Protein 7OJ9 (pdb70)

Sequence (90 aa):
AERLIPRRPAPPVPVPARIPSPRGSHMATKARVMYDFAAEPGNNELTVNEGEIITITNPDVGGGWLEGRNIKGERGLVPTDYVEILPSDGAERLIPRRPAPPVPVPARIPSPRGSHMATKARVMYDFAAEPGNNELTVNEGEIITITNPDVGGGWLEGRNIKGERGLVPTDYVEILPSDGAERLIPRRPAPPVPVPARIPSPRGSHMATKARVMYDFAAEPGNNELTVNEGEIITITNPDVGGGWLEGRNIKGERGLVPTDYVEILPSDGAERLIPRRPAPPVPVPARIPSPRGSHMATKARVMYDFAAEPGNNELTVNEGEIITITNPDVGGGWLEGRNIKGERGLVPTDYVEILPSDGAERLIPRRPAPPVPVPARIPSPRGSHMATKARVMYDFAAEPGNNELTVNEGEIITITNPDVGGGWLEGRNIKGERGLVPTDYVEILPSDGAERLIPRRPAPPVPVPARIPSPRGSHMATKARVMYDFAAEPGNNELTVNEGEIITITNPDVGGGWLEGRNIKGERGLVPTDYVEILPSDGAERLIPRRPAPPVPVPARIPSPRGSHMATKARVMYDFAAEPGNNELTVNEGEIITITNPDVGGGWLEGRNIKGERGLVPTDYVEILPSDGAERLIPRRPAPPVPVPARIPSPRGSHMATKARVMYDFAAEPGNNELTVNEGEIITITNPDVGGGWLEGRNIKGERGLVPTDYVEILPSDGAERLIPRRPAPPVPVPARIPSPRGSHMATKARVMYDFAAEPGNNELTVNEGEIITITNPDVGGGWLEGRNIKGERGLVPTDYVEILPSDGAERLIPRRPAPPVPVPARIPSPRGSHMATKARVMYDFAAEPGNNELTVNEGEIITITNPDVGGGWLEGRNIKGERGLVPTDYVEILPSDGAERLIPRRPAPPVPVPARIPSPRGSHMATKARVMYDFAAEPGNNELTVNEGEIITITNPDVGGGWLEGRNIKGERGLVPTDYVEILPSDGAERLIPRRPAPPVPVPARIPSPRGSHMATKARVMYDFAAEPGNNELTVNEGEIITITNPDVGGGWLEGRNIKGERGLVPTDYVEILPSDGAERLIPRRPAPPVPVPARIPSPRGSHMATKARVMYDFAAEPGNNELTVNEGEIITITNPDVGGGWLEGRNIKGERGLVPTDYVEILPSDGAERLIPRRPAPPVPVPARIPSPRGSHMATKARVMYDFAAEPGNNELTVNEGEIITITNPDVGGGWLEGRNIKGERGLVPTDYVEILPSDGAERLIPRRPAPPVPVPARIPSPRGSHMATKARVMYDFAAEPGNNELTVNEGEIITITNPDVGGGWLEGRNIKGERGLVPTDYVEILPSDGAERLIPRRPAPPVPVPARIPSPRGSHMATKARVMYDFAAEPGNNELTVNEGEIITITNPDVGGGWLEGRNIKGERGLVPTDYVEILPSDGAERLIPRRPAPPVPVPARIPSPRGSHMATKARVMYDFAAEPGNNELTVNEGEIITITNPDVGGGWLEGRNIKGERGLVPTDYVEILPSDGAERLIPRRPAPPVPVPARIPSPRGSHMATKARVMYDFAAEPGNNELTVNEGEIITITNPDVGGGWLEGRNIKGERGLVPTDYVEILPSDGAERLIPRRPAPPVPVPARIPSPRGSHMATKARVMYDFAAEPGNNELTVNEGEIITITNPDVGGGWLEGRNIKGERGLVPTDYVEILPSDGAERLIPRRPAPPVPVPARIPSPRGSHMATKARVMYDFAAEPGNNELTVNEGEIITITNPDVGGGWLEGRNIKGERGLVPTDYVEILPSDG

Organism: Homo sapiens (NCBI:txid9606)

GO terms:
  GO:0005545 1-phosphatidylinositol binding (F, IDA)
  GO:0005802 trans-Golgi network (C, IDA)
  GO:0005905 clathrin-coated pit (C, IDA)
  GO:0030136 clathrin-coated vesicle (C, IDA)
  GO:0030659 cytoplasmic vesicle membrane (C, IDA)
  GO:0031410 cytoplasmic vesicle (C, IDA)
  GO:0043547 positive regulation of GTPase activity (P, IDA)
  GO:0060988 lipid tube assembly (P, IDA)
  GO:0065003 protein-containing complex assembly (P, IDA)
  GO:0036089 cleavage furrow formation (P, IMP)
  GO:0016197 endosomal transport (P, IMP)
  GO:0006886 intracellular protein transport (P, IMP)
  GO:0006897 endocytosis (P, IMP)
  GO:0006898 receptor-mediated endocytosis (P, IMP)
  GO:0000281 mitotic cytokinesis (P, IMP)
  GO:0005515 protein binding (F, IPI)
  GO:0031625 ubiquitin protein ligase binding (F, IPI)
  GO:0042803 protein homodimerization activity (F, IPI)
  GO:0005829 cytosol (C, TAS)
  GO:0042802 identical protein binding (F, IPI)

InterPro domains:
  IPR001452 SH3 domain [PF07653] (5-59)
  IPR001452 SH3 domain [PS50002] (1-62)
  IPR001452 SH3 domain [SM00326] (3-61)
  IPR001683 Phox homology [PF00787] (275-356)
  IPR001683 Phox homology [PS50195] (250-361)
  IPR001683 Phox homology [SM00312] (247-357)
  IPR014536 Sorting nexin 9 family [PIRSF027744] (1-592)
  IPR019497 Sorting nexin protein, WASP-binding domain [PF10456] (358-592)
  IPR027267 AH/BAR domain superfamily [G3DSA:1.20.1270.60] (405-594)
  IPR035558 SNX9, SH3 domain [cd11898] (4-60)
  IPR036028 SH3-like domain superfamily [SSF50044] (3-72)
  IPR036871 PX domain superfamily [G3DSA:3.30.1520.10] (230-363)
  IPR036871 PX domain superfamily [SSF64268] (232-363)
  IPR037425 Sorting nexin-9, BAR domain [cd07668] (386-595)
  IPR037426 Sorting nexin-9, PX domain [cd07285] (250-375)

Structure (mmCIF, N/CA/C/O backbone):
data_7OJ9
#
_entry.id   7OJ9
#
loop_
_entity.id
_entity.type
_entity.pdbx_description
1 polymer 'EEEV nsP3 peptide'
2 polymer 'Sorting nexin-9'
#
loop_
_atom_site.group_PDB
_atom_site.id
_atom_site.type_symbol
_atom_site.label_atom_id
_atom_site.label_alt_id
_atom_site.label_comp_id
_atom_site.label_asym_id
_atom_site.label_entity_id
_atom_site.label_seq_id
_atom_site.pdbx_PDB_ins_code
_atom_site.Cartn_x
_atom_site.Cartn_y
_atom_site.Cartn_z
_atom_site.occupancy
_atom_site.B_iso_or_equiv
_atom_site.auth_seq_id
_atom_site.auth_comp_id
_atom_site.auth_asym_id
_atom_site.auth_atom_id
_atom_site.pdbx_PDB_model_num
ATOM 1 N N . ALA A 1 1 ? 15.180 46.299 32.021 1.00 0.00 1663 ALA B N 1
ATOM 2 C CA . ALA A 1 1 ? 14.894 44.972 31.434 1.00 0.00 1663 ALA B CA 1
ATOM 3 C C . ALA A 1 1 ? 13.944 44.163 32.323 1.00 0.00 1663 ALA B C 1
ATOM 4 O O . ALA A 1 1 ? 13.635 44.559 33.443 1.00 0.00 1663 ALA B O 1
ATOM 13 N N . GLU A 1 2 ? 13.501 42.987 31.869 1.00 0.00 1664 GLU B N 1
ATOM 14 C CA . GLU A 1 2 ? 12.776 41.993 32.692 1.00 0.00 1664 GLU B CA 1
ATOM 15 C C . GLU A 1 2 ? 13.741 40.999 33.392 1.00 0.00 1664 GLU B C 1
ATOM 16 O O . GLU A 1 2 ? 13.380 39.858 33.701 1.00 0.00 1664 GLU B O 1
ATOM 28 N N . ARG A 1 3 ? 14.988 41.437 33.619 1.00 0.00 1665 ARG B N 1
ATOM 29 C CA . ARG A 1 3 ? 16.119 40.707 34.215 1.00 0.00 1665 ARG B CA 1
ATOM 30 C C . ARG A 1 3 ? 17.012 41.663 35.025 1.00 0.00 1665 ARG B C 1
ATOM 31 O O . ARG A 1 3 ? 16.930 42.883 34.865 1.00 0.00 1665 ARG B O 1
ATOM 52 N N . LEU A 1 4 ? 17.847 41.098 35.894 1.00 0.00 1666 LEU B N 1
ATOM 53 C CA . LEU A 1 4 ? 18.723 41.788 36.847 1.00 0.00 1666 LEU B CA 1
ATOM 54 C C . LEU A 1 4 ? 19.835 42.606 36.151 1.00 0.00 1666 LEU B C 1
ATOM 55 O O . LEU A 1 4 ? 20.483 42.089 35.238 1.00 0.00 1666 LEU B O 1
ATOM 71 N N . ILE A 1 5 ? 20.082 43.849 36.589 1.00 0.00 1667 ILE B N 1
ATOM 72 C CA . ILE A 1 5 ? 21.034 44.798 35.974 1.00 0.00 1667 ILE B CA 1
ATOM 73 C C . ILE A 1 5 ? 21.915 45.505 37.034 1.00 0.00 1667 ILE B C 1
ATOM 74 O O . ILE A 1 5 ? 21.395 46.005 38.037 1.00 0.00 1667 ILE B O 1
ATOM 90 N N . PRO A 1 6 ? 23.246 45.602 36.826 1.00 0.00 1668 PRO B N 1
ATOM 91 C CA . PRO A 1 6 ? 24.151 46.301 37.742 1.00 0.00 1668 PRO B CA 1
ATOM 92 C C . PRO A 1 6 ? 23.864 47.804 37.870 1.00 0.00 1668 PRO B C 1
ATOM 93 O O . PRO A 1 6 ? 23.699 48.519 36.877 1.00 0.00 1668 PRO B O 1
ATOM 104 N N . ARG A 1 7 ? 23.862 48.298 39.117 1.00 0.00 1669 ARG B N 1
ATOM 105 C CA . ARG A 1 7 ? 23.683 49.725 39.459 1.00 0.00 1669 ARG B CA 1
ATOM 106 C C . ARG A 1 7 ? 24.981 50.555 39.399 1.00 0.00 1669 ARG B C 1
ATOM 107 O O . ARG A 1 7 ? 24.932 51.777 39.533 1.00 0.00 1669 ARG B O 1
ATOM 128 N N . ARG A 1 8 ? 26.126 49.884 39.217 1.00 0.00 1670 ARG B N 1
ATOM 129 C CA . ARG A 1 8 ? 27.494 50.428 39.240 1.00 0.00 1670 ARG B CA 1
ATOM 130 C C . ARG A 1 8 ? 28.466 49.570 38.404 1.00 0.00 1670 ARG B C 1
ATOM 131 O O . ARG A 1 8 ? 28.169 48.396 38.180 1.00 0.00 1670 ARG B O 1
ATOM 152 N N . PRO A 1 9 ? 29.632 50.093 37.985 1.00 0.00 1671 PRO B N 1
ATOM 153 C CA . PRO A 1 9 ? 30.718 49.293 37.407 1.00 0.00 1671 PRO B CA 1
ATOM 154 C C . PRO A 1 9 ? 31.287 48.302 38.437 1.00 0.00 1671 PRO B C 1
ATOM 155 O O . PRO A 1 9 ? 31.203 48.556 39.644 1.00 0.00 1671 PRO B O 1
ATOM 166 N N . ALA A 1 10 ? 31.897 47.202 37.996 1.00 0.00 1672 ALA B N 1
ATOM 167 C CA . ALA A 1 10 ? 32.499 46.213 38.889 1.00 0.00 1672 ALA B CA 1
ATOM 168 C C . ALA A 1 10 ? 33.601 46.817 39.791 1.00 0.00 1672 ALA B C 1
ATOM 169 O O . ALA A 1 10 ? 34.384 47.646 39.316 1.00 0.00 1672 ALA B O 1
ATOM 176 N N . PRO A 1 11 ? 33.709 46.413 41.072 1.00 0.00 1673 PRO B N 1
ATOM 177 C CA . PRO A 1 11 ? 34.821 46.815 41.934 1.00 0.00 1673 PRO B CA 1
ATOM 178 C C . PRO A 1 11 ? 36.174 46.262 41.436 1.00 0.00 1673 PRO B C 1
ATOM 179 O O . PRO A 1 11 ? 36.203 45.264 40.704 1.00 0.00 1673 PRO B O 1
ATOM 190 N N . PRO A 1 12 ? 37.307 46.864 41.851 1.00 0.00 1674 PRO B N 1
ATOM 191 C CA . PRO A 1 12 ? 38.636 46.327 41.572 1.00 0.00 1674 PRO B CA 1
ATOM 192 C C . PRO A 1 12 ? 38.873 44.975 42.265 1.00 0.00 1674 PRO B C 1
ATOM 193 O O . PRO A 1 12 ? 38.283 44.685 43.313 1.00 0.00 1674 PRO B O 1
ATOM 204 N N . VAL A 1 13 ? 39.753 44.149 41.691 1.00 0.00 1675 VAL B N 1
ATOM 205 C CA . VAL A 1 13 ? 40.019 42.759 42.105 1.00 0.00 1675 VAL B CA 1
ATOM 206 C C . VAL A 1 13 ? 41.477 42.515 42.544 1.00 0.00 1675 VAL B C 1
ATOM 207 O O . VAL A 1 13 ? 42.399 43.053 41.923 1.00 0.00 1675 VAL B O 1
ATOM 220 N N . PRO A 1 14 ? 41.734 41.702 43.590 1.00 0.00 1676 PRO B N 1
ATOM 221 C CA . PRO A 1 14 ? 43.071 41.492 44.157 1.00 0.00 1676 PRO B CA 1
ATOM 222 C C . PRO A 1 14 ? 43.897 40.433 43.398 1.00 0.00 1676 PRO B C 1
ATOM 223 O O . PRO A 1 14 ? 44.510 39.541 43.990 1.00 0.00 1676 PRO B O 1
ATOM 234 N N . VAL A 1 15 ? 43.900 40.510 42.065 1.00 0.00 1677 VAL B N 1
ATOM 235 C CA . VAL A 1 15 ? 44.646 39.586 41.198 1.00 0.00 1677 VAL B CA 1
ATOM 236 C C . VAL A 1 15 ? 46.163 39.821 41.330 1.00 0.00 1677 VAL B C 1
ATOM 237 O O . VAL A 1 15 ? 46.601 40.973 41.246 1.00 0.00 1677 VAL B O 1
ATOM 250 N N . PRO A 1 16 ? 46.983 38.771 41.531 1.00 0.00 1678 PRO B N 1
ATOM 251 C CA . PRO A 1 16 ? 48.442 38.869 41.539 1.00 0.00 1678 PRO B CA 1
ATOM 252 C C . PRO A 1 16 ? 48.961 39.094 40.110 1.00 0.00 1678 PRO B C 1
ATOM 253 O O . PRO A 1 16 ? 49.059 38.155 39.314 1.00 0.00 1678 PRO B O 1
ATOM 264 N N . ALA A 1 17 ? 49.258 40.347 39.762 1.00 0.00 1679 ALA B N 1
ATOM 265 C CA . ALA A 1 17 ? 49.697 40.735 38.422 1.00 0.00 1679 ALA B CA 1
ATOM 266 C C . ALA A 1 17 ? 50.454 42.074 38.424 1.00 0.00 1679 ALA B C 1
ATOM 267 O O . ALA A 1 17 ? 49.875 43.147 38.220 1.00 0.00 1679 ALA B O 1
ATOM 274 N N . ARG A 1 18 ? 51.784 42.002 38.559 1.00 0.00 1680 ARG B N 1
ATOM 275 C CA . ARG A 1 18 ? 52.689 43.158 38.374 1.00 0.00 1680 ARG B CA 1
ATOM 276 C C . ARG A 1 18 ? 52.481 43.806 37.003 1.00 0.00 1680 ARG B C 1
ATOM 277 O O . ARG A 1 18 ? 52.429 45.030 36.897 1.00 0.00 1680 ARG B O 1
ATOM 298 N N . ILE A 1 19 ? 52.271 42.963 35.997 1.00 0.00 1681 ILE B N 1
ATOM 299 C CA . ILE A 1 19 ? 51.830 43.290 34.638 1.00 0.00 1681 ILE B CA 1
ATOM 300 C C . ILE A 1 19 ? 50.727 42.303 34.183 1.00 0.00 1681 ILE B C 1
ATOM 301 O O . ILE A 1 19 ? 50.766 41.126 34.571 1.00 0.00 1681 ILE B O 1
ATOM 317 N N . PRO A 1 20 ? 49.729 42.749 33.391 1.00 0.00 1682 PRO B N 1
ATOM 318 C CA . PRO A 1 20 ? 48.627 41.910 32.919 1.00 0.00 1682 PRO B CA 1
ATOM 319 C C . PRO A 1 20 ? 49.078 40.863 31.891 1.00 0.00 1682 PRO B C 1
ATOM 320 O O . PRO A 1 20 ? 50.105 41.028 31.226 1.00 0.00 1682 PRO B O 1
ATOM 331 N N . SER A 1 21 ? 48.293 39.794 31.744 1.00 0.00 1683 SER B N 1
ATOM 332 C CA . SER A 1 21 ? 48.539 38.688 30.808 1.00 0.00 1683 SER B CA 1
ATOM 333 C C . SER A 1 21 ? 48.600 39.166 29.347 1.00 0.00 1683 SER B C 1
ATOM 334 O O . SER A 1 21 ? 47.777 39.994 28.948 1.00 0.00 1683 SER B O 1
ATOM 342 N N . PRO A 1 22 ? 49.498 38.622 28.501 1.00 0.00 1684 PRO B N 1
ATOM 343 C CA . PRO A 1 22 ? 49.513 38.914 27.068 1.00 0.00 1684 PRO B CA 1
ATOM 344 C C . PRO A 1 22 ? 48.347 38.252 26.307 1.00 0.00 1684 PRO B C 1
ATOM 345 O O . PRO A 1 22 ? 48.134 38.575 25.137 1.00 0.00 1684 PRO B O 1
ATOM 356 N N . ARG A 1 23 ? 47.607 37.322 26.934 1.00 0.00 1685 ARG B N 1
ATOM 357 C CA . ARG A 1 23 ? 46.518 36.526 26.351 1.00 0.00 1685 ARG B CA 1
ATOM 358 C C . ARG A 1 23 ? 45.300 36.443 27.266 1.00 0.00 1685 ARG B C 1
ATOM 359 O O . ARG A 1 23 ? 45.477 36.360 28.504 1.00 0.00 1685 ARG B O 1
ATOM 381 N N . GLY B 2 1 ? 24.847 25.200 28.172 1.00 0.00 -2 GLY A N 1
ATOM 382 C CA . GLY B 2 1 ? 24.768 24.557 26.851 1.00 0.00 -2 GLY A CA 1
ATOM 383 C C . GLY B 2 1 ? 24.504 23.068 26.969 1.00 0.00 -2 GLY A C 1
ATOM 384 O O . GLY B 2 1 ? 24.841 22.450 27.977 1.00 0.00 -2 GLY A O 1
ATOM 390 N N . SER B 2 2 ? 23.930 22.475 25.919 1.00 0.00 -1 SER A N 1
ATOM 391 C CA . SER B 2 2 ? 23.639 21.037 25.789 1.00 0.00 -1 SER A CA 1
ATOM 392 C C . SER B 2 2 ? 22.821 20.470 26.957 1.00 0.00 -1 SER A C 1
ATOM 393 O O . SER B 2 2 ? 23.281 19.585 27.681 1.00 0.00 -1 SER A O 1
ATOM 401 N N . HIS B 2 3 ? 21.598 20.982 27.136 1.00 0.00 0 HIS A N 1
ATOM 402 C CA . HIS B 2 3 ? 20.614 20.537 28.143 1.00 0.00 0 HIS A CA 1
ATOM 403 C C . HIS B 2 3 ? 21.093 20.709 29.606 1.00 0.00 0 HIS A C 1
ATOM 404 O O . HIS B 2 3 ? 20.697 19.959 30.503 1.00 0.00 0 HIS A O 1
ATOM 418 N N . MET B 2 4 ? 21.964 21.696 29.849 1.00 0.00 1 MET A N 1
ATOM 419 C CA . MET B 2 4 ? 22.553 22.045 31.151 1.00 0.00 1 MET A CA 1
ATOM 420 C C . MET B 2 4 ? 22.886 23.544 31.230 1.00 0.00 1 MET A C 1
ATOM 421 O O . MET B 2 4 ? 23.318 24.141 30.241 1.00 0.00 1 MET A O 1
ATOM 435 N N . ALA B 2 5 ? 22.762 24.143 32.418 1.00 0.00 2 ALA A N 1
ATOM 436 C CA . ALA B 2 5 ? 23.218 25.506 32.702 1.00 0.00 2 ALA A CA 1
ATOM 437 C C . ALA B 2 5 ? 24.755 25.666 32.643 1.00 0.00 2 ALA A C 1
ATOM 438 O O . ALA B 2 5 ? 25.516 24.702 32.814 1.00 0.00 2 ALA A O 1
ATOM 445 N N . THR B 2 6 ? 25.213 26.904 32.428 1.00 0.00 3 THR A N 1
ATOM 446 C CA . THR B 2 6 ? 26.626 27.309 32.557 1.00 0.00 3 THR A CA 1
ATOM 447 C C . THR B 2 6 ? 27.021 27.396 34.039 1.00 0.00 3 THR A C 1
ATOM 448 O O . THR B 2 6 ? 26.181 27.636 34.907 1.00 0.00 3 THR A O 1
ATOM 459 N N . LYS B 2 7 ? 28.305 27.229 34.350 1.00 0.00 4 LYS A N 1
ATOM 460 C CA . LYS B 2 7 ? 28.853 27.168 35.715 1.00 0.00 4 LYS A CA 1
ATOM 461 C C . LYS B 2 7 ? 30.094 28.060 35.862 1.00 0.00 4 LYS A C 1
ATOM 462 O O . LYS B 2 7 ? 30.789 28.308 34.879 1.00 0.00 4 LYS A O 1
ATOM 481 N N . ALA B 2 8 ? 30.408 28.506 37.078 1.00 0.00 5 ALA A N 1
ATOM 482 C CA . ALA B 2 8 ? 31.642 29.238 37.376 1.00 0.00 5 ALA A CA 1
ATOM 483 C C . ALA B 2 8 ? 32.198 28.931 38.773 1.00 0.00 5 ALA A C 1
ATOM 484 O O . ALA B 2 8 ? 31.436 28.663 39.704 1.00 0.00 5 ALA A O 1
ATOM 491 N N . ARG B 2 9 ? 33.525 29.004 38.913 1.00 0.00 6 ARG A N 1
ATOM 492 C CA . ARG B 2 9 ? 34.253 28.974 40.192 1.00 0.00 6 ARG A CA 1
ATOM 493 C C . ARG B 2 9 ? 34.676 30.387 40.605 1.00 0.00 6 ARG A C 1
ATOM 494 O O . ARG B 2 9 ? 35.026 31.206 39.758 1.00 0.00 6 ARG A O 1
ATOM 515 N N . VAL B 2 10 ? 34.692 30.671 41.901 1.00 0.00 7 VAL A N 1
ATOM 516 C CA . VAL B 2 10 ? 35.194 31.932 42.467 1.00 0.00 7 VAL A CA 1
ATOM 517 C C . VAL B 2 10 ? 36.717 31.961 42.596 1.00 0.00 7 VAL A C 1
ATOM 518 O O . VAL B 2 10 ? 37.319 31.025 43.115 1.00 0.00 7 VAL A O 1
ATOM 531 N N . MET B 2 11 ? 37.324 33.076 42.190 1.00 0.00 8 MET A N 1
ATOM 532 C CA . MET B 2 11 ? 38.764 33.340 42.270 1.00 0.00 8 MET A CA 1
ATOM 533 C C . MET B 2 11 ? 39.164 34.184 43.489 1.00 0.00 8 MET A C 1
ATOM 534 O O . MET B 2 11 ? 40.288 34.041 43.963 1.00 0.00 8 MET A O 1
ATOM 548 N N . TYR B 2 12 ? 38.266 35.025 44.021 1.00 0.00 9 TYR A N 1
ATOM 549 C CA . TYR B 2 12 ? 38.499 35.838 45.233 1.00 0.00 9 TYR A CA 1
ATOM 550 C C . TYR B 2 12 ? 37.192 36.074 46.012 1.00 0.00 9 TYR A C 1
ATOM 551 O O . TYR B 2 12 ? 36.139 36.233 45.396 1.00 0.00 9 TYR A O 1
ATOM 569 N N . ASP B 2 13 ? 37.232 36.108 47.348 1.00 0.00 10 ASP A N 1
ATOM 570 C CA . ASP B 2 13 ? 36.025 36.328 48.172 1.00 0.00 10 ASP A CA 1
ATOM 571 C C . ASP B 2 13 ? 35.366 37.704 47.959 1.00 0.00 10 ASP A C 1
ATOM 572 O O . ASP B 2 13 ? 36.049 38.725 47.813 1.00 0.00 10 ASP A O 1
ATOM 581 N N . PHE B 2 14 ? 34.028 37.718 47.987 1.00 0.00 11 PHE A N 1
ATOM 582 C CA . PHE B 2 14 ? 33.166 38.870 47.697 1.00 0.00 11 PHE A CA 1
ATOM 583 C C . PHE B 2 14 ? 31.949 38.947 48.630 1.00 0.00 11 PHE A C 1
ATOM 584 O O . PHE B 2 14 ? 31.444 37.929 49.113 1.00 0.00 11 PHE A O 1
ATOM 601 N N . ALA B 2 15 ? 31.437 40.160 48.839 1.00 0.00 12 ALA A N 1
ATOM 602 C CA . ALA B 2 15 ? 30.279 40.445 49.677 1.00 0.00 12 ALA A CA 1
ATOM 603 C C . ALA B 2 15 ? 29.299 41.383 48.955 1.00 0.00 12 ALA A C 1
ATOM 604 O O . ALA B 2 15 ? 29.695 42.433 48.456 1.00 0.00 12 ALA A O 1
ATOM 611 N N . ALA B 2 16 ? 28.019 41.024 48.896 1.00 0.00 13 ALA A N 1
ATOM 612 C CA . ALA B 2 16 ? 26.985 41.795 48.196 1.00 0.00 13 ALA A CA 1
ATOM 613 C C . ALA B 2 16 ? 26.619 43.129 48.865 1.00 0.00 13 ALA A C 1
ATOM 614 O O . ALA B 2 16 ? 26.720 43.287 50.084 1.00 0.00 13 ALA A O 1
ATOM 621 N N . GLU B 2 17 ? 26.147 44.084 48.063 1.00 0.00 14 GLU A N 1
ATOM 622 C CA . GLU B 2 17 ? 25.511 45.320 48.521 1.00 0.00 14 GLU A CA 1
ATOM 623 C C . GLU B 2 17 ? 23.974 45.211 48.407 1.00 0.00 14 GLU A C 1
ATOM 624 O O . GLU B 2 17 ? 23.443 44.842 47.350 1.00 0.00 14 GLU A O 1
ATOM 636 N N . PRO B 2 18 ? 23.242 45.605 49.465 1.00 0.00 15 PRO A N 1
ATOM 637 C CA . PRO B 2 18 ? 21.794 45.426 49.587 1.00 0.00 15 PRO A CA 1
ATOM 638 C C . PRO B 2 18 ? 20.965 46.239 48.585 1.00 0.00 15 PRO A C 1
ATOM 639 O O . PRO B 2 18 ? 19.927 45.750 48.131 1.00 0.00 15 PRO A O 1
ATOM 650 N N . GLY B 2 19 ? 21.422 47.434 48.193 1.00 0.00 16 GLY A N 1
ATOM 651 C CA . GLY B 2 19 ? 20.785 48.276 47.173 1.00 0.00 16 GLY A CA 1
ATOM 652 C C . GLY B 2 19 ? 21.175 47.943 45.727 1.00 0.00 16 GLY A C 1
ATOM 653 O O . GLY B 2 19 ? 20.658 48.577 44.804 1.00 0.00 16 GLY A O 1
ATOM 657 N N . ASN B 2 20 ? 22.072 46.971 45.510 1.00 0.00 17 ASN A N 1
ATOM 658 C CA . ASN B 2 20 ? 22.583 46.589 44.185 1.00 0.00 17 ASN A CA 1
ATOM 659 C C . ASN B 2 20 ? 22.107 45.204 43.703 1.00 0.00 17 ASN A C 1
ATOM 660 O O . ASN B 2 20 ? 22.271 44.882 42.528 1.00 0.00 17 ASN A O 1
ATOM 671 N N . ASN B 2 21 ? 21.522 44.398 44.596 1.00 0.00 18 ASN A N 1
ATOM 672 C CA . ASN B 2 21 ? 21.012 43.042 44.322 1.00 0.00 18 ASN A CA 1
ATOM 673 C C . ASN B 2 21 ? 22.108 42.027 43.912 1.00 0.00 18 ASN A C 1
ATOM 674 O O . ASN B 2 21 ? 21.874 41.103 43.125 1.00 0.00 18 ASN A O 1
ATOM 685 N N . GLU B 2 22 ? 23.317 42.199 44.453 1.00 0.00 19 GLU A N 1
ATOM 686 C CA . GLU B 2 22 ? 24.482 41.337 44.246 1.00 0.00 19 GLU A CA 1
ATOM 687 C C . GLU B 2 22 ? 24.347 39.995 45.012 1.00 0.00 19 GLU A C 1
ATOM 688 O O . GLU B 2 22 ? 23.412 39.829 45.807 1.00 0.00 19 GLU A O 1
ATOM 700 N N . LEU B 2 23 ? 25.256 39.033 44.788 1.00 0.00 20 LEU A N 1
ATOM 701 C CA . LEU B 2 23 ? 25.316 37.744 45.511 1.00 0.00 20 LEU A CA 1
ATOM 702 C C . LEU B 2 23 ? 26.690 37.532 46.179 1.00 0.00 20 LEU A C 1
ATOM 703 O O . LEU B 2 23 ? 27.720 37.531 45.514 1.00 0.00 20 LEU A O 1
ATOM 719 N N . THR B 2 24 ? 26.710 37.346 47.499 1.00 0.00 21 THR A N 1
ATOM 720 C CA . THR B 2 24 ? 27.913 37.051 48.303 1.00 0.00 21 THR A CA 1
ATOM 721 C C . THR B 2 24 ? 28.464 35.669 47.963 1.00 0.00 21 THR A C 1
ATOM 722 O O . THR B 2 24 ? 27.709 34.693 47.922 1.00 0.00 21 THR A O 1
ATOM 733 N N . VAL B 2 25 ? 29.782 35.562 47.764 1.00 0.00 22 VAL A N 1
ATOM 734 C CA . VAL B 2 25 ? 30.466 34.305 47.401 1.00 0.00 22 VAL A CA 1
ATOM 735 C C . VAL B 2 25 ? 31.880 34.224 47.993 1.00 0.00 22 VAL A C 1
ATOM 736 O O . VAL B 2 25 ? 32.499 35.232 48.332 1.00 0.00 22 VAL A O 1
ATOM 749 N N . ASN B 2 26 ? 32.413 33.011 48.142 1.00 0.00 23 ASN A N 1
ATOM 750 C CA . ASN B 2 26 ? 33.732 32.744 48.731 1.00 0.00 23 ASN A CA 1
ATOM 751 C C . ASN B 2 26 ? 34.682 32.051 47.744 1.00 0.00 23 ASN A C 1
ATOM 752 O O . ASN B 2 26 ? 34.246 31.295 46.885 1.00 0.00 23 ASN A O 1
ATOM 763 N N . GLU B 2 27 ? 35.989 32.289 47.853 1.00 0.00 24 GLU A N 1
ATOM 764 C CA . GLU B 2 27 ? 36.972 31.755 46.898 1.00 0.00 24 GLU A CA 1
ATOM 765 C C . GLU B 2 27 ? 36.975 30.216 46.818 1.00 0.00 24 GLU A C 1
ATOM 766 O O . GLU B 2 27 ? 37.001 29.523 47.841 1.00 0.00 24 GLU A O 1
ATOM 778 N N . GLY B 2 28 ? 36.973 29.676 45.592 1.00 0.00 25 GLY A N 1
ATOM 779 C CA . GLY B 2 28 ? 36.868 28.247 45.321 1.00 0.00 25 GLY A CA 1
ATOM 780 C C . GLY B 2 28 ? 35.440 27.703 45.238 1.00 0.00 25 GLY A C 1
ATOM 781 O O . GLY B 2 28 ? 35.241 26.599 44.725 1.00 0.00 25 GLY A O 1
ATOM 785 N N . GLU B 2 29 ? 34.443 28.464 45.692 1.00 0.00 26 GLU A N 1
ATOM 786 C CA . GLU B 2 29 ? 33.025 28.096 45.603 1.00 0.00 26 GLU A CA 1
ATOM 787 C C . GLU B 2 29 ? 32.558 27.976 44.141 1.00 0.00 26 GLU A C 1
ATOM 788 O O . GLU B 2 29 ? 32.969 28.753 43.280 1.00 0.00 26 GLU A O 1
ATOM 800 N N . ILE B 2 30 ? 31.713 26.983 43.851 1.00 0.00 27 ILE A N 1
ATOM 801 C CA . ILE B 2 30 ? 31.069 26.781 42.544 1.00 0.00 27 ILE A CA 1
ATOM 802 C C . ILE B 2 30 ? 29.639 27.342 42.553 1.00 0.00 27 ILE A C 1
ATOM 803 O O . ILE B 2 30 ? 28.846 26.993 43.430 1.00 0.00 27 ILE A O 1
ATOM 819 N N . ILE B 2 31 ? 29.278 28.139 41.545 1.00 0.00 28 ILE A N 1
ATOM 820 C CA . ILE B 2 31 ? 27.926 28.683 41.313 1.00 0.00 28 ILE A CA 1
ATOM 821 C C . ILE B 2 31 ? 27.435 28.392 39.894 1.00 0.00 28 ILE A C 1
ATOM 822 O O . ILE B 2 31 ? 28.228 28.234 38.963 1.00 0.00 28 ILE A O 1
ATOM 838 N N . THR B 2 32 ? 26.118 28.325 39.704 1.00 0.00 29 THR A N 1
ATOM 839 C CA . THR B 2 32 ? 25.524 28.269 38.366 1.00 0.00 29 THR A CA 1
ATOM 840 C C . THR B 2 32 ? 25.439 29.687 37.823 1.00 0.00 29 THR A C 1
ATOM 841 O O . THR B 2 32 ? 24.980 30.584 38.525 1.00 0.00 29 THR A O 1
ATOM 852 N N . ILE B 2 33 ? 25.856 29.905 36.580 1.00 0.00 30 ILE A N 1
ATOM 853 C CA . ILE B 2 33 ? 25.669 31.166 35.870 1.00 0.00 30 ILE A CA 1
ATOM 854 C C . ILE B 2 33 ? 24.288 31.203 35.220 1.00 0.00 30 ILE A C 1
ATOM 855 O O . ILE B 2 33 ? 23.926 30.291 34.478 1.00 0.00 30 ILE A O 1
ATOM 871 N N . THR B 2 34 ? 23.539 32.280 35.438 1.00 0.00 31 THR A N 1
ATOM 872 C CA . THR B 2 34 ? 22.271 32.552 34.746 1.00 0.00 31 THR A CA 1
ATOM 873 C C . THR B 2 34 ? 22.427 33.573 33.616 1.00 0.00 31 THR A C 1
ATOM 874 O O . THR B 2 34 ? 21.717 33.458 32.616 1.00 0.00 31 THR A O 1
ATOM 885 N N . ASN B 2 35 ? 23.368 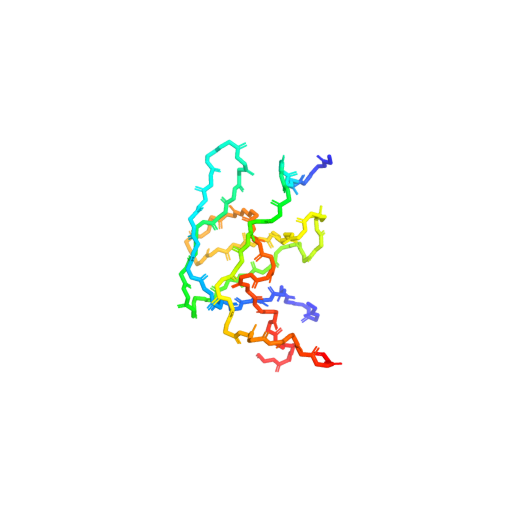34.526 33.705 1.00 0.00 32 ASN A N 1
ATOM 886 C CA . ASN B 2 35 ? 23.599 35.535 32.658 1.00 0.00 32 ASN A CA 1
ATOM 887 C C . ASN B 2 35 ? 25.065 36.023 32.605 1.00 0.00 32 ASN A C 1
ATOM 888 O O . ASN B 2 35 ? 25.441 36.891 33.388 1.00 0.00 32 ASN A O 1
ATOM 899 N N . PRO B 2 36 ? 25.909 35.508 31.691 1.00 0.00 33 PRO A N 1
ATOM 900 C CA . PRO B 2 36 ? 27.342 35.827 31.654 1.00 0.00 33 PRO A CA 1
ATOM 901 C C . PRO B 2 36 ? 27.726 37.225 31.132 1.00 0.00 33 PRO A C 1
ATOM 902 O O . PRO B 2 36 ? 28.889 37.614 31.256 1.00 0.00 33 PRO A O 1
ATOM 913 N N . ASP B 2 37 ? 26.774 37.993 30.597 1.00 0.00 34 ASP A N 1
ATOM 914 C CA . ASP B 2 37 ? 26.945 39.359 30.097 1.00 0.00 34 ASP A CA 1
ATOM 915 C C . ASP B 2 37 ? 25.735 40.191 30.533 1.00 0.00 34 ASP A C 1
ATOM 916 O O . ASP B 2 37 ? 24.615 39.953 30.086 1.00 0.00 34 ASP A O 1
ATOM 925 N N . VAL B 2 38 ? 25.948 41.161 31.415 1.00 0.00 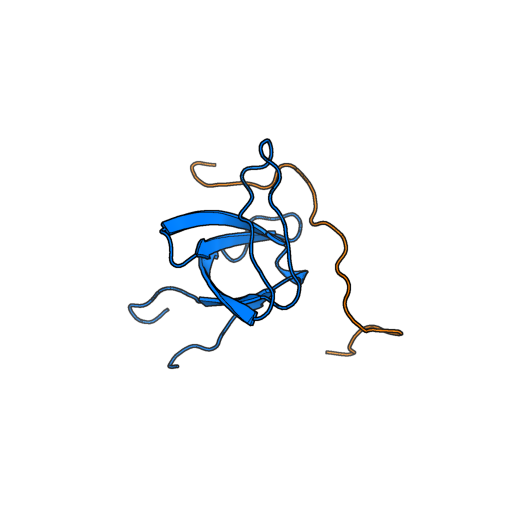35 VAL A N 1
ATOM 926 C CA . VAL B 2 38 ? 24.919 42.111 31.914 1.00 0.00 35 VAL A CA 1
ATOM 927 C C . VAL B 2 38 ? 25.332 43.575 31.733 1.00 0.00 35 VAL A C 1
ATOM 928 O O . VAL B 2 38 ? 24.503 44.482 31.882 1.00 0.00 35 VAL A O 1
ATOM 941 N N . GLY B 2 39 ? 26.602 43.795 31.395 1.00 0.00 36 GLY A N 1
ATOM 942 C CA . GLY B 2 39 ? 27.238 45.094 31.309 1.00 0.00 36 GLY A CA 1
ATOM 943 C C . GLY B 2 39 ? 28.037 45.389 32.578 1.00 0.00 36 GLY A C 1
ATOM 944 O O . GL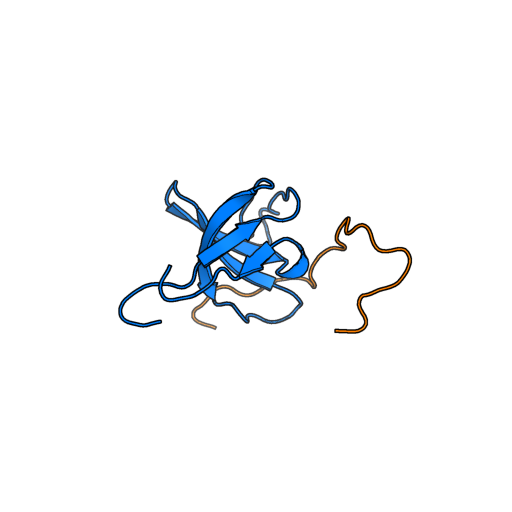Y B 2 39 ? 27.921 44.713 33.604 1.00 0.00 36 GLY A O 1
ATOM 948 N N . GLY B 2 40 ? 28.894 46.396 32.487 1.00 0.00 37 GLY A N 1
ATOM 949 C CA . GLY B 2 40 ? 29.603 47.005 33.617 1.00 0.00 37 GLY A CA 1
ATOM 950 C C . GLY B 2 40 ? 30.639 46.132 34.330 1.00 0.00 37 GLY A C 1
ATOM 951 O O . GLY B 2 40 ? 31.070 46.507 35.416 1.00 0.00 37 GLY A O 1
ATOM 955 N N . GLY B 2 41 ? 31.022 44.970 33.787 1.00 0.00 38 GLY A N 1
ATOM 956 C CA . GLY B 2 41 ? 31.972 44.054 34.438 1.00 0.00 38 GLY A CA 1
ATOM 957 C C . GLY B 2 41 ? 31.353 42.934 35.293 1.00 0.00 38 GLY A C 1
ATOM 958 O O . GLY B 2 41 ? 32.055 42.339 36.111 1.00 0.00 38 GLY A O 1
ATOM 962 N N . TRP B 2 42 ? 30.059 42.633 35.140 1.00 0.00 39 TRP A N 1
ATOM 963 C CA . TRP B 2 42 ? 29.337 41.656 35.976 1.00 0.00 39 TRP A CA 1
ATOM 964 C C . TRP B 2 42 ? 28.799 40.452 35.194 1.00 0.00 39 TRP A C 1
ATOM 965 O O . TRP B 2 42 ? 28.817 40.416 33.963 1.00 0.00 39 TRP A O 1
ATOM 986 N N . LEU B 2 43 ? 28.297 39.477 35.949 1.00 0.00 40 LEU A N 1
ATOM 987 C CA . LEU B 2 43 ? 27.504 38.332 35.505 1.00 0.00 40 LEU A CA 1
ATOM 988 C C . LEU B 2 43 ? 26.430 37.987 36.559 1.00 0.00 40 LEU A C 1
ATOM 989 O O . LEU B 2 43 ? 26.546 38.380 37.719 1.00 0.00 40 LEU A O 1
ATOM 1005 N N . GLU B 2 44 ? 25.361 37.302 36.158 1.00 0.00 41 GLU A N 1
ATOM 1006 C CA . GLU B 2 44 ? 24.285 36.802 37.030 1.00 0.00 41 GLU A CA 1
ATOM 1007 C C . GLU B 2 44 ? 24.542 35.332 37.405 1.00 0.00 41 GLU A C 1
ATOM 1008 O O . GLU B 2 44 ? 24.909 34.535 36.532 1.00 0.00 41 GLU A O 1
ATOM 1020 N N . GLY B 2 45 ? 24.335 34.957 38.671 1.00 0.00 42 GLY A N 1
ATOM 1021 C CA . GLY B 2 45 ? 24.583 33.600 39.163 1.00 0.00 42 GLY A CA 1
ATOM 1022 C C . GLY B 2 45 ? 23.781 33.218 40.402 1.00 0.00 42 GLY A C 1
ATOM 1023 O O . GLY B 2 45 ? 23.148 34.076 41.017 1.00 0.00 42 GLY A O 1
ATOM 1027 N N . ARG B 2 46 ? 23.807 31.922 40.744 1.00 0.00 43 ARG A N 1
ATOM 1028 C CA . ARG B 2 46 ? 23.133 31.306 41.901 1.00 0.00 43 ARG A CA 1
ATOM 1029 C C . ARG B 2 46 ? 24.030 30.303 42.619 1.00 0.00 43 ARG A C 1
ATOM 1030 O O . ARG B 2 46 ? 24.667 29.472 41.973 1.00 0.00 43 ARG A O 1
ATOM 1051 N N . ASN B 2 47 ? 24.044 30.369 43.950 1.00 0.00 44 ASN A N 1
ATOM 1052 C CA . ASN B 2 47 ? 24.707 29.376 44.808 1.00 0.00 44 ASN A CA 1
ATOM 1053 C C . ASN B 2 47 ? 23.784 28.253 45.241 1.00 0.00 44 ASN A C 1
ATOM 1054 O O . ASN B 2 47 ? 22.563 28.397 45.221 1.00 0.00 44 ASN A O 1
ATOM 1065 N N . ILE B 2 48 ? 24.405 27.213 45.789 1.00 0.00 45 ILE A N 1
ATOM 1066 C CA . ILE B 2 48 ? 23.798 25.962 46.239 1.00 0.00 45 ILE A CA 1
ATOM 1067 C C . ILE B 2 48 ? 22.495 26.142 47.041 1.00 0.00 45 ILE A C 1
ATOM 1068 O O . ILE B 2 48 ? 21.540 25.384 46.885 1.00 0.00 45 ILE A O 1
ATOM 1084 N N . LYS B 2 49 ? 22.428 27.188 47.875 1.00 0.00 46 LYS A N 1
ATOM 1085 C CA . LYS B 2 49 ? 21.272 27.512 48.732 1.00 0.00 46 LYS A CA 1
ATOM 1086 C C . LYS B 2 49 ? 20.008 27.884 47.945 1.00 0.00 46 LYS A C 1
ATOM 1087 O O . LYS B 2 49 ? 18.894 27.701 48.441 1.00 0.00 46 LYS A O 1
ATOM 1106 N N . GLY B 2 50 ? 20.197 28.396 46.728 1.00 0.00 47 GLY A N 1
ATOM 1107 C CA . GLY B 2 50 ? 19.171 28.922 45.838 1.00 0.00 47 GLY A CA 1
ATOM 1108 C C . GLY B 2 50 ? 18.982 30.433 45.884 1.00 0.00 47 GLY A C 1
ATOM 1109 O O . GLY B 2 50 ? 17.883 30.897 45.593 1.00 0.00 47 GLY A O 1
ATOM 1113 N N . GLU B 2 51 ? 20.001 31.204 46.277 1.00 0.00 48 GLU A N 1
ATOM 1114 C CA . GLU B 2 51 ? 19.986 32.662 46.111 1.00 0.00 48 GLU A CA 1
ATOM 1115 C C . GLU B 2 51 ? 20.625 33.058 44.785 1.00 0.00 48 GLU A C 1
ATOM 1116 O O . GLU B 2 51 ? 21.632 32.458 44.409 1.00 0.00 48 GLU A O 1
ATOM 1128 N N . ARG B 2 52 ? 20.062 34.071 44.110 1.00 0.00 49 ARG A N 1
ATOM 1129 C CA . ARG B 2 52 ? 20.597 34.655 42.870 1.00 0.00 49 ARG A CA 1
ATOM 1130 C C . ARG B 2 52 ? 21.208 36.037 43.094 1.00 0.00 49 ARG A C 1
ATOM 1131 O O . ARG B 2 52 ? 20.953 36.670 44.118 1.00 0.00 49 ARG A O 1
ATOM 1152 N N . GLY B 2 53 ? 21.956 36.545 42.119 1.00 0.00 50 GLY A N 1
ATOM 1153 C CA . GLY B 2 53 ? 22.403 37.933 42.123 1.00 0.00 50 GLY A CA 1
ATOM 1154 C C . GLY B 2 53 ? 23.522 38.210 41.130 1.00 0.00 50 GLY A C 1
ATOM 1155 O O . GLY B 2 53 ? 23.967 37.325 40.400 1.00 0.00 50 GLY A O 1
ATOM 1159 N N . LEU B 2 54 ? 23.952 39.467 41.107 1.00 0.00 51 LEU A N 1
ATOM 1160 C CA . LEU B 2 54 ? 25.081 39.941 40.304 1.00 0.00 51 LEU A CA 1
ATOM 1161 C C . LEU B 2 54 ? 26.409 39.729 41.034 1.00 0.00 51 LEU A C 1
ATOM 1162 O O . LEU B 2 54 ? 26.511 39.960 42.240 1.00 0.00 51 LEU A O 1
ATOM 1178 N N . VAL B 2 55 ? 27.436 39.336 40.282 1.00 0.00 52 VAL A N 1
ATOM 1179 C CA . VAL B 2 55 ? 28.813 39.160 40.763 1.00 0.00 52 VAL A CA 1
ATOM 1180 C C . VAL B 2 55 ? 29.792 39.727 39.732 1.00 0.00 52 VAL A C 1
ATOM 1181 O O . VAL B 2 55 ? 29.575 39.547 38.530 1.00 0.00 52 VAL A O 1
ATOM 1194 N N . PRO B 2 56 ? 30.858 40.426 40.160 1.00 0.00 53 PRO A N 1
ATOM 1195 C CA . PRO B 2 56 ? 31.902 40.903 39.259 1.00 0.00 53 PRO A CA 1
ATOM 1196 C C . PRO B 2 56 ? 32.574 39.725 38.537 1.00 0.00 53 PRO A C 1
ATOM 1197 O O . PRO B 2 56 ? 33.158 38.848 39.169 1.00 0.00 53 PRO A O 1
ATOM 1208 N N . THR B 2 57 ? 32.537 39.699 37.204 1.00 0.00 54 THR A N 1
ATOM 1209 C CA . THR B 2 57 ? 33.070 38.566 36.419 1.00 0.00 54 THR A CA 1
ATOM 1210 C C . THR B 2 57 ? 34.589 38.433 36.527 1.00 0.00 54 THR A C 1
ATOM 1211 O O . THR B 2 57 ? 35.124 37.335 36.422 1.00 0.00 54 THR A O 1
ATOM 1222 N N . ASP B 2 58 ? 35.302 39.515 36.849 1.00 0.00 55 ASP A N 1
ATOM 1223 C CA . ASP B 2 58 ? 36.731 39.481 37.186 1.00 0.00 55 ASP A CA 1
ATOM 1224 C C . ASP B 2 58 ? 37.060 38.786 38.520 1.00 0.00 55 ASP A C 1
ATOM 1225 O O . ASP B 2 58 ? 38.208 38.387 38.711 1.00 0.00 55 ASP A O 1
ATOM 1234 N N . TYR B 2 59 ? 36.080 38.585 39.414 1.00 0.00 56 TYR A N 1
ATOM 1235 C CA . TYR B 2 59 ? 36.223 37.774 40.632 1.00 0.00 56 TYR A CA 1
ATOM 1236 C C . TYR B 2 59 ? 35.976 36.267 40.417 1.00 0.00 56 TYR A C 1
ATOM 1237 O O . TYR B 2 59 ? 36.250 35.487 41.327 1.00 0.00 56 TYR A O 1
ATOM 1255 N N . VAL B 2 60 ? 35.461 35.830 39.259 1.00 0.00 57 VAL A N 1
ATOM 1256 C CA . VAL B 2 60 ? 35.098 34.423 38.984 1.00 0.00 57 VAL A CA 1
ATOM 1257 C C . VAL B 2 60 ? 35.608 33.936 37.618 1.00 0.00 57 VAL A C 1
ATOM 1258 O O . VAL B 2 60 ? 36.036 34.722 36.773 1.00 0.00 57 VAL A O 1
ATOM 1271 N N . GLU B 2 61 ? 35.547 32.632 37.376 1.00 0.00 58 GLU A N 1
ATOM 1272 C CA . GLU B 2 61 ? 35.980 31.977 36.134 1.00 0.00 58 GLU A CA 1
ATOM 1273 C C . GLU B 2 61 ? 34.913 31.006 35.622 1.00 0.00 58 GLU A C 1
ATOM 1274 O O . GLU B 2 61 ? 34.434 30.146 36.363 1.00 0.00 58 GLU A O 1
ATOM 1286 N N . ILE B 2 62 ? 34.539 31.144 34.349 1.00 0.00 59 ILE A N 1
ATOM 1287 C CA . ILE B 2 62 ? 33.562 30.264 33.696 1.00 0.00 59 ILE A CA 1
ATOM 1288 C C . ILE B 2 62 ? 34.180 28.870 33.519 1.00 0.00 59 ILE A C 1
ATOM 1289 O O . ILE B 2 62 ? 35.294 28.734 33.011 1.00 0.00 59 ILE A O 1
ATOM 1305 N N . LEU B 2 63 ? 33.473 27.832 33.960 1.00 0.00 60 LEU A N 1
ATOM 1306 C CA . LEU B 2 63 ? 33.924 26.438 33.917 1.00 0.00 60 LEU A CA 1
ATOM 1307 C C . LEU B 2 63 ? 33.584 25.747 32.576 1.00 0.00 60 LEU A C 1
ATOM 1308 O O . LEU B 2 63 ? 32.625 26.143 31.898 1.00 0.00 60 LEU A O 1
ATOM 1324 N N . PRO B 2 64 ? 34.336 24.704 32.175 1.00 0.00 61 PRO A N 1
ATOM 1325 C CA . PRO B 2 64 ? 34.188 24.050 30.873 1.00 0.00 61 PRO A CA 1
ATOM 1326 C C . PRO B 2 64 ? 32.876 23.268 30.699 1.00 0.00 61 PRO A C 1
ATOM 1327 O O . PRO B 2 64 ? 32.259 22.788 31.660 1.00 0.00 61 PRO A O 1
ATOM 1338 N N . SER B 2 65 ? 32.458 23.136 29.439 1.00 0.00 62 SER A N 1
ATOM 1339 C CA . SER B 2 65 ? 31.364 22.265 28.989 1.00 0.00 62 SER A CA 1
ATOM 1340 C C . SER B 2 65 ? 31.809 20.801 28.885 1.00 0.00 62 SER A C 1
ATOM 1341 O O . SER B 2 65 ? 33.003 20.500 28.834 1.00 0.00 62 SER A O 1
ATOM 1349 N N . ASP B 2 66 ? 30.840 19.879 28.872 1.00 0.00 63 ASP A N 1
ATOM 1350 C CA . ASP B 2 66 ? 31.054 18.421 28.798 1.00 0.00 63 ASP A CA 1
ATOM 1351 C C . ASP B 2 66 ? 31.845 17.834 30.001 1.00 0.00 63 ASP A C 1
ATOM 1352 O O . ASP B 2 66 ? 32.335 16.700 29.974 1.00 0.00 63 ASP A O 1
ATOM 1361 N N . GLY B 2 67 ? 31.936 18.615 31.088 1.00 0.00 64 GLY A N 1
ATOM 1362 C CA . GLY B 2 67 ? 32.436 18.243 32.418 1.00 0.00 64 GLY A CA 1
ATOM 1363 C C . GLY B 2 67 ? 31.296 18.070 33.401 1.00 0.00 64 GLY A C 1
ATOM 1364 O O . GLY B 2 67 ? 30.692 16.976 33.414 1.00 0.00 64 GLY A O 1
ATOM 1369 N N . ALA A 1 1 ? 12.197 47.717 36.433 1.00 0.00 1663 ALA B N 2
ATOM 1370 C CA . ALA A 1 1 ? 11.951 46.607 35.495 1.00 0.00 1663 ALA B CA 2
ATOM 1371 C C . ALA A 1 1 ? 12.338 45.260 36.104 1.00 0.00 1663 ALA B C 2
ATOM 1372 O O . ALA A 1 1 ? 13.107 45.198 37.061 1.00 0.00 1663 ALA B O 2
ATOM 1381 N N . GLU A 1 2 ? 11.811 44.168 35.542 1.00 0.00 1664 GLU B N 2
ATOM 1382 C CA . GLU A 1 2 ? 11.976 42.796 36.055 1.00 0.00 1664 GLU B CA 2
ATOM 1383 C C . GLU A 1 2 ? 13.402 42.219 35.936 1.00 0.00 1664 GLU B C 2
ATOM 1384 O O . GLU A 1 2 ? 13.781 41.333 36.707 1.00 0.00 1664 GLU B O 2
ATOM 1396 N N . ARG A 1 3 ? 14.194 42.695 34.963 1.00 0.00 1665 ARG B N 2
ATOM 1397 C CA . ARG A 1 3 ? 15.553 42.208 34.679 1.00 0.00 1665 ARG B CA 2
ATOM 1398 C C . ARG A 1 3 ? 16.569 42.744 35.687 1.00 0.00 1665 ARG B C 2
ATOM 1399 O O . ARG A 1 3 ? 16.581 43.939 35.991 1.00 0.00 1665 ARG B O 2
ATOM 1420 N N . LEU A 1 4 ? 17.437 41.864 36.181 1.00 0.00 1666 LEU B N 2
ATOM 1421 C CA . LEU A 1 4 ? 18.526 42.175 37.105 1.00 0.00 1666 LEU B CA 2
ATOM 1422 C C . LEU A 1 4 ? 19.701 42.803 36.343 1.00 0.00 1666 LEU B C 2
ATOM 1423 O O . LEU A 1 4 ? 20.291 42.154 35.476 1.00 0.00 1666 LEU B O 2
ATOM 1439 N N . ILE A 1 5 ? 20.041 44.046 36.682 1.00 0.00 1667 ILE B N 2
ATOM 1440 C CA . ILE A 1 5 ? 21.086 44.853 36.028 1.00 0.00 1667 ILE B CA 2
ATOM 1441 C C . ILE A 1 5 ? 21.984 45.515 37.100 1.00 0.00 1667 ILE B C 2
ATOM 1442 O O . ILE A 1 5 ? 21.461 46.004 38.108 1.00 0.00 1667 ILE B O 2
ATOM 1458 N N . PRO A 1 6 ? 23.323 45.535 36.934 1.00 0.00 1668 PRO B N 2
ATOM 1459 C CA . PRO A 1 6 ? 24.240 46.161 37.888 1.00 0.00 1668 PRO B CA 2
ATOM 1460 C C . PRO A 1 6 ? 23.979 47.658 38.069 1.00 0.00 1668 PRO B C 2
ATOM 1461 O O . PRO A 1 6 ? 23.814 48.394 37.092 1.00 0.00 1668 PRO B O 2
ATOM 1472 N N . ARG A 1 7 ? 23.983 48.121 39.324 1.00 0.00 1669 ARG B N 2
ATOM 1473 C CA . ARG A 1 7 ? 23.764 49.537 39.691 1.00 0.00 1669 ARG B CA 2
ATOM 1474 C C . ARG A 1 7 ? 25.065 50.356 39.761 1.00 0.00 1669 ARG B C 2
ATOM 1475 O O . ARG A 1 7 ? 25.009 51.569 39.956 1.00 0.00 1669 ARG B O 2
ATOM 1496 N N . ARG A 1 8 ? 26.216 49.688 39.618 1.00 0.00 1670 ARG B N 2
ATOM 1497 C CA . ARG A 1 8 ? 27.586 50.231 39.652 1.00 0.00 1670 ARG B CA 2
ATOM 1498 C C . ARG A 1 8 ? 28.523 49.394 38.755 1.00 0.00 1670 ARG B C 2
ATOM 1499 O O . ARG A 1 8 ? 28.262 48.200 38.590 1.00 0.00 1670 ARG B O 2
ATOM 1520 N N . PRO A 1 9 ? 29.620 49.948 38.202 1.00 0.00 1671 PRO B N 2
ATOM 1521 C CA . PRO A 1 9 ? 30.655 49.158 37.524 1.00 0.00 1671 PRO B CA 2
ATOM 1522 C C . PRO A 1 9 ? 31.402 48.232 38.501 1.00 0.00 1671 PRO B C 2
ATOM 1523 O O . PRO A 1 9 ? 31.499 48.524 39.697 1.00 0.00 1671 PRO B O 2
ATOM 1534 N N . ALA A 1 10 ? 31.934 47.111 38.003 1.00 0.00 1672 ALA B N 2
ATOM 1535 C CA . ALA A 1 10 ? 32.561 46.083 38.838 1.00 0.00 1672 ALA B CA 2
ATOM 1536 C C . ALA A 1 10 ? 33.794 46.587 39.636 1.00 0.00 1672 ALA B C 2
ATOM 1537 O O . ALA A 1 10 ? 34.672 47.237 39.050 1.00 0.00 1672 ALA B O 2
ATOM 1544 N N . PRO A 1 11 ? 33.894 46.267 40.945 1.00 0.00 1673 PRO B N 2
ATOM 1545 C CA . PRO A 1 11 ? 34.952 46.760 41.835 1.00 0.00 1673 PRO B CA 2
ATOM 1546 C C . PRO A 1 11 ? 36.356 46.228 41.481 1.00 0.00 1673 PRO B C 2
ATOM 1547 O O . PRO A 1 11 ? 36.477 45.227 40.761 1.00 0.00 1673 PRO B O 2
ATOM 1558 N N . PRO A 1 12 ? 37.432 46.861 41.994 1.00 0.00 1674 PRO B N 2
ATOM 1559 C CA . PRO A 1 12 ? 38.805 46.413 41.769 1.00 0.00 1674 PRO B CA 2
ATOM 1560 C C . PRO A 1 12 ? 39.041 45.019 42.367 1.00 0.00 1674 PRO B C 2
ATOM 1561 O O . PRO A 1 12 ? 38.741 44.769 43.538 1.00 0.00 1674 PRO B O 2
ATOM 1572 N N . VAL A 1 13 ? 39.563 44.089 41.568 1.00 0.00 1675 VAL B N 2
ATOM 1573 C CA . VAL A 1 13 ? 39.828 42.701 41.984 1.00 0.00 1675 VAL B CA 2
ATOM 1574 C C . VAL A 1 13 ? 41.211 42.570 42.649 1.00 0.00 1675 VAL B C 2
ATOM 1575 O O . VAL A 1 13 ? 42.186 43.140 42.150 1.00 0.00 1675 VAL B O 2
ATOM 1588 N N . PRO A 1 14 ? 41.348 41.836 43.770 1.00 0.00 1676 PRO B N 2
ATOM 1589 C CA . PRO A 1 14 ? 42.584 41.753 44.564 1.00 0.00 1676 PRO B CA 2
ATOM 1590 C C . PRO A 1 14 ? 43.629 40.753 44.025 1.00 0.00 1676 PRO B C 2
ATOM 1591 O O . PRO A 1 14 ? 44.252 40.003 44.779 1.00 0.00 1676 PRO B O 2
ATOM 1602 N N . VAL A 1 15 ? 43.818 40.731 42.708 1.00 0.00 1677 VAL B N 2
ATOM 1603 C CA . VAL A 1 15 ? 44.687 39.782 41.990 1.00 0.00 1677 VAL B CA 2
ATOM 1604 C C . VAL A 1 15 ? 46.171 39.912 42.401 1.00 0.00 1677 VAL B C 2
ATOM 1605 O O . VAL A 1 15 ? 46.677 41.038 42.503 1.00 0.00 1677 VAL B O 2
ATOM 1618 N N . PRO A 1 16 ? 46.895 38.794 42.636 1.00 0.00 1678 PRO B N 2
ATOM 1619 C CA . PRO A 1 16 ? 48.314 38.768 43.023 1.00 0.00 1678 PRO B CA 2
ATOM 1620 C C . PRO A 1 16 ? 49.271 39.050 41.844 1.00 0.00 1678 PRO B C 2
ATOM 1621 O O . PRO A 1 16 ? 50.101 38.220 41.462 1.00 0.00 1678 PRO B O 2
ATOM 1632 N N . ALA A 1 17 ? 49.143 40.252 41.277 1.00 0.00 1679 ALA B N 2
ATOM 1633 C CA . ALA A 1 17 ? 49.960 40.801 40.203 1.00 0.00 1679 ALA B CA 2
ATOM 1634 C C . ALA A 1 17 ? 50.029 42.334 40.345 1.00 0.00 1679 ALA B C 2
ATOM 1635 O O . ALA A 1 17 ? 49.001 43.017 40.338 1.00 0.00 1679 ALA B O 2
ATOM 1642 N N . ARG A 1 18 ? 51.242 42.872 40.502 1.00 0.00 1680 ARG B N 2
ATOM 1643 C CA . ARG A 1 18 ? 51.550 44.316 40.595 1.00 0.00 1680 ARG B CA 2
ATOM 1644 C C . ARG A 1 18 ? 51.677 44.946 39.202 1.00 0.00 1680 ARG B C 2
ATOM 1645 O O . ARG A 1 18 ? 52.269 44.321 38.315 1.00 0.00 1680 ARG B O 2
ATOM 1666 N N . ILE A 1 19 ? 51.191 46.176 38.996 1.00 0.00 1681 ILE B N 2
ATOM 1667 C CA . ILE A 1 19 ? 51.154 46.838 37.666 1.00 0.00 1681 ILE B CA 2
ATOM 1668 C C . ILE A 1 19 ? 52.020 48.119 37.558 1.00 0.00 1681 ILE B C 2
ATOM 1669 O O . ILE A 1 19 ? 52.339 48.723 38.589 1.00 0.00 1681 ILE B O 2
ATOM 1685 N N . PRO A 1 20 ? 52.467 48.533 36.349 1.00 0.00 1682 PRO B N 2
ATOM 1686 C CA . PRO A 1 20 ? 53.372 49.681 36.170 1.00 0.00 1682 PRO B CA 2
ATOM 1687 C C . PRO A 1 20 ? 52.701 51.059 36.333 1.00 0.00 1682 PRO B C 2
ATOM 1688 O O . PRO A 1 20 ? 51.471 51.186 36.292 1.00 0.00 1682 PRO B O 2
ATOM 1699 N N . SER A 1 21 ? 53.514 52.116 36.450 1.00 0.00 1683 SER B N 2
ATOM 1700 C CA . SER A 1 21 ? 53.040 53.508 36.440 1.00 0.00 1683 SER B CA 2
ATOM 1701 C C . SER A 1 21 ? 52.414 53.878 35.076 1.00 0.00 1683 SER B C 2
ATOM 1702 O O . SER A 1 21 ? 52.928 53.418 34.047 1.00 0.00 1683 SER B O 2
ATOM 1710 N N . PRO A 1 22 ? 51.337 54.690 35.022 1.00 0.00 1684 PRO B N 2
ATOM 1711 C CA . PRO A 1 22 ? 50.723 55.114 33.761 1.00 0.00 1684 PRO B CA 2
ATOM 1712 C C . PRO A 1 22 ? 51.690 55.910 32.873 1.00 0.00 1684 PRO B C 2
ATOM 1713 O O . PRO A 1 22 ? 52.426 56.762 33.374 1.00 0.00 1684 PRO B O 2
ATOM 1724 N N . ARG A 1 23 ? 51.659 55.669 31.556 1.00 0.00 1685 ARG B N 2
ATOM 1725 C CA . ARG A 1 23 ? 52.382 56.462 30.541 1.00 0.00 1685 ARG B CA 2
ATOM 1726 C C . ARG A 1 23 ? 51.700 56.432 29.177 1.00 0.00 1685 ARG B C 2
ATOM 1727 O O . ARG A 1 23 ? 51.810 57.445 28.454 1.00 0.00 1685 ARG B O 2
ATOM 1749 N N . GLY B 2 1 ? 26.128 19.367 22.757 1.00 0.00 -2 GLY A N 2
ATOM 1750 C CA . GLY B 2 1 ? 26.994 20.413 23.331 1.00 0.00 -2 GLY A CA 2
ATOM 1751 C C . GLY B 2 1 ? 26.191 21.639 23.721 1.00 0.00 -2 GLY A C 2
ATOM 1752 O O . GLY B 2 1 ? 25.169 21.931 23.097 1.00 0.00 -2 GLY A O 2
ATOM 1758 N N . SER B 2 2 ? 26.642 22.373 24.744 1.00 0.00 -1 SER A N 2
ATOM 1759 C CA . SER B 2 2 ? 25.954 23.545 25.335 1.00 0.00 -1 SER A CA 2
ATOM 1760 C C . SER B 2 2 ? 24.532 23.231 25.839 1.00 0.00 -1 SER A C 2
ATOM 1761 O O . SER B 2 2 ? 23.629 24.066 25.782 1.00 0.00 -1 SER A O 2
ATOM 1769 N N . HIS B 2 3 ? 24.327 21.999 26.304 1.00 0.00 0 HIS A N 2
ATOM 1770 C CA . HIS B 2 3 ? 23.046 21.418 26.724 1.00 0.00 0 HIS A CA 2
ATOM 1771 C C . HIS B 2 3 ? 22.896 21.267 28.251 1.00 0.00 0 HIS A C 2
ATOM 1772 O O . HIS B 2 3 ? 21.864 20.778 28.710 1.00 0.00 0 HIS A O 2
ATOM 1786 N N . MET B 2 4 ? 23.900 21.674 29.036 1.00 0.00 1 MET A N 2
ATOM 1787 C CA . MET B 2 4 ? 23.924 21.636 30.513 1.00 0.00 1 MET A CA 2
ATOM 1788 C C . MET B 2 4 ? 24.150 23.042 31.107 1.00 0.00 1 MET A C 2
ATOM 1789 O O . MET B 2 4 ? 24.696 23.924 30.432 1.00 0.00 1 MET A O 2
ATOM 1803 N N . ALA B 2 5 ? 23.753 23.276 32.367 1.00 0.00 2 ALA A N 2
ATOM 1804 C CA . ALA B 2 5 ? 23.919 24.581 33.022 1.00 0.00 2 ALA A CA 2
ATOM 1805 C C . ALA B 2 5 ? 25.400 24.987 33.132 1.00 0.00 2 ALA A C 2
ATOM 1806 O O . ALA B 2 5 ? 26.227 24.211 33.615 1.00 0.00 2 ALA A O 2
ATOM 1813 N N . THR B 2 6 ? 25.742 26.201 32.697 1.00 0.00 3 THR A N 2
ATOM 1814 C CA . THR B 2 6 ? 27.106 26.745 32.809 1.00 0.00 3 THR A CA 2
ATOM 1815 C C . THR B 2 6 ? 27.476 26.945 34.277 1.00 0.00 3 THR A C 2
ATOM 1816 O O . THR B 2 6 ? 26.632 27.277 35.111 1.00 0.00 3 THR A O 2
ATOM 1827 N N . LYS B 2 7 ? 28.756 26.780 34.598 1.00 0.00 4 LYS A N 2
ATOM 1828 C CA . LYS B 2 7 ? 29.282 26.801 35.970 1.00 0.00 4 LYS A CA 2
ATOM 1829 C C . LYS B 2 7 ? 30.535 27.679 36.070 1.00 0.00 4 LYS A C 2
ATOM 1830 O O . LYS B 2 7 ? 31.243 27.851 35.080 1.00 0.00 4 LYS A O 2
ATOM 1849 N N . ALA B 2 8 ? 30.832 28.213 37.252 1.00 0.00 5 ALA A N 2
ATOM 1850 C CA . ALA B 2 8 ? 32.039 29.000 37.511 1.00 0.00 5 ALA A CA 2
ATOM 1851 C C . ALA B 2 8 ? 32.592 28.784 38.925 1.00 0.00 5 ALA A C 2
ATOM 1852 O O . ALA B 2 8 ? 31.822 28.614 39.872 1.00 0.00 5 ALA A O 2
ATOM 1859 N N . ARG B 2 9 ? 33.922 28.827 39.070 1.00 0.00 6 ARG A N 2
ATOM 1860 C CA . ARG B 2 9 ? 34.619 28.873 40.365 1.00 0.00 6 ARG A CA 2
ATOM 1861 C C . ARG B 2 9 ? 34.957 30.318 40.727 1.00 0.00 6 ARG A C 2
ATOM 1862 O O . ARG B 2 9 ? 35.271 31.135 39.864 1.00 0.00 6 ARG A O 2
ATOM 1883 N N . VAL B 2 10 ? 34.926 30.632 42.015 1.00 0.00 7 VAL A N 2
ATOM 1884 C CA . VAL B 2 10 ? 35.356 31.927 42.558 1.00 0.00 7 VAL A CA 2
ATOM 1885 C C . VAL B 2 10 ? 36.875 32.001 42.721 1.00 0.00 7 VAL A C 2
ATOM 1886 O O . VAL B 2 10 ? 37.504 31.095 43.267 1.00 0.00 7 VAL A O 2
ATOM 1899 N N . MET B 2 11 ? 37.469 33.107 42.281 1.00 0.00 8 MET A N 2
ATOM 1900 C CA . MET B 2 11 ? 38.906 33.390 42.373 1.00 0.00 8 MET A CA 2
ATOM 1901 C C . MET B 2 11 ? 39.279 34.266 43.577 1.00 0.00 8 MET A C 2
ATOM 1902 O O . MET B 2 11 ? 40.403 34.155 44.071 1.00 0.00 8 MET A O 2
ATOM 1916 N N . TYR B 2 12 ? 38.337 35.083 44.070 1.00 0.00 9 TYR A N 2
ATOM 1917 C CA . TYR B 2 12 ? 38.469 35.924 45.275 1.00 0.00 9 TYR A CA 2
ATOM 1918 C C . TYR B 2 12 ? 37.118 36.098 45.979 1.00 0.00 9 TYR A C 2
ATOM 1919 O O . TYR B 2 12 ? 36.095 36.194 45.301 1.00 0.00 9 TYR A O 2
ATOM 1937 N N . ASP B 2 13 ? 37.096 36.189 47.311 1.00 0.00 10 ASP A N 2
ATOM 1938 C CA . ASP B 2 13 ? 35.865 36.501 48.061 1.00 0.00 10 ASP A CA 2
ATOM 1939 C C . ASP B 2 13 ? 35.192 37.800 47.570 1.00 0.00 10 ASP A C 2
ATOM 1940 O O . ASP B 2 13 ? 35.877 38.776 47.246 1.00 0.00 10 ASP A O 2
ATOM 1949 N N . PHE B 2 14 ? 33.857 37.836 47.586 1.00 0.00 11 PHE A N 2
ATOM 1950 C CA . PHE B 2 14 ? 33.046 38.998 47.214 1.00 0.00 11 PHE A CA 2
ATOM 1951 C C . PHE B 2 14 ? 31.841 39.174 48.142 1.00 0.00 11 PHE A C 2
ATOM 1952 O O . PHE B 2 14 ? 31.230 38.190 48.566 1.00 0.00 11 PHE A O 2
ATOM 1969 N N . ALA B 2 15 ? 31.472 40.426 48.417 1.00 0.00 12 ALA A N 2
ATOM 1970 C CA . ALA B 2 15 ? 30.349 40.794 49.275 1.00 0.00 12 ALA A CA 2
ATOM 1971 C C . ALA B 2 15 ? 29.357 41.719 48.548 1.00 0.00 12 ALA A C 2
ATOM 1972 O O . ALA B 2 15 ? 29.720 42.795 48.072 1.00 0.00 12 ALA A O 2
ATOM 1979 N N . ALA B 2 16 ? 28.094 41.301 48.491 1.00 0.00 13 ALA A N 2
ATOM 1980 C CA . ALA B 2 16 ? 27.016 41.985 47.776 1.00 0.00 13 ALA A CA 2
ATOM 1981 C C . ALA B 2 16 ? 26.472 43.238 48.468 1.00 0.00 13 ALA A C 2
ATOM 1982 O O . ALA B 2 16 ? 26.330 43.280 49.692 1.00 0.00 13 ALA A O 2
ATOM 1989 N N . GLU B 2 17 ? 26.076 44.238 47.683 1.00 0.00 14 GLU A N 2
ATOM 1990 C CA . GLU B 2 17 ? 25.295 45.382 48.158 1.00 0.00 14 GLU A CA 2
ATOM 1991 C C . GLU B 2 17 ? 23.780 45.062 48.106 1.00 0.00 14 GLU A C 2
ATOM 1992 O O . GLU B 2 17 ? 23.274 44.568 47.089 1.00 0.00 14 GLU A O 2
ATOM 2004 N N . PRO B 2 18 ? 23.030 45.395 49.173 1.00 0.00 15 PRO A N 2
ATOM 2005 C CA . PRO B 2 18 ? 21.621 45.035 49.351 1.00 0.00 15 PRO A CA 2
ATOM 2006 C C . PRO B 2 18 ? 20.644 45.762 48.417 1.00 0.00 15 PRO A C 2
ATOM 2007 O O . PRO B 2 18 ? 19.635 45.180 48.010 1.00 0.00 15 PRO A O 2
ATOM 2018 N N . GLY B 2 19 ? 20.932 47.011 48.041 1.00 0.00 16 GLY A N 2
ATOM 2019 C CA . GLY B 2 19 ? 20.133 47.755 47.066 1.00 0.00 16 GLY A CA 2
ATOM 2020 C C . GLY B 2 19 ? 20.371 47.310 45.621 1.00 0.00 16 GLY A C 2
ATOM 2021 O O . GLY B 2 19 ? 19.491 47.450 44.777 1.00 0.00 16 GLY A O 2
ATOM 2025 N N . ASN B 2 20 ? 21.535 46.720 45.337 1.00 0.00 17 ASN A N 2
ATOM 2026 C CA . ASN B 2 20 ? 21.957 46.352 43.982 1.00 0.00 17 ASN A CA 2
ATOM 2027 C C . ASN B 2 20 ? 21.515 44.947 43.537 1.00 0.00 17 ASN A C 2
ATOM 2028 O O . ASN B 2 20 ? 21.523 44.660 42.339 1.00 0.00 17 ASN A O 2
ATOM 2039 N N . ASN B 2 21 ? 21.121 44.094 44.491 1.00 0.00 18 ASN A N 2
ATOM 2040 C CA . ASN B 2 21 ? 20.759 42.682 44.287 1.00 0.00 18 ASN A CA 2
ATOM 2041 C C . ASN B 2 21 ? 21.945 41.809 43.802 1.00 0.00 18 ASN A C 2
ATOM 2042 O O . ASN B 2 21 ? 21.805 40.910 42.967 1.00 0.00 18 ASN A O 2
ATOM 2053 N N . GLU B 2 22 ? 23.141 42.080 44.322 1.00 0.00 19 GLU A N 2
ATOM 2054 C CA . GLU B 2 22 ? 24.345 41.279 44.088 1.00 0.00 19 GLU A CA 2
ATOM 2055 C C . GLU B 2 22 ? 24.296 39.956 44.908 1.00 0.00 19 GLU A C 2
ATOM 2056 O O . GLU B 2 22 ? 23.433 39.794 45.782 1.00 0.00 19 GLU A O 2
ATOM 2068 N N . LEU B 2 23 ? 25.187 38.988 44.645 1.00 0.00 20 LEU A N 2
ATOM 2069 C CA . LEU B 2 23 ? 25.272 37.704 45.379 1.00 0.00 20 LEU A CA 2
ATOM 2070 C C . LEU B 2 23 ? 26.641 37.535 46.063 1.00 0.00 20 LEU A C 2
ATOM 2071 O O . LEU B 2 23 ? 27.668 37.512 45.398 1.00 0.00 20 LEU A O 2
ATOM 2087 N N . THR B 2 24 ? 26.666 37.415 47.393 1.00 0.00 21 THR A N 2
ATOM 2088 C CA . THR B 2 24 ? 27.899 37.171 48.171 1.00 0.00 21 THR A CA 2
ATOM 2089 C C . THR B 2 24 ? 28.440 35.769 47.897 1.00 0.00 21 THR A C 2
ATOM 2090 O O . THR B 2 24 ? 27.691 34.790 47.929 1.00 0.00 21 THR A O 2
ATOM 2101 N N . VAL B 2 25 ? 29.751 35.664 47.668 1.00 0.00 22 VAL A N 2
ATOM 2102 C CA . VAL B 2 25 ? 30.448 34.400 47.386 1.00 0.00 22 VAL A CA 2
ATOM 2103 C C . VAL B 2 25 ? 31.848 34.385 48.005 1.00 0.00 22 VAL A C 2
ATOM 2104 O O . VAL B 2 25 ? 32.428 35.421 48.325 1.00 0.00 22 VAL A O 2
ATOM 2117 N N . ASN B 2 26 ? 32.412 33.195 48.197 1.00 0.00 23 ASN A N 2
ATOM 2118 C CA . ASN B 2 26 ? 33.735 32.991 48.795 1.00 0.00 23 ASN A CA 2
ATOM 2119 C C . ASN B 2 26 ? 34.694 32.305 47.817 1.00 0.00 23 ASN A C 2
ATOM 2120 O O . ASN B 2 26 ? 34.267 31.496 46.999 1.00 0.00 23 ASN A O 2
ATOM 2131 N N . GLU B 2 27 ? 35.992 32.591 47.904 1.00 0.00 24 GLU A N 2
ATOM 2132 C CA . GLU B 2 27 ? 36.993 32.002 47.007 1.00 0.00 24 GLU A CA 2
ATOM 2133 C C . GLU B 2 27 ? 36.962 30.466 47.009 1.00 0.00 24 GLU A C 2
ATOM 2134 O O . GLU B 2 27 ? 36.881 29.837 48.069 1.00 0.00 24 GLU A O 2
ATOM 2146 N N . GLY B 2 28 ? 37.053 29.860 45.821 1.00 0.00 25 GLY A N 2
ATOM 2147 C CA . GLY B 2 28 ? 37.007 28.416 45.642 1.00 0.00 25 GLY A CA 2
ATOM 2148 C C . GLY B 2 28 ? 35.608 27.808 45.612 1.00 0.00 25 GLY A C 2
ATOM 2149 O O . GLY B 2 28 ? 35.469 26.632 45.277 1.00 0.00 25 GLY A O 2
ATOM 2153 N N . GLU B 2 29 ? 34.572 28.583 45.931 1.00 0.00 26 GLU A N 2
ATOM 2154 C CA . GLU B 2 29 ? 33.180 28.147 45.803 1.00 0.00 26 GLU A CA 2
ATOM 2155 C C . GLU B 2 29 ? 32.777 27.984 44.324 1.00 0.00 26 GLU A C 2
ATOM 2156 O O . GLU B 2 29 ? 33.204 28.754 43.463 1.00 0.00 26 GLU A O 2
ATOM 2168 N N . ILE B 2 30 ? 31.974 26.962 44.021 1.00 0.00 27 ILE A N 2
ATOM 2169 C CA . ILE B 2 30 ? 31.417 26.685 42.690 1.00 0.00 27 ILE A CA 2
ATOM 2170 C C . ILE B 2 30 ? 29.954 27.153 42.604 1.00 0.00 27 ILE A C 2
ATOM 2171 O O . ILE B 2 30 ? 29.107 26.709 43.388 1.00 0.00 27 ILE A O 2
ATOM 2187 N N . ILE B 2 31 ? 29.630 28.003 41.626 1.00 0.00 28 ILE A N 2
ATOM 2188 C CA . ILE B 2 31 ? 28.283 28.549 41.360 1.00 0.00 28 ILE A CA 2
ATOM 2189 C C . ILE B 2 31 ? 27.821 28.279 39.927 1.00 0.00 28 ILE A C 2
ATOM 2190 O O . ILE B 2 31 ? 28.624 28.077 39.020 1.00 0.00 28 ILE A O 2
ATOM 2206 N N . THR B 2 32 ? 26.509 28.272 39.714 1.00 0.00 29 THR A N 2
ATOM 2207 C CA . THR B 2 32 ? 25.891 28.108 38.393 1.00 0.00 29 THR A CA 2
ATOM 2208 C C . THR B 2 32 ? 25.679 29.484 37.760 1.00 0.00 29 THR A C 2
ATOM 2209 O O . THR B 2 32 ? 25.282 30.411 38.464 1.00 0.00 29 THR A O 2
ATOM 2220 N N . ILE B 2 33 ? 25.923 29.652 36.460 1.00 0.00 30 ILE A N 2
ATOM 2221 C CA . ILE B 2 33 ? 25.768 30.927 35.746 1.00 0.00 30 ILE A CA 2
ATOM 2222 C C . ILE B 2 33 ? 24.389 31.051 35.094 1.00 0.00 30 ILE A C 2
ATOM 2223 O O . ILE B 2 33 ? 24.008 30.229 34.256 1.00 0.00 30 ILE A O 2
ATOM 2239 N N . THR B 2 34 ? 23.668 32.123 35.417 1.00 0.00 31 THR A N 2
ATOM 2240 C CA . THR B 2 34 ? 22.350 32.461 34.854 1.00 0.00 31 THR A CA 2
ATOM 2241 C C . THR B 2 34 ? 22.392 33.587 33.818 1.00 0.00 31 THR A C 2
ATOM 2242 O O . THR B 2 34 ? 21.541 33.601 32.927 1.00 0.00 31 THR A O 2
ATOM 2253 N N . ASN B 2 35 ? 23.369 34.503 33.872 1.00 0.00 32 ASN A N 2
ATOM 2254 C CA . ASN B 2 35 ? 23.552 35.536 32.839 1.00 0.00 32 ASN A CA 2
ATOM 2255 C C . ASN B 2 35 ? 25.012 36.007 32.683 1.00 0.00 32 ASN A C 2
ATOM 2256 O O . ASN B 2 35 ? 25.432 36.904 33.413 1.00 0.00 32 ASN A O 2
ATOM 2267 N N . PRO B 2 36 ? 25.789 35.494 31.719 1.00 0.00 33 PRO A N 2
ATOM 2268 C CA . PRO B 2 36 ? 27.209 35.821 31.608 1.00 0.00 33 PRO A CA 2
ATOM 2269 C C . PRO B 2 36 ? 27.550 37.261 31.171 1.00 0.00 33 PRO A C 2
ATOM 2270 O O . PRO B 2 36 ? 28.697 37.674 31.342 1.00 0.00 33 PRO A O 2
ATOM 2281 N N . ASP B 2 37 ? 26.601 38.047 30.644 1.00 0.00 34 ASP A N 2
ATOM 2282 C CA . ASP B 2 37 ? 26.841 39.416 30.164 1.00 0.00 34 ASP A CA 2
ATOM 2283 C C . ASP B 2 37 ? 25.648 40.352 30.458 1.00 0.00 34 ASP A C 2
ATOM 2284 O O . ASP B 2 37 ? 24.620 40.357 29.773 1.00 0.00 34 ASP A O 2
ATOM 2293 N N . VAL B 2 38 ? 25.778 41.130 31.530 1.00 0.00 35 VAL A N 2
ATOM 2294 C CA . VAL B 2 38 ? 24.772 42.080 32.071 1.00 0.00 35 VAL A CA 2
ATOM 2295 C C . VAL B 2 38 ? 25.194 43.547 31.892 1.00 0.00 35 VAL A C 2
ATOM 2296 O O . VAL B 2 38 ? 24.410 44.468 32.136 1.00 0.00 35 VAL A O 2
ATOM 2309 N N . GLY B 2 39 ? 26.440 43.761 31.477 1.00 0.00 36 GLY A N 2
ATOM 2310 C CA . GLY B 2 39 ? 27.099 45.046 31.366 1.00 0.00 36 GLY A CA 2
ATOM 2311 C C . GLY B 2 39 ? 27.935 45.343 32.611 1.00 0.00 36 GLY A C 2
ATOM 2312 O O . GLY B 2 39 ? 27.837 44.690 33.652 1.00 0.00 36 GLY A O 2
ATOM 2316 N N . GLY B 2 40 ? 28.798 46.339 32.478 1.00 0.00 37 GLY A N 2
ATOM 2317 C CA . GLY B 2 40 ? 29.539 46.950 33.589 1.00 0.00 37 GLY A CA 2
ATOM 2318 C C . GLY B 2 40 ? 30.569 46.070 34.310 1.00 0.00 37 GLY A C 2
ATOM 2319 O O . GLY B 2 40 ? 31.009 46.451 35.392 1.00 0.00 37 GLY A O 2
ATOM 2323 N N . GLY B 2 41 ? 30.942 44.904 33.767 1.00 0.00 38 GLY A N 2
ATOM 2324 C CA . GLY B 2 41 ? 31.921 43.997 34.389 1.00 0.00 38 GLY A CA 2
ATOM 2325 C C . GLY B 2 41 ? 31.341 42.846 35.225 1.00 0.00 38 GLY A C 2
ATOM 2326 O O . GLY B 2 41 ? 32.076 42.217 35.990 1.00 0.00 38 GLY A O 2
ATOM 2330 N N . TRP B 2 42 ? 30.040 42.561 35.116 1.00 0.00 39 TRP A N 2
ATOM 2331 C CA . TRP B 2 42 ? 29.349 41.562 35.946 1.00 0.00 39 TRP A CA 2
ATOM 2332 C C . TRP B 2 42 ? 28.828 40.361 35.145 1.00 0.00 39 TRP A C 2
ATOM 2333 O O . TRP B 2 42 ? 28.846 40.328 33.914 1.00 0.00 39 TRP A O 2
ATOM 2354 N N . LEU B 2 43 ? 28.353 39.368 35.887 1.00 0.00 40 LEU A N 2
ATOM 2355 C CA . LEU B 2 43 ? 27.581 38.212 35.447 1.00 0.00 40 LEU A CA 2
ATOM 2356 C C . LEU B 2 43 ? 26.537 37.886 36.533 1.00 0.00 40 LEU A C 2
ATOM 2357 O O . LEU B 2 43 ? 26.684 38.284 37.688 1.00 0.00 40 LEU A O 2
ATOM 2373 N N . GLU B 2 44 ? 25.450 37.213 36.168 1.00 0.00 41 GLU A N 2
ATOM 2374 C CA . GLU B 2 44 ? 24.467 36.667 37.109 1.00 0.00 41 GLU A CA 2
ATOM 2375 C C . GLU B 2 44 ? 24.784 35.195 37.400 1.00 0.00 41 GLU A C 2
ATOM 2376 O O . GLU B 2 44 ? 25.069 34.425 36.474 1.00 0.00 41 GLU A O 2
ATOM 2388 N N . GLY B 2 45 ? 24.713 34.799 38.672 1.00 0.00 42 GLY A N 2
ATOM 2389 C CA . GLY B 2 45 ? 24.923 33.421 39.109 1.00 0.00 42 GLY A CA 2
ATOM 2390 C C . GLY B 2 45 ? 24.093 33.033 40.324 1.00 0.00 42 GLY A C 2
ATOM 2391 O O . GLY B 2 45 ? 23.486 33.895 40.957 1.00 0.00 42 GLY A O 2
ATOM 2395 N N . ARG B 2 46 ? 24.072 31.730 40.636 1.00 0.00 43 ARG A N 2
ATOM 2396 C CA . ARG B 2 46 ? 23.378 31.117 41.779 1.00 0.00 43 ARG A CA 2
ATOM 2397 C C . ARG B 2 46 ? 24.272 30.137 42.527 1.00 0.00 43 ARG A C 2
ATOM 2398 O O . ARG B 2 46 ? 24.893 29.245 41.940 1.00 0.00 43 ARG A O 2
ATOM 2419 N N . ASN B 2 47 ? 24.308 30.311 43.844 1.00 0.00 44 ASN A N 2
ATOM 2420 C CA . ASN B 2 47 ? 24.989 29.412 44.784 1.00 0.00 44 ASN A CA 2
ATOM 2421 C C . ASN B 2 47 ? 24.100 28.299 45.304 1.00 0.00 44 ASN A C 2
ATOM 2422 O O . ASN B 2 47 ? 22.882 28.369 45.172 1.00 0.00 44 ASN A O 2
ATOM 2433 N N . ILE B 2 48 ? 24.735 27.357 45.999 1.00 0.00 45 ILE A N 2
ATOM 2434 C CA . ILE B 2 48 ? 24.147 26.173 46.630 1.00 0.00 45 ILE A CA 2
ATOM 2435 C C . ILE B 2 48 ? 22.856 26.472 47.409 1.00 0.00 45 ILE A C 2
ATOM 2436 O O . ILE B 2 48 ? 21.902 25.697 47.371 1.00 0.00 45 ILE A O 2
ATOM 2452 N N . LYS B 2 49 ? 22.812 27.641 48.060 1.00 0.00 46 LYS A N 2
ATOM 2453 C CA . LYS B 2 49 ? 21.683 28.171 48.841 1.00 0.00 46 LYS A CA 2
ATOM 2454 C C . LYS B 2 49 ? 20.414 28.383 47.993 1.00 0.00 46 LYS A C 2
ATOM 2455 O O . LYS B 2 49 ? 19.329 28.558 48.543 1.00 0.00 46 LYS A O 2
ATOM 2474 N N . GLY B 2 50 ? 20.559 28.416 46.666 1.00 0.00 47 GLY A N 2
ATOM 2475 C CA . GLY B 2 50 ? 19.518 28.636 45.663 1.00 0.00 47 GLY A CA 2
ATOM 2476 C C . GLY B 2 50 ? 19.251 30.097 45.330 1.00 0.00 47 GLY A C 2
ATOM 2477 O O . GLY B 2 50 ? 18.328 30.402 44.582 1.00 0.00 47 GLY A O 2
ATOM 2481 N N . GLU B 2 51 ? 20.070 31.005 45.856 1.00 0.00 48 GLU A N 2
ATOM 2482 C CA . GLU B 2 51 ? 19.932 32.439 45.605 1.00 0.00 48 GLU A CA 2
ATOM 2483 C C . GLU B 2 51 ? 20.690 32.849 44.366 1.00 0.00 48 GLU A C 2
ATOM 2484 O O . GLU B 2 51 ? 21.850 32.462 44.217 1.00 0.00 48 GLU A O 2
ATOM 2496 N N . ARG B 2 52 ? 20.032 33.661 43.536 1.00 0.00 49 ARG A N 2
ATOM 2497 C CA . ARG B 2 52 ? 20.650 34.341 42.397 1.00 0.00 49 ARG A CA 2
ATOM 2498 C C . ARG B 2 52 ? 21.152 35.732 42.763 1.00 0.00 49 ARG A C 2
ATOM 2499 O O . ARG B 2 52 ? 20.765 36.310 43.781 1.00 0.00 49 ARG A O 2
ATOM 2520 N N . GLY B 2 53 ? 21.974 36.293 41.890 1.00 0.00 50 GLY A N 2
ATOM 2521 C CA . GLY B 2 53 ? 22.373 37.688 41.964 1.00 0.00 50 GLY A CA 2
ATOM 2522 C C . GLY B 2 53 ? 23.609 37.994 41.128 1.00 0.00 50 GLY A C 2
ATOM 2523 O O . GLY B 2 53 ? 24.201 37.117 40.501 1.00 0.00 50 GLY A O 2
ATOM 2527 N N . LEU B 2 54 ? 23.960 39.274 41.096 1.00 0.00 51 LEU A N 2
ATOM 2528 C CA . LEU B 2 54 ? 25.071 39.803 40.305 1.00 0.00 51 LEU A CA 2
ATOM 2529 C C . LEU B 2 54 ? 26.421 39.638 41.019 1.00 0.00 51 LEU A C 2
ATOM 2530 O O . LEU B 2 54 ? 26.537 39.916 42.213 1.00 0.00 51 LEU A O 2
ATOM 2546 N N . VAL B 2 55 ? 27.445 39.235 40.263 1.00 0.00 52 VAL A N 2
ATOM 2547 C CA . VAL B 2 55 ? 28.841 39.083 40.708 1.00 0.00 52 VAL A CA 2
ATOM 2548 C C . VAL B 2 55 ? 29.797 39.616 39.635 1.00 0.00 52 VAL A C 2
ATOM 2549 O O . VAL B 2 55 ? 29.554 39.404 38.446 1.00 0.00 52 VAL A O 2
ATOM 2562 N N . PRO B 2 56 ? 30.887 40.307 40.011 1.00 0.00 53 PRO A N 2
ATOM 2563 C CA . PRO B 2 56 ? 31.916 40.742 39.070 1.00 0.00 53 PRO A CA 2
ATOM 2564 C C . PRO B 2 56 ? 32.594 39.546 38.373 1.00 0.00 53 PRO A C 2
ATOM 2565 O O . PRO B 2 56 ? 33.182 38.696 39.040 1.00 0.00 53 PRO A O 2
ATOM 2576 N N . THR B 2 57 ? 32.589 39.484 37.035 1.00 0.00 54 THR A N 2
ATOM 2577 C CA . THR B 2 57 ? 33.254 38.378 36.298 1.00 0.00 54 THR A CA 2
ATOM 2578 C C . THR B 2 57 ? 34.777 38.392 36.477 1.00 0.00 54 THR A C 2
ATOM 2579 O O . THR B 2 57 ? 35.418 37.344 36.426 1.00 0.00 54 THR A O 2
ATOM 2590 N N . ASP B 2 58 ? 35.366 39.545 36.812 1.00 0.00 55 ASP A N 2
ATOM 2591 C CA . ASP B 2 58 ? 36.777 39.653 37.209 1.00 0.00 55 ASP A CA 2
ATOM 2592 C C . ASP B 2 58 ? 37.140 38.777 38.426 1.00 0.00 55 ASP A C 2
ATOM 2593 O O . ASP B 2 58 ? 38.290 38.359 38.545 1.00 0.00 55 ASP A O 2
ATOM 2602 N N . TYR B 2 59 ? 36.174 38.495 39.309 1.00 0.00 56 TYR A N 2
ATOM 2603 C CA . TYR B 2 59 ? 36.340 37.715 40.538 1.00 0.00 56 TYR A CA 2
ATOM 2604 C C . TYR B 2 59 ? 36.108 36.204 40.363 1.00 0.00 56 TYR A C 2
ATOM 2605 O O . TYR B 2 59 ? 36.356 35.449 41.304 1.00 0.00 56 TYR A O 2
ATOM 2623 N N . VAL B 2 60 ? 35.631 35.735 39.204 1.00 0.00 57 VAL A N 2
ATOM 2624 C CA . VAL B 2 60 ? 35.264 34.328 38.953 1.00 0.00 57 VAL A CA 2
ATOM 2625 C C . VAL B 2 60 ? 35.779 33.820 37.597 1.00 0.00 57 VAL A C 2
ATOM 2626 O O . VAL B 2 60 ? 36.265 34.577 36.755 1.00 0.00 57 VAL A O 2
ATOM 2639 N N . GLU B 2 61 ? 35.673 32.516 37.371 1.00 0.00 58 GLU A N 2
ATOM 2640 C CA . GLU B 2 61 ? 36.160 31.833 36.163 1.00 0.00 58 GLU A CA 2
ATOM 2641 C C . GLU B 2 61 ? 35.189 30.752 35.675 1.00 0.00 58 GLU A C 2
ATOM 2642 O O . GLU B 2 61 ? 34.777 29.882 36.443 1.00 0.00 58 GLU A O 2
ATOM 2654 N N . ILE B 2 62 ? 34.826 30.801 34.391 1.00 0.00 59 ILE A N 2
ATOM 2655 C CA . ILE B 2 62 ? 33.873 29.869 33.774 1.00 0.00 59 ILE A CA 2
ATOM 2656 C C . ILE B 2 62 ? 34.529 28.495 33.583 1.00 0.00 59 ILE A C 2
ATOM 2657 O O . ILE B 2 62 ? 35.575 28.374 32.935 1.00 0.00 59 ILE A O 2
ATOM 2673 N N . LEU B 2 63 ? 33.914 27.459 34.147 1.00 0.00 60 LEU A N 2
ATOM 2674 C CA . LEU B 2 63 ? 34.419 26.085 34.186 1.00 0.00 60 LEU A CA 2
ATOM 2675 C C . LEU B 2 63 ? 34.135 25.286 32.893 1.00 0.00 60 LEU A C 2
ATOM 2676 O O . LEU B 2 63 ? 33.163 25.582 32.194 1.00 0.00 60 LEU A O 2
ATOM 2692 N N . PRO B 2 64 ? 34.951 24.260 32.573 1.00 0.00 61 PRO A N 2
ATOM 2693 C CA . PRO B 2 64 ? 34.878 23.503 31.318 1.00 0.00 61 PRO A CA 2
ATOM 2694 C C . PRO B 2 64 ? 33.648 22.588 31.161 1.00 0.00 61 PRO A C 2
ATOM 2695 O O . PRO B 2 64 ? 33.017 22.155 32.135 1.00 0.00 61 PRO A O 2
ATOM 2706 N N . SER B 2 65 ? 33.330 22.264 29.905 1.00 0.00 62 SER A N 2
ATOM 2707 C CA . SER B 2 65 ? 32.226 21.396 29.474 1.00 0.00 62 SER A CA 2
ATOM 2708 C C . SER B 2 65 ? 32.687 19.938 29.334 1.00 0.00 62 SER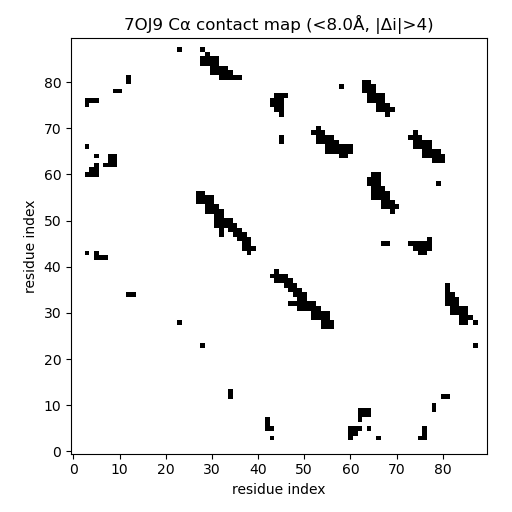 A C 2
ATOM 2709 O O . SER B 2 65 ? 33.066 19.485 28.250 1.00 0.00 62 SER A O 2
ATOM 2717 N N . ASP B 2 66 ? 32.662 19.212 30.453 1.00 0.00 63 ASP A N 2
ATOM 2718 C CA . ASP B 2 66 ? 33.075 17.804 30.598 1.00 0.00 63 ASP A CA 2
ATOM 2719 C C . ASP B 2 66 ? 31.997 16.782 30.144 1.00 0.00 63 ASP A C 2
ATOM 2720 O O . ASP B 2 66 ? 32.206 15.569 30.236 1.00 0.00 63 ASP A O 2
ATOM 2729 N N . GLY B 2 67 ? 30.838 17.267 29.676 1.00 0.00 64 GLY A N 2
ATOM 2730 C CA . GLY B 2 67 ? 29.710 16.497 29.121 1.00 0.00 64 GLY A CA 2
ATOM 2731 C C . GLY B 2 67 ? 29.658 16.446 27.599 1.00 0.00 64 GLY A C 2
ATOM 2732 O O . GLY B 2 67 ? 30.234 17.339 26.941 1.00 0.00 64 GLY A O 2
ATOM 2737 N N . ALA A 1 1 ? 11.399 42.016 34.181 1.00 0.00 1663 ALA B N 3
ATOM 2738 C CA . ALA A 1 1 ? 12.864 42.170 34.215 1.00 0.00 1663 ALA B CA 3
ATOM 2739 C C . ALA A 1 1 ? 13.542 40.938 33.616 1.00 0.00 1663 ALA B C 3
ATOM 2740 O O . ALA A 1 1 ? 13.660 39.914 34.284 1.00 0.00 1663 ALA B O 3
ATOM 2749 N N . GLU A 1 2 ? 14.004 41.017 32.361 1.00 0.00 1664 GLU B N 3
ATOM 2750 C CA . GLU A 1 2 ? 14.575 39.864 31.630 1.00 0.00 1664 GLU B CA 3
ATOM 2751 C C . GLU A 1 2 ? 15.783 39.224 32.343 1.00 0.00 1664 GLU B C 3
ATOM 2752 O O . GLU A 1 2 ? 15.917 37.998 32.397 1.00 0.00 1664 GLU B O 3
ATOM 2764 N N . ARG A 1 3 ? 16.639 40.079 32.903 1.00 0.00 1665 ARG B N 3
ATOM 2765 C CA . ARG A 1 3 ? 17.859 39.771 33.660 1.00 0.00 1665 ARG B CA 3
ATOM 2766 C C . ARG A 1 3 ? 18.120 40.872 34.689 1.00 0.00 1665 ARG B C 3
ATOM 2767 O O . ARG A 1 3 ? 17.544 41.960 34.572 1.00 0.00 1665 ARG B O 3
ATOM 2788 N N . LEU A 1 4 ? 18.985 40.618 35.669 1.00 0.00 1666 LEU B N 3
ATOM 2789 C CA . LEU A 1 4 ? 19.432 41.666 36.593 1.00 0.00 1666 LEU B CA 3
ATOM 2790 C C . LEU A 1 4 ? 20.212 42.783 35.867 1.00 0.00 1666 LEU B C 3
ATOM 2791 O O . LEU A 1 4 ? 20.865 42.568 34.842 1.00 0.00 1666 LEU B O 3
ATOM 2807 N N . ILE A 1 5 ? 20.170 43.988 36.431 1.00 0.00 1667 ILE B N 3
ATOM 2808 C CA . ILE A 1 5 ? 20.898 45.167 35.950 1.00 0.00 1667 ILE B CA 3
ATOM 2809 C C . ILE A 1 5 ? 21.839 45.677 37.062 1.00 0.00 1667 ILE B C 3
ATOM 2810 O O . ILE A 1 5 ? 21.348 46.090 38.121 1.00 0.00 1667 ILE B O 3
ATOM 2826 N N . PRO A 1 6 ? 23.176 45.648 36.872 1.00 0.00 1668 PRO B N 3
ATOM 2827 C CA . PRO A 1 6 ? 24.125 46.180 37.851 1.00 0.00 1668 PRO B CA 3
ATOM 2828 C C . PRO A 1 6 ? 23.993 47.690 38.076 1.00 0.00 1668 PRO B C 3
ATOM 2829 O O . PRO A 1 6 ? 23.821 48.469 37.133 1.00 0.00 1668 PRO B O 3
ATOM 2840 N N . ARG A 1 7 ? 24.088 48.097 39.348 1.00 0.00 1669 ARG B N 3
ATOM 2841 C CA . ARG A 1 7 ? 23.882 49.476 39.845 1.00 0.00 1669 ARG B CA 3
ATOM 2842 C C . ARG A 1 7 ? 25.180 50.281 40.005 1.00 0.00 1669 ARG B C 3
ATOM 2843 O O . ARG A 1 7 ? 25.135 51.457 40.370 1.00 0.00 1669 ARG B O 3
ATOM 2864 N N . ARG A 1 8 ? 26.326 49.639 39.766 1.00 0.00 1670 ARG B N 3
ATOM 2865 C CA . ARG A 1 8 ? 27.684 50.193 39.854 1.00 0.00 1670 ARG B CA 3
ATOM 2866 C C . ARG A 1 8 ? 28.628 49.432 38.899 1.00 0.00 1670 ARG B C 3
ATOM 2867 O O . ARG A 1 8 ? 28.369 48.254 38.635 1.00 0.00 1670 ARG B O 3
ATOM 2888 N N . PRO A 1 9 ? 29.718 50.037 38.389 1.00 0.00 1671 PRO B N 3
ATOM 2889 C CA . PRO A 1 9 ? 30.748 49.301 37.649 1.00 0.00 1671 PRO B CA 3
ATOM 2890 C C . PRO A 1 9 ? 31.464 48.280 38.546 1.00 0.00 1671 PRO B C 3
ATOM 2891 O O . PRO A 1 9 ? 31.494 48.433 39.771 1.00 0.00 1671 PRO B O 3
ATOM 2902 N N . ALA A 1 10 ? 32.045 47.230 37.960 1.00 0.00 1672 ALA B N 3
ATOM 2903 C CA . ALA A 1 10 ? 32.663 46.159 38.735 1.00 0.00 1672 ALA B CA 3
ATOM 2904 C C . ALA A 1 10 ? 33.823 46.662 39.627 1.00 0.00 1672 ALA B C 3
ATOM 2905 O O . ALA A 1 10 ? 34.690 47.413 39.146 1.00 0.00 1672 ALA B O 3
ATOM 2912 N N . PRO A 1 11 ? 33.864 46.252 40.912 1.00 0.00 1673 PRO B N 3
ATOM 2913 C CA . PRO A 1 11 ? 34.933 46.615 41.837 1.00 0.00 1673 PRO B CA 3
ATOM 2914 C C . PRO A 1 11 ? 36.304 46.082 41.373 1.00 0.00 1673 PRO B C 3
ATOM 2915 O O . PRO A 1 11 ? 36.365 45.038 40.711 1.00 0.00 1673 PRO B O 3
ATOM 2926 N N . PRO A 1 12 ? 37.420 46.751 41.716 1.00 0.00 1674 PRO B N 3
ATOM 2927 C CA . PRO A 1 12 ? 38.764 46.242 41.454 1.00 0.00 1674 PRO B CA 3
ATOM 2928 C C . PRO A 1 12 ? 39.074 44.967 42.251 1.00 0.00 1674 PRO B C 3
ATOM 2929 O O . PRO A 1 12 ? 39.093 44.970 43.486 1.00 0.00 1674 PRO B O 3
ATOM 2940 N N . VAL A 1 13 ? 39.329 43.878 41.528 1.00 0.00 1675 VAL B N 3
ATOM 2941 C CA . VAL A 1 13 ? 39.704 42.560 42.061 1.00 0.00 1675 VAL B CA 3
ATOM 2942 C C . VAL A 1 13 ? 41.139 42.578 42.616 1.00 0.00 1675 VAL B C 3
ATOM 2943 O O . VAL A 1 13 ? 42.001 43.240 42.029 1.00 0.00 1675 VAL B O 3
ATOM 2956 N N . PRO A 1 14 ? 41.446 41.872 43.723 1.00 0.00 1676 PRO B N 3
ATOM 2957 C CA . PRO A 1 14 ? 42.747 41.943 44.399 1.00 0.00 1676 PRO B CA 3
ATOM 2958 C C . PRO A 1 14 ? 43.855 41.090 43.745 1.00 0.00 1676 PRO B C 3
ATOM 2959 O O . PRO A 1 14 ? 44.572 40.338 44.41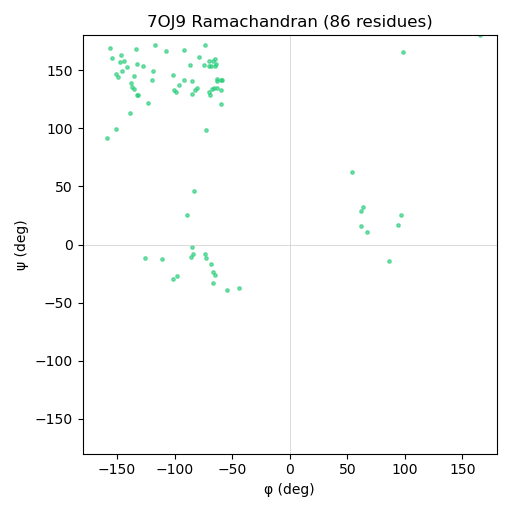4 1.00 0.00 1676 PRO B O 3
ATOM 2970 N N . VAL A 1 15 ? 44.000 41.204 42.422 1.00 0.00 1677 VAL B N 3
ATOM 2971 C CA . VAL A 1 15 ? 45.002 40.516 41.597 1.00 0.00 1677 VAL B CA 3
ATOM 2972 C C . VAL A 1 15 ? 46.320 41.319 41.526 1.00 0.00 1677 VAL B C 3
ATOM 2973 O O . VAL A 1 15 ? 46.285 42.525 41.256 1.00 0.00 1677 VAL B O 3
ATOM 2986 N N . PRO A 1 16 ? 47.496 40.693 41.732 1.00 0.00 1678 PRO B N 3
ATOM 2987 C CA . PRO A 1 16 ? 48.815 41.340 41.710 1.00 0.00 1678 PRO B CA 3
ATOM 2988 C C . PRO A 1 16 ? 49.364 41.535 40.280 1.00 0.00 1678 PRO B C 3
ATOM 2989 O O . PRO A 1 16 ? 50.461 41.081 39.934 1.00 0.00 1678 PRO B O 3
ATOM 3000 N N . ALA A 1 17 ? 48.584 42.202 39.430 1.00 0.00 1679 ALA B N 3
ATOM 3001 C CA . ALA A 1 17 ? 48.890 42.452 38.020 1.00 0.00 1679 ALA B CA 3
ATOM 3002 C C . ALA A 1 17 ? 48.471 43.875 37.624 1.00 0.00 1679 ALA B C 3
ATOM 3003 O O . ALA A 1 17 ? 47.282 44.156 37.439 1.00 0.00 1679 ALA B O 3
ATOM 3010 N N . ARG A 1 18 ? 49.451 44.782 37.510 1.00 0.00 1680 ARG B N 3
ATOM 3011 C CA . ARG A 1 18 ? 49.199 46.208 37.248 1.00 0.00 1680 ARG B CA 3
ATOM 3012 C C . ARG A 1 18 ? 48.760 46.508 35.813 1.00 0.00 1680 ARG B C 3
ATOM 3013 O O . ARG A 1 18 ? 49.202 45.855 34.859 1.00 0.00 1680 ARG B O 3
ATOM 3034 N N . ILE A 1 19 ? 47.951 47.558 35.674 1.00 0.00 1681 ILE B N 3
ATOM 3035 C CA . ILE A 1 19 ? 47.577 48.162 34.383 1.00 0.00 1681 ILE B CA 3
ATOM 3036 C C . ILE A 1 19 ? 48.797 48.805 33.679 1.00 0.00 1681 ILE B C 3
ATOM 3037 O O . ILE A 1 19 ? 49.765 49.182 34.356 1.00 0.00 1681 ILE B O 3
ATOM 3053 N N . PRO A 1 20 ? 48.780 48.975 32.342 1.00 0.00 1682 PRO B N 3
ATOM 3054 C CA . PRO A 1 20 ? 49.787 49.764 31.630 1.00 0.00 1682 PRO B CA 3
ATOM 3055 C C . PRO A 1 20 ? 49.699 51.262 31.967 1.00 0.00 1682 PRO B C 3
ATOM 3056 O O . PRO A 1 20 ? 48.600 51.797 32.141 1.00 0.00 1682 PRO B O 3
ATOM 3067 N N . SER A 1 21 ? 50.856 51.929 32.064 1.00 0.00 1683 SER B N 3
ATOM 3068 C CA . SER A 1 21 ? 50.985 53.345 32.443 1.00 0.00 1683 SER B CA 3
ATOM 3069 C C . SER A 1 21 ? 52.345 53.961 32.027 1.00 0.00 1683 SER B C 3
ATOM 3070 O O . SER A 1 21 ? 53.378 53.281 32.104 1.00 0.00 1683 SER B O 3
ATOM 3078 N N . PRO A 1 22 ? 52.402 55.266 31.678 1.00 0.00 1684 PRO B N 3
ATOM 3079 C CA . PRO A 1 22 ? 53.646 56.005 31.392 1.00 0.00 1684 PRO B CA 3
ATOM 3080 C C . PRO A 1 22 ? 54.559 56.243 32.618 1.00 0.00 1684 PRO B C 3
ATOM 3081 O O . PRO A 1 22 ? 55.654 56.794 32.475 1.00 0.00 1684 PRO B O 3
ATOM 3092 N N . ARG A 1 23 ? 54.123 55.855 33.824 1.00 0.00 1685 ARG B N 3
ATOM 3093 C CA . ARG A 1 23 ? 54.914 55.825 35.074 1.00 0.00 1685 ARG B CA 3
ATOM 3094 C C . ARG A 1 23 ? 54.359 54.832 36.096 1.00 0.00 1685 ARG B C 3
ATOM 3095 O O . ARG A 1 23 ? 54.972 54.678 37.177 1.00 0.00 1685 ARG B O 3
ATOM 3117 N N . GLY B 2 1 ? 21.630 33.752 24.165 1.00 0.00 -2 GLY A N 3
ATOM 3118 C CA . GLY B 2 1 ? 21.526 33.270 25.553 1.00 0.00 -2 GLY A CA 3
ATOM 3119 C C . GLY B 2 1 ? 21.682 31.765 25.620 1.00 0.00 -2 GLY A C 3
ATOM 3120 O O . GLY B 2 1 ? 21.165 31.041 24.767 1.00 0.00 -2 GLY A O 3
ATOM 3126 N N . SER B 2 2 ? 22.399 31.281 26.638 1.00 0.00 -1 SER A N 3
ATOM 3127 C CA . SER B 2 2 ? 22.754 29.866 26.811 1.00 0.00 -1 SER A CA 3
ATOM 3128 C C . SER B 2 2 ? 21.553 28.981 27.170 1.00 0.00 -1 SER A C 3
ATOM 3129 O O . SER B 2 2 ? 20.854 29.223 28.162 1.00 0.00 -1 SER A O 3
ATOM 3137 N N . HIS B 2 3 ? 21.330 27.925 26.379 1.00 0.00 0 HIS A N 3
ATOM 3138 C CA . HIS B 2 3 ? 20.260 26.946 26.612 1.00 0.00 0 HIS A CA 3
ATOM 3139 C C . HIS B 2 3 ? 20.579 25.985 27.764 1.00 0.00 0 HIS A C 3
ATOM 3140 O O . HIS B 2 3 ? 19.751 25.792 28.651 1.00 0.00 0 HIS A O 3
ATOM 3154 N N . MET B 2 4 ? 21.788 25.422 27.796 1.00 0.00 1 MET A N 3
ATOM 3155 C CA . MET B 2 4 ? 22.304 24.659 28.940 1.00 0.00 1 MET A CA 3
ATOM 3156 C C . MET B 2 4 ? 22.831 25.618 30.020 1.00 0.00 1 MET A C 3
ATOM 3157 O O . MET B 2 4 ? 23.346 26.692 29.698 1.00 0.00 1 MET A O 3
ATOM 3171 N N . ALA B 2 5 ? 22.736 25.241 31.299 1.00 0.00 2 ALA A N 3
ATOM 3172 C CA . ALA B 2 5 ? 23.261 26.056 32.394 1.00 0.00 2 ALA A CA 3
ATOM 3173 C C . ALA B 2 5 ? 24.803 26.056 32.421 1.00 0.00 2 ALA A C 3
ATOM 3174 O O . ALA B 2 5 ? 25.440 25.018 32.636 1.00 0.00 2 ALA A O 3
ATOM 3181 N N . THR B 2 6 ? 25.403 27.226 32.216 1.00 0.00 3 THR A N 3
ATOM 3182 C CA . THR B 2 6 ? 26.843 27.504 32.375 1.00 0.00 3 THR A CA 3
ATOM 3183 C C . THR B 2 6 ? 27.235 27.477 33.864 1.00 0.00 3 THR A C 3
ATOM 3184 O O . THR B 2 6 ? 26.374 27.603 34.737 1.00 0.00 3 THR A O 3
ATOM 3195 N N . LYS B 2 7 ? 28.522 27.326 34.189 1.00 0.00 4 LYS A N 3
ATOM 3196 C CA . LYS B 2 7 ? 29.024 27.221 35.573 1.00 0.00 4 LYS A CA 3
ATOM 3197 C C . LYS B 2 7 ? 30.221 28.163 35.797 1.00 0.00 4 LYS A C 3
ATOM 3198 O O . LYS B 2 7 ? 30.781 28.665 34.827 1.00 0.00 4 LYS A O 3
ATOM 3217 N N . ALA B 2 8 ? 30.635 28.427 37.039 1.00 0.00 5 ALA A N 3
ATOM 3218 C CA . ALA B 2 8 ? 31.878 29.155 37.341 1.00 0.00 5 ALA A CA 3
ATOM 3219 C C . ALA B 2 8 ? 32.433 28.860 38.744 1.00 0.00 5 ALA A C 3
ATOM 3220 O O . ALA B 2 8 ? 31.662 28.577 39.661 1.00 0.00 5 ALA A O 3
ATOM 3227 N N . ARG B 2 9 ? 33.761 28.972 38.910 1.00 0.00 6 ARG A N 3
ATOM 3228 C CA . ARG B 2 9 ? 34.458 28.976 40.211 1.00 0.00 6 ARG A CA 3
ATOM 3229 C C . ARG B 2 9 ? 34.852 30.394 40.607 1.00 0.00 6 ARG A C 3
ATOM 3230 O O . ARG B 2 9 ? 35.269 31.185 39.764 1.00 0.00 6 ARG A O 3
ATOM 3251 N N . VAL B 2 10 ? 34.778 30.701 41.896 1.00 0.00 7 VAL A N 3
ATOM 3252 C CA . VAL B 2 10 ? 35.250 31.972 42.461 1.00 0.00 7 VAL A CA 3
ATOM 3253 C C . VAL B 2 10 ? 36.763 31.988 42.671 1.00 0.00 7 VAL A C 3
ATOM 3254 O O . VAL B 2 10 ? 37.311 31.104 43.320 1.00 0.00 7 VAL A O 3
ATOM 3267 N N . MET B 2 11 ? 37.426 33.034 42.181 1.00 0.00 8 MET A N 3
ATOM 3268 C CA . MET B 2 11 ? 38.869 33.261 42.309 1.00 0.00 8 MET A CA 3
ATOM 3269 C C . MET B 2 11 ? 39.242 34.153 43.502 1.00 0.00 8 MET A C 3
ATOM 3270 O O . MET B 2 11 ? 40.345 34.036 44.036 1.00 0.00 8 MET A O 3
ATOM 3284 N N . TYR B 2 12 ? 38.320 35.007 43.959 1.00 0.00 9 TYR A N 3
ATOM 3285 C CA . TYR B 2 12 ? 38.472 35.858 45.149 1.00 0.00 9 TYR A CA 3
ATOM 3286 C C . TYR B 2 12 ? 37.097 36.087 45.793 1.00 0.00 9 TYR A C 3
ATOM 3287 O O . TYR B 2 12 ? 36.112 36.263 45.081 1.00 0.00 9 TYR A O 3
ATOM 3305 N N . ASP B 2 13 ? 37.003 36.086 47.120 1.00 0.00 10 ASP A N 3
ATOM 3306 C CA . ASP B 2 13 ? 35.733 36.309 47.828 1.00 0.00 10 ASP A CA 3
ATOM 3307 C C . ASP B 2 13 ? 35.159 37.722 47.594 1.00 0.00 10 ASP A C 3
ATOM 3308 O O . ASP B 2 13 ? 35.896 38.703 47.454 1.00 0.00 10 ASP A O 3
ATOM 3317 N N . PHE B 2 14 ? 33.828 37.814 47.584 1.00 0.00 11 PHE A N 3
ATOM 3318 C CA . PHE B 2 14 ? 33.048 39.014 47.263 1.00 0.00 11 PHE A CA 3
ATOM 3319 C C . PHE B 2 14 ? 31.856 39.199 48.204 1.00 0.00 11 PHE A C 3
ATOM 3320 O O . PHE B 2 14 ? 31.285 38.216 48.677 1.00 0.00 11 PHE A O 3
ATOM 3337 N N . ALA B 2 15 ? 31.449 40.449 48.429 1.00 0.00 12 ALA A N 3
ATOM 3338 C CA . ALA B 2 15 ? 30.302 40.818 49.252 1.00 0.00 12 ALA A CA 3
ATOM 3339 C C . ALA B 2 15 ? 29.348 41.767 48.508 1.00 0.00 12 ALA A C 3
ATOM 3340 O O . ALA B 2 15 ? 29.771 42.774 47.938 1.00 0.00 12 ALA A O 3
ATOM 3347 N N . ALA B 2 16 ? 28.056 41.456 48.531 1.00 0.00 13 ALA A N 3
ATOM 3348 C CA . ALA B 2 16 ? 26.999 42.247 47.905 1.00 0.00 13 ALA A CA 3
ATOM 3349 C C . ALA B 2 16 ? 26.720 43.596 48.593 1.00 0.00 13 ALA A C 3
ATOM 3350 O O . ALA B 2 16 ? 26.530 43.652 49.811 1.00 0.00 13 ALA A O 3
ATOM 3357 N N . GLU B 2 17 ? 26.579 44.664 47.808 1.00 0.00 14 GLU A N 3
ATOM 3358 C CA . GLU B 2 17 ? 26.085 45.960 48.292 1.00 0.00 14 GLU A CA 3
ATOM 3359 C C . GLU B 2 17 ? 24.588 45.901 48.679 1.00 0.00 14 GLU A C 3
ATOM 3360 O O . GLU B 2 17 ? 23.830 45.119 48.093 1.00 0.00 14 GLU A O 3
ATOM 3372 N N . PRO B 2 18 ? 24.124 46.734 49.632 1.00 0.00 15 PRO A N 3
ATOM 3373 C CA . PRO B 2 18 ? 22.729 46.746 50.070 1.00 0.00 15 PRO A CA 3
ATOM 3374 C C . PRO B 2 18 ? 21.790 47.221 48.949 1.00 0.00 15 PRO A C 3
ATOM 3375 O O . PRO B 2 18 ? 21.901 48.339 48.442 1.00 0.00 15 PRO A O 3
ATOM 3386 N N . GLY B 2 19 ? 20.841 46.367 48.566 1.00 0.00 16 GLY A N 3
ATOM 3387 C CA . GLY B 2 19 ? 19.791 46.663 47.584 1.00 0.00 16 GLY A CA 3
ATOM 3388 C C . GLY B 2 19 ? 20.193 46.626 46.099 1.00 0.00 16 GLY A C 3
ATOM 3389 O O . GLY B 2 19 ? 19.308 46.776 45.253 1.00 0.00 16 GLY A O 3
ATOM 3393 N N . ASN B 2 20 ? 21.469 46.416 45.741 1.00 0.00 17 ASN A N 3
ATOM 3394 C CA . ASN B 2 20 ? 21.904 46.334 44.330 1.00 0.00 17 ASN A CA 3
ATOM 3395 C C . ASN B 2 20 ? 21.498 45.034 43.598 1.00 0.00 17 ASN A C 3
ATOM 3396 O O . ASN B 2 20 ? 21.503 44.988 42.366 1.00 0.00 17 ASN A O 3
ATOM 3407 N N . ASN B 2 21 ? 21.129 44.002 44.358 1.00 0.00 18 ASN A N 3
ATOM 3408 C CA . ASN B 2 21 ? 20.829 42.629 43.918 1.00 0.00 18 ASN A CA 3
ATOM 3409 C C . ASN B 2 21 ? 22.094 41.833 43.534 1.00 0.00 18 ASN A C 3
ATOM 3410 O O . ASN B 2 21 ? 22.101 40.993 42.637 1.00 0.00 18 ASN A O 3
ATOM 3421 N N . GLU B 2 22 ? 23.193 42.089 44.240 1.00 0.00 19 GLU A N 3
ATOM 3422 C CA . GLU B 2 22 ? 24.436 41.333 44.136 1.00 0.00 19 GLU A CA 3
ATOM 3423 C C . GLU B 2 22 ? 24.362 40.069 45.030 1.00 0.00 19 GLU A C 3
ATOM 3424 O O . GLU B 2 22 ? 23.586 40.037 45.997 1.00 0.00 19 GLU A O 3
ATOM 3436 N N . LEU B 2 23 ? 25.125 39.015 44.712 1.00 0.00 20 LEU A N 3
ATOM 3437 C CA . LEU B 2 23 ? 25.171 37.742 45.462 1.00 0.00 20 LEU A CA 3
ATOM 3438 C C . LEU B 2 23 ? 26.530 37.596 46.170 1.00 0.00 20 LEU A C 3
ATOM 3439 O O . LEU B 2 23 ? 27.566 37.544 45.512 1.00 0.00 20 LEU A O 3
ATOM 3455 N N . THR B 2 24 ? 26.553 37.534 47.504 1.00 0.00 21 THR A N 3
ATOM 3456 C CA . THR B 2 24 ? 27.800 37.315 48.269 1.00 0.00 21 THR A CA 3
ATOM 3457 C C . THR B 2 24 ? 28.313 35.889 48.059 1.00 0.00 21 THR A C 3
ATOM 3458 O O . THR B 2 24 ? 27.583 34.915 48.281 1.00 0.00 21 THR A O 3
ATOM 3469 N N . VAL B 2 25 ? 29.592 35.761 47.695 1.00 0.00 22 VAL A N 3
ATOM 3470 C CA . VAL B 2 25 ? 30.258 34.479 47.392 1.00 0.00 22 VAL A CA 3
ATOM 3471 C C . VAL B 2 25 ? 31.663 34.412 47.989 1.00 0.00 22 VAL A C 3
ATOM 3472 O O . VAL B 2 25 ? 32.306 35.427 48.252 1.00 0.00 22 VAL A O 3
ATOM 3485 N N . ASN B 2 26 ? 32.161 33.201 48.217 1.00 0.00 23 ASN A N 3
ATOM 3486 C CA . ASN B 2 26 ? 33.497 32.955 48.762 1.00 0.00 23 ASN A CA 3
ATOM 3487 C C . ASN B 2 26 ? 34.427 32.304 47.733 1.00 0.00 23 ASN A C 3
ATOM 3488 O O . ASN B 2 26 ? 33.983 31.589 46.849 1.00 0.00 23 ASN A O 3
ATOM 3499 N N . GLU B 2 27 ? 35.733 32.516 47.861 1.00 0.00 24 GLU A N 3
ATOM 3500 C CA . GLU B 2 27 ? 36.735 31.921 46.972 1.00 0.00 24 GLU A CA 3
ATOM 3501 C C . GLU B 2 27 ? 36.679 30.382 46.942 1.00 0.00 24 GLU A C 3
ATOM 3502 O O . GLU B 2 27 ? 36.495 29.732 47.978 1.00 0.00 24 GLU A O 3
ATOM 3514 N N . GLY B 2 28 ? 36.835 29.798 45.747 1.00 0.00 25 GLY A N 3
ATOM 3515 C CA . GLY B 2 28 ? 36.748 28.371 45.490 1.00 0.00 25 GLY A CA 3
ATOM 3516 C C . GLY B 2 28 ? 35.337 27.801 45.381 1.00 0.00 25 GLY A C 3
ATOM 3517 O O . GLY B 2 28 ? 35.180 26.653 44.972 1.00 0.00 25 GLY A O 3
ATOM 3521 N N . GLU B 2 29 ? 34.314 28.589 45.712 1.00 0.00 26 GLU A N 3
ATOM 3522 C CA . GLU B 2 29 ? 32.907 28.208 45.555 1.00 0.00 26 GLU A CA 3
ATOM 3523 C C . GLU B 2 29 ? 32.533 28.014 44.076 1.00 0.00 26 GLU A C 3
ATOM 3524 O O . GLU B 2 29 ? 32.893 28.831 43.229 1.00 0.00 26 GLU A O 3
ATOM 3536 N N . ILE B 2 30 ? 31.815 26.933 43.753 1.00 0.00 27 ILE A N 3
ATOM 3537 C CA . ILE B 2 30 ? 31.203 26.719 42.436 1.00 0.00 27 ILE A CA 3
ATOM 3538 C C . ILE B 2 30 ? 29.758 27.238 42.422 1.00 0.00 27 ILE A C 3
ATOM 3539 O O . ILE B 2 30 ? 28.952 26.865 43.281 1.00 0.00 27 ILE A O 3
ATOM 3555 N N . ILE B 2 31 ? 29.401 28.032 41.413 1.00 0.00 28 ILE A N 3
ATOM 3556 C CA . ILE B 2 31 ? 28.042 28.549 41.166 1.00 0.00 28 ILE A CA 3
ATOM 3557 C C . ILE B 2 31 ? 27.570 28.267 39.741 1.00 0.00 28 ILE A C 3
ATOM 3558 O O . ILE B 2 31 ? 28.372 28.101 38.821 1.00 0.00 28 ILE A O 3
ATOM 3574 N N . THR B 2 32 ? 26.256 28.221 39.547 1.00 0.00 29 THR A N 3
ATOM 3575 C CA . THR B 2 32 ? 25.646 28.126 38.221 1.00 0.00 29 THR A CA 3
ATOM 3576 C C . THR B 2 32 ? 25.461 29.539 37.670 1.00 0.00 29 THR A C 3
ATOM 3577 O O . THR B 2 32 ? 24.951 30.408 38.372 1.00 0.00 29 THR A O 3
ATOM 3588 N N . ILE B 2 33 ? 25.872 29.788 36.430 1.00 0.00 30 ILE A N 3
ATOM 3589 C CA . ILE B 2 33 ? 25.741 31.080 35.756 1.00 0.00 30 ILE A CA 3
ATOM 3590 C C . ILE B 2 33 ? 24.430 31.159 34.971 1.00 0.00 30 ILE A C 3
ATOM 3591 O O . ILE B 2 33 ? 24.185 30.362 34.061 1.00 0.00 30 ILE A O 3
ATOM 3607 N N . THR B 2 34 ? 23.612 32.162 35.280 1.00 0.00 31 THR A N 3
ATOM 3608 C CA . THR B 2 34 ? 22.345 32.447 34.595 1.00 0.00 31 THR A CA 3
ATOM 3609 C C . THR B 2 34 ? 22.464 33.541 33.534 1.00 0.00 31 THR A C 3
ATOM 3610 O O . THR B 2 34 ? 21.714 33.511 32.556 1.00 0.00 31 THR A O 3
ATOM 3621 N N . ASN B 2 35 ? 23.412 34.481 33.661 1.00 0.00 32 ASN A N 3
ATOM 3622 C CA . ASN B 2 35 ? 23.654 35.487 32.620 1.00 0.00 32 ASN A CA 3
ATOM 3623 C C . ASN B 2 35 ? 25.092 36.041 32.597 1.00 0.00 32 ASN A C 3
ATOM 3624 O O . ASN B 2 35 ? 25.382 36.990 33.326 1.00 0.00 32 ASN A O 3
ATOM 3635 N N . PRO B 2 36 ? 25.985 35.534 31.734 1.00 0.00 33 PRO A N 3
ATOM 3636 C CA . PRO B 2 36 ? 27.389 35.951 31.713 1.00 0.00 33 PRO A CA 3
ATOM 3637 C C . PRO B 2 36 ? 27.669 37.369 31.166 1.00 0.00 33 PRO A C 3
ATOM 3638 O O . PRO B 2 36 ? 28.812 37.826 31.241 1.00 0.00 33 PRO A O 3
ATOM 3649 N N . ASP B 2 37 ? 26.669 38.070 30.623 1.00 0.00 34 ASP A N 3
ATOM 3650 C CA . ASP B 2 37 ? 26.820 39.379 29.968 1.00 0.00 34 ASP A CA 3
ATOM 3651 C C . ASP B 2 37 ? 25.640 40.310 30.305 1.00 0.00 34 ASP A C 3
ATOM 3652 O O . ASP B 2 37 ? 24.609 40.318 29.632 1.00 0.00 34 ASP A O 3
ATOM 3661 N N . VAL B 2 38 ? 25.756 41.018 31.430 1.00 0.00 35 VAL A N 3
ATOM 3662 C CA . VAL B 2 38 ? 24.739 41.922 32.011 1.00 0.00 35 VAL A CA 3
ATOM 3663 C C . VAL B 2 38 ? 25.133 43.400 31.895 1.00 0.00 35 VAL A C 3
ATOM 3664 O O . VAL B 2 38 ? 24.287 44.277 32.104 1.00 0.00 35 VAL A O 3
ATOM 3677 N N . GLY B 2 39 ? 26.390 43.677 31.555 1.00 0.00 36 GLY A N 3
ATOM 3678 C CA . GLY B 2 39 ? 26.987 44.999 31.514 1.00 0.00 36 GLY A CA 3
ATOM 3679 C C . GLY B 2 39 ? 27.811 45.285 32.770 1.00 0.00 36 GLY A C 3
ATOM 3680 O O . GLY B 2 39 ? 27.756 44.572 33.776 1.00 0.00 36 GLY A O 3
ATOM 3684 N N . GLY B 2 40 ? 28.600 46.346 32.684 1.00 0.00 37 GLY A N 3
ATOM 3685 C CA . GLY B 2 40 ? 29.336 46.970 33.789 1.00 0.00 37 GLY A CA 3
ATOM 3686 C C . GLY B 2 40 ? 30.456 46.135 34.426 1.00 0.00 37 GLY A C 3
ATOM 3687 O O . GLY B 2 40 ? 31.021 46.582 35.422 1.00 0.00 37 GLY A O 3
ATOM 3691 N N . GLY B 2 41 ? 30.772 44.947 33.902 1.00 0.00 38 GLY A N 3
ATOM 3692 C CA . GLY B 2 41 ? 31.782 44.033 34.458 1.00 0.00 38 GLY A CA 3
ATOM 3693 C C . GLY B 2 41 ? 31.236 42.870 35.304 1.00 0.00 38 GLY A C 3
ATOM 3694 O O . GLY B 2 41 ? 31.979 42.285 36.098 1.00 0.00 38 GLY A O 3
ATOM 3698 N N . TRP B 2 42 ? 29.952 42.518 35.170 1.00 0.00 39 TRP A N 3
ATOM 3699 C CA . TRP B 2 42 ? 29.278 41.520 36.019 1.00 0.00 39 TRP A CA 3
ATOM 3700 C C . TRP B 2 42 ? 28.761 40.293 35.260 1.00 0.00 39 TRP A C 3
ATOM 3701 O O . TRP B 2 42 ? 28.763 40.246 34.031 1.00 0.00 39 TRP A O 3
ATOM 3722 N N . LEU B 2 43 ? 28.280 39.314 36.019 1.00 0.00 40 LEU A N 3
ATOM 3723 C CA . LEU B 2 43 ? 27.519 38.152 35.572 1.00 0.00 40 LEU A CA 3
ATOM 3724 C C . LEU B 2 43 ? 26.402 37.831 36.587 1.00 0.00 40 LEU A C 3
ATOM 3725 O O . LEU B 2 43 ? 26.525 38.137 37.771 1.00 0.00 40 LEU A O 3
ATOM 3741 N N . GLU B 2 44 ? 25.286 37.267 36.121 1.00 0.00 41 GLU A N 3
ATOM 3742 C CA . GLU B 2 44 ? 24.204 36.731 36.962 1.00 0.00 41 GLU A CA 3
ATOM 3743 C C . GLU B 2 44 ? 24.517 35.269 37.310 1.00 0.00 41 GLU A C 3
ATOM 3744 O O . GLU B 2 44 ? 24.867 34.483 36.421 1.00 0.00 41 GLU A O 3
ATOM 3756 N N . GLY B 2 45 ? 24.397 34.898 38.587 1.00 0.00 42 GLY A N 3
ATOM 3757 C CA . GLY B 2 45 ? 24.710 33.562 39.084 1.00 0.00 42 GLY A CA 3
ATOM 3758 C C . GLY B 2 45 ? 23.868 33.152 40.280 1.00 0.00 42 GLY A C 3
ATOM 3759 O O . GLY B 2 45 ? 23.219 33.990 40.904 1.00 0.00 42 GLY A O 3
ATOM 3763 N N . ARG B 2 46 ? 23.890 31.847 40.577 1.00 0.00 43 ARG A N 3
ATOM 3764 C CA . ARG B 2 46 ? 23.179 31.196 41.685 1.00 0.00 43 ARG A CA 3
ATOM 3765 C C . ARG B 2 46 ? 24.065 30.175 42.387 1.00 0.00 43 ARG A C 3
ATOM 3766 O O . ARG B 2 46 ? 24.680 29.332 41.736 1.00 0.00 43 ARG A O 3
ATOM 3787 N N . ASN B 2 47 ? 24.098 30.236 43.717 1.00 0.00 44 ASN A N 3
ATOM 3788 C CA . ASN B 2 47 ? 24.756 29.214 44.544 1.00 0.00 44 ASN A CA 3
ATOM 3789 C C . ASN B 2 47 ? 23.819 28.083 44.936 1.00 0.00 44 ASN A C 3
ATOM 3790 O O . ASN B 2 47 ? 22.603 28.198 44.833 1.00 0.00 44 ASN A O 3
ATOM 3801 N N . ILE B 2 48 ? 24.418 27.043 45.507 1.00 0.00 45 ILE A N 3
ATOM 3802 C CA . ILE B 2 48 ? 23.796 25.795 45.945 1.00 0.00 45 ILE A CA 3
ATOM 3803 C C . ILE B 2 48 ? 22.489 25.978 46.743 1.00 0.00 45 ILE A C 3
ATOM 3804 O O . ILE B 2 48 ? 21.549 25.188 46.615 1.00 0.00 45 ILE A O 3
ATOM 3820 N N . LYS B 2 49 ? 22.429 27.054 47.539 1.00 0.00 46 LYS A N 3
ATOM 3821 C CA . LYS B 2 49 ? 21.281 27.464 48.368 1.00 0.00 46 LYS A CA 3
ATOM 3822 C C . LYS B 2 49 ? 20.057 27.973 47.575 1.00 0.00 46 LYS A C 3
ATOM 3823 O O . LYS B 2 49 ? 18.992 28.183 48.155 1.00 0.00 46 LYS A O 3
ATOM 3842 N N . GLY B 2 50 ? 20.224 28.238 46.278 1.00 0.00 47 GLY A N 3
ATOM 3843 C CA . GLY B 2 50 ? 19.222 28.787 45.357 1.00 0.00 47 GLY A CA 3
ATOM 3844 C C . GLY B 2 50 ? 19.132 30.312 45.322 1.00 0.00 47 GLY A C 3
ATOM 3845 O O . GLY B 2 50 ? 18.219 30.863 44.708 1.00 0.00 47 GLY A O 3
ATOM 3849 N N . GLU B 2 51 ? 20.079 31.003 45.956 1.00 0.00 48 GLU A N 3
ATOM 3850 C CA . GLU B 2 51 ? 20.120 32.461 45.952 1.00 0.00 48 GLU A CA 3
ATOM 3851 C C . GLU B 2 51 ? 20.764 32.934 44.663 1.00 0.00 48 GLU A C 3
ATOM 3852 O O . GLU B 2 51 ? 21.835 32.432 44.315 1.00 0.00 48 GLU A O 3
ATOM 3864 N N . ARG B 2 52 ? 20.131 33.895 43.983 1.00 0.00 49 ARG A N 3
ATOM 3865 C CA . ARG B 2 52 ? 20.668 34.518 42.767 1.00 0.00 49 ARG A CA 3
ATOM 3866 C C . ARG B 2 52 ? 21.164 35.936 43.007 1.00 0.00 49 ARG A C 3
ATOM 3867 O O . ARG B 2 52 ? 20.759 36.598 43.969 1.00 0.00 49 ARG A O 3
ATOM 3888 N N . GLY B 2 53 ? 21.976 36.439 42.086 1.00 0.00 50 GLY A N 3
ATOM 3889 C CA . GLY B 2 53 ? 22.362 37.839 42.057 1.00 0.00 50 GLY A CA 3
ATOM 3890 C C . GLY B 2 53 ? 23.527 38.095 41.111 1.00 0.00 50 GLY A C 3
ATOM 3891 O O . GLY B 2 53 ? 24.007 37.193 40.424 1.00 0.00 50 GLY A O 3
ATOM 3895 N N . LEU B 2 54 ? 23.959 39.347 41.075 1.00 0.00 51 LEU A N 3
ATOM 3896 C CA . LEU B 2 54 ? 25.116 39.800 40.306 1.00 0.00 51 LEU A CA 3
ATOM 3897 C C . LEU B 2 54 ? 26.431 39.568 41.060 1.00 0.00 51 LEU A C 3
ATOM 3898 O O . LEU B 2 54 ? 26.520 39.811 42.266 1.00 0.00 51 LEU A O 3
ATOM 3914 N N . VAL B 2 55 ? 27.465 39.164 40.324 1.00 0.00 52 VAL A N 3
ATOM 3915 C CA . VAL B 2 55 ? 28.850 39.013 40.805 1.00 0.00 52 VAL A CA 3
ATOM 3916 C C . VAL B 2 55 ? 29.811 39.573 39.748 1.00 0.00 52 VAL A C 3
ATOM 3917 O O . VAL B 2 55 ? 29.564 39.393 38.554 1.00 0.00 52 VAL A O 3
ATOM 3930 N N . PRO B 2 56 ? 30.887 40.275 40.142 1.00 0.00 53 PRO A N 3
ATOM 3931 C CA . PRO B 2 56 ? 31.896 40.766 39.207 1.00 0.00 53 PRO A CA 3
ATOM 3932 C C . PRO B 2 56 ? 32.590 39.605 38.481 1.00 0.00 53 PRO A C 3
ATOM 3933 O O . PRO B 2 56 ? 33.183 38.735 39.115 1.00 0.00 53 PRO A O 3
ATOM 3944 N N . THR B 2 57 ? 32.582 39.591 37.145 1.00 0.00 54 THR A N 3
ATOM 3945 C CA . THR B 2 57 ? 33.177 38.472 36.381 1.00 0.00 54 THR A CA 3
ATOM 3946 C C . THR B 2 57 ? 34.707 38.437 36.450 1.00 0.00 54 THR A C 3
ATOM 3947 O O . THR B 2 57 ? 35.322 37.402 36.217 1.00 0.00 54 THR A O 3
ATOM 3958 N N . ASP B 2 58 ? 35.349 39.541 36.835 1.00 0.00 55 ASP A N 3
ATOM 3959 C CA . ASP B 2 58 ? 36.784 39.581 37.151 1.00 0.00 55 ASP A CA 3
ATOM 3960 C C . ASP B 2 58 ? 37.162 38.760 38.400 1.00 0.00 55 ASP A C 3
ATOM 3961 O O . ASP B 2 58 ? 38.310 38.329 38.521 1.00 0.00 55 ASP A O 3
ATOM 3970 N N . TYR B 2 59 ? 36.207 38.519 39.310 1.00 0.00 56 TYR A N 3
ATOM 3971 C CA . TYR B 2 59 ? 36.376 37.732 40.532 1.00 0.00 56 TYR A CA 3
ATOM 3972 C C . TYR B 2 59 ? 36.169 36.221 40.329 1.00 0.00 56 TYR A C 3
ATOM 3973 O O . TYR B 2 59 ? 36.457 35.455 41.249 1.00 0.00 56 TYR A O 3
ATOM 3991 N N . VAL B 2 60 ? 35.668 35.767 39.174 1.00 0.00 57 VAL A N 3
ATOM 3992 C CA . VAL B 2 60 ? 35.311 34.358 38.916 1.00 0.00 57 VAL A CA 3
ATOM 3993 C C . VAL B 2 60 ? 35.801 33.878 37.545 1.00 0.00 57 VAL A C 3
ATOM 3994 O O . VAL B 2 60 ? 36.186 34.668 36.682 1.00 0.00 57 VAL A O 3
ATOM 4007 N N . GLU B 2 61 ? 35.763 32.568 37.327 1.00 0.00 58 GLU A N 3
ATOM 4008 C CA . GLU B 2 61 ? 36.174 31.922 36.077 1.00 0.00 58 GLU A CA 3
ATOM 4009 C C . GLU B 2 61 ? 35.151 30.887 35.613 1.00 0.00 58 GLU A C 3
ATOM 4010 O O . GLU B 2 61 ? 34.731 30.023 36.384 1.00 0.00 58 GLU A O 3
ATOM 4022 N N . ILE B 2 62 ? 34.740 30.987 34.345 1.00 0.00 59 ILE A N 3
ATOM 4023 C CA . ILE B 2 62 ? 33.709 30.130 33.751 1.00 0.00 59 ILE A CA 3
ATOM 4024 C C . ILE B 2 62 ? 34.195 28.677 33.673 1.00 0.00 59 ILE A C 3
ATOM 4025 O O . ILE B 2 62 ? 35.298 28.401 33.189 1.00 0.00 59 ILE A O 3
ATOM 4041 N N . LEU B 2 63 ? 33.347 27.752 34.122 1.00 0.00 60 LEU A N 3
ATOM 4042 C CA . LEU B 2 63 ? 33.474 26.307 33.971 1.00 0.00 60 LEU A CA 3
ATOM 4043 C C . LEU B 2 63 ? 32.420 25.745 32.985 1.00 0.00 60 LEU A C 3
ATOM 4044 O O . LEU B 2 63 ? 31.322 26.300 32.872 1.00 0.00 60 LEU A O 3
ATOM 4060 N N . PRO B 2 64 ? 32.729 24.638 32.282 1.00 0.00 61 PRO A N 3
ATOM 4061 C CA . PRO B 2 64 ? 31.864 24.046 31.262 1.00 0.00 61 PRO A CA 3
ATOM 4062 C C . PRO B 2 64 ? 30.588 23.416 31.837 1.00 0.00 61 PRO A C 3
ATOM 4063 O O . PRO B 2 64 ? 30.541 22.979 32.994 1.00 0.00 61 PRO A O 3
ATOM 4074 N N . SER B 2 65 ? 29.557 23.332 30.992 1.00 0.00 62 SER A N 3
ATOM 4075 C CA . SER B 2 65 ? 28.295 22.634 31.258 1.00 0.00 62 SER A CA 3
ATOM 4076 C C . SER B 2 65 ? 28.406 21.109 31.057 1.00 0.00 62 SER A C 3
ATOM 4077 O O . SER B 2 65 ? 29.448 20.593 30.643 1.00 0.00 62 SER A O 3
ATOM 4085 N N . ASP B 2 66 ? 27.318 20.382 31.332 1.00 0.00 63 ASP A N 3
ATOM 4086 C CA . ASP B 2 66 ? 27.196 18.915 31.205 1.00 0.00 63 ASP A CA 3
ATOM 4087 C C . ASP B 2 66 ? 28.178 18.123 32.103 1.00 0.00 63 ASP A C 3
ATOM 4088 O O . ASP B 2 66 ? 28.517 16.967 31.821 1.00 0.00 63 ASP A O 3
ATOM 4097 N N . GLY B 2 67 ? 28.659 18.764 33.181 1.00 0.00 64 GLY A N 3
ATOM 4098 C CA . GLY B 2 67 ? 29.494 18.187 34.247 1.00 0.00 64 GLY A CA 3
ATOM 4099 C C . GLY B 2 67 ? 28.678 17.474 35.312 1.00 0.00 64 GLY A C 3
ATOM 4100 O O . GLY B 2 67 ? 27.907 18.148 36.028 1.00 0.00 64 GLY A O 3
ATOM 4105 N N . ALA A 1 1 ? 12.428 44.573 29.707 1.00 0.00 1663 ALA B N 4
ATOM 4106 C CA . ALA A 1 1 ? 12.001 43.289 30.299 1.00 0.00 1663 ALA B CA 4
ATOM 4107 C C . ALA A 1 1 ? 12.480 43.196 31.750 1.00 0.00 1663 ALA B C 4
ATOM 4108 O O . ALA A 1 1 ? 13.516 43.761 32.080 1.00 0.00 1663 ALA B O 4
ATOM 4117 N N . GLU A 1 2 ? 11.765 42.482 32.625 1.00 0.00 1664 GLU B N 4
ATOM 4118 C CA . GLU A 1 2 ? 12.138 42.326 34.044 1.00 0.00 1664 GLU B CA 4
ATOM 4119 C C . GLU A 1 2 ? 13.378 41.424 34.193 1.00 0.00 1664 GLU B C 4
ATOM 4120 O O . GLU A 1 2 ? 13.247 40.200 34.297 1.00 0.00 1664 GLU B O 4
ATOM 4132 N N . ARG A 1 3 ? 14.579 42.011 34.168 1.00 0.00 1665 ARG B N 4
ATOM 4133 C CA . ARG A 1 3 ? 15.881 41.316 34.202 1.00 0.00 1665 ARG B CA 4
ATOM 4134 C C . ARG A 1 3 ? 16.863 42.045 35.122 1.00 0.00 1665 ARG B C 4
ATOM 4135 O O . ARG A 1 3 ? 16.786 43.262 35.278 1.00 0.00 1665 ARG B O 4
ATOM 4156 N N . LEU A 1 4 ? 17.773 41.312 35.755 1.00 0.00 1666 LEU B N 4
ATOM 4157 C CA . LEU A 1 4 ? 18.714 41.832 36.748 1.00 0.00 1666 LEU B CA 4
ATOM 4158 C C . LEU A 1 4 ? 19.837 42.670 36.107 1.00 0.00 1666 LEU B C 4
ATOM 4159 O O . LEU A 1 4 ? 20.527 42.181 35.211 1.00 0.00 1666 LEU B O 4
ATOM 4175 N N . ILE A 1 5 ? 20.036 43.903 36.594 1.00 0.00 1667 ILE B N 4
ATOM 4176 C CA . ILE A 1 5 ? 20.983 44.895 36.038 1.00 0.00 1667 ILE B CA 4
ATOM 4177 C C . ILE A 1 5 ? 21.862 45.533 37.143 1.00 0.00 1667 ILE B C 4
ATOM 4178 O O . ILE A 1 5 ? 21.321 45.985 38.157 1.00 0.00 1667 ILE B O 4
ATOM 4194 N N . PRO A 1 6 ? 23.205 45.586 36.992 1.00 0.00 1668 PRO B N 4
ATOM 4195 C CA . PRO A 1 6 ? 24.098 46.184 37.996 1.00 0.00 1668 PRO B CA 4
ATOM 4196 C C . PRO A 1 6 ? 23.866 47.682 38.267 1.00 0.00 1668 PRO B C 4
ATOM 4197 O O . PRO A 1 6 ? 23.626 48.472 37.355 1.00 0.00 1668 PRO B O 4
ATOM 4208 N N . ARG A 1 7 ? 23.998 48.096 39.539 1.00 0.00 1669 ARG B N 4
ATOM 4209 C CA . ARG A 1 7 ? 23.824 49.495 40.015 1.00 0.00 1669 ARG B CA 4
ATOM 4210 C C . ARG A 1 7 ? 25.138 50.276 40.219 1.00 0.00 1669 ARG B C 4
ATOM 4211 O O . ARG A 1 7 ? 25.127 51.396 40.736 1.00 0.00 1669 ARG B O 4
ATOM 4232 N N . ARG A 1 8 ? 26.265 49.669 39.834 1.00 0.00 1670 ARG B N 4
ATOM 4233 C CA . ARG A 1 8 ? 27.643 50.195 39.879 1.00 0.00 1670 ARG B CA 4
ATOM 4234 C C . ARG A 1 8 ? 28.539 49.414 38.897 1.00 0.00 1670 ARG B C 4
ATOM 4235 O O . ARG A 1 8 ? 28.179 48.283 38.546 1.00 0.00 1670 ARG B O 4
ATOM 4256 N N . PRO A 1 9 ? 29.672 49.956 38.410 1.00 0.00 1671 PRO B N 4
ATOM 4257 C CA . PRO A 1 9 ? 30.661 49.154 37.680 1.00 0.00 1671 PRO B CA 4
ATOM 4258 C C . PRO A 1 9 ? 31.333 48.154 38.639 1.00 0.00 1671 PRO B C 4
ATOM 4259 O O . PRO A 1 9 ? 31.288 48.336 39.859 1.00 0.00 1671 PRO B O 4
ATOM 4270 N N . ALA A 1 10 ? 31.950 47.090 38.125 1.00 0.00 1672 ALA B N 4
ATOM 4271 C CA . ALA A 1 10 ? 32.593 46.073 38.959 1.00 0.00 1672 ALA B CA 4
ATOM 4272 C C . ALA A 1 10 ? 33.728 46.662 39.830 1.00 0.00 1672 ALA B C 4
ATOM 4273 O O . ALA A 1 10 ? 34.493 47.505 39.344 1.00 0.00 1672 ALA B O 4
ATOM 4280 N N . PRO A 1 11 ? 33.866 46.244 41.104 1.00 0.00 1673 PRO B N 4
ATOM 4281 C CA . PRO A 1 11 ? 34.984 46.661 41.952 1.00 0.00 1673 PRO B CA 4
ATOM 4282 C C . PRO A 1 11 ? 36.343 46.160 41.415 1.00 0.00 1673 PRO B C 4
ATOM 4283 O O . PRO A 1 11 ? 36.391 45.195 40.640 1.00 0.00 1673 PRO B O 4
ATOM 4294 N N . PRO A 1 12 ? 37.463 46.789 41.820 1.00 0.00 1674 PRO B N 4
ATOM 4295 C CA . PRO A 1 12 ? 38.800 46.324 41.477 1.00 0.00 1674 PRO B CA 4
ATOM 4296 C C . PRO A 1 12 ? 39.092 45.006 42.205 1.00 0.00 1674 PRO B C 4
ATOM 4297 O O . PRO A 1 12 ? 39.177 44.955 43.433 1.00 0.00 1674 PRO B O 4
ATOM 4308 N N . VAL A 1 13 ? 39.244 43.930 41.433 1.00 0.00 1675 VAL B N 4
ATOM 4309 C CA . VAL A 1 13 ? 39.610 42.594 41.919 1.00 0.00 1675 VAL B CA 4
ATOM 4310 C C . VAL A 1 13 ? 41.053 42.586 42.436 1.00 0.00 1675 VAL B C 4
ATOM 4311 O O . VAL A 1 13 ? 41.889 43.313 41.884 1.00 0.00 1675 VAL B O 4
ATOM 4324 N N . PRO A 1 14 ? 41.401 41.798 43.469 1.00 0.00 1676 PRO B N 4
ATOM 4325 C CA . PRO A 1 14 ? 42.756 41.757 44.016 1.00 0.00 1676 PRO B CA 4
ATOM 4326 C C . PRO A 1 14 ? 43.677 40.816 43.214 1.00 0.00 1676 PRO B C 4
ATOM 4327 O O . PRO A 1 14 ? 44.366 39.957 43.768 1.00 0.00 1676 PRO B O 4
ATOM 4338 N N . VAL A 1 15 ? 43.667 40.951 41.885 1.00 0.00 1677 VAL B N 4
ATOM 4339 C CA . VAL A 1 15 ? 44.519 40.177 40.970 1.00 0.00 1677 VAL B CA 4
ATOM 4340 C C . VAL A 1 15 ? 45.960 40.730 40.987 1.00 0.00 1677 VAL B C 4
ATOM 4341 O O . VAL A 1 15 ? 46.135 41.949 40.871 1.00 0.00 1677 VAL B O 4
ATOM 4354 N N . PRO A 1 16 ? 46.994 39.879 41.137 1.00 0.00 1678 PRO B N 4
ATOM 4355 C CA . PRO A 1 16 ? 48.394 40.304 41.145 1.00 0.00 1678 PRO B CA 4
ATOM 4356 C C . PRO A 1 16 ? 48.863 40.737 39.744 1.00 0.00 1678 PRO B C 4
ATOM 4357 O O . PRO A 1 16 ? 49.153 39.903 38.880 1.00 0.00 1678 PRO B O 4
ATOM 4368 N N . ALA A 1 17 ? 48.924 42.051 39.516 1.00 0.00 1679 ALA B N 4
ATOM 4369 C CA . ALA A 1 17 ? 49.463 42.707 38.329 1.00 0.00 1679 ALA B CA 4
ATOM 4370 C C . ALA A 1 17 ? 49.593 44.218 38.592 1.00 0.00 1679 ALA B C 4
ATOM 4371 O O . ALA A 1 17 ? 48.649 44.855 39.081 1.00 0.00 1679 ALA B O 4
ATOM 4378 N N . ARG A 1 18 ? 50.730 44.819 38.224 1.00 0.00 1680 ARG B N 4
ATOM 4379 C CA . ARG A 1 18 ? 50.922 46.284 38.259 1.00 0.00 1680 ARG B CA 4
ATOM 4380 C C . ARG A 1 18 ? 50.653 47.005 36.939 1.00 0.00 1680 ARG B C 4
ATOM 4381 O O . ARG A 1 18 ? 50.278 48.179 36.953 1.00 0.00 1680 ARG B O 4
ATOM 4402 N N . ILE A 1 19 ? 50.782 46.311 35.811 1.00 0.00 1681 ILE B N 4
ATOM 4403 C CA . ILE A 1 19 ? 50.530 46.903 34.488 1.00 0.00 1681 ILE B CA 4
ATOM 4404 C C . ILE A 1 19 ? 49.045 47.284 34.312 1.00 0.00 1681 ILE B C 4
ATOM 4405 O O . ILE A 1 19 ? 48.168 46.519 34.735 1.00 0.00 1681 ILE B O 4
ATOM 4421 N N . PRO A 1 20 ? 48.732 48.432 33.682 1.00 0.00 1682 PRO B N 4
ATOM 4422 C CA . PRO A 1 20 ? 47.358 48.836 33.387 1.00 0.00 1682 PRO B CA 4
ATOM 4423 C C . PRO A 1 20 ? 46.591 47.850 32.502 1.00 0.00 1682 PRO B C 4
ATOM 4424 O O . PRO A 1 20 ? 47.182 47.145 31.675 1.00 0.00 1682 PRO B O 4
ATOM 4435 N N . SER A 1 21 ? 45.261 47.854 32.615 1.00 0.00 1683 SER B N 4
ATOM 4436 C CA . SER A 1 21 ? 44.375 47.132 31.693 1.00 0.00 1683 SER B CA 4
ATOM 4437 C C . SER A 1 21 ? 44.397 47.762 30.286 1.00 0.00 1683 SER B C 4
ATOM 4438 O O . SER A 1 21 ? 44.535 48.989 30.167 1.00 0.00 1683 SER B O 4
ATOM 4446 N N . PRO A 1 22 ? 44.265 46.969 29.207 1.00 0.00 1684 PRO B N 4
ATOM 4447 C CA . PRO A 1 22 ? 44.390 47.460 27.832 1.00 0.00 1684 PRO B CA 4
ATOM 4448 C C . PRO A 1 22 ? 43.228 48.383 27.431 1.00 0.00 1684 PRO B C 4
ATOM 4449 O O . PRO A 1 22 ? 42.066 48.079 27.724 1.00 0.00 1684 PRO B O 4
ATOM 4460 N N . ARG A 1 23 ? 43.518 49.492 26.735 1.00 0.00 1685 ARG B N 4
ATOM 4461 C CA . ARG A 1 23 ? 42.494 50.441 26.232 1.00 0.00 1685 ARG B CA 4
ATOM 4462 C C . ARG A 1 23 ? 41.658 49.903 25.071 1.00 0.00 1685 ARG B C 4
ATOM 4463 O O . ARG A 1 23 ? 42.109 48.948 24.396 1.00 0.00 1685 ARG B O 4
ATOM 4485 N N . GLY B 2 1 ? 29.025 22.336 23.220 1.00 0.00 -2 GLY A N 4
ATOM 4486 C CA . GLY B 2 1 ? 28.767 22.489 24.665 1.00 0.00 -2 GLY A CA 4
ATOM 4487 C C . GLY B 2 1 ? 27.614 21.608 25.125 1.00 0.00 -2 GLY A C 4
ATOM 4488 O O . GLY B 2 1 ? 26.671 21.363 24.369 1.00 0.00 -2 GLY A O 4
ATOM 4494 N N . SER B 2 2 ? 27.682 21.103 26.360 1.00 0.00 -1 SER A N 4
ATOM 4495 C CA . SER B 2 2 ? 26.641 20.280 27.001 1.00 0.00 -1 SER A CA 4
ATOM 4496 C C . SER B 2 2 ? 25.340 21.061 27.251 1.00 0.00 -1 SER A C 4
ATOM 4497 O O . SER B 2 2 ? 25.358 22.268 27.513 1.00 0.00 -1 SER A O 4
ATOM 4505 N N . HIS B 2 3 ? 24.193 20.376 27.219 1.00 0.00 0 HIS A N 4
ATOM 4506 C CA . HIS B 2 3 ? 22.858 20.961 27.419 1.00 0.00 0 HIS A CA 4
ATOM 4507 C C . HIS B 2 3 ? 22.529 21.353 28.874 1.00 0.00 0 HIS A C 4
ATOM 4508 O O . HIS B 2 3 ? 21.460 21.918 29.120 1.00 0.00 0 HIS A O 4
ATOM 4522 N N . MET B 2 4 ? 23.423 21.070 29.828 1.00 0.00 1 MET A N 4
ATOM 4523 C CA . MET B 2 4 ? 23.334 21.491 31.235 1.00 0.00 1 MET A CA 4
ATOM 4524 C C . MET B 2 4 ? 23.711 22.969 31.459 1.00 0.00 1 MET A C 4
ATOM 4525 O O . MET B 2 4 ? 24.507 23.541 30.704 1.00 0.00 1 MET A O 4
ATOM 4539 N N . ALA B 2 5 ? 23.215 23.559 32.552 1.00 0.00 2 ALA A N 4
ATOM 4540 C CA . ALA B 2 5 ? 23.560 24.914 32.996 1.00 0.00 2 ALA A CA 4
ATOM 4541 C C . ALA B 2 5 ? 25.079 25.122 33.167 1.00 0.00 2 ALA A C 4
ATOM 4542 O O . ALA B 2 5 ? 25.793 24.234 33.653 1.00 0.00 2 ALA A O 4
ATOM 4549 N N . THR B 2 6 ? 25.566 26.302 32.772 1.00 0.00 3 THR A N 4
ATOM 4550 C CA . THR B 2 6 ? 26.980 26.695 32.901 1.00 0.00 3 THR A CA 4
ATOM 4551 C C . THR B 2 6 ? 27.327 26.944 34.370 1.00 0.00 3 THR A C 4
ATOM 4552 O O . THR B 2 6 ? 26.485 27.355 35.169 1.00 0.00 3 THR A O 4
ATOM 4563 N N . LYS B 2 7 ? 28.586 26.724 34.731 1.00 0.00 4 LYS A N 4
ATOM 4564 C CA . LYS B 2 7 ? 29.113 26.806 36.100 1.00 0.00 4 LYS A CA 4
ATOM 4565 C C . LYS B 2 7 ? 30.337 27.726 36.177 1.00 0.00 4 LYS A C 4
ATOM 4566 O O . LYS B 2 7 ? 31.023 27.907 35.174 1.00 0.00 4 LYS A O 4
ATOM 4585 N N . ALA B 2 8 ? 30.646 28.269 37.354 1.00 0.00 5 ALA A N 4
ATOM 4586 C CA . ALA B 2 8 ? 31.879 29.018 37.599 1.00 0.00 5 ALA A CA 4
ATOM 4587 C C . ALA B 2 8 ? 32.417 28.812 39.024 1.00 0.00 5 ALA A C 4
ATOM 4588 O O . ALA B 2 8 ? 31.637 28.653 39.966 1.00 0.00 5 ALA A O 4
ATOM 4595 N N . ARG B 2 9 ? 33.748 28.849 39.175 1.00 0.00 6 ARG A N 4
ATOM 4596 C CA . ARG B 2 9 ? 34.439 28.900 40.477 1.00 0.00 6 ARG A CA 4
ATOM 4597 C C . ARG B 2 9 ? 34.848 30.331 40.814 1.00 0.00 6 ARG A C 4
ATOM 4598 O O . ARG B 2 9 ? 35.254 31.095 39.941 1.00 0.00 6 ARG A O 4
ATOM 4619 N N . VAL B 2 10 ? 34.785 30.684 42.092 1.00 0.00 7 VAL A N 4
ATOM 4620 C CA . VAL B 2 10 ? 35.262 31.969 42.612 1.00 0.00 7 VAL A CA 4
ATOM 4621 C C . VAL B 2 10 ? 36.775 31.986 42.797 1.00 0.00 7 VAL A C 4
ATOM 4622 O O . VAL B 2 10 ? 37.357 31.078 43.391 1.00 0.00 7 VAL A O 4
ATOM 4635 N N . MET B 2 11 ? 37.412 33.054 42.329 1.00 0.00 8 MET A N 4
ATOM 4636 C CA . MET B 2 11 ? 38.850 33.304 42.437 1.00 0.00 8 MET A CA 4
ATOM 4637 C C . MET B 2 11 ? 39.222 34.223 43.609 1.00 0.00 8 MET A C 4
ATOM 4638 O O . MET B 2 11 ? 40.336 34.102 44.115 1.00 0.00 8 MET A O 4
ATOM 4652 N N . TYR B 2 12 ? 38.303 35.090 44.061 1.00 0.00 9 TYR A N 4
ATOM 4653 C CA . TYR B 2 12 ? 38.483 35.986 45.221 1.00 0.00 9 TYR A CA 4
ATOM 4654 C C . TYR B 2 12 ? 37.147 36.274 45.931 1.00 0.00 9 TYR A C 4
ATOM 4655 O O . TYR B 2 12 ? 36.111 36.362 45.280 1.00 0.00 9 TYR A O 4
ATOM 4673 N N . ASP B 2 13 ? 37.156 36.449 47.255 1.00 0.00 10 ASP A N 4
ATOM 4674 C CA . ASP B 2 13 ? 35.958 36.722 48.071 1.00 0.00 10 ASP A CA 4
ATOM 4675 C C . ASP B 2 13 ? 35.228 38.026 47.689 1.00 0.00 10 ASP A C 4
ATOM 4676 O O . ASP B 2 13 ? 35.844 39.080 47.483 1.00 0.00 10 ASP A O 4
ATOM 4685 N N . PHE B 2 14 ? 33.901 37.971 47.676 1.00 0.00 11 PHE A N 4
ATOM 4686 C CA . PHE B 2 14 ? 33.002 39.047 47.241 1.00 0.00 11 PHE A CA 4
ATOM 4687 C C . PHE B 2 14 ? 31.817 39.240 48.190 1.00 0.00 11 PHE A C 4
ATOM 4688 O O . PHE B 2 14 ? 31.275 38.277 48.736 1.00 0.00 11 PHE A O 4
ATOM 4705 N N . ALA B 2 15 ? 31.384 40.489 48.355 1.00 0.00 12 ALA A N 4
ATOM 4706 C CA . ALA B 2 15 ? 30.302 40.864 49.256 1.00 0.00 12 ALA A CA 4
ATOM 4707 C C . ALA B 2 15 ? 29.315 41.831 48.589 1.00 0.00 12 ALA A C 4
ATOM 4708 O O . ALA B 2 15 ? 29.709 42.879 48.076 1.00 0.00 12 ALA A O 4
ATOM 4715 N N . ALA B 2 16 ? 28.035 41.472 48.618 1.00 0.00 13 ALA A N 4
ATOM 4716 C CA . ALA B 2 16 ? 26.938 42.255 48.055 1.00 0.00 13 ALA A CA 4
ATOM 4717 C C . ALA B 2 16 ? 26.695 43.592 48.780 1.00 0.00 13 ALA A C 4
ATOM 4718 O O . ALA B 2 16 ? 26.713 43.673 50.016 1.00 0.00 13 ALA A O 4
ATOM 4725 N N . GLU B 2 17 ? 26.419 44.637 48.003 1.00 0.00 14 GLU A N 4
ATOM 4726 C CA . GLU B 2 17 ? 25.919 45.924 48.493 1.00 0.00 14 GLU A CA 4
ATOM 4727 C C . GLU B 2 17 ? 24.420 45.852 48.847 1.00 0.00 14 GLU A C 4
ATOM 4728 O O . GLU B 2 17 ? 23.676 45.127 48.183 1.00 0.00 14 GLU A O 4
ATOM 4740 N N . PRO B 2 18 ? 23.926 46.651 49.813 1.00 0.00 15 PRO A N 4
ATOM 4741 C CA . PRO B 2 18 ? 22.505 46.699 50.140 1.00 0.00 15 PRO A CA 4
ATOM 4742 C C . PRO B 2 18 ? 21.675 47.183 48.939 1.00 0.00 15 PRO A C 4
ATOM 4743 O O . PRO B 2 18 ? 21.957 48.225 48.340 1.00 0.00 15 PRO A O 4
ATOM 4754 N N . GLY B 2 19 ? 20.658 46.402 48.572 1.00 0.00 16 GLY A N 4
ATOM 4755 C CA . GLY B 2 19 ? 19.657 46.740 47.548 1.00 0.00 16 GLY A CA 4
ATOM 4756 C C . GLY B 2 19 ? 20.114 46.695 46.080 1.00 0.00 16 GLY A C 4
ATOM 4757 O O . GLY B 2 19 ? 19.276 46.853 45.188 1.00 0.00 16 GLY A O 4
ATOM 4761 N N . ASN B 2 20 ? 21.402 46.465 45.789 1.00 0.00 17 ASN A N 4
ATOM 4762 C CA . ASN B 2 20 ? 21.908 46.344 44.410 1.00 0.00 17 ASN A CA 4
ATOM 4763 C C . ASN B 2 20 ? 21.495 45.032 43.702 1.00 0.00 17 ASN A C 4
ATOM 4764 O O . ASN B 2 20 ? 21.524 44.964 42.471 1.00 0.00 17 ASN A O 4
ATOM 4775 N N . ASN B 2 21 ? 21.094 44.024 44.480 1.00 0.00 18 ASN A N 4
ATOM 4776 C CA . ASN B 2 21 ? 20.739 42.649 44.091 1.00 0.00 18 ASN A CA 4
ATOM 4777 C C . ASN B 2 21 ? 21.946 41.776 43.675 1.00 0.00 18 ASN A C 4
ATOM 4778 O O . ASN B 2 21 ? 21.828 40.834 42.883 1.00 0.00 18 ASN A O 4
ATOM 4789 N N . GLU B 2 22 ? 23.118 42.074 44.238 1.00 0.00 19 GLU A N 4
ATOM 4790 C CA . GLU B 2 22 ? 24.359 41.314 44.093 1.00 0.00 19 GLU A CA 4
ATOM 4791 C C . GLU B 2 22 ? 24.306 40.018 44.940 1.00 0.00 19 GLU A C 4
ATOM 4792 O O . GLU B 2 22 ? 23.522 39.933 45.890 1.00 0.00 19 GLU A O 4
ATOM 4804 N N . LEU B 2 23 ? 25.108 38.995 44.615 1.00 0.00 20 LEU A N 4
ATOM 4805 C CA . LEU B 2 23 ? 25.139 37.709 45.340 1.00 0.00 20 LEU A CA 4
ATOM 4806 C C . LEU B 2 23 ? 26.488 37.508 46.047 1.00 0.00 20 LEU A C 4
ATOM 4807 O O . LEU B 2 23 ? 27.519 37.375 45.395 1.00 0.00 20 LEU A O 4
ATOM 4823 N N . THR B 2 24 ? 26.502 37.469 47.381 1.00 0.00 21 THR A N 4
ATOM 4824 C CA . THR B 2 24 ? 27.728 37.240 48.171 1.00 0.00 21 THR A CA 4
ATOM 4825 C C . THR B 2 24 ? 28.258 35.821 47.958 1.00 0.00 21 THR A C 4
ATOM 4826 O O . THR B 2 24 ? 27.511 34.844 48.094 1.00 0.00 21 THR A O 4
ATOM 4837 N N . VAL B 2 25 ? 29.558 35.702 47.669 1.00 0.00 22 VAL A N 4
ATOM 4838 C CA . VAL B 2 25 ? 30.255 34.430 47.392 1.00 0.00 22 VAL A CA 4
ATOM 4839 C C . VAL B 2 25 ? 31.693 34.457 47.919 1.00 0.00 22 VAL A C 4
ATOM 4840 O O . VAL B 2 25 ? 32.315 35.512 47.999 1.00 0.00 22 VAL A O 4
ATOM 4853 N N . ASN B 2 26 ? 32.233 33.289 48.260 1.00 0.00 23 ASN A N 4
ATOM 4854 C CA . ASN B 2 26 ? 33.572 33.124 48.832 1.00 0.00 23 ASN A CA 4
ATOM 4855 C C . ASN B 2 26 ? 34.545 32.446 47.857 1.00 0.00 23 ASN A C 4
ATOM 4856 O O . ASN B 2 26 ? 34.126 31.664 47.011 1.00 0.00 23 ASN A O 4
ATOM 4867 N N . GLU B 2 27 ? 35.850 32.694 47.988 1.00 0.00 24 GLU A N 4
ATOM 4868 C CA . GLU B 2 27 ? 36.862 32.100 47.104 1.00 0.00 24 GLU A CA 4
ATOM 4869 C C . GLU B 2 27 ? 36.839 30.560 47.145 1.00 0.00 24 GLU A C 4
ATOM 4870 O O . GLU B 2 27 ? 36.762 29.954 48.221 1.00 0.00 24 GLU A O 4
ATOM 4882 N N . GLY B 2 28 ? 36.890 29.926 45.968 1.00 0.00 25 GLY A N 4
ATOM 4883 C CA . GLY B 2 28 ? 36.771 28.487 45.803 1.00 0.00 25 GLY A CA 4
ATOM 4884 C C . GLY B 2 28 ? 35.345 27.938 45.803 1.00 0.00 25 GLY A C 4
ATOM 4885 O O . GLY B 2 28 ? 35.153 26.765 45.478 1.00 0.00 25 GLY A O 4
ATOM 4889 N N . GLU B 2 29 ? 34.340 28.759 46.117 1.00 0.00 26 GLU A N 4
ATOM 4890 C CA . GLU B 2 29 ? 32.936 28.369 45.948 1.00 0.00 26 GLU A CA 4
ATOM 4891 C C . GLU B 2 29 ? 32.589 28.150 44.466 1.00 0.00 26 GLU A C 4
ATOM 4892 O O . GLU B 2 29 ? 33.105 28.828 43.577 1.00 0.00 26 GLU A O 4
ATOM 4904 N N . ILE B 2 30 ? 31.711 27.182 44.210 1.00 0.00 27 ILE A N 4
ATOM 4905 C CA . ILE B 2 30 ? 31.119 26.892 42.904 1.00 0.00 27 ILE A CA 4
ATOM 4906 C C . ILE B 2 30 ? 29.681 27.439 42.839 1.00 0.00 27 ILE A C 4
ATOM 4907 O O . ILE B 2 30 ? 28.849 27.122 43.697 1.00 0.00 27 ILE A O 4
ATOM 4923 N N . ILE B 2 31 ? 29.361 28.201 41.791 1.00 0.00 28 ILE A N 4
ATOM 4924 C CA . ILE B 2 31 ? 28.012 28.717 41.489 1.00 0.00 28 ILE A CA 4
ATOM 4925 C C . ILE B 2 31 ? 27.585 28.389 40.060 1.00 0.00 28 ILE A C 4
ATOM 4926 O O . ILE B 2 31 ? 28.412 28.197 39.170 1.00 0.00 28 ILE A O 4
ATOM 4942 N N . THR B 2 32 ? 26.278 28.312 39.834 1.00 0.00 29 THR A N 4
ATOM 4943 C CA . THR B 2 32 ? 25.704 28.157 38.495 1.00 0.00 29 THR A CA 4
ATOM 4944 C C . THR B 2 32 ? 25.558 29.543 37.872 1.00 0.00 29 THR A C 4
ATOM 4945 O O . THR B 2 32 ? 25.142 30.474 38.560 1.00 0.00 29 THR A O 4
ATOM 4956 N N . ILE B 2 33 ? 25.876 29.708 36.593 1.00 0.00 30 ILE A N 4
ATOM 4957 C CA . ILE B 2 33 ? 25.657 30.953 35.857 1.00 0.00 30 ILE A CA 4
ATOM 4958 C C . ILE B 2 33 ? 24.214 31.041 35.340 1.00 0.00 30 ILE A C 4
ATOM 4959 O O . ILE B 2 33 ? 23.656 30.063 34.835 1.00 0.00 30 ILE A O 4
ATOM 4975 N N . THR B 2 34 ? 23.632 32.235 35.427 1.00 0.00 31 THR A N 4
ATOM 4976 C CA . THR B 2 34 ? 22.351 32.599 34.804 1.00 0.00 31 THR A CA 4
ATOM 4977 C C . THR B 2 34 ? 22.476 33.690 33.739 1.00 0.00 31 THR A C 4
ATOM 4978 O O . THR B 2 34 ? 21.576 33.796 32.901 1.00 0.00 31 THR A O 4
ATOM 4989 N N . ASN B 2 35 ? 23.548 34.496 33.730 1.00 0.00 32 ASN A N 4
ATOM 4990 C CA . ASN B 2 35 ? 23.856 35.410 32.620 1.00 0.00 32 ASN A CA 4
ATOM 4991 C C . ASN B 2 35 ? 25.339 35.835 32.582 1.00 0.00 32 ASN A C 4
ATOM 4992 O O . ASN B 2 35 ? 25.737 36.689 33.367 1.00 0.00 32 ASN A O 4
ATOM 5003 N N . PRO B 2 36 ? 26.171 35.320 31.666 1.00 0.00 33 PRO A N 4
ATOM 5004 C CA . PRO B 2 36 ? 27.611 35.594 31.650 1.00 0.00 33 PRO A CA 4
ATOM 5005 C C . PRO B 2 36 ? 28.027 37.007 31.198 1.00 0.00 33 PRO A C 4
ATOM 5006 O O . PRO B 2 36 ? 29.208 37.345 31.284 1.00 0.00 33 PRO A O 4
ATOM 5017 N N . ASP B 2 37 ? 27.089 37.842 30.742 1.00 0.00 34 ASP A N 4
ATOM 5018 C CA . ASP B 2 37 ? 27.343 39.198 30.261 1.00 0.00 34 ASP A CA 4
ATOM 5019 C C . ASP B 2 37 ? 26.097 40.075 30.474 1.00 0.00 34 ASP A C 4
ATOM 5020 O O . ASP B 2 37 ? 25.084 39.916 29.794 1.00 0.00 34 ASP A O 4
ATOM 5029 N N . VAL B 2 38 ? 26.150 40.963 31.466 1.00 0.00 35 VAL A N 4
ATOM 5030 C CA . VAL B 2 38 ? 25.067 41.909 31.845 1.00 0.00 35 VAL A CA 4
ATOM 5031 C C . VAL B 2 38 ? 25.451 43.375 31.616 1.00 0.00 35 VAL A C 4
ATOM 5032 O O . VAL B 2 38 ? 24.566 44.229 31.502 1.00 0.00 35 VAL A O 4
ATOM 5045 N N . GLY B 2 39 ? 26.748 43.669 31.521 1.00 0.00 36 GLY A N 4
ATOM 5046 C CA . GLY B 2 39 ? 27.321 45.007 31.453 1.00 0.00 36 GLY A CA 4
ATOM 5047 C C . GLY B 2 39 ? 28.103 45.328 32.733 1.00 0.00 36 GLY A C 4
ATOM 5048 O O . GLY B 2 39 ? 28.013 44.635 33.749 1.00 0.00 36 GLY A O 4
ATOM 5052 N N . GLY B 2 40 ? 28.914 46.377 32.668 1.00 0.00 37 GLY A N 4
ATOM 5053 C CA . GLY B 2 40 ? 29.624 46.983 33.802 1.00 0.00 37 GLY A CA 4
ATOM 5054 C C . GLY B 2 40 ? 30.740 46.144 34.443 1.00 0.00 37 GLY A C 4
ATOM 5055 O O . GLY B 2 40 ? 31.296 46.574 35.453 1.00 0.00 37 GLY A O 4
ATOM 5059 N N . GLY B 2 41 ? 31.079 44.969 33.909 1.00 0.00 38 GLY A N 4
ATOM 5060 C CA . GLY B 2 41 ? 32.044 44.037 34.512 1.00 0.00 38 GLY A CA 4
ATOM 5061 C C . GLY B 2 41 ? 31.418 42.880 35.309 1.00 0.00 38 GLY A C 4
ATOM 5062 O O . GLY B 2 41 ? 32.113 42.244 36.104 1.00 0.00 38 GLY A O 4
ATOM 5066 N N . TRP B 2 42 ? 30.118 42.607 35.146 1.00 0.00 39 TRP A N 4
ATOM 5067 C CA . TRP B 2 42 ? 29.381 41.605 35.934 1.00 0.00 39 TRP A CA 4
ATOM 5068 C C . TRP B 2 42 ? 28.870 40.413 35.111 1.00 0.00 39 TRP A C 4
ATOM 5069 O O . TRP B 2 42 ? 28.858 40.413 33.876 1.00 0.00 39 TRP A O 4
ATOM 5090 N N . LEU B 2 43 ? 28.419 39.405 35.855 1.00 0.00 40 LEU A N 4
ATOM 5091 C CA . LEU B 2 43 ? 27.654 38.244 35.419 1.00 0.00 40 LEU A CA 4
ATOM 5092 C C . LEU B 2 43 ? 26.577 37.924 36.472 1.00 0.00 40 LEU A C 4
ATOM 5093 O O . LEU B 2 43 ? 26.670 38.340 37.626 1.00 0.00 40 LEU A O 4
ATOM 5109 N N . GLU B 2 44 ? 25.520 37.235 36.064 1.00 0.00 41 GLU A N 4
ATOM 5110 C CA . GLU B 2 44 ? 24.429 36.750 36.909 1.00 0.00 41 GLU A CA 4
ATOM 5111 C C . GLU B 2 44 ? 24.669 35.278 37.259 1.00 0.00 41 GLU A C 4
ATOM 5112 O O . GLU B 2 44 ? 25.058 34.485 36.393 1.00 0.00 41 GLU A O 4
ATOM 5124 N N . GLY B 2 45 ? 24.440 34.901 38.518 1.00 0.00 42 GLY A N 4
ATOM 5125 C CA . GLY B 2 45 ? 24.706 33.561 39.029 1.00 0.00 42 GLY A CA 4
ATOM 5126 C C . GLY B 2 45 ? 23.856 33.193 40.234 1.00 0.00 42 GLY A C 4
ATOM 5127 O O . GLY B 2 45 ? 23.163 34.046 40.783 1.00 0.00 42 GLY A O 4
ATOM 5131 N N . ARG B 2 46 ? 23.906 31.916 40.629 1.00 0.00 43 ARG A N 4
ATOM 5132 C CA . ARG B 2 46 ? 23.146 31.315 41.733 1.00 0.00 43 ARG A CA 4
ATOM 5133 C C . ARG B 2 46 ? 23.992 30.326 42.529 1.00 0.00 43 ARG A C 4
ATOM 5134 O O . ARG B 2 46 ? 24.684 29.488 41.951 1.00 0.00 43 ARG A O 4
ATOM 5155 N N . ASN B 2 47 ? 23.904 30.414 43.856 1.00 0.00 44 ASN A N 4
ATOM 5156 C CA . ASN B 2 47 ? 24.522 29.454 44.786 1.00 0.00 44 ASN A CA 4
ATOM 5157 C C . ASN B 2 47 ? 23.603 28.298 45.144 1.00 0.00 44 ASN A C 4
ATOM 5158 O O . ASN B 2 47 ? 22.394 28.365 44.936 1.00 0.00 44 ASN A O 4
ATOM 5169 N N . ILE B 2 48 ? 24.176 27.309 45.824 1.00 0.00 45 ILE A N 4
ATOM 5170 C CA . ILE B 2 48 ? 23.513 26.085 46.278 1.00 0.00 45 ILE A CA 4
ATOM 5171 C C . ILE B 2 48 ? 22.166 26.310 46.999 1.00 0.00 45 ILE A C 4
ATOM 5172 O O . ILE B 2 48 ? 21.237 25.509 46.875 1.00 0.00 45 ILE A O 4
ATOM 5188 N N . LYS B 2 49 ? 22.031 27.423 47.732 1.00 0.00 46 LYS A N 4
ATOM 5189 C CA . LYS B 2 49 ? 20.797 27.827 48.434 1.00 0.00 46 LYS A CA 4
ATOM 5190 C C . LYS B 2 49 ? 19.628 28.175 47.486 1.00 0.00 46 LYS A C 4
ATOM 5191 O O . LYS B 2 49 ? 18.470 28.234 47.897 1.00 0.00 46 LYS A O 4
ATOM 5210 N N . GLY B 2 50 ? 19.936 28.452 46.219 1.00 0.00 47 GLY A N 4
ATOM 5211 C CA . GLY B 2 50 ? 19.007 28.865 45.169 1.00 0.00 47 GLY A CA 4
ATOM 5212 C C . GLY B 2 50 ? 18.728 30.362 45.115 1.00 0.00 47 GLY A C 4
ATOM 5213 O O . GLY B 2 50 ? 17.731 30.759 44.513 1.00 0.00 47 GLY A O 4
ATOM 5217 N N . GLU B 2 51 ? 19.575 31.189 45.737 1.00 0.00 48 GLU A N 4
ATOM 5218 C CA . GLU B 2 51 ? 19.516 32.640 45.534 1.00 0.00 48 GLU A CA 4
ATOM 5219 C C . GLU B 2 51 ? 20.325 32.998 44.306 1.00 0.00 48 GLU A C 4
ATOM 5220 O O . GLU B 2 51 ? 21.437 32.487 44.144 1.00 0.00 48 GLU A O 4
ATOM 5232 N N . ARG B 2 52 ? 19.764 33.885 43.482 1.00 0.00 49 ARG A N 4
ATOM 5233 C CA . ARG B 2 52 ? 20.449 34.475 42.330 1.00 0.00 49 ARG A CA 4
ATOM 5234 C C . ARG B 2 52 ? 20.938 35.887 42.611 1.00 0.00 49 ARG A C 4
ATOM 5235 O O . ARG B 2 52 ? 20.457 36.550 43.532 1.00 0.00 49 ARG A O 4
ATOM 5256 N N . GLY B 2 53 ? 21.840 36.388 41.777 1.00 0.00 50 GLY A N 4
ATOM 5257 C CA . GLY B 2 53 ? 22.282 37.772 41.840 1.00 0.00 50 GLY A CA 4
ATOM 5258 C C . GLY B 2 53 ? 23.500 38.053 40.975 1.00 0.00 50 GLY A C 4
ATOM 5259 O O . GLY B 2 53 ? 24.011 37.177 40.279 1.00 0.00 50 GLY A O 4
ATOM 5263 N N . LEU B 2 54 ? 23.933 39.306 41.005 1.00 0.00 51 LEU A N 4
ATOM 5264 C CA . LEU B 2 54 ? 25.067 39.810 40.229 1.00 0.00 51 LEU A CA 4
ATOM 5265 C C . LEU B 2 54 ? 26.392 39.604 40.971 1.00 0.00 51 LEU A C 4
ATOM 5266 O O . LEU B 2 54 ? 26.483 39.857 42.174 1.00 0.00 51 LEU A O 4
ATOM 5282 N N . VAL B 2 55 ? 27.423 39.195 40.236 1.00 0.00 52 VAL A N 4
ATOM 5283 C CA . VAL B 2 55 ? 28.806 39.032 40.712 1.00 0.00 52 VAL A CA 4
ATOM 5284 C C . VAL B 2 55 ? 29.779 39.583 39.666 1.00 0.00 52 VAL A C 4
ATOM 5285 O O . VAL B 2 55 ? 29.551 39.402 38.468 1.00 0.00 52 VAL A O 4
ATOM 5298 N N . PRO B 2 56 ? 30.859 40.270 40.075 1.00 0.00 53 PRO A N 4
ATOM 5299 C CA . PRO B 2 56 ? 31.892 40.730 39.157 1.00 0.00 53 PRO A CA 4
ATOM 5300 C C . PRO B 2 56 ? 32.583 39.546 38.462 1.00 0.00 53 PRO A C 4
ATOM 5301 O O . PRO B 2 56 ? 33.165 38.683 39.115 1.00 0.00 53 PRO A O 4
ATOM 5312 N N . THR B 2 57 ? 32.575 39.507 37.128 1.00 0.00 54 THR A N 4
ATOM 5313 C CA . THR B 2 57 ? 33.172 38.394 36.355 1.00 0.00 54 THR A CA 4
ATOM 5314 C C . THR B 2 57 ? 34.694 38.314 36.506 1.00 0.00 54 THR A C 4
ATOM 5315 O O . THR B 2 57 ? 35.257 37.224 36.473 1.00 0.00 54 THR A O 4
ATOM 5326 N N . ASP B 2 58 ? 35.352 39.442 36.801 1.00 0.00 55 ASP A N 4
ATOM 5327 C CA . ASP B 2 58 ? 36.772 39.496 37.177 1.00 0.00 55 ASP A CA 4
ATOM 5328 C C . ASP B 2 58 ? 37.119 38.629 38.405 1.00 0.00 55 ASP A C 4
ATOM 5329 O O . ASP B 2 58 ? 38.251 38.161 38.524 1.00 0.00 55 ASP A O 4
ATOM 5338 N N . TYR B 2 59 ? 36.161 38.414 39.315 1.00 0.00 56 TYR A N 4
ATOM 5339 C CA . TYR B 2 59 ? 36.321 37.644 40.548 1.00 0.00 56 TYR A CA 4
ATOM 5340 C C . TYR B 2 59 ? 36.093 36.135 40.364 1.00 0.00 56 TYR A C 4
ATOM 5341 O O . TYR B 2 59 ? 36.341 35.382 41.306 1.00 0.00 56 TYR A O 4
ATOM 5359 N N . VAL B 2 60 ? 35.618 35.667 39.203 1.00 0.00 57 VAL A N 4
ATOM 5360 C CA . VAL B 2 60 ? 35.263 34.255 38.960 1.00 0.00 57 VAL A CA 4
ATOM 5361 C C . VAL B 2 60 ? 35.808 33.728 37.624 1.00 0.00 57 VAL A C 4
ATOM 5362 O O . VAL B 2 60 ? 36.303 34.475 36.776 1.00 0.00 57 VAL A O 4
ATOM 5375 N N . GLU B 2 61 ? 35.704 32.418 37.426 1.00 0.00 58 GLU A N 4
ATOM 5376 C CA . GLU B 2 61 ? 36.112 31.740 36.190 1.00 0.00 58 GLU A CA 4
ATOM 5377 C C . GLU B 2 61 ? 35.114 30.666 35.743 1.00 0.00 58 GLU A C 4
ATOM 5378 O O . GLU B 2 61 ? 34.693 29.826 36.539 1.00 0.00 58 GLU A O 4
ATOM 5390 N N . ILE B 2 62 ? 34.734 30.704 34.459 1.00 0.00 59 ILE A N 4
ATOM 5391 C CA . ILE B 2 62 ? 33.778 29.764 33.853 1.00 0.00 59 ILE A CA 4
ATOM 5392 C C . ILE B 2 62 ? 34.384 28.359 33.776 1.00 0.00 59 ILE A C 4
ATOM 5393 O O . ILE B 2 62 ? 35.473 28.165 33.229 1.00 0.00 59 ILE A O 4
ATOM 5409 N N . LEU B 2 63 ? 33.664 27.366 34.290 1.00 0.00 60 LEU A N 4
ATOM 5410 C CA . LEU B 2 63 ? 34.072 25.961 34.321 1.00 0.00 60 LEU A CA 4
ATOM 5411 C C . LEU B 2 63 ? 33.519 25.137 33.134 1.00 0.00 60 LEU A C 4
ATOM 5412 O O . LEU B 2 63 ? 32.445 25.444 32.596 1.00 0.00 60 LEU A O 4
ATOM 5428 N N . PRO B 2 64 ? 34.193 24.034 32.758 1.00 0.00 61 PRO A N 4
ATOM 5429 C CA . PRO B 2 64 ? 33.686 23.073 31.786 1.00 0.00 61 PRO A CA 4
ATOM 5430 C C . PRO B 2 64 ? 32.599 22.173 32.386 1.00 0.00 61 PRO A C 4
ATOM 5431 O O . PRO B 2 64 ? 32.678 21.761 33.549 1.00 0.00 61 PRO A O 4
ATOM 5442 N N . SER B 2 65 ? 31.602 21.808 31.580 1.00 0.00 62 SER A N 4
ATOM 5443 C CA . SER B 2 65 ? 30.419 21.039 32.005 1.00 0.00 62 SER A CA 4
ATOM 5444 C C . SER B 2 65 ? 30.618 19.509 32.022 1.00 0.00 62 SER A C 4
ATOM 5445 O O . SER B 2 65 ? 29.665 18.751 31.838 1.00 0.00 62 SER A O 4
ATOM 5453 N N . ASP B 2 66 ? 31.847 19.033 32.233 1.00 0.00 63 ASP A N 4
ATOM 5454 C CA . ASP B 2 66 ? 32.266 17.620 32.165 1.00 0.00 63 ASP A CA 4
ATOM 5455 C C . ASP B 2 66 ? 31.848 16.736 33.374 1.00 0.00 63 ASP A C 4
ATOM 5456 O O . ASP B 2 66 ? 32.616 15.887 33.844 1.00 0.00 63 ASP A O 4
ATOM 5465 N N . GLY B 2 67 ? 30.642 16.938 33.916 1.00 0.00 64 GLY A N 4
ATOM 5466 C CA . GLY B 2 67 ? 30.089 16.175 35.051 1.00 0.00 64 GLY A CA 4
ATOM 5467 C C . GLY B 2 67 ? 29.497 14.823 34.673 1.00 0.00 64 GLY A C 4
ATOM 5468 O O . GLY B 2 67 ? 30.108 14.090 33.863 1.00 0.00 64 GLY A O 4
ATOM 5473 N N . ALA A 1 1 ? 9.439 40.899 31.464 1.00 0.00 1663 ALA B N 5
ATOM 5474 C CA . ALA A 1 1 ? 10.228 40.267 32.542 1.00 0.00 1663 ALA B CA 5
ATOM 5475 C C . ALA A 1 1 ? 11.424 41.143 32.927 1.00 0.00 1663 ALA B C 5
ATOM 5476 O O . ALA A 1 1 ? 12.396 41.230 32.177 1.00 0.00 1663 ALA B O 5
ATOM 5485 N N . GLU A 1 2 ? 11.378 41.807 34.089 1.00 0.00 1664 GLU B N 5
ATOM 5486 C CA . GLU A 1 2 ? 12.452 42.701 34.562 1.00 0.00 1664 GLU B CA 5
ATOM 5487 C C . GLU A 1 2 ? 13.715 41.918 34.990 1.00 0.00 1664 GLU B C 5
ATOM 5488 O O . GLU A 1 2 ? 13.873 41.571 36.165 1.00 0.00 1664 GLU B O 5
ATOM 5500 N N . ARG A 1 3 ? 14.625 41.627 34.048 1.00 0.00 1665 ARG B N 5
ATOM 5501 C CA . ARG A 1 3 ? 15.923 40.964 34.308 1.00 0.00 1665 ARG B CA 5
ATOM 5502 C C . ARG A 1 3 ? 16.859 41.845 35.147 1.00 0.00 1665 ARG B C 5
ATOM 5503 O O . ARG A 1 3 ? 16.766 43.071 35.108 1.00 0.00 1665 ARG B O 5
ATOM 5524 N N . LEU A 1 4 ? 17.779 41.216 35.879 1.00 0.00 1666 LEU B N 5
ATOM 5525 C CA . LEU A 1 4 ? 18.722 41.862 36.793 1.00 0.00 1666 LEU B CA 5
ATOM 5526 C C . LEU A 1 4 ? 19.714 42.779 36.050 1.00 0.00 1666 LEU B C 5
ATOM 5527 O O . LEU A 1 4 ? 20.269 42.387 35.015 1.00 0.00 1666 LEU B O 5
ATOM 5543 N N . ILE A 1 5 ? 19.947 43.981 36.595 1.00 0.00 1667 ILE B N 5
ATOM 5544 C CA . ILE A 1 5 ? 20.794 45.047 36.020 1.00 0.00 1667 ILE B CA 5
ATOM 5545 C C . ILE A 1 5 ? 21.800 45.583 37.068 1.00 0.00 1667 ILE B C 5
ATOM 5546 O O . ILE A 1 5 ? 21.392 45.911 38.188 1.00 0.00 1667 ILE B O 5
ATOM 5562 N N . PRO A 1 6 ? 23.105 45.710 36.749 1.00 0.00 1668 PRO B N 5
ATOM 5563 C CA . PRO A 1 6 ? 24.086 46.326 37.652 1.00 0.00 1668 PRO B CA 5
ATOM 5564 C C . PRO A 1 6 ? 23.833 47.815 37.976 1.00 0.00 1668 PRO B C 5
ATOM 5565 O O . PRO A 1 6 ? 23.702 48.656 37.082 1.00 0.00 1668 PRO B O 5
ATOM 5576 N N . ARG A 1 7 ? 23.836 48.153 39.276 1.00 0.00 1669 ARG B N 5
ATOM 5577 C CA . ARG A 1 7 ? 23.701 49.524 39.828 1.00 0.00 1669 ARG B CA 5
ATOM 5578 C C . ARG A 1 7 ? 25.021 50.318 39.915 1.00 0.00 1669 ARG B C 5
ATOM 5579 O O . ARG A 1 7 ? 25.019 51.452 40.393 1.00 0.00 1669 ARG B O 5
ATOM 5600 N N . ARG A 1 8 ? 26.147 49.704 39.536 1.00 0.00 1670 ARG B N 5
ATOM 5601 C CA . ARG A 1 8 ? 27.518 50.242 39.622 1.00 0.00 1670 ARG B CA 5
ATOM 5602 C C . ARG A 1 8 ? 28.472 49.480 38.683 1.00 0.00 1670 ARG B C 5
ATOM 5603 O O . ARG A 1 8 ? 28.173 48.327 38.357 1.00 0.00 1670 ARG B O 5
ATOM 5624 N N . PRO A 1 9 ? 29.623 50.048 38.275 1.00 0.00 1671 PRO B N 5
ATOM 5625 C CA . PRO A 1 9 ? 30.671 49.291 37.588 1.00 0.00 1671 PRO B CA 5
ATOM 5626 C C . PRO A 1 9 ? 31.339 48.288 38.545 1.00 0.00 1671 PRO B C 5
ATOM 5627 O O . PRO A 1 9 ? 31.312 48.467 39.768 1.00 0.00 1671 PRO B O 5
ATOM 5638 N N . ALA A 1 10 ? 31.942 47.226 38.006 1.00 0.00 1672 ALA B N 5
ATOM 5639 C CA . ALA A 1 10 ? 32.556 46.180 38.822 1.00 0.00 1672 ALA B CA 5
ATOM 5640 C C . ALA A 1 10 ? 33.720 46.703 39.701 1.00 0.00 1672 ALA B C 5
ATOM 5641 O O . ALA A 1 10 ? 34.517 47.536 39.243 1.00 0.00 1672 ALA B O 5
ATOM 5648 N N . PRO A 1 11 ? 33.850 46.228 40.956 1.00 0.00 1673 PRO B N 5
ATOM 5649 C CA . PRO A 1 11 ? 34.945 46.607 41.845 1.00 0.00 1673 PRO B CA 5
ATOM 5650 C C . PRO A 1 11 ? 36.321 46.092 41.378 1.00 0.00 1673 PRO B C 5
ATOM 5651 O O . PRO A 1 11 ? 36.391 45.130 40.605 1.00 0.00 1673 PRO B O 5
ATOM 5662 N N . PRO A 1 12 ? 37.428 46.692 41.865 1.00 0.00 1674 PRO B N 5
ATOM 5663 C CA . PRO A 1 12 ? 38.787 46.225 41.589 1.00 0.00 1674 PRO B CA 5
ATOM 5664 C C . PRO A 1 12 ? 39.000 44.797 42.110 1.00 0.00 1674 PRO B C 5
ATOM 5665 O O . PRO A 1 12 ? 38.714 44.500 43.279 1.00 0.00 1674 PRO B O 5
ATOM 5676 N N . VAL A 1 13 ? 39.492 43.897 41.256 1.00 0.00 1675 VAL B N 5
ATOM 5677 C CA . VAL A 1 13 ? 39.846 42.529 41.658 1.00 0.00 1675 VAL B CA 5
ATOM 5678 C C . VAL A 1 13 ? 41.283 42.478 42.209 1.00 0.00 1675 VAL B C 5
ATOM 5679 O O . VAL A 1 13 ? 42.200 42.987 41.558 1.00 0.00 1675 VAL B O 5
ATOM 5692 N N . PRO A 1 14 ? 41.519 41.863 43.386 1.00 0.00 1676 PRO B N 5
ATOM 5693 C CA . PRO A 1 14 ? 42.817 41.861 44.075 1.00 0.00 1676 PRO B CA 5
ATOM 5694 C C . PRO A 1 14 ? 43.836 40.847 43.519 1.00 0.00 1676 PRO B C 5
ATOM 5695 O O . PRO A 1 14 ? 44.544 40.171 44.270 1.00 0.00 1676 PRO B O 5
ATOM 5706 N N . VAL A 1 15 ? 43.918 40.730 42.197 1.00 0.00 1677 VAL B N 5
ATOM 5707 C CA . VAL A 1 15 ? 44.837 39.820 41.501 1.00 0.00 1677 VAL B CA 5
ATOM 5708 C C . VAL A 1 15 ? 46.303 40.283 41.653 1.00 0.00 1677 VAL B C 5
ATOM 5709 O O . VAL A 1 15 ? 46.579 41.468 41.430 1.00 0.00 1677 VAL B O 5
ATOM 5722 N N . PRO A 1 16 ? 47.258 39.395 42.002 1.00 0.00 1678 PRO B N 5
ATOM 5723 C CA . PRO A 1 16 ? 48.697 39.681 42.061 1.00 0.00 1678 PRO B CA 5
ATOM 5724 C C . PRO A 1 16 ? 49.317 39.782 40.653 1.00 0.00 1678 PRO B C 5
ATOM 5725 O O . PRO A 1 16 ? 50.136 38.960 40.226 1.00 0.00 1678 PRO B O 5
ATOM 5736 N N . ALA A 1 17 ? 48.866 40.795 39.913 1.00 0.00 1679 ALA B N 5
ATOM 5737 C CA . ALA A 1 17 ? 49.340 41.199 38.593 1.00 0.00 1679 ALA B CA 5
ATOM 5738 C C . ALA A 1 17 ? 48.957 42.671 38.342 1.00 0.00 1679 ALA B C 5
ATOM 5739 O O . ALA A 1 17 ? 47.769 43.009 38.249 1.00 0.00 1679 ALA B O 5
ATOM 5746 N N . ARG A 1 18 ? 49.949 43.562 38.240 1.00 0.00 1680 ARG B N 5
ATOM 5747 C CA . ARG A 1 18 ? 49.783 44.997 37.959 1.00 0.00 1680 ARG B CA 5
ATOM 5748 C C . ARG A 1 18 ? 50.981 45.554 37.195 1.00 0.00 1680 ARG B C 5
ATOM 5749 O O . ARG A 1 18 ? 52.103 45.099 37.411 1.00 0.00 1680 ARG B O 5
ATOM 5770 N N . ILE A 1 19 ? 50.774 46.546 36.330 1.00 0.00 1681 ILE B N 5
ATOM 5771 C CA . ILE A 1 19 ? 51.877 47.215 35.615 1.00 0.00 1681 ILE B CA 5
ATOM 5772 C C . ILE A 1 19 ? 52.714 48.099 36.575 1.00 0.00 1681 ILE B C 5
ATOM 5773 O O . ILE A 1 19 ? 52.140 48.694 37.493 1.00 0.00 1681 ILE B O 5
ATOM 5789 N N . PRO A 1 20 ? 54.047 48.220 36.381 1.00 0.00 1682 PRO B N 5
ATOM 5790 C CA . PRO A 1 20 ? 54.973 48.920 37.288 1.00 0.00 1682 PRO B CA 5
ATOM 5791 C C . PRO A 1 20 ? 54.910 50.459 37.175 1.00 0.00 1682 PRO B C 5
ATOM 5792 O O . PRO A 1 20 ? 55.884 51.117 36.820 1.00 0.00 1682 PRO B O 5
ATOM 5803 N N . SER A 1 21 ? 53.739 51.046 37.428 1.00 0.00 1683 SER B N 5
ATOM 5804 C CA . SER A 1 21 ? 53.467 52.496 37.373 1.00 0.00 1683 SER B CA 5
ATOM 5805 C C . SER A 1 21 ? 54.001 53.262 36.126 1.00 0.00 1683 SER B C 5
ATOM 5806 O O . SER A 1 21 ? 54.652 54.301 36.300 1.00 0.00 1683 SER B O 5
ATOM 5814 N N . PRO A 1 22 ? 53.772 52.820 34.864 1.00 0.00 1684 PRO B N 5
ATOM 5815 C CA . PRO A 1 22 ? 54.221 53.563 33.679 1.00 0.00 1684 PRO B CA 5
ATOM 5816 C C . PRO A 1 22 ? 53.558 54.943 33.488 1.00 0.00 1684 PRO B C 5
ATOM 5817 O O . PRO A 1 22 ? 52.539 55.267 34.114 1.00 0.00 1684 PRO B O 5
ATOM 5828 N N . ARG A 1 23 ? 54.149 55.753 32.598 1.00 0.00 1685 ARG B N 5
ATOM 5829 C CA . ARG A 1 23 ? 53.696 57.092 32.166 1.00 0.00 1685 ARG B CA 5
ATOM 5830 C C . ARG A 1 23 ? 53.465 57.126 30.652 1.00 0.00 1685 ARG B C 5
ATOM 5831 O O . ARG A 1 23 ? 52.298 56.922 30.233 1.00 0.00 1685 ARG B O 5
ATOM 5853 N N . GLY B 2 1 ? 11.406 24.769 29.688 1.00 0.00 -2 GLY A N 5
ATOM 5854 C CA . GLY B 2 1 ? 12.760 25.351 29.683 1.00 0.00 -2 GLY A CA 5
ATOM 5855 C C . GLY B 2 1 ? 13.799 24.324 30.092 1.00 0.00 -2 GLY A C 5
ATOM 5856 O O . GLY B 2 1 ? 13.584 23.548 31.026 1.00 0.00 -2 GLY A O 5
ATOM 5862 N N . SER B 2 2 ? 14.931 24.310 29.387 1.00 0.00 -1 SER A N 5
ATOM 5863 C CA . SER B 2 2 ? 16.029 23.344 29.525 1.00 0.00 -1 SER A CA 5
ATOM 5864 C C . SER B 2 2 ? 16.693 23.354 30.907 1.00 0.00 -1 SER A C 5
ATOM 5865 O O . SER B 2 2 ? 16.875 24.400 31.536 1.00 0.00 -1 SER A O 5
ATOM 5873 N N . HIS B 2 3 ? 17.101 22.175 31.381 1.00 0.00 0 HIS A N 5
ATOM 5874 C CA . HIS B 2 3 ? 17.861 21.985 32.626 1.00 0.00 0 HIS A CA 5
ATOM 5875 C C . HIS B 2 3 ? 19.343 22.376 32.525 1.00 0.00 0 HIS A C 5
ATOM 5876 O O . HIS B 2 3 ? 19.999 22.549 33.556 1.00 0.00 0 HIS A O 5
ATOM 5890 N N . MET B 2 4 ? 19.881 22.509 31.308 1.00 0.00 1 MET A N 5
ATOM 5891 C CA . MET B 2 4 ? 21.300 22.792 31.083 1.00 0.00 1 MET A CA 5
ATOM 5892 C C . MET B 2 4 ? 21.703 24.178 31.611 1.00 0.00 1 MET A C 5
ATOM 5893 O O . MET B 2 4 ? 20.943 25.146 31.490 1.00 0.00 1 MET A O 5
ATOM 5907 N N . ALA B 2 5 ? 22.911 24.279 32.172 1.00 0.00 2 ALA A N 5
ATOM 5908 C CA . ALA B 2 5 ? 23.466 25.518 32.709 1.00 0.00 2 ALA A CA 5
ATOM 5909 C C . ALA B 2 5 ? 25.007 25.533 32.704 1.00 0.00 2 ALA A C 5
ATOM 5910 O O . ALA B 2 5 ? 25.656 24.500 32.905 1.00 0.00 2 ALA A O 5
ATOM 5917 N N . THR B 2 6 ? 25.591 26.718 32.515 1.00 0.00 3 THR A N 5
ATOM 5918 C CA . THR B 2 6 ? 27.031 26.992 32.687 1.00 0.00 3 THR A CA 5
ATOM 5919 C C . THR B 2 6 ? 27.385 27.130 34.173 1.00 0.00 3 THR A C 5
ATOM 5920 O O . THR B 2 6 ? 26.537 27.459 35.003 1.00 0.00 3 THR A O 5
ATOM 5931 N N . LYS B 2 7 ? 28.650 26.905 34.529 1.00 0.00 4 LYS A N 5
ATOM 5932 C CA . LYS B 2 7 ? 29.162 26.910 35.911 1.00 0.00 4 LYS A CA 5
ATOM 5933 C C . LYS B 2 7 ? 30.431 27.768 36.031 1.00 0.00 4 LYS A C 5
ATOM 5934 O O . LYS B 2 7 ? 31.176 27.906 35.061 1.00 0.00 4 LYS A O 5
ATOM 5953 N N . ALA B 2 8 ? 30.717 28.304 37.218 1.00 0.00 5 ALA A N 5
ATOM 5954 C CA . ALA B 2 8 ? 31.951 29.048 37.496 1.00 0.00 5 ALA A CA 5
ATOM 5955 C C . ALA B 2 8 ? 32.459 28.845 38.932 1.00 0.00 5 ALA A C 5
ATOM 5956 O O . ALA B 2 8 ? 31.661 28.694 39.857 1.00 0.00 5 ALA A O 5
ATOM 5963 N N . ARG B 2 9 ? 33.785 28.874 39.122 1.00 0.00 6 ARG A N 5
ATOM 5964 C CA . ARG B 2 9 ? 34.447 28.926 40.437 1.00 0.00 6 ARG A CA 5
ATOM 5965 C C . ARG B 2 9 ? 34.831 30.360 40.793 1.00 0.00 6 ARG A C 5
ATOM 5966 O O . ARG B 2 9 ? 35.187 31.155 39.927 1.00 0.00 6 ARG A O 5
ATOM 5987 N N . VAL B 2 10 ? 34.800 30.687 42.079 1.00 0.00 7 VAL A N 5
ATOM 5988 C CA . VAL B 2 10 ? 35.256 31.977 42.605 1.00 0.00 7 VAL A CA 5
ATOM 5989 C C . VAL B 2 10 ? 36.773 32.024 42.782 1.00 0.00 7 VAL A C 5
ATOM 5990 O O . VAL B 2 10 ? 37.381 31.107 43.336 1.00 0.00 7 VAL A O 5
ATOM 6003 N N . MET B 2 11 ? 37.384 33.127 42.359 1.00 0.00 8 MET A N 5
ATOM 6004 C CA . MET B 2 11 ? 38.817 33.397 42.490 1.00 0.00 8 MET A CA 5
ATOM 6005 C C . MET B 2 11 ? 39.151 34.319 43.673 1.00 0.00 8 MET A C 5
ATOM 6006 O O . MET B 2 11 ? 40.252 34.222 44.210 1.00 0.00 8 MET A O 5
ATOM 6020 N N . TYR B 2 12 ? 38.212 35.166 44.119 1.00 0.00 9 TYR A N 5
ATOM 6021 C CA . TYR B 2 12 ? 38.371 36.053 45.291 1.00 0.00 9 TYR A CA 5
ATOM 6022 C C . TYR B 2 12 ? 37.043 36.259 46.032 1.00 0.00 9 TYR A C 5
ATOM 6023 O O . TYR B 2 12 ? 35.990 36.353 45.407 1.00 0.00 9 TYR A O 5
ATOM 6041 N N . ASP B 2 13 ? 37.082 36.342 47.362 1.00 0.00 10 ASP A N 5
ATOM 6042 C CA . ASP B 2 13 ? 35.885 36.514 48.198 1.00 0.00 10 ASP A CA 5
ATOM 6043 C C . ASP B 2 13 ? 35.168 37.858 47.952 1.00 0.00 10 ASP A C 5
ATOM 6044 O O . ASP B 2 13 ? 35.807 38.915 47.870 1.00 0.00 10 ASP A O 5
ATOM 6053 N N . PHE B 2 14 ? 33.833 37.833 47.898 1.00 0.00 11 PHE A N 5
ATOM 6054 C CA . PHE B 2 14 ? 32.972 38.973 47.562 1.00 0.00 11 PHE A CA 5
ATOM 6055 C C . PHE B 2 14 ? 31.745 39.068 48.474 1.00 0.00 11 PHE A C 5
ATOM 6056 O O . PHE B 2 14 ? 31.206 38.049 48.909 1.00 0.00 11 PHE A O 5
ATOM 6073 N N . ALA B 2 15 ? 31.286 40.289 48.748 1.00 0.00 12 ALA A N 5
ATOM 6074 C CA . ALA B 2 15 ? 30.147 40.555 49.624 1.00 0.00 12 ALA A CA 5
ATOM 6075 C C . ALA B 2 15 ? 29.190 41.594 49.022 1.00 0.00 12 ALA A C 5
ATOM 6076 O O . ALA B 2 15 ? 29.590 42.721 48.704 1.00 0.00 12 ALA A O 5
ATOM 6083 N N . ALA B 2 16 ? 27.917 41.214 48.904 1.00 0.00 13 ALA A N 5
ATOM 6084 C CA . ALA B 2 16 ? 26.874 42.001 48.258 1.00 0.00 13 ALA A CA 5
ATOM 6085 C C . ALA B 2 16 ? 26.532 43.309 48.985 1.00 0.00 13 ALA A C 5
ATOM 6086 O O . ALA B 2 16 ? 26.245 43.321 50.188 1.00 0.00 13 ALA A O 5
ATOM 6093 N N . GLU B 2 17 ? 26.495 44.403 48.230 1.00 0.00 14 GLU A N 5
ATOM 6094 C CA . GLU B 2 17 ? 26.000 45.700 48.688 1.00 0.00 14 GLU A CA 5
ATOM 6095 C C . GLU B 2 17 ? 24.473 45.742 48.869 1.00 0.00 14 GLU A C 5
ATOM 6096 O O . GLU B 2 17 ? 23.734 45.021 48.185 1.00 0.00 14 GLU A O 5
ATOM 6108 N N . PRO B 2 18 ? 23.981 46.626 49.752 1.00 0.00 15 PRO A N 5
ATOM 6109 C CA . PRO B 2 18 ? 22.567 46.743 50.075 1.00 0.00 15 PRO A CA 5
ATOM 6110 C C . PRO B 2 18 ? 21.792 47.348 48.898 1.00 0.00 15 PRO A C 5
ATOM 6111 O O . PRO B 2 18 ? 22.193 48.360 48.318 1.00 0.00 15 PRO A O 5
ATOM 6122 N N . GLY B 2 19 ? 20.682 46.717 48.514 1.00 0.00 16 GLY A N 5
ATOM 6123 C CA . GLY B 2 19 ? 19.821 47.118 47.394 1.00 0.00 16 GLY A CA 5
ATOM 6124 C C . GLY B 2 19 ? 20.380 46.860 45.982 1.00 0.00 16 GLY A C 5
ATOM 6125 O O . GLY B 2 19 ? 19.592 46.833 45.037 1.00 0.00 16 GLY A O 5
ATOM 6129 N N . ASN B 2 20 ? 21.690 46.632 45.808 1.00 0.00 17 ASN A N 5
ATOM 6130 C CA . ASN B 2 20 ? 22.313 46.436 44.489 1.00 0.00 17 ASN A CA 5
ATOM 6131 C C . ASN B 2 20 ? 21.896 45.145 43.747 1.00 0.00 17 ASN A C 5
ATOM 6132 O O . ASN B 2 20 ? 22.019 45.075 42.523 1.00 0.00 17 ASN A O 5
ATOM 6143 N N . ASN B 2 21 ? 21.418 44.141 44.486 1.00 0.00 18 ASN A N 5
ATOM 6144 C CA . ASN B 2 21 ? 21.053 42.783 44.034 1.00 0.00 18 ASN A CA 5
ATOM 6145 C C . ASN B 2 21 ? 22.255 41.937 43.581 1.00 0.00 18 ASN A C 5
ATOM 6146 O O . ASN B 2 21 ? 22.232 41.202 42.591 1.00 0.00 18 ASN A O 5
ATOM 6157 N N . GLU B 2 22 ? 23.342 42.056 44.335 1.00 0.00 19 GLU A N 5
ATOM 6158 C CA . GLU B 2 22 ? 24.553 41.258 44.193 1.00 0.00 19 GLU A CA 5
ATOM 6159 C C . GLU B 2 22 ? 24.427 39.923 44.963 1.00 0.00 19 GLU A C 5
ATOM 6160 O O . GLU B 2 22 ? 23.582 39.797 45.855 1.00 0.00 19 GLU A O 5
ATOM 6172 N N . LEU B 2 23 ? 25.247 38.915 44.639 1.00 0.00 20 LEU A N 5
ATOM 6173 C CA . LEU B 2 23 ? 25.298 37.629 45.357 1.00 0.00 20 LEU A CA 5
ATOM 6174 C C . LEU B 2 23 ? 26.627 37.481 46.116 1.00 0.00 20 LEU A C 5
ATOM 6175 O O . LEU B 2 23 ? 27.695 37.457 45.512 1.00 0.00 20 LEU A O 5
ATOM 6191 N N . THR B 2 24 ? 26.569 37.372 47.441 1.00 0.00 21 THR A N 5
ATOM 6192 C CA . THR B 2 24 ? 27.746 37.124 48.295 1.00 0.00 21 THR A CA 5
ATOM 6193 C C . THR B 2 24 ? 28.303 35.725 48.034 1.00 0.00 21 THR A C 5
ATOM 6194 O O . THR B 2 24 ? 27.562 34.740 48.111 1.00 0.00 21 THR A O 5
ATOM 6205 N N . VAL B 2 25 ? 29.606 35.623 47.763 1.00 0.00 22 VAL A N 5
ATOM 6206 C CA . VAL B 2 25 ? 30.294 34.361 47.439 1.00 0.00 22 VAL A CA 5
ATOM 6207 C C . VAL B 2 25 ? 31.712 34.340 48.009 1.00 0.00 22 VAL A C 5
ATOM 6208 O O . VAL B 2 25 ? 32.330 35.380 48.246 1.00 0.00 22 VAL A O 5
ATOM 6221 N N . ASN B 2 26 ? 32.250 33.151 48.258 1.00 0.00 23 ASN A N 5
ATOM 6222 C CA . ASN B 2 26 ? 33.589 32.967 48.827 1.00 0.00 23 ASN A CA 5
ATOM 6223 C C . ASN B 2 26 ? 34.545 32.265 47.865 1.00 0.00 23 ASN A C 5
ATOM 6224 O O . ASN B 2 26 ? 34.136 31.505 46.998 1.00 0.00 23 ASN A O 5
ATOM 6235 N N . GLU B 2 27 ? 35.839 32.532 47.991 1.00 0.00 24 GLU A N 5
ATOM 6236 C CA . GLU B 2 27 ? 36.846 32.016 47.070 1.00 0.00 24 GLU A CA 5
ATOM 6237 C C . GLU B 2 27 ? 36.891 30.481 47.057 1.00 0.00 24 GLU A C 5
ATOM 6238 O O . GLU B 2 27 ? 36.911 29.824 48.102 1.00 0.00 24 GLU A O 5
ATOM 6250 N N . GLY B 2 28 ? 36.919 29.899 45.855 1.00 0.00 25 GLY A N 5
ATOM 6251 C CA . GLY B 2 28 ? 36.854 28.464 45.647 1.00 0.00 25 GLY A CA 5
ATOM 6252 C C . GLY B 2 28 ? 35.446 27.882 45.628 1.00 0.00 25 GLY A C 5
ATOM 6253 O O . GLY B 2 28 ? 35.272 26.747 45.190 1.00 0.00 25 GLY A O 5
ATOM 6257 N N . GLU B 2 29 ? 34.442 28.652 46.045 1.00 0.00 26 GLU A N 5
ATOM 6258 C CA . GLU B 2 29 ? 33.037 28.263 45.904 1.00 0.00 26 GLU A CA 5
ATOM 6259 C C . GLU B 2 29 ? 32.671 28.099 44.419 1.00 0.00 26 GLU A C 5
ATOM 6260 O O . GLU B 2 29 ? 33.153 28.848 43.566 1.00 0.00 26 GLU A O 5
ATOM 6272 N N . ILE B 2 30 ? 31.847 27.103 44.095 1.00 0.00 27 ILE A N 5
ATOM 6273 C CA . ILE B 2 30 ? 31.280 26.907 42.759 1.00 0.00 27 ILE A CA 5
ATOM 6274 C C . ILE B 2 30 ? 29.845 27.450 42.717 1.00 0.00 27 ILE A C 5
ATOM 6275 O O . ILE B 2 30 ? 29.053 27.184 43.621 1.00 0.00 27 ILE A O 5
ATOM 6291 N N . ILE B 2 31 ? 29.486 28.173 41.656 1.00 0.00 28 ILE A N 5
ATOM 6292 C CA . ILE B 2 31 ? 28.127 28.671 41.394 1.00 0.00 28 ILE A CA 5
ATOM 6293 C C . ILE B 2 31 ? 27.676 28.347 39.970 1.00 0.00 28 ILE A C 5
ATOM 6294 O O . ILE B 2 31 ? 28.487 28.195 39.056 1.00 0.00 28 ILE A O 5
ATOM 6310 N N . THR B 2 32 ? 26.366 28.247 39.767 1.00 0.00 29 THR A N 5
ATOM 6311 C CA . THR B 2 32 ? 25.774 28.114 38.434 1.00 0.00 29 THR A CA 5
ATOM 6312 C C . THR B 2 32 ? 25.621 29.514 37.850 1.00 0.00 29 THR A C 5
ATOM 6313 O O . THR B 2 32 ? 25.111 30.402 38.533 1.00 0.00 29 THR A O 5
ATOM 6324 N N . ILE B 2 33 ? 26.065 29.746 36.618 1.00 0.00 30 ILE A N 5
ATOM 6325 C CA . ILE B 2 33 ? 25.868 31.013 35.912 1.00 0.00 30 ILE A CA 5
ATOM 6326 C C . ILE B 2 33 ? 24.454 31.064 35.339 1.00 0.00 30 ILE A C 5
ATOM 6327 O O . ILE B 2 33 ? 24.035 30.113 34.685 1.00 0.00 30 ILE A O 5
ATOM 6343 N N . THR B 2 34 ? 23.747 32.175 35.518 1.00 0.00 31 THR A N 5
ATOM 6344 C CA . THR B 2 34 ? 22.466 32.440 34.840 1.00 0.00 31 THR A CA 5
ATOM 6345 C C . THR B 2 34 ? 22.608 33.442 33.695 1.00 0.00 31 THR A C 5
ATOM 6346 O O . THR B 2 34 ? 21.938 33.279 32.678 1.00 0.00 31 THR A O 5
ATOM 6357 N N . ASN B 2 35 ? 23.507 34.435 33.778 1.00 0.00 32 ASN A N 5
ATOM 6358 C CA . ASN B 2 35 ? 23.690 35.427 32.706 1.00 0.00 32 ASN A CA 5
ATOM 6359 C C . ASN B 2 35 ? 25.122 35.995 32.630 1.00 0.00 32 ASN A C 5
ATOM 6360 O O . ASN B 2 35 ? 25.451 36.918 33.373 1.00 0.00 32 ASN A O 5
ATOM 6371 N N . PRO B 2 36 ? 25.984 35.513 31.717 1.00 0.00 33 PRO A N 5
ATOM 6372 C CA . PRO B 2 36 ? 27.394 35.907 31.659 1.00 0.00 33 PRO A CA 5
ATOM 6373 C C . PRO B 2 36 ? 27.692 37.309 31.089 1.00 0.00 33 PRO A C 5
ATOM 6374 O O . PRO B 2 36 ? 28.854 37.715 31.067 1.00 0.00 33 PRO A O 5
ATOM 6385 N N . ASP B 2 37 ? 26.687 38.045 30.613 1.00 0.00 34 ASP A N 5
ATOM 6386 C CA . ASP B 2 37 ? 26.838 39.374 30.001 1.00 0.00 34 ASP A CA 5
ATOM 6387 C C . ASP B 2 37 ? 25.640 40.272 30.363 1.00 0.00 34 ASP A C 5
ATOM 6388 O O . ASP B 2 37 ? 24.555 40.140 29.788 1.00 0.00 34 ASP A O 5
ATOM 6397 N N . VAL B 2 38 ? 25.834 41.151 31.347 1.00 0.00 35 VAL A N 5
ATOM 6398 C CA . VAL B 2 38 ? 24.861 42.112 31.917 1.00 0.00 35 VAL A CA 5
ATOM 6399 C C . VAL B 2 38 ? 25.337 43.567 31.779 1.00 0.00 35 VAL A C 5
ATOM 6400 O O . VAL B 2 38 ? 24.561 44.504 31.977 1.00 0.00 35 VAL A O 5
ATOM 6413 N N . GLY B 2 39 ? 26.608 43.756 31.428 1.00 0.00 36 GLY A N 5
ATOM 6414 C CA . GLY B 2 39 ? 27.296 45.027 31.347 1.00 0.00 36 GLY A CA 5
ATOM 6415 C C . GLY B 2 39 ? 28.063 45.350 32.627 1.00 0.00 36 GLY A C 5
ATOM 6416 O O . GLY B 2 39 ? 27.931 44.703 33.669 1.00 0.00 36 GLY A O 5
ATOM 6420 N N . GLY B 2 40 ? 28.912 46.363 32.522 1.00 0.00 37 GLY A N 5
ATOM 6421 C CA . GLY B 2 40 ? 29.608 47.018 33.633 1.00 0.00 37 GLY A CA 5
ATOM 6422 C C . GLY B 2 40 ? 30.734 46.223 34.309 1.00 0.00 37 GLY A C 5
ATOM 6423 O O . GLY B 2 40 ? 31.408 46.782 35.177 1.00 0.00 37 GLY A O 5
ATOM 6427 N N . GLY B 2 41 ? 30.976 44.967 33.919 1.00 0.00 38 GLY A N 5
ATOM 6428 C CA . GLY B 2 41 ? 31.952 44.058 34.537 1.00 0.00 38 GLY A CA 5
ATOM 6429 C C . GLY B 2 41 ? 31.345 42.908 35.354 1.00 0.00 38 GLY A C 5
ATOM 6430 O O . GLY B 2 41 ? 32.056 42.292 36.152 1.00 0.00 38 GLY A O 5
ATOM 6434 N N . TRP B 2 42 ? 30.053 42.595 35.186 1.00 0.00 39 TRP A N 5
ATOM 6435 C CA . TRP B 2 42 ? 29.334 41.615 36.015 1.00 0.00 39 TRP A CA 5
ATOM 6436 C C . TRP B 2 42 ? 28.853 40.377 35.250 1.00 0.00 39 TRP A C 5
ATOM 6437 O O . TRP B 2 42 ? 28.940 40.297 34.026 1.00 0.00 39 TRP A O 5
ATOM 6458 N N . LEU B 2 43 ? 28.335 39.409 36.000 1.00 0.00 40 LEU A N 5
ATOM 6459 C CA . LEU B 2 43 ? 27.585 38.245 35.541 1.00 0.00 40 LEU A CA 5
ATOM 6460 C C . LEU B 2 43 ? 26.513 37.882 36.584 1.00 0.00 40 LEU A C 5
ATOM 6461 O O . LEU B 2 43 ? 26.656 38.200 37.762 1.00 0.00 40 LEU A O 5
ATOM 6477 N N . GLU B 2 44 ? 25.414 37.272 36.149 1.00 0.00 41 GLU A N 5
ATOM 6478 C CA . GLU B 2 44 ? 24.357 36.735 37.012 1.00 0.00 41 GLU A CA 5
ATOM 6479 C C . GLU B 2 44 ? 24.660 35.265 37.346 1.00 0.00 41 GLU A C 5
ATOM 6480 O O . GLU B 2 44 ? 25.073 34.502 36.463 1.00 0.00 41 GLU A O 5
ATOM 6492 N N . GLY B 2 45 ? 24.453 34.856 38.598 1.00 0.00 42 GLY A N 5
ATOM 6493 C CA . GLY B 2 45 ? 24.714 33.496 39.076 1.00 0.00 42 GLY A CA 5
ATOM 6494 C C . GLY B 2 45 ? 23.894 33.114 40.302 1.00 0.00 42 GLY A C 5
ATOM 6495 O O . GLY B 2 45 ? 23.261 33.976 40.910 1.00 0.00 42 GLY A O 5
ATOM 6499 N N . ARG B 2 46 ? 23.913 31.820 40.652 1.00 0.00 43 ARG A N 5
ATOM 6500 C CA . ARG B 2 46 ? 23.189 31.202 41.777 1.00 0.00 43 ARG A CA 5
ATOM 6501 C C . ARG B 2 46 ? 24.050 30.195 42.534 1.00 0.00 43 ARG A C 5
ATOM 6502 O O . ARG B 2 46 ? 24.628 29.284 41.934 1.00 0.00 43 ARG A O 5
ATOM 6523 N N . ASN B 2 47 ? 24.093 30.336 43.859 1.00 0.00 44 ASN A N 5
ATOM 6524 C CA . ASN B 2 47 ? 24.787 29.406 44.763 1.00 0.00 44 ASN A CA 5
ATOM 6525 C C . ASN B 2 47 ? 23.921 28.239 45.213 1.00 0.00 44 ASN A C 5
ATOM 6526 O O . ASN B 2 47 ? 22.703 28.253 45.056 1.00 0.00 44 ASN A O 5
ATOM 6537 N N . ILE B 2 48 ? 24.569 27.294 45.889 1.00 0.00 45 ILE A N 5
ATOM 6538 C CA . ILE B 2 48 ? 24.001 26.057 46.426 1.00 0.00 45 ILE A CA 5
ATOM 6539 C C . ILE B 2 48 ? 22.696 26.265 47.215 1.00 0.00 45 ILE A C 5
ATOM 6540 O O . ILE B 2 48 ? 21.778 25.444 47.143 1.00 0.00 45 ILE A O 5
ATOM 6556 N N . LYS B 2 49 ? 22.589 27.384 47.942 1.00 0.00 46 LYS A N 5
ATOM 6557 C CA . LYS B 2 49 ? 21.406 27.780 48.726 1.00 0.00 46 LYS A CA 5
ATOM 6558 C C . LYS B 2 49 ? 20.161 28.071 47.866 1.00 0.00 46 LYS A C 5
ATOM 6559 O O . LYS B 2 49 ? 19.041 28.076 48.379 1.00 0.00 46 LYS A O 5
ATOM 6578 N N . GLY B 2 50 ? 20.369 28.359 46.578 1.00 0.00 47 GLY A N 5
ATOM 6579 C CA . GLY B 2 50 ? 19.361 28.765 45.604 1.00 0.00 47 GLY A CA 5
ATOM 6580 C C . GLY B 2 50 ? 19.074 30.263 45.561 1.00 0.00 47 GLY A C 5
ATOM 6581 O O . GLY B 2 50 ? 18.025 30.652 45.054 1.00 0.00 47 GLY A O 5
ATOM 6585 N N . GLU B 2 51 ? 19.974 31.097 46.088 1.00 0.00 48 GLU A N 5
ATOM 6586 C CA . GLU B 2 51 ? 19.910 32.548 45.900 1.00 0.00 48 GLU A CA 5
ATOM 6587 C C . GLU B 2 51 ? 20.659 32.934 44.639 1.00 0.00 48 GLU A C 5
ATOM 6588 O O . GLU B 2 51 ? 21.660 32.297 44.303 1.00 0.00 48 GLU A O 5
ATOM 6600 N N . ARG B 2 52 ? 20.192 34.003 43.990 1.00 0.00 49 ARG A N 5
ATOM 6601 C CA . ARG B 2 52 ? 20.809 34.590 42.798 1.00 0.00 49 ARG A CA 5
ATOM 6602 C C . ARG B 2 52 ? 21.237 36.036 42.979 1.00 0.00 49 ARG A C 5
ATOM 6603 O O . ARG B 2 52 ? 20.813 36.730 43.908 1.00 0.00 49 ARG A O 5
ATOM 6624 N N . GLY B 2 53 ? 22.067 36.511 42.061 1.00 0.00 50 GLY A N 5
ATOM 6625 C CA . GLY B 2 53 ? 22.488 37.900 42.042 1.00 0.00 50 GLY A CA 5
ATOM 6626 C C . GLY B 2 53 ? 23.639 38.161 41.085 1.00 0.00 50 GLY A C 5
ATOM 6627 O O . GLY B 2 53 ? 24.135 37.257 40.412 1.00 0.00 50 GLY A O 5
ATOM 6631 N N . LEU B 2 54 ? 24.050 39.422 41.042 1.00 0.00 51 LEU A N 5
ATOM 6632 C CA . LEU B 2 54 ? 25.191 39.902 40.268 1.00 0.00 51 LEU A CA 5
ATOM 6633 C C . LEU B 2 54 ? 26.516 39.670 41.006 1.00 0.00 51 LEU A C 5
ATOM 6634 O O . LEU B 2 54 ? 26.619 39.898 42.213 1.00 0.00 51 LEU A O 5
ATOM 6650 N N . VAL B 2 55 ? 27.541 39.267 40.260 1.00 0.00 52 VAL A N 5
ATOM 6651 C CA . VAL B 2 55 ? 28.923 39.090 40.738 1.00 0.00 52 VAL A CA 5
ATOM 6652 C C . VAL B 2 55 ? 29.897 39.628 39.688 1.00 0.00 52 VAL A C 5
ATOM 6653 O O . VAL B 2 55 ? 29.660 39.437 38.494 1.00 0.00 52 VAL A O 5
ATOM 6666 N N . PRO B 2 56 ? 30.979 40.317 40.087 1.00 0.00 53 PRO A N 5
ATOM 6667 C CA . PRO B 2 56 ? 32.003 40.781 39.157 1.00 0.00 53 PRO A CA 5
ATOM 6668 C C . PRO B 2 56 ? 32.668 39.599 38.435 1.00 0.00 53 PRO A C 5
ATOM 6669 O O . PRO B 2 56 ? 33.262 38.733 39.072 1.00 0.00 53 PRO A O 5
ATOM 6680 N N . THR B 2 57 ? 32.628 39.560 37.100 1.00 0.00 54 THR A N 5
ATOM 6681 C CA . THR B 2 57 ? 33.229 38.444 36.334 1.00 0.00 54 THR A CA 5
ATOM 6682 C C . THR B 2 57 ? 34.756 38.402 36.446 1.00 0.00 54 THR A C 5
ATOM 6683 O O . THR B 2 57 ? 35.356 37.334 36.330 1.00 0.00 54 THR A O 5
ATOM 6694 N N . ASP B 2 58 ? 35.399 39.534 36.749 1.00 0.00 55 ASP A N 5
ATOM 6695 C CA . ASP B 2 58 ? 36.830 39.597 37.075 1.00 0.00 55 ASP A CA 5
ATOM 6696 C C . ASP B 2 58 ? 37.197 38.711 38.289 1.00 0.00 55 ASP A C 5
ATOM 6697 O O . ASP B 2 58 ? 38.304 38.175 38.343 1.00 0.00 55 ASP A O 5
ATOM 6706 N N . TYR B 2 59 ? 36.266 38.523 39.239 1.00 0.00 56 TYR A N 5
ATOM 6707 C CA . TYR B 2 59 ? 36.429 37.753 40.479 1.00 0.00 56 TYR A CA 5
ATOM 6708 C C . TYR B 2 59 ? 36.187 36.238 40.321 1.00 0.00 56 TYR A C 5
ATOM 6709 O O . TYR B 2 59 ? 36.437 35.499 41.275 1.00 0.00 56 TYR A O 5
ATOM 6727 N N . VAL B 2 60 ? 35.687 35.754 39.178 1.00 0.00 57 VAL A N 5
ATOM 6728 C CA . VAL B 2 60 ? 35.316 34.341 38.965 1.00 0.00 57 VAL A CA 5
ATOM 6729 C C . VAL B 2 60 ? 35.867 33.786 37.643 1.00 0.00 57 VAL A C 5
ATOM 6730 O O . VAL B 2 60 ? 36.343 34.529 36.782 1.00 0.00 57 VAL A O 5
ATOM 6743 N N . GLU B 2 61 ? 35.797 32.470 37.476 1.00 0.00 58 GLU A N 5
ATOM 6744 C CA . GLU B 2 61 ? 36.321 31.719 36.322 1.00 0.00 58 GLU A CA 5
ATOM 6745 C C . GLU B 2 61 ? 35.299 30.708 35.793 1.00 0.00 58 GLU A C 5
ATOM 6746 O O . GLU B 2 61 ? 34.771 29.888 36.544 1.00 0.00 58 GLU A O 5
ATOM 6758 N N . ILE B 2 62 ? 35.009 30.772 34.489 1.00 0.00 59 ILE A N 5
ATOM 6759 C CA . ILE B 2 62 ? 34.023 29.906 33.827 1.00 0.00 59 ILE A CA 5
ATOM 6760 C C . ILE B 2 62 ? 34.602 28.498 33.652 1.00 0.00 59 ILE A C 5
ATOM 6761 O O . ILE B 2 62 ? 35.645 28.321 33.018 1.00 0.00 59 ILE A O 5
ATOM 6777 N N . LEU B 2 63 ? 33.924 27.493 34.197 1.00 0.00 60 LEU A N 5
ATOM 6778 C CA . LEU B 2 63 ? 34.389 26.104 34.221 1.00 0.00 60 LEU A CA 5
ATOM 6779 C C . LEU B 2 63 ? 34.097 25.358 32.899 1.00 0.00 60 LEU A C 5
ATOM 6780 O O . LEU B 2 63 ? 33.089 25.646 32.250 1.00 0.00 60 LEU A O 5
ATOM 6796 N N . PRO B 2 64 ? 34.941 24.383 32.504 1.00 0.00 61 PRO A N 5
ATOM 6797 C CA . PRO B 2 64 ? 34.851 23.688 31.215 1.00 0.00 61 PRO A CA 5
ATOM 6798 C C . PRO B 2 64 ? 33.628 22.772 31.080 1.00 0.00 61 PRO A C 5
ATOM 6799 O O . PRO B 2 64 ? 33.085 22.280 32.068 1.00 0.00 61 PRO A O 5
ATOM 6810 N N . SER B 2 65 ? 33.249 22.470 29.835 1.00 0.00 62 SER A N 5
ATOM 6811 C CA . SER B 2 65 ? 32.168 21.529 29.503 1.00 0.00 62 SER A CA 5
ATOM 6812 C C . SER B 2 65 ? 32.446 20.099 29.998 1.00 0.00 62 SER A C 5
ATOM 6813 O O . SER B 2 65 ? 33.401 19.447 29.564 1.00 0.00 62 SER A O 5
ATOM 6821 N N . ASP B 2 66 ? 31.581 19.583 30.878 1.00 0.00 63 ASP A N 5
ATOM 6822 C CA . ASP B 2 66 ? 31.625 18.196 31.354 1.00 0.00 63 ASP A CA 5
ATOM 6823 C C . ASP B 2 66 ? 31.150 17.202 30.279 1.00 0.00 63 ASP A C 5
ATOM 6824 O O . ASP B 2 66 ? 31.640 16.077 30.250 1.00 0.00 63 ASP A O 5
ATOM 6833 N N . GLY B 2 67 ? 30.284 17.616 29.344 1.00 0.00 64 GLY A N 5
ATOM 6834 C CA . GLY B 2 67 ? 29.917 16.845 28.141 1.00 0.00 64 GLY A CA 5
ATOM 6835 C C . GLY B 2 67 ? 28.964 15.684 28.388 1.00 0.00 64 GLY A C 5
ATOM 6836 O O . GLY B 2 67 ? 27.736 15.903 28.302 1.00 0.00 64 GLY A O 5
ATOM 6841 N N . ALA A 1 1 ? 11.489 37.169 35.575 1.00 0.00 1663 ALA B N 6
ATOM 6842 C CA . ALA A 1 1 ? 12.697 38.004 35.447 1.00 0.00 1663 ALA B CA 6
ATOM 6843 C C . ALA A 1 1 ? 12.786 39.019 36.594 1.00 0.00 1663 ALA B C 6
ATOM 6844 O O . ALA A 1 1 ? 12.107 40.050 36.582 1.00 0.00 1663 ALA B O 6
ATOM 6853 N N . GLU A 1 2 ? 13.657 38.766 37.578 1.00 0.00 1664 GLU B N 6
ATOM 6854 C CA . GLU A 1 2 ? 13.917 39.639 38.746 1.00 0.00 1664 GLU B CA 6
ATOM 6855 C C . GLU A 1 2 ? 14.458 41.054 38.413 1.00 0.00 1664 GLU B C 6
ATOM 6856 O O . GLU A 1 2 ? 14.574 41.895 39.312 1.00 0.00 1664 GLU B O 6
ATOM 6868 N N . ARG A 1 3 ? 14.743 41.358 37.137 1.00 0.00 1665 ARG B N 6
ATOM 6869 C CA . ARG A 1 3 ? 15.194 42.668 36.615 1.00 0.00 1665 ARG B CA 6
ATOM 6870 C C . ARG A 1 3 ? 16.574 43.075 37.143 1.00 0.00 1665 ARG B C 6
ATOM 6871 O O . ARG A 1 3 ? 16.830 44.221 37.525 1.00 0.00 1665 ARG B O 6
ATOM 6892 N N . LEU A 1 4 ? 17.446 42.072 37.174 1.00 0.00 1666 LEU B N 6
ATOM 6893 C CA . LEU A 1 4 ? 18.856 42.161 37.564 1.00 0.00 1666 LEU B CA 6
ATOM 6894 C C . LEU A 1 4 ? 19.677 42.903 36.505 1.00 0.00 1666 LEU B C 6
ATOM 6895 O O . LEU A 1 4 ? 19.868 42.421 35.384 1.00 0.00 1666 LEU B O 6
ATOM 6911 N N . ILE A 1 5 ? 20.172 44.078 36.896 1.00 0.00 1667 ILE B N 6
ATOM 6912 C CA . ILE A 1 5 ? 20.904 45.041 36.064 1.00 0.00 1667 ILE B CA 6
ATOM 6913 C C . ILE A 1 5 ? 21.918 45.761 36.973 1.00 0.00 1667 ILE B C 6
ATOM 6914 O O . ILE A 1 5 ? 21.496 46.436 37.913 1.00 0.00 1667 ILE B O 6
ATOM 6930 N N . PRO A 1 6 ? 23.242 45.635 36.749 1.00 0.00 1668 PRO B N 6
ATOM 6931 C CA . PRO A 1 6 ? 24.234 46.213 37.651 1.00 0.00 1668 PRO B CA 6
ATOM 6932 C C . PRO A 1 6 ? 24.149 47.745 37.725 1.00 0.00 1668 PRO B C 6
ATOM 6933 O O . PRO A 1 6 ? 24.221 48.442 36.713 1.00 0.00 1668 PRO B O 6
ATOM 6944 N N . ARG A 1 7 ? 24.008 48.253 38.958 1.00 0.00 1669 ARG B N 6
ATOM 6945 C CA . ARG A 1 7 ? 23.852 49.681 39.313 1.00 0.00 1669 ARG B CA 6
ATOM 6946 C C . ARG A 1 7 ? 25.150 50.352 39.791 1.00 0.00 1669 ARG B C 6
ATOM 6947 O O . ARG A 1 7 ? 25.121 51.353 40.509 1.00 0.00 1669 ARG B O 6
ATOM 6968 N N . ARG A 1 8 ? 26.283 49.748 39.440 1.00 0.00 1670 ARG B N 6
ATOM 6969 C CA . ARG A 1 8 ? 27.658 50.237 39.623 1.00 0.00 1670 ARG B CA 6
ATOM 6970 C C . ARG A 1 8 ? 28.624 49.429 38.738 1.00 0.00 1670 ARG B C 6
ATOM 6971 O O . ARG A 1 8 ? 28.339 48.258 38.464 1.00 0.00 1670 ARG B O 6
ATOM 6992 N N . PRO A 1 9 ? 29.776 49.984 38.319 1.00 0.00 1671 PRO B N 6
ATOM 6993 C CA . PRO A 1 9 ? 30.827 49.193 37.686 1.00 0.00 1671 PRO B CA 6
ATOM 6994 C C . PRO A 1 9 ? 31.420 48.186 38.685 1.00 0.00 1671 PRO B C 6
ATOM 6995 O O . PRO A 1 9 ? 31.345 48.385 39.905 1.00 0.00 1671 PRO B O 6
ATOM 7006 N N . ALA A 1 10 ? 32.021 47.106 38.181 1.00 0.00 1672 ALA B N 6
ATOM 7007 C CA . ALA A 1 10 ? 32.634 46.079 39.025 1.00 0.00 1672 ALA B CA 6
ATOM 7008 C C . ALA A 1 10 ? 33.682 46.649 40.020 1.00 0.00 1672 ALA B C 6
ATOM 7009 O O . ALA A 1 10 ? 34.403 47.596 39.681 1.00 0.00 1672 ALA B O 6
ATOM 7016 N N . PRO A 1 11 ? 33.798 46.085 41.239 1.00 0.00 1673 PRO B N 6
ATOM 7017 C CA . PRO A 1 11 ? 34.848 46.450 42.192 1.00 0.00 1673 PRO B CA 6
ATOM 7018 C C . PRO A 1 11 ? 36.264 46.085 41.689 1.00 0.00 1673 PRO B C 6
ATOM 7019 O O . PRO A 1 11 ? 36.405 45.181 40.856 1.00 0.00 1673 PRO B O 6
ATOM 7030 N N . PRO A 1 12 ? 37.321 46.760 42.184 1.00 0.00 1674 PRO B N 6
ATOM 7031 C CA . PRO A 1 12 ? 38.709 46.501 41.792 1.00 0.00 1674 PRO B CA 6
ATOM 7032 C C . PRO A 1 12 ? 39.231 45.182 42.391 1.00 0.00 1674 PRO B C 6
ATOM 7033 O O . PRO A 1 12 ? 39.501 45.083 43.596 1.00 0.00 1674 PRO B O 6
ATOM 7044 N N . VAL A 1 13 ? 39.382 44.162 41.539 1.00 0.00 1675 VAL B N 6
ATOM 7045 C CA . VAL A 1 13 ? 39.771 42.797 41.925 1.00 0.00 1675 VAL B CA 6
ATOM 7046 C C . VAL A 1 13 ? 41.234 42.729 42.397 1.00 0.00 1675 VAL B C 6
ATOM 7047 O O . VAL A 1 13 ? 42.111 43.323 41.753 1.00 0.00 1675 VAL B O 6
ATOM 7060 N N . PRO A 1 14 ? 41.545 42.005 43.492 1.00 0.00 1676 PRO B N 6
ATOM 7061 C CA . PRO A 1 14 ? 42.879 41.968 44.093 1.00 0.00 1676 PRO B CA 6
ATOM 7062 C C . PRO A 1 14 ? 43.842 40.972 43.414 1.00 0.00 1676 PRO B C 6
ATOM 7063 O O . PRO A 1 14 ? 44.568 40.217 44.072 1.00 0.00 1676 PRO B O 6
ATOM 7074 N N . VAL A 1 15 ? 43.835 40.950 42.080 1.00 0.00 1677 VAL B N 6
ATOM 7075 C CA . VAL A 1 15 ? 44.619 40.021 41.251 1.00 0.00 1677 VAL B CA 6
ATOM 7076 C C . VAL A 1 15 ? 46.131 40.331 41.318 1.00 0.00 1677 VAL B C 6
ATOM 7077 O O . VAL A 1 15 ? 46.524 41.479 41.098 1.00 0.00 1677 VAL B O 6
ATOM 7090 N N . PRO A 1 16 ? 46.992 39.334 41.607 1.00 0.00 1678 PRO B N 6
ATOM 7091 C CA . PRO A 1 16 ? 48.457 39.443 41.658 1.00 0.00 1678 PRO B CA 6
ATOM 7092 C C . PRO A 1 16 ? 49.094 39.355 40.256 1.00 0.00 1678 PRO B C 6
ATOM 7093 O O . PRO A 1 16 ? 49.846 38.426 39.936 1.00 0.00 1678 PRO B O 6
ATOM 7104 N N . ALA A 1 17 ? 48.755 40.318 39.403 1.00 0.00 1679 ALA B N 6
ATOM 7105 C CA . ALA A 1 17 ? 49.202 40.474 38.029 1.00 0.00 1679 ALA B CA 6
ATOM 7106 C C . ALA A 1 17 ? 48.956 41.929 37.604 1.00 0.00 1679 ALA B C 6
ATOM 7107 O O . ALA A 1 17 ? 47.957 42.547 37.990 1.00 0.00 1679 ALA B O 6
ATOM 7114 N N . ARG A 1 18 ? 49.858 42.478 36.791 1.00 0.00 1680 ARG B N 6
ATOM 7115 C CA . ARG A 1 18 ? 49.726 43.825 36.215 1.00 0.00 1680 ARG B CA 6
ATOM 7116 C C . ARG A 1 18 ? 48.505 43.889 35.289 1.00 0.00 1680 ARG B C 6
ATOM 7117 O O . ARG A 1 18 ? 48.415 43.116 34.328 1.00 0.00 1680 ARG B O 6
ATOM 7138 N N . ILE A 1 19 ? 47.580 44.809 35.569 1.00 0.00 1681 ILE B N 6
ATOM 7139 C CA . ILE A 1 19 ? 46.297 44.943 34.861 1.00 0.00 1681 ILE B CA 6
ATOM 7140 C C . ILE A 1 19 ? 46.544 45.294 33.377 1.00 0.00 1681 ILE B C 6
ATOM 7141 O O . ILE A 1 19 ? 47.243 46.279 33.116 1.00 0.00 1681 ILE B O 6
ATOM 7157 N N . PRO A 1 20 ? 45.984 44.546 32.401 1.00 0.00 1682 PRO B N 6
ATOM 7158 C CA . PRO A 1 20 ? 46.254 44.705 30.963 1.00 0.00 1682 PRO B CA 6
ATOM 7159 C C . PRO A 1 20 ? 45.554 45.892 30.261 1.00 0.00 1682 PRO B C 6
ATOM 7160 O O . PRO A 1 20 ? 45.426 45.894 29.029 1.00 0.00 1682 PRO B O 6
ATOM 7171 N N . SER A 1 21 ? 45.102 46.913 30.997 1.00 0.00 1683 SER B N 6
ATOM 7172 C CA . SER A 1 21 ? 44.484 48.129 30.440 1.00 0.00 1683 SER B CA 6
ATOM 7173 C C . SER A 1 21 ? 44.681 49.356 31.357 1.00 0.00 1683 SER B C 6
ATOM 7174 O O . SER A 1 21 ? 44.999 49.185 32.543 1.00 0.00 1683 SER B O 6
ATOM 7182 N N . PRO A 1 22 ? 44.542 50.597 30.847 1.00 0.00 1684 PRO B N 6
ATOM 7183 C CA . PRO A 1 22 ? 44.592 51.822 31.657 1.00 0.00 1684 PRO B CA 6
ATOM 7184 C C . PRO A 1 22 ? 43.341 52.005 32.549 1.00 0.00 1684 PRO B C 6
ATOM 7185 O O . PRO A 1 22 ? 42.339 51.303 32.367 1.00 0.00 1684 PRO B O 6
ATOM 7196 N N . ARG A 1 23 ? 43.379 52.943 33.510 1.00 0.00 1685 ARG B N 6
ATOM 7197 C CA . ARG A 1 23 ? 42.248 53.223 34.425 1.00 0.00 1685 ARG B CA 6
ATOM 7198 C C . ARG A 1 23 ? 41.033 53.843 33.740 1.00 0.00 1685 ARG B C 6
ATOM 7199 O O . ARG A 1 23 ? 41.201 54.643 32.791 1.00 0.00 1685 ARG B O 6
ATOM 7221 N N . GLY B 2 1 ? 13.967 25.698 32.405 1.00 0.00 -2 GLY A N 6
ATOM 7222 C CA . GLY B 2 1 ? 13.990 24.823 31.218 1.00 0.00 -2 GLY A CA 6
ATOM 7223 C C . GLY B 2 1 ? 15.104 23.789 31.301 1.00 0.00 -2 GLY A C 6
ATOM 7224 O O . GLY B 2 1 ? 15.960 23.857 32.185 1.00 0.00 -2 GLY A O 6
ATOM 7230 N N . SER B 2 2 ? 15.104 22.830 30.369 1.00 0.00 -1 SER A N 6
ATOM 7231 C CA . SER B 2 2 ? 15.998 21.655 30.332 1.00 0.00 -1 SER A CA 6
ATOM 7232 C C . SER B 2 2 ? 17.465 21.884 29.926 1.00 0.00 -1 SER A C 6
ATOM 7233 O O . SER B 2 2 ? 18.258 20.945 30.043 1.00 0.00 -1 SER A O 6
ATOM 7241 N N . HIS B 2 3 ? 17.853 23.069 29.439 1.00 0.00 0 HIS A N 6
ATOM 7242 C CA . HIS B 2 3 ? 19.237 23.329 28.997 1.00 0.00 0 HIS A CA 6
ATOM 7243 C C . HIS B 2 3 ? 20.239 23.371 30.163 1.00 0.00 0 HIS A C 6
ATOM 7244 O O . HIS B 2 3 ? 19.985 24.024 31.180 1.00 0.00 0 HIS A O 6
ATOM 7258 N N . MET B 2 4 ? 21.392 22.704 30.014 1.00 0.00 1 MET A N 6
ATOM 7259 C CA . MET B 2 4 ? 22.415 22.577 31.068 1.00 0.00 1 MET A CA 6
ATOM 7260 C C . MET B 2 4 ? 23.197 23.879 31.302 1.00 0.00 1 MET A C 6
ATOM 7261 O O . MET B 2 4 ? 24.074 24.244 30.512 1.00 0.00 1 MET A O 6
ATOM 7275 N N . ALA B 2 5 ? 22.909 24.574 32.403 1.00 0.00 2 ALA A N 6
ATOM 7276 C CA . ALA B 2 5 ? 23.540 25.849 32.744 1.00 0.00 2 ALA A CA 6
ATOM 7277 C C . ALA B 2 5 ? 25.060 25.728 32.982 1.00 0.00 2 ALA A C 6
ATOM 7278 O O . ALA B 2 5 ? 25.528 24.756 33.587 1.00 0.00 2 ALA A O 6
ATOM 7285 N N . THR B 2 6 ? 25.822 26.721 32.511 1.00 0.00 3 THR A N 6
ATOM 7286 C CA . THR B 2 6 ? 27.286 26.840 32.678 1.00 0.00 3 THR A CA 6
ATOM 7287 C C . THR B 2 6 ? 27.676 26.983 34.153 1.00 0.00 3 THR A C 6
ATOM 7288 O O . THR B 2 6 ? 26.878 27.445 34.967 1.00 0.00 3 THR A O 6
ATOM 7299 N N . LYS B 2 7 ? 28.915 26.635 34.509 1.00 0.00 4 LYS A N 6
ATOM 7300 C CA . LYS B 2 7 ? 29.436 26.702 35.882 1.00 0.00 4 LYS A CA 6
ATOM 7301 C C . LYS B 2 7 ? 30.670 27.609 35.997 1.00 0.00 4 LYS A C 6
ATOM 7302 O O . LYS B 2 7 ? 31.408 27.785 35.027 1.00 0.00 4 LYS A O 6
ATOM 7321 N N . ALA B 2 8 ? 30.938 28.143 37.190 1.00 0.00 5 ALA A N 6
ATOM 7322 C CA . ALA B 2 8 ? 32.150 28.904 37.489 1.00 0.00 5 ALA A CA 6
ATOM 7323 C C . ALA B 2 8 ? 32.644 28.697 38.930 1.00 0.00 5 ALA A C 6
ATOM 7324 O O . ALA B 2 8 ? 31.844 28.497 39.844 1.00 0.00 5 ALA A O 6
ATOM 7331 N N . ARG B 2 9 ? 33.964 28.776 39.134 1.00 0.00 6 ARG A N 6
ATOM 7332 C CA . ARG B 2 9 ? 34.613 28.842 40.456 1.00 0.00 6 ARG A CA 6
ATOM 7333 C C . ARG B 2 9 ? 34.954 30.291 40.814 1.00 0.00 6 ARG A C 6
ATOM 7334 O O . ARG B 2 9 ? 35.292 31.089 39.942 1.00 0.00 6 ARG A O 6
ATOM 7355 N N . VAL B 2 10 ? 34.908 30.632 42.096 1.00 0.00 7 VAL A N 6
ATOM 7356 C CA . VAL B 2 10 ? 35.331 31.937 42.626 1.00 0.00 7 VAL A CA 6
ATOM 7357 C C . VAL B 2 10 ? 36.843 32.017 42.834 1.00 0.00 7 VAL A C 6
ATOM 7358 O O . VAL B 2 10 ? 37.442 31.134 43.441 1.00 0.00 7 VAL A O 6
ATOM 7371 N N . MET B 2 11 ? 37.445 33.113 42.376 1.00 0.00 8 MET A N 6
ATOM 7372 C CA . MET B 2 11 ? 38.875 33.421 42.488 1.00 0.00 8 MET A CA 6
ATOM 7373 C C . MET B 2 11 ? 39.213 34.340 43.672 1.00 0.00 8 MET A C 6
ATOM 7374 O O . MET B 2 11 ? 40.324 34.268 44.196 1.00 0.00 8 MET A O 6
ATOM 7388 N N . TYR B 2 12 ? 38.264 35.175 44.116 1.00 0.00 9 TYR A N 6
ATOM 7389 C CA . TYR B 2 12 ? 38.405 36.058 45.290 1.00 0.00 9 TYR A CA 6
ATOM 7390 C C . TYR B 2 12 ? 37.052 36.268 45.988 1.00 0.00 9 TYR A C 6
ATOM 7391 O O . TYR B 2 12 ? 36.026 36.358 45.316 1.00 0.00 9 TYR A O 6
ATOM 7409 N N . ASP B 2 13 ? 37.042 36.388 47.317 1.00 0.00 10 ASP A N 6
ATOM 7410 C CA . ASP B 2 13 ? 35.827 36.690 48.096 1.00 0.00 10 ASP A CA 6
ATOM 7411 C C . ASP B 2 13 ? 35.123 37.986 47.645 1.00 0.00 10 ASP A C 6
ATOM 7412 O O . ASP B 2 13 ? 35.782 39.001 47.372 1.00 0.00 10 ASP A O 6
ATOM 7421 N N . PHE B 2 14 ? 33.787 37.971 47.651 1.00 0.00 11 PHE A N 6
ATOM 7422 C CA . PHE B 2 14 ? 32.923 39.084 47.252 1.00 0.00 11 PHE A CA 6
ATOM 7423 C C . PHE B 2 14 ? 31.686 39.208 48.153 1.00 0.00 11 PHE A C 6
ATOM 7424 O O . PHE B 2 14 ? 31.074 38.200 48.517 1.00 0.00 11 PHE A O 6
ATOM 7441 N N . ALA B 2 15 ? 31.298 40.447 48.472 1.00 0.00 12 ALA A N 6
ATOM 7442 C CA . ALA B 2 15 ? 30.212 40.771 49.396 1.00 0.00 12 ALA A CA 6
ATOM 7443 C C . ALA B 2 15 ? 29.171 41.702 48.754 1.00 0.00 12 ALA A C 6
ATOM 7444 O O . ALA B 2 15 ? 29.452 42.864 48.444 1.00 0.00 12 ALA A O 6
ATOM 7451 N N . ALA B 2 16 ? 27.955 41.186 48.594 1.00 0.00 13 ALA A N 6
ATOM 7452 C CA . ALA B 2 16 ? 26.847 41.830 47.900 1.00 0.00 13 ALA A CA 6
ATOM 7453 C C . ALA B 2 16 ? 26.141 42.968 48.647 1.00 0.00 13 ALA A C 6
ATOM 7454 O O . ALA B 2 16 ? 25.866 42.883 49.849 1.00 0.00 13 ALA A O 6
ATOM 7461 N N . GLU B 2 17 ? 25.782 44.004 47.891 1.00 0.00 14 GLU A N 6
ATOM 7462 C CA . GLU B 2 17 ? 24.854 45.049 48.312 1.00 0.00 14 GLU A CA 6
ATOM 7463 C C . GLU B 2 17 ? 23.403 44.539 48.114 1.00 0.00 14 GLU A C 6
ATOM 7464 O O . GLU B 2 17 ? 23.112 43.849 47.123 1.00 0.00 14 GLU A O 6
ATOM 7476 N N . PRO B 2 18 ? 22.469 44.872 49.025 1.00 0.00 15 PRO A N 6
ATOM 7477 C CA . PRO B 2 18 ? 21.104 44.343 49.014 1.00 0.00 15 PRO A CA 6
ATOM 7478 C C . PRO B 2 18 ? 20.238 44.855 47.855 1.00 0.00 15 PRO A C 6
ATOM 7479 O O . PRO B 2 18 ? 19.717 44.052 47.079 1.00 0.00 15 PRO A O 6
ATOM 7490 N N . GLY B 2 19 ? 20.109 46.174 47.693 1.00 0.00 16 GLY A N 6
ATOM 7491 C CA . GLY B 2 19 ? 19.276 46.796 46.658 1.00 0.00 16 GLY A CA 6
ATOM 7492 C C . GLY B 2 19 ? 19.892 46.748 45.260 1.00 0.00 16 GLY A C 6
ATOM 7493 O O . GLY B 2 19 ? 19.181 46.875 44.264 1.00 0.00 16 GLY A O 6
ATOM 7497 N N . ASN B 2 20 ? 21.206 46.514 45.162 1.00 0.00 17 ASN A N 6
ATOM 7498 C CA . ASN B 2 20 ? 21.875 46.231 43.884 1.00 0.00 17 ASN A CA 6
ATOM 7499 C C . ASN B 2 20 ? 21.585 44.802 43.378 1.00 0.00 17 ASN A C 6
ATOM 7500 O O . ASN B 2 20 ? 21.785 44.514 42.199 1.00 0.00 17 ASN A O 6
ATOM 7511 N N . ASN B 2 21 ? 21.104 43.921 44.265 1.00 0.00 18 ASN A N 6
ATOM 7512 C CA . ASN B 2 21 ? 20.727 42.524 44.001 1.00 0.00 18 ASN A CA 6
ATOM 7513 C C . ASN B 2 21 ? 21.922 41.606 43.643 1.00 0.00 18 ASN A C 6
ATOM 7514 O O . ASN B 2 21 ? 21.780 40.623 42.909 1.00 0.00 18 ASN A O 6
ATOM 7525 N N . GLU B 2 22 ? 23.114 41.927 44.154 1.00 0.00 19 GLU A N 6
ATOM 7526 C CA . GLU B 2 22 ? 24.349 41.155 43.982 1.00 0.00 19 GLU A CA 6
ATOM 7527 C C . GLU B 2 22 ? 24.298 39.826 44.779 1.00 0.00 19 GLU A C 6
ATOM 7528 O O . GLU B 2 22 ? 23.477 39.706 45.690 1.00 0.00 19 GLU A O 6
ATOM 7540 N N . LEU B 2 23 ? 25.158 38.838 44.487 1.00 0.00 20 LEU A N 6
ATOM 7541 C CA . LEU B 2 23 ? 25.240 37.566 45.241 1.00 0.00 20 LEU A CA 6
ATOM 7542 C C . LEU B 2 23 ? 26.585 37.421 45.970 1.00 0.00 20 LEU A C 6
ATOM 7543 O O . LEU B 2 23 ? 27.637 37.410 45.340 1.00 0.00 20 LEU A O 6
ATOM 7559 N N . THR B 2 24 ? 26.572 37.296 47.299 1.00 0.00 21 THR A N 6
ATOM 7560 C CA . THR B 2 24 ? 27.791 37.079 48.106 1.00 0.00 21 THR A CA 6
ATOM 7561 C C . THR B 2 24 ? 28.368 35.691 47.847 1.00 0.00 21 THR A C 6
ATOM 7562 O O . THR B 2 24 ? 27.641 34.694 47.885 1.00 0.00 21 THR A O 6
ATOM 7573 N N . VAL B 2 25 ? 29.682 35.613 47.641 1.00 0.00 22 VAL A N 6
ATOM 7574 C CA . VAL B 2 25 ? 30.406 34.361 47.374 1.00 0.00 22 VAL A CA 6
ATOM 7575 C C . VAL B 2 25 ? 31.799 34.383 48.010 1.00 0.00 22 VAL A C 6
ATOM 7576 O O . VAL B 2 25 ? 32.368 35.443 48.279 1.00 0.00 22 VAL A O 6
ATOM 7589 N N . ASN B 2 26 ? 32.363 33.207 48.267 1.00 0.00 23 ASN A N 6
ATOM 7590 C CA . ASN B 2 26 ? 33.693 33.040 48.859 1.00 0.00 23 ASN A CA 6
ATOM 7591 C C . ASN B 2 26 ? 34.656 32.368 47.876 1.00 0.00 23 ASN A C 6
ATOM 7592 O O . ASN B 2 26 ? 34.242 31.545 47.064 1.00 0.00 23 ASN A O 6
ATOM 7603 N N . GLU B 2 27 ? 35.948 32.685 47.950 1.00 0.00 24 GLU A N 6
ATOM 7604 C CA . GLU B 2 27 ? 36.966 32.091 47.083 1.00 0.00 24 GLU A CA 6
ATOM 7605 C C . GLU B 2 27 ? 36.948 30.558 47.154 1.00 0.00 24 GLU A C 6
ATOM 7606 O O . GLU B 2 27 ? 36.822 29.980 48.240 1.00 0.00 24 GLU A O 6
ATOM 7618 N N . GLY B 2 28 ? 37.053 29.908 45.989 1.00 0.00 25 GLY A N 6
ATOM 7619 C CA . GLY B 2 28 ? 36.966 28.462 45.862 1.00 0.00 25 GLY A CA 6
ATOM 7620 C C . GLY B 2 28 ? 35.561 27.873 45.951 1.00 0.00 25 GLY A C 6
ATOM 7621 O O . GLY B 2 28 ? 35.406 26.653 45.867 1.00 0.00 25 GLY A O 6
ATOM 7625 N N . GLU B 2 29 ? 34.530 28.692 46.125 1.00 0.00 26 GLU A N 6
ATOM 7626 C CA . GLU B 2 29 ? 33.152 28.232 45.972 1.00 0.00 26 GLU A CA 6
ATOM 7627 C C . GLU B 2 29 ? 32.823 28.043 44.479 1.00 0.00 26 GLU A C 6
ATOM 7628 O O . GLU B 2 29 ? 33.342 28.752 43.617 1.00 0.00 26 GLU A O 6
ATOM 7640 N N . ILE B 2 30 ? 31.997 27.046 44.160 1.00 0.00 27 ILE A N 6
ATOM 7641 C CA . ILE B 2 30 ? 31.417 26.838 42.827 1.00 0.00 27 ILE A CA 6
ATOM 7642 C C . ILE B 2 30 ? 30.013 27.458 42.766 1.00 0.00 27 ILE A C 6
ATOM 7643 O O . ILE B 2 30 ? 29.247 27.338 43.721 1.00 0.00 27 ILE A O 6
ATOM 7659 N N . ILE B 2 31 ? 29.652 28.089 41.646 1.00 0.00 28 ILE A N 6
ATOM 7660 C CA . ILE B 2 31 ? 28.305 28.611 41.360 1.00 0.00 28 ILE A CA 6
ATOM 7661 C C . ILE B 2 31 ? 27.874 28.304 39.920 1.00 0.00 28 ILE A C 6
ATOM 7662 O O . ILE B 2 31 ? 28.702 28.133 39.025 1.00 0.00 28 ILE A O 6
ATOM 7678 N N . THR B 2 32 ? 26.565 28.238 39.684 1.00 0.00 29 THR A N 6
ATOM 7679 C CA . THR B 2 32 ? 25.994 28.107 38.332 1.00 0.00 29 THR A CA 6
ATOM 7680 C C . THR B 2 32 ? 25.798 29.495 37.724 1.00 0.00 29 THR A C 6
ATOM 7681 O O . THR B 2 32 ? 25.381 30.410 38.429 1.00 0.00 29 THR A O 6
ATOM 7692 N N . ILE B 2 33 ? 26.071 29.674 36.431 1.00 0.00 30 ILE A N 6
ATOM 7693 C CA . ILE B 2 33 ? 25.907 30.931 35.692 1.00 0.00 30 ILE A CA 6
ATOM 7694 C C . ILE B 2 33 ? 24.541 31.007 35.003 1.00 0.00 30 ILE A C 6
ATOM 7695 O O . ILE B 2 33 ? 24.172 30.118 34.230 1.00 0.00 30 ILE A O 6
ATOM 7711 N N . THR B 2 34 ? 23.823 32.110 35.218 1.00 0.00 31 THR A N 6
ATOM 7712 C CA . THR B 2 34 ? 22.503 32.390 34.617 1.00 0.00 31 THR A CA 6
ATOM 7713 C C . THR B 2 34 ? 22.518 33.521 33.585 1.00 0.00 31 THR A C 6
ATOM 7714 O O . THR B 2 34 ? 21.669 33.526 32.688 1.00 0.00 31 THR A O 6
ATOM 7725 N N . ASN B 2 35 ? 23.476 34.456 33.643 1.00 0.00 32 ASN A N 6
ATOM 7726 C CA . ASN B 2 35 ? 23.619 35.528 32.643 1.00 0.00 32 ASN A CA 6
ATOM 7727 C C . ASN B 2 35 ? 25.079 36.013 32.506 1.00 0.00 32 ASN A C 6
ATOM 7728 O O . ASN B 2 35 ? 25.494 36.916 33.228 1.00 0.00 32 ASN A O 6
ATOM 7739 N N . PRO B 2 36 ? 25.873 35.466 31.572 1.00 0.00 33 PRO A N 6
ATOM 7740 C CA . PRO B 2 36 ? 27.304 35.758 31.464 1.00 0.00 33 PRO A CA 6
ATOM 7741 C C . PRO B 2 36 ? 27.690 37.150 30.930 1.00 0.00 33 PRO A C 6
ATOM 7742 O O . PRO B 2 36 ? 28.883 37.461 30.909 1.00 0.00 33 PRO A O 6
ATOM 7753 N N . ASP B 2 37 ? 26.742 37.988 30.490 1.00 0.00 34 ASP A N 6
ATOM 7754 C CA . ASP B 2 37 ? 27.024 39.332 29.956 1.00 0.00 34 ASP A CA 6
ATOM 7755 C C . ASP B 2 37 ? 25.870 40.319 30.227 1.00 0.00 34 ASP A C 6
ATOM 7756 O O . ASP B 2 37 ? 24.933 40.461 29.437 1.00 0.00 34 ASP A O 6
ATOM 7765 N N . VAL B 2 38 ? 25.924 40.978 31.384 1.00 0.00 35 VAL A N 6
ATOM 7766 C CA . VAL B 2 38 ? 24.878 41.892 31.909 1.00 0.00 35 VAL A CA 6
ATOM 7767 C C . VAL B 2 38 ? 25.249 43.375 31.805 1.00 0.00 35 VAL A C 6
ATOM 7768 O O . VAL B 2 38 ? 24.377 44.228 31.991 1.00 0.00 35 VAL A O 6
ATOM 7781 N N . GLY B 2 39 ? 26.514 43.681 31.522 1.00 0.00 36 GLY A N 6
ATOM 7782 C CA . GLY B 2 39 ? 27.089 45.017 31.504 1.00 0.00 36 GLY A CA 6
ATOM 7783 C C . GLY B 2 39 ? 27.936 45.285 32.753 1.00 0.00 36 GLY A C 6
ATOM 7784 O O . GLY B 2 39 ? 27.943 44.520 33.720 1.00 0.00 36 GLY A O 6
ATOM 7788 N N . GLY B 2 40 ? 28.694 46.373 32.693 1.00 0.00 37 GLY A N 6
ATOM 7789 C CA . GLY B 2 40 ? 29.428 46.992 33.809 1.00 0.00 37 GLY A CA 6
ATOM 7790 C C . GLY B 2 40 ? 30.588 46.199 34.437 1.00 0.00 37 GLY A C 6
ATOM 7791 O O . GLY B 2 40 ? 31.211 46.697 35.378 1.00 0.00 37 GLY A O 6
ATOM 7795 N N . GLY B 2 41 ? 30.897 44.999 33.939 1.00 0.00 38 GLY A N 6
ATOM 7796 C CA . GLY B 2 41 ? 31.904 44.085 34.494 1.00 0.00 38 GLY A CA 6
ATOM 7797 C C . GLY B 2 41 ? 31.338 42.883 35.271 1.00 0.00 38 GLY A C 6
ATOM 7798 O O . GLY B 2 41 ? 32.066 42.267 36.054 1.00 0.00 38 GLY A O 6
ATOM 7802 N N . TRP B 2 42 ? 30.061 42.527 35.076 1.00 0.00 39 TRP A N 6
ATOM 7803 C CA . TRP B 2 42 ? 29.367 41.498 35.866 1.00 0.00 39 TRP A CA 6
ATOM 7804 C C . TRP B 2 42 ? 28.870 40.292 35.057 1.00 0.00 39 TRP A C 6
ATOM 7805 O O . TRP B 2 42 ? 28.893 40.267 33.823 1.00 0.00 39 TRP A O 6
ATOM 7826 N N . LEU B 2 43 ? 28.413 39.285 35.797 1.00 0.00 40 LEU A N 6
ATOM 7827 C CA . LEU B 2 43 ? 27.661 38.116 35.356 1.00 0.00 40 LEU A CA 6
ATOM 7828 C C . LEU B 2 43 ? 26.590 37.787 36.418 1.00 0.00 40 LEU A C 6
ATOM 7829 O O . LEU B 2 43 ? 26.738 38.145 37.585 1.00 0.00 40 LEU A O 6
ATOM 7845 N N . GLU B 2 44 ? 25.482 37.166 36.023 1.00 0.00 41 GLU A N 6
ATOM 7846 C CA . GLU B 2 44 ? 24.488 36.607 36.948 1.00 0.00 41 GLU A CA 6
ATOM 7847 C C . GLU B 2 44 ? 24.845 35.151 37.274 1.00 0.00 41 GLU A C 6
ATOM 7848 O O . GLU B 2 44 ? 25.181 34.376 36.370 1.00 0.00 41 GLU A O 6
ATOM 7860 N N . GLY B 2 45 ? 24.751 34.778 38.549 1.00 0.00 42 GLY A N 6
ATOM 7861 C CA . GLY B 2 45 ? 24.996 33.421 39.025 1.00 0.00 42 GLY A CA 6
ATOM 7862 C C . GLY B 2 45 ? 24.138 33.061 40.227 1.00 0.00 42 GLY A C 6
ATOM 7863 O O . GLY B 2 45 ? 23.472 33.924 40.797 1.00 0.00 42 GLY A O 6
ATOM 7867 N N . ARG B 2 46 ? 24.152 31.774 40.587 1.00 0.00 43 ARG A N 6
ATOM 7868 C CA . ARG B 2 46 ? 23.392 31.169 41.688 1.00 0.00 43 ARG A CA 6
ATOM 7869 C C . ARG B 2 46 ? 24.249 30.185 42.479 1.00 0.00 43 ARG A C 6
ATOM 7870 O O . ARG B 2 46 ? 24.916 29.334 41.889 1.00 0.00 43 ARG A O 6
ATOM 7891 N N . ASN B 2 47 ? 24.207 30.297 43.807 1.00 0.00 44 ASN A N 6
ATOM 7892 C CA . ASN B 2 47 ? 24.816 29.323 44.718 1.00 0.00 44 ASN A CA 6
ATOM 7893 C C . ASN B 2 47 ? 23.899 28.151 45.014 1.00 0.00 44 ASN A C 6
ATOM 7894 O O . ASN B 2 47 ? 22.691 28.210 44.806 1.00 0.00 44 ASN A O 6
ATOM 7905 N N . ILE B 2 48 ? 24.487 27.131 45.625 1.00 0.00 45 ILE A N 6
ATOM 7906 C CA . ILE B 2 48 ? 23.869 25.847 45.950 1.00 0.00 45 ILE A CA 6
ATOM 7907 C C . ILE B 2 48 ? 22.508 25.962 46.675 1.00 0.00 45 ILE A C 6
ATOM 7908 O O . ILE B 2 48 ? 21.586 25.190 46.401 1.00 0.00 45 ILE A O 6
ATOM 7924 N N . LYS B 2 49 ? 22.351 26.982 47.531 1.00 0.00 46 LYS A N 6
ATOM 7925 C CA . LYS B 2 49 ? 21.103 27.321 48.255 1.00 0.00 46 LYS A CA 6
ATOM 7926 C C . LYS B 2 49 ? 19.930 27.731 47.339 1.00 0.00 46 LYS A C 6
ATOM 7927 O O . LYS B 2 49 ? 18.774 27.730 47.766 1.00 0.00 46 LYS A O 6
ATOM 7946 N N . GLY B 2 50 ? 20.232 28.123 46.102 1.00 0.00 47 GLY A N 6
ATOM 7947 C CA . GLY B 2 50 ? 19.290 28.619 45.100 1.00 0.00 47 GLY A CA 6
ATOM 7948 C C . GLY B 2 50 ? 19.053 30.125 45.121 1.00 0.00 47 GLY A C 6
ATOM 7949 O O . GLY B 2 50 ? 18.051 30.567 44.559 1.00 0.00 47 GLY A O 6
ATOM 7953 N N . GLU B 2 51 ? 19.929 30.908 45.757 1.00 0.00 48 GLU A N 6
ATOM 7954 C CA . GLU B 2 51 ? 19.895 32.368 45.627 1.00 0.00 48 GLU A CA 6
ATOM 7955 C C . GLU B 2 51 ? 20.690 32.773 44.399 1.00 0.00 48 GLU A C 6
ATOM 7956 O O . GLU B 2 51 ? 21.783 32.246 44.184 1.00 0.00 48 GLU A O 6
ATOM 7968 N N . ARG B 2 52 ? 20.149 33.721 43.632 1.00 0.00 49 ARG A N 6
ATOM 7969 C CA . ARG B 2 52 ? 20.810 34.325 42.475 1.00 0.00 49 ARG A CA 6
ATOM 7970 C C . ARG B 2 52 ? 21.184 35.780 42.714 1.00 0.00 49 ARG A C 6
ATOM 7971 O O . ARG B 2 52 ? 20.633 36.454 43.593 1.00 0.00 49 ARG A O 6
ATOM 7992 N N . GLY B 2 53 ? 22.092 36.286 41.891 1.00 0.00 50 GLY A N 6
ATOM 7993 C CA . GLY B 2 53 ? 22.463 37.688 41.903 1.00 0.00 50 GLY A CA 6
ATOM 7994 C C . GLY B 2 53 ? 23.635 37.990 40.989 1.00 0.00 50 GLY A C 6
ATOM 7995 O O . GLY B 2 53 ? 24.215 37.105 40.357 1.00 0.00 50 GLY A O 6
ATOM 7999 N N . LEU B 2 54 ? 23.958 39.273 40.912 1.00 0.00 51 LEU A N 6
ATOM 8000 C CA . LEU B 2 54 ? 25.088 39.784 40.146 1.00 0.00 51 LEU A CA 6
ATOM 8001 C C . LEU B 2 54 ? 26.413 39.566 40.889 1.00 0.00 51 LEU A C 6
ATOM 8002 O O . LEU B 2 54 ? 26.519 39.842 42.085 1.00 0.00 51 LEU A O 6
ATOM 8018 N N . VAL B 2 55 ? 27.434 39.118 40.158 1.00 0.00 52 VAL A N 6
ATOM 8019 C CA . VAL B 2 55 ? 28.818 38.954 40.627 1.00 0.00 52 VAL A CA 6
ATOM 8020 C C . VAL B 2 55 ? 29.789 39.500 39.575 1.00 0.00 52 VAL A C 6
ATOM 8021 O O . VAL B 2 55 ? 29.567 39.303 38.379 1.00 0.00 52 VAL A O 6
ATOM 8034 N N . PRO B 2 56 ? 30.864 40.195 39.977 1.00 0.00 53 PRO A N 6
ATOM 8035 C CA . PRO B 2 56 ? 31.892 40.656 39.053 1.00 0.00 53 PRO A CA 6
ATOM 8036 C C . PRO B 2 56 ? 32.589 39.473 38.358 1.00 0.00 53 PRO A C 6
ATOM 8037 O O . PRO B 2 56 ? 33.181 38.619 39.014 1.00 0.00 53 PRO A O 6
ATOM 8048 N N . THR B 2 57 ? 32.577 39.425 37.022 1.00 0.00 54 THR A N 6
ATOM 8049 C CA . THR B 2 57 ? 33.166 38.298 36.261 1.00 0.00 54 THR A CA 6
ATOM 8050 C C . THR B 2 57 ? 34.682 38.190 36.446 1.00 0.00 54 THR A C 6
ATOM 8051 O O . THR B 2 57 ? 35.227 37.090 36.489 1.00 0.00 54 THR A O 6
ATOM 8062 N N . ASP B 2 58 ? 35.354 39.319 36.690 1.00 0.00 55 ASP A N 6
ATOM 8063 C CA . ASP B 2 58 ? 36.774 39.388 37.060 1.00 0.00 55 ASP A CA 6
ATOM 8064 C C . ASP B 2 58 ? 37.121 38.651 38.373 1.00 0.00 55 ASP A C 6
ATOM 8065 O O . ASP B 2 58 ? 38.280 38.278 38.563 1.00 0.00 55 ASP A O 6
ATOM 8074 N N . TYR B 2 59 ? 36.145 38.418 39.262 1.00 0.00 56 TYR A N 6
ATOM 8075 C CA . TYR B 2 59 ? 36.295 37.663 40.511 1.00 0.00 56 TYR A CA 6
ATOM 8076 C C . TYR B 2 59 ? 36.081 36.150 40.358 1.00 0.00 56 TYR A C 6
ATOM 8077 O O . TYR B 2 59 ? 36.349 35.415 41.310 1.00 0.00 56 TYR A O 6
ATOM 8095 N N . VAL B 2 60 ? 35.604 35.660 39.211 1.00 0.00 57 VAL A N 6
ATOM 8096 C CA . VAL B 2 60 ? 35.303 34.232 38.979 1.00 0.00 57 VAL A CA 6
ATOM 8097 C C . VAL B 2 60 ? 35.963 33.698 37.700 1.00 0.00 57 VAL A C 6
ATOM 8098 O O . VAL B 2 60 ? 36.558 34.436 36.914 1.00 0.00 57 VAL A O 6
ATOM 8111 N N . GLU B 2 61 ? 35.894 32.386 37.508 1.00 0.00 58 GLU A N 6
ATOM 8112 C CA . GLU B 2 61 ? 36.469 31.662 36.367 1.00 0.00 58 GLU A CA 6
ATOM 8113 C C . GLU B 2 61 ? 35.511 30.590 35.843 1.00 0.00 58 GLU A C 6
ATOM 8114 O O . GLU B 2 61 ? 35.064 29.712 36.583 1.00 0.00 58 GLU A O 6
ATOM 8126 N N . ILE B 2 62 ? 35.199 30.672 34.547 1.00 0.00 59 ILE A N 6
ATOM 8127 C CA . ILE B 2 62 ? 34.291 29.746 33.858 1.00 0.00 59 ILE A CA 6
ATOM 8128 C C . ILE B 2 62 ? 34.928 28.353 33.769 1.00 0.00 59 ILE A C 6
ATOM 8129 O O . ILE B 2 62 ? 36.070 28.212 33.315 1.00 0.00 59 ILE A O 6
ATOM 8145 N N . LEU B 2 63 ? 34.181 27.335 34.202 1.00 0.00 60 LEU A N 6
ATOM 8146 C CA . LEU B 2 63 ? 34.604 25.929 34.257 1.00 0.00 60 LEU A CA 6
ATOM 8147 C C . LEU B 2 63 ? 34.319 25.140 32.949 1.00 0.00 60 LEU A C 6
ATOM 8148 O O . LEU B 2 63 ? 33.457 25.545 32.157 1.00 0.00 60 LEU A O 6
ATOM 8164 N N . PRO B 2 64 ? 35.018 24.014 32.699 1.00 0.00 61 PRO A N 6
ATOM 8165 C CA . PRO B 2 64 ? 34.834 23.170 31.510 1.00 0.00 61 PRO A CA 6
ATOM 8166 C C . PRO B 2 64 ? 33.581 22.276 31.580 1.00 0.00 61 PRO A C 6
ATOM 8167 O O . PRO B 2 64 ? 33.110 21.939 32.674 1.00 0.00 61 PRO A O 6
ATOM 8178 N N . SER B 2 65 ? 33.068 21.864 30.412 1.00 0.00 62 SER A N 6
ATOM 8179 C CA . SER B 2 65 ? 31.850 21.032 30.278 1.00 0.00 62 SER A CA 6
ATOM 8180 C C . SER B 2 65 ? 31.941 19.919 29.210 1.00 0.00 62 SER A C 6
ATOM 8181 O O . SER B 2 65 ? 30.923 19.345 28.812 1.00 0.00 62 SER A O 6
ATOM 8189 N N . ASP B 2 66 ? 33.142 19.599 28.715 1.00 0.00 63 ASP A N 6
ATOM 8190 C CA . ASP B 2 66 ? 33.389 18.600 27.654 1.00 0.00 63 ASP A CA 6
ATOM 8191 C C . ASP B 2 66 ? 33.383 17.132 28.151 1.00 0.00 63 ASP A C 6
ATOM 8192 O O . ASP B 2 66 ? 33.602 16.201 27.370 1.00 0.00 63 ASP A O 6
ATOM 8201 N N . GLY B 2 67 ? 33.127 16.895 29.439 1.00 0.00 64 GLY A N 6
ATOM 8202 C CA . GLY B 2 67 ? 32.981 15.556 30.029 1.00 0.00 64 GLY A CA 6
ATOM 8203 C C . GLY B 2 67 ? 31.723 14.841 29.566 1.00 0.00 64 GLY A C 6
ATOM 8204 O O . GLY B 2 67 ? 31.835 13.851 28.805 1.00 0.00 64 GLY A O 6
ATOM 8209 N N . ALA A 1 1 ? 10.404 39.177 34.579 1.00 0.00 1663 ALA B N 7
ATOM 8210 C CA . ALA A 1 1 ? 10.001 39.777 35.865 1.00 0.00 1663 ALA B CA 7
ATOM 8211 C C . ALA A 1 1 ? 11.180 40.416 36.596 1.00 0.00 1663 ALA B C 7
ATOM 8212 O O . ALA A 1 1 ? 11.145 41.614 36.891 1.00 0.00 1663 ALA B O 7
ATOM 8221 N N . GLU A 1 2 ? 12.215 39.643 36.947 1.00 0.00 1664 GLU B N 7
ATOM 8222 C CA . GLU A 1 2 ? 13.370 40.133 37.708 1.00 0.00 1664 GLU B CA 7
ATOM 8223 C C . GLU A 1 2 ? 14.257 40.999 36.803 1.00 0.00 1664 GLU B C 7
ATOM 8224 O O . GLU A 1 2 ? 14.970 40.494 35.926 1.00 0.00 1664 GLU B O 7
ATOM 8236 N N . ARG A 1 3 ? 14.191 42.321 36.982 1.00 0.00 1665 ARG B N 7
ATOM 8237 C CA . ARG A 1 3 ? 14.873 43.335 36.153 1.00 0.00 1665 ARG B CA 7
ATOM 8238 C C . ARG A 1 3 ? 16.312 43.605 36.621 1.00 0.00 1665 ARG B C 7
ATOM 8239 O O . ARG A 1 3 ? 16.758 44.741 36.786 1.00 0.00 1665 ARG B O 7
ATOM 8260 N N . LEU A 1 4 ? 17.014 42.509 36.873 1.00 0.00 1666 LEU B N 7
ATOM 8261 C CA . LEU A 1 4 ? 18.389 42.448 37.372 1.00 0.00 1666 LEU B CA 7
ATOM 8262 C C . LEU A 1 4 ? 19.354 43.171 36.417 1.00 0.00 1666 LEU B C 7
ATOM 8263 O O . LEU A 1 4 ? 19.530 42.760 35.268 1.00 0.00 1666 LEU B O 7
ATOM 8279 N N . ILE A 1 5 ? 19.994 44.228 36.918 1.00 0.00 1667 ILE B N 7
ATOM 8280 C CA . ILE A 1 5 ? 21.009 45.034 36.219 1.00 0.00 1667 ILE B CA 7
ATOM 8281 C C . ILE A 1 5 ? 22.046 45.521 37.248 1.00 0.00 1667 ILE B C 7
ATOM 8282 O O . ILE A 1 5 ? 21.648 45.987 38.323 1.00 0.00 1667 ILE B O 7
ATOM 8298 N N . PRO A 1 6 ? 23.362 45.433 36.973 1.00 0.00 1668 PRO B N 7
ATOM 8299 C CA . PRO A 1 6 ? 24.387 45.934 37.891 1.00 0.00 1668 PRO B CA 7
ATOM 8300 C C . PRO A 1 6 ? 24.338 47.461 38.024 1.00 0.00 1668 PRO B C 7
ATOM 8301 O O . PRO A 1 6 ? 24.504 48.198 37.051 1.00 0.00 1668 PRO B O 7
ATOM 8312 N N . ARG A 1 7 ? 24.111 47.927 39.260 1.00 0.00 1669 ARG B N 7
ATOM 8313 C CA . ARG A 1 7 ? 23.933 49.348 39.624 1.00 0.00 1669 ARG B CA 7
ATOM 8314 C C . ARG A 1 7 ? 25.237 50.143 39.777 1.00 0.00 1669 ARG B C 7
ATOM 8315 O O . ARG A 1 7 ? 25.193 51.354 39.975 1.00 0.00 1669 ARG B O 7
ATOM 8336 N N . ARG A 1 8 ? 26.385 49.469 39.695 1.00 0.00 1670 ARG B N 7
ATOM 8337 C CA . ARG A 1 8 ? 27.740 50.027 39.823 1.00 0.00 1670 ARG B CA 7
ATOM 8338 C C . ARG A 1 8 ? 28.698 49.302 38.864 1.00 0.00 1670 ARG B C 7
ATOM 8339 O O . ARG A 1 8 ? 28.478 48.117 38.598 1.00 0.00 1670 ARG B O 7
ATOM 8360 N N . PRO A 1 9 ? 29.754 49.951 38.339 1.00 0.00 1671 PRO B N 7
ATOM 8361 C CA . PRO A 1 9 ? 30.808 49.229 37.629 1.00 0.00 1671 PRO B CA 7
ATOM 8362 C C . PRO A 1 9 ? 31.494 48.263 38.597 1.00 0.00 1671 PRO B C 7
ATOM 8363 O O . PRO A 1 9 ? 31.537 48.515 39.807 1.00 0.00 1671 PRO B O 7
ATOM 8374 N N . ALA A 1 10 ? 32.018 47.152 38.078 1.00 0.00 1672 ALA B N 7
ATOM 8375 C CA . ALA A 1 10 ? 32.613 46.119 38.923 1.00 0.00 1672 ALA B CA 7
ATOM 8376 C C . ALA A 1 10 ? 33.750 46.666 39.825 1.00 0.00 1672 ALA B C 7
ATOM 8377 O O . ALA A 1 10 ? 34.530 47.517 39.379 1.00 0.00 1672 ALA B O 7
ATOM 8384 N N . PRO A 1 11 ? 33.856 46.209 41.088 1.00 0.00 1673 PRO B N 7
ATOM 8385 C CA . PRO A 1 11 ? 34.899 46.651 42.016 1.00 0.00 1673 PRO B CA 7
ATOM 8386 C C . PRO A 1 11 ? 36.319 46.265 41.546 1.00 0.00 1673 PRO B C 7
ATOM 8387 O O . PRO A 1 11 ? 36.475 45.349 40.727 1.00 0.00 1673 PRO B O 7
ATOM 8398 N N . PRO A 1 12 ? 37.370 46.943 42.048 1.00 0.00 1674 PRO B N 7
ATOM 8399 C CA . PRO A 1 12 ? 38.763 46.627 41.728 1.00 0.00 1674 PRO B CA 7
ATOM 8400 C C . PRO A 1 12 ? 39.191 45.286 42.349 1.00 0.00 1674 PRO B C 7
ATOM 8401 O O . PRO A 1 12 ? 39.355 45.168 43.568 1.00 0.00 1674 PRO B O 7
ATOM 8412 N N . VAL A 1 13 ? 39.390 44.272 41.502 1.00 0.00 1675 VAL B N 7
ATOM 8413 C CA . VAL A 1 13 ? 39.751 42.902 41.904 1.00 0.00 1675 VAL B CA 7
ATOM 8414 C C . VAL A 1 13 ? 41.186 42.843 42.460 1.00 0.00 1675 VAL B C 7
ATOM 8415 O O . VAL A 1 13 ? 42.079 43.501 41.913 1.00 0.00 1675 VAL B O 7
ATOM 8428 N N . PRO A 1 14 ? 41.454 42.079 43.538 1.00 0.00 1676 PRO B N 7
ATOM 8429 C CA . PRO A 1 14 ? 42.758 42.057 44.212 1.00 0.00 1676 PRO B CA 7
ATOM 8430 C C . PRO A 1 14 ? 43.809 41.159 43.527 1.00 0.00 1676 PRO B C 7
ATOM 8431 O O . PRO A 1 14 ? 44.576 40.445 44.176 1.00 0.00 1676 PRO B O 7
ATOM 8442 N N . VAL A 1 15 ? 43.858 41.197 42.198 1.00 0.00 1677 VAL B N 7
ATOM 8443 C CA . VAL A 1 15 ? 44.877 40.537 41.376 1.00 0.00 1677 VAL B CA 7
ATOM 8444 C C . VAL A 1 15 ? 46.165 41.391 41.353 1.00 0.00 1677 VAL B C 7
ATOM 8445 O O . VAL A 1 15 ? 46.073 42.622 41.288 1.00 0.00 1677 VAL B O 7
ATOM 8458 N N . PRO A 1 16 ? 47.372 40.797 41.424 1.00 0.00 1678 PRO B N 7
ATOM 8459 C CA . PRO A 1 16 ? 48.644 41.519 41.316 1.00 0.00 1678 PRO B CA 7
ATOM 8460 C C . PRO A 1 16 ? 48.928 41.939 39.860 1.00 0.00 1678 PRO B C 7
ATOM 8461 O O . PRO A 1 16 ? 49.682 41.279 39.137 1.00 0.00 1678 PRO B O 7
ATOM 8472 N N . ALA A 1 17 ? 48.312 43.029 39.396 1.00 0.00 1679 ALA B N 7
ATOM 8473 C CA . ALA A 1 17 ? 48.461 43.552 38.037 1.00 0.00 1679 ALA B CA 7
ATOM 8474 C C . ALA A 1 17 ? 48.181 45.062 37.975 1.00 0.00 1679 ALA B C 7
ATOM 8475 O O . ALA A 1 17 ? 47.055 45.498 38.223 1.00 0.00 1679 A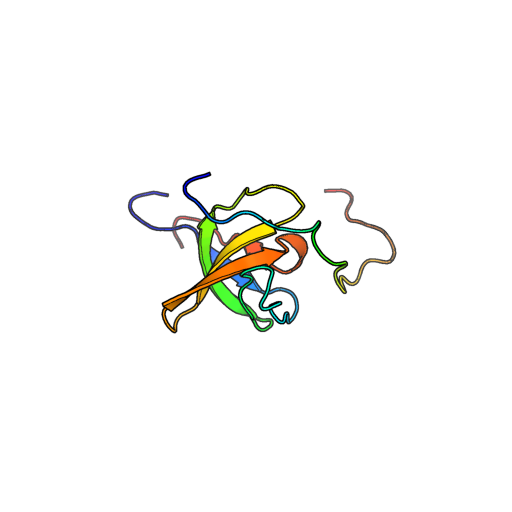LA B O 7
ATOM 8482 N N . ARG A 1 18 ? 49.198 45.846 37.591 1.00 0.00 1680 ARG B N 7
ATOM 8483 C CA . ARG A 1 18 ? 49.102 47.292 37.310 1.00 0.00 1680 ARG B CA 7
ATOM 8484 C C . ARG A 1 18 ? 48.948 47.609 35.813 1.00 0.00 1680 ARG B C 7
ATOM 8485 O O . ARG A 1 18 ? 48.509 48.707 35.473 1.00 0.00 1680 ARG B O 7
ATOM 8506 N N . ILE A 1 19 ? 49.312 46.664 34.939 1.00 0.00 1681 ILE B N 7
ATOM 8507 C CA . ILE A 1 19 ? 49.238 46.705 33.463 1.00 0.00 1681 ILE B CA 7
ATOM 8508 C C . ILE A 1 19 ? 49.768 48.032 32.858 1.00 0.00 1681 ILE B C 7
ATOM 8509 O O . ILE A 1 19 ? 48.993 48.977 32.675 1.00 0.00 1681 ILE B O 7
ATOM 8525 N N . PRO A 1 20 ? 51.080 48.143 32.569 1.00 0.00 1682 PRO B N 7
ATOM 8526 C CA . PRO A 1 20 ? 51.700 49.347 32.002 1.00 0.00 1682 PRO B CA 7
ATOM 8527 C C . PRO A 1 20 ? 51.444 49.550 30.495 1.00 0.00 1682 PRO B C 7
ATOM 8528 O O . PRO A 1 20 ? 51.015 48.636 29.786 1.00 0.00 1682 PRO B O 7
ATOM 8539 N N . SER A 1 21 ? 51.804 50.750 30.022 1.00 0.00 1683 SER B N 7
ATOM 8540 C CA . SER A 1 21 ? 51.772 51.253 28.639 1.00 0.00 1683 SER B CA 7
ATOM 8541 C C . SER A 1 21 ? 50.377 51.336 27.966 1.00 0.00 1683 SER B C 7
ATOM 8542 O O . SER A 1 21 ? 49.924 50.355 27.353 1.00 0.00 1683 SER B O 7
ATOM 8550 N N . PRO A 1 22 ? 49.705 52.514 27.989 1.00 0.00 1684 PRO B N 7
ATOM 8551 C CA . PRO A 1 22 ? 48.479 52.782 27.217 1.00 0.00 1684 PRO B CA 7
ATOM 8552 C C . PRO A 1 22 ? 48.704 52.750 25.695 1.00 0.00 1684 PRO B C 7
ATOM 8553 O O . PRO A 1 22 ? 49.855 52.769 25.234 1.00 0.00 1684 PRO B O 7
ATOM 8564 N N . ARG A 1 23 ? 47.621 52.677 24.904 1.00 0.00 1685 ARG B N 7
ATOM 8565 C CA . ARG A 1 23 ? 47.702 52.601 23.429 1.00 0.00 1685 ARG B CA 7
ATOM 8566 C C . ARG A 1 23 ? 48.233 53.886 22.802 1.00 0.00 1685 ARG B C 7
ATOM 8567 O O . ARG A 1 23 ? 47.825 54.995 23.223 1.00 0.00 1685 ARG B O 7
ATOM 8589 N N . GLY B 2 1 ? 16.564 28.353 28.240 1.00 0.00 -2 GLY A N 7
ATOM 8590 C CA . GLY B 2 1 ? 16.857 27.489 29.396 1.00 0.00 -2 GLY A CA 7
ATOM 8591 C C . GLY B 2 1 ? 16.576 26.038 29.066 1.00 0.00 -2 GLY A C 7
ATOM 8592 O O . GLY B 2 1 ? 16.943 25.590 27.981 1.00 0.00 -2 GLY A O 7
ATOM 8598 N N . SER B 2 2 ? 15.911 25.324 29.983 1.00 0.00 -1 SER A N 7
ATOM 8599 C CA . SER B 2 2 ? 15.391 23.938 29.903 1.00 0.00 -1 SER A CA 7
ATOM 8600 C C . SER B 2 2 ? 16.395 22.801 29.645 1.00 0.00 -1 SER A C 7
ATOM 8601 O O . SER B 2 2 ? 16.075 21.645 29.947 1.00 0.00 -1 SER A O 7
ATOM 8609 N N . HIS B 2 3 ? 17.595 23.093 29.132 1.00 0.00 0 HIS A N 7
ATOM 8610 C CA . HIS B 2 3 ? 18.624 22.118 28.759 1.00 0.00 0 HIS A CA 7
ATOM 8611 C C . HIS B 2 3 ? 20.034 22.694 28.974 1.00 0.00 0 HIS A C 7
ATOM 8612 O O . HIS B 2 3 ? 20.461 23.606 28.257 1.00 0.00 0 HIS A O 7
ATOM 8626 N N . MET B 2 4 ? 20.772 22.103 29.918 1.00 0.00 1 MET A N 7
ATOM 8627 C CA . MET B 2 4 ? 22.104 22.509 30.399 1.00 0.00 1 MET A CA 7
ATOM 8628 C C . MET B 2 4 ? 22.184 23.872 31.112 1.00 0.00 1 MET A C 7
ATOM 8629 O O . MET B 2 4 ? 21.381 24.784 30.893 1.00 0.00 1 MET A O 7
ATOM 8643 N N . ALA B 2 5 ? 23.204 23.994 31.965 1.00 0.00 2 ALA A N 7
ATOM 8644 C CA . ALA B 2 5 ? 23.641 25.230 32.615 1.00 0.00 2 ALA A CA 7
ATOM 8645 C C . ALA B 2 5 ? 25.172 25.214 32.778 1.00 0.00 2 ALA A C 7
ATOM 8646 O O . ALA B 2 5 ? 25.755 24.182 33.129 1.00 0.00 2 ALA A O 7
ATOM 8653 N N . THR B 2 6 ? 25.816 26.350 32.521 1.00 0.00 3 THR A N 7
ATOM 8654 C CA . THR B 2 6 ? 27.263 26.564 32.694 1.00 0.00 3 THR A CA 7
ATOM 8655 C C . THR B 2 6 ? 27.612 26.796 34.169 1.00 0.00 3 THR A C 7
ATOM 8656 O O . THR B 2 6 ? 26.777 27.239 34.957 1.00 0.00 3 THR A O 7
ATOM 8667 N N . LYS B 2 7 ? 28.858 26.520 34.557 1.00 0.00 4 LYS A N 7
ATOM 8668 C CA . LYS B 2 7 ? 29.359 26.611 35.943 1.00 0.00 4 LYS A CA 7
ATOM 8669 C C . LYS B 2 7 ? 30.606 27.506 36.043 1.00 0.00 4 LYS A C 7
ATOM 8670 O O . LYS B 2 7 ? 31.341 27.642 35.066 1.00 0.00 4 LYS A O 7
ATOM 8689 N N . ALA B 2 8 ? 30.878 28.091 37.210 1.00 0.00 5 ALA A N 7
ATOM 8690 C CA . ALA B 2 8 ? 32.093 28.867 37.488 1.00 0.00 5 ALA A CA 7
ATOM 8691 C C . ALA B 2 8 ? 32.591 28.685 38.934 1.00 0.00 5 ALA A C 7
ATOM 8692 O O . ALA B 2 8 ? 31.791 28.473 39.846 1.00 0.00 5 ALA A O 7
ATOM 8699 N N . ARG B 2 9 ? 33.909 28.792 39.139 1.00 0.00 6 ARG A N 7
ATOM 8700 C CA . ARG B 2 9 ? 34.571 28.871 40.453 1.00 0.00 6 ARG A CA 7
ATOM 8701 C C . ARG B 2 9 ? 34.949 30.316 40.788 1.00 0.00 6 ARG A C 7
ATOM 8702 O O . ARG B 2 9 ? 35.336 31.080 39.907 1.00 0.00 6 ARG A O 7
ATOM 8723 N N . VAL B 2 10 ? 34.897 30.683 42.063 1.00 0.00 7 VAL A N 7
ATOM 8724 C CA . VAL B 2 10 ? 35.360 31.981 42.582 1.00 0.00 7 VAL A CA 7
ATOM 8725 C C . VAL B 2 10 ? 36.871 32.028 42.810 1.00 0.00 7 VAL A C 7
ATOM 8726 O O . VAL B 2 10 ? 37.451 31.134 43.422 1.00 0.00 7 VAL A O 7
ATOM 8739 N N . MET B 2 11 ? 37.494 33.121 42.375 1.00 0.00 8 MET A N 7
ATOM 8740 C CA . MET B 2 11 ? 38.921 33.421 42.519 1.00 0.00 8 MET A CA 7
ATOM 8741 C C . MET B 2 11 ? 39.242 34.344 43.703 1.00 0.00 8 MET A C 7
ATOM 8742 O O . MET B 2 11 ? 40.334 34.243 44.263 1.00 0.00 8 MET A O 7
ATOM 8756 N N . TYR B 2 12 ? 38.298 35.201 44.111 1.00 0.00 9 TYR A N 7
ATOM 8757 C CA . TYR B 2 12 ? 38.436 36.095 45.279 1.00 0.00 9 TYR A CA 7
ATOM 8758 C C . TYR B 2 12 ? 37.090 36.327 45.984 1.00 0.00 9 TYR A C 7
ATOM 8759 O O . TYR B 2 12 ? 36.061 36.437 45.319 1.00 0.00 9 TYR A O 7
ATOM 8777 N N . ASP B 2 13 ? 37.078 36.426 47.316 1.00 0.00 10 ASP A N 7
ATOM 8778 C CA . ASP B 2 13 ? 35.840 36.651 48.084 1.00 0.00 10 ASP A CA 7
ATOM 8779 C C . ASP B 2 13 ? 35.160 38.002 47.781 1.00 0.00 10 ASP A C 7
ATOM 8780 O O . ASP B 2 13 ? 35.816 39.041 47.639 1.00 0.00 10 ASP A O 7
ATOM 8789 N N . PHE B 2 14 ? 33.825 37.988 47.744 1.00 0.00 11 PHE A N 7
ATOM 8790 C CA . PHE B 2 14 ? 32.958 39.113 47.369 1.00 0.00 11 PHE A CA 7
ATOM 8791 C C . PHE B 2 14 ? 31.796 39.288 48.362 1.00 0.00 11 PHE A C 7
ATOM 8792 O O . PHE B 2 14 ? 31.442 38.342 49.069 1.00 0.00 11 PHE A O 7
ATOM 8809 N N . ALA B 2 15 ? 31.198 40.484 48.423 1.00 0.00 12 ALA A N 7
ATOM 8810 C CA . ALA B 2 15 ? 30.094 40.802 49.334 1.00 0.00 12 ALA A CA 7
ATOM 8811 C C . ALA B 2 15 ? 29.030 41.710 48.688 1.00 0.00 12 ALA A C 7
ATOM 8812 O O . ALA B 2 15 ? 29.312 42.855 48.320 1.00 0.00 12 ALA A O 7
ATOM 8819 N N . ALA B 2 16 ? 27.798 41.207 48.596 1.00 0.00 13 ALA A N 7
ATOM 8820 C CA . ALA B 2 16 ? 26.678 41.886 47.954 1.00 0.00 13 ALA A CA 7
ATOM 8821 C C . ALA B 2 16 ? 26.192 43.136 48.697 1.00 0.00 13 ALA A C 7
ATOM 8822 O O . ALA B 2 16 ? 25.788 43.083 49.866 1.00 0.00 13 ALA A O 7
ATOM 8829 N N . GLU B 2 17 ? 26.124 44.248 47.973 1.00 0.00 14 GLU A N 7
ATOM 8830 C CA . GLU B 2 17 ? 25.607 45.511 48.471 1.00 0.00 14 GLU A CA 7
ATOM 8831 C C . GLU B 2 17 ? 24.096 45.514 48.764 1.00 0.00 14 GLU A C 7
ATOM 8832 O O . GLU B 2 17 ? 23.337 44.739 48.173 1.00 0.00 14 GLU A O 7
ATOM 8844 N N . PRO B 2 18 ? 23.639 46.439 49.627 1.00 0.00 15 PRO A N 7
ATOM 8845 C CA . PRO B 2 18 ? 22.227 46.613 49.965 1.00 0.00 15 PRO A CA 7
ATOM 8846 C C . PRO B 2 18 ? 21.377 46.919 48.723 1.00 0.00 15 PRO A C 7
ATOM 8847 O O . PRO B 2 18 ? 21.615 47.901 48.013 1.00 0.00 15 PRO A O 7
ATOM 8858 N N . GLY B 2 19 ? 20.372 46.090 48.456 1.00 0.00 16 GLY A N 7
ATOM 8859 C CA . GLY B 2 19 ? 19.366 46.282 47.407 1.00 0.00 16 GLY A CA 7
ATOM 8860 C C . GLY B 2 19 ? 19.842 46.206 45.943 1.00 0.00 16 GLY A C 7
ATOM 8861 O O . GLY B 2 19 ? 18.998 46.216 45.046 1.00 0.00 16 GLY A O 7
ATOM 8865 N N . ASN B 2 20 ? 21.151 46.132 45.671 1.00 0.00 17 ASN A N 7
ATOM 8866 C CA . ASN B 2 20 ? 21.704 46.088 44.308 1.00 0.00 17 ASN A CA 7
ATOM 8867 C C . ASN B 2 20 ? 21.344 44.800 43.534 1.00 0.00 17 ASN A C 7
ATOM 8868 O O . ASN B 2 20 ? 21.381 44.785 42.302 1.00 0.00 17 ASN A O 7
ATOM 8879 N N . ASN B 2 21 ? 20.983 43.742 44.264 1.00 0.00 18 ASN A N 7
ATOM 8880 C CA . ASN B 2 21 ? 20.703 42.378 43.806 1.00 0.00 18 ASN A CA 7
ATOM 8881 C C . ASN B 2 21 ? 21.960 41.625 43.328 1.00 0.00 18 ASN A C 7
ATOM 8882 O O . ASN B 2 21 ? 21.971 40.893 42.336 1.00 0.00 18 ASN A O 7
ATOM 8893 N N . GLU B 2 22 ? 23.041 41.809 44.084 1.00 0.00 19 GLU A N 7
ATOM 8894 C CA . GLU B 2 22 ? 24.295 41.071 43.970 1.00 0.00 19 GLU A CA 7
ATOM 8895 C C . GLU B 2 22 ? 24.226 39.768 44.805 1.00 0.00 19 GLU A C 7
ATOM 8896 O O . GLU B 2 22 ? 23.390 39.661 45.713 1.00 0.00 19 GLU A O 7
ATOM 8908 N N . LEU B 2 23 ? 25.074 38.771 44.522 1.00 0.00 20 LEU A N 7
ATOM 8909 C CA . LEU B 2 23 ? 25.151 37.497 45.270 1.00 0.00 20 LEU A CA 7
ATOM 8910 C C . LEU B 2 23 ? 26.500 37.378 46.003 1.00 0.00 20 LEU A C 7
ATOM 8911 O O . LEU B 2 23 ? 27.551 37.431 45.372 1.00 0.00 20 LEU A O 7
ATOM 8927 N N . THR B 2 24 ? 26.493 37.214 47.327 1.00 0.00 21 THR A N 7
ATOM 8928 C CA . THR B 2 24 ? 27.716 37.033 48.133 1.00 0.00 21 THR A CA 7
ATOM 8929 C C . THR B 2 24 ? 28.307 35.646 47.903 1.00 0.00 21 THR A C 7
ATOM 8930 O O . THR B 2 24 ? 27.605 34.637 47.998 1.00 0.00 21 THR A O 7
ATOM 8941 N N . VAL B 2 25 ? 29.614 35.579 47.638 1.00 0.00 22 VAL A N 7
ATOM 8942 C CA . VAL B 2 25 ? 30.335 34.331 47.348 1.00 0.00 22 VAL A CA 7
ATOM 8943 C C . VAL B 2 25 ? 31.742 34.355 47.946 1.00 0.00 22 VAL A C 7
ATOM 8944 O O . VAL B 2 25 ? 32.371 35.410 48.057 1.00 0.00 22 VAL A O 7
ATOM 8957 N N . ASN B 2 26 ? 32.246 33.180 48.325 1.00 0.00 23 ASN A N 7
ATOM 8958 C CA . ASN B 2 26 ? 33.597 33.013 48.859 1.00 0.00 23 ASN A CA 7
ATOM 8959 C C . ASN B 2 26 ? 34.543 32.427 47.817 1.00 0.00 23 ASN A C 7
ATOM 8960 O O . ASN B 2 26 ? 34.129 31.685 46.935 1.00 0.00 23 ASN A O 7
ATOM 8971 N N . GLU B 2 27 ? 35.833 32.704 47.963 1.00 0.00 24 GLU A N 7
ATOM 8972 C CA . GLU B 2 27 ? 36.872 32.114 47.113 1.00 0.00 24 GLU A CA 7
ATOM 8973 C C . GLU B 2 27 ? 36.819 30.577 47.137 1.00 0.00 24 GLU A C 7
ATOM 8974 O O . GLU B 2 27 ? 36.564 29.956 48.178 1.00 0.00 24 GLU A O 7
ATOM 8986 N N . GLY B 2 28 ? 37.024 29.964 45.969 1.00 0.00 25 GLY A N 7
ATOM 8987 C CA . GLY B 2 28 ? 36.968 28.525 45.789 1.00 0.00 25 GLY A CA 7
ATOM 8988 C C . GLY B 2 28 ? 35.570 27.945 45.612 1.00 0.00 25 GLY A C 7
ATOM 8989 O O . GLY B 2 28 ? 35.439 26.826 45.121 1.00 0.00 25 GLY A O 7
ATOM 8993 N N . GLU B 2 29 ? 34.532 28.700 45.963 1.00 0.00 26 GLU A N 7
ATOM 8994 C CA . GLU B 2 29 ? 33.148 28.256 45.834 1.00 0.00 26 GLU A CA 7
ATOM 8995 C C . GLU B 2 29 ? 32.750 28.032 44.370 1.00 0.00 26 GLU A C 7
ATOM 8996 O O . GLU B 2 29 ? 33.138 28.795 43.485 1.00 0.00 26 GLU A O 7
ATOM 9008 N N . ILE B 2 30 ? 31.980 26.975 44.117 1.00 0.00 27 ILE A N 7
ATOM 9009 C CA . ILE B 2 30 ? 31.374 26.698 42.811 1.00 0.00 27 ILE A CA 7
ATOM 9010 C C . ILE B 2 30 ? 29.952 27.279 42.754 1.00 0.00 27 ILE A C 7
ATOM 9011 O O . ILE B 2 30 ? 29.158 27.089 43.682 1.00 0.00 27 ILE A O 7
ATOM 9027 N N . ILE B 2 31 ? 29.606 27.943 41.649 1.00 0.00 28 ILE A N 7
ATOM 9028 C CA . ILE B 2 31 ? 28.274 28.495 41.357 1.00 0.00 28 ILE A CA 7
ATOM 9029 C C . ILE B 2 31 ? 27.855 28.227 39.908 1.00 0.00 28 ILE A C 7
ATOM 9030 O O . ILE B 2 31 ? 28.685 28.064 39.018 1.00 0.00 28 ILE A O 7
ATOM 9046 N N . THR B 2 32 ? 26.551 28.173 39.655 1.00 0.00 29 THR A N 7
ATOM 9047 C CA . THR B 2 32 ? 25.989 28.060 38.302 1.00 0.00 29 THR A CA 7
ATOM 9048 C C . THR B 2 32 ? 25.900 29.447 37.684 1.00 0.00 29 THR A C 7
ATOM 9049 O O . THR B 2 32 ? 25.536 30.387 38.385 1.00 0.00 29 THR A O 7
ATOM 9060 N N . ILE B 2 33 ? 26.195 29.595 36.394 1.00 0.00 30 ILE A N 7
ATOM 9061 C CA . ILE B 2 33 ? 25.953 30.832 35.658 1.00 0.00 30 ILE A CA 7
ATOM 9062 C C . ILE B 2 33 ? 24.498 30.894 35.188 1.00 0.00 30 ILE A C 7
ATOM 9063 O O . ILE B 2 33 ? 23.955 29.919 34.656 1.00 0.00 30 ILE A O 7
ATOM 9079 N N . THR B 2 34 ? 23.877 32.057 35.346 1.00 0.00 31 THR A N 7
ATOM 9080 C CA . THR B 2 34 ? 22.522 32.344 34.859 1.00 0.00 31 THR A CA 7
ATOM 9081 C C . THR B 2 34 ? 22.477 33.479 33.838 1.00 0.00 31 THR A C 7
ATOM 9082 O O . THR B 2 34 ? 21.538 33.521 33.041 1.00 0.00 31 THR A O 7
ATOM 9093 N N . ASN B 2 35 ? 23.462 34.382 33.811 1.00 0.00 32 ASN A N 7
ATOM 9094 C CA . ASN B 2 35 ? 23.565 35.410 32.766 1.00 0.00 32 ASN A CA 7
ATOM 9095 C C . ASN B 2 35 ? 25.011 35.920 32.574 1.00 0.00 32 ASN A C 7
ATOM 9096 O O . ASN B 2 35 ? 25.461 36.775 33.330 1.00 0.00 32 ASN A O 7
ATOM 9107 N N . PRO B 2 36 ? 25.753 35.467 31.553 1.00 0.00 33 PRO A N 7
ATOM 9108 C CA . PRO B 2 36 ? 27.175 35.786 31.393 1.00 0.00 33 PRO A CA 7
ATOM 9109 C C . PRO B 2 36 ? 27.514 37.203 30.911 1.00 0.00 33 PRO A C 7
ATOM 9110 O O . PRO B 2 36 ? 28.677 37.594 30.998 1.00 0.00 33 PRO A O 7
ATOM 9121 N N . ASP B 2 37 ? 26.552 37.976 30.408 1.00 0.00 34 ASP A N 7
ATOM 9122 C CA . ASP B 2 37 ? 26.754 39.339 29.918 1.00 0.00 34 ASP A CA 7
ATOM 9123 C C . ASP B 2 37 ? 25.568 40.194 30.375 1.00 0.00 34 ASP A C 7
ATOM 9124 O O . ASP B 2 37 ? 24.442 39.996 29.928 1.00 0.00 34 ASP A O 7
ATOM 9133 N N . VAL B 2 38 ? 25.813 41.102 31.315 1.00 0.00 35 VAL A N 7
ATOM 9134 C CA . VAL B 2 38 ? 24.804 42.010 31.913 1.00 0.00 35 VAL A CA 7
ATOM 9135 C C . VAL B 2 38 ? 25.219 43.485 31.828 1.00 0.00 35 VAL A C 7
ATOM 9136 O O . VAL B 2 38 ? 24.403 44.384 32.042 1.00 0.00 35 VAL A O 7
ATOM 9149 N N . GLY B 2 39 ? 26.489 43.724 31.512 1.00 0.00 36 GLY A N 7
ATOM 9150 C CA . GLY B 2 39 ? 27.121 45.026 31.441 1.00 0.00 36 GLY A CA 7
ATOM 9151 C C . GLY B 2 39 ? 27.967 45.349 32.672 1.00 0.00 36 GLY A C 7
ATOM 9152 O O . GLY B 2 39 ? 27.940 44.668 33.698 1.00 0.00 36 GLY A O 7
ATOM 9156 N N . GLY B 2 40 ? 28.773 46.395 32.531 1.00 0.00 37 GLY A N 7
ATOM 9157 C CA . GLY B 2 40 ? 29.532 47.056 33.609 1.00 0.00 37 GLY A CA 7
ATOM 9158 C C . GLY B 2 40 ? 30.665 46.258 34.271 1.00 0.00 37 GLY A C 7
ATOM 9159 O O . GLY B 2 40 ? 31.313 46.778 35.185 1.00 0.00 37 GLY A O 7
ATOM 9163 N N . GLY B 2 41 ? 30.912 45.018 33.838 1.00 0.00 38 GLY A N 7
ATOM 9164 C CA . GLY B 2 41 ? 31.907 44.106 34.418 1.00 0.00 38 GLY A CA 7
ATOM 9165 C C . GLY B 2 41 ? 31.330 42.917 35.204 1.00 0.00 38 GLY A C 7
ATOM 9166 O O . GLY B 2 41 ? 32.041 42.358 36.040 1.00 0.00 38 GLY A O 7
ATOM 9170 N N . TRP B 2 42 ? 30.075 42.507 34.982 1.00 0.00 39 TRP A N 7
ATOM 9171 C CA . TRP B 2 42 ? 29.412 41.468 35.792 1.00 0.00 39 TRP A CA 7
ATOM 9172 C C . TRP B 2 42 ? 28.878 40.269 34.993 1.00 0.00 39 TRP A C 7
ATOM 9173 O O . TRP B 2 42 ? 28.853 40.262 33.761 1.00 0.00 39 TRP A O 7
ATOM 9194 N N . LEU B 2 43 ? 28.457 39.252 35.740 1.00 0.00 40 LEU A N 7
ATOM 9195 C CA . LEU B 2 43 ? 27.682 38.091 35.310 1.00 0.00 40 LEU A CA 7
ATOM 9196 C C . LEU B 2 43 ? 26.658 37.761 36.413 1.00 0.00 40 LEU A C 7
ATOM 9197 O O . LEU B 2 43 ? 26.834 38.135 37.570 1.00 0.00 40 LEU A O 7
ATOM 9213 N N . GLU B 2 44 ? 25.552 37.114 36.066 1.00 0.00 41 GLU A N 7
ATOM 9214 C CA . GLU B 2 44 ? 24.594 36.550 37.017 1.00 0.00 41 GLU A CA 7
ATOM 9215 C C . GLU B 2 44 ? 24.950 35.090 37.316 1.00 0.00 41 GLU A C 7
ATOM 9216 O O . GLU B 2 44 ? 25.297 34.333 36.399 1.00 0.00 41 GLU A O 7
ATOM 9228 N N . GLY B 2 45 ? 24.825 34.683 38.579 1.00 0.00 42 GLY A N 7
ATOM 9229 C CA . GLY B 2 45 ? 25.022 33.304 39.004 1.00 0.00 42 GLY A CA 7
ATOM 9230 C C . GLY B 2 45 ? 24.181 32.915 40.212 1.00 0.00 42 GLY A C 7
ATOM 9231 O O . GLY B 2 45 ? 23.459 33.741 40.773 1.00 0.00 42 GLY A O 7
ATOM 9235 N N . ARG B 2 46 ? 24.265 31.633 40.586 1.00 0.00 43 ARG A N 7
ATOM 9236 C CA . ARG B 2 46 ? 23.481 31.002 41.654 1.00 0.00 43 ARG A CA 7
ATOM 9237 C C . ARG B 2 46 ? 24.300 29.994 42.454 1.00 0.00 43 ARG A C 7
ATOM 9238 O O . ARG B 2 46 ? 24.872 29.055 41.891 1.00 0.00 43 ARG A O 7
ATOM 9259 N N . ASN B 2 47 ? 24.324 30.174 43.775 1.00 0.00 44 ASN A N 7
ATOM 9260 C CA . ASN B 2 47 ? 24.953 29.223 44.708 1.00 0.00 44 ASN A CA 7
ATOM 9261 C C . ASN B 2 47 ? 24.033 28.075 45.081 1.00 0.00 44 ASN A C 7
ATOM 9262 O O . ASN B 2 47 ? 22.825 28.154 44.875 1.00 0.00 44 ASN A O 7
ATOM 9273 N N . ILE B 2 48 ? 24.610 27.083 45.756 1.00 0.00 45 ILE A N 7
ATOM 9274 C CA . ILE B 2 48 ? 23.955 25.857 46.215 1.00 0.00 45 ILE A CA 7
ATOM 9275 C C . ILE B 2 48 ? 22.586 26.082 46.890 1.00 0.00 45 ILE A C 7
ATOM 9276 O O . ILE B 2 48 ? 21.649 25.305 46.683 1.00 0.00 45 ILE A O 7
ATOM 9292 N N . LYS B 2 49 ? 22.452 27.183 47.644 1.00 0.00 46 LYS A N 7
ATOM 9293 C CA . LYS B 2 49 ? 21.225 27.618 48.341 1.00 0.00 46 LYS A CA 7
ATOM 9294 C C . LYS B 2 49 ? 20.053 27.955 47.401 1.00 0.00 46 LYS A C 7
ATOM 9295 O O . LYS B 2 49 ? 18.928 28.151 47.858 1.00 0.00 46 LYS A O 7
ATOM 9314 N N . GLY B 2 50 ? 20.327 28.074 46.103 1.00 0.00 47 GLY A N 7
ATOM 9315 C CA . GLY B 2 50 ? 19.384 28.444 45.057 1.00 0.00 47 GLY A CA 7
ATOM 9316 C C . GLY B 2 50 ? 19.119 29.940 44.964 1.00 0.00 47 GLY A C 7
ATOM 9317 O O . GLY B 2 50 ? 18.133 30.347 44.360 1.00 0.00 47 GLY A O 7
ATOM 9321 N N . GLU B 2 51 ? 19.962 30.771 45.582 1.00 0.00 48 GLU A N 7
ATOM 9322 C CA . GLU B 2 51 ? 19.866 32.223 45.436 1.00 0.00 48 GLU A CA 7
ATOM 9323 C C . GLU B 2 51 ? 20.621 32.689 44.207 1.00 0.00 48 GLU A C 7
ATOM 9324 O O . GLU B 2 51 ? 21.775 32.304 44.023 1.00 0.00 48 GLU A O 7
ATOM 9336 N N . ARG B 2 52 ? 19.954 33.531 43.415 1.00 0.00 49 ARG A N 7
ATOM 9337 C CA . ARG B 2 52 ? 20.514 34.194 42.226 1.00 0.00 49 ARG A CA 7
ATOM 9338 C C . ARG B 2 52 ? 20.999 35.602 42.546 1.00 0.00 49 ARG A C 7
ATOM 9339 O O . ARG B 2 52 ? 20.505 36.228 43.490 1.00 0.00 49 ARG A O 7
ATOM 9360 N N . GLY B 2 53 ? 21.882 36.142 41.715 1.00 0.00 50 GLY A N 7
ATOM 9361 C CA . GLY B 2 53 ? 22.322 37.530 41.818 1.00 0.00 50 GLY A CA 7
ATOM 9362 C C . GLY B 2 53 ? 23.569 37.824 40.988 1.00 0.00 50 GLY A C 7
ATOM 9363 O O . GLY B 2 53 ? 24.186 36.932 40.409 1.00 0.00 50 GLY A O 7
ATOM 9367 N N . LEU B 2 54 ? 23.913 39.106 40.910 1.00 0.00 51 LEU A N 7
ATOM 9368 C CA . LEU B 2 54 ? 25.048 39.620 40.142 1.00 0.00 51 LEU A CA 7
ATOM 9369 C C . LEU B 2 54 ? 26.378 39.449 40.891 1.00 0.00 51 LEU A C 7
ATOM 9370 O O . LEU B 2 54 ? 26.461 39.695 42.095 1.00 0.00 51 LEU A O 7
ATOM 9386 N N . VAL B 2 55 ? 27.428 39.078 40.156 1.00 0.00 52 VAL A N 7
ATOM 9387 C CA . VAL B 2 55 ? 28.811 38.920 40.633 1.00 0.00 52 VAL A CA 7
ATOM 9388 C C . VAL B 2 55 ? 29.790 39.471 39.586 1.00 0.00 52 VAL A C 7
ATOM 9389 O O . VAL B 2 55 ? 29.571 39.294 38.385 1.00 0.00 52 VAL A O 7
ATOM 9402 N N . PRO B 2 56 ? 30.870 40.153 40.000 1.00 0.00 53 PRO A N 7
ATOM 9403 C CA . PRO B 2 56 ? 31.912 40.614 39.089 1.00 0.00 53 PRO A CA 7
ATOM 9404 C C . PRO B 2 56 ? 32.615 39.431 38.397 1.00 0.00 53 PRO A C 7
ATOM 9405 O O . PRO B 2 56 ? 33.175 38.554 39.051 1.00 0.00 53 PRO A O 7
ATOM 9416 N N . THR B 2 57 ? 32.620 39.393 37.063 1.00 0.00 54 THR A N 7
ATOM 9417 C CA . THR B 2 57 ? 33.204 38.271 36.295 1.00 0.00 54 THR A CA 7
ATOM 9418 C C . THR B 2 57 ? 34.722 38.135 36.451 1.00 0.00 54 THR A C 7
ATOM 9419 O O . THR B 2 57 ? 35.240 37.023 36.418 1.00 0.00 54 THR A O 7
ATOM 9430 N N . ASP B 2 58 ? 35.440 39.227 36.721 1.00 0.00 55 ASP A N 7
ATOM 9431 C CA . ASP B 2 58 ? 36.871 39.189 37.036 1.00 0.00 55 ASP A CA 7
ATOM 9432 C C . ASP B 2 58 ? 37.173 38.486 38.375 1.00 0.00 55 ASP A C 7
ATOM 9433 O O . ASP B 2 58 ? 38.308 38.053 38.584 1.00 0.00 55 ASP A O 7
ATOM 9442 N N . TYR B 2 59 ? 36.179 38.348 39.265 1.00 0.00 56 TYR A N 7
ATOM 9443 C CA . TYR B 2 59 ? 36.300 37.602 40.519 1.00 0.00 56 TYR A CA 7
ATOM 9444 C C . TYR B 2 59 ? 36.072 36.093 40.347 1.00 0.00 56 TYR A C 7
ATOM 9445 O O . TYR B 2 59 ? 36.290 35.351 41.304 1.00 0.00 56 TYR A O 7
ATOM 9463 N N . VAL B 2 60 ? 35.646 35.613 39.171 1.00 0.00 57 VAL A N 7
ATOM 9464 C CA . VAL B 2 60 ? 35.340 34.194 38.918 1.00 0.00 57 VAL A CA 7
ATOM 9465 C C . VAL B 2 60 ? 35.969 33.666 37.612 1.00 0.00 57 VAL A C 7
ATOM 9466 O O . VAL B 2 60 ? 36.464 34.421 36.770 1.00 0.00 57 VAL A O 7
ATOM 9479 N N . GLU B 2 61 ? 35.937 32.346 37.444 1.00 0.00 58 GLU A N 7
ATOM 9480 C CA . GLU B 2 61 ? 36.495 31.594 36.304 1.00 0.00 58 GLU A CA 7
ATOM 9481 C C . GLU B 2 61 ? 35.508 30.522 35.813 1.00 0.00 58 GLU A C 7
ATOM 9482 O O . GLU B 2 61 ? 34.971 29.742 36.600 1.00 0.00 58 GLU A O 7
ATOM 9494 N N . ILE B 2 62 ? 35.257 30.494 34.500 1.00 0.00 59 ILE A N 7
ATOM 9495 C CA . ILE B 2 62 ? 34.262 29.621 33.858 1.00 0.00 59 ILE A CA 7
ATOM 9496 C C . ILE B 2 62 ? 34.799 28.190 33.728 1.00 0.00 59 ILE A C 7
ATOM 9497 O O . ILE B 2 62 ? 35.851 27.961 33.121 1.00 0.00 59 ILE A O 7
ATOM 9513 N N . LEU B 2 63 ? 34.070 27.227 34.290 1.00 0.00 60 LEU A N 7
ATOM 9514 C CA . LEU B 2 63 ? 34.449 25.814 34.358 1.00 0.00 60 LEU A CA 7
ATOM 9515 C C . LEU B 2 63 ? 33.982 25.014 33.123 1.00 0.00 60 LEU A C 7
ATOM 9516 O O . LEU B 2 63 ? 33.046 25.431 32.424 1.00 0.00 60 LEU A O 7
ATOM 9532 N N . PRO B 2 64 ? 34.570 23.826 32.884 1.00 0.00 61 PRO A N 7
ATOM 9533 C CA . PRO B 2 64 ? 34.122 22.881 31.861 1.00 0.00 61 PRO A CA 7
ATOM 9534 C C . PRO B 2 64 ? 32.620 22.575 31.990 1.00 0.00 61 PRO A C 7
ATOM 9535 O O . PRO B 2 64 ? 32.154 22.122 33.042 1.00 0.00 61 PRO A O 7
ATOM 9546 N N . SER B 2 65 ? 31.875 22.860 30.919 1.00 0.00 62 SER A N 7
ATOM 9547 C CA . SER B 2 65 ? 30.407 22.777 30.846 1.00 0.00 62 SER A CA 7
ATOM 9548 C C . SER B 2 65 ? 29.927 22.189 29.506 1.00 0.00 62 SER A C 7
ATOM 9549 O O . SER B 2 65 ? 28.999 22.695 28.872 1.00 0.00 62 SER A O 7
ATOM 9557 N N . ASP B 2 66 ? 30.599 21.132 29.050 1.00 0.00 63 ASP A N 7
ATOM 9558 C CA . ASP B 2 66 ? 30.275 20.340 27.853 1.00 0.00 63 ASP A CA 7
ATOM 9559 C C . ASP B 2 66 ? 29.103 19.364 28.096 1.00 0.00 63 ASP A C 7
ATOM 9560 O O . ASP B 2 66 ? 28.339 19.060 27.170 1.00 0.00 63 ASP A O 7
ATOM 9569 N N . GLY B 2 67 ? 28.958 18.883 29.339 1.00 0.00 64 GLY A N 7
ATOM 9570 C CA . GLY B 2 67 ? 27.931 17.915 29.757 1.00 0.00 64 GLY A CA 7
ATOM 9571 C C . GLY B 2 67 ? 28.173 17.313 31.130 1.00 0.00 64 GLY A C 7
ATOM 9572 O O . GLY B 2 67 ? 27.394 17.648 32.053 1.00 0.00 64 GLY A O 7
ATOM 9577 N N . ALA A 1 1 ? 13.066 47.015 33.916 1.00 0.00 1663 ALA B N 8
ATOM 9578 C CA . ALA A 1 1 ? 12.316 47.114 35.181 1.00 0.00 1663 ALA B CA 8
ATOM 9579 C C . ALA A 1 1 ? 12.535 45.889 36.065 1.00 0.00 1663 ALA B C 8
ATOM 9580 O O . ALA A 1 1 ? 13.028 46.044 37.181 1.00 0.00 1663 ALA B O 8
ATOM 9589 N N . GLU A 1 2 ? 12.185 44.679 35.613 1.00 0.00 1664 GLU B N 8
ATOM 9590 C CA . GLU A 1 2 ? 12.365 43.453 36.410 1.00 0.00 1664 GLU B CA 8
ATOM 9591 C C . GLU A 1 2 ? 13.729 42.763 36.217 1.00 0.00 1664 GLU B C 8
ATOM 9592 O O . GLU A 1 2 ? 14.122 41.958 37.068 1.00 0.00 1664 GLU B O 8
ATOM 9604 N N . ARG A 1 3 ? 14.452 43.033 35.118 1.00 0.00 1665 ARG B N 8
ATOM 9605 C CA . ARG A 1 3 ? 15.712 42.346 34.783 1.00 0.00 1665 ARG B CA 8
ATOM 9606 C C . ARG A 1 3 ? 16.846 42.800 35.709 1.00 0.00 1665 ARG B C 8
ATOM 9607 O O . ARG A 1 3 ? 16.952 43.987 36.041 1.00 0.00 1665 ARG B O 8
ATOM 9628 N N . LEU A 1 4 ? 17.687 41.861 36.147 1.00 0.00 1666 LEU B N 8
ATOM 9629 C CA . LEU A 1 4 ? 18.834 42.138 37.018 1.00 0.00 1666 LEU B CA 8
ATOM 9630 C C . LEU A 1 4 ? 19.893 42.957 36.259 1.00 0.00 1666 LEU B C 8
ATOM 9631 O O . LEU A 1 4 ? 20.413 42.492 35.244 1.00 0.00 1666 LEU B O 8
ATOM 9647 N N . ILE A 1 5 ? 20.205 44.157 36.755 1.00 0.00 1667 ILE B N 8
ATOM 9648 C CA . ILE A 1 5 ? 21.115 45.139 36.140 1.00 0.00 1667 ILE B CA 8
ATOM 9649 C C . ILE A 1 5 ? 22.072 45.693 37.215 1.00 0.00 1667 ILE B C 8
ATOM 9650 O O . ILE A 1 5 ? 21.599 46.187 38.246 1.00 0.00 1667 ILE B O 8
ATOM 9666 N N . PRO A 1 6 ? 23.404 45.653 37.006 1.00 0.00 1668 PRO B N 8
ATOM 9667 C CA . PRO A 1 6 ? 24.368 46.216 37.950 1.00 0.00 1668 PRO B CA 8
ATOM 9668 C C . PRO A 1 6 ? 24.230 47.735 38.122 1.00 0.00 1668 PRO B C 8
ATOM 9669 O O . PRO A 1 6 ? 24.379 48.496 37.162 1.00 0.00 1668 PRO B O 8
ATOM 9680 N N . ARG A 1 7 ? 23.999 48.166 39.369 1.00 0.00 1669 ARG B N 8
ATOM 9681 C CA . ARG A 1 7 ? 23.838 49.575 39.805 1.00 0.00 1669 ARG B CA 8
ATOM 9682 C C . ARG A 1 7 ? 25.166 50.347 39.966 1.00 0.00 1669 ARG B C 8
ATOM 9683 O O . ARG A 1 7 ? 25.177 51.484 40.448 1.00 0.00 1669 ARG B O 8
ATOM 9704 N N . ARG A 1 8 ? 26.284 49.713 39.605 1.00 0.00 1670 ARG B N 8
ATOM 9705 C CA . ARG A 1 8 ? 27.670 50.211 39.658 1.00 0.00 1670 ARG B CA 8
ATOM 9706 C C . ARG A 1 8 ? 28.564 49.404 38.696 1.00 0.00 1670 ARG B C 8
ATOM 9707 O O . ARG A 1 8 ? 28.248 48.237 38.450 1.00 0.00 1670 ARG B O 8
ATOM 9728 N N . PRO A 1 9 ? 29.679 49.958 38.184 1.00 0.00 1671 PRO B N 8
ATOM 9729 C CA . PRO A 1 9 ? 30.682 49.166 37.473 1.00 0.00 1671 PRO B CA 8
ATOM 9730 C C . PRO A 1 9 ? 31.362 48.185 38.439 1.00 0.00 1671 PRO B C 8
ATOM 9731 O O . PRO A 1 9 ? 31.337 48.390 39.657 1.00 0.00 1671 PRO B O 8
ATOM 9742 N N . ALA A 1 10 ? 31.997 47.131 37.927 1.00 0.00 1672 ALA B N 8
ATOM 9743 C CA . ALA A 1 10 ? 32.659 46.142 38.775 1.00 0.00 1672 ALA B CA 8
ATOM 9744 C C . ALA A 1 10 ? 33.761 46.770 39.665 1.00 0.00 1672 ALA B C 8
ATOM 9745 O O . ALA A 1 10 ? 34.558 47.582 39.171 1.00 0.00 1672 ALA B O 8
ATOM 9752 N N . PRO A 1 11 ? 33.841 46.413 40.963 1.00 0.00 1673 PRO B N 8
ATOM 9753 C CA . PRO A 1 11 ? 34.936 46.841 41.835 1.00 0.00 1673 PRO B CA 8
ATOM 9754 C C . PRO A 1 11 ? 36.285 46.253 41.373 1.00 0.00 1673 PRO B C 8
ATOM 9755 O O . PRO A 1 11 ? 36.309 45.233 40.670 1.00 0.00 1673 PRO B O 8
ATOM 9766 N N . PRO A 1 12 ? 37.426 46.851 41.769 1.00 0.00 1674 PRO B N 8
ATOM 9767 C CA . PRO A 1 12 ? 38.741 46.293 41.478 1.00 0.00 1674 PRO B CA 8
ATOM 9768 C C . PRO A 1 12 ? 38.912 44.924 42.152 1.00 0.00 1674 PRO B C 8
ATOM 9769 O O . PRO A 1 12 ? 38.723 44.773 43.365 1.00 0.00 1674 PRO B O 8
ATOM 9780 N N . VAL A 1 13 ? 39.263 43.910 41.363 1.00 0.00 1675 VAL B N 8
ATOM 9781 C CA . VAL A 1 13 ? 39.663 42.591 41.873 1.00 0.00 1675 VAL B CA 8
ATOM 9782 C C . VAL A 1 13 ? 41.077 42.664 42.471 1.00 0.00 1675 VAL B C 8
ATOM 9783 O O . VAL A 1 13 ? 41.945 43.328 41.892 1.00 0.00 1675 VAL B O 8
ATOM 9796 N N . PRO A 1 14 ? 41.353 42.019 43.621 1.00 0.00 1676 PRO B N 8
ATOM 9797 C CA . PRO A 1 14 ? 42.636 42.125 44.321 1.00 0.00 1676 PRO B CA 8
ATOM 9798 C C . PRO A 1 14 ? 43.720 41.212 43.712 1.00 0.00 1676 PRO B C 8
ATOM 9799 O O . PRO A 1 14 ? 44.358 40.413 44.404 1.00 0.00 1676 PRO B O 8
ATOM 9810 N N . VAL A 1 15 ? 43.920 41.303 42.396 1.00 0.00 1677 VAL B N 8
ATOM 9811 C CA . VAL A 1 15 ? 44.947 40.571 41.646 1.00 0.00 1677 VAL B CA 8
ATOM 9812 C C . VAL A 1 15 ? 46.265 41.373 41.591 1.00 0.00 1677 VAL B C 8
ATOM 9813 O O . VAL A 1 15 ? 46.241 42.564 41.257 1.00 0.00 1677 VAL B O 8
ATOM 9826 N N . PRO A 1 16 ? 47.423 40.759 41.898 1.00 0.00 1678 PRO B N 8
ATOM 9827 C CA . PRO A 1 16 ? 48.731 41.389 41.739 1.00 0.00 1678 PRO B CA 8
ATOM 9828 C C . PRO A 1 16 ? 49.113 41.446 40.250 1.00 0.00 1678 PRO B C 8
ATOM 9829 O O . PRO A 1 16 ? 49.719 40.512 39.712 1.00 0.00 1678 PRO B O 8
ATOM 9840 N N . ALA A 1 17 ? 48.737 42.527 39.565 1.00 0.00 1679 ALA B N 8
ATOM 9841 C CA . ALA A 1 17 ? 48.984 42.750 38.144 1.00 0.00 1679 ALA B CA 8
ATOM 9842 C C . ALA A 1 17 ? 48.940 44.251 37.814 1.00 0.00 1679 ALA B C 8
ATOM 9843 O O . ALA A 1 17 ? 47.975 44.945 38.144 1.00 0.00 1679 ALA B O 8
ATOM 9850 N N . ARG A 1 18 ? 49.981 44.734 37.138 1.00 0.00 1680 ARG B N 8
ATOM 9851 C CA . ARG A 1 18 ? 50.151 46.110 36.638 1.00 0.00 1680 ARG B CA 8
ATOM 9852 C C . ARG A 1 18 ? 49.005 46.605 35.744 1.00 0.00 1680 ARG B C 8
ATOM 9853 O O . ARG A 1 18 ? 48.321 45.822 35.081 1.00 0.00 1680 ARG B O 8
ATOM 9874 N N . ILE A 1 19 ? 48.794 47.921 35.728 1.00 0.00 1681 ILE B N 8
ATOM 9875 C CA . ILE A 1 19 ? 47.750 48.603 34.951 1.00 0.00 1681 ILE B CA 8
ATOM 9876 C C . ILE A 1 19 ? 48.241 48.860 33.509 1.00 0.00 1681 ILE B C 8
ATOM 9877 O O . ILE A 1 19 ? 49.286 49.501 33.347 1.00 0.00 1681 ILE B O 8
ATOM 9893 N N . PRO A 1 20 ? 47.506 48.440 32.454 1.00 0.00 1682 PRO B N 8
ATOM 9894 C CA . PRO A 1 20 ? 47.951 48.567 31.055 1.00 0.00 1682 PRO B CA 8
ATOM 9895 C C . PRO A 1 20 ? 48.047 49.985 30.479 1.00 0.00 1682 PRO B C 8
ATOM 9896 O O . PRO A 1 20 ? 48.631 50.188 29.415 1.00 0.00 1682 PRO B O 8
ATOM 9907 N N . SER A 1 21 ? 47.455 50.963 31.158 1.00 0.00 1683 SER B N 8
ATOM 9908 C CA . SER A 1 21 ? 47.354 52.363 30.724 1.00 0.00 1683 SER B CA 8
ATOM 9909 C C . SER A 1 21 ? 48.726 53.061 30.591 1.00 0.00 1683 SER B C 8
ATOM 9910 O O . SER A 1 21 ? 49.691 52.640 31.241 1.00 0.00 1683 SER B O 8
ATOM 9918 N N . PRO A 1 22 ? 48.839 54.147 29.796 1.00 0.00 1684 PRO B N 8
ATOM 9919 C CA . PRO A 1 22 ? 50.048 54.973 29.718 1.00 0.00 1684 PRO B CA 8
ATOM 9920 C C . PRO A 1 22 ? 50.527 55.494 31.083 1.00 0.00 1684 PRO B C 8
ATOM 9921 O O . PRO A 1 22 ? 49.716 55.884 31.930 1.00 0.00 1684 PRO B O 8
ATOM 9932 N N . ARG A 1 23 ? 51.849 55.524 31.283 1.00 0.00 1685 ARG B N 8
ATOM 9933 C CA . ARG A 1 23 ? 52.521 56.143 32.433 1.00 0.00 1685 ARG B CA 8
ATOM 9934 C C . ARG A 1 23 ? 52.592 57.662 32.289 1.00 0.00 1685 ARG B C 8
ATOM 9935 O O . ARG A 1 23 ? 52.930 58.149 31.186 1.00 0.00 1685 ARG B O 8
ATOM 9957 N N . GLY B 2 1 ? 24.065 21.606 21.500 1.00 0.00 -2 GLY A N 8
ATOM 9958 C CA . GLY B 2 1 ? 23.531 22.907 21.930 1.00 0.00 -2 GLY A CA 8
ATOM 9959 C C . GLY B 2 1 ? 23.684 23.091 23.426 1.00 0.00 -2 GLY A C 8
ATOM 9960 O O . GLY B 2 1 ? 23.662 22.109 24.171 1.00 0.00 -2 GLY A O 8
ATOM 9966 N N . SER B 2 2 ? 23.822 24.349 23.856 1.00 0.00 -1 SER A N 8
ATOM 9967 C CA . SER B 2 2 ? 24.093 24.810 25.235 1.00 0.00 -1 SER A CA 8
ATOM 9968 C C . SER B 2 2 ? 22.905 24.668 26.213 1.00 0.00 -1 SER A C 8
ATOM 9969 O O . SER B 2 2 ? 22.614 25.574 27.000 1.00 0.00 -1 SER A O 8
ATOM 9977 N N . HIS B 2 3 ? 22.193 23.539 26.163 1.00 0.00 0 HIS A N 8
ATOM 9978 C CA . HIS B 2 3 ? 20.990 23.269 26.962 1.00 0.00 0 HIS A CA 8
ATOM 9979 C C . HIS B 2 3 ? 21.257 23.003 28.450 1.00 0.00 0 HIS A C 8
ATOM 9980 O O . HIS B 2 3 ? 20.326 23.092 29.246 1.00 0.00 0 HIS A O 8
ATOM 9994 N N . MET B 2 4 ? 22.492 22.696 28.853 1.00 0.00 1 MET A N 8
ATOM 9995 C CA . MET B 2 4 ? 22.901 22.654 30.266 1.00 0.00 1 MET A CA 8
ATOM 9996 C C . MET B 2 4 ? 23.289 24.061 30.739 1.00 0.00 1 MET A C 8
ATOM 9997 O O . MET B 2 4 ? 23.719 24.889 29.932 1.00 0.00 1 MET A O 8
ATOM 10011 N N . ALA B 2 5 ? 23.182 24.336 32.038 1.00 0.00 2 ALA A N 8
ATOM 10012 C CA . ALA B 2 5 ? 23.672 25.591 32.597 1.00 0.00 2 ALA A CA 8
ATOM 10013 C C . ALA B 2 5 ? 25.211 25.650 32.659 1.00 0.00 2 ALA A C 8
ATOM 10014 O O . ALA B 2 5 ? 25.875 24.683 33.054 1.00 0.00 2 ALA A O 8
ATOM 10021 N N . THR B 2 6 ? 25.786 26.801 32.303 1.00 0.00 3 THR A N 8
ATOM 10022 C CA . THR B 2 6 ? 27.214 27.087 32.520 1.00 0.00 3 THR A CA 8
ATOM 10023 C C . THR B 2 6 ? 27.501 27.180 34.026 1.00 0.00 3 THR A C 8
ATOM 10024 O O . THR B 2 6 ? 26.642 27.589 34.809 1.00 0.00 3 THR A O 8
ATOM 10035 N N . LYS B 2 7 ? 28.717 26.833 34.447 1.00 0.00 4 LYS A N 8
ATOM 10036 C CA . LYS B 2 7 ? 29.170 26.846 35.855 1.00 0.00 4 LYS A CA 8
ATOM 10037 C C . LYS B 2 7 ? 30.437 27.707 36.009 1.00 0.00 4 LYS A C 8
ATOM 10038 O O . LYS B 2 7 ? 31.175 27.876 35.040 1.00 0.00 4 LYS A O 8
ATOM 10057 N N . ALA B 2 8 ? 30.721 28.224 37.205 1.00 0.00 5 ALA A N 8
ATOM 10058 C CA . ALA B 2 8 ? 31.937 28.999 37.495 1.00 0.00 5 ALA A CA 8
ATOM 10059 C C . ALA B 2 8 ? 32.468 28.773 38.921 1.00 0.00 5 ALA A C 8
ATOM 10060 O O . ALA B 2 8 ? 31.689 28.572 39.854 1.00 0.00 5 ALA A O 8
ATOM 10067 N N . ARG B 2 9 ? 33.795 28.831 39.087 1.00 0.00 6 ARG A N 8
ATOM 10068 C CA . ARG B 2 9 ? 34.494 28.871 40.382 1.00 0.00 6 ARG A CA 8
ATOM 10069 C C . ARG B 2 9 ? 34.867 30.311 40.742 1.00 0.00 6 ARG A C 8
ATOM 10070 O O . ARG B 2 9 ? 35.236 31.102 39.877 1.00 0.00 6 ARG A O 8
ATOM 10091 N N . VAL B 2 10 ? 34.828 30.641 42.027 1.00 0.00 7 VAL A N 8
ATOM 10092 C CA . VAL B 2 10 ? 35.295 31.920 42.578 1.00 0.00 7 VAL A CA 8
ATOM 10093 C C . VAL B 2 10 ? 36.813 31.966 42.768 1.00 0.00 7 VAL A C 8
ATOM 10094 O O . VAL B 2 10 ? 37.409 31.053 43.336 1.00 0.00 7 VAL A O 8
ATOM 10107 N N . MET B 2 11 ? 37.424 33.073 42.351 1.00 0.00 8 MET A N 8
ATOM 10108 C CA . MET B 2 11 ? 38.861 33.358 42.432 1.00 0.00 8 MET A CA 8
ATOM 10109 C C . MET B 2 11 ? 39.246 34.286 43.601 1.00 0.00 8 MET A C 8
ATOM 10110 O O . MET B 2 11 ? 40.386 34.228 44.072 1.00 0.00 8 MET A O 8
ATOM 10124 N N . TYR B 2 12 ? 38.302 35.102 44.093 1.00 0.00 9 TYR A N 8
ATOM 10125 C CA . TYR B 2 12 ? 38.464 35.964 45.284 1.00 0.00 9 TYR A CA 8
ATOM 10126 C C . TYR B 2 12 ? 37.133 36.177 46.026 1.00 0.00 9 TYR A C 8
ATOM 10127 O O . TYR B 2 12 ? 36.086 36.268 45.388 1.00 0.00 9 TYR A O 8
ATOM 10145 N N . ASP B 2 13 ? 37.159 36.300 47.358 1.00 0.00 10 ASP A N 8
ATOM 10146 C CA . ASP B 2 13 ? 35.954 36.584 48.166 1.00 0.00 10 ASP A CA 8
ATOM 10147 C C . ASP B 2 13 ? 35.215 37.879 47.751 1.00 0.00 10 ASP A C 8
ATOM 10148 O O . ASP B 2 13 ? 35.839 38.929 47.564 1.00 0.00 10 ASP A O 8
ATOM 10157 N N . PHE B 2 14 ? 33.879 37.835 47.726 1.00 0.00 11 PHE A N 8
ATOM 10158 C CA . PHE B 2 14 ? 33.001 38.954 47.356 1.00 0.00 11 PHE A CA 8
ATOM 10159 C C . PHE B 2 14 ? 31.831 39.121 48.343 1.00 0.00 11 PHE A C 8
ATOM 10160 O O . PHE B 2 14 ? 31.442 38.178 49.034 1.00 0.00 11 PHE A O 8
ATOM 10177 N N . ALA B 2 15 ? 31.249 40.319 48.400 1.00 0.00 12 ALA A N 8
ATOM 10178 C CA . ALA B 2 15 ? 30.134 40.668 49.279 1.00 0.00 12 ALA A CA 8
ATOM 10179 C C . ALA B 2 15 ? 29.069 41.477 48.530 1.00 0.00 12 ALA A C 8
ATOM 10180 O O . ALA B 2 15 ? 29.397 42.459 47.869 1.00 0.00 12 ALA A O 8
ATOM 10187 N N . ALA B 2 16 ? 27.797 41.094 48.648 1.00 0.00 13 ALA A N 8
ATOM 10188 C CA . ALA B 2 16 ? 26.699 41.835 48.032 1.00 0.00 13 ALA A CA 8
ATOM 10189 C C . ALA B 2 16 ? 26.337 43.129 48.771 1.00 0.00 13 ALA A C 8
ATOM 10190 O O . ALA B 2 16 ? 26.074 43.129 49.976 1.00 0.00 13 ALA A O 8
ATOM 10197 N N . GLU B 2 17 ? 26.243 44.225 48.034 1.00 0.00 14 GLU A N 8
ATOM 10198 C CA . GLU B 2 17 ? 25.835 45.536 48.536 1.00 0.00 14 GLU A CA 8
ATOM 10199 C C . GLU B 2 17 ? 24.308 45.746 48.601 1.00 0.00 14 GLU A C 8
ATOM 10200 O O . GLU B 2 17 ? 23.561 45.198 47.782 1.00 0.00 14 GLU A O 8
ATOM 10212 N N . PRO B 2 18 ? 23.817 46.583 49.540 1.00 0.00 15 PRO A N 8
ATOM 10213 C CA . PRO B 2 18 ? 22.394 46.831 49.727 1.00 0.00 15 PRO A CA 8
ATOM 10214 C C . PRO B 2 18 ? 21.799 47.621 48.554 1.00 0.00 15 PRO A C 8
ATOM 10215 O O . PRO B 2 18 ? 22.310 48.672 48.163 1.00 0.00 15 PRO A O 8
ATOM 10226 N N . GLY B 2 19 ? 20.695 47.120 48.002 1.00 0.00 16 GLY A N 8
ATOM 10227 C CA . GLY B 2 19 ? 19.979 47.702 46.859 1.00 0.00 16 GLY A CA 8
ATOM 10228 C C . GLY B 2 19 ? 20.483 47.279 45.470 1.00 0.00 16 GLY A C 8
ATOM 10229 O O . GLY B 2 19 ? 19.795 47.525 44.479 1.00 0.00 16 GLY A O 8
ATOM 10233 N N . ASN B 2 20 ? 21.651 46.630 45.368 1.00 0.00 17 ASN A N 8
ATOM 10234 C CA . ASN B 2 20 ? 22.278 46.293 44.082 1.00 0.00 17 ASN A CA 8
ATOM 10235 C C . ASN B 2 20 ? 21.835 44.974 43.424 1.00 0.00 17 ASN A C 8
ATOM 10236 O O . ASN B 2 20 ? 22.069 44.789 42.232 1.00 0.00 17 ASN A O 8
ATOM 10247 N N . ASN B 2 21 ? 21.223 44.070 44.190 1.00 0.00 18 ASN A N 8
ATOM 10248 C CA . ASN B 2 21 ? 20.813 42.711 43.784 1.00 0.00 18 ASN A CA 8
ATOM 10249 C C . ASN B 2 21 ? 21.984 41.740 43.494 1.00 0.00 18 ASN A C 8
ATOM 10250 O O . ASN B 2 21 ? 21.866 40.802 42.696 1.00 0.00 18 ASN A O 8
ATOM 10261 N N . GLU B 2 22 ? 23.124 41.960 44.147 1.00 0.00 19 GLU A N 8
ATOM 10262 C CA . GLU B 2 22 ? 24.342 41.154 44.040 1.00 0.00 19 GLU A CA 8
ATOM 10263 C C . GLU B 2 22 ? 24.220 39.801 44.785 1.00 0.00 19 GLU A C 8
ATOM 10264 O O . GLU B 2 22 ? 23.240 39.559 45.493 1.00 0.00 19 GLU A O 8
ATOM 10276 N N . LEU B 2 23 ? 25.200 38.899 44.628 1.00 0.00 20 LEU A N 8
ATOM 10277 C CA . LEU B 2 23 ? 25.256 37.611 45.341 1.00 0.00 20 LEU A CA 8
ATOM 10278 C C . LEU B 2 23 ? 26.609 37.425 46.045 1.00 0.00 20 LEU A C 8
ATOM 10279 O O . LEU B 2 23 ? 27.652 37.352 45.402 1.00 0.00 20 LEU A O 8
ATOM 10295 N N . THR B 2 24 ? 26.603 37.351 47.377 1.00 0.00 21 THR A N 8
ATOM 10296 C CA . THR B 2 24 ? 27.810 37.110 48.189 1.00 0.00 21 THR A CA 8
ATOM 10297 C C . THR B 2 24 ? 28.383 35.721 47.918 1.00 0.00 21 THR A C 8
ATOM 10298 O O . THR B 2 24 ? 27.638 34.741 47.930 1.00 0.00 21 THR A O 8
ATOM 10309 N N . VAL B 2 25 ? 29.704 35.621 47.740 1.00 0.00 22 VAL A N 8
ATOM 10310 C CA . VAL B 2 25 ? 30.408 34.351 47.475 1.00 0.00 22 VAL A CA 8
ATOM 10311 C C . VAL B 2 25 ? 31.810 34.344 48.099 1.00 0.00 22 VAL A C 8
ATOM 10312 O O . VAL B 2 25 ? 32.378 35.395 48.397 1.00 0.00 22 VAL A O 8
ATOM 10325 N N . ASN B 2 26 ? 32.389 33.166 48.335 1.00 0.00 23 ASN A N 8
ATOM 10326 C CA . ASN B 2 26 ? 33.753 33.003 48.869 1.00 0.00 23 ASN A CA 8
ATOM 10327 C C . ASN B 2 26 ? 34.678 32.321 47.858 1.00 0.00 23 ASN A C 8
ATOM 10328 O O . ASN B 2 26 ? 34.228 31.517 47.048 1.00 0.00 23 ASN A O 8
ATOM 10339 N N . GLU B 2 27 ? 35.978 32.603 47.922 1.00 0.00 24 GLU A N 8
ATOM 10340 C CA . GLU B 2 27 ? 36.960 32.000 47.021 1.00 0.00 24 GLU A CA 8
ATOM 10341 C C . GLU B 2 27 ? 36.930 30.461 47.057 1.00 0.00 24 GLU A C 8
ATOM 10342 O O . GLU B 2 27 ? 36.801 29.841 48.118 1.00 0.00 24 GLU A O 8
ATOM 10354 N N . GLY B 2 28 ? 37.043 29.840 45.879 1.00 0.00 25 GLY A N 8
ATOM 10355 C CA . GLY B 2 28 ? 37.006 28.395 45.701 1.00 0.00 25 GLY A CA 8
ATOM 10356 C C . GLY B 2 28 ? 35.614 27.769 45.653 1.00 0.00 25 GLY A C 8
ATOM 10357 O O . GLY B 2 28 ? 35.501 26.593 45.301 1.00 0.00 25 GLY A O 8
ATOM 10361 N N . GLU B 2 29 ? 34.570 28.539 45.970 1.00 0.00 26 GLU A N 8
ATOM 10362 C CA . GLU B 2 29 ? 33.177 28.114 45.837 1.00 0.00 26 GLU A CA 8
ATOM 10363 C C . GLU B 2 29 ? 32.762 27.976 44.363 1.00 0.00 26 GLU A C 8
ATOM 10364 O O . GLU B 2 29 ? 33.233 28.709 43.495 1.00 0.00 26 GLU A O 8
ATOM 10376 N N . ILE B 2 30 ? 31.885 27.013 44.081 1.00 0.00 27 ILE A N 8
ATOM 10377 C CA . ILE B 2 30 ? 31.259 26.792 42.771 1.00 0.00 27 ILE A CA 8
ATOM 10378 C C . ILE B 2 30 ? 29.829 27.363 42.736 1.00 0.00 27 ILE A C 8
ATOM 10379 O O . ILE B 2 30 ? 29.023 27.075 43.627 1.00 0.00 27 ILE A O 8
ATOM 10395 N N . ILE B 2 31 ? 29.489 28.111 41.684 1.00 0.00 28 ILE A N 8
ATOM 10396 C CA . ILE B 2 31 ? 28.148 28.662 41.405 1.00 0.00 28 ILE A CA 8
ATOM 10397 C C . ILE B 2 31 ? 27.696 28.348 39.974 1.00 0.00 28 ILE A C 8
ATOM 10398 O O . ILE B 2 31 ? 28.511 28.165 39.071 1.00 0.00 28 ILE A O 8
ATOM 10414 N N . THR B 2 32 ? 26.384 28.290 39.752 1.00 0.00 29 THR A N 8
ATOM 10415 C CA . THR B 2 32 ? 25.807 28.156 38.407 1.00 0.00 29 THR A CA 8
ATOM 10416 C C . THR B 2 32 ? 25.640 29.539 37.790 1.00 0.00 29 THR A C 8
ATOM 10417 O O . THR B 2 32 ? 25.198 30.452 38.481 1.00 0.00 29 THR A O 8
ATOM 10428 N N . ILE B 2 33 ? 25.953 29.720 36.510 1.00 0.00 30 ILE A N 8
ATOM 10429 C CA . ILE B 2 33 ? 25.714 30.966 35.782 1.00 0.00 30 ILE A CA 8
ATOM 10430 C C . ILE B 2 33 ? 24.293 30.999 35.209 1.00 0.00 30 ILE A C 8
ATOM 10431 O O . ILE B 2 33 ? 23.816 30.017 34.627 1.00 0.00 30 ILE A O 8
ATOM 10447 N N . THR B 2 34 ? 23.634 32.150 35.320 1.00 0.00 31 THR A N 8
ATOM 10448 C CA . THR B 2 34 ? 22.317 32.425 34.719 1.00 0.00 31 THR A CA 8
ATOM 10449 C C . THR B 2 34 ? 22.372 33.502 33.632 1.00 0.00 31 THR A C 8
ATOM 10450 O O . THR B 2 34 ? 21.616 33.402 32.664 1.00 0.00 31 THR A O 8
ATOM 10461 N N . ASN B 2 35 ? 23.287 34.479 33.707 1.00 0.00 32 ASN A N 8
ATOM 10462 C CA . ASN B 2 35 ? 23.401 35.547 32.700 1.00 0.00 32 ASN A CA 8
ATOM 10463 C C . ASN B 2 35 ? 24.838 36.090 32.560 1.00 0.00 32 ASN A C 8
ATOM 10464 O O . ASN B 2 35 ? 25.215 37.016 33.278 1.00 0.00 32 ASN A O 8
ATOM 10475 N N . PRO B 2 36 ? 25.660 35.536 31.652 1.00 0.00 33 PRO A N 8
ATOM 10476 C CA . PRO B 2 36 ? 27.070 35.902 31.526 1.00 0.00 33 PRO A CA 8
ATOM 10477 C C . PRO B 2 36 ? 27.365 37.308 30.963 1.00 0.00 33 PRO A C 8
ATOM 10478 O O . PRO B 2 36 ? 28.532 37.693 30.913 1.00 0.00 33 PRO A O 8
ATOM 10489 N N . ASP B 2 37 ? 26.363 38.089 30.545 1.00 0.00 34 ASP A N 8
ATOM 10490 C CA . ASP B 2 37 ? 26.558 39.432 29.966 1.00 0.00 34 ASP A CA 8
ATOM 10491 C C . ASP B 2 37 ? 25.456 40.437 30.363 1.00 0.00 34 ASP A C 8
ATOM 10492 O O . ASP B 2 37 ? 24.461 40.640 29.662 1.00 0.00 34 ASP A O 8
ATOM 10501 N N . VAL B 2 38 ? 25.642 41.086 31.511 1.00 0.00 35 VAL A N 8
ATOM 10502 C CA . VAL B 2 38 ? 24.719 42.081 32.116 1.00 0.00 35 VAL A CA 8
ATOM 10503 C C . VAL B 2 38 ? 25.195 43.533 31.949 1.00 0.00 35 VAL A C 8
ATOM 10504 O O . VAL B 2 38 ? 24.449 44.480 32.219 1.00 0.00 35 VAL A O 8
ATOM 10517 N N . GLY B 2 39 ? 26.431 43.706 31.493 1.00 0.00 36 GLY A N 8
ATOM 10518 C CA . GLY B 2 39 ? 27.125 44.967 31.367 1.00 0.00 36 GLY A CA 8
ATOM 10519 C C . GLY B 2 39 ? 27.907 45.304 32.632 1.00 0.00 36 GLY A C 8
ATOM 10520 O O . GLY B 2 39 ? 27.832 44.629 33.662 1.00 0.00 36 GLY A O 8
ATOM 10524 N N . GLY B 2 40 ? 28.703 46.355 32.522 1.00 0.00 37 GLY A N 8
ATOM 10525 C CA . GLY B 2 40 ? 29.429 46.991 33.629 1.00 0.00 37 GLY A CA 8
ATOM 10526 C C . GLY B 2 40 ? 30.540 46.153 34.279 1.00 0.00 37 GLY A C 8
ATOM 10527 O O . GLY B 2 40 ? 31.063 46.557 35.313 1.00 0.00 37 GLY A O 8
ATOM 10531 N N . GLY B 2 41 ? 30.890 44.987 33.724 1.00 0.00 38 GLY A N 8
ATOM 10532 C CA . GLY B 2 41 ? 31.872 44.065 34.307 1.00 0.00 38 GLY A CA 8
ATOM 10533 C C . GLY B 2 41 ? 31.292 42.925 35.160 1.00 0.00 38 GLY A C 8
ATOM 10534 O O . GLY B 2 41 ? 32.018 42.384 35.994 1.00 0.00 38 GLY A O 8
ATOM 10538 N N . TRP B 2 42 ? 30.020 42.543 34.997 1.00 0.00 39 TRP A N 8
ATOM 10539 C CA . TRP B 2 42 ? 29.363 41.542 35.855 1.00 0.00 39 TRP A CA 8
ATOM 10540 C C . TRP B 2 42 ? 28.823 40.333 35.081 1.00 0.00 39 TRP A C 8
ATOM 10541 O O . TRP B 2 42 ? 28.819 40.293 33.850 1.00 0.00 39 TRP A O 8
ATOM 10562 N N . LEU B 2 43 ? 28.358 39.346 35.842 1.00 0.00 40 LEU A N 8
ATOM 10563 C CA . LEU B 2 43 ? 27.580 38.192 35.401 1.00 0.00 40 LEU A CA 8
ATOM 10564 C C . LEU B 2 43 ? 26.524 37.845 36.471 1.00 0.00 40 LEU A C 8
ATOM 10565 O O . LEU B 2 43 ? 26.686 38.185 37.644 1.00 0.00 40 LEU A O 8
ATOM 10581 N N . GLU B 2 44 ? 25.411 37.229 36.076 1.00 0.00 41 GLU A N 8
ATOM 10582 C CA . GLU B 2 44 ? 24.409 36.681 37.000 1.00 0.00 41 GLU A CA 8
ATOM 10583 C C . GLU B 2 44 ? 24.740 35.219 37.313 1.00 0.00 41 GLU A C 8
ATOM 10584 O O . GLU B 2 44 ? 25.028 34.434 36.400 1.00 0.00 41 GLU A O 8
ATOM 10596 N N . GLY B 2 45 ? 24.667 34.846 38.588 1.00 0.00 42 GLY A N 8
ATOM 10597 C CA . GLY B 2 45 ? 24.885 33.483 39.055 1.00 0.00 42 GLY A CA 8
ATOM 10598 C C . GLY B 2 45 ? 23.994 33.117 40.228 1.00 0.00 42 GLY A C 8
ATOM 10599 O O . GLY B 2 45 ? 23.310 33.977 40.781 1.00 0.00 42 GLY A O 8
ATOM 10603 N N . ARG B 2 46 ? 24.002 31.830 40.594 1.00 0.00 43 ARG A N 8
ATOM 10604 C CA . ARG B 2 46 ? 23.251 31.242 41.708 1.00 0.00 43 ARG A CA 8
ATOM 10605 C C . ARG B 2 46 ? 24.121 30.295 42.526 1.00 0.00 43 ARG A C 8
ATOM 10606 O O . ARG B 2 46 ? 24.816 29.452 41.962 1.00 0.00 43 ARG A O 8
ATOM 10627 N N . ASN B 2 47 ? 24.067 30.442 43.849 1.00 0.00 44 ASN A N 8
ATOM 10628 C CA . ASN B 2 47 ? 24.705 29.538 44.809 1.00 0.00 44 ASN A CA 8
ATOM 10629 C C . ASN B 2 47 ? 23.852 28.327 45.150 1.00 0.00 44 ASN A C 8
ATOM 10630 O O . ASN B 2 47 ? 22.644 28.309 44.929 1.00 0.00 44 ASN A O 8
ATOM 10641 N N . ILE B 2 48 ? 24.496 27.394 45.841 1.00 0.00 45 ILE A N 8
ATOM 10642 C CA . ILE B 2 48 ? 23.958 26.134 46.352 1.00 0.00 45 ILE A CA 8
ATOM 10643 C C . ILE B 2 48 ? 22.577 26.261 47.027 1.00 0.00 45 ILE A C 8
ATOM 10644 O O . ILE B 2 48 ? 21.693 25.431 46.830 1.00 0.00 45 ILE A O 8
ATOM 10660 N N . LYS B 2 49 ? 22.364 27.359 47.765 1.00 0.00 46 LYS A N 8
ATOM 10661 C CA . LYS B 2 49 ? 21.119 27.699 48.482 1.00 0.00 46 LYS A CA 8
ATOM 10662 C C . LYS B 2 49 ? 19.936 28.046 47.568 1.00 0.00 46 LYS A C 8
ATOM 10663 O O . LYS B 2 49 ? 18.807 28.167 48.040 1.00 0.00 46 LYS A O 8
ATOM 10682 N N . GLY B 2 50 ? 20.197 28.244 46.276 1.00 0.00 47 GLY A N 8
ATOM 10683 C CA . GLY B 2 50 ? 19.215 28.559 45.245 1.00 0.00 47 GLY A CA 8
ATOM 10684 C C . GLY B 2 50 ? 18.865 30.035 45.130 1.00 0.00 47 GLY A C 8
ATOM 10685 O O . GLY B 2 50 ? 17.789 30.353 44.627 1.00 0.00 47 GLY A O 8
ATOM 10689 N N . GLU B 2 51 ? 19.735 30.926 45.606 1.00 0.00 48 GLU A N 8
ATOM 10690 C CA . GLU B 2 51 ? 19.597 32.367 45.371 1.00 0.00 48 GLU A CA 8
ATOM 10691 C C . GLU B 2 51 ? 20.417 32.840 44.187 1.00 0.00 48 GLU A C 8
ATOM 10692 O O . GLU B 2 51 ? 21.561 32.408 44.048 1.00 0.00 48 GLU A O 8
ATOM 10704 N N . ARG B 2 52 ? 19.849 33.763 43.400 1.00 0.00 49 ARG A N 8
ATOM 10705 C CA . ARG B 2 52 ? 20.519 34.416 42.267 1.00 0.00 49 ARG A CA 8
ATOM 10706 C C . ARG B 2 52 ? 20.940 35.845 42.565 1.00 0.00 49 ARG A C 8
ATOM 10707 O O . ARG B 2 52 ? 20.324 36.535 43.384 1.00 0.00 49 ARG A O 8
ATOM 10728 N N . GLY B 2 53 ? 21.947 36.318 41.847 1.00 0.00 50 GLY A N 8
ATOM 10729 C CA . GLY B 2 53 ? 22.395 37.695 41.944 1.00 0.00 50 GLY A CA 8
ATOM 10730 C C . GLY B 2 53 ? 23.622 37.988 41.093 1.00 0.00 50 GLY A C 8
ATOM 10731 O O . GLY B 2 53 ? 24.195 37.105 40.455 1.00 0.00 50 GLY A O 8
ATOM 10735 N N . LEU B 2 54 ? 23.984 39.265 41.054 1.00 0.00 51 LEU A N 8
ATOM 10736 C CA . LEU B 2 54 ? 25.110 39.784 40.281 1.00 0.00 51 LEU A CA 8
ATOM 10737 C C . LEU B 2 54 ? 26.452 39.578 40.999 1.00 0.00 51 LEU A C 8
ATOM 10738 O O . LEU B 2 54 ? 26.569 39.824 42.201 1.00 0.00 51 LEU A O 8
ATOM 10754 N N . VAL B 2 55 ? 27.474 39.178 40.241 1.00 0.00 52 VAL A N 8
ATOM 10755 C CA . VAL B 2 55 ? 28.863 39.017 40.699 1.00 0.00 52 VAL A CA 8
ATOM 10756 C C . VAL B 2 55 ? 29.832 39.591 39.657 1.00 0.00 52 VAL A C 8
ATOM 10757 O O . VAL B 2 55 ? 29.603 39.427 38.455 1.00 0.00 52 VAL A O 8
ATOM 10770 N N . PRO B 2 56 ? 30.911 40.275 40.080 1.00 0.00 53 PRO A N 8
ATOM 10771 C CA . PRO B 2 56 ? 31.955 40.748 39.177 1.00 0.00 53 PRO A CA 8
ATOM 10772 C C . PRO B 2 56 ? 32.661 39.568 38.492 1.00 0.00 53 PRO A C 8
ATOM 10773 O O . PRO B 2 56 ? 33.240 38.707 39.153 1.00 0.00 53 PRO A O 8
ATOM 10784 N N . THR B 2 57 ? 32.654 39.521 37.161 1.00 0.00 54 THR A N 8
ATOM 10785 C CA . THR B 2 57 ? 33.250 38.403 36.403 1.00 0.00 54 THR A CA 8
ATOM 10786 C C . THR B 2 57 ? 34.774 38.303 36.549 1.00 0.00 54 THR A C 8
ATOM 10787 O O . THR B 2 57 ? 35.329 37.210 36.474 1.00 0.00 54 THR A O 8
ATOM 10798 N N . ASP B 2 58 ? 35.463 39.401 36.876 1.00 0.00 55 ASP A N 8
ATOM 10799 C CA . ASP B 2 58 ? 36.891 39.397 37.228 1.00 0.00 55 ASP A CA 8
ATOM 10800 C C . ASP B 2 58 ? 37.207 38.569 38.486 1.00 0.00 55 ASP A C 8
ATOM 10801 O O . ASP B 2 58 ? 38.329 38.079 38.627 1.00 0.00 55 ASP A O 8
ATOM 10810 N N . TYR B 2 59 ? 36.228 38.396 39.380 1.00 0.00 56 TYR A N 8
ATOM 10811 C CA . TYR B 2 59 ? 36.336 37.619 40.611 1.00 0.00 56 TYR A CA 8
ATOM 10812 C C . TYR B 2 59 ? 36.053 36.116 40.412 1.00 0.00 56 TYR A C 8
ATOM 10813 O O . TYR B 2 59 ? 36.236 35.354 41.362 1.00 0.00 56 TYR A O 8
ATOM 10831 N N . VAL B 2 60 ? 35.622 35.659 39.227 1.00 0.00 57 VAL A N 8
ATOM 10832 C CA . VAL B 2 60 ? 35.272 34.251 38.940 1.00 0.00 57 VAL A CA 8
ATOM 10833 C C . VAL B 2 60 ? 35.838 33.739 37.596 1.00 0.00 57 VAL A C 8
ATOM 10834 O O . VAL B 2 60 ? 36.284 34.509 36.743 1.00 0.00 57 VAL A O 8
ATOM 10847 N N . GLU B 2 61 ? 35.799 32.420 37.403 1.00 0.00 58 GLU A N 8
ATOM 10848 C CA . GLU B 2 61 ? 36.293 31.698 36.212 1.00 0.00 58 GLU A CA 8
ATOM 10849 C C . GLU B 2 61 ? 35.297 30.632 35.724 1.00 0.00 58 GLU A C 8
ATOM 10850 O O . GLU B 2 61 ? 34.763 29.861 36.525 1.00 0.00 58 GLU A O 8
ATOM 10862 N N . ILE B 2 62 ? 35.048 30.573 34.412 1.00 0.00 59 ILE A N 8
ATOM 10863 C CA . ILE B 2 62 ? 34.084 29.648 33.797 1.00 0.00 59 ILE A CA 8
ATOM 10864 C C . ILE B 2 62 ? 34.636 28.217 33.732 1.00 0.00 59 ILE A C 8
ATOM 10865 O O . ILE B 2 62 ? 35.715 27.963 33.188 1.00 0.00 59 ILE A O 8
ATOM 10881 N N . LEU B 2 63 ? 33.869 27.268 34.265 1.00 0.00 60 LEU A N 8
ATOM 10882 C CA . LEU B 2 63 ? 34.221 25.850 34.368 1.00 0.00 60 LEU A CA 8
ATOM 10883 C C . LEU B 2 63 ? 33.797 25.023 33.132 1.00 0.00 60 LEU A C 8
ATOM 10884 O O . LEU B 2 63 ? 32.896 25.438 32.394 1.00 0.00 60 LEU A O 8
ATOM 10900 N N . PRO B 2 64 ? 34.406 23.840 32.904 1.00 0.00 61 PRO A N 8
ATOM 10901 C CA . PRO B 2 64 ? 33.984 22.896 31.863 1.00 0.00 61 PRO A CA 8
ATOM 10902 C C . PRO B 2 64 ? 32.669 22.189 32.236 1.00 0.00 61 PRO A C 8
ATOM 10903 O O . PRO B 2 64 ? 32.236 22.248 33.387 1.00 0.00 61 PRO A O 8
ATOM 10914 N N . SER B 2 65 ? 32.052 21.461 31.298 1.00 0.00 62 SER A N 8
ATOM 10915 C CA . SER B 2 65 ? 30.838 20.658 31.543 1.00 0.00 62 SER A CA 8
ATOM 10916 C C . SER B 2 65 ? 31.138 19.164 31.790 1.00 0.00 62 SER A C 8
ATOM 10917 O O . SER B 2 65 ? 30.383 18.280 31.372 1.00 0.00 62 SER A O 8
ATOM 10925 N N . ASP B 2 66 ? 32.249 18.859 32.477 1.00 0.00 63 ASP A N 8
ATOM 10926 C CA . ASP B 2 66 ? 32.647 17.490 32.863 1.00 0.00 63 ASP A CA 8
ATOM 10927 C C . ASP B 2 66 ? 31.678 16.829 33.865 1.00 0.00 63 ASP A C 8
ATOM 10928 O O . ASP B 2 66 ? 31.556 15.602 33.864 1.00 0.00 63 ASP A O 8
ATOM 10937 N N . GLY B 2 67 ? 30.979 17.615 34.696 1.00 0.00 64 GLY A N 8
ATOM 10938 C CA . GLY B 2 67 ? 29.933 17.167 35.630 1.00 0.00 64 GLY A CA 8
ATOM 10939 C C . GLY B 2 67 ? 30.461 16.432 36.847 1.00 0.00 64 GLY A C 8
ATOM 10940 O O . GLY B 2 67 ? 30.588 17.053 37.925 1.00 0.00 64 GLY A O 8
ATOM 10945 N N . ALA A 1 1 ? 13.414 42.693 36.518 1.00 0.00 1663 ALA B N 9
ATOM 10946 C CA . ALA A 1 1 ? 12.819 41.381 36.844 1.00 0.00 1663 ALA B CA 9
ATOM 10947 C C . ALA A 1 1 ? 13.362 40.265 35.941 1.00 0.00 1663 ALA B C 9
ATOM 10948 O O . ALA A 1 1 ? 13.859 39.254 36.440 1.00 0.00 1663 ALA B O 9
ATOM 10957 N N . GLU A 1 2 ? 13.280 40.425 34.616 1.00 0.00 1664 GLU B N 9
ATOM 10958 C CA . GLU A 1 2 ? 13.649 39.416 33.605 1.00 0.00 1664 GLU B CA 9
ATOM 10959 C C . GLU A 1 2 ? 15.125 38.972 33.674 1.00 0.00 1664 GLU B C 9
ATOM 10960 O O . GLU A 1 2 ? 15.421 37.793 33.464 1.00 0.00 1664 GLU B O 9
ATOM 10972 N N . ARG A 1 3 ? 16.026 39.900 34.016 1.00 0.00 1665 ARG B N 9
ATOM 10973 C CA . ARG A 1 3 ? 17.450 39.705 34.353 1.00 0.00 1665 ARG B CA 9
ATOM 10974 C C . ARG A 1 3 ? 17.879 40.776 35.350 1.00 0.00 1665 ARG B C 9
ATOM 10975 O O . ARG A 1 3 ? 17.348 41.884 35.291 1.00 0.00 1665 ARG B O 9
ATOM 10996 N N . LEU A 1 4 ? 18.849 40.499 36.220 1.00 0.00 1666 LEU B N 9
ATOM 10997 C CA . LEU A 1 4 ? 19.447 41.560 37.037 1.00 0.00 1666 LEU B CA 9
ATOM 10998 C C . LEU A 1 4 ? 20.123 42.637 36.168 1.00 0.00 1666 LEU B C 9
ATOM 10999 O O . LEU A 1 4 ? 20.501 42.409 35.014 1.00 0.00 1666 LEU B O 9
ATOM 11015 N N . ILE A 1 5 ? 20.285 43.822 36.758 1.00 0.00 1667 ILE B N 9
ATOM 11016 C CA . ILE A 1 5 ? 20.812 45.018 36.085 1.00 0.00 1667 ILE B CA 9
ATOM 11017 C C . ILE A 1 5 ? 21.853 45.693 36.996 1.00 0.00 1667 ILE B C 9
ATOM 11018 O O . ILE A 1 5 ? 21.497 46.138 38.090 1.00 0.00 1667 ILE B O 9
ATOM 11034 N N . PRO A 1 6 ? 23.137 45.762 36.599 1.00 0.00 1668 PRO B N 9
ATOM 11035 C CA . PRO A 1 6 ? 24.170 46.384 37.422 1.00 0.00 1668 PRO B CA 9
ATOM 11036 C C . PRO A 1 6 ? 23.880 47.856 37.769 1.00 0.00 1668 PRO B C 9
ATOM 11037 O O . PRO A 1 6 ? 23.766 48.719 36.897 1.00 0.00 1668 PRO B O 9
ATOM 11048 N N . ARG A 1 7 ? 23.787 48.120 39.079 1.00 0.00 1669 ARG B N 9
ATOM 11049 C CA . ARG A 1 7 ? 23.554 49.441 39.711 1.00 0.00 1669 ARG B CA 9
ATOM 11050 C C . ARG A 1 7 ? 24.833 50.276 39.885 1.00 0.00 1669 ARG B C 9
ATOM 11051 O O . ARG A 1 7 ? 24.755 51.454 40.238 1.00 0.00 1669 ARG B O 9
ATOM 11072 N N . ARG A 1 8 ? 25.992 49.653 39.656 1.00 0.00 1670 ARG B N 9
ATOM 11073 C CA . ARG A 1 8 ? 27.349 50.215 39.727 1.00 0.00 1670 ARG B CA 9
ATOM 11074 C C . ARG A 1 8 ? 28.310 49.436 38.804 1.00 0.00 1670 ARG B C 9
ATOM 11075 O O . ARG A 1 8 ? 28.054 48.255 38.552 1.00 0.00 1670 ARG B O 9
ATOM 11096 N N . PRO A 1 9 ? 29.416 50.026 38.314 1.00 0.00 1671 PRO B N 9
ATOM 11097 C CA . PRO A 1 9 ? 30.480 49.278 37.630 1.00 0.00 1671 PRO B CA 9
ATOM 11098 C C . PRO A 1 9 ? 31.211 48.335 38.605 1.00 0.00 1671 PRO B C 9
ATOM 11099 O O . PRO A 1 9 ? 31.180 48.548 39.820 1.00 0.00 1671 PRO B O 9
ATOM 11110 N N . ALA A 1 10 ? 31.861 47.282 38.098 1.00 0.00 1672 ALA B N 9
ATOM 11111 C CA . ALA A 1 10 ? 32.514 46.283 38.948 1.00 0.00 1672 ALA B CA 9
ATOM 11112 C C . ALA A 1 10 ? 33.667 46.863 39.808 1.00 0.00 1672 ALA B C 9
ATOM 11113 O O . ALA A 1 10 ? 34.453 47.683 39.307 1.00 0.00 1672 ALA B O 9
ATOM 11120 N N . PRO A 1 11 ? 33.812 46.435 41.080 1.00 0.00 1673 PRO B N 9
ATOM 11121 C CA . PRO A 1 11 ? 34.953 46.799 41.924 1.00 0.00 1673 PRO B CA 9
ATOM 11122 C C . PRO A 1 11 ? 36.269 46.156 41.430 1.00 0.00 1673 PRO B C 9
ATOM 11123 O O . PRO A 1 11 ? 36.227 45.131 40.746 1.00 0.00 1673 PRO B O 9
ATOM 11134 N N . PRO A 1 12 ? 37.445 46.725 41.759 1.00 0.00 1674 PRO B N 9
ATOM 11135 C CA . PRO A 1 12 ? 38.734 46.159 41.369 1.00 0.00 1674 PRO B CA 9
ATOM 11136 C C . PRO A 1 12 ? 39.082 44.898 42.172 1.00 0.00 1674 PRO B C 9
ATOM 11137 O O . PRO A 1 12 ? 39.129 44.914 43.407 1.00 0.00 1674 PRO B O 9
ATOM 11148 N N . VAL A 1 13 ? 39.383 43.827 41.436 1.00 0.00 1675 VAL B N 9
ATOM 11149 C CA . VAL A 1 13 ? 39.732 42.490 41.939 1.00 0.00 1675 VAL B CA 9
ATOM 11150 C C . VAL A 1 13 ? 41.163 42.440 42.502 1.00 0.00 1675 VAL B C 9
ATOM 11151 O O . VAL A 1 13 ? 42.066 43.052 41.921 1.00 0.00 1675 VAL B O 9
ATOM 11164 N N . PRO A 1 14 ? 41.426 41.718 43.610 1.00 0.00 1676 PRO B N 9
ATOM 11165 C CA . PRO A 1 14 ? 42.727 41.707 44.289 1.00 0.00 1676 PRO B CA 9
ATOM 11166 C C . PRO A 1 14 ? 43.741 40.720 43.673 1.00 0.00 1676 PRO B C 9
ATOM 11167 O O . PRO A 1 14 ? 44.429 39.966 44.367 1.00 0.00 1676 PRO B O 9
ATOM 11178 N N . VAL A 1 15 ? 43.831 40.708 42.345 1.00 0.00 1677 VAL B N 9
ATOM 11179 C CA . VAL A 1 15 ? 44.797 39.901 41.588 1.00 0.00 1677 VAL B CA 9
ATOM 11180 C C . VAL A 1 15 ? 46.220 40.479 41.745 1.00 0.00 1677 VAL B C 9
ATOM 11181 O O . VAL A 1 15 ? 46.401 41.690 41.577 1.00 0.00 1677 VAL B O 9
ATOM 11194 N N . PRO A 1 16 ? 47.246 39.669 42.071 1.00 0.00 1678 PRO B N 9
ATOM 11195 C CA . PRO A 1 16 ? 48.634 40.116 42.252 1.00 0.00 1678 PRO B CA 9
ATOM 11196 C C . PRO A 1 16 ? 49.344 40.364 40.903 1.00 0.00 1678 PRO B C 9
ATOM 11197 O O . PRO A 1 16 ? 50.344 39.716 40.575 1.00 0.00 1678 PRO B O 9
ATOM 11208 N N . ALA A 1 17 ? 48.807 41.289 40.102 1.00 0.00 1679 ALA B N 9
ATOM 11209 C CA . ALA A 1 17 ? 49.237 41.567 38.724 1.00 0.00 1679 ALA B CA 9
ATOM 11210 C C . ALA A 1 17 ? 49.073 43.023 38.245 1.00 0.00 1679 ALA B C 9
ATOM 11211 O O . ALA A 1 17 ? 49.007 43.290 37.038 1.00 0.00 1679 ALA B O 9
ATOM 11218 N N . ARG A 1 18 ? 48.957 43.977 39.170 1.00 0.00 1680 ARG B N 9
ATOM 11219 C CA . ARG A 1 18 ? 48.782 45.398 38.826 1.00 0.00 1680 ARG B CA 9
ATOM 11220 C C . ARG A 1 18 ? 50.035 45.985 38.163 1.00 0.00 1680 ARG B C 9
ATOM 11221 O O . ARG A 1 18 ? 51.160 45.742 38.605 1.00 0.00 1680 ARG B O 9
ATOM 11242 N N . ILE A 1 19 ? 49.831 46.789 37.125 1.00 0.00 1681 ILE B N 9
ATOM 11243 C CA . ILE A 1 19 ? 50.883 47.506 36.384 1.00 0.00 1681 ILE B CA 9
ATOM 11244 C C . ILE A 1 19 ? 50.621 49.024 36.407 1.00 0.00 1681 ILE B C 9
ATOM 11245 O O . ILE A 1 19 ? 49.453 49.432 36.481 1.00 0.00 1681 ILE B O 9
ATOM 11261 N N . PRO A 1 20 ? 51.666 49.873 36.373 1.00 0.00 1682 PRO B N 9
ATOM 11262 C CA . PRO A 1 20 ? 51.518 51.323 36.497 1.00 0.00 1682 PRO B CA 9
ATOM 11263 C C . PRO A 1 20 ? 50.808 51.958 35.292 1.00 0.00 1682 PRO B C 9
ATOM 11264 O O . PRO A 1 20 ? 51.076 51.620 34.135 1.00 0.00 1682 PRO B O 9
ATOM 11275 N N . SER A 1 21 ? 49.926 52.924 35.557 1.00 0.00 1683 SER B N 9
ATOM 11276 C CA . SER A 1 21 ? 49.171 53.668 34.536 1.00 0.00 1683 SER B CA 9
ATOM 11277 C C . SER A 1 21 ? 48.977 55.152 34.898 1.00 0.00 1683 SER B C 9
ATOM 11278 O O . SER A 1 21 ? 48.927 55.498 36.088 1.00 0.00 1683 SER B O 9
ATOM 11286 N N . PRO A 1 22 ? 48.879 56.050 33.896 1.00 0.00 1684 PRO B N 9
ATOM 11287 C CA . PRO A 1 22 ? 48.483 57.444 34.100 1.00 0.00 1684 PRO B CA 9
ATOM 11288 C C . PRO A 1 22 ? 46.999 57.549 34.493 1.00 0.00 1684 PRO B C 9
ATOM 11289 O O . PRO A 1 22 ? 46.231 56.600 34.318 1.00 0.00 1684 PRO B O 9
ATOM 11300 N N . ARG A 1 23 ? 46.589 58.706 35.026 1.00 0.00 1685 ARG B N 9
ATOM 11301 C CA . ARG A 1 23 ? 45.231 58.997 35.519 1.00 0.00 1685 ARG B CA 9
ATOM 11302 C C . ARG A 1 23 ? 44.169 58.944 34.418 1.00 0.00 1685 ARG B C 9
ATOM 11303 O O . ARG A 1 23 ? 43.205 58.163 34.585 1.00 0.00 1685 ARG B O 9
ATOM 11325 N N . GLY B 2 1 ? 21.788 23.081 22.151 1.00 0.00 -2 GLY A N 9
ATOM 11326 C CA . GLY B 2 1 ? 23.047 23.813 22.349 1.00 0.00 -2 GLY A CA 9
ATOM 11327 C C . GLY B 2 1 ? 23.912 23.083 23.353 1.00 0.00 -2 GLY A C 9
ATOM 11328 O O . GLY B 2 1 ? 24.270 21.930 23.124 1.00 0.00 -2 GLY A O 9
ATOM 11334 N N . SER B 2 2 ? 24.218 23.705 24.494 1.00 0.00 -1 SER A N 9
ATOM 11335 C CA . SER B 2 2 ? 24.915 23.042 25.618 1.00 0.00 -1 SER A CA 9
ATOM 11336 C C . SER B 2 2 ? 24.064 21.989 26.351 1.00 0.00 -1 SER A C 9
ATOM 11337 O O . SER B 2 2 ? 24.613 21.130 27.043 1.00 0.00 -1 SER A O 9
ATOM 11345 N N . HIS B 2 3 ? 22.730 22.060 26.221 1.00 0.00 0 HIS A N 9
ATOM 11346 C CA . HIS B 2 3 ? 21.697 21.212 26.857 1.00 0.00 0 HIS A CA 9
ATOM 11347 C C . HIS B 2 3 ? 21.632 21.241 28.395 1.00 0.00 0 HIS A C 9
ATOM 11348 O O . HIS B 2 3 ? 20.752 20.603 28.976 1.00 0.00 0 HIS A O 9
ATOM 11362 N N . MET B 2 4 ? 22.518 21.983 29.062 1.00 0.00 1 MET A N 9
ATOM 11363 C CA . MET B 2 4 ? 22.493 22.260 30.502 1.00 0.00 1 MET A CA 9
ATOM 11364 C C . MET B 2 4 ? 23.234 23.565 30.838 1.00 0.00 1 MET A C 9
ATOM 11365 O O . MET B 2 4 ? 23.971 24.103 30.006 1.00 0.00 1 MET A O 9
ATOM 11379 N N . ALA B 2 5 ? 23.033 24.073 32.054 1.00 0.00 2 ALA A N 9
ATOM 11380 C CA . ALA B 2 5 ? 23.546 25.356 32.527 1.00 0.00 2 ALA A CA 9
ATOM 11381 C C . ALA B 2 5 ? 25.083 25.455 32.574 1.00 0.00 2 ALA A C 9
ATOM 11382 O O . ALA B 2 5 ? 25.787 24.505 32.934 1.00 0.00 2 ALA A O 9
ATOM 11389 N N . THR B 2 6 ? 25.597 26.647 32.255 1.00 0.00 3 THR A N 9
ATOM 11390 C CA . THR B 2 6 ? 27.008 27.010 32.458 1.00 0.00 3 THR A CA 9
ATOM 11391 C C . THR B 2 6 ? 27.304 27.134 33.956 1.00 0.00 3 THR A C 9
ATOM 11392 O O . THR B 2 6 ? 26.421 27.433 34.761 1.00 0.00 3 THR A O 9
ATOM 11403 N N . LYS B 2 7 ? 28.560 26.933 34.349 1.00 0.00 4 LYS A N 9
ATOM 11404 C CA . LYS B 2 7 ? 29.011 26.937 35.747 1.00 0.00 4 LYS A CA 9
ATOM 11405 C C . LYS B 2 7 ? 30.202 27.889 35.915 1.00 0.00 4 LYS A C 9
ATOM 11406 O O . LYS B 2 7 ? 30.844 28.234 34.926 1.00 0.00 4 LYS A O 9
ATOM 11425 N N . ALA B 2 8 ? 30.523 28.310 37.135 1.00 0.00 5 ALA A N 9
ATOM 11426 C CA . ALA B 2 8 ? 31.759 29.041 37.430 1.00 0.00 5 ALA A CA 9
ATOM 11427 C C . ALA B 2 8 ? 32.262 28.772 38.852 1.00 0.00 5 ALA A C 9
ATOM 11428 O O . ALA B 2 8 ? 31.470 28.500 39.757 1.00 0.00 5 ALA A O 9
ATOM 11435 N N . ARG B 2 9 ? 33.580 28.883 39.035 1.00 0.00 6 ARG A N 9
ATOM 11436 C CA . ARG B 2 9 ? 34.251 28.895 40.340 1.00 0.00 6 ARG A CA 9
ATOM 11437 C C . ARG B 2 9 ? 34.676 30.319 40.698 1.00 0.00 6 ARG A C 9
ATOM 11438 O O . ARG B 2 9 ? 35.084 31.089 39.832 1.00 0.00 6 ARG A O 9
ATOM 11459 N N . VAL B 2 10 ? 34.618 30.657 41.981 1.00 0.00 7 VAL A N 9
ATOM 11460 C CA . VAL B 2 10 ? 35.121 31.928 42.519 1.00 0.00 7 VAL A CA 9
ATOM 11461 C C . VAL B 2 10 ? 36.637 31.929 42.707 1.00 0.00 7 VAL A C 9
ATOM 11462 O O . VAL B 2 10 ? 37.199 31.022 43.313 1.00 0.00 7 VAL A O 9
ATOM 11475 N N . MET B 2 11 ? 37.282 32.998 42.246 1.00 0.00 8 MET A N 9
ATOM 11476 C CA . MET B 2 11 ? 38.723 33.240 42.358 1.00 0.00 8 MET A CA 9
ATOM 11477 C C . MET B 2 11 ? 39.100 34.129 43.555 1.00 0.00 8 MET A C 9
ATOM 11478 O O . MET B 2 11 ? 40.219 34.015 44.054 1.00 0.00 8 MET A O 9
ATOM 11492 N N . TYR B 2 12 ? 38.190 34.982 44.041 1.00 0.00 9 TYR A N 9
ATOM 11493 C CA . TYR B 2 12 ? 38.410 35.849 45.217 1.00 0.00 9 TYR A CA 9
ATOM 11494 C C . TYR B 2 12 ? 37.108 36.112 45.997 1.00 0.00 9 TYR A C 9
ATOM 11495 O O . TYR B 2 12 ? 36.051 36.263 45.386 1.00 0.00 9 TYR A O 9
ATOM 11513 N N . ASP B 2 13 ? 37.176 36.209 47.329 1.00 0.00 10 ASP A N 9
ATOM 11514 C CA . ASP B 2 13 ? 36.013 36.529 48.183 1.00 0.00 10 ASP A CA 9
ATOM 11515 C C . ASP B 2 13 ? 35.322 37.856 47.797 1.00 0.00 10 ASP A C 9
ATOM 11516 O O . ASP B 2 13 ? 35.970 38.905 47.684 1.00 0.00 10 ASP A O 9
ATOM 11525 N N . PHE B 2 14 ? 33.991 37.829 47.680 1.00 0.00 11 PHE A N 9
ATOM 11526 C CA . PHE B 2 14 ? 33.140 38.949 47.253 1.00 0.00 11 PHE A CA 9
ATOM 11527 C C . PHE B 2 14 ? 31.980 39.193 48.223 1.00 0.00 11 PHE A C 9
ATOM 11528 O O . PHE B 2 14 ? 31.442 38.249 48.809 1.00 0.00 11 PHE A O 9
ATOM 11545 N N . ALA B 2 15 ? 31.553 40.449 48.356 1.00 0.00 12 ALA A N 9
ATOM 11546 C CA . ALA B 2 15 ? 30.455 40.842 49.231 1.00 0.00 12 ALA A CA 9
ATOM 11547 C C . ALA B 2 15 ? 29.500 41.832 48.549 1.00 0.00 12 ALA A C 9
ATOM 11548 O O . ALA B 2 15 ? 29.910 42.909 48.107 1.00 0.00 12 ALA A O 9
ATOM 11555 N N . ALA B 2 16 ? 28.216 41.484 48.519 1.00 0.00 13 ALA A N 9
ATOM 11556 C CA . ALA B 2 16 ? 27.143 42.287 47.936 1.00 0.00 13 ALA A CA 9
ATOM 11557 C C . ALA B 2 16 ? 26.932 43.645 48.630 1.00 0.00 13 ALA A C 9
ATOM 11558 O O . ALA B 2 16 ? 27.041 43.767 49.854 1.00 0.00 13 ALA A O 9
ATOM 11565 N N . GLU B 2 17 ? 26.628 44.681 47.851 1.00 0.00 14 GLU A N 9
ATOM 11566 C CA . GLU B 2 17 ? 26.146 45.969 48.357 1.00 0.00 14 GLU A CA 9
ATOM 11567 C C . GLU B 2 17 ? 24.654 45.880 48.723 1.00 0.00 14 GLU A C 9
ATOM 11568 O O . GLU B 2 17 ? 23.917 45.082 48.133 1.00 0.00 14 GLU A O 9
ATOM 11580 N N . PRO B 2 18 ? 24.169 46.707 49.663 1.00 0.00 15 PRO A N 9
ATOM 11581 C CA . PRO B 2 18 ? 22.770 46.694 50.069 1.00 0.00 15 PRO A CA 9
ATOM 11582 C C . PRO B 2 18 ? 21.885 47.204 48.921 1.00 0.00 15 PRO A C 9
ATOM 11583 O O . PRO B 2 18 ? 22.165 48.240 48.318 1.00 0.00 15 PRO A O 9
ATOM 11594 N N . GLY B 2 19 ? 20.824 46.472 48.579 1.00 0.00 16 GLY A N 9
ATOM 11595 C CA . GLY B 2 19 ? 19.828 46.861 47.573 1.00 0.00 16 GLY A CA 9
ATOM 11596 C C . GLY B 2 19 ? 20.220 46.675 46.096 1.00 0.00 16 GLY A C 9
ATOM 11597 O O . GLY B 2 19 ? 19.325 46.679 45.251 1.00 0.00 16 GLY A O 9
ATOM 11601 N N . ASN B 2 20 ? 21.505 46.496 45.752 1.00 0.00 17 ASN A N 9
ATOM 11602 C CA . ASN B 2 20 ? 21.954 46.400 44.349 1.00 0.00 17 ASN A CA 9
ATOM 11603 C C . ASN B 2 20 ? 21.563 45.096 43.611 1.00 0.00 17 ASN A C 9
ATOM 11604 O O . ASN B 2 20 ? 21.579 45.052 42.378 1.00 0.00 17 ASN A O 9
ATOM 11615 N N . ASN B 2 21 ? 21.205 44.053 44.366 1.00 0.00 18 ASN A N 9
ATOM 11616 C CA . ASN B 2 21 ? 20.913 42.682 43.920 1.00 0.00 18 ASN A CA 9
ATOM 11617 C C . ASN B 2 21 ? 22.171 41.891 43.499 1.00 0.00 18 ASN A C 9
ATOM 11618 O O . ASN B 2 21 ? 22.168 41.106 42.546 1.00 0.00 18 ASN A O 9
ATOM 11629 N N . GLU B 2 22 ? 23.268 42.099 44.227 1.00 0.00 19 GLU A N 9
ATOM 11630 C CA . GLU B 2 22 ? 24.513 41.349 44.110 1.00 0.00 19 GLU A CA 9
ATOM 11631 C C . GLU B 2 22 ? 24.452 40.073 44.979 1.00 0.00 19 GLU A C 9
ATOM 11632 O O . GLU B 2 22 ? 23.691 39.996 45.953 1.00 0.00 19 GLU A O 9
ATOM 11644 N N . LEU B 2 23 ? 25.234 39.048 44.635 1.00 0.00 20 LEU A N 9
ATOM 11645 C CA . LEU B 2 23 ? 25.216 37.729 45.283 1.00 0.00 20 LEU A CA 9
ATOM 11646 C C . LEU B 2 23 ? 26.564 37.454 45.981 1.00 0.00 20 LEU A C 9
ATOM 11647 O O . LEU B 2 23 ? 27.561 37.172 45.325 1.00 0.00 20 LEU A O 9
ATOM 11663 N N . THR B 2 24 ? 26.612 37.572 47.313 1.00 0.00 21 THR A N 9
ATOM 11664 C CA . THR B 2 24 ? 27.820 37.309 48.132 1.00 0.00 21 THR A CA 9
ATOM 11665 C C . THR B 2 24 ? 28.320 35.878 47.934 1.00 0.00 21 THR A C 9
ATOM 11666 O O . THR B 2 24 ? 27.508 34.948 47.918 1.00 0.00 21 THR A O 9
ATOM 11677 N N . VAL B 2 25 ? 29.642 35.690 47.837 1.00 0.00 22 VAL A N 9
ATOM 11678 C CA . VAL B 2 25 ? 30.297 34.386 47.608 1.00 0.00 22 VAL A CA 9
ATOM 11679 C C . VAL B 2 25 ? 31.719 34.358 48.196 1.00 0.00 22 VAL A C 9
ATOM 11680 O O . VAL B 2 25 ? 32.330 35.408 48.415 1.00 0.00 22 VAL A O 9
ATOM 11693 N N . ASN B 2 26 ? 32.265 33.168 48.452 1.00 0.00 23 ASN A N 9
ATOM 11694 C CA . ASN B 2 26 ? 33.663 32.976 48.873 1.00 0.00 23 ASN A CA 9
ATOM 11695 C C . ASN B 2 26 ? 34.517 32.337 47.776 1.00 0.00 23 ASN A C 9
ATOM 11696 O O . ASN B 2 26 ? 34.021 31.590 46.940 1.00 0.00 23 ASN A O 9
ATOM 11707 N N . GLU B 2 27 ? 35.825 32.562 47.822 1.00 0.00 24 GLU A N 9
ATOM 11708 C CA . GLU B 2 27 ? 36.796 31.929 46.941 1.00 0.00 24 GLU A CA 9
ATOM 11709 C C . GLU B 2 27 ? 36.687 30.401 46.979 1.00 0.00 24 GLU A C 9
ATOM 11710 O O . GLU B 2 27 ? 36.502 29.801 48.044 1.00 0.00 24 GLU A O 9
ATOM 11722 N N . GLY B 2 28 ? 36.778 29.779 45.802 1.00 0.00 25 GLY A N 9
ATOM 11723 C CA . GLY B 2 28 ? 36.630 28.347 45.614 1.00 0.00 25 GLY A CA 9
ATOM 11724 C C . GLY B 2 28 ? 35.195 27.836 45.567 1.00 0.00 25 GLY A C 9
ATOM 11725 O O . GLY B 2 28 ? 34.982 26.686 45.186 1.00 0.00 25 GLY A O 9
ATOM 11729 N N . GLU B 2 29 ? 34.212 28.668 45.910 1.00 0.00 26 GLU A N 9
ATOM 11730 C CA . GLU B 2 29 ? 32.800 28.316 45.793 1.00 0.00 26 GLU A CA 9
ATOM 11731 C C . GLU B 2 29 ? 32.402 28.100 44.326 1.00 0.00 26 GLU A C 9
ATOM 11732 O O . GLU B 2 29 ? 32.805 28.856 43.441 1.00 0.00 26 GLU A O 9
ATOM 11744 N N . ILE B 2 30 ? 31.625 27.050 44.055 1.00 0.00 27 ILE A N 9
ATOM 11745 C CA . ILE B 2 30 ? 30.987 26.825 42.755 1.00 0.00 27 ILE A CA 9
ATOM 11746 C C . ILE B 2 30 ? 29.582 27.448 42.728 1.00 0.00 27 ILE A C 9
ATOM 11747 O O . ILE B 2 30 ? 28.808 27.292 43.676 1.00 0.00 27 ILE A O 9
ATOM 11763 N N . ILE B 2 31 ? 29.230 28.111 41.623 1.00 0.00 28 ILE A N 9
ATOM 11764 C CA . ILE B 2 31 ? 27.885 28.635 41.325 1.00 0.00 28 ILE A CA 9
ATOM 11765 C C . ILE B 2 31 ? 27.472 28.319 39.886 1.00 0.00 28 ILE A C 9
ATOM 11766 O O . ILE B 2 31 ? 28.306 28.097 39.008 1.00 0.00 28 ILE A O 9
ATOM 11782 N N . THR B 2 32 ? 26.168 28.302 39.630 1.00 0.00 29 THR A N 9
ATOM 11783 C CA . THR B 2 32 ? 25.621 28.155 38.278 1.00 0.00 29 THR A CA 9
ATOM 11784 C C . THR B 2 32 ? 25.513 29.535 37.636 1.00 0.00 29 THR A C 9
ATOM 11785 O O . THR B 2 32 ? 25.014 30.458 38.279 1.00 0.00 29 THR A O 9
ATOM 11796 N N . ILE B 2 33 ? 25.967 29.703 36.395 1.00 0.00 30 ILE A N 9
ATOM 11797 C CA . ILE B 2 33 ? 25.842 30.945 35.633 1.00 0.00 30 ILE A CA 9
ATOM 11798 C C . ILE B 2 33 ? 24.504 31.001 34.899 1.00 0.00 30 ILE A C 9
ATOM 11799 O O . ILE B 2 33 ? 24.188 30.127 34.089 1.00 0.00 30 ILE A O 9
ATOM 11815 N N . THR B 2 34 ? 23.752 32.075 35.125 1.00 0.00 31 THR A N 9
ATOM 11816 C CA . THR B 2 34 ? 22.504 32.374 34.414 1.00 0.00 31 THR A CA 9
ATOM 11817 C C . THR B 2 34 ? 22.703 33.408 33.303 1.00 0.00 31 THR A C 9
ATOM 11818 O O . THR B 2 34 ? 22.082 33.270 32.249 1.00 0.00 31 THR A O 9
ATOM 11829 N N . ASN B 2 35 ? 23.608 34.390 33.454 1.00 0.00 32 ASN A N 9
ATOM 11830 C CA . ASN B 2 35 ? 23.860 35.407 32.419 1.00 0.00 32 ASN A CA 9
ATOM 11831 C C . ASN B 2 35 ? 25.322 35.904 32.399 1.00 0.00 32 ASN A C 9
ATOM 11832 O O . ASN B 2 35 ? 25.675 36.781 33.183 1.00 0.00 32 ASN A O 9
ATOM 11843 N N . PRO B 2 36 ? 26.185 35.412 31.494 1.00 0.00 33 PRO A N 9
ATOM 11844 C CA . PRO B 2 36 ? 27.619 35.714 31.489 1.00 0.00 33 PRO A CA 9
ATOM 11845 C C . PRO B 2 36 ? 28.047 37.117 31.028 1.00 0.00 33 PRO A C 9
ATOM 11846 O O . PRO B 2 36 ? 29.245 37.398 30.968 1.00 0.00 33 PRO A O 9
ATOM 11857 N N . ASP B 2 37 ? 27.101 37.996 30.704 1.00 0.00 34 ASP A N 9
ATOM 11858 C CA . ASP B 2 37 ? 27.327 39.418 30.432 1.00 0.00 34 ASP A CA 9
ATOM 11859 C C . ASP B 2 37 ? 26.036 40.212 30.667 1.00 0.00 34 ASP A C 9
ATOM 11860 O O . ASP B 2 37 ? 25.035 40.009 29.976 1.00 0.00 34 ASP A O 9
ATOM 11869 N N . VAL B 2 38 ? 26.055 41.095 31.663 1.00 0.00 35 VAL A N 9
ATOM 11870 C CA . VAL B 2 38 ? 24.948 42.005 32.040 1.00 0.00 35 VAL A CA 9
ATOM 11871 C C . VAL B 2 38 ? 25.316 43.487 31.917 1.00 0.00 35 VAL A C 9
ATOM 11872 O O . VAL B 2 38 ? 24.436 44.343 32.018 1.00 0.00 35 VAL A O 9
ATOM 11885 N N . GLY B 2 39 ? 26.599 43.793 31.722 1.00 0.00 36 GLY A N 9
ATOM 11886 C CA . GLY B 2 39 ? 27.157 45.137 31.694 1.00 0.00 36 GLY A CA 9
ATOM 11887 C C . GLY B 2 39 ? 28.072 45.419 32.885 1.00 0.00 36 GLY A C 9
ATOM 11888 O O . GLY B 2 39 ? 28.099 44.694 33.881 1.00 0.00 36 GLY A O 9
ATOM 11892 N N . GLY B 2 40 ? 28.862 46.478 32.750 1.00 0.00 37 GLY A N 9
ATOM 11893 C CA . GLY B 2 40 ? 29.672 47.115 33.799 1.00 0.00 37 GLY A CA 9
ATOM 11894 C C . GLY B 2 40 ? 30.822 46.298 34.409 1.00 0.00 37 GLY A C 9
ATOM 11895 O O . GLY B 2 40 ? 31.552 46.833 35.246 1.00 0.00 37 GLY A O 9
ATOM 11899 N N . GLY B 2 41 ? 30.994 45.033 34.012 1.00 0.00 38 GLY A N 9
ATOM 11900 C CA . GLY B 2 41 ? 31.966 44.094 34.588 1.00 0.00 38 GLY A CA 9
ATOM 11901 C C . GLY B 2 41 ? 31.341 42.927 35.376 1.00 0.00 38 GLY A C 9
ATOM 11902 O O . GLY B 2 41 ? 32.038 42.268 36.147 1.00 0.00 38 GLY A O 9
ATOM 11906 N N . TRP B 2 42 ? 30.038 42.668 35.217 1.00 0.00 39 TRP A N 9
ATOM 11907 C CA . TRP B 2 42 ? 29.283 41.673 35.997 1.00 0.00 39 TRP A CA 9
ATOM 11908 C C . TRP B 2 42 ? 28.721 40.516 35.160 1.00 0.00 39 TRP A C 9
ATOM 11909 O O . TRP B 2 42 ? 28.585 40.599 33.935 1.00 0.00 39 TRP A O 9
ATOM 11930 N N . LEU B 2 43 ? 28.360 39.439 35.854 1.00 0.00 40 LEU A N 9
ATOM 11931 C CA . LEU B 2 43 ? 27.601 38.289 35.364 1.00 0.00 40 LEU A CA 9
ATOM 11932 C C . LEU B 2 43 ? 26.496 37.910 36.374 1.00 0.00 40 LEU A C 9
ATOM 11933 O O . LEU B 2 43 ? 26.577 38.256 37.554 1.00 0.00 40 LEU A O 9
ATOM 11949 N N . GLU B 2 44 ? 25.432 37.256 35.910 1.00 0.00 41 GLU A N 9
ATOM 11950 C CA . GLU B 2 44 ? 24.342 36.717 36.736 1.00 0.00 41 GLU A CA 9
ATOM 11951 C C . GLU B 2 44 ? 24.633 35.248 37.085 1.00 0.00 41 GLU A C 9
ATOM 11952 O O . GLU B 2 44 ? 24.999 34.460 36.204 1.00 0.00 41 GLU A O 9
ATOM 11964 N N . GLY B 2 45 ? 24.450 34.870 38.351 1.00 0.00 42 GLY A N 9
ATOM 11965 C CA . GLY B 2 45 ? 24.663 33.507 38.839 1.00 0.00 42 GLY A CA 9
ATOM 11966 C C . GLY B 2 45 ? 23.799 33.151 40.042 1.00 0.00 42 GLY A C 9
ATOM 11967 O O . GLY B 2 45 ? 23.124 34.022 40.584 1.00 0.00 42 GLY A O 9
ATOM 11971 N N . ARG B 2 46 ? 23.810 31.868 40.438 1.00 0.00 43 ARG A N 9
ATOM 11972 C CA . ARG B 2 46 ? 23.018 31.291 41.543 1.00 0.00 43 ARG A CA 9
ATOM 11973 C C . ARG B 2 46 ? 23.814 30.283 42.373 1.00 0.00 43 ARG A C 9
ATOM 11974 O O . ARG B 2 46 ? 24.408 29.343 41.838 1.00 0.00 43 ARG A O 9
ATOM 11995 N N . ASN B 2 47 ? 23.788 30.479 43.692 1.00 0.00 44 ASN A N 9
ATOM 11996 C CA . ASN B 2 47 ? 24.418 29.594 44.688 1.00 0.00 44 ASN A CA 9
ATOM 11997 C C . ASN B 2 47 ? 23.493 28.492 45.174 1.00 0.00 44 ASN A C 9
ATOM 11998 O O . ASN B 2 47 ? 22.280 28.549 44.982 1.00 0.00 44 ASN A O 9
ATOM 12009 N N . ILE B 2 48 ? 24.080 27.587 45.951 1.00 0.00 45 ILE A N 9
ATOM 12010 C CA . ILE B 2 48 ? 23.453 26.414 46.560 1.00 0.00 45 ILE A CA 9
ATOM 12011 C C . ILE B 2 48 ? 22.085 26.688 47.215 1.00 0.00 45 ILE A C 9
ATOM 12012 O O . ILE B 2 48 ? 21.157 25.884 47.086 1.00 0.00 45 ILE A O 9
ATOM 12028 N N . LYS B 2 49 ? 21.924 27.851 47.861 1.00 0.00 46 LYS A N 9
ATOM 12029 C CA . LYS B 2 49 ? 20.670 28.291 48.509 1.00 0.00 46 LYS A CA 9
ATOM 12030 C C . LYS B 2 49 ? 19.487 28.481 47.540 1.00 0.00 46 LYS A C 9
ATOM 12031 O O . LYS B 2 49 ? 18.327 28.485 47.958 1.00 0.00 46 LYS A O 9
ATOM 12050 N N . GLY B 2 50 ? 19.790 28.664 46.254 1.00 0.00 47 GLY A N 9
ATOM 12051 C CA . GLY B 2 50 ? 18.853 28.992 45.184 1.00 0.00 47 GLY A CA 9
ATOM 12052 C C . GLY B 2 50 ? 18.587 30.486 45.041 1.00 0.00 47 GLY A C 9
ATOM 12053 O O . GLY B 2 50 ? 17.602 30.871 44.413 1.00 0.00 47 GLY A O 9
ATOM 12057 N N . GLU B 2 51 ? 19.456 31.333 45.601 1.00 0.00 48 GLU A N 9
ATOM 12058 C CA . GLU B 2 51 ? 19.418 32.763 45.331 1.00 0.00 48 GLU A CA 9
ATOM 12059 C C . GLU B 2 51 ? 20.220 33.060 44.081 1.00 0.00 48 GLU A C 9
ATOM 12060 O O . GLU B 2 51 ? 21.321 32.524 43.931 1.00 0.00 48 GLU A O 9
ATOM 12072 N N . ARG B 2 52 ? 19.694 33.955 43.240 1.00 0.00 49 ARG A N 9
ATOM 12073 C CA . ARG B 2 52 ? 20.423 34.527 42.109 1.00 0.00 49 ARG A CA 9
ATOM 12074 C C . ARG B 2 52 ? 20.786 35.993 42.338 1.00 0.00 49 ARG A C 9
ATOM 12075 O O . ARG B 2 52 ? 20.160 36.677 43.158 1.00 0.00 49 ARG A O 9
ATOM 12096 N N . GLY B 2 53 ? 21.763 36.484 41.585 1.00 0.00 50 GLY A N 9
ATOM 12097 C CA . GLY B 2 53 ? 22.183 37.879 41.622 1.00 0.00 50 GLY A CA 9
ATOM 12098 C C . GLY B 2 53 ? 23.454 38.147 40.820 1.00 0.00 50 GLY A C 9
ATOM 12099 O O . GLY B 2 53 ? 23.963 37.266 40.127 1.00 0.00 50 GLY A O 9
ATOM 12103 N N . LEU B 2 54 ? 23.939 39.386 40.901 1.00 0.00 51 LEU A N 9
ATOM 12104 C CA . LEU B 2 54 ? 25.143 39.857 40.209 1.00 0.00 51 LEU A CA 9
ATOM 12105 C C . LEU B 2 54 ? 26.434 39.511 40.961 1.00 0.00 51 LEU A C 9
ATOM 12106 O O . LEU B 2 54 ? 26.534 39.711 42.170 1.00 0.00 51 LEU A O 9
ATOM 12122 N N . VAL B 2 55 ? 27.450 39.085 40.210 1.00 0.00 52 VAL A N 9
ATOM 12123 C CA . VAL B 2 55 ? 28.836 38.900 40.671 1.00 0.00 52 VAL A CA 9
ATOM 12124 C C . VAL B 2 55 ? 29.793 39.478 39.624 1.00 0.00 52 VAL A C 9
ATOM 12125 O O . VAL B 2 55 ? 29.554 39.316 38.426 1.00 0.00 52 VAL A O 9
ATOM 12138 N N . PRO B 2 56 ? 30.866 40.172 40.035 1.00 0.00 53 PRO A N 9
ATOM 12139 C CA . PRO B 2 56 ? 31.875 40.677 39.113 1.00 0.00 53 PRO A CA 9
ATOM 12140 C C . PRO B 2 56 ? 32.594 39.521 38.391 1.00 0.00 53 PRO A C 9
ATOM 12141 O O . PRO B 2 56 ? 33.186 38.651 39.027 1.00 0.00 53 PRO A O 9
ATOM 12152 N N . THR B 2 57 ? 32.586 39.505 37.057 1.00 0.00 54 THR A N 9
ATOM 12153 C CA . THR B 2 57 ? 33.163 38.395 36.255 1.00 0.00 54 THR A CA 9
ATOM 12154 C C . THR B 2 57 ? 34.677 38.271 36.400 1.00 0.00 54 THR A C 9
ATOM 12155 O O . THR B 2 57 ? 35.230 37.180 36.300 1.00 0.00 54 THR A O 9
ATOM 12166 N N . ASP B 2 58 ? 35.362 39.366 36.725 1.00 0.00 55 ASP A N 9
ATOM 12167 C CA . ASP B 2 58 ? 36.791 39.360 37.048 1.00 0.00 55 ASP A CA 9
ATOM 12168 C C . ASP B 2 58 ? 37.116 38.605 38.352 1.00 0.00 55 ASP A C 9
ATOM 12169 O O . ASP B 2 58 ? 38.256 38.175 38.521 1.00 0.00 55 ASP A O 9
ATOM 12178 N N . TYR B 2 59 ? 36.137 38.408 39.250 1.00 0.00 56 TYR A N 9
ATOM 12179 C CA . TYR B 2 59 ? 36.276 37.648 40.497 1.00 0.00 56 TYR A CA 9
ATOM 12180 C C . TYR B 2 59 ? 36.027 36.140 40.333 1.00 0.00 56 TYR A C 9
ATOM 12181 O O . TYR B 2 59 ? 36.277 35.388 41.274 1.00 0.00 56 TYR A O 9
ATOM 12199 N N . VAL B 2 60 ? 35.526 35.676 39.182 1.00 0.00 57 VAL A N 9
ATOM 12200 C CA . VAL B 2 60 ? 35.150 34.272 38.940 1.00 0.00 57 VAL A CA 9
ATOM 12201 C C . VAL B 2 60 ? 35.663 33.770 37.589 1.00 0.00 57 VAL A C 9
ATOM 12202 O O . VAL B 2 60 ? 36.076 34.548 36.731 1.00 0.00 57 VAL A O 9
ATOM 12215 N N . GLU B 2 61 ? 35.613 32.458 37.384 1.00 0.00 58 GLU A N 9
ATOM 12216 C CA . GLU B 2 61 ? 36.076 31.801 36.156 1.00 0.00 58 GLU A CA 9
ATOM 12217 C C . GLU B 2 61 ? 35.073 30.767 35.637 1.00 0.00 58 GLU A C 9
ATOM 12218 O O . GLU B 2 61 ? 34.594 29.911 36.383 1.00 0.00 58 GLU A O 9
ATOM 12230 N N . ILE B 2 62 ? 34.748 30.860 34.343 1.00 0.00 59 ILE A N 9
ATOM 12231 C CA . ILE B 2 62 ? 33.757 30.006 33.681 1.00 0.00 59 ILE A CA 9
ATOM 12232 C C . ILE B 2 62 ? 34.267 28.564 33.575 1.00 0.00 59 ILE A C 9
ATOM 12233 O O . ILE B 2 62 ? 35.308 28.297 32.965 1.00 0.00 59 ILE A O 9
ATOM 12249 N N . LEU B 2 63 ? 33.485 27.642 34.128 1.00 0.00 60 LEU A N 9
ATOM 12250 C CA . LEU B 2 63 ? 33.636 26.187 34.078 1.00 0.00 60 LEU A CA 9
ATOM 12251 C C . LEU B 2 63 ? 32.759 25.550 32.970 1.00 0.00 60 LEU A C 9
ATOM 12252 O O . LEU B 2 63 ? 31.804 26.178 32.496 1.00 0.00 60 LEU A O 9
ATOM 12268 N N . PRO B 2 64 ? 33.057 24.310 32.532 1.00 0.00 61 PRO A N 9
ATOM 12269 C CA . PRO B 2 64 ? 32.327 23.628 31.460 1.00 0.00 61 PRO A CA 9
ATOM 12270 C C . PRO B 2 64 ? 30.975 23.040 31.898 1.00 0.00 61 PRO A C 9
ATOM 12271 O O . PRO B 2 64 ? 30.815 22.569 33.027 1.00 0.00 61 PRO A O 9
ATOM 12282 N N . SER B 2 65 ? 30.027 22.963 30.958 1.00 0.00 62 SER A N 9
ATOM 12283 C CA . SER B 2 65 ? 28.739 22.240 31.059 1.00 0.00 62 SER A CA 9
ATOM 12284 C C . SER B 2 65 ? 28.912 20.707 30.947 1.00 0.00 62 SER A C 9
ATOM 12285 O O . SER B 2 65 ? 28.152 20.010 30.279 1.00 0.00 62 SER A O 9
ATOM 12293 N N . ASP B 2 66 ? 29.946 20.158 31.590 1.00 0.00 63 ASP A N 9
ATOM 12294 C CA . ASP B 2 66 ? 30.342 18.746 31.492 1.00 0.00 63 ASP A CA 9
ATOM 12295 C C . ASP B 2 66 ? 29.497 17.752 32.323 1.00 0.00 63 ASP A C 9
ATOM 12296 O O . ASP B 2 66 ? 29.557 16.548 32.068 1.00 0.00 63 ASP A O 9
ATOM 12305 N N . GLY B 2 67 ? 28.738 18.224 33.320 1.00 0.00 64 GLY A N 9
ATOM 12306 C CA . GLY B 2 67 ? 27.908 17.392 34.211 1.00 0.00 64 GLY A CA 9
ATOM 12307 C C . GLY B 2 67 ? 28.675 16.308 34.958 1.00 0.00 64 GLY A C 9
ATOM 12308 O O . GLY B 2 67 ? 28.262 15.128 34.892 1.00 0.00 64 GLY A O 9
ATOM 12313 N N . ALA A 1 1 ? 11.374 45.910 34.224 1.00 0.00 1663 ALA B N 10
ATOM 12314 C CA . ALA A 1 1 ? 12.772 45.453 34.204 1.00 0.00 1663 ALA B CA 10
ATOM 12315 C C . ALA A 1 1 ? 12.861 44.043 33.619 1.00 0.00 1663 ALA B C 10
ATOM 12316 O O . ALA A 1 1 ? 12.480 43.074 34.274 1.00 0.00 1663 ALA B O 10
ATOM 12325 N N . GLU A 1 2 ? 13.340 43.903 32.382 1.00 0.00 1664 GLU B N 10
ATOM 12326 C CA . GLU A 1 2 ? 13.383 42.620 31.659 1.00 0.00 1664 GLU B CA 10
ATOM 12327 C C . GLU A 1 2 ? 14.374 41.602 32.265 1.00 0.00 1664 GLU B C 10
ATOM 12328 O O . GLU A 1 2 ? 14.066 40.408 32.345 1.00 0.00 1664 GLU B O 10
ATOM 12340 N N . ARG A 1 3 ? 15.538 42.053 32.752 1.00 0.00 1665 ARG B N 10
ATOM 12341 C CA . ARG A 1 3 ? 16.549 41.219 33.436 1.00 0.00 1665 ARG B CA 10
ATOM 12342 C C . ARG A 1 3 ? 17.206 41.939 34.615 1.00 0.00 1665 ARG B C 10
ATOM 12343 O O . ARG A 1 3 ? 17.010 43.142 34.789 1.00 0.00 1665 ARG B O 10
ATOM 12364 N N . LEU A 1 4 ? 17.974 41.215 35.431 1.00 0.00 1666 LEU B N 10
ATOM 12365 C CA . LEU A 1 4 ? 18.739 41.761 36.557 1.00 0.00 1666 LEU B CA 10
ATOM 12366 C C . LEU A 1 4 ? 19.900 42.637 36.054 1.00 0.00 1666 LEU B C 10
ATOM 12367 O O . LEU A 1 4 ? 20.670 42.171 35.215 1.00 0.00 1666 LEU B O 10
ATOM 12383 N N . ILE A 1 5 ? 20.043 43.862 36.574 1.00 0.00 1667 ILE B N 10
ATOM 12384 C CA . ILE A 1 5 ? 21.028 44.864 36.104 1.00 0.00 1667 ILE B CA 10
ATOM 12385 C C . ILE A 1 5 ? 21.895 45.431 37.254 1.00 0.00 1667 ILE B C 10
ATOM 12386 O O . ILE A 1 5 ? 21.347 45.820 38.291 1.00 0.00 1667 ILE B O 10
ATOM 12402 N N . PRO A 1 6 ? 23.237 45.508 37.102 1.00 0.00 1668 PRO B N 10
ATOM 12403 C CA . PRO A 1 6 ? 24.139 46.040 38.128 1.00 0.00 1668 PRO B CA 10
ATOM 12404 C C . PRO A 1 6 ? 24.101 47.570 38.257 1.00 0.00 1668 PRO B C 10
ATOM 12405 O O . PRO A 1 6 ? 24.398 48.307 37.312 1.00 0.00 1668 PRO B O 10
ATOM 12416 N N . ARG A 1 7 ? 23.823 48.043 39.480 1.00 0.00 1669 ARG B N 10
ATOM 12417 C CA . ARG A 1 7 ? 23.719 49.466 39.881 1.00 0.00 1669 ARG B CA 10
ATOM 12418 C C . ARG A 1 7 ? 25.061 50.220 39.989 1.00 0.00 1669 ARG B C 10
ATOM 12419 O O . ARG A 1 7 ? 25.085 51.361 40.460 1.00 0.00 1669 ARG B O 10
ATOM 12440 N N . ARG A 1 8 ? 26.178 49.584 39.618 1.00 0.00 1670 ARG B N 10
ATOM 12441 C CA . ARG A 1 8 ? 27.554 50.113 39.705 1.00 0.00 1670 ARG B CA 10
ATOM 12442 C C . ARG A 1 8 ? 28.510 49.363 38.757 1.00 0.00 1670 ARG B C 10
ATOM 12443 O O . ARG A 1 8 ? 28.189 48.237 38.356 1.00 0.00 1670 ARG B O 10
ATOM 12464 N N . PRO A 1 9 ? 29.670 49.931 38.381 1.00 0.00 1671 PRO B N 10
ATOM 12465 C CA . PRO A 1 9 ? 30.723 49.184 37.687 1.00 0.00 1671 PRO B CA 10
ATOM 12466 C C . PRO A 1 9 ? 31.401 48.180 38.637 1.00 0.00 1671 PRO B C 10
ATOM 12467 O O . PRO A 1 9 ? 31.373 48.359 39.859 1.00 0.00 1671 PRO B O 10
ATOM 12478 N N . ALA A 1 10 ? 32.003 47.114 38.100 1.00 0.00 1672 ALA B N 10
ATOM 12479 C CA . ALA A 1 10 ? 32.650 46.077 38.911 1.00 0.00 1672 ALA B CA 10
ATOM 12480 C C . ALA A 1 10 ? 33.850 46.614 39.736 1.00 0.00 1672 ALA B C 10
ATOM 12481 O O . ALA A 1 10 ? 34.635 47.409 39.202 1.00 0.00 1672 ALA B O 10
ATOM 12488 N N . PRO A 1 11 ? 34.020 46.191 41.006 1.00 0.00 1673 PRO B N 10
ATOM 12489 C CA . PRO A 1 11 ? 35.088 46.667 41.894 1.00 0.00 1673 PRO B CA 10
ATOM 12490 C C . PRO A 1 11 ? 36.508 46.199 41.496 1.00 0.00 1673 PRO B C 10
ATOM 12491 O O . PRO A 1 11 ? 36.657 45.259 40.706 1.00 0.00 1673 PRO B O 10
ATOM 12502 N N . PRO A 1 12 ? 37.569 46.838 42.034 1.00 0.00 1674 PRO B N 10
ATOM 12503 C CA . PRO A 1 12 ? 38.964 46.498 41.749 1.00 0.00 1674 PRO B CA 10
ATOM 12504 C C . PRO A 1 12 ? 39.381 45.155 42.374 1.00 0.00 1674 PRO B C 10
ATOM 12505 O O . PRO A 1 12 ? 39.511 45.031 43.597 1.00 0.00 1674 PRO B O 10
ATOM 12516 N N . VAL A 1 13 ? 39.619 44.148 41.528 1.00 0.00 1675 VAL B N 10
ATOM 12517 C CA . VAL A 1 13 ? 39.931 42.769 41.938 1.00 0.00 1675 VAL B CA 10
ATOM 12518 C C . VAL A 1 13 ? 41.380 42.611 42.445 1.00 0.00 1675 VAL B C 10
ATOM 12519 O O . VAL A 1 13 ? 42.305 43.201 41.865 1.00 0.00 1675 VAL B O 10
ATOM 12532 N N . PRO A 1 14 ? 41.621 41.823 43.513 1.00 0.00 1676 PRO B N 10
ATOM 12533 C CA . PRO A 1 14 ? 42.934 41.678 44.140 1.00 0.00 1676 PRO B CA 10
ATOM 12534 C C . PRO A 1 14 ? 43.790 40.578 43.481 1.00 0.00 1676 PRO B C 10
ATOM 12535 O O . PRO A 1 14 ? 44.358 39.716 44.161 1.00 0.00 1676 PRO B O 10
ATOM 12546 N N . VAL A 1 15 ? 43.879 40.600 42.149 1.00 0.00 1677 VAL B N 10
ATOM 12547 C CA . VAL A 1 15 ? 44.671 39.648 41.357 1.00 0.00 1677 VAL B CA 10
ATOM 12548 C C . VAL A 1 15 ? 46.181 39.896 41.557 1.00 0.00 1677 VAL B C 10
ATOM 12549 O O . VAL A 1 15 ? 46.649 41.018 41.352 1.00 0.00 1677 VAL B O 10
ATOM 12562 N N . PRO A 1 16 ? 46.964 38.890 41.987 1.00 0.00 1678 PRO B N 10
ATOM 12563 C CA . PRO A 1 16 ? 48.385 39.014 42.325 1.00 0.00 1678 PRO B CA 10
ATOM 12564 C C . PRO A 1 16 ? 49.318 38.923 41.103 1.00 0.00 1678 PRO B C 10
ATOM 12565 O O . PRO A 1 16 ? 50.262 38.130 41.087 1.00 0.00 1678 PRO B O 10
ATOM 12576 N N . ALA A 1 17 ? 49.040 39.698 40.056 1.00 0.00 1679 ALA B N 10
ATOM 12577 C CA . ALA A 1 17 ? 49.766 39.656 38.787 1.00 0.00 1679 ALA B CA 10
ATOM 12578 C C . ALA A 1 17 ? 49.591 40.932 37.944 1.00 0.00 1679 ALA B C 10
ATOM 12579 O O . ALA A 1 17 ? 48.471 41.348 37.646 1.00 0.00 1679 ALA B O 10
ATOM 12586 N N . ARG A 1 18 ? 50.718 41.514 37.515 1.00 0.00 1680 ARG B N 10
ATOM 12587 C CA . ARG A 1 18 ? 50.893 42.603 36.528 1.00 0.00 1680 ARG B CA 10
ATOM 12588 C C . ARG A 1 18 ? 50.116 43.917 36.760 1.00 0.00 1680 ARG B C 10
ATOM 12589 O O . ARG A 1 18 ? 50.088 44.783 35.880 1.00 0.00 1680 ARG B O 10
ATOM 12610 N N . ILE A 1 19 ? 49.471 44.092 37.913 1.00 0.00 1681 ILE B N 10
ATOM 12611 C CA . ILE A 1 19 ? 48.649 45.279 38.218 1.00 0.00 1681 ILE B CA 10
ATOM 12612 C C . ILE A 1 19 ? 49.462 46.602 38.217 1.00 0.00 1681 ILE B C 10
ATOM 12613 O O . ILE A 1 19 ? 50.631 46.603 38.636 1.00 0.00 1681 ILE B O 10
ATOM 12629 N N . PRO A 1 20 ? 48.871 47.740 37.788 1.00 0.00 1682 PRO B N 10
ATOM 12630 C CA . PRO A 1 20 ? 49.542 49.048 37.759 1.00 0.00 1682 PRO B CA 10
ATOM 12631 C C . PRO A 1 20 ? 49.947 49.606 39.131 1.00 0.00 1682 PRO B C 10
ATOM 12632 O O . PRO A 1 20 ? 49.371 49.241 40.162 1.00 0.00 1682 PRO B O 10
ATOM 12643 N N . SER A 1 21 ? 50.886 50.559 39.126 1.00 0.00 1683 SER B N 10
ATOM 12644 C CA . SER A 1 21 ? 51.314 51.339 40.302 1.00 0.00 1683 SER B CA 10
ATOM 12645 C C . SER A 1 21 ? 51.887 52.706 39.882 1.00 0.00 1683 SER B C 10
ATOM 12646 O O . SER A 1 21 ? 52.628 52.767 38.897 1.00 0.00 1683 SER B O 10
ATOM 12654 N N . PRO A 1 22 ? 51.586 53.823 40.576 1.00 0.00 1684 PRO B N 10
ATOM 12655 C CA . PRO A 1 22 ? 52.123 55.141 40.229 1.00 0.00 1684 PRO B CA 10
ATOM 12656 C C . PRO A 1 22 ? 53.611 55.257 40.610 1.00 0.00 1684 PRO B C 10
ATOM 12657 O O . PRO A 1 22 ? 53.959 55.276 41.799 1.00 0.00 1684 PRO B O 10
ATOM 12668 N N . ARG A 1 23 ? 54.496 55.312 39.604 1.00 0.00 1685 ARG B N 10
ATOM 12669 C CA . ARG A 1 23 ? 55.971 55.367 39.734 1.00 0.00 1685 ARG B CA 10
ATOM 12670 C C . ARG A 1 23 ? 56.531 56.737 39.350 1.00 0.00 1685 ARG B C 10
ATOM 12671 O O . ARG A 1 23 ? 57.109 56.894 38.251 1.00 0.00 1685 ARG B O 10
ATOM 12693 N N . GLY B 2 1 ? 20.715 19.973 22.526 1.00 0.00 -2 GLY A N 10
ATOM 12694 C CA . GLY B 2 1 ? 21.375 20.367 23.785 1.00 0.00 -2 GLY A CA 10
ATOM 12695 C C . GLY B 2 1 ? 20.515 21.364 24.539 1.00 0.00 -2 GLY A C 10
ATOM 12696 O O . GLY B 2 1 ? 19.337 21.100 24.787 1.00 0.00 -2 GLY A O 10
ATOM 12702 N N . SER B 2 2 ? 21.077 22.521 24.895 1.00 0.00 -1 SER A N 10
ATOM 12703 C CA . SER B 2 2 ? 20.363 23.637 25.546 1.00 0.00 -1 SER A CA 10
ATOM 12704 C C . SER B 2 2 ? 19.698 23.300 26.897 1.00 0.00 -1 SER A C 10
ATOM 12705 O O . SER B 2 2 ? 18.715 23.936 27.281 1.00 0.00 -1 SER A O 10
ATOM 12713 N N . HIS B 2 3 ? 20.200 22.297 27.631 1.00 0.00 0 HIS A N 10
ATOM 12714 C CA . HIS B 2 3 ? 19.667 21.870 28.940 1.00 0.00 0 HIS A CA 10
ATOM 12715 C C . HIS B 2 3 ? 20.707 21.873 30.069 1.00 0.00 0 HIS A C 10
ATOM 12716 O O . HIS B 2 3 ? 20.333 22.017 31.239 1.00 0.00 0 HIS A O 10
ATOM 12730 N N . MET B 2 4 ? 22.001 21.753 29.759 1.00 0.00 1 MET A N 10
ATOM 12731 C CA . MET B 2 4 ? 23.087 21.865 30.736 1.00 0.00 1 MET A CA 10
ATOM 12732 C C . MET B 2 4 ? 23.393 23.339 31.035 1.00 0.00 1 MET A C 10
ATOM 12733 O O . MET B 2 4 ? 23.583 24.137 30.109 1.00 0.00 1 MET A O 10
ATOM 12747 N N . ALA B 2 5 ? 23.446 23.702 32.317 1.00 0.00 2 ALA A N 10
ATOM 12748 C CA . ALA B 2 5 ? 23.700 25.076 32.743 1.00 0.00 2 ALA A CA 10
ATOM 12749 C C . ALA B 2 5 ? 25.201 25.419 32.746 1.00 0.00 2 ALA A C 10
ATOM 12750 O O . ALA B 2 5 ? 26.025 24.598 33.157 1.00 0.00 2 ALA A O 10
ATOM 12757 N N . THR B 2 6 ? 25.554 26.643 32.334 1.00 0.00 3 THR A N 10
ATOM 12758 C CA . THR B 2 6 ? 26.936 27.147 32.446 1.00 0.00 3 THR A CA 10
ATOM 12759 C C . THR B 2 6 ? 27.302 27.279 33.930 1.00 0.00 3 THR A C 10
ATOM 12760 O O . THR B 2 6 ? 26.444 27.547 34.773 1.00 0.00 3 THR A O 10
ATOM 12771 N N 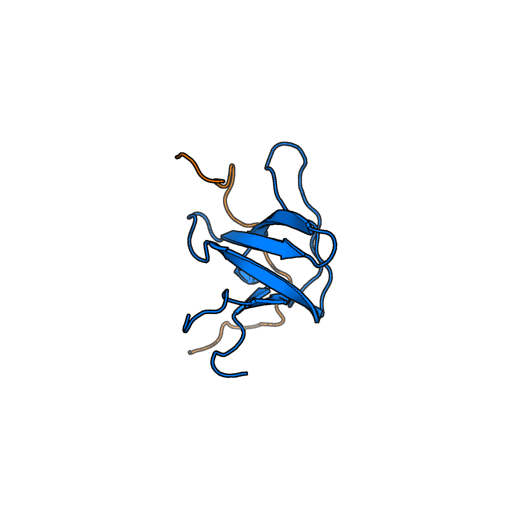. LYS B 2 7 ? 28.576 27.113 34.265 1.00 0.00 4 LYS A N 10
ATOM 12772 C CA . LYS B 2 7 ? 29.093 27.079 35.644 1.00 0.00 4 LYS A CA 10
ATOM 12773 C C . LYS B 2 7 ? 30.367 27.922 35.784 1.00 0.00 4 LYS A C 10
ATOM 12774 O O . LYS B 2 7 ? 31.075 28.131 34.799 1.00 0.00 4 LYS A O 10
ATOM 12793 N N . ALA B 2 8 ? 30.705 28.362 36.994 1.00 0.00 5 ALA A N 10
ATOM 12794 C CA . ALA B 2 8 ? 31.944 29.093 37.278 1.00 0.00 5 ALA A CA 10
ATOM 12795 C C . ALA B 2 8 ? 32.474 28.841 38.697 1.00 0.00 5 ALA A C 10
ATOM 12796 O O . ALA B 2 8 ? 31.687 28.605 39.614 1.00 0.00 5 ALA A O 10
ATOM 12803 N N . ARG B 2 9 ? 33.797 28.936 38.882 1.00 0.00 6 ARG A N 10
ATOM 12804 C CA . ARG B 2 9 ? 34.465 28.955 40.198 1.00 0.00 6 ARG A CA 10
ATOM 12805 C C . ARG B 2 9 ? 34.876 30.373 40.587 1.00 0.00 6 ARG A C 10
ATOM 12806 O O . ARG B 2 9 ? 35.295 31.160 39.741 1.00 0.00 6 ARG A O 10
ATOM 12827 N N . VAL B 2 10 ? 34.797 30.688 41.877 1.00 0.00 7 VAL A N 10
ATOM 12828 C CA . VAL B 2 10 ? 35.247 31.968 42.436 1.00 0.00 7 VAL A CA 10
ATOM 12829 C C . VAL B 2 10 ? 36.755 32.011 42.660 1.00 0.00 7 VAL A C 10
ATOM 12830 O O . VAL B 2 10 ? 37.329 31.115 43.271 1.00 0.00 7 VAL A O 10
ATOM 12843 N N . MET B 2 11 ? 37.386 33.099 42.227 1.00 0.00 8 MET A N 10
ATOM 12844 C CA . MET B 2 11 ? 38.814 33.373 42.393 1.00 0.00 8 MET A CA 10
ATOM 12845 C C . MET B 2 11 ? 39.121 34.256 43.613 1.00 0.00 8 MET A C 10
ATOM 12846 O O . MET B 2 11 ? 40.212 34.141 44.166 1.00 0.00 8 MET A O 10
ATOM 12860 N N . TYR B 2 12 ? 38.174 35.091 44.065 1.00 0.00 9 TYR A N 10
ATOM 12861 C CA . TYR B 2 12 ? 38.322 35.955 45.258 1.00 0.00 9 TYR A CA 10
ATOM 12862 C C . TYR B 2 12 ? 36.993 36.168 46.006 1.00 0.00 9 TYR A C 10
ATOM 12863 O O . TYR B 2 12 ? 35.942 36.265 45.375 1.00 0.00 9 TYR A O 10
ATOM 12881 N N . ASP B 2 13 ? 37.036 36.294 47.335 1.00 0.00 10 ASP A N 10
ATOM 12882 C CA . ASP B 2 13 ? 35.860 36.634 48.161 1.00 0.00 10 ASP A CA 10
ATOM 12883 C C . ASP B 2 13 ? 35.158 37.939 47.715 1.00 0.00 10 ASP A C 10
ATOM 12884 O O . ASP B 2 13 ? 35.813 38.955 47.462 1.00 0.00 10 ASP A O 10
ATOM 12893 N N . PHE B 2 14 ? 33.820 37.951 47.694 1.00 0.00 11 PHE A N 10
ATOM 12894 C CA . PHE B 2 14 ? 32.984 39.094 47.287 1.00 0.00 11 PHE A CA 10
ATOM 12895 C C . PHE B 2 14 ? 31.796 39.306 48.238 1.00 0.00 11 PHE A C 10
ATOM 12896 O O . PHE B 2 14 ? 31.301 38.347 48.831 1.00 0.00 11 PHE A O 10
ATOM 12913 N N . ALA B 2 15 ? 31.321 40.550 48.363 1.00 0.00 12 ALA A N 10
ATOM 12914 C CA . ALA B 2 15 ? 30.219 40.931 49.252 1.00 0.00 12 ALA A CA 10
ATOM 12915 C C . ALA B 2 15 ? 29.216 41.889 48.585 1.00 0.00 12 ALA A C 10
ATOM 12916 O O . ALA B 2 15 ? 29.582 42.987 48.153 1.00 0.00 12 ALA A O 10
ATOM 12923 N N . ALA B 2 16 ? 27.950 41.473 48.533 1.00 0.00 13 ALA A N 10
ATOM 12924 C CA . ALA B 2 16 ? 26.836 42.193 47.912 1.00 0.00 13 ALA A CA 10
ATOM 12925 C C . ALA B 2 16 ? 26.396 43.469 48.648 1.00 0.00 13 ALA A C 10
ATOM 12926 O O . ALA B 2 16 ? 26.081 43.442 49.841 1.00 0.00 13 ALA A O 10
ATOM 12933 N N . GLU B 2 17 ? 26.268 44.568 47.906 1.00 0.00 14 GLU A N 10
ATOM 12934 C CA . GLU B 2 17 ? 25.619 45.784 48.400 1.00 0.00 14 GLU A CA 10
ATOM 12935 C C . GLU B 2 17 ? 24.116 45.532 48.652 1.00 0.00 14 GLU A C 10
ATOM 12936 O O . GLU B 2 17 ? 23.477 44.819 47.869 1.00 0.00 14 GLU A O 10
ATOM 12948 N N . PRO B 2 18 ? 23.511 46.127 49.696 1.00 0.00 15 PRO A N 10
ATOM 12949 C CA . PRO B 2 18 ? 22.090 45.962 49.987 1.00 0.00 15 PRO A CA 10
ATOM 12950 C C . PRO B 2 18 ? 21.236 46.553 48.858 1.00 0.00 15 PRO A C 10
ATOM 12951 O O . PRO B 2 18 ? 21.541 47.617 48.323 1.00 0.00 15 PRO A O 10
ATOM 12962 N N . GLY B 2 19 ? 20.177 45.853 48.462 1.00 0.00 16 GLY A N 10
ATOM 12963 C CA . GLY B 2 19 ? 19.214 46.274 47.433 1.00 0.00 16 GLY A CA 10
ATOM 12964 C C . GLY B 2 19 ? 19.732 46.335 45.985 1.00 0.00 16 GLY A C 10
ATOM 12965 O O . GLY B 2 19 ? 18.922 46.403 45.058 1.00 0.00 16 GLY A O 10
ATOM 12969 N N . ASN B 2 20 ? 21.045 46.256 45.731 1.00 0.00 17 ASN A N 10
ATOM 12970 C CA . ASN B 2 20 ? 21.592 46.222 44.364 1.00 0.00 17 ASN A CA 10
ATOM 12971 C C . ASN B 2 20 ? 21.269 44.923 43.594 1.00 0.00 17 ASN A C 10
ATOM 12972 O O . ASN B 2 20 ? 21.340 44.907 42.365 1.00 0.00 17 ASN A O 10
ATOM 12983 N N . ASN B 2 21 ? 20.883 43.866 44.314 1.00 0.00 18 ASN A N 10
ATOM 12984 C CA . ASN B 2 21 ? 20.646 42.492 43.841 1.00 0.00 18 ASN A CA 10
ATOM 12985 C C . ASN B 2 21 ? 21.955 41.790 43.395 1.00 0.00 18 ASN A C 10
ATOM 12986 O O . ASN B 2 21 ? 21.987 41.008 42.440 1.00 0.00 18 ASN A O 10
ATOM 12997 N N . GLU B 2 22 ? 23.063 42.063 44.089 1.00 0.00 19 GLU A N 10
ATOM 12998 C CA . GLU B 2 22 ? 24.330 41.346 43.952 1.00 0.00 19 GLU A CA 10
ATOM 12999 C C . GLU B 2 22 ? 24.251 39.988 44.697 1.00 0.00 19 GLU A C 10
ATOM 13000 O O . GLU B 2 22 ? 23.240 39.699 45.346 1.00 0.00 19 GLU A O 10
ATOM 13012 N N . LEU B 2 23 ? 25.259 39.115 44.609 1.00 0.00 20 LEU A N 10
ATOM 13013 C CA . LEU B 2 23 ? 25.274 37.813 45.305 1.00 0.00 20 LEU A CA 10
ATOM 13014 C C . LEU B 2 23 ? 26.613 37.583 46.018 1.00 0.00 20 LEU A C 10
ATOM 13015 O O . LEU B 2 23 ? 27.636 37.383 45.371 1.00 0.00 20 LEU A O 10
ATOM 13031 N N . THR B 2 24 ? 26.623 37.607 47.352 1.00 0.00 21 THR A N 10
ATOM 13032 C CA . THR B 2 24 ? 27.818 37.317 48.164 1.00 0.00 21 THR A CA 10
ATOM 13033 C C . THR B 2 24 ? 28.337 35.899 47.902 1.00 0.00 21 THR A C 10
ATOM 13034 O O . THR B 2 24 ? 27.570 34.929 47.961 1.00 0.00 21 THR A O 10
ATOM 13045 N N . VAL B 2 25 ? 29.648 35.775 47.670 1.00 0.00 22 VAL A N 10
ATOM 13046 C CA . VAL B 2 25 ? 30.344 34.506 47.386 1.00 0.00 22 VAL A CA 10
ATOM 13047 C C . VAL B 2 25 ? 31.746 34.478 48.004 1.00 0.00 22 VAL A C 10
ATOM 13048 O O . VAL B 2 25 ? 32.326 35.509 48.342 1.00 0.00 22 VAL A O 10
ATOM 13061 N N . ASN B 2 26 ? 32.303 33.282 48.178 1.00 0.00 23 ASN A N 10
ATOM 13062 C CA . ASN B 2 26 ? 33.647 33.062 48.723 1.00 0.00 23 ASN A CA 10
ATOM 13063 C C . ASN B 2 26 ? 34.564 32.364 47.712 1.00 0.00 23 ASN A C 10
ATOM 13064 O O . ASN B 2 26 ? 34.108 31.569 46.901 1.00 0.00 23 ASN A O 10
ATOM 13075 N N . GLU B 2 27 ? 35.868 32.621 47.769 1.00 0.00 24 GLU A N 10
ATOM 13076 C CA . GLU B 2 27 ? 36.855 32.005 46.877 1.00 0.00 24 GLU A CA 10
ATOM 13077 C C . GLU B 2 27 ? 36.803 30.466 46.926 1.00 0.00 24 GLU A C 10
ATOM 13078 O O . GLU B 2 27 ? 36.680 29.873 48.005 1.00 0.00 24 GLU A O 10
ATOM 13090 N N . GLY B 2 28 ? 36.869 29.822 45.752 1.00 0.00 25 GLY A N 10
ATOM 13091 C CA . GLY B 2 28 ? 36.735 28.380 45.576 1.00 0.00 25 GLY A CA 10
ATOM 13092 C C . GLY B 2 28 ? 35.304 27.856 45.495 1.00 0.00 25 GLY A C 10
ATOM 13093 O O . GLY B 2 28 ? 35.093 26.728 45.048 1.00 0.00 25 GLY A O 10
ATOM 13097 N N . GLU B 2 29 ? 34.321 28.668 45.876 1.00 0.00 26 GLU A N 10
ATOM 13098 C CA . GLU B 2 29 ? 32.903 28.341 45.703 1.00 0.00 26 GLU A CA 10
ATOM 13099 C C . GLU B 2 29 ? 32.560 28.178 44.209 1.00 0.00 26 GLU A C 10
ATOM 13100 O O . GLU B 2 29 ? 33.023 28.946 43.366 1.00 0.00 26 GLU A O 10
ATOM 13112 N N . ILE B 2 30 ? 31.778 27.153 43.864 1.00 0.00 27 ILE A N 10
ATOM 13113 C CA . ILE B 2 30 ? 31.218 26.958 42.525 1.00 0.00 27 ILE A CA 10
ATOM 13114 C C . ILE B 2 30 ? 29.793 27.523 42.472 1.00 0.00 27 ILE A C 10
ATOM 13115 O O . ILE B 2 30 ? 28.971 27.237 43.349 1.00 0.00 27 ILE A O 10
ATOM 13131 N N . ILE B 2 31 ? 29.459 28.263 41.415 1.00 0.00 28 ILE A N 10
ATOM 13132 C CA . ILE B 2 31 ? 28.107 28.774 41.147 1.00 0.00 28 ILE A CA 10
ATOM 13133 C C . ILE B 2 31 ? 27.635 28.435 39.734 1.00 0.00 28 ILE A C 10
ATOM 13134 O O . ILE B 2 31 ? 28.429 28.292 38.804 1.00 0.00 28 ILE A O 10
ATOM 13150 N N . THR B 2 32 ? 26.322 28.307 39.566 1.00 0.00 29 THR A N 10
ATOM 13151 C CA . THR B 2 32 ? 25.690 28.151 38.253 1.00 0.00 29 THR A CA 10
ATOM 13152 C C . THR B 2 32 ? 25.448 29.537 37.661 1.00 0.00 29 THR A C 10
ATOM 13153 O O . THR B 2 32 ? 24.970 30.422 38.365 1.00 0.00 29 THR A O 10
ATOM 13164 N N . ILE B 2 33 ? 25.771 29.747 36.387 1.00 0.00 30 ILE A N 10
ATOM 13165 C CA . ILE B 2 33 ? 25.595 31.018 35.683 1.00 0.00 30 ILE A CA 10
ATOM 13166 C C . ILE B 2 33 ? 24.218 31.099 35.016 1.00 0.00 30 ILE A C 10
ATOM 13167 O O . ILE B 2 33 ? 23.772 30.156 34.358 1.00 0.00 30 ILE A O 10
ATOM 13183 N N . THR B 2 34 ? 23.573 32.258 35.143 1.00 0.00 31 THR A N 10
ATOM 13184 C CA . THR B 2 34 ? 22.262 32.569 34.554 1.00 0.00 31 THR A CA 10
ATOM 13185 C C . THR B 2 34 ? 22.280 33.757 33.593 1.00 0.00 31 THR A C 10
ATOM 13186 O O . THR B 2 34 ? 21.388 33.846 32.753 1.00 0.00 31 THR A O 10
ATOM 13197 N N . ASN B 2 35 ? 23.266 34.658 33.655 1.00 0.00 32 ASN A N 10
ATOM 13198 C CA . ASN B 2 35 ? 23.443 35.716 32.644 1.00 0.00 32 ASN A CA 10
ATOM 13199 C C . ASN B 2 35 ? 24.900 36.211 32.572 1.00 0.00 32 ASN A C 10
ATOM 13200 O O . ASN B 2 35 ? 25.268 37.122 33.312 1.00 0.00 32 ASN A O 10
ATOM 13211 N N . PRO B 2 36 ? 25.741 35.672 31.677 1.00 0.00 33 PRO A N 10
ATOM 13212 C CA . PRO B 2 36 ? 27.170 35.980 31.654 1.00 0.00 33 PRO A CA 10
ATOM 13213 C C . PRO B 2 36 ? 27.585 37.379 31.157 1.00 0.00 33 PRO A C 10
ATOM 13214 O O . PRO B 2 36 ? 28.777 37.688 31.209 1.00 0.00 33 PRO A O 10
ATOM 13225 N N . ASP B 2 37 ? 26.670 38.220 30.668 1.00 0.00 34 ASP A N 10
ATOM 13226 C CA . ASP B 2 37 ? 27.016 39.521 30.063 1.00 0.00 34 ASP A CA 10
ATOM 13227 C C . ASP B 2 37 ? 25.957 40.612 30.299 1.00 0.00 34 ASP A C 10
ATOM 13228 O O . ASP B 2 37 ? 25.237 41.043 29.396 1.00 0.00 34 ASP A O 10
ATOM 13237 N N . VAL B 2 38 ? 25.848 41.052 31.547 1.00 0.00 35 VAL A N 10
ATOM 13238 C CA . VAL B 2 38 ? 24.861 42.049 32.028 1.00 0.00 35 VAL A CA 10
ATOM 13239 C C . VAL B 2 38 ? 25.294 43.512 31.821 1.00 0.00 35 VAL A C 10
ATOM 13240 O O . VAL B 2 38 ? 24.447 44.412 31.843 1.00 0.00 35 VAL A O 10
ATOM 13253 N N . GLY B 2 39 ? 26.588 43.749 31.597 1.00 0.00 36 GLY A N 10
ATOM 13254 C CA . GLY B 2 39 ? 27.197 45.069 31.507 1.00 0.00 36 GLY A CA 10
ATOM 13255 C C . GLY B 2 39 ? 27.939 45.421 32.799 1.00 0.00 36 GLY A C 10
ATOM 13256 O O . GLY B 2 39 ? 27.743 44.821 33.857 1.00 0.00 36 GLY A O 10
ATOM 13260 N N . GLY B 2 40 ? 28.846 46.386 32.697 1.00 0.00 37 GLY A N 10
ATOM 13261 C CA . GLY B 2 40 ? 29.569 46.995 33.826 1.00 0.00 37 GLY A CA 10
ATOM 13262 C C . GLY B 2 40 ? 30.665 46.136 34.465 1.00 0.00 37 GLY A C 10
ATOM 13263 O O . GLY B 2 40 ? 31.377 46.620 35.346 1.00 0.00 37 GLY A O 10
ATOM 13267 N N . GLY B 2 41 ? 30.834 44.887 34.027 1.00 0.00 38 GLY A N 10
ATOM 13268 C CA . GLY B 2 41 ? 31.831 43.943 34.548 1.00 0.00 38 GLY A CA 10
ATOM 13269 C C . GLY B 2 41 ? 31.251 42.782 35.361 1.00 0.00 38 GLY A C 10
ATOM 13270 O O . GLY B 2 41 ? 31.973 42.200 36.171 1.00 0.00 38 GLY A O 10
ATOM 13274 N N . TRP B 2 42 ? 29.972 42.435 35.178 1.00 0.00 39 TRP A N 10
ATOM 13275 C CA . TRP B 2 42 ? 29.270 41.441 36.003 1.00 0.00 39 TRP A CA 10
ATOM 13276 C C . TRP B 2 42 ? 28.725 40.241 35.220 1.00 0.00 39 TRP A C 10
ATOM 13277 O O . TRP B 2 42 ? 28.695 40.225 33.989 1.00 0.00 39 TRP A O 10
ATOM 13298 N N . LEU B 2 43 ? 28.255 39.250 35.969 1.00 0.00 40 LEU A N 10
ATOM 13299 C CA . LEU B 2 43 ? 27.477 38.099 35.527 1.00 0.00 40 LEU A CA 10
ATOM 13300 C C . LEU B 2 43 ? 26.377 37.787 36.560 1.00 0.00 40 LEU A C 10
ATOM 13301 O O . LEU B 2 43 ? 26.533 38.071 37.745 1.00 0.00 40 LEU A O 10
ATOM 13317 N N . GLU B 2 44 ? 25.237 37.262 36.117 1.00 0.00 41 GLU A N 10
ATOM 13318 C CA . GLU B 2 44 ? 24.185 36.713 36.990 1.00 0.00 41 GLU A CA 10
ATOM 13319 C C . GLU B 2 44 ? 24.498 35.241 37.292 1.00 0.00 41 GLU A C 10
ATOM 13320 O O . GLU B 2 44 ? 24.868 34.488 36.383 1.00 0.00 41 GLU A O 10
ATOM 13332 N N . GLY B 2 45 ? 24.333 34.830 38.549 1.00 0.00 42 GLY A N 10
ATOM 13333 C CA . GLY B 2 45 ? 24.568 33.464 39.003 1.00 0.00 42 GLY A CA 10
ATOM 13334 C C . GLY B 2 45 ? 23.703 33.070 40.190 1.00 0.00 42 GLY A C 10
ATOM 13335 O O . GLY B 2 45 ? 23.011 33.907 40.767 1.00 0.00 42 GLY A O 10
ATOM 13339 N N . ARG B 2 46 ? 23.762 31.782 40.542 1.00 0.00 43 ARG A N 10
ATOM 13340 C CA . ARG B 2 46 ? 23.115 31.158 41.704 1.00 0.00 43 ARG A CA 10
ATOM 13341 C C . ARG B 2 46 ? 24.091 30.237 42.430 1.00 0.00 43 ARG A C 10
ATOM 13342 O O . ARG B 2 46 ? 24.784 29.439 41.798 1.00 0.00 43 ARG A O 10
ATOM 13363 N N . ASN B 2 47 ? 24.118 30.339 43.757 1.00 0.00 44 ASN A N 10
ATOM 13364 C CA . ASN B 2 47 ? 24.851 29.417 44.638 1.00 0.00 44 ASN A CA 10
ATOM 13365 C C . ASN B 2 47 ? 23.979 28.287 45.152 1.00 0.00 44 ASN A C 10
ATOM 13366 O O . ASN B 2 47 ? 22.755 28.366 45.099 1.00 0.00 44 ASN A O 10
ATOM 13377 N N . ILE B 2 48 ? 24.633 27.312 45.781 1.00 0.00 45 ILE A N 10
ATOM 13378 C CA . ILE B 2 48 ? 24.033 26.093 46.329 1.00 0.00 45 ILE A CA 10
ATOM 13379 C C . ILE B 2 48 ? 22.747 26.331 47.148 1.00 0.00 45 ILE A C 10
ATOM 13380 O O . ILE B 2 48 ? 21.791 25.553 47.084 1.00 0.00 45 ILE A O 10
ATOM 13396 N N . LYS B 2 49 ? 22.701 27.443 47.895 1.00 0.00 46 LYS A N 10
ATOM 13397 C CA . LYS B 2 49 ? 21.564 27.857 48.734 1.00 0.00 46 LYS A CA 10
ATOM 13398 C C . LYS B 2 49 ? 20.279 28.181 47.943 1.00 0.00 46 LYS A C 10
ATOM 13399 O O . LYS B 2 49 ? 19.199 28.253 48.528 1.00 0.00 46 LYS A O 10
ATOM 13418 N N . GLY B 2 50 ? 20.401 28.417 46.634 1.00 0.00 47 GLY A N 10
ATOM 13419 C CA . GLY B 2 50 ? 19.330 28.847 45.736 1.00 0.00 47 GLY A CA 10
ATOM 13420 C C . GLY B 2 50 ? 19.092 30.354 45.727 1.00 0.00 47 GLY A C 10
ATOM 13421 O O . GLY B 2 50 ? 18.008 30.793 45.339 1.00 0.00 47 GLY A O 10
ATOM 13425 N N . GLU B 2 51 ? 20.067 31.150 46.174 1.00 0.00 48 GLU A N 10
ATOM 13426 C CA . GLU B 2 51 ? 20.031 32.598 45.994 1.00 0.00 48 GLU A CA 10
ATOM 13427 C C . GLU B 2 51 ? 20.656 32.945 44.649 1.00 0.00 48 GLU A C 10
ATOM 13428 O O . GLU B 2 51 ? 21.728 32.429 44.328 1.00 0.00 48 GLU A O 10
ATOM 13440 N N . ARG B 2 52 ? 19.989 33.824 43.891 1.00 0.00 49 ARG A N 10
ATOM 13441 C CA . ARG B 2 52 ? 20.512 34.435 42.667 1.00 0.00 49 ARG A CA 10
ATOM 13442 C C . ARG B 2 52 ? 20.962 35.875 42.871 1.00 0.00 49 ARG A C 10
ATOM 13443 O O . ARG B 2 52 ? 20.536 36.538 43.823 1.00 0.00 49 ARG A O 10
ATOM 13464 N N . GLY B 2 53 ? 21.763 36.378 41.942 1.00 0.00 50 GLY A N 10
ATOM 13465 C CA . GLY B 2 53 ? 22.186 37.772 41.918 1.00 0.00 50 GLY A CA 10
ATOM 13466 C C . GLY B 2 53 ? 23.413 38.003 41.050 1.00 0.00 50 GLY A C 10
ATOM 13467 O O . GLY B 2 53 ? 23.896 37.103 40.365 1.00 0.00 50 GLY A O 10
ATOM 13471 N N . LEU B 2 54 ? 23.888 39.242 41.070 1.00 0.00 51 LEU A N 10
ATOM 13472 C CA . LEU B 2 54 ? 25.005 39.732 40.269 1.00 0.00 51 LEU A CA 10
ATOM 13473 C C . LEU B 2 54 ? 26.357 39.564 40.985 1.00 0.00 51 LEU A C 10
ATOM 13474 O O . LEU B 2 54 ? 26.492 39.902 42.159 1.00 0.00 51 LEU A O 10
ATOM 13490 N N . VAL B 2 55 ? 27.379 39.110 40.255 1.00 0.00 52 VAL A N 10
ATOM 13491 C CA . VAL B 2 55 ? 28.776 38.992 40.719 1.00 0.00 52 VAL A CA 10
ATOM 13492 C C . VAL B 2 55 ? 29.734 39.558 39.673 1.00 0.00 52 VAL A C 10
ATOM 13493 O O . VAL B 2 55 ? 29.498 39.374 38.478 1.00 0.00 52 VAL A O 10
ATOM 13506 N N . PRO B 2 56 ? 30.815 40.244 40.079 1.00 0.00 53 PRO A N 10
ATOM 13507 C CA . PRO B 2 56 ? 31.837 40.716 39.154 1.00 0.00 53 PRO A CA 10
ATOM 13508 C C . PRO B 2 56 ? 32.523 39.541 38.437 1.00 0.00 53 PRO A C 10
ATOM 13509 O O . PRO B 2 56 ? 33.124 38.681 39.079 1.00 0.00 53 PRO A O 10
ATOM 13520 N N . THR B 2 57 ? 32.500 39.505 37.102 1.00 0.00 54 THR A N 10
ATOM 13521 C CA . THR B 2 57 ? 33.146 38.417 36.332 1.00 0.00 54 THR A CA 10
ATOM 13522 C C . THR B 2 57 ? 34.676 38.445 36.438 1.00 0.00 54 THR A C 10
ATOM 13523 O O . THR B 2 57 ? 35.343 37.427 36.274 1.00 0.00 54 THR A O 10
ATOM 13534 N N . ASP B 2 58 ? 35.249 39.590 36.821 1.00 0.00 55 ASP A N 10
ATOM 13535 C CA . ASP B 2 58 ? 36.668 39.729 37.162 1.00 0.00 55 ASP A CA 10
ATOM 13536 C C . ASP B 2 58 ? 37.087 38.852 38.364 1.00 0.00 55 ASP A C 10
ATOM 13537 O O . ASP B 2 58 ? 38.255 38.488 38.476 1.00 0.00 55 ASP A O 10
ATOM 13546 N N . TYR B 2 59 ? 36.144 38.511 39.256 1.00 0.00 56 TYR A N 10
ATOM 13547 C CA . TYR B 2 59 ? 36.334 37.716 40.471 1.00 0.00 56 TYR A CA 10
ATOM 13548 C C . TYR B 2 59 ? 36.110 36.208 40.277 1.00 0.00 56 TYR A C 10
ATOM 13549 O O . TYR B 2 59 ? 36.362 35.449 41.212 1.00 0.00 56 TYR A O 10
ATOM 13567 N N . VAL B 2 60 ? 35.630 35.746 39.117 1.00 0.00 57 VAL A N 10
ATOM 13568 C CA . VAL B 2 60 ? 35.270 34.337 38.859 1.00 0.00 57 VAL A CA 10
ATOM 13569 C C . VAL B 2 60 ? 35.743 33.853 37.479 1.00 0.00 57 VAL A C 10
ATOM 13570 O O . VAL B 2 60 ? 36.003 34.645 36.574 1.00 0.00 57 VAL A O 10
ATOM 13583 N N . GLU B 2 61 ? 35.818 32.538 37.297 1.00 0.00 58 GLU A N 10
ATOM 13584 C CA . GLU B 2 61 ? 36.274 31.888 36.058 1.00 0.00 58 GLU A CA 10
ATOM 13585 C C . GLU B 2 61 ? 35.255 30.861 35.548 1.00 0.00 58 GLU A C 10
ATOM 13586 O O . GLU B 2 61 ? 34.807 29.988 36.296 1.00 0.00 58 GLU A O 10
ATOM 13598 N N . ILE B 2 62 ? 34.879 30.974 34.270 1.00 0.00 59 ILE A N 10
ATOM 13599 C CA . ILE B 2 62 ? 33.883 30.105 33.631 1.00 0.00 59 ILE A CA 10
ATOM 13600 C C . ILE B 2 62 ? 34.475 28.705 33.421 1.00 0.00 59 ILE A C 10
ATOM 13601 O O . ILE B 2 62 ? 35.546 28.549 32.827 1.00 0.00 59 ILE A O 10
ATOM 13617 N N . LEU B 2 63 ? 33.778 27.682 33.909 1.00 0.00 60 LEU A N 10
ATOM 13618 C CA . LEU B 2 63 ? 34.178 26.273 33.820 1.00 0.00 60 LEU A CA 10
ATOM 13619 C C . LEU B 2 63 ? 33.685 25.602 32.515 1.00 0.00 60 LEU A C 10
ATOM 13620 O O . LEU B 2 63 ? 32.693 26.055 31.933 1.00 0.00 60 LEU A O 10
ATOM 13636 N N . PRO B 2 64 ? 34.318 24.511 32.045 1.00 0.00 61 PRO A N 10
ATOM 13637 C CA . PRO B 2 64 ? 33.844 23.734 30.894 1.00 0.00 61 PRO A CA 10
ATOM 13638 C C . PRO B 2 64 ? 32.623 22.864 31.248 1.00 0.00 61 PRO A C 10
ATOM 13639 O O . PRO B 2 64 ? 32.399 22.554 32.418 1.00 0.00 61 PRO A O 10
ATOM 13650 N N . SER B 2 65 ? 31.858 22.432 30.239 1.00 0.00 62 SER A N 10
ATOM 13651 C CA . SER B 2 65 ? 30.663 21.572 30.389 1.00 0.00 62 SER A CA 10
ATOM 13652 C C . SER B 2 65 ? 30.437 20.659 29.173 1.00 0.00 62 SER A C 10
ATOM 13653 O O . SER B 2 65 ? 30.974 20.915 28.092 1.00 0.00 62 SER A O 10
ATOM 13661 N N . ASP B 2 66 ? 29.626 19.608 29.333 1.00 0.00 63 ASP A N 10
ATOM 13662 C CA . ASP B 2 66 ? 29.316 18.574 28.323 1.00 0.00 63 ASP A CA 10
ATOM 13663 C C . ASP B 2 66 ? 30.576 17.935 27.697 1.00 0.00 63 ASP A C 10
ATOM 13664 O O . ASP B 2 66 ? 30.752 17.870 26.471 1.00 0.00 63 ASP A O 10
ATOM 13673 N N . GLY B 2 67 ? 31.478 17.494 28.578 1.00 0.00 64 GLY A N 10
ATOM 13674 C CA . GLY B 2 67 ? 32.771 16.866 28.268 1.00 0.00 64 GLY A CA 10
ATOM 13675 C C . GLY B 2 67 ? 32.718 15.653 27.349 1.00 0.00 64 GLY A C 10
ATOM 13676 O O . GLY B 2 67 ? 33.694 15.486 26.589 1.00 0.00 64 GLY A O 10
ATOM 13681 N N . ALA A 1 1 ? 19.708 35.177 30.253 1.00 0.00 1663 ALA B N 11
ATOM 13682 C CA . ALA A 1 1 ? 19.085 36.489 29.975 1.00 0.00 1663 ALA B CA 11
ATOM 13683 C C . ALA A 1 1 ? 19.111 37.381 31.206 1.00 0.00 1663 ALA B C 11
ATOM 13684 O O . ALA A 1 1 ? 19.078 36.882 32.327 1.00 0.00 1663 ALA B O 11
ATOM 13693 N N . GLU A 1 2 ? 19.201 38.701 31.021 1.00 0.00 1664 GLU B N 11
ATOM 13694 C CA . GLU A 1 2 ? 19.335 39.653 32.128 1.00 0.00 1664 GLU B CA 11
ATOM 13695 C C . GLU A 1 2 ? 18.066 39.699 33.001 1.00 0.00 1664 GLU B C 11
ATOM 13696 O O . GLU A 1 2 ? 17.054 40.306 32.645 1.00 0.00 1664 GLU B O 11
ATOM 13708 N N . ARG A 1 3 ? 18.086 39.026 34.155 1.00 0.00 1665 ARG B N 11
ATOM 13709 C CA . ARG A 1 3 ? 17.042 39.158 35.193 1.00 0.00 1665 ARG B CA 11
ATOM 13710 C C . ARG A 1 3 ? 17.343 40.305 36.158 1.00 0.00 1665 ARG B C 11
ATOM 13711 O O . ARG A 1 3 ? 16.440 40.881 36.757 1.00 0.00 1665 ARG B O 11
ATOM 13732 N N . LEU A 1 4 ? 18.622 40.626 36.290 1.00 0.00 1666 LEU B N 11
ATOM 13733 C CA . LEU A 1 4 ? 19.180 41.716 37.091 1.00 0.00 1666 LEU B CA 11
ATOM 13734 C C . LEU A 1 4 ? 19.969 42.708 36.220 1.00 0.00 1666 LEU B C 11
ATOM 13735 O O . LEU A 1 4 ? 20.476 42.338 35.163 1.00 0.00 1666 LEU B O 11
ATOM 13751 N N . ILE A 1 5 ? 20.136 43.942 36.708 1.00 0.00 1667 ILE B N 11
ATOM 13752 C CA . ILE A 1 5 ? 20.944 45.002 36.077 1.00 0.00 1667 ILE B CA 11
ATOM 13753 C C . ILE A 1 5 ? 21.875 45.669 37.113 1.00 0.00 1667 ILE B C 11
ATOM 13754 O O . ILE A 1 5 ? 21.399 46.124 38.157 1.00 0.00 1667 ILE B O 11
ATOM 13770 N N . PRO A 1 6 ? 23.200 45.757 36.873 1.00 0.00 1668 PRO B N 11
ATOM 13771 C CA . PRO A 1 6 ? 24.119 46.439 37.784 1.00 0.00 1668 PRO B CA 11
ATOM 13772 C C . PRO A 1 6 ? 23.955 47.970 37.772 1.00 0.00 1668 PRO B C 11
ATOM 13773 O O . PRO A 1 6 ? 24.103 48.638 36.744 1.00 0.00 1668 PRO B O 11
ATOM 13784 N N . ARG A 1 7 ? 23.698 48.541 38.961 1.00 0.00 1669 ARG B N 11
ATOM 13785 C CA . ARG A 1 7 ? 23.590 49.996 39.214 1.00 0.00 1669 ARG B CA 11
ATOM 13786 C C . ARG A 1 7 ? 24.941 50.736 39.228 1.00 0.00 1669 ARG B C 11
ATOM 13787 O O . ARG A 1 7 ? 24.965 51.968 39.177 1.00 0.00 1669 ARG B O 11
ATOM 13808 N N . ARG A 1 8 ? 26.053 49.987 39.290 1.00 0.00 1670 ARG B N 11
ATOM 13809 C CA . ARG A 1 8 ? 27.450 50.451 39.373 1.00 0.00 1670 ARG B CA 11
ATOM 13810 C C . ARG A 1 8 ? 28.384 49.540 38.554 1.00 0.00 1670 ARG B C 11
ATOM 13811 O O . ARG A 1 8 ? 28.094 48.345 38.466 1.00 0.00 1670 ARG B O 11
ATOM 13832 N N . PRO A 1 9 ? 29.500 50.032 37.983 1.00 0.00 1671 PRO B N 11
ATOM 13833 C CA . PRO A 1 9 ? 30.517 49.171 37.373 1.00 0.00 1671 PRO B CA 11
ATOM 13834 C C . PRO A 1 9 ? 31.240 48.304 38.424 1.00 0.00 1671 PRO B C 11
ATOM 13835 O O . PRO A 1 9 ? 31.241 48.630 39.617 1.00 0.00 1671 PRO B O 11
ATOM 13846 N N . ALA A 1 10 ? 31.851 47.196 37.996 1.00 0.00 1672 ALA B N 11
ATOM 13847 C CA . ALA A 1 10 ? 32.483 46.211 38.877 1.00 0.00 1672 ALA B CA 11
ATOM 13848 C C . ALA A 1 10 ? 33.606 46.792 39.772 1.00 0.00 1672 ALA B C 11
ATOM 13849 O O . ALA A 1 10 ? 34.372 47.648 39.308 1.00 0.00 1672 ALA B O 11
ATOM 13856 N N . PRO A 1 11 ? 33.750 46.323 41.029 1.00 0.00 1673 PRO B N 11
ATOM 13857 C CA . PRO A 1 11 ? 34.846 46.715 41.921 1.00 0.00 1673 PRO B CA 11
ATOM 13858 C C . PRO A 1 11 ? 36.224 46.220 41.426 1.00 0.00 1673 PRO B C 11
ATOM 13859 O O . PRO A 1 11 ? 36.292 45.240 40.671 1.00 0.00 1673 PRO B O 11
ATOM 13870 N N . PRO A 1 12 ? 37.335 46.847 41.866 1.00 0.00 1674 PRO B N 11
ATOM 13871 C CA . PRO A 1 12 ? 38.692 46.375 41.582 1.00 0.00 1674 PRO B CA 11
ATOM 13872 C C . PRO A 1 12 ? 38.978 45.024 42.268 1.00 0.00 1674 PRO B C 11
ATOM 13873 O O . PRO A 1 12 ? 38.521 44.777 43.390 1.00 0.00 1674 PRO B O 11
ATOM 13884 N N . VAL A 1 13 ? 39.736 44.144 41.605 1.00 0.00 1675 VAL B N 11
ATOM 13885 C CA . VAL A 1 13 ? 40.009 42.759 42.039 1.00 0.00 1675 VAL B CA 11
ATOM 13886 C C . VAL A 1 13 ? 41.427 42.570 42.622 1.00 0.00 1675 VAL B C 11
ATOM 13887 O O . VAL A 1 13 ? 42.383 43.135 42.080 1.00 0.00 1675 VAL B O 11
ATOM 13900 N N . PRO A 1 14 ? 41.604 41.782 43.707 1.00 0.00 1676 PRO B N 11
ATOM 13901 C CA . PRO A 1 14 ? 42.877 41.617 44.427 1.00 0.00 1676 PRO B CA 11
ATOM 13902 C C . PRO A 1 14 ? 43.825 40.573 43.795 1.00 0.00 1676 PRO B C 11
ATOM 13903 O O . PRO A 1 14 ? 44.387 39.705 44.471 1.00 0.00 1676 PRO B O 11
ATOM 13914 N N . VAL A 1 15 ? 43.972 40.632 42.471 1.00 0.00 1677 VAL B N 11
ATOM 13915 C CA . VAL A 1 15 ? 44.764 39.693 41.662 1.00 0.00 1677 VAL B CA 11
ATOM 13916 C C . VAL A 1 15 ? 46.283 39.905 41.834 1.00 0.00 1677 VAL B C 11
ATOM 13917 O O . VAL A 1 15 ? 46.742 41.051 41.779 1.00 0.00 1677 VAL B O 11
ATOM 13930 N N . PRO A 1 16 ? 47.093 38.839 41.987 1.00 0.00 1678 PRO B N 11
ATOM 13931 C CA . PRO A 1 16 ? 48.562 38.887 41.985 1.00 0.00 1678 PRO B CA 11
ATOM 13932 C C . PRO A 1 16 ? 49.150 39.028 40.560 1.00 0.00 1678 PRO B C 11
ATOM 13933 O O . PRO A 1 16 ? 49.920 38.180 40.092 1.00 0.00 1678 PRO B O 11
ATOM 13944 N N . ALA A 1 17 ? 48.736 40.078 39.843 1.00 0.00 1679 ALA B N 11
ATOM 13945 C CA . ALA A 1 17 ? 49.124 40.379 38.455 1.00 0.00 1679 ALA B CA 11
ATOM 13946 C C . ALA A 1 17 ? 49.023 41.871 38.060 1.00 0.00 1679 ALA B C 11
ATOM 13947 O O . ALA A 1 17 ? 48.952 42.209 36.871 1.00 0.00 1679 ALA B O 11
ATOM 13954 N N . ARG A 1 18 ? 48.978 42.771 39.047 1.00 0.00 1680 ARG B N 11
ATOM 13955 C CA . ARG A 1 18 ? 48.907 44.230 38.834 1.00 0.00 1680 ARG B CA 11
ATOM 13956 C C . ARG A 1 18 ? 50.198 44.782 38.225 1.00 0.00 1680 ARG B C 11
ATOM 13957 O O . ARG A 1 18 ? 51.282 44.226 38.423 1.00 0.00 1680 ARG B O 11
ATOM 13978 N N . ILE A 1 19 ? 50.088 45.904 37.514 1.00 0.00 1681 ILE B N 11
ATOM 13979 C CA . ILE A 1 19 ? 51.237 46.684 37.023 1.00 0.00 1681 ILE B CA 11
ATOM 13980 C C . ILE A 1 19 ? 51.719 47.718 38.069 1.00 0.00 1681 ILE B C 11
ATOM 13981 O O . ILE A 1 19 ? 50.946 48.098 38.956 1.00 0.00 1681 ILE B O 11
ATOM 13997 N N . PRO A 1 20 ? 52.970 48.210 37.978 1.00 0.00 1682 PRO B N 11
ATOM 13998 C CA . PRO A 1 20 ? 53.483 49.310 38.796 1.00 0.00 1682 PRO B CA 11
ATOM 13999 C C . PRO A 1 20 ? 52.668 50.611 38.683 1.00 0.00 1682 PRO B C 11
ATOM 14000 O O . PRO A 1 20 ? 52.464 51.128 37.582 1.00 0.00 1682 PRO B O 11
ATOM 14011 N N . SER A 1 21 ? 52.225 51.140 39.831 1.00 0.00 1683 SER B N 11
ATOM 14012 C CA . SER A 1 21 ? 51.619 52.471 40.054 1.00 0.00 1683 SER B CA 11
ATOM 14013 C C . SER A 1 21 ? 50.748 53.014 38.887 1.00 0.00 1683 SER B C 11
ATOM 14014 O O . SER A 1 21 ? 51.175 53.935 38.176 1.00 0.00 1683 SER B O 11
ATOM 14022 N N . PRO A 1 22 ? 49.563 52.413 38.623 1.00 0.00 1684 PRO B N 11
ATOM 14023 C CA . PRO A 1 22 ? 48.618 52.840 37.581 1.00 0.00 1684 PRO B CA 11
ATOM 14024 C C . PRO A 1 22 ? 47.715 54.015 38.019 1.00 0.00 1684 PRO B C 11
ATOM 14025 O O . PRO A 1 22 ? 47.486 54.218 39.216 1.00 0.00 1684 PRO B O 11
ATOM 14036 N N . ARG A 1 23 ? 47.167 54.777 37.058 1.00 0.00 1685 ARG B N 11
ATOM 14037 C CA . ARG A 1 23 ? 46.365 56.003 37.289 1.00 0.00 1685 ARG B CA 11
ATOM 14038 C C . ARG A 1 23 ? 44.855 55.790 37.373 1.00 0.00 1685 ARG B C 11
ATOM 14039 O O . ARG A 1 23 ? 44.238 55.303 36.395 1.00 0.00 1685 ARG B O 11
ATOM 14061 N N . GLY B 2 1 ? 21.169 28.038 24.793 1.00 0.00 -2 GLY A N 11
ATOM 14062 C CA . GLY B 2 1 ? 20.285 27.147 24.033 1.00 0.00 -2 GLY A CA 11
ATOM 14063 C C . GLY B 2 1 ? 19.641 26.119 24.943 1.00 0.00 -2 GLY A C 11
ATOM 14064 O O . GLY B 2 1 ? 19.054 26.486 25.960 1.00 0.00 -2 GLY A O 11
ATOM 14070 N N . SER B 2 2 ? 19.738 24.832 24.596 1.00 0.00 -1 SER A N 11
ATOM 14071 C CA . SER B 2 2 ? 19.067 23.723 25.305 1.00 0.00 -1 SER A CA 11
ATOM 14072 C C . SER B 2 2 ? 20.001 22.754 26.046 1.00 0.00 -1 SER A C 11
ATOM 14073 O O . SER B 2 2 ? 19.530 21.754 26.596 1.00 0.00 -1 SER A O 11
ATOM 14081 N N . HIS B 2 3 ? 21.310 23.029 26.098 1.00 0.00 0 HIS A N 11
ATOM 14082 C CA . HIS B 2 3 ? 22.274 22.275 26.921 1.00 0.00 0 HIS A CA 11
ATOM 14083 C C . HIS B 2 3 ? 22.179 22.671 28.412 1.00 0.00 0 HIS A C 11
ATOM 14084 O O . HIS B 2 3 ? 21.380 23.531 28.801 1.00 0.00 0 HIS A O 11
ATOM 14098 N N . MET B 2 4 ? 22.989 22.041 29.264 1.00 0.00 1 MET A N 11
ATOM 14099 C CA . MET B 2 4 ? 23.121 22.383 30.686 1.00 0.00 1 MET A CA 11
ATOM 14100 C C . MET B 2 4 ? 23.559 23.851 30.871 1.00 0.00 1 MET A C 11
ATOM 14101 O O . MET B 2 4 ? 24.256 24.418 30.020 1.00 0.00 1 MET A O 11
ATOM 14115 N N . ALA B 2 5 ? 23.169 24.477 31.986 1.00 0.00 2 ALA A N 11
ATOM 14116 C CA . ALA B 2 5 ? 23.639 25.814 32.355 1.00 0.00 2 ALA A CA 11
ATOM 14117 C C . ALA B 2 5 ? 25.158 25.829 32.607 1.00 0.00 2 ALA A C 11
ATOM 14118 O O . ALA B 2 5 ? 25.704 24.895 33.208 1.00 0.00 2 ALA A O 11
ATOM 14125 N N . THR B 2 6 ? 25.840 26.884 32.154 1.00 0.00 3 THR A N 11
ATOM 14126 C CA . THR B 2 6 ? 27.285 27.086 32.367 1.00 0.00 3 THR A CA 11
ATOM 14127 C C . THR B 2 6 ? 27.620 27.202 33.856 1.00 0.00 3 THR A C 11
ATOM 14128 O O . THR B 2 6 ? 26.801 27.646 34.663 1.00 0.00 3 THR A O 11
ATOM 14139 N N . LYS B 2 7 ? 28.851 26.851 34.222 1.00 0.00 4 LYS A N 11
ATOM 14140 C CA . LYS B 2 7 ? 29.359 26.871 35.603 1.00 0.00 4 LYS A CA 11
ATOM 14141 C C . LYS B 2 7 ? 30.602 27.761 35.742 1.00 0.00 4 LYS A C 11
ATOM 14142 O O . LYS B 2 7 ? 31.330 27.956 34.769 1.00 0.00 4 LYS A O 11
ATOM 14161 N N . ALA B 2 8 ? 30.882 28.256 36.946 1.00 0.00 5 ALA A N 11
ATOM 14162 C CA . ALA B 2 8 ? 32.081 29.040 37.249 1.00 0.00 5 ALA A CA 11
ATOM 14163 C C . ALA B 2 8 ? 32.605 28.790 38.672 1.00 0.00 5 ALA A C 11
ATOM 14164 O O . ALA B 2 8 ? 31.811 28.573 39.591 1.00 0.00 5 ALA A O 11
ATOM 14171 N N . ARG B 2 9 ? 33.931 28.846 38.852 1.00 0.00 6 ARG A N 11
ATOM 14172 C CA . ARG B 2 9 ? 34.593 28.857 40.169 1.00 0.00 6 ARG A CA 11
ATOM 14173 C C . ARG B 2 9 ? 34.970 30.282 40.566 1.00 0.00 6 ARG A C 11
ATOM 14174 O O . ARG B 2 9 ? 35.324 31.103 39.722 1.00 0.00 6 ARG A O 11
ATOM 14195 N N . VAL B 2 10 ? 34.912 30.573 41.859 1.00 0.00 7 VAL A N 11
ATOM 14196 C CA . VAL B 2 10 ? 35.344 31.853 42.430 1.00 0.00 7 VAL A CA 11
ATOM 14197 C C . VAL B 2 10 ? 36.858 31.912 42.639 1.00 0.00 7 VAL A C 11
ATOM 14198 O O . VAL B 2 10 ? 37.453 31.023 43.249 1.00 0.00 7 VAL A O 11
ATOM 14211 N N . MET B 2 11 ? 37.471 33.009 42.198 1.00 0.00 8 MET A N 11
ATOM 14212 C CA . MET B 2 11 ? 38.902 33.283 42.355 1.00 0.00 8 MET A CA 11
ATOM 14213 C C . MET B 2 11 ? 39.224 34.125 43.597 1.00 0.00 8 MET A C 11
ATOM 14214 O O . MET B 2 11 ? 40.307 33.968 44.160 1.00 0.00 8 MET A O 11
ATOM 14228 N N . TYR B 2 12 ? 38.289 34.962 44.061 1.00 0.00 9 TYR A N 11
ATOM 14229 C CA . TYR B 2 12 ? 38.435 35.784 45.276 1.00 0.00 9 TYR A CA 11
ATOM 14230 C C . TYR B 2 12 ? 37.089 35.970 45.989 1.00 0.00 9 TYR A C 11
ATOM 14231 O O . TYR B 2 12 ? 36.062 36.110 45.327 1.00 0.00 9 TYR A O 11
ATOM 14249 N N . ASP B 2 13 ? 37.094 36.014 47.322 1.00 0.00 10 ASP A N 11
ATOM 14250 C CA . ASP B 2 13 ? 35.899 36.324 48.122 1.00 0.00 10 ASP A CA 11
ATOM 14251 C C . ASP B 2 13 ? 35.223 37.641 47.694 1.00 0.00 10 ASP A C 11
ATOM 14252 O O . ASP B 2 13 ? 35.900 38.621 47.371 1.00 0.00 10 ASP A O 11
ATOM 14261 N N . PHE B 2 14 ? 33.889 37.685 47.759 1.00 0.00 11 PHE A N 11
ATOM 14262 C CA . PHE B 2 14 ? 33.074 38.855 47.412 1.00 0.00 11 PHE A CA 11
ATOM 14263 C C . PHE B 2 14 ? 31.911 39.056 48.391 1.00 0.00 11 PHE A C 11
ATOM 14264 O O . PHE B 2 14 ? 31.359 38.089 48.919 1.00 0.00 11 PHE A O 11
ATOM 14281 N N . ALA B 2 15 ? 31.530 40.314 48.620 1.00 0.00 12 ALA A N 11
ATOM 14282 C CA . ALA B 2 15 ? 30.477 40.703 49.552 1.00 0.00 12 ALA A CA 11
ATOM 14283 C C . ALA B 2 15 ? 29.457 41.664 48.915 1.00 0.00 12 ALA A C 11
ATOM 14284 O O . ALA B 2 15 ? 29.818 42.744 48.436 1.00 0.00 12 ALA A O 11
ATOM 14291 N N . ALA B 2 16 ? 28.186 41.267 48.952 1.00 0.00 13 ALA A N 11
ATOM 14292 C CA . ALA B 2 16 ? 27.032 41.921 48.338 1.00 0.00 13 ALA A CA 11
ATOM 14293 C C . ALA B 2 16 ? 26.506 43.186 49.041 1.00 0.00 13 ALA A C 11
ATOM 14294 O O . ALA B 2 16 ? 26.800 43.487 50.206 1.00 0.00 13 ALA A O 11
ATOM 14301 N N . GLU B 2 17 ? 25.640 43.878 48.304 1.00 0.00 14 GLU A N 11
ATOM 14302 C CA . GLU B 2 17 ? 24.770 44.974 48.717 1.00 0.00 14 GLU A CA 11
ATOM 14303 C C . GLU B 2 17 ? 23.306 44.623 48.388 1.00 0.00 14 GLU A C 11
ATOM 14304 O O . GLU B 2 17 ? 23.046 43.932 47.390 1.00 0.00 14 GLU A O 11
ATOM 14316 N N . PRO B 2 18 ? 22.340 45.106 49.189 1.00 0.00 15 PRO A N 11
ATOM 14317 C CA . PRO B 2 18 ? 20.932 44.748 49.054 1.00 0.00 15 PRO A CA 11
ATOM 14318 C C . PRO B 2 18 ? 20.281 45.399 47.831 1.00 0.00 15 PRO A C 11
ATOM 14319 O O . PRO B 2 18 ? 19.776 44.682 46.970 1.00 0.00 15 PRO A O 11
ATOM 14330 N N . GLY B 2 19 ? 20.353 46.729 47.693 1.00 0.00 16 GLY A N 11
ATOM 14331 C CA . GLY B 2 19 ? 19.708 47.456 46.592 1.00 0.00 16 GLY A CA 11
ATOM 14332 C C . GLY B 2 19 ? 20.383 47.258 45.233 1.00 0.00 16 GLY A C 11
ATOM 14333 O O . GLY B 2 19 ? 19.773 47.492 44.192 1.00 0.00 16 GLY A O 11
ATOM 14337 N N . ASN B 2 20 ? 21.637 46.796 45.218 1.00 0.00 17 ASN A N 11
ATOM 14338 C CA . ASN B 2 20 ? 22.338 46.428 43.986 1.00 0.00 17 ASN A CA 11
ATOM 14339 C C . ASN B 2 20 ? 21.950 45.024 43.478 1.00 0.00 17 ASN A C 11
ATOM 14340 O O . ASN B 2 20 ? 22.231 44.706 42.324 1.00 0.00 17 ASN A O 11
ATOM 14351 N N . ASN B 2 21 ? 21.315 44.204 44.321 1.00 0.00 18 ASN A N 11
ATOM 14352 C CA . ASN B 2 21 ? 20.932 42.808 44.066 1.00 0.00 18 ASN A CA 11
ATOM 14353 C C . ASN B 2 21 ? 22.142 41.861 43.818 1.00 0.00 18 ASN A C 11
ATOM 14354 O O . ASN B 2 21 ? 22.083 40.916 43.030 1.00 0.00 18 ASN A O 11
ATOM 14365 N N . GLU B 2 22 ? 23.280 42.104 44.478 1.00 0.00 19 GLU A N 11
ATOM 14366 C CA . GLU B 2 22 ? 24.495 41.284 44.372 1.00 0.00 19 GLU A CA 11
ATOM 14367 C C . GLU B 2 22 ? 24.364 39.945 45.144 1.00 0.00 19 GLU A C 11
ATOM 14368 O O . GLU B 2 22 ? 23.601 39.881 46.110 1.00 0.00 19 GLU A O 11
ATOM 14380 N N . LEU B 2 23 ? 25.098 38.891 44.750 1.00 0.00 20 LEU A N 11
ATOM 14381 C CA . LEU B 2 23 ? 25.170 37.592 45.464 1.00 0.00 20 LEU A CA 11
ATOM 14382 C C . LEU B 2 23 ? 26.542 37.446 46.152 1.00 0.00 20 LEU A C 11
ATOM 14383 O O . LEU B 2 23 ? 27.570 37.428 45.482 1.00 0.00 20 LEU A O 11
ATOM 14399 N N . THR B 2 24 ? 26.582 37.347 47.483 1.00 0.00 21 THR A N 11
ATOM 14400 C CA . THR B 2 24 ? 27.823 37.099 48.250 1.00 0.00 21 THR A CA 11
ATOM 14401 C C . THR B 2 24 ? 28.346 35.693 47.957 1.00 0.00 21 THR A C 11
ATOM 14402 O O . THR B 2 24 ? 27.575 34.733 47.989 1.00 0.00 21 THR A O 11
ATOM 14413 N N . VAL B 2 25 ? 29.654 35.563 47.717 1.00 0.00 22 VAL A N 11
ATOM 14414 C CA . VAL B 2 25 ? 30.325 34.284 47.407 1.00 0.00 22 VAL A CA 11
ATOM 14415 C C . VAL B 2 25 ? 31.735 34.231 48.003 1.00 0.00 22 VAL A C 11
ATOM 14416 O O . VAL B 2 25 ? 32.325 35.253 48.360 1.00 0.00 22 VAL A O 11
ATOM 14429 N N . ASN B 2 26 ? 32.300 33.032 48.126 1.00 0.00 23 ASN A N 11
ATOM 14430 C CA . ASN B 2 26 ? 33.652 32.803 48.647 1.00 0.00 23 ASN A CA 11
ATOM 14431 C C . ASN B 2 26 ? 34.568 32.100 47.646 1.00 0.00 23 ASN A C 11
ATOM 14432 O O . ASN B 2 26 ? 34.119 31.353 46.786 1.00 0.00 23 ASN A O 11
ATOM 14443 N N . GLU B 2 27 ? 35.869 32.316 47.776 1.00 0.00 24 GLU A N 11
ATOM 14444 C CA . GLU B 2 27 ? 36.881 31.736 46.905 1.00 0.00 24 GLU A CA 11
ATOM 14445 C C . GLU B 2 27 ? 36.822 30.200 46.854 1.00 0.00 24 GLU A C 11
ATOM 14446 O O . GLU B 2 27 ? 36.672 29.512 47.872 1.00 0.00 24 GLU A O 11
ATOM 14458 N N . GLY B 2 28 ? 36.938 29.644 45.645 1.00 0.00 25 GLY A N 11
ATOM 14459 C CA . GLY B 2 28 ? 36.842 28.217 45.399 1.00 0.00 25 GLY A CA 11
ATOM 14460 C C . GLY B 2 28 ? 35.424 27.656 45.425 1.00 0.00 25 GLY A C 11
ATOM 14461 O O . GLY B 2 28 ? 35.237 26.471 45.146 1.00 0.00 25 GLY A O 11
ATOM 14465 N N . GLU B 2 29 ? 34.421 28.476 45.739 1.00 0.00 26 GLU A N 11
ATOM 14466 C CA . GLU B 2 29 ? 33.019 28.097 45.582 1.00 0.00 26 GLU A CA 11
ATOM 14467 C C . GLU B 2 29 ? 32.668 27.941 44.092 1.00 0.00 26 GLU A C 11
ATOM 14468 O O . GLU B 2 29 ? 33.183 28.660 43.236 1.00 0.00 26 GLU A O 11
ATOM 14480 N N . ILE B 2 30 ? 31.813 26.968 43.780 1.00 0.00 27 ILE A N 11
ATOM 14481 C CA . ILE B 2 30 ? 31.264 26.721 42.444 1.00 0.00 27 ILE A CA 11
ATOM 14482 C C . ILE B 2 30 ? 29.836 27.273 42.360 1.00 0.00 27 ILE A C 11
ATOM 14483 O O . ILE B 2 30 ? 28.990 26.916 43.183 1.00 0.00 27 ILE A O 11
ATOM 14499 N N . ILE B 2 31 ? 29.541 28.085 41.343 1.00 0.00 28 ILE A N 11
ATOM 14500 C CA . ILE B 2 31 ? 28.203 28.629 41.054 1.00 0.00 28 ILE A CA 11
ATOM 14501 C C . ILE B 2 31 ? 27.770 28.343 39.615 1.00 0.00 28 ILE A C 11
ATOM 14502 O O . ILE B 2 31 ? 28.594 28.179 38.715 1.00 0.00 28 ILE A O 11
ATOM 14518 N N . THR B 2 32 ? 26.460 28.294 39.386 1.00 0.00 29 THR A N 11
ATOM 14519 C CA . THR B 2 32 ? 25.880 28.189 38.041 1.00 0.00 29 THR A CA 11
ATOM 14520 C C . THR B 2 32 ? 25.648 29.593 37.494 1.00 0.00 29 THR A C 11
ATOM 14521 O O . THR B 2 32 ? 25.217 30.473 38.239 1.00 0.00 29 THR A O 11
ATOM 14532 N N . ILE B 2 33 ? 25.895 29.820 36.207 1.00 0.00 30 ILE A N 11
ATOM 14533 C CA . ILE B 2 33 ? 25.603 31.088 35.541 1.00 0.00 30 ILE A CA 11
ATOM 14534 C C . ILE B 2 33 ? 24.128 31.172 35.121 1.00 0.00 30 ILE A C 11
ATOM 14535 O O . ILE B 2 33 ? 23.540 30.212 34.615 1.00 0.00 30 ILE A O 11
ATOM 14551 N N . THR B 2 34 ? 23.539 32.351 35.301 1.00 0.00 31 THR A N 11
ATOM 14552 C CA . THR B 2 34 ? 22.220 32.728 34.769 1.00 0.00 31 THR A CA 11
ATOM 14553 C C . THR B 2 34 ? 22.311 33.862 33.745 1.00 0.00 31 THR A C 11
ATOM 14554 O O . THR B 2 34 ? 21.444 33.957 32.876 1.00 0.00 31 THR A O 11
ATOM 14565 N N . ASN B 2 35 ? 23.369 34.686 33.785 1.00 0.00 32 ASN A N 11
ATOM 14566 C CA . ASN B 2 35 ? 23.666 35.648 32.722 1.00 0.00 32 ASN A CA 11
ATOM 14567 C C . ASN B 2 35 ? 25.151 36.055 32.635 1.00 0.00 32 ASN A C 11
ATOM 14568 O O . ASN B 2 35 ? 25.614 36.815 33.479 1.00 0.00 32 ASN A O 11
ATOM 14579 N N . PRO B 2 36 ? 25.908 35.660 31.603 1.00 0.00 33 PRO A N 11
ATOM 14580 C CA . PRO B 2 36 ? 27.348 35.916 31.540 1.00 0.00 33 PRO A CA 11
ATOM 14581 C C . PRO B 2 36 ? 27.753 37.374 31.270 1.00 0.00 33 PRO A C 11
ATOM 14582 O O . PRO B 2 36 ? 28.904 37.731 31.524 1.00 0.00 33 PRO A O 11
ATOM 14593 N N . ASP B 2 37 ? 26.856 38.231 30.772 1.00 0.00 34 ASP A N 11
ATOM 14594 C CA . ASP B 2 37 ? 27.167 39.635 30.466 1.00 0.00 34 ASP A CA 11
ATOM 14595 C C . ASP B 2 37 ? 25.930 40.540 30.565 1.00 0.00 34 ASP A C 11
ATOM 14596 O O . ASP B 2 37 ? 25.133 40.699 29.634 1.00 0.00 34 ASP A O 11
ATOM 14605 N N . VAL B 2 38 ? 25.782 41.119 31.748 1.00 0.00 35 VAL A N 11
ATOM 14606 C CA . VAL B 2 38 ? 24.746 42.083 32.159 1.00 0.00 35 VAL A CA 11
ATOM 14607 C C . VAL B 2 38 ? 25.173 43.546 31.939 1.00 0.00 35 VAL A C 11
ATOM 14608 O O . VAL B 2 38 ? 24.354 44.464 32.056 1.00 0.00 35 VAL A O 11
ATOM 14621 N N . GLY B 2 39 ? 26.441 43.764 31.603 1.00 0.00 36 GLY A N 11
ATOM 14622 C CA . GLY B 2 39 ? 27.086 45.058 31.467 1.00 0.00 36 GLY A CA 11
ATOM 14623 C C . GLY B 2 39 ? 27.916 45.402 32.701 1.00 0.00 36 GLY A C 11
ATOM 14624 O O . GLY B 2 39 ? 27.793 44.789 33.765 1.00 0.00 36 GLY A O 11
ATOM 14628 N N . GLY B 2 40 ? 28.809 46.367 32.533 1.00 0.00 37 GLY A N 11
ATOM 14629 C CA . GLY B 2 40 ? 29.555 47.008 33.623 1.00 0.00 37 GLY A CA 11
ATOM 14630 C C . GLY B 2 40 ? 30.619 46.153 34.320 1.00 0.00 37 GLY A C 11
ATOM 14631 O O . GLY B 2 40 ? 31.190 46.609 35.309 1.00 0.00 37 GLY A O 11
ATOM 14635 N N . GLY B 2 41 ? 30.878 44.927 33.857 1.00 0.00 38 GLY A N 11
ATOM 14636 C CA . GLY B 2 41 ? 31.877 44.025 34.450 1.00 0.00 38 GLY A CA 11
ATOM 14637 C C . GLY B 2 41 ? 31.307 42.881 35.296 1.00 0.00 38 GLY A C 11
ATOM 14638 O O . GLY B 2 41 ? 32.043 42.257 36.063 1.00 0.00 38 GLY A O 11
ATOM 14642 N N . TRP B 2 42 ? 30.005 42.597 35.187 1.00 0.00 39 TRP A N 11
ATOM 14643 C CA . TRP B 2 42 ? 29.309 41.610 36.018 1.00 0.00 39 TRP A CA 11
ATOM 14644 C C . TRP B 2 42 ? 28.755 40.428 35.213 1.00 0.00 39 TRP A C 11
ATOM 14645 O O . TRP B 2 42 ? 28.646 40.463 33.984 1.00 0.00 39 TRP A O 11
ATOM 14666 N N . LEU B 2 43 ? 28.389 39.383 35.950 1.00 0.00 40 LEU A N 11
ATOM 14667 C CA . LEU B 2 43 ? 27.617 38.230 35.510 1.00 0.00 40 LEU A CA 11
ATOM 14668 C C . LEU B 2 43 ? 26.558 37.913 36.584 1.00 0.00 40 LEU A C 11
ATOM 14669 O O . LEU B 2 43 ? 26.725 38.232 37.761 1.00 0.00 40 LEU A O 11
ATOM 14685 N N . GLU B 2 44 ? 25.426 37.365 36.163 1.00 0.00 41 GLU A N 11
ATOM 14686 C CA . GLU B 2 44 ? 24.368 36.845 37.025 1.00 0.00 41 GLU A CA 11
ATOM 14687 C C . GLU B 2 44 ? 24.643 35.360 37.300 1.00 0.00 41 GLU A C 11
ATOM 14688 O O . GLU B 2 44 ? 24.961 34.602 36.374 1.00 0.00 41 GLU A O 11
ATOM 14700 N N . GLY B 2 45 ? 24.531 34.939 38.560 1.00 0.00 42 GLY A N 11
ATOM 14701 C CA . GLY B 2 45 ? 24.816 33.570 38.986 1.00 0.00 42 GLY A CA 11
ATOM 14702 C C . GLY B 2 45 ? 23.999 33.121 40.186 1.00 0.00 42 GLY A C 11
ATOM 14703 O O . GLY B 2 45 ? 23.366 33.940 40.849 1.00 0.00 42 GLY A O 11
ATOM 14707 N N . ARG B 2 46 ? 24.013 31.807 40.441 1.00 0.00 43 ARG A N 11
ATOM 14708 C CA . ARG B 2 46 ? 23.302 31.132 41.535 1.00 0.00 43 ARG A CA 11
ATOM 14709 C C . ARG B 2 46 ? 24.200 30.156 42.283 1.00 0.00 43 ARG A C 11
ATOM 14710 O O . ARG B 2 46 ? 24.861 29.321 41.668 1.00 0.00 43 ARG A O 11
ATOM 14731 N N . ASN B 2 47 ? 24.185 30.256 43.613 1.00 0.00 44 ASN A N 11
ATOM 14732 C CA . ASN B 2 47 ? 24.843 29.299 44.514 1.00 0.00 44 ASN A CA 11
ATOM 14733 C C . ASN B 2 47 ? 23.957 28.124 44.886 1.00 0.00 44 ASN A C 11
ATOM 14734 O O . ASN B 2 47 ? 22.740 28.174 44.719 1.00 0.00 44 ASN A O 11
ATOM 14745 N N . ILE B 2 48 ? 24.586 27.132 45.510 1.00 0.00 45 ILE A N 11
ATOM 14746 C CA . ILE B 2 48 ? 24.011 25.858 45.943 1.00 0.00 45 ILE A CA 11
ATOM 14747 C C . ILE B 2 48 ? 22.672 25.996 46.689 1.00 0.00 45 ILE A C 11
ATOM 14748 O O . ILE B 2 48 ? 21.751 25.200 46.486 1.00 0.00 45 ILE A O 11
ATOM 14764 N N . LYS B 2 49 ? 22.556 27.069 47.481 1.00 0.00 46 LYS A N 11
ATOM 14765 C CA . LYS B 2 49 ? 21.380 27.481 48.259 1.00 0.00 46 LYS A CA 11
ATOM 14766 C C . LYS B 2 49 ? 20.122 27.670 47.395 1.00 0.00 46 LYS A C 11
ATOM 14767 O O . LYS B 2 49 ? 18.997 27.542 47.873 1.00 0.00 46 LYS A O 11
ATOM 14786 N N . GLY B 2 50 ? 20.345 28.012 46.125 1.00 0.00 47 GLY A N 11
ATOM 14787 C CA . GLY B 2 50 ? 19.354 28.355 45.118 1.00 0.00 47 GLY A CA 11
ATOM 14788 C C . GLY B 2 50 ? 19.083 29.847 44.959 1.00 0.00 47 GLY A C 11
ATOM 14789 O O . GLY B 2 50 ? 18.119 30.203 44.280 1.00 0.00 47 GLY A O 11
ATOM 14793 N N . GLU B 2 51 ? 19.913 30.717 45.537 1.00 0.00 48 GLU A N 11
ATOM 14794 C CA . GLU B 2 51 ? 19.778 32.167 45.382 1.00 0.00 48 GLU A CA 11
ATOM 14795 C C . GLU B 2 51 ? 20.563 32.696 44.203 1.00 0.00 48 GLU A C 11
ATOM 14796 O O . GLU B 2 51 ? 21.670 32.224 43.956 1.00 0.00 48 GLU A O 11
ATOM 14808 N N . ARG B 2 52 ? 19.984 33.699 43.535 1.00 0.00 49 ARG A N 11
ATOM 14809 C CA . ARG B 2 52 ? 20.570 34.433 42.412 1.00 0.00 49 ARG A CA 11
ATOM 14810 C C . ARG B 2 52 ? 21.128 35.791 42.835 1.00 0.00 49 ARG A C 11
ATOM 14811 O O . ARG B 2 52 ? 20.764 36.322 43.889 1.00 0.00 49 ARG A O 11
ATOM 14832 N N . GLY B 2 53 ? 21.927 36.391 41.961 1.00 0.00 50 GLY A N 11
ATOM 14833 C CA . GLY B 2 53 ? 22.376 37.774 42.087 1.00 0.00 50 GLY A CA 11
ATOM 14834 C C . GLY B 2 53 ? 23.548 38.100 41.162 1.00 0.00 50 GLY A C 11
ATOM 14835 O O . GLY B 2 53 ? 24.039 37.238 40.432 1.00 0.00 50 GLY A O 11
ATOM 14839 N N . LEU B 2 54 ? 23.979 39.361 41.173 1.00 0.00 51 LEU A N 11
ATOM 14840 C CA . LEU B 2 54 ? 25.125 39.848 40.392 1.00 0.00 51 LEU A CA 11
ATOM 14841 C C . LEU B 2 54 ? 26.456 39.608 41.120 1.00 0.00 51 LEU A C 11
ATOM 14842 O O . LEU B 2 54 ? 26.565 39.836 42.326 1.00 0.00 51 LEU A O 11
ATOM 14858 N N . VAL B 2 55 ? 27.479 39.212 40.360 1.00 0.00 52 VAL A N 11
ATOM 14859 C CA . VAL B 2 55 ? 28.875 39.037 40.800 1.00 0.00 52 VAL A CA 11
ATOM 14860 C C . VAL B 2 55 ? 29.821 39.580 39.721 1.00 0.00 52 VAL A C 11
ATOM 14861 O O . VAL B 2 55 ? 29.565 39.385 38.531 1.00 0.00 52 VAL A O 11
ATOM 14874 N N . PRO B 2 56 ? 30.908 40.276 40.091 1.00 0.00 53 PRO A N 11
ATOM 14875 C CA . PRO B 2 56 ? 31.914 40.738 39.137 1.00 0.00 53 PRO A CA 11
ATOM 14876 C C . PRO B 2 56 ? 32.591 39.559 38.418 1.00 0.00 53 PRO A C 11
ATOM 14877 O O . PRO B 2 56 ? 33.192 38.700 39.062 1.00 0.00 53 PRO A O 11
ATOM 14888 N N . THR B 2 57 ? 32.568 39.517 37.079 1.00 0.00 54 THR A N 11
ATOM 14889 C CA . THR B 2 57 ? 33.208 38.410 36.323 1.00 0.00 54 THR A CA 11
ATOM 14890 C C . THR B 2 57 ? 34.723 38.382 36.501 1.00 0.00 54 THR A C 11
ATOM 14891 O O . THR B 2 57 ? 35.333 37.318 36.466 1.00 0.00 54 THR A O 11
ATOM 14902 N N . ASP B 2 58 ? 35.342 39.528 36.793 1.00 0.00 55 ASP A N 11
ATOM 14903 C CA . ASP B 2 58 ? 36.771 39.635 37.112 1.00 0.00 55 ASP A CA 11
ATOM 14904 C C . ASP B 2 58 ? 37.176 38.827 38.368 1.00 0.00 55 ASP A C 11
ATOM 14905 O O . ASP B 2 58 ? 38.347 38.469 38.492 1.00 0.00 55 ASP A O 11
ATOM 14914 N N . TYR B 2 59 ? 36.226 38.514 39.266 1.00 0.00 56 TYR A N 11
ATOM 14915 C CA . TYR B 2 59 ? 36.410 37.723 40.491 1.00 0.00 56 TYR A CA 11
ATOM 14916 C C . TYR B 2 59 ? 36.204 36.204 40.319 1.00 0.00 56 TYR A C 11
ATOM 14917 O O . TYR B 2 59 ? 36.506 35.451 41.245 1.00 0.00 56 TYR A O 11
ATOM 14935 N N . VAL B 2 60 ? 35.681 35.729 39.184 1.00 0.00 57 VAL A N 11
ATOM 14936 C CA . VAL B 2 60 ? 35.344 34.313 38.930 1.00 0.00 57 VAL A CA 11
ATOM 14937 C C . VAL B 2 60 ? 35.903 33.834 37.586 1.00 0.00 57 VAL A C 11
ATOM 14938 O O . VAL B 2 60 ? 36.399 34.627 36.786 1.00 0.00 57 VAL A O 11
ATOM 14951 N N . GLU B 2 61 ? 35.825 32.533 37.315 1.00 0.00 58 GLU A N 11
ATOM 14952 C CA . GLU B 2 61 ? 36.278 31.928 36.058 1.00 0.00 58 GLU A CA 11
ATOM 14953 C C . GLU B 2 61 ? 35.383 30.786 35.568 1.00 0.00 58 GLU A C 11
ATOM 14954 O O . GLU B 2 61 ? 34.968 29.925 36.344 1.00 0.00 58 GLU A O 11
ATOM 14966 N N . ILE B 2 62 ? 35.085 30.789 34.263 1.00 0.00 59 ILE A N 11
ATOM 14967 C CA . ILE B 2 62 ? 34.176 29.822 33.636 1.00 0.00 59 ILE A CA 11
ATOM 14968 C C . ILE B 2 62 ? 34.813 28.422 33.539 1.00 0.00 59 ILE A C 11
ATOM 14969 O O . ILE B 2 62 ? 35.946 28.257 33.068 1.00 0.00 59 ILE A O 11
ATOM 14985 N N . LEU B 2 63 ? 34.053 27.417 33.975 1.00 0.00 60 LEU A N 11
ATOM 14986 C CA . LEU B 2 63 ? 34.429 26.000 34.044 1.00 0.00 60 LEU A CA 11
ATOM 14987 C C . LEU B 2 63 ? 34.029 25.174 32.797 1.00 0.00 60 LEU A C 11
ATOM 14988 O O . LEU B 2 63 ? 33.111 25.566 32.060 1.00 0.00 60 LEU A O 11
ATOM 15004 N N . PRO B 2 64 ? 34.663 24.003 32.572 1.00 0.00 61 PRO A N 11
ATOM 15005 C CA . PRO B 2 64 ? 34.320 23.082 31.482 1.00 0.00 61 PRO A CA 11
ATOM 15006 C C . PRO B 2 64 ? 32.951 22.403 31.670 1.00 0.00 61 PRO A C 11
ATOM 15007 O O . PRO B 2 64 ? 32.497 22.183 32.794 1.00 0.00 61 PRO A O 11
ATOM 15018 N N . SER B 2 65 ? 32.309 22.035 30.558 1.00 0.00 62 SER A N 11
ATOM 15019 C CA . SER B 2 65 ? 30.943 21.473 30.485 1.00 0.00 62 SER A CA 11
ATOM 15020 C C . SER B 2 65 ? 30.888 19.939 30.323 1.00 0.00 62 SER A C 11
ATOM 15021 O O . SER B 2 65 ? 29.940 19.398 29.748 1.00 0.00 62 SER A O 11
ATOM 15029 N N . ASP B 2 66 ? 31.901 19.216 30.814 1.00 0.00 63 ASP A N 11
ATOM 15030 C CA . ASP B 2 66 ? 32.028 17.755 30.663 1.00 0.00 63 ASP A CA 11
ATOM 15031 C C . ASP B 2 66 ? 30.901 16.933 31.329 1.00 0.00 63 ASP A C 11
ATOM 15032 O O . ASP B 2 66 ? 30.661 15.787 30.930 1.00 0.00 63 ASP A O 11
ATOM 15041 N N . GLY B 2 67 ? 30.223 17.502 32.333 1.00 0.00 64 GLY A N 11
ATOM 15042 C CA . GLY B 2 67 ? 29.204 16.835 33.154 1.00 0.00 64 GLY A CA 11
ATOM 15043 C C . GLY B 2 67 ? 29.824 16.071 34.307 1.00 0.00 64 GLY A C 11
ATOM 15044 O O . GLY B 2 67 ? 30.359 14.966 34.056 1.00 0.00 64 GLY A O 11
ATOM 15049 N N . ALA A 1 1 ? 12.358 41.543 36.229 1.00 0.00 1663 ALA B N 12
ATOM 15050 C CA . ALA A 1 1 ? 12.848 42.337 35.081 1.00 0.00 1663 ALA B CA 12
ATOM 15051 C C . ALA A 1 1 ? 13.263 41.427 33.915 1.00 0.00 1663 ALA B C 12
ATOM 15052 O O . ALA A 1 1 ? 13.358 40.213 34.086 1.00 0.00 1663 ALA B O 12
ATOM 15061 N N . GLU A 1 2 ? 13.530 41.988 32.726 1.00 0.00 1664 GLU B N 12
ATOM 15062 C CA . GLU A 1 2 ? 14.089 41.242 31.580 1.00 0.00 1664 GLU B CA 12
ATOM 15063 C C . GLU A 1 2 ? 15.495 40.704 31.884 1.00 0.00 1664 GLU B C 12
ATOM 15064 O O . GLU A 1 2 ? 15.766 39.523 31.661 1.00 0.00 1664 GLU B O 12
ATOM 15076 N N . ARG A 1 3 ? 16.364 41.558 32.436 1.00 0.00 1665 ARG B N 12
ATOM 15077 C CA . ARG A 1 3 ? 17.678 41.216 33.003 1.00 0.00 1665 ARG B CA 12
ATOM 15078 C C . ARG A 1 3 ? 17.871 41.865 34.372 1.00 0.00 1665 ARG B C 12
ATOM 15079 O O . ARG A 1 3 ? 17.320 42.939 34.628 1.00 0.00 1665 ARG B O 12
ATOM 15100 N N . LEU A 1 4 ? 18.694 41.252 35.215 1.00 0.00 1666 LEU B N 12
ATOM 15101 C CA . LEU A 1 4 ? 19.170 41.832 36.466 1.00 0.00 1666 LEU B CA 12
ATOM 15102 C C . LEU A 1 4 ? 20.171 42.953 36.139 1.00 0.00 1666 LEU B C 12
ATOM 15103 O O . LEU A 1 4 ? 21.105 42.726 35.370 1.00 0.00 1666 LEU B O 12
ATOM 15119 N N . ILE A 1 5 ? 19.996 44.147 36.706 1.00 0.00 1667 ILE B N 12
ATOM 15120 C CA . ILE A 1 5 ? 20.801 45.331 36.345 1.00 0.00 1667 ILE B CA 12
ATOM 15121 C C . ILE A 1 5 ? 21.818 45.719 37.434 1.00 0.00 1667 ILE B C 12
ATOM 15122 O O . ILE A 1 5 ? 21.409 46.066 38.549 1.00 0.00 1667 ILE B O 12
ATOM 15138 N N . PRO A 1 6 ? 23.136 45.726 37.130 1.00 0.00 1668 PRO B N 12
ATOM 15139 C CA . PRO A 1 6 ? 24.144 46.296 38.025 1.00 0.00 1668 PRO B CA 12
ATOM 15140 C C . PRO A 1 6 ? 24.028 47.820 38.133 1.00 0.00 1668 PRO B C 12
ATOM 15141 O O . PRO A 1 6 ? 24.191 48.548 37.149 1.00 0.00 1668 PRO B O 12
ATOM 15152 N N . ARG A 1 7 ? 23.805 48.313 39.358 1.00 0.00 1669 ARG B N 12
ATOM 15153 C CA . ARG A 1 7 ? 23.700 49.751 39.697 1.00 0.00 1669 ARG B CA 12
ATOM 15154 C C . ARG A 1 7 ? 25.050 50.484 39.845 1.00 0.00 1669 ARG B C 12
ATOM 15155 O O . ARG A 1 7 ? 25.088 51.638 40.282 1.00 0.00 1669 ARG B O 12
ATOM 15176 N N . ARG A 1 8 ? 26.164 49.815 39.518 1.00 0.00 1670 ARG B N 12
ATOM 15177 C CA . ARG A 1 8 ? 27.544 50.336 39.540 1.00 0.00 1670 ARG B CA 12
ATOM 15178 C C . ARG A 1 8 ? 28.475 49.498 38.643 1.00 0.00 1670 ARG B C 12
ATOM 15179 O O . ARG A 1 8 ? 28.225 48.298 38.510 1.00 0.00 1670 ARG B O 12
ATOM 15200 N N . PRO A 1 9 ? 29.558 50.058 38.068 1.00 0.00 1671 PRO B N 12
ATOM 15201 C CA . PRO A 1 9 ? 30.596 49.272 37.393 1.00 0.00 1671 PRO B CA 12
ATOM 15202 C C . PRO A 1 9 ? 31.324 48.322 38.362 1.00 0.00 1671 PRO B C 12
ATOM 15203 O O . PRO A 1 9 ? 31.501 48.657 39.537 1.00 0.00 1671 PRO B O 12
ATOM 15214 N N . ALA A 1 10 ? 31.769 47.156 37.884 1.00 0.00 1672 ALA B N 12
ATOM 15215 C CA . ALA A 1 10 ? 32.378 46.114 38.717 1.00 0.00 1672 ALA B CA 12
ATOM 15216 C C . ALA A 1 10 ? 33.622 46.601 39.502 1.00 0.00 1672 ALA B C 12
ATOM 15217 O O . ALA A 1 10 ? 34.488 47.262 38.913 1.00 0.00 1672 ALA B O 12
ATOM 15224 N N . PRO A 1 11 ? 33.740 46.278 40.810 1.00 0.00 1673 PRO B N 12
ATOM 15225 C CA . PRO A 1 11 ? 34.851 46.719 41.657 1.00 0.00 1673 PRO B CA 12
ATOM 15226 C C . PRO A 1 11 ? 36.202 46.084 41.262 1.00 0.00 1673 PRO B C 12
ATOM 15227 O O . PRO A 1 11 ? 36.228 45.045 40.591 1.00 0.00 1673 PRO B O 12
ATOM 15238 N N . PRO A 1 12 ? 37.337 46.672 41.687 1.00 0.00 1674 PRO B N 12
ATOM 15239 C CA . PRO A 1 12 ? 38.667 46.117 41.446 1.00 0.00 1674 PRO B CA 12
ATOM 15240 C C . PRO A 1 12 ? 38.877 44.785 42.182 1.00 0.00 1674 PRO B C 12
ATOM 15241 O O . PRO A 1 12 ? 38.501 44.624 43.349 1.00 0.00 1674 PRO B O 12
ATOM 15252 N N . VAL A 1 13 ? 39.485 43.820 41.499 1.00 0.00 1675 VAL B N 12
ATOM 15253 C CA . VAL A 1 13 ? 39.791 42.481 42.028 1.00 0.00 1675 VAL B CA 12
ATOM 15254 C C . VAL A 1 13 ? 41.157 42.464 42.736 1.00 0.00 1675 VAL B C 12
ATOM 15255 O O . VAL A 1 13 ? 42.103 43.074 42.236 1.00 0.00 1675 VAL B O 12
ATOM 15268 N N . PRO A 1 14 ? 41.313 41.776 43.886 1.00 0.00 1676 PRO B N 12
ATOM 15269 C CA . PRO A 1 14 ? 42.538 41.801 44.695 1.00 0.00 1676 PRO B CA 12
ATOM 15270 C C . PRO A 1 14 ? 43.649 40.868 44.175 1.00 0.00 1676 PRO B C 12
ATOM 15271 O O . PRO A 1 14 ? 44.341 40.187 44.941 1.00 0.00 1676 PRO B O 12
ATOM 15282 N N . VAL A 1 15 ? 43.832 40.838 42.858 1.00 0.00 1677 VAL B N 12
ATOM 15283 C CA . VAL A 1 15 ? 44.881 40.095 42.152 1.00 0.00 1677 VAL B CA 12
ATOM 15284 C C . VAL A 1 15 ? 46.271 40.683 42.466 1.00 0.00 1677 VAL B C 12
ATOM 15285 O O . VAL A 1 15 ? 46.406 41.910 42.484 1.00 0.00 1677 VAL B O 12
ATOM 15298 N N . PRO A 1 16 ? 47.316 39.859 42.701 1.00 0.00 1678 PRO B N 12
ATOM 15299 C CA . PRO A 1 16 ? 48.699 40.298 42.929 1.00 0.00 1678 PRO B CA 12
ATOM 15300 C C . PRO A 1 16 ? 49.382 40.791 41.633 1.00 0.00 1678 PRO B C 12
ATOM 15301 O O . PRO A 1 16 ? 50.370 40.218 41.155 1.00 0.00 1678 PRO B O 12
ATOM 15312 N N . ALA A 1 17 ? 48.822 41.856 41.060 1.00 0.00 1679 ALA B N 12
ATOM 15313 C CA . ALA A 1 17 ? 49.297 42.606 39.902 1.00 0.00 1679 ALA B CA 12
ATOM 15314 C C . ALA A 1 17 ? 48.654 44.009 39.903 1.00 0.00 1679 ALA B C 12
ATOM 15315 O O . ALA A 1 17 ? 47.424 44.139 39.900 1.00 0.00 1679 ALA B O 12
ATOM 15322 N N . ARG A 1 18 ? 49.479 45.064 39.917 1.00 0.00 1680 ARG B N 12
ATOM 15323 C CA . ARG A 1 18 ? 49.052 46.478 39.903 1.00 0.00 1680 ARG B CA 12
ATOM 15324 C C . ARG A 1 18 ? 49.491 47.200 38.630 1.00 0.00 1680 ARG B C 12
ATOM 15325 O O . ARG A 1 18 ? 50.627 47.024 38.185 1.00 0.00 1680 ARG B O 12
ATOM 15346 N N . ILE A 1 19 ? 48.603 48.032 38.089 1.00 0.00 1681 ILE B N 12
ATOM 15347 C CA . ILE A 1 19 ? 48.762 48.779 36.830 1.00 0.00 1681 ILE B CA 12
ATOM 15348 C C . ILE A 1 19 ? 48.317 50.251 37.012 1.00 0.00 1681 ILE B C 12
ATOM 15349 O O . ILE A 1 19 ? 47.725 50.571 38.051 1.00 0.00 1681 ILE B O 12
ATOM 15365 N N . PRO A 1 20 ? 48.572 51.158 36.043 1.00 0.00 1682 PRO B N 12
ATOM 15366 C CA . PRO A 1 20 ? 48.172 52.564 36.140 1.00 0.00 1682 PRO B CA 12
ATOM 15367 C C . PRO A 1 20 ? 46.673 52.774 36.401 1.00 0.00 1682 PRO B C 12
ATOM 15368 O O . PRO A 1 20 ? 45.829 52.060 35.850 1.00 0.00 1682 PRO B O 12
ATOM 15379 N N . SER A 1 21 ? 46.335 53.771 37.220 1.00 0.00 1683 SER B N 12
ATOM 15380 C CA . SER A 1 21 ? 44.950 54.189 37.483 1.00 0.00 1683 SER B CA 12
ATOM 15381 C C . SER A 1 21 ? 44.290 54.805 36.235 1.00 0.00 1683 SER B C 12
ATOM 15382 O O . SER A 1 21 ? 44.994 55.337 35.370 1.00 0.00 1683 SER B O 12
ATOM 15390 N N . PRO A 1 22 ? 42.949 54.783 36.111 1.00 0.00 1684 PRO B N 12
ATOM 15391 C CA . PRO A 1 22 ? 42.239 55.493 35.050 1.00 0.00 1684 PRO B CA 12
ATOM 15392 C C . PRO A 1 22 ? 42.405 57.014 35.207 1.00 0.00 1684 PRO B C 12
ATOM 15393 O O . PRO A 1 22 ? 42.166 57.581 36.280 1.00 0.00 1684 PRO B O 12
ATOM 15404 N N . ARG A 1 23 ? 42.833 57.678 34.130 1.00 0.00 1685 ARG B N 12
ATOM 15405 C CA . ARG A 1 23 ? 43.109 59.123 34.076 1.00 0.00 1685 ARG B CA 12
ATOM 15406 C C . ARG A 1 23 ? 41.926 59.887 33.490 1.00 0.00 1685 ARG B C 12
ATOM 15407 O O . ARG A 1 23 ? 41.631 59.740 32.279 1.00 0.00 1685 ARG B O 12
ATOM 15429 N N . GLY B 2 1 ? 17.198 31.147 27.493 1.00 0.00 -2 GLY A N 12
ATOM 15430 C CA . GLY B 2 1 ? 17.430 30.013 28.405 1.00 0.00 -2 GLY A CA 12
ATOM 15431 C C . GLY B 2 1 ? 17.805 28.756 27.645 1.00 0.00 -2 GLY A C 12
ATOM 15432 O O . GLY B 2 1 ? 17.378 28.590 26.506 1.00 0.00 -2 GLY A O 12
ATOM 15438 N N . SER B 2 2 ? 18.577 27.860 28.269 1.00 0.00 -1 SER A N 12
ATOM 15439 C CA . SER B 2 2 ? 19.078 26.608 27.661 1.00 0.00 -1 SER A CA 12
ATOM 15440 C C . SER B 2 2 ? 18.966 25.411 28.622 1.00 0.00 -1 SER A C 12
ATOM 15441 O O . SER B 2 2 ? 18.968 25.596 29.843 1.00 0.00 -1 SER A O 12
ATOM 15449 N N . HIS B 2 3 ? 18.856 24.178 28.111 1.00 0.00 0 HIS A N 12
ATOM 15450 C CA . HIS B 2 3 ? 18.718 22.951 28.928 1.00 0.00 0 HIS A CA 12
ATOM 15451 C C . HIS B 2 3 ? 19.961 22.607 29.759 1.00 0.00 0 HIS A C 12
ATOM 15452 O O . HIS B 2 3 ? 19.822 21.962 30.800 1.00 0.00 0 HIS A O 12
ATOM 15466 N N . MET B 2 4 ? 21.159 22.992 29.318 1.00 0.00 1 MET A N 12
ATOM 15467 C CA . MET B 2 4 ? 22.404 22.869 30.083 1.00 0.00 1 MET A CA 12
ATOM 15468 C C . MET B 2 4 ? 22.730 24.164 30.832 1.00 0.00 1 MET A C 12
ATOM 15469 O O . MET B 2 4 ? 22.822 25.231 30.218 1.00 0.00 1 MET A O 12
ATOM 15483 N N . ALA B 2 5 ? 22.949 24.079 32.145 1.00 0.00 2 ALA A N 12
ATOM 15484 C CA . ALA B 2 5 ? 23.386 25.218 32.949 1.00 0.00 2 ALA A CA 12
ATOM 15485 C C . ALA B 2 5 ? 24.924 25.359 32.983 1.00 0.00 2 ALA A C 12
ATOM 15486 O O . ALA B 2 5 ? 25.645 24.401 33.299 1.00 0.00 2 ALA A O 12
ATOM 15493 N N . THR B 2 6 ? 25.425 26.560 32.681 1.00 0.00 3 THR A N 12
ATOM 15494 C CA . THR B 2 6 ? 26.853 26.926 32.767 1.00 0.00 3 THR A CA 12
ATOM 15495 C C . THR B 2 6 ? 27.304 27.037 34.227 1.00 0.00 3 THR A C 12
ATOM 15496 O O . THR B 2 6 ? 26.512 27.374 35.107 1.00 0.00 3 THR A O 12
ATOM 15507 N N . LYS B 2 7 ? 28.588 26.802 34.508 1.00 0.00 4 LYS A N 12
ATOM 15508 C CA . LYS B 2 7 ? 29.155 26.821 35.869 1.00 0.00 4 LYS A CA 12
ATOM 15509 C C . LYS B 2 7 ? 30.382 27.741 35.975 1.00 0.00 4 LYS A C 12
ATOM 15510 O O . LYS B 2 7 ? 31.072 27.963 34.982 1.00 0.00 4 LYS A O 12
ATOM 15529 N N . ALA B 2 8 ? 30.689 28.244 37.172 1.00 0.00 5 ALA A N 12
ATOM 15530 C CA . ALA B 2 8 ? 31.921 28.988 37.457 1.00 0.00 5 ALA A CA 12
ATOM 15531 C C . ALA B 2 8 ? 32.469 28.712 38.864 1.00 0.00 5 ALA A C 12
ATOM 15532 O O . ALA B 2 8 ? 31.704 28.434 39.792 1.00 0.00 5 ALA A O 12
ATOM 15539 N N . ARG B 2 9 ? 33.792 28.831 39.025 1.00 0.00 6 ARG A N 12
ATOM 15540 C CA . ARG B 2 9 ? 34.490 28.838 40.320 1.00 0.00 6 ARG A CA 12
ATOM 15541 C C . ARG B 2 9 ? 34.908 30.259 40.686 1.00 0.00 6 ARG A C 12
ATOM 15542 O O . ARG B 2 9 ? 35.360 31.021 39.834 1.00 0.00 6 ARG A O 12
ATOM 15563 N N . VAL B 2 10 ? 34.824 30.600 41.965 1.00 0.00 7 VAL A N 12
ATOM 15564 C CA . VAL B 2 10 ? 35.305 31.875 42.504 1.00 0.00 7 VAL A CA 12
ATOM 15565 C C . VAL B 2 10 ? 36.825 31.893 42.677 1.00 0.00 7 VAL A C 12
ATOM 15566 O O . VAL B 2 10 ? 37.418 30.953 43.197 1.00 0.00 7 VAL A O 12
ATOM 15579 N N . MET B 2 11 ? 37.455 32.989 42.264 1.00 0.00 8 MET A N 12
ATOM 15580 C CA . MET B 2 11 ? 38.891 33.259 42.379 1.00 0.00 8 MET A CA 12
ATOM 15581 C C . MET B 2 11 ? 39.245 34.170 43.566 1.00 0.00 8 MET A C 12
ATOM 15582 O O . MET B 2 11 ? 40.366 34.071 44.066 1.00 0.00 8 MET A O 12
ATOM 15596 N N . TYR B 2 12 ? 38.309 35.003 44.046 1.00 0.00 9 TYR A N 12
ATOM 15597 C CA . TYR B 2 12 ? 38.474 35.864 45.234 1.00 0.00 9 TYR A CA 12
ATOM 15598 C C . TYR B 2 12 ? 37.152 36.079 45.986 1.00 0.00 9 TYR A C 12
ATOM 15599 O O . TYR B 2 12 ? 36.089 36.139 45.373 1.00 0.00 9 TYR A O 12
ATOM 15617 N N . ASP B 2 13 ? 37.222 36.235 47.307 1.00 0.00 10 ASP A N 12
ATOM 15618 C CA . ASP B 2 13 ? 36.059 36.502 48.170 1.00 0.00 10 ASP A CA 12
ATOM 15619 C C . ASP B 2 13 ? 35.316 37.805 47.800 1.00 0.00 10 ASP A C 12
ATOM 15620 O O . ASP B 2 13 ? 35.940 38.812 47.455 1.00 0.00 10 ASP A O 12
ATOM 15629 N N . PHE B 2 14 ? 33.984 37.808 47.922 1.00 0.00 11 PHE A N 12
ATOM 15630 C CA . PHE B 2 14 ? 33.110 38.940 47.591 1.00 0.00 11 PHE A CA 12
ATOM 15631 C C . PHE B 2 14 ? 31.934 39.063 48.571 1.00 0.00 11 PHE A C 12
ATOM 15632 O O . PHE B 2 14 ? 31.619 38.122 49.301 1.00 0.00 11 PHE A O 12
ATOM 15649 N N . ALA B 2 15 ? 31.283 40.226 48.594 1.00 0.00 12 ALA A N 12
ATOM 15650 C CA . ALA B 2 15 ? 30.118 40.506 49.431 1.00 0.00 12 ALA A CA 12
ATOM 15651 C C . ALA B 2 15 ? 29.134 41.446 48.721 1.00 0.00 12 ALA A C 12
ATOM 15652 O O . ALA B 2 15 ? 29.538 42.482 48.191 1.00 0.00 12 ALA A O 12
ATOM 15659 N N . ALA B 2 16 ? 27.848 41.098 48.732 1.00 0.00 13 ALA A N 12
ATOM 15660 C CA . ALA B 2 16 ? 26.786 41.865 48.090 1.00 0.00 13 ALA A CA 12
ATOM 15661 C C . ALA B 2 16 ? 26.409 43.148 48.840 1.00 0.00 13 ALA A C 12
ATOM 15662 O O . ALA B 2 16 ? 26.131 43.131 50.046 1.00 0.00 13 ALA A O 12
ATOM 15669 N N . GLU B 2 17 ? 26.314 44.252 48.106 1.00 0.00 14 GLU A N 12
ATOM 15670 C CA . GLU B 2 17 ? 25.741 45.514 48.579 1.00 0.00 14 GLU A CA 12
ATOM 15671 C C . GLU B 2 17 ? 24.204 45.503 48.599 1.00 0.00 14 GLU A C 12
ATOM 15672 O O . GLU B 2 17 ? 23.586 44.870 47.734 1.00 0.00 14 GLU A O 12
ATOM 15684 N N . PRO B 2 18 ? 23.561 46.253 49.517 1.00 0.00 15 PRO A N 12
ATOM 15685 C CA . PRO B 2 18 ? 22.123 46.481 49.484 1.00 0.00 15 PRO A CA 12
ATOM 15686 C C . PRO B 2 18 ? 21.737 47.289 48.237 1.00 0.00 15 PRO A C 12
ATOM 15687 O O . PRO B 2 18 ? 22.502 48.126 47.744 1.00 0.00 15 PRO A O 12
ATOM 15698 N N . GLY B 2 19 ? 20.543 47.019 47.711 1.00 0.00 16 GLY A N 12
ATOM 15699 C CA . GLY B 2 19 ? 19.923 47.723 46.582 1.00 0.00 16 GLY A CA 12
ATOM 15700 C C . GLY B 2 19 ? 20.544 47.478 45.200 1.00 0.00 16 GLY A C 12
ATOM 15701 O O . GLY B 2 19 ? 19.875 47.739 44.194 1.00 0.00 16 GLY A O 12
ATOM 15705 N N . ASN B 2 20 ? 21.786 46.984 45.123 1.00 0.00 17 ASN A N 12
ATOM 15706 C CA . ASN B 2 20 ? 22.518 46.788 43.866 1.00 0.00 17 ASN A CA 12
ATOM 15707 C C . ASN B 2 20 ? 22.206 45.483 43.108 1.00 0.00 17 ASN A C 12
ATOM 15708 O O . ASN B 2 20 ? 22.580 45.376 41.941 1.00 0.00 17 ASN A O 12
ATOM 15719 N N . ASN B 2 21 ? 21.535 44.518 43.749 1.00 0.00 18 ASN A N 12
ATOM 15720 C CA . ASN B 2 21 ? 21.207 43.174 43.228 1.00 0.00 18 ASN A CA 12
ATOM 15721 C C . ASN B 2 21 ? 22.375 42.155 43.187 1.00 0.00 18 ASN A C 12
ATOM 15722 O O . ASN B 2 21 ? 22.376 41.237 42.366 1.00 0.00 18 ASN A O 12
ATOM 15733 N N . GLU B 2 22 ? 23.386 42.294 44.046 1.00 0.00 19 GLU A N 12
ATOM 15734 C CA . GLU B 2 22 ? 24.588 41.453 44.075 1.00 0.00 19 GLU A CA 12
ATOM 15735 C C . GLU B 2 22 ? 24.373 40.108 44.828 1.00 0.00 19 GLU A C 12
ATOM 15736 O O . GLU B 2 22 ? 23.363 39.938 45.524 1.00 0.00 19 GLU A O 12
ATOM 15748 N N . LEU B 2 23 ? 25.299 39.142 44.690 1.00 0.00 20 LEU A N 12
ATOM 15749 C CA . LEU B 2 23 ? 25.310 37.849 45.412 1.00 0.00 20 LEU A CA 12
ATOM 15750 C C . LEU B 2 23 ? 26.662 37.622 46.123 1.00 0.00 20 LEU A C 12
ATOM 15751 O O . LEU B 2 23 ? 27.704 37.583 45.477 1.00 0.00 20 LEU A O 12
ATOM 15767 N N . THR B 2 24 ? 26.662 37.474 47.450 1.00 0.00 21 THR A N 12
ATOM 15768 C CA . THR B 2 24 ? 27.856 37.175 48.270 1.00 0.00 21 THR A CA 12
ATOM 15769 C C . THR B 2 24 ? 28.397 35.787 47.942 1.00 0.00 21 THR A C 12
ATOM 15770 O O . THR B 2 24 ? 27.622 34.832 47.867 1.00 0.00 21 THR A O 12
ATOM 15781 N N . VAL B 2 25 ? 29.719 35.656 47.788 1.00 0.00 22 VAL A N 12
ATOM 15782 C CA . VAL B 2 25 ? 30.396 34.380 47.485 1.00 0.00 22 VAL A CA 12
ATOM 15783 C C . VAL B 2 25 ? 31.809 34.335 48.086 1.00 0.00 22 VAL A C 12
ATOM 15784 O O . VAL B 2 25 ? 32.420 35.366 48.374 1.00 0.00 22 VAL A O 12
ATOM 15797 N N . ASN B 2 26 ? 32.356 33.137 48.280 1.00 0.00 23 ASN A N 12
ATOM 15798 C CA . ASN B 2 26 ? 33.710 32.919 48.804 1.00 0.00 23 ASN A CA 12
ATOM 15799 C C . ASN B 2 26 ? 34.635 32.275 47.762 1.00 0.00 23 ASN A C 12
ATOM 15800 O O . ASN B 2 26 ? 34.192 31.502 46.921 1.00 0.00 23 ASN A O 12
ATOM 15811 N N . GLU B 2 27 ? 35.935 32.544 47.835 1.00 0.00 24 GLU A N 12
ATOM 15812 C CA . GLU B 2 27 ? 36.938 31.970 46.933 1.00 0.00 24 GLU A CA 12
ATOM 15813 C C . GLU B 2 27 ? 36.940 30.433 46.955 1.00 0.00 24 GLU A C 12
ATOM 15814 O O . GLU B 2 27 ? 36.856 29.811 48.020 1.00 0.00 24 GLU A O 12
ATOM 15826 N N . GLY B 2 28 ? 37.035 29.817 45.770 1.00 0.00 25 GLY A N 12
ATOM 15827 C CA . GLY B 2 28 ? 36.948 28.378 45.575 1.00 0.00 25 GLY A CA 12
ATOM 15828 C C . GLY B 2 28 ? 35.539 27.794 45.606 1.00 0.00 25 GLY A C 12
ATOM 15829 O O . GLY B 2 28 ? 35.359 26.620 45.281 1.00 0.00 25 GLY A O 12
ATOM 15833 N N . GLU B 2 29 ? 34.531 28.597 45.942 1.00 0.00 26 GLU A N 12
ATOM 15834 C CA . GLU B 2 29 ? 33.133 28.190 45.816 1.00 0.00 26 GLU A CA 12
ATOM 15835 C C . GLU B 2 29 ? 32.738 27.991 44.344 1.00 0.00 26 GLU A C 12
ATOM 15836 O O . GLU B 2 29 ? 33.190 28.720 43.460 1.00 0.00 26 GLU A O 12
ATOM 15848 N N . ILE B 2 30 ? 31.907 26.985 44.076 1.00 0.00 27 ILE A N 12
ATOM 15849 C CA . ILE B 2 30 ? 31.253 26.779 42.779 1.00 0.00 27 ILE A CA 12
ATOM 15850 C C . ILE B 2 30 ? 29.852 27.412 42.783 1.00 0.00 27 ILE A C 12
ATOM 15851 O O . ILE B 2 30 ? 29.091 27.228 43.739 1.00 0.00 27 ILE A O 12
ATOM 15867 N N . ILE B 2 31 ? 29.502 28.113 41.701 1.00 0.00 28 ILE A N 12
ATOM 15868 C CA . ILE B 2 31 ? 28.164 28.663 41.424 1.00 0.00 28 ILE A CA 12
ATOM 15869 C C . ILE B 2 31 ? 27.711 28.330 40.000 1.00 0.00 28 ILE A C 12
ATOM 15870 O O . ILE B 2 31 ? 28.526 28.134 39.094 1.00 0.00 28 ILE A O 12
ATOM 15886 N N . THR B 2 32 ? 26.400 28.282 39.779 1.00 0.00 29 THR A N 12
ATOM 15887 C CA . THR B 2 32 ? 25.816 28.164 38.439 1.00 0.00 29 THR A CA 12
ATOM 15888 C C . THR B 2 32 ? 25.730 29.558 37.823 1.00 0.00 29 THR A C 12
ATOM 15889 O O . THR B 2 32 ? 25.198 30.467 38.457 1.00 0.00 29 THR A O 12
ATOM 15900 N N . ILE B 2 33 ? 26.234 29.753 36.607 1.00 0.00 30 ILE A N 12
ATOM 15901 C CA . ILE B 2 33 ? 26.104 31.002 35.854 1.00 0.00 30 ILE A CA 12
ATOM 15902 C C . ILE B 2 33 ? 24.777 31.041 35.099 1.00 0.00 30 ILE A C 12
ATOM 15903 O O . ILE B 2 33 ? 24.422 30.086 34.410 1.00 0.00 30 ILE A O 12
ATOM 15919 N N . THR B 2 34 ? 24.075 32.169 35.187 1.00 0.00 31 THR A N 12
ATOM 15920 C CA . THR B 2 34 ? 22.742 32.371 34.599 1.00 0.00 31 THR A CA 12
ATOM 15921 C C . THR B 2 34 ? 22.695 33.485 33.549 1.00 0.00 31 THR A C 12
ATOM 15922 O O . THR B 2 34 ? 21.909 33.367 32.602 1.00 0.00 31 THR A O 12
ATOM 15933 N N . ASN B 2 35 ? 23.548 34.517 33.640 1.00 0.00 32 ASN A N 12
ATOM 15934 C CA . ASN B 2 35 ? 23.630 35.611 32.652 1.00 0.00 32 ASN A CA 12
ATOM 15935 C C . ASN B 2 35 ? 25.052 36.202 32.527 1.00 0.00 32 ASN A C 12
ATOM 15936 O O . ASN B 2 35 ? 25.375 37.166 33.224 1.00 0.00 32 ASN A O 12
ATOM 15947 N N . PRO B 2 36 ? 25.921 35.649 31.661 1.00 0.00 33 PRO A N 12
ATOM 15948 C CA . PRO B 2 36 ? 27.325 36.058 31.548 1.00 0.00 33 PRO A CA 12
ATOM 15949 C C . PRO B 2 36 ? 27.597 37.457 30.940 1.00 0.00 33 PRO A C 12
ATOM 15950 O O . PRO B 2 36 ? 28.757 37.876 30.876 1.00 0.00 33 PRO A O 12
ATOM 15961 N N . ASP B 2 37 ? 26.577 38.191 30.491 1.00 0.00 34 ASP A N 12
ATOM 15962 C CA . ASP B 2 37 ? 26.692 39.541 29.902 1.00 0.00 34 ASP A CA 12
ATOM 15963 C C . ASP B 2 37 ? 25.509 40.439 30.304 1.00 0.00 34 ASP A C 12
ATOM 15964 O O . ASP B 2 37 ? 24.501 40.537 29.602 1.00 0.00 34 ASP A O 12
ATOM 15973 N N . VAL B 2 38 ? 25.618 41.076 31.466 1.00 0.00 35 VAL A N 12
ATOM 15974 C CA . VAL B 2 38 ? 24.587 41.950 32.067 1.00 0.00 35 VAL A CA 12
ATOM 15975 C C . VAL B 2 38 ? 24.874 43.438 31.843 1.00 0.00 35 VAL A C 12
ATOM 15976 O O . VAL B 2 38 ? 23.938 44.241 31.858 1.00 0.00 35 VAL A O 12
ATOM 15989 N N . GLY B 2 39 ? 26.131 43.791 31.574 1.00 0.00 36 GLY A N 12
ATOM 15990 C CA . GLY B 2 39 ? 26.644 45.153 31.468 1.00 0.00 36 GLY A CA 12
ATOM 15991 C C . GLY B 2 39 ? 27.519 45.510 32.677 1.00 0.00 36 GLY A C 12
ATOM 15992 O O . GLY B 2 39 ? 27.432 44.901 33.746 1.00 0.00 36 GLY A O 12
ATOM 15996 N N . GLY B 2 40 ? 28.404 46.487 32.502 1.00 0.00 37 GLY A N 12
ATOM 15997 C CA . GLY B 2 40 ? 29.177 47.120 33.581 1.00 0.00 37 GLY A CA 12
ATOM 15998 C C . GLY B 2 40 ? 30.279 46.270 34.227 1.00 0.00 37 GLY A C 12
ATOM 15999 O O . GLY B 2 40 ? 30.839 46.683 35.240 1.00 0.00 37 GLY A O 12
ATOM 16003 N N . GLY B 2 41 ? 30.592 45.090 33.685 1.00 0.00 38 GLY A N 12
ATOM 16004 C CA . GLY B 2 41 ? 31.676 44.222 34.174 1.00 0.00 38 GLY A CA 12
ATOM 16005 C C . GLY B 2 41 ? 31.229 43.040 35.046 1.00 0.00 38 GLY A C 12
ATOM 16006 O O . GLY B 2 41 ? 32.050 42.477 35.773 1.00 0.00 38 GLY A O 12
ATOM 16010 N N . TRP B 2 42 ? 29.945 42.670 35.018 1.00 0.00 39 TRP A N 12
ATOM 16011 C CA . TRP B 2 42 ? 29.359 41.644 35.893 1.00 0.00 39 TRP A CA 12
ATOM 16012 C C . TRP B 2 42 ? 28.870 40.407 35.132 1.00 0.00 39 TRP A C 12
ATOM 16013 O O . TRP B 2 42 ? 28.890 40.352 33.902 1.00 0.00 39 TRP A O 12
ATOM 16034 N N . LEU B 2 43 ? 28.413 39.416 35.889 1.00 0.00 40 LEU A N 12
ATOM 16035 C CA . LEU B 2 43 ? 27.673 38.243 35.437 1.00 0.00 40 LEU A CA 12
ATOM 16036 C C . LEU B 2 43 ? 26.603 37.888 36.489 1.00 0.00 40 LEU A C 12
ATOM 16037 O O . LEU B 2 43 ? 26.750 38.220 37.665 1.00 0.00 40 LEU A O 12
ATOM 16053 N N . GLU B 2 44 ? 25.494 37.274 36.076 1.00 0.00 41 GLU A N 12
ATOM 16054 C CA . GLU B 2 44 ? 24.503 36.696 36.999 1.00 0.00 41 GLU A CA 12
ATOM 16055 C C . GLU B 2 44 ? 24.887 35.252 37.344 1.00 0.00 41 GLU A C 12
ATOM 16056 O O . GLU B 2 44 ? 25.270 34.481 36.455 1.00 0.00 41 GLU A O 12
ATOM 16068 N N . GLY B 2 45 ? 24.748 34.883 38.617 1.00 0.00 42 GLY A N 12
ATOM 16069 C CA . GLY B 2 45 ? 24.932 33.519 39.102 1.00 0.00 42 GLY A CA 12
ATOM 16070 C C . GLY B 2 45 ? 24.008 33.171 40.262 1.00 0.00 42 GLY A C 12
ATOM 16071 O O . GLY B 2 45 ? 23.397 34.058 40.860 1.00 0.00 42 GLY A O 12
ATOM 16075 N N . ARG B 2 46 ? 23.921 31.871 40.568 1.00 0.00 43 ARG A N 12
ATOM 16076 C CA . ARG B 2 46 ? 23.213 31.293 41.719 1.00 0.00 43 ARG A CA 12
ATOM 16077 C C . ARG B 2 46 ? 24.126 30.365 42.512 1.00 0.00 43 ARG A C 12
ATOM 16078 O O . ARG B 2 46 ? 24.833 29.535 41.945 1.00 0.00 43 ARG A O 12
ATOM 16099 N N . ASN B 2 47 ? 24.076 30.512 43.834 1.00 0.00 44 ASN A N 12
ATOM 16100 C CA . ASN B 2 47 ? 24.742 29.635 44.808 1.00 0.00 44 ASN A CA 12
ATOM 16101 C C . ASN B 2 47 ? 23.848 28.541 45.372 1.00 0.00 44 ASN A C 12
ATOM 16102 O O . ASN B 2 47 ? 22.634 28.553 45.180 1.00 0.00 44 ASN A O 12
ATOM 16113 N N . ILE B 2 48 ? 24.469 27.696 46.196 1.00 0.00 45 ILE A N 12
ATOM 16114 C CA . ILE B 2 48 ? 23.883 26.551 46.901 1.00 0.00 45 ILE A CA 12
ATOM 16115 C C . ILE B 2 48 ? 22.511 26.821 47.540 1.00 0.00 45 ILE A C 12
ATOM 16116 O O . ILE B 2 48 ? 21.627 25.962 47.548 1.00 0.00 45 ILE A O 12
ATOM 16132 N N . LYS B 2 49 ? 22.316 28.038 48.048 1.00 0.00 46 LYS A N 12
ATOM 16133 C CA . LYS B 2 49 ? 21.087 28.543 48.684 1.00 0.00 46 LYS A CA 12
ATOM 16134 C C . LYS B 2 49 ? 19.883 28.650 47.744 1.00 0.00 46 LYS A C 12
ATOM 16135 O O . LYS B 2 49 ? 18.754 28.833 48.205 1.00 0.00 46 LYS A O 12
ATOM 16154 N N . GLY B 2 50 ? 20.141 28.601 46.437 1.00 0.00 47 GLY A N 12
ATOM 16155 C CA . GLY B 2 50 ? 19.178 28.837 45.368 1.00 0.00 47 GLY A CA 12
ATOM 16156 C C . GLY B 2 50 ? 18.830 30.316 45.246 1.00 0.00 47 GLY A C 12
ATOM 16157 O O . GLY B 2 50 ? 17.746 30.664 44.785 1.00 0.00 47 GLY A O 12
ATOM 16161 N N . GLU B 2 51 ? 19.721 31.190 45.716 1.00 0.00 48 GLU A N 12
ATOM 16162 C CA . GLU B 2 51 ? 19.620 32.626 45.515 1.00 0.00 48 GLU A CA 12
ATOM 16163 C C . GLU B 2 51 ? 20.481 33.052 44.342 1.00 0.00 48 GLU A C 12
ATOM 16164 O O . GLU B 2 51 ? 21.582 32.523 44.164 1.00 0.00 48 GLU A O 12
ATOM 16176 N N . ARG B 2 52 ? 19.973 34.033 43.594 1.00 0.00 49 ARG A N 12
ATOM 16177 C CA . ARG B 2 52 ? 20.639 34.658 42.445 1.00 0.00 49 ARG A CA 12
ATOM 16178 C C . ARG B 2 52 ? 21.043 36.099 42.707 1.00 0.00 49 ARG A C 12
ATOM 16179 O O . ARG B 2 52 ? 20.435 36.811 43.520 1.00 0.00 49 ARG A O 12
ATOM 16200 N N . GLY B 2 53 ? 22.020 36.553 41.939 1.00 0.00 50 GLY A N 12
ATOM 16201 C CA . GLY B 2 53 ? 22.463 37.934 41.953 1.00 0.00 50 GLY A CA 12
ATOM 16202 C C . GLY B 2 53 ? 23.686 38.154 41.076 1.00 0.00 50 GLY A C 12
ATOM 16203 O O . GLY B 2 53 ? 24.186 37.243 40.415 1.00 0.00 50 GLY A O 12
ATOM 16207 N N . LEU B 2 54 ? 24.131 39.401 41.053 1.00 0.00 51 LEU A N 12
ATOM 16208 C CA . LEU B 2 54 ? 25.264 39.873 40.273 1.00 0.00 51 LEU A CA 12
ATOM 16209 C C . LEU B 2 54 ? 26.594 39.642 40.999 1.00 0.00 51 LEU A C 12
ATOM 16210 O O . LEU B 2 54 ? 26.720 39.915 42.194 1.00 0.00 51 LEU A O 12
ATOM 16226 N N . VAL B 2 55 ? 27.597 39.192 40.245 1.00 0.00 52 VAL A N 12
ATOM 16227 C CA . VAL B 2 55 ? 28.984 39.007 40.703 1.00 0.00 52 VAL A CA 12
ATOM 16228 C C . VAL B 2 55 ? 29.955 39.542 39.641 1.00 0.00 52 VAL A C 12
ATOM 16229 O O . VAL B 2 55 ? 29.704 39.383 38.444 1.00 0.00 52 VAL A O 12
ATOM 16242 N N . PRO B 2 56 ? 31.048 40.216 40.038 1.00 0.00 53 PRO A N 12
ATOM 16243 C CA . PRO B 2 56 ? 32.081 40.681 39.115 1.00 0.00 53 PRO A CA 12
ATOM 16244 C C . PRO B 2 56 ? 32.781 39.496 38.423 1.00 0.00 53 PRO A C 12
ATOM 16245 O O . PRO B 2 56 ? 33.354 38.633 39.085 1.00 0.00 53 PRO A O 12
ATOM 16256 N N . THR B 2 57 ? 32.773 39.436 37.086 1.00 0.00 54 THR A N 12
ATOM 16257 C CA . THR B 2 57 ? 33.414 38.326 36.342 1.00 0.00 54 THR A CA 12
ATOM 16258 C C . THR B 2 57 ? 34.935 38.268 36.524 1.00 0.00 54 THR A C 12
ATOM 16259 O O . THR B 2 57 ? 35.520 37.188 36.484 1.00 0.00 54 THR A O 12
ATOM 16270 N N . ASP B 2 58 ? 35.597 39.387 36.827 1.00 0.00 55 ASP A N 12
ATOM 16271 C CA . ASP B 2 58 ? 37.025 39.432 37.178 1.00 0.00 55 ASP A CA 12
ATOM 16272 C C . ASP B 2 58 ? 37.367 38.583 38.419 1.00 0.00 55 ASP A C 12
ATOM 16273 O O . ASP B 2 58 ? 38.497 38.106 38.541 1.00 0.00 55 ASP A O 12
ATOM 16282 N N . TYR B 2 59 ? 36.394 38.371 39.315 1.00 0.00 56 TYR A N 12
ATOM 16283 C CA . TYR B 2 59 ? 36.502 37.594 40.547 1.00 0.00 56 TYR A CA 12
ATOM 16284 C C . TYR B 2 59 ? 36.222 36.090 40.367 1.00 0.00 56 TYR A C 12
ATOM 16285 O O . TYR B 2 59 ? 36.441 35.342 41.316 1.00 0.00 56 TYR A O 12
ATOM 16303 N N . VAL B 2 60 ? 35.735 35.618 39.210 1.00 0.00 57 VAL A N 12
ATOM 16304 C CA . VAL B 2 60 ? 35.342 34.210 38.971 1.00 0.00 57 VAL A CA 12
ATOM 16305 C C . VAL B 2 60 ? 35.884 33.681 37.633 1.00 0.00 57 VAL A C 12
ATOM 16306 O O . VAL B 2 60 ? 36.420 34.436 36.828 1.00 0.00 57 VAL A O 12
ATOM 16319 N N . GLU B 2 61 ? 35.755 32.383 37.365 1.00 0.00 58 GLU A N 12
ATOM 16320 C CA . GLU B 2 61 ? 36.183 31.746 36.103 1.00 0.00 58 GLU A CA 12
ATOM 16321 C C . GLU B 2 61 ? 35.138 30.763 35.560 1.00 0.00 58 GLU A C 12
ATOM 16322 O O . GLU B 2 61 ? 34.640 29.913 36.299 1.00 0.00 58 GLU A O 12
ATOM 16334 N N . ILE B 2 62 ? 34.806 30.876 34.267 1.00 0.00 59 ILE A N 12
ATOM 16335 C CA . ILE B 2 62 ? 33.785 30.047 33.607 1.00 0.00 59 ILE A CA 12
ATOM 16336 C C . ILE B 2 62 ? 34.333 28.645 33.323 1.00 0.00 59 ILE A C 12
ATOM 16337 O O . ILE B 2 62 ? 35.225 28.451 32.487 1.00 0.00 59 ILE A O 12
ATOM 16353 N N . LEU B 2 63 ? 33.764 27.656 34.001 1.00 0.00 60 LEU A N 12
ATOM 16354 C CA . LEU B 2 63 ? 34.172 26.251 33.941 1.00 0.00 60 LEU A CA 12
ATOM 16355 C C . LEU B 2 63 ? 33.673 25.561 32.654 1.00 0.00 60 LEU A C 12
ATOM 16356 O O . LEU B 2 63 ? 32.655 25.982 32.088 1.00 0.00 60 LEU A O 12
ATOM 16372 N N . PRO B 2 64 ? 34.329 24.473 32.196 1.00 0.00 61 PRO A N 12
ATOM 16373 C CA . PRO B 2 64 ? 33.855 23.683 31.056 1.00 0.00 61 PRO A CA 12
ATOM 16374 C C . PRO B 2 64 ? 32.455 23.151 31.383 1.00 0.00 61 PRO A C 12
ATOM 16375 O O . PRO B 2 64 ? 32.262 22.433 32.373 1.00 0.00 61 PRO A O 12
ATOM 16386 N N . SER B 2 65 ? 31.470 23.519 30.562 1.00 0.00 62 SER A N 12
ATOM 16387 C CA . SER B 2 65 ? 30.047 23.260 30.817 1.00 0.00 62 SER A CA 12
ATOM 16388 C C . SER B 2 65 ? 29.287 22.443 29.766 1.00 0.00 62 SER A C 12
ATOM 16389 O O . SER B 2 65 ? 28.077 22.254 29.906 1.00 0.00 62 SER A O 12
ATOM 16397 N N . ASP B 2 66 ? 29.959 21.924 28.741 1.00 0.00 63 ASP A N 12
ATOM 16398 C CA . ASP B 2 66 ? 29.363 21.065 27.710 1.00 0.00 63 ASP A CA 12
ATOM 16399 C C . ASP B 2 66 ? 29.169 19.614 28.212 1.00 0.00 63 ASP A C 12
ATOM 16400 O O . ASP B 2 66 ? 29.933 18.698 27.883 1.00 0.00 63 ASP A O 12
ATOM 16409 N N . GLY B 2 67 ? 28.154 19.408 29.060 1.00 0.00 64 GLY A N 12
ATOM 16410 C CA . GLY B 2 67 ? 27.814 18.125 29.707 1.00 0.00 64 GLY A CA 12
ATOM 16411 C C . GLY B 2 67 ? 27.169 17.068 28.814 1.00 0.00 64 GLY A C 12
ATOM 16412 O O . GLY B 2 67 ? 27.249 17.159 27.570 1.00 0.00 64 GLY A O 12
ATOM 16417 N N . ALA A 1 1 ? 11.075 41.707 38.242 1.00 0.00 1663 ALA B N 13
ATOM 16418 C CA . ALA A 1 1 ? 11.201 40.279 38.584 1.00 0.00 1663 ALA B CA 13
ATOM 16419 C C . ALA A 1 1 ? 12.560 39.697 38.173 1.00 0.00 1663 ALA B C 13
ATOM 16420 O O . ALA A 1 1 ? 13.331 39.281 39.035 1.00 0.00 1663 ALA B O 13
ATOM 16429 N N . GLU A 1 2 ? 12.883 39.659 36.874 1.00 0.00 1664 GLU B N 13
ATOM 16430 C CA . GLU A 1 2 ? 14.086 38.995 36.334 1.00 0.00 1664 GLU B CA 13
ATOM 16431 C C . GLU A 1 2 ? 15.035 39.885 35.506 1.00 0.00 1664 GLU B C 13
ATOM 16432 O O . GLU A 1 2 ? 16.106 39.418 35.105 1.00 0.00 1664 GLU B O 13
ATOM 16444 N N . ARG A 1 3 ? 14.710 41.164 35.271 1.00 0.00 1665 ARG B N 13
ATOM 16445 C CA . ARG A 1 3 ? 15.589 42.132 34.578 1.00 0.00 1665 ARG B CA 13
ATOM 16446 C C . ARG A 1 3 ? 16.614 42.752 35.539 1.00 0.00 1665 ARG B C 13
ATOM 16447 O O . ARG A 1 3 ? 16.613 43.955 35.818 1.00 0.00 1665 ARG B O 13
ATOM 16468 N N . LEU A 1 4 ? 17.467 41.886 36.077 1.00 0.00 1666 LEU B N 13
ATOM 16469 C CA . LEU A 1 4 ? 18.548 42.198 37.014 1.00 0.00 1666 LEU B CA 13
ATOM 16470 C C . LEU A 1 4 ? 19.647 43.005 36.306 1.00 0.00 1666 LEU B C 13
ATOM 16471 O O . LEU A 1 4 ? 20.129 42.587 35.247 1.00 0.00 1666 LEU B O 13
ATOM 16487 N N . ILE A 1 5 ? 20.052 44.142 36.884 1.00 0.00 1667 ILE B N 13
ATOM 16488 C CA . ILE A 1 5 ? 21.004 45.092 36.277 1.00 0.00 1667 ILE B CA 13
ATOM 16489 C C . ILE A 1 5 ? 21.996 45.639 37.327 1.00 0.00 1667 ILE B C 13
ATOM 16490 O O . ILE A 1 5 ? 21.559 46.101 38.387 1.00 0.00 1667 ILE B O 13
ATOM 16506 N N . PRO A 1 6 ? 23.322 45.619 37.073 1.00 0.00 1668 PRO B N 13
ATOM 16507 C CA . PRO A 1 6 ? 24.325 46.146 38.004 1.00 0.00 1668 PRO B CA 13
ATOM 16508 C C . PRO A 1 6 ? 24.315 47.677 38.115 1.00 0.00 1668 PRO B C 13
ATOM 16509 O O . PRO A 1 6 ? 24.693 48.402 37.192 1.00 0.00 1668 PRO B O 13
ATOM 16520 N N . ARG A 1 7 ? 23.941 48.177 39.300 1.00 0.00 1669 ARG B N 13
ATOM 16521 C CA . ARG A 1 7 ? 23.810 49.613 39.639 1.00 0.00 1669 ARG B CA 13
ATOM 16522 C C . ARG A 1 7 ? 25.143 50.365 39.812 1.00 0.00 1669 ARG B C 13
ATOM 16523 O O . ARG A 1 7 ? 25.135 51.515 40.260 1.00 0.00 1669 ARG B O 13
ATOM 16544 N N . ARG A 1 8 ? 26.269 49.710 39.505 1.00 0.00 1670 ARG B N 13
ATOM 16545 C CA . ARG A 1 8 ? 27.656 50.189 39.619 1.00 0.00 1670 ARG B CA 13
ATOM 16546 C C . ARG A 1 8 ? 28.590 49.379 38.695 1.00 0.00 1670 ARG B C 13
ATOM 16547 O O . ARG A 1 8 ? 28.281 48.213 38.433 1.00 0.00 1670 ARG B O 13
ATOM 16568 N N . PRO A 1 9 ? 29.730 49.919 38.221 1.00 0.00 1671 PRO B N 13
ATOM 16569 C CA . PRO A 1 9 ? 30.757 49.137 37.523 1.00 0.00 1671 PRO B CA 13
ATOM 16570 C C . PRO A 1 9 ? 31.389 48.064 38.428 1.00 0.00 1671 PRO B C 13
ATOM 16571 O O . PRO A 1 9 ? 31.342 48.184 39.656 1.00 0.00 1671 PRO B O 13
ATOM 16582 N N . ALA A 1 10 ? 32.014 47.030 37.858 1.00 0.00 1672 ALA B N 13
ATOM 16583 C CA . ALA A 1 10 ? 32.728 46.023 38.649 1.00 0.00 1672 ALA B CA 13
ATOM 16584 C C . ALA A 1 10 ? 33.899 46.641 39.468 1.00 0.00 1672 ALA B C 13
ATOM 16585 O O . ALA A 1 10 ? 34.643 47.481 38.934 1.00 0.00 1672 ALA B O 13
ATOM 16592 N N . PRO A 1 11 ? 34.074 46.259 40.751 1.00 0.00 1673 PRO B N 13
ATOM 16593 C CA . PRO A 1 11 ? 35.097 46.815 41.643 1.00 0.00 1673 PRO B CA 13
ATOM 16594 C C . PRO A 1 11 ? 36.526 46.272 41.380 1.00 0.00 1673 PRO B C 13
ATOM 16595 O O . PRO A 1 11 ? 36.679 45.259 40.687 1.00 0.00 1673 PRO B O 13
ATOM 16606 N N . PRO A 1 12 ? 37.584 46.904 41.934 1.00 0.00 1674 PRO B N 13
ATOM 16607 C CA . PRO A 1 12 ? 38.975 46.448 41.801 1.00 0.00 1674 PRO B CA 13
ATOM 16608 C C . PRO A 1 12 ? 39.242 45.089 42.478 1.00 0.00 1674 PRO B C 13
ATOM 16609 O O . PRO A 1 12 ? 39.283 44.987 43.710 1.00 0.00 1674 PRO B O 13
ATOM 16620 N N . VAL A 1 13 ? 39.447 44.042 41.672 1.00 0.00 1675 VAL B N 13
ATOM 16621 C CA . VAL A 1 13 ? 39.744 42.673 42.127 1.00 0.00 1675 VAL B CA 13
ATOM 16622 C C . VAL A 1 13 ? 41.133 42.606 42.779 1.00 0.00 1675 VAL B C 13
ATOM 16623 O O . VAL A 1 13 ? 42.075 43.205 42.246 1.00 0.00 1675 VAL B O 13
ATOM 16636 N N . PRO A 1 14 ? 41.303 41.888 43.907 1.00 0.00 1676 PRO B N 13
ATOM 16637 C CA . PRO A 1 14 ? 42.542 41.870 44.686 1.00 0.00 1676 PRO B CA 13
ATOM 16638 C C . PRO A 1 14 ? 43.609 40.907 44.140 1.00 0.00 1676 PRO B C 13
ATOM 16639 O O . PRO A 1 14 ? 44.201 40.107 44.863 1.00 0.00 1676 PRO B O 13
ATOM 16650 N N . VAL A 1 15 ? 43.855 40.970 42.838 1.00 0.00 1677 VAL B N 13
ATOM 16651 C CA . VAL A 1 15 ? 44.942 40.252 42.171 1.00 0.00 1677 VAL B CA 13
ATOM 16652 C C . VAL A 1 15 ? 46.299 40.900 42.521 1.00 0.00 1677 VAL B C 13
ATOM 16653 O O . VAL A 1 15 ? 46.383 42.131 42.602 1.00 0.00 1677 VAL B O 13
ATOM 16666 N N . PRO A 1 16 ? 47.376 40.124 42.741 1.00 0.00 1678 PRO B N 13
ATOM 16667 C CA . PRO A 1 16 ? 48.742 40.633 42.901 1.00 0.00 1678 PRO B CA 13
ATOM 16668 C C . PRO A 1 16 ? 49.358 41.024 41.542 1.00 0.00 1678 PRO B C 13
ATOM 16669 O O . PRO A 1 16 ? 50.334 40.423 41.076 1.00 0.00 1678 PRO B O 13
ATOM 16680 N N . ALA A 1 17 ? 48.768 42.020 40.881 1.00 0.00 1679 ALA B N 13
ATOM 16681 C CA . ALA A 1 17 ? 49.115 42.479 39.545 1.00 0.00 1679 ALA B CA 13
ATOM 16682 C C . ALA A 1 17 ? 48.724 43.954 39.359 1.00 0.00 1679 ALA B C 13
ATOM 16683 O O . ALA A 1 17 ? 47.612 44.371 39.702 1.00 0.00 1679 ALA B O 13
ATOM 16690 N N . ARG A 1 18 ? 49.651 44.731 38.795 1.00 0.00 1680 ARG B N 13
ATOM 16691 C CA . ARG A 1 18 ? 49.554 46.187 38.572 1.00 0.00 1680 ARG B CA 13
ATOM 16692 C C . ARG A 1 18 ? 49.804 46.566 37.110 1.00 0.00 1680 ARG B C 13
ATOM 16693 O O . ARG A 1 18 ? 50.930 46.460 36.615 1.00 0.00 1680 ARG B O 13
ATOM 16714 N N . ILE A 1 19 ? 48.758 47.035 36.433 1.00 0.00 1681 ILE B N 13
ATOM 16715 C CA . ILE A 1 19 ? 48.802 47.463 35.022 1.00 0.00 1681 ILE B CA 13
ATOM 16716 C C . ILE A 1 19 ? 49.817 48.602 34.780 1.00 0.00 1681 ILE B C 13
ATOM 16717 O O . ILE A 1 19 ? 50.019 49.434 35.670 1.00 0.00 1681 ILE B O 13
ATOM 16733 N N . PRO A 1 20 ? 50.452 48.669 33.594 1.00 0.00 1682 PRO B N 13
ATOM 16734 C CA . PRO A 1 20 ? 51.414 49.719 33.259 1.00 0.00 1682 PRO B CA 13
ATOM 16735 C C . PRO A 1 20 ? 50.755 51.093 33.045 1.00 0.00 1682 PRO B C 13
ATOM 16736 O O . PRO A 1 20 ? 49.557 51.194 32.754 1.00 0.00 1682 PRO B O 13
ATOM 16747 N N . SER A 1 21 ? 51.551 52.161 33.151 1.00 0.00 1683 SER B N 13
ATOM 16748 C CA . SER A 1 21 ? 51.145 53.537 32.821 1.00 0.00 1683 SER B CA 13
ATOM 16749 C C . SER A 1 21 ? 50.815 53.713 31.325 1.00 0.00 1683 SER B C 13
ATOM 16750 O O . SER A 1 21 ? 51.366 52.989 30.489 1.00 0.00 1683 SER B O 13
ATOM 16758 N N . PRO A 1 22 ? 49.956 54.679 30.945 1.00 0.00 1684 PRO B N 13
ATOM 16759 C CA . PRO A 1 22 ? 49.632 54.954 29.543 1.00 0.00 1684 PRO B CA 13
ATOM 16760 C C . PRO A 1 22 ? 50.850 55.334 28.688 1.00 0.00 1684 PRO B C 13
ATOM 16761 O O . PRO A 1 22 ? 51.714 56.097 29.137 1.00 0.00 1684 PRO B O 13
ATOM 16772 N N . ARG A 1 23 ? 50.887 54.846 27.441 1.00 0.00 1685 ARG B N 13
ATOM 16773 C CA . ARG A 1 23 ? 51.843 55.202 26.382 1.00 0.00 1685 ARG B CA 13
ATOM 16774 C C . ARG A 1 23 ? 51.250 56.211 25.398 1.00 0.00 1685 ARG B C 13
ATOM 16775 O O . ARG A 1 23 ? 52.027 56.972 24.781 1.00 0.00 1685 ARG B O 13
ATOM 16797 N N . GLY B 2 1 ? 22.988 26.200 21.501 1.00 0.00 -2 GLY A N 13
ATOM 16798 C CA . GLY B 2 1 ? 23.368 26.671 22.840 1.00 0.00 -2 GLY A CA 13
ATOM 16799 C C . GLY B 2 1 ? 22.196 26.677 23.800 1.00 0.00 -2 GLY A C 13
ATOM 16800 O O . GLY B 2 1 ? 21.057 26.421 23.410 1.00 0.00 -2 GLY A O 13
ATOM 16806 N N . SER B 2 2 ? 22.470 26.992 25.070 1.00 0.00 -1 SER A N 13
ATOM 16807 C CA . SER B 2 2 ? 21.460 27.123 26.140 1.00 0.00 -1 SER A CA 13
ATOM 16808 C C . SER B 2 2 ? 20.639 25.849 26.430 1.00 0.00 -1 SER A C 13
ATOM 16809 O O . SER B 2 2 ? 19.469 25.935 26.808 1.00 0.00 -1 SER A O 13
ATOM 16817 N N . HIS B 2 3 ? 21.225 24.660 26.243 1.00 0.00 0 HIS A N 13
ATOM 16818 C CA . HIS B 2 3 ? 20.608 23.364 26.575 1.00 0.00 0 HIS A CA 13
ATOM 16819 C C . HIS B 2 3 ? 21.081 22.793 27.926 1.00 0.00 0 HIS A C 13
ATOM 16820 O O . HIS B 2 3 ? 20.345 22.037 28.561 1.00 0.00 0 HIS A O 13
ATOM 16834 N N . MET B 2 4 ? 22.279 23.175 28.381 1.00 0.00 1 MET A N 13
ATOM 16835 C CA . MET B 2 4 ? 22.862 22.825 29.687 1.00 0.00 1 MET A CA 13
ATOM 16836 C C . MET B 2 4 ? 23.296 24.082 30.453 1.00 0.00 1 MET A C 13
ATOM 16837 O O . MET B 2 4 ? 23.774 25.049 29.851 1.00 0.00 1 MET A O 13
ATOM 16851 N N . ALA B 2 5 ? 23.178 24.077 31.785 1.00 0.00 2 ALA A N 13
ATOM 16852 C CA . ALA B 2 5 ? 23.573 25.217 32.616 1.00 0.00 2 ALA A CA 13
ATOM 16853 C C . ALA B 2 5 ? 25.103 25.349 32.738 1.00 0.00 2 ALA A C 13
ATOM 16854 O O . ALA B 2 5 ? 25.795 24.421 33.175 1.00 0.00 2 ALA A O 13
ATOM 16861 N N . THR B 2 6 ? 25.629 26.530 32.406 1.00 0.00 3 THR A N 13
ATOM 16862 C CA . THR B 2 6 ? 27.041 26.898 32.609 1.00 0.00 3 THR A CA 13
ATOM 16863 C C . THR B 2 6 ? 27.341 27.100 34.101 1.00 0.00 3 THR A C 13
ATOM 16864 O O . THR B 2 6 ? 26.456 27.426 34.893 1.00 0.00 3 THR A O 13
ATOM 16875 N N . LYS B 2 7 ? 28.606 26.928 34.495 1.00 0.00 4 LYS A N 13
ATOM 16876 C CA . LYS B 2 7 ? 29.077 26.961 35.890 1.00 0.00 4 LYS A CA 13
ATOM 16877 C C . LYS B 2 7 ? 30.299 27.887 36.028 1.00 0.00 4 LYS A C 13
ATOM 16878 O O . LYS B 2 7 ? 30.940 28.193 35.026 1.00 0.00 4 LYS A O 13
ATOM 16897 N N . ALA B 2 8 ? 30.652 28.321 37.237 1.00 0.00 5 ALA A N 13
ATOM 16898 C CA . ALA B 2 8 ? 31.886 29.071 37.513 1.00 0.00 5 ALA A CA 13
ATOM 16899 C C . ALA B 2 8 ? 32.421 28.817 38.932 1.00 0.00 5 ALA A C 13
ATOM 16900 O O . ALA B 2 8 ? 31.637 28.577 39.853 1.00 0.00 5 ALA A O 13
ATOM 16907 N N . ARG B 2 9 ? 33.748 28.894 39.102 1.00 0.00 6 ARG A N 13
ATOM 16908 C CA . ARG B 2 9 ? 34.440 28.910 40.403 1.00 0.00 6 ARG A CA 13
ATOM 16909 C C . ARG B 2 9 ? 34.897 30.325 40.764 1.00 0.00 6 ARG A C 13
ATOM 16910 O O . ARG B 2 9 ? 35.286 31.097 39.894 1.00 0.00 6 ARG A O 13
ATOM 16931 N N . VAL B 2 10 ? 34.889 30.661 42.048 1.00 0.00 7 VAL A N 13
ATOM 16932 C CA . VAL B 2 10 ? 35.367 31.953 42.563 1.00 0.00 7 VAL A CA 13
ATOM 16933 C C . VAL B 2 10 ? 36.884 31.989 42.766 1.00 0.00 7 VAL A C 13
ATOM 16934 O O . VAL B 2 10 ? 37.462 31.058 43.318 1.00 0.00 7 VAL A O 13
ATOM 16947 N N . MET B 2 11 ? 37.513 33.101 42.385 1.00 0.00 8 MET A N 13
ATOM 16948 C CA . MET B 2 11 ? 38.955 33.362 42.510 1.00 0.00 8 MET A CA 13
ATOM 16949 C C . MET B 2 11 ? 39.315 34.261 43.707 1.00 0.00 8 MET A C 13
ATOM 16950 O O . MET B 2 11 ? 40.418 34.150 44.244 1.00 0.00 8 MET A O 13
ATOM 16964 N N . TYR B 2 12 ? 38.380 35.107 44.157 1.00 0.00 9 TYR A N 13
ATOM 16965 C CA . TYR B 2 12 ? 38.525 35.975 45.341 1.00 0.00 9 TYR A CA 13
ATOM 16966 C C . TYR B 2 12 ? 37.164 36.201 46.021 1.00 0.00 9 TYR A C 13
ATOM 16967 O O . TYR B 2 12 ? 36.157 36.337 45.331 1.00 0.00 9 TYR A O 13
ATOM 16985 N N . ASP B 2 13 ? 37.109 36.263 47.356 1.00 0.00 10 ASP A N 13
ATOM 16986 C CA . ASP B 2 13 ? 35.841 36.474 48.080 1.00 0.00 10 ASP A CA 13
ATOM 16987 C C . ASP B 2 13 ? 35.182 37.835 47.779 1.00 0.00 10 ASP A C 13
ATOM 16988 O O . ASP B 2 13 ? 35.855 38.864 47.654 1.00 0.00 10 ASP A O 13
ATOM 16997 N N . PHE B 2 14 ? 33.850 37.841 47.717 1.00 0.00 11 PHE A N 13
ATOM 16998 C CA . PHE B 2 14 ? 33.014 38.986 47.343 1.00 0.00 11 PHE A CA 13
ATOM 16999 C C . PHE B 2 14 ? 31.799 39.132 48.267 1.00 0.00 11 PHE A C 13
ATOM 17000 O O . PHE B 2 14 ? 31.253 38.132 48.740 1.00 0.00 11 PHE A O 13
ATOM 17017 N N . ALA B 2 15 ? 31.352 40.370 48.490 1.00 0.00 12 ALA A N 13
ATOM 17018 C CA . ALA B 2 15 ? 30.226 40.706 49.356 1.00 0.00 12 ALA A CA 13
ATOM 17019 C C . ALA B 2 15 ? 29.231 41.647 48.657 1.00 0.00 12 ALA A C 13
ATOM 17020 O O . ALA B 2 15 ? 29.581 42.761 48.253 1.00 0.00 12 ALA A O 13
ATOM 17027 N N . ALA B 2 16 ? 27.982 41.201 48.553 1.00 0.00 13 ALA A N 13
ATOM 17028 C CA . ALA B 2 16 ? 26.903 41.869 47.836 1.00 0.00 13 ALA A CA 13
ATOM 17029 C C . ALA B 2 16 ? 26.336 43.123 48.511 1.00 0.00 13 ALA A C 13
ATOM 17030 O O . ALA B 2 16 ? 26.048 43.127 49.715 1.00 0.00 13 ALA A O 13
ATOM 17037 N N . GLU B 2 17 ? 26.088 44.156 47.707 1.00 0.00 14 GLU A N 13
ATOM 17038 C CA . GLU B 2 17 ? 25.314 45.335 48.093 1.00 0.00 14 GLU A CA 13
ATOM 17039 C C . GLU B 2 17 ? 23.798 45.014 48.117 1.00 0.00 14 GLU A C 13
ATOM 17040 O O . GLU B 2 17 ? 23.296 44.300 47.235 1.00 0.00 14 GLU A O 13
ATOM 17052 N N . PRO B 2 18 ? 23.045 45.564 49.089 1.00 0.00 15 PRO A N 13
ATOM 17053 C CA . PRO B 2 18 ? 21.630 45.252 49.314 1.00 0.00 15 PRO A CA 13
ATOM 17054 C C . PRO B 2 18 ? 20.673 45.850 48.269 1.00 0.00 15 PRO A C 13
ATOM 17055 O O . PRO B 2 18 ? 19.740 45.167 47.836 1.00 0.00 15 PRO A O 13
ATOM 17066 N N . GLY B 2 19 ? 20.887 47.101 47.842 1.00 0.00 16 GLY A N 13
ATOM 17067 C CA . GLY B 2 19 ? 20.014 47.806 46.894 1.00 0.00 16 GLY A CA 13
ATOM 17068 C C . GLY B 2 19 ? 20.265 47.445 45.427 1.00 0.00 16 GLY A C 13
ATOM 17069 O O . GLY B 2 19 ? 19.456 47.784 44.563 1.00 0.00 16 GLY A O 13
ATOM 17073 N N . ASN B 2 20 ? 21.379 46.754 45.149 1.00 0.00 17 ASN A N 13
ATOM 17074 C CA . ASN B 2 20 ? 21.839 46.404 43.802 1.00 0.00 17 ASN A CA 13
ATOM 17075 C C . ASN B 2 20 ? 21.507 44.959 43.386 1.00 0.00 17 ASN A C 13
ATOM 17076 O O . ASN B 2 20 ? 21.598 44.636 42.202 1.00 0.00 17 ASN A O 13
ATOM 17087 N N . ASN B 2 21 ? 21.130 44.105 44.346 1.00 0.00 18 ASN A N 13
ATOM 17088 C CA . ASN B 2 21 ? 20.751 42.699 44.142 1.00 0.00 18 ASN A CA 13
ATOM 17089 C C . ASN B 2 21 ? 21.926 41.778 43.717 1.00 0.00 18 ASN A C 13
ATOM 17090 O O . ASN B 2 21 ? 21.755 40.808 42.973 1.00 0.00 18 ASN A O 13
ATOM 17101 N N . GLU B 2 22 ? 23.135 42.077 44.201 1.00 0.00 19 GLU A N 13
ATOM 17102 C CA . GLU B 2 22 ? 24.339 41.255 44.034 1.00 0.00 19 GLU A CA 13
ATOM 17103 C C . GLU B 2 22 ? 24.250 39.942 44.864 1.00 0.00 19 GLU A C 13
ATOM 17104 O O . GLU B 2 22 ? 23.374 39.830 45.732 1.00 0.00 19 GLU A O 13
ATOM 17116 N N . LEU B 2 23 ? 25.137 38.961 44.618 1.00 0.00 20 LEU A N 13
ATOM 17117 C CA . LEU B 2 23 ? 25.202 37.674 45.351 1.00 0.00 20 LEU A CA 13
ATOM 17118 C C . LEU B 2 23 ? 26.575 37.460 46.020 1.00 0.00 20 LEU A C 13
ATOM 17119 O O . LEU B 2 23 ? 27.604 37.451 45.355 1.00 0.00 20 LEU A O 13
ATOM 17135 N N . THR B 2 24 ? 26.604 37.282 47.341 1.00 0.00 21 THR A N 13
ATOM 17136 C CA . THR B 2 24 ? 27.827 37.046 48.135 1.00 0.00 21 THR A CA 13
ATOM 17137 C C . THR B 2 24 ? 28.379 35.645 47.896 1.00 0.00 21 THR A C 13
ATOM 17138 O O . THR B 2 24 ? 27.646 34.654 47.988 1.00 0.00 21 THR A O 13
ATOM 17149 N N . VAL B 2 25 ? 29.687 35.553 47.660 1.00 0.00 22 VAL A N 13
ATOM 17150 C CA . VAL B 2 25 ? 30.383 34.295 47.363 1.00 0.00 22 VAL A CA 13
ATOM 17151 C C . VAL B 2 25 ? 31.789 34.292 47.962 1.00 0.00 22 VAL A C 13
ATOM 17152 O O . VAL B 2 25 ? 32.431 35.333 48.109 1.00 0.00 22 VAL A O 13
ATOM 17165 N N . ASN B 2 26 ? 32.276 33.113 48.326 1.00 0.00 23 ASN A N 13
ATOM 17166 C CA . ASN B 2 26 ? 33.627 32.905 48.846 1.00 0.00 23 ASN A CA 13
ATOM 17167 C C . ASN B 2 26 ? 34.560 32.322 47.782 1.00 0.00 23 ASN A C 13
ATOM 17168 O O . ASN B 2 26 ? 34.127 31.594 46.899 1.00 0.00 23 ASN A O 13
ATOM 17179 N N . GLU B 2 27 ? 35.855 32.588 47.897 1.00 0.00 24 GLU A N 13
ATOM 17180 C CA . GLU B 2 27 ? 36.880 32.008 47.025 1.00 0.00 24 GLU A CA 13
ATOM 17181 C C . GLU B 2 27 ? 36.844 30.474 47.025 1.00 0.00 24 GLU A C 13
ATOM 17182 O O . GLU B 2 27 ? 36.701 29.839 48.076 1.00 0.00 24 GLU A O 13
ATOM 17194 N N . GLY B 2 28 ? 36.953 29.870 45.839 1.00 0.00 25 GLY A N 13
ATOM 17195 C CA . GLY B 2 28 ? 36.839 28.442 45.646 1.00 0.00 25 GLY A CA 13
ATOM 17196 C C . GLY B 2 28 ? 35.413 27.890 45.636 1.00 0.00 25 GLY A C 13
ATOM 17197 O O . GLY B 2 28 ? 35.225 26.717 45.314 1.00 0.00 25 GLY A O 13
ATOM 17201 N N . GLU B 2 29 ? 34.406 28.706 45.956 1.00 0.00 26 GLU A N 13
ATOM 17202 C CA . GLU B 2 29 ? 32.998 28.307 45.808 1.00 0.00 26 GLU A CA 13
ATOM 17203 C C . GLU B 2 29 ? 32.624 28.104 44.332 1.00 0.00 26 GLU A C 13
ATOM 17204 O O . GLU B 2 29 ? 33.135 28.793 43.448 1.00 0.00 26 GLU A O 13
ATOM 17216 N N . ILE B 2 30 ? 31.731 27.151 44.072 1.00 0.00 27 ILE A N 13
ATOM 17217 C CA . ILE B 2 30 ? 31.130 26.882 42.765 1.00 0.00 27 ILE A CA 13
ATOM 17218 C C . ILE B 2 30 ? 29.702 27.442 42.710 1.00 0.00 27 ILE A C 13
ATOM 17219 O O . ILE B 2 30 ? 28.903 27.213 43.625 1.00 0.00 27 ILE A O 13
ATOM 17235 N N . ILE B 2 31 ? 29.344 28.112 41.614 1.00 0.00 28 ILE A N 13
ATOM 17236 C CA . ILE B 2 31 ? 27.995 28.641 41.337 1.00 0.00 28 ILE A CA 13
ATOM 17237 C C . ILE B 2 31 ? 27.553 28.358 39.899 1.00 0.00 28 ILE A C 13
ATOM 17238 O O . ILE B 2 31 ? 28.377 28.212 38.995 1.00 0.00 28 ILE A O 13
ATOM 17254 N N . THR B 2 32 ? 26.244 28.269 39.677 1.00 0.00 29 THR A N 13
ATOM 17255 C CA . THR B 2 32 ? 25.661 28.122 38.338 1.00 0.00 29 THR A CA 13
ATOM 17256 C C . THR B 2 32 ? 25.454 29.507 37.733 1.00 0.00 29 THR A C 13
ATOM 17257 O O . THR B 2 32 ? 25.003 30.407 38.436 1.00 0.00 29 THR A O 13
ATOM 17268 N N . ILE B 2 33 ? 25.739 29.704 36.446 1.00 0.00 30 ILE A N 13
ATOM 17269 C CA . ILE B 2 33 ? 25.471 30.968 35.755 1.00 0.00 30 ILE A CA 13
ATOM 17270 C C . ILE B 2 33 ? 23.993 31.064 35.332 1.00 0.00 30 ILE A C 13
ATOM 17271 O O . ILE B 2 33 ? 23.409 30.106 34.814 1.00 0.00 30 ILE A O 13
ATOM 17287 N N . THR B 2 34 ? 23.393 32.238 35.525 1.00 0.00 31 THR A N 13
ATOM 17288 C CA . THR B 2 34 ? 22.066 32.617 35.004 1.00 0.00 31 THR A CA 13
ATOM 17289 C C . THR B 2 34 ? 22.143 33.665 33.889 1.00 0.00 31 THR A C 13
ATOM 17290 O O . THR B 2 34 ? 21.286 33.642 33.003 1.00 0.00 31 THR A O 13
ATOM 17301 N N . ASN B 2 35 ? 23.157 34.548 33.883 1.00 0.00 32 ASN A N 13
ATOM 17302 C CA . ASN B 2 35 ? 23.351 35.559 32.829 1.00 0.00 32 ASN A CA 13
ATOM 17303 C C . ASN B 2 35 ? 24.808 36.062 32.708 1.00 0.00 32 ASN A C 13
ATOM 17304 O O . ASN B 2 35 ? 25.190 36.997 33.410 1.00 0.00 32 ASN A O 13
ATOM 17315 N N . PRO B 2 36 ? 25.628 35.534 31.787 1.00 0.00 33 PRO A N 13
ATOM 17316 C CA . PRO B 2 36 ? 27.052 35.859 31.704 1.00 0.00 33 PRO A CA 13
ATOM 17317 C C . PRO B 2 36 ? 27.421 37.272 31.213 1.00 0.00 33 PRO A C 13
ATOM 17318 O O . PRO B 2 36 ? 28.587 37.649 31.329 1.00 0.00 33 PRO A O 13
ATOM 17329 N N . ASP B 2 37 ? 26.479 38.064 30.690 1.00 0.00 34 ASP A N 13
ATOM 17330 C CA . ASP B 2 37 ? 26.754 39.380 30.085 1.00 0.00 34 ASP A CA 13
ATOM 17331 C C . ASP B 2 37 ? 25.659 40.413 30.388 1.00 0.00 34 ASP A C 13
ATOM 17332 O O . ASP B 2 37 ? 24.792 40.708 29.562 1.00 0.00 34 ASP A O 13
ATOM 17341 N N . VAL B 2 38 ? 25.665 40.929 31.612 1.00 0.00 35 VAL A N 13
ATOM 17342 C CA . VAL B 2 38 ? 24.643 41.853 32.160 1.00 0.00 35 VAL A CA 13
ATOM 17343 C C . VAL B 2 38 ? 24.972 43.336 31.972 1.00 0.00 35 VAL A C 13
ATOM 17344 O O . VAL B 2 38 ? 24.097 44.173 32.185 1.00 0.00 35 VAL A O 13
ATOM 17357 N N . GLY B 2 39 ? 26.199 43.675 31.589 1.00 0.00 36 GLY A N 13
ATOM 17358 C CA . GLY B 2 39 ? 26.693 45.042 31.492 1.00 0.00 36 GLY A CA 13
ATOM 17359 C C . GLY B 2 39 ? 27.578 45.404 32.682 1.00 0.00 36 GLY A C 13
ATOM 17360 O O . GLY B 2 39 ? 27.607 44.723 33.710 1.00 0.00 36 GLY A O 13
ATOM 17364 N N . GLY B 2 40 ? 28.356 46.468 32.512 1.00 0.00 37 GLY A N 13
ATOM 17365 C CA . GLY B 2 40 ? 29.162 47.105 33.564 1.00 0.00 37 GLY A CA 13
ATOM 17366 C C . GLY B 2 40 ? 30.282 46.245 34.170 1.00 0.00 37 GLY A C 13
ATOM 17367 O O . GLY B 2 40 ? 30.842 46.630 35.196 1.00 0.00 37 GLY A O 13
ATOM 17371 N N . GLY B 2 41 ? 30.589 45.078 33.587 1.00 0.00 38 GLY A N 13
ATOM 17372 C CA . GLY B 2 41 ? 31.645 44.175 34.063 1.00 0.00 38 GLY A CA 13
ATOM 17373 C C . GLY B 2 41 ? 31.204 42.968 34.905 1.00 0.00 38 GLY A C 13
ATOM 17374 O O . GLY B 2 41 ? 32.051 42.377 35.586 1.00 0.00 38 GLY A O 13
ATOM 17378 N N . TRP B 2 42 ? 29.920 42.597 34.887 1.00 0.00 39 TRP A N 13
ATOM 17379 C CA . TRP B 2 42 ? 29.344 41.556 35.753 1.00 0.00 39 TRP A CA 13
ATOM 17380 C C . TRP B 2 42 ? 28.802 40.332 35.000 1.00 0.00 39 TRP A C 13
ATOM 17381 O O . TRP B 2 42 ? 28.696 40.311 33.771 1.00 0.00 39 TRP A O 13
ATOM 17402 N N . LEU B 2 43 ? 28.434 39.318 35.782 1.00 0.00 40 LEU A N 13
ATOM 17403 C CA . LEU B 2 43 ? 27.675 38.129 35.402 1.00 0.00 40 LEU A CA 13
ATOM 17404 C C . LEU B 2 43 ? 26.637 37.817 36.502 1.00 0.00 40 LEU A C 13
ATOM 17405 O O . LEU B 2 43 ? 26.792 38.230 37.650 1.00 0.00 40 LEU A O 13
ATOM 17421 N N . GLU B 2 44 ? 25.543 37.146 36.153 1.00 0.00 41 GLU A N 13
ATOM 17422 C CA . GLU B 2 44 ? 24.506 36.679 37.084 1.00 0.00 41 GLU A CA 13
ATOM 17423 C C . GLU B 2 44 ? 24.702 35.188 37.383 1.00 0.00 41 GLU A C 13
ATOM 17424 O O . GLU B 2 44 ? 24.987 34.407 36.467 1.00 0.00 41 GLU A O 13
ATOM 17436 N N . GLY B 2 45 ? 24.528 34.781 38.643 1.00 0.00 42 GLY A N 13
ATOM 17437 C CA . GLY B 2 45 ? 24.650 33.387 39.068 1.00 0.00 42 GLY A CA 13
ATOM 17438 C C . GLY B 2 45 ? 23.829 33.037 40.299 1.00 0.00 42 GLY A C 13
ATOM 17439 O O . GLY B 2 45 ? 23.277 33.926 40.942 1.00 0.00 42 GLY A O 13
ATOM 17443 N N . ARG B 2 46 ? 23.753 31.735 40.604 1.00 0.00 43 ARG A N 13
ATOM 17444 C CA . ARG B 2 46 ? 23.070 31.135 41.764 1.00 0.00 43 ARG A CA 13
ATOM 17445 C C . ARG B 2 46 ? 23.994 30.187 42.517 1.00 0.00 43 ARG A C 13
ATOM 17446 O O . ARG B 2 46 ? 24.685 29.369 41.914 1.00 0.00 43 ARG A O 13
ATOM 17467 N N . ASN B 2 47 ? 23.977 30.306 43.842 1.00 0.00 44 ASN A N 13
ATOM 17468 C CA . ASN B 2 47 ? 24.644 29.376 44.766 1.00 0.00 44 ASN A CA 13
ATOM 17469 C C . ASN B 2 47 ? 23.716 28.286 45.257 1.00 0.00 44 ASN A C 13
ATOM 17470 O O . ASN B 2 47 ? 22.498 28.421 45.168 1.00 0.00 44 ASN A O 13
ATOM 17481 N N . ILE B 2 48 ? 24.320 27.304 45.924 1.00 0.00 45 ILE A N 13
ATOM 17482 C CA . ILE B 2 48 ? 23.675 26.127 46.503 1.00 0.00 45 ILE A CA 13
ATOM 17483 C C . ILE B 2 48 ? 22.378 26.446 47.275 1.00 0.00 45 ILE A C 13
ATOM 17484 O O . ILE B 2 48 ? 21.391 25.717 47.191 1.00 0.00 45 ILE A O 13
ATOM 17500 N N . LYS B 2 49 ? 22.357 27.598 47.952 1.00 0.00 46 LYS A N 13
ATOM 17501 C CA . LYS B 2 49 ? 21.243 28.119 48.759 1.00 0.00 46 LYS A CA 13
ATOM 17502 C C . LYS B 2 49 ? 19.963 28.399 47.948 1.00 0.00 46 LYS A C 13
ATOM 17503 O O . LYS B 2 49 ? 18.895 28.592 48.531 1.00 0.00 46 LYS A O 13
ATOM 17522 N N . GLY B 2 50 ? 20.095 28.472 46.619 1.00 0.00 47 GLY A N 13
ATOM 17523 C CA . GLY B 2 50 ? 19.059 28.781 45.633 1.00 0.00 47 GLY A CA 13
ATOM 17524 C C . GLY B 2 50 ? 18.821 30.269 45.399 1.00 0.00 47 GLY A C 13
ATOM 17525 O O . GLY B 2 50 ? 17.843 30.640 44.748 1.00 0.00 47 GLY A O 13
ATOM 17529 N N . GLU B 2 51 ? 19.710 31.118 45.913 1.00 0.00 48 GLU A N 13
ATOM 17530 C CA . GLU B 2 51 ? 19.654 32.564 45.707 1.00 0.00 48 GLU A CA 13
ATOM 17531 C C . GLU B 2 51 ? 20.459 32.945 44.481 1.00 0.00 48 GLU A C 13
ATOM 17532 O O . GLU B 2 51 ? 21.510 32.349 44.238 1.00 0.00 48 GLU A O 13
ATOM 17544 N N . ARG B 2 52 ? 19.970 33.955 43.760 1.00 0.00 49 ARG A N 13
ATOM 17545 C CA . ARG B 2 52 ? 20.647 34.535 42.593 1.00 0.00 49 ARG A CA 13
ATOM 17546 C C . ARG B 2 52 ? 21.154 35.944 42.839 1.00 0.00 49 ARG A C 13
ATOM 17547 O O . ARG B 2 52 ? 20.699 36.637 43.753 1.00 0.00 49 ARG A O 13
ATOM 17568 N N . GLY B 2 53 ? 22.041 36.403 41.965 1.00 0.00 50 GLY A N 13
ATOM 17569 C CA . GLY B 2 53 ? 22.451 37.793 41.933 1.00 0.00 50 GLY A CA 13
ATOM 17570 C C . GLY B 2 53 ? 23.680 38.038 41.080 1.00 0.00 50 GLY A C 13
ATOM 17571 O O . GLY B 2 53 ? 24.246 37.132 40.469 1.00 0.00 50 GLY A O 13
ATOM 17575 N N . LEU B 2 54 ? 24.054 39.309 41.031 1.00 0.00 51 LEU A N 13
ATOM 17576 C CA . LEU B 2 54 ? 25.173 39.817 40.250 1.00 0.00 51 LEU A CA 13
ATOM 17577 C C . LEU B 2 54 ? 26.507 39.623 40.978 1.00 0.00 51 LEU A C 13
ATOM 17578 O O . LEU B 2 54 ? 26.614 39.897 42.175 1.00 0.00 51 LEU A O 13
ATOM 17594 N N . VAL B 2 55 ? 27.526 39.199 40.228 1.00 0.00 52 VAL A N 13
ATOM 17595 C CA . VAL B 2 55 ? 28.923 39.048 40.662 1.00 0.00 52 VAL A CA 13
ATOM 17596 C C . VAL B 2 55 ? 29.872 39.567 39.569 1.00 0.00 52 VAL A C 13
ATOM 17597 O O . VAL B 2 55 ? 29.621 39.352 38.381 1.00 0.00 52 VAL A O 13
ATOM 17610 N N . PRO B 2 56 ? 30.962 40.264 39.930 1.00 0.00 53 PRO A N 13
ATOM 17611 C CA . PRO B 2 56 ? 31.974 40.712 38.976 1.00 0.00 53 PRO A CA 13
ATOM 17612 C C . PRO B 2 56 ? 32.693 39.527 38.310 1.00 0.00 53 PRO A C 13
ATOM 17613 O O . PRO B 2 56 ? 33.289 38.697 38.994 1.00 0.00 53 PRO A O 13
ATOM 17624 N N . THR B 2 57 ? 32.716 39.455 36.973 1.00 0.00 54 THR A N 13
ATOM 17625 C CA . THR B 2 57 ? 33.379 38.332 36.261 1.00 0.00 54 THR A CA 13
ATOM 17626 C C . THR B 2 57 ? 34.905 38.318 36.432 1.00 0.00 54 THR A C 13
ATOM 17627 O O . THR B 2 57 ? 35.536 37.266 36.340 1.00 0.00 54 THR A O 13
ATOM 17638 N N . ASP B 2 58 ? 35.514 39.456 36.777 1.00 0.00 55 ASP A N 13
ATOM 17639 C CA . ASP B 2 58 ? 36.926 39.532 37.181 1.00 0.00 55 ASP A CA 13
ATOM 17640 C C . ASP B 2 58 ? 37.242 38.703 38.448 1.00 0.00 55 ASP A C 13
ATOM 17641 O O . ASP B 2 58 ? 38.378 38.258 38.616 1.00 0.00 55 ASP A O 13
ATOM 17650 N N . TYR B 2 59 ? 36.254 38.481 39.327 1.00 0.00 56 TYR A N 13
ATOM 17651 C CA . TYR B 2 59 ? 36.394 37.730 40.577 1.00 0.00 56 TYR A CA 13
ATOM 17652 C C . TYR B 2 59 ? 36.192 36.211 40.423 1.00 0.00 56 TYR A C 13
ATOM 17653 O O . TYR B 2 59 ? 36.455 35.475 41.374 1.00 0.00 56 TYR A O 13
ATOM 17671 N N . VAL B 2 60 ? 35.722 35.720 39.270 1.00 0.00 57 VAL A N 13
ATOM 17672 C CA . VAL B 2 60 ? 35.383 34.304 39.036 1.00 0.00 57 VAL A CA 13
ATOM 17673 C C . VAL B 2 60 ? 35.975 33.774 37.723 1.00 0.00 57 VAL A C 13
ATOM 17674 O O . VAL B 2 60 ? 36.456 34.527 36.878 1.00 0.00 57 VAL A O 13
ATOM 17687 N N . GLU B 2 61 ? 35.923 32.462 37.536 1.00 0.00 58 GLU A N 13
ATOM 17688 C CA . GLU B 2 61 ? 36.352 31.754 36.326 1.00 0.00 58 GLU A CA 13
ATOM 17689 C C . GLU B 2 61 ? 35.255 30.822 35.824 1.00 0.00 58 GLU A C 13
ATOM 17690 O O . GLU B 2 61 ? 34.734 29.986 36.564 1.00 0.00 58 GLU A O 13
ATOM 17702 N N . ILE B 2 62 ? 34.910 30.965 34.545 1.00 0.00 59 ILE A N 13
ATOM 17703 C CA . ILE B 2 62 ? 33.911 30.116 33.900 1.00 0.00 59 ILE A CA 13
ATOM 17704 C C . ILE B 2 62 ? 34.440 28.679 33.798 1.00 0.00 59 ILE A C 13
ATOM 17705 O O . ILE B 2 62 ? 35.570 28.434 33.364 1.00 0.00 59 ILE A O 13
ATOM 17721 N N . LEU B 2 63 ? 33.608 27.729 34.209 1.00 0.00 60 LEU A N 13
ATOM 17722 C CA . LEU B 2 63 ? 33.786 26.285 34.068 1.00 0.00 60 LEU A CA 13
ATOM 17723 C C . LEU B 2 63 ? 32.964 25.753 32.870 1.00 0.00 60 LEU A C 13
ATOM 17724 O O . LEU B 2 63 ? 32.011 26.410 32.432 1.00 0.00 60 LEU A O 13
ATOM 17740 N N . PRO B 2 64 ? 33.283 24.563 32.330 1.00 0.00 61 PRO A N 13
ATOM 17741 C CA . PRO B 2 64 ? 32.526 23.958 31.237 1.00 0.00 61 PRO A CA 13
ATOM 17742 C C . PRO B 2 64 ? 31.071 23.657 31.624 1.00 0.00 61 PRO A C 13
ATOM 17743 O O . PRO B 2 64 ? 30.787 23.197 32.734 1.00 0.00 61 PRO A O 13
ATOM 17754 N N . SER B 2 65 ? 30.160 23.858 30.669 1.00 0.00 62 SER A N 13
ATOM 17755 C CA . SER B 2 65 ? 28.732 23.491 30.708 1.00 0.00 62 SER A CA 13
ATOM 17756 C C . SER B 2 65 ? 28.493 21.980 30.528 1.00 0.00 62 SER A C 13
ATOM 17757 O O . SER B 2 65 ? 27.686 21.526 29.717 1.00 0.00 62 SER A O 13
ATOM 17765 N N . ASP B 2 66 ? 29.236 21.190 31.299 1.00 0.00 63 ASP A N 13
ATOM 17766 C CA . ASP B 2 66 ? 29.293 19.727 31.266 1.00 0.00 63 ASP A CA 13
ATOM 17767 C C . ASP B 2 66 ? 28.131 19.038 32.036 1.00 0.00 63 ASP A C 13
ATOM 17768 O O . ASP B 2 66 ? 28.093 17.814 32.125 1.00 0.00 63 ASP A O 13
ATOM 17777 N N . GLY B 2 67 ? 27.172 19.785 32.598 1.00 0.00 64 GLY A N 13
ATOM 17778 C CA . GLY B 2 67 ? 25.919 19.288 33.204 1.00 0.00 64 GLY A CA 13
ATOM 17779 C C . GLY B 2 67 ? 26.041 18.353 34.406 1.00 0.00 64 GLY A C 13
ATOM 17780 O O . GLY B 2 67 ? 27.032 18.440 35.165 1.00 0.00 64 GLY A O 13
ATOM 17785 N N . ALA A 1 1 ? 8.283 42.667 36.662 1.00 0.00 1663 ALA B N 14
ATOM 17786 C CA . ALA A 1 1 ? 9.064 41.557 36.089 1.00 0.00 1663 ALA B CA 14
ATOM 17787 C C . ALA A 1 1 ? 10.420 41.467 36.772 1.00 0.00 1663 ALA B C 14
ATOM 17788 O O . ALA A 1 1 ? 11.125 42.467 36.873 1.00 0.00 1663 ALA B O 14
ATOM 17797 N N . GLU A 1 2 ? 10.805 40.282 37.241 1.00 0.00 1664 GLU B N 14
ATOM 17798 C CA . GLU A 1 2 ? 12.054 40.065 37.981 1.00 0.00 1664 GLU B CA 14
ATOM 17799 C C . GLU A 1 2 ? 13.272 40.020 37.039 1.00 0.00 1664 GLU B C 14
ATOM 17800 O O . GLU A 1 2 ? 13.567 38.992 36.429 1.00 0.00 1664 GLU B O 14
ATOM 17812 N N . ARG A 1 3 ? 13.966 41.154 36.890 1.00 0.00 1665 ARG B N 14
ATOM 17813 C CA . ARG A 1 3 ? 15.195 41.303 36.081 1.00 0.00 1665 ARG B CA 14
ATOM 17814 C C . ARG A 1 3 ? 16.349 41.921 36.872 1.00 0.00 1665 ARG B C 14
ATOM 17815 O O . ARG A 1 3 ? 16.129 42.806 37.705 1.00 0.00 1665 ARG B O 14
ATOM 17836 N N . LEU A 1 4 ? 17.576 41.485 36.590 1.00 0.00 1666 LEU B N 14
ATOM 17837 C CA . LEU A 1 4 ? 18.816 41.985 37.184 1.00 0.00 1666 LEU B CA 14
ATOM 17838 C C . LEU A 1 4 ? 19.688 42.739 36.177 1.00 0.00 1666 LEU B C 14
ATOM 17839 O O . LEU A 1 4 ? 20.055 42.199 35.132 1.00 0.00 1666 LEU B O 14
ATOM 17855 N N . ILE A 1 5 ? 20.070 43.960 36.566 1.00 0.00 1667 ILE B N 14
ATOM 17856 C CA . ILE A 1 5 ? 21.015 44.856 35.888 1.00 0.00 1667 ILE B CA 14
ATOM 17857 C C . ILE A 1 5 ? 21.905 45.520 36.965 1.00 0.00 1667 ILE B C 14
ATOM 17858 O O . ILE A 1 5 ? 21.368 45.969 37.985 1.00 0.00 1667 ILE B O 14
ATOM 17874 N N . PRO A 1 6 ? 23.242 45.577 36.803 1.00 0.00 1668 PRO B N 14
ATOM 17875 C CA . PRO A 1 6 ? 24.135 46.217 37.769 1.00 0.00 1668 PRO B CA 14
ATOM 17876 C C . PRO A 1 6 ? 23.981 47.737 37.823 1.00 0.00 1668 PRO B C 14
ATOM 17877 O O . PRO A 1 6 ? 23.890 48.417 36.797 1.00 0.00 1668 PRO B O 14
ATOM 17888 N N . ARG A 1 7 ? 23.991 48.271 39.051 1.00 0.00 1669 ARG B N 14
ATOM 17889 C CA . ARG A 1 7 ? 23.741 49.692 39.376 1.00 0.00 1669 ARG B CA 14
ATOM 17890 C C . ARG A 1 7 ? 25.021 50.537 39.501 1.00 0.00 1669 ARG B C 14
ATOM 17891 O O . ARG A 1 7 ? 24.938 51.726 39.827 1.00 0.00 1669 ARG B O 14
ATOM 17912 N N . ARG A 1 8 ? 26.184 49.919 39.261 1.00 0.00 1670 ARG B N 14
ATOM 17913 C CA . ARG A 1 8 ? 27.552 50.463 39.341 1.00 0.00 1670 ARG B CA 14
ATOM 17914 C C . ARG A 1 8 ? 28.534 49.610 38.507 1.00 0.00 1670 ARG B C 14
ATOM 17915 O O . ARG A 1 8 ? 28.246 48.428 38.293 1.00 0.00 1670 ARG B O 14
ATOM 17936 N N . PRO A 1 9 ? 29.715 50.125 38.116 1.00 0.00 1671 PRO B N 14
ATOM 17937 C CA . PRO A 1 9 ? 30.779 49.307 37.525 1.00 0.00 1671 PRO B CA 14
ATOM 17938 C C . PRO A 1 9 ? 31.325 48.272 38.525 1.00 0.00 1671 PRO B C 14
ATOM 17939 O O . PRO A 1 9 ? 31.258 48.487 39.741 1.00 0.00 1671 PRO B O 14
ATOM 17950 N N . ALA A 1 10 ? 31.887 47.165 38.031 1.00 0.00 1672 ALA B N 14
ATOM 17951 C CA . ALA A 1 10 ? 32.475 46.118 38.871 1.00 0.00 1672 ALA B CA 14
ATOM 17952 C C . ALA A 1 10 ? 33.631 46.639 39.760 1.00 0.00 1672 ALA B C 14
ATOM 17953 O O . ALA A 1 10 ? 34.456 47.421 39.277 1.00 0.00 1672 ALA B O 14
ATOM 17960 N N . PRO A 1 11 ? 33.738 46.202 41.032 1.00 0.00 1673 PRO B N 14
ATOM 17961 C CA . PRO A 1 11 ? 34.810 46.620 41.941 1.00 0.00 1673 PRO B CA 14
ATOM 17962 C C . PRO A 1 11 ? 36.208 46.116 41.512 1.00 0.00 1673 PRO B C 14
ATOM 17963 O O . PRO A 1 11 ? 36.315 45.156 40.735 1.00 0.00 1673 PRO B O 14
ATOM 17974 N N . PRO A 1 12 ? 37.296 46.725 42.029 1.00 0.00 1674 PRO B N 14
ATOM 17975 C CA . PRO A 1 12 ? 38.669 46.280 41.780 1.00 0.00 1674 PRO B CA 14
ATOM 17976 C C . PRO A 1 12 ? 38.955 44.896 42.386 1.00 0.00 1674 PRO B C 14
ATOM 17977 O O . PRO A 1 12 ? 38.623 44.632 43.545 1.00 0.00 1674 PRO B O 14
ATOM 17988 N N . VAL A 1 13 ? 39.587 44.006 41.617 1.00 0.00 1675 VAL B N 14
ATOM 17989 C CA . VAL A 1 13 ? 39.953 42.643 42.048 1.00 0.00 1675 VAL B CA 14
ATOM 17990 C C . VAL A 1 13 ? 41.388 42.619 42.620 1.00 0.00 1675 VAL B C 14
ATOM 17991 O O . VAL A 1 13 ? 42.285 43.239 42.038 1.00 0.00 1675 VAL B O 14
ATOM 18004 N N . PRO A 1 14 ? 41.649 41.937 43.753 1.00 0.00 1676 PRO B N 14
ATOM 18005 C CA . PRO A 1 14 ? 42.936 41.973 44.465 1.00 0.00 1676 PRO B CA 14
ATOM 18006 C C . PRO A 1 14 ? 44.049 41.086 43.869 1.00 0.00 1676 PRO B C 14
ATOM 18007 O O . PRO A 1 14 ? 44.716 40.326 44.570 1.00 0.00 1676 PRO B O 14
ATOM 18018 N N . VAL A 1 15 ? 44.275 41.184 42.560 1.00 0.00 1677 VAL B N 14
ATOM 18019 C CA . VAL A 1 15 ? 45.370 40.501 41.854 1.00 0.00 1677 VAL B CA 14
ATOM 18020 C C . VAL A 1 15 ? 46.671 41.335 41.900 1.00 0.00 1677 VAL B C 14
ATOM 18021 O O . VAL A 1 15 ? 46.615 42.557 41.707 1.00 0.00 1677 VAL B O 14
ATOM 18034 N N . PRO A 1 16 ? 47.853 40.740 42.163 1.00 0.00 1678 PRO B N 14
ATOM 18035 C CA . PRO A 1 16 ? 49.141 41.443 42.144 1.00 0.00 1678 PRO B CA 14
ATOM 18036 C C . PRO A 1 16 ? 49.572 41.801 40.708 1.00 0.00 1678 PRO B C 14
ATOM 18037 O O . PRO A 1 16 ? 50.101 40.959 39.976 1.00 0.00 1678 PRO B O 14
ATOM 18048 N N . ALA A 1 17 ? 49.324 43.052 40.311 1.00 0.00 1679 ALA B N 14
ATOM 18049 C CA . ALA A 1 17 ? 49.630 43.683 39.027 1.00 0.00 1679 ALA B CA 14
ATOM 18050 C C . ALA A 1 17 ? 49.354 45.194 39.180 1.00 0.00 1679 ALA B C 14
ATOM 18051 O O . ALA A 1 17 ? 48.395 45.575 39.863 1.00 0.00 1679 ALA B O 14
ATOM 18058 N N . ARG A 1 18 ? 50.159 46.058 38.554 1.00 0.00 1680 ARG B N 14
ATOM 18059 C CA . ARG A 1 18 ? 50.075 47.525 38.721 1.00 0.00 1680 ARG B CA 14
ATOM 18060 C C . ARG A 1 18 ? 48.698 48.104 38.357 1.00 0.00 1680 ARG B C 14
ATOM 18061 O O . ARG A 1 18 ? 48.170 47.865 37.267 1.00 0.00 1680 ARG B O 14
ATOM 18082 N N . ILE A 1 19 ? 48.132 48.901 39.263 1.00 0.00 1681 ILE B N 14
ATOM 18083 C CA . ILE A 1 19 ? 46.848 49.604 39.095 1.00 0.00 1681 ILE B CA 14
ATOM 18084 C C . ILE A 1 19 ? 47.049 51.056 38.609 1.00 0.00 1681 ILE B C 14
ATOM 18085 O O . ILE A 1 19 ? 48.132 51.616 38.815 1.00 0.00 1681 ILE B O 14
ATOM 18101 N N . PRO A 1 20 ? 46.032 51.702 38.006 1.00 0.00 1682 PRO B N 14
ATOM 18102 C CA . PRO A 1 20 ? 46.036 53.139 37.705 1.00 0.00 1682 PRO B CA 14
ATOM 18103 C C . PRO A 1 20 ? 45.804 53.968 38.987 1.00 0.00 1682 PRO B C 14
ATOM 18104 O O . PRO A 1 20 ? 44.751 54.588 39.180 1.00 0.00 1682 PRO B O 14
ATOM 18115 N N . SER A 1 21 ? 46.768 53.935 39.908 1.00 0.00 1683 SER B N 14
ATOM 18116 C CA . SER A 1 21 ? 46.719 54.670 41.178 1.00 0.00 1683 SER B CA 14
ATOM 18117 C C . SER A 1 21 ? 46.917 56.184 40.976 1.00 0.00 1683 SER B C 14
ATOM 18118 O O . SER A 1 21 ? 47.822 56.578 40.231 1.00 0.00 1683 SER B O 14
ATOM 18126 N N . PRO A 1 22 ? 46.145 57.049 41.667 1.00 0.00 1684 PRO B N 14
ATOM 18127 C CA . PRO A 1 22 ? 46.362 58.499 41.681 1.00 0.00 1684 PRO B CA 14
ATOM 18128 C C . PRO A 1 22 ? 47.750 58.900 42.206 1.00 0.00 1684 PRO B C 14
ATOM 18129 O O . PRO A 1 22 ? 48.452 58.095 42.831 1.00 0.00 1684 PRO B O 14
ATOM 18140 N N . ARG A 1 23 ? 48.140 60.157 41.963 1.00 0.00 1685 ARG B N 14
ATOM 18141 C CA . ARG A 1 23 ? 49.433 60.722 42.381 1.00 0.00 1685 ARG B CA 14
ATOM 18142 C C . ARG A 1 23 ? 49.608 60.816 43.899 1.00 0.00 1685 ARG B C 14
ATOM 18143 O O . ARG A 1 23 ? 50.707 60.444 44.367 1.00 0.00 1685 ARG B O 14
ATOM 18165 N N . GLY B 2 1 ? 15.561 19.687 25.274 1.00 0.00 -2 GLY A N 14
ATOM 18166 C CA . GLY B 2 1 ? 16.613 18.818 24.725 1.00 0.00 -2 GLY A CA 14
ATOM 18167 C C . GLY B 2 1 ? 17.980 19.461 24.857 1.00 0.00 -2 GLY A C 14
ATOM 18168 O O . GLY B 2 1 ? 18.160 20.601 24.439 1.00 0.00 -2 GLY A O 14
ATOM 18174 N N . SER B 2 2 ? 18.926 18.736 25.461 1.00 0.00 -1 SER A N 14
ATOM 18175 C CA . SER B 2 2 ? 20.347 19.084 25.655 1.00 0.00 -1 SER A CA 14
ATOM 18176 C C . SER B 2 2 ? 20.638 20.419 26.371 1.00 0.00 -1 SER A C 14
ATOM 18177 O O . SER B 2 2 ? 21.693 21.023 26.158 1.00 0.00 -1 SER A O 14
ATOM 18185 N N . HIS B 2 3 ? 19.736 20.918 27.228 1.00 0.00 0 HIS A N 14
ATOM 18186 C CA . HIS B 2 3 ? 20.012 22.087 28.084 1.00 0.00 0 HIS A CA 14
ATOM 18187 C C . HIS B 2 3 ? 20.928 21.741 29.268 1.00 0.00 0 HIS A C 14
ATOM 18188 O O . HIS B 2 3 ? 20.649 20.811 30.037 1.00 0.00 0 HIS A O 14
ATOM 18202 N N . MET B 2 4 ? 21.981 22.541 29.445 1.00 0.00 1 MET A N 14
ATOM 18203 C CA . MET B 2 4 ? 22.856 22.545 30.617 1.00 0.00 1 MET A CA 14
ATOM 18204 C C . MET B 2 4 ? 23.079 23.990 31.078 1.00 0.00 1 MET A C 14
ATOM 18205 O O . MET B 2 4 ? 23.562 24.831 30.318 1.00 0.00 1 MET A O 14
ATOM 18219 N N . ALA B 2 5 ? 22.742 24.295 32.332 1.00 0.00 2 ALA A N 14
ATOM 18220 C CA . ALA B 2 5 ? 23.083 25.577 32.938 1.00 0.00 2 ALA A CA 14
ATOM 18221 C C . ALA B 2 5 ? 24.613 25.730 33.045 1.00 0.00 2 ALA A C 14
ATOM 18222 O O . ALA B 2 5 ? 25.313 24.789 33.446 1.00 0.00 2 ALA A O 14
ATOM 18229 N N . THR B 2 6 ? 25.144 26.897 32.678 1.00 0.00 3 THR A N 14
ATOM 18230 C CA . THR B 2 6 ? 26.578 27.209 32.809 1.00 0.00 3 THR A CA 14
ATOM 18231 C C . THR B 2 6 ? 26.968 27.320 34.285 1.00 0.00 3 THR A C 14
ATOM 18232 O O . THR B 2 6 ? 26.136 27.604 35.146 1.00 0.00 3 THR A O 14
ATOM 18243 N N . LYS B 2 7 ? 28.246 27.111 34.597 1.00 0.00 4 LYS A N 14
ATOM 18244 C CA . LYS B 2 7 ? 28.795 27.062 35.961 1.00 0.00 4 LYS A CA 14
ATOM 18245 C C . LYS B 2 7 ? 30.089 27.879 36.063 1.00 0.00 4 LYS A C 14
ATOM 18246 O O . LYS B 2 7 ? 30.763 28.074 35.054 1.00 0.00 4 LYS A O 14
ATOM 18265 N N . ALA B 2 8 ? 30.465 28.321 37.260 1.00 0.00 5 ALA A N 14
ATOM 18266 C CA . ALA B 2 8 ? 31.710 29.053 37.508 1.00 0.00 5 ALA A CA 14
ATOM 18267 C C . ALA B 2 8 ? 32.267 28.808 38.919 1.00 0.00 5 ALA A C 14
ATOM 18268 O O . ALA B 2 8 ? 31.500 28.612 39.862 1.00 0.00 5 ALA A O 14
ATOM 18275 N N . ARG B 2 9 ? 33.597 28.849 39.063 1.00 0.00 6 ARG A N 14
ATOM 18276 C CA . ARG B 2 9 ? 34.321 28.867 40.347 1.00 0.00 6 ARG A CA 14
ATOM 18277 C C . ARG B 2 9 ? 34.757 30.291 40.702 1.00 0.00 6 ARG A C 14
ATOM 18278 O O . ARG B 2 9 ? 35.140 31.063 39.828 1.00 0.00 6 ARG A O 14
ATOM 18299 N N . VAL B 2 10 ? 34.755 30.632 41.985 1.00 0.00 7 VAL A N 14
ATOM 18300 C CA . VAL B 2 10 ? 35.259 31.919 42.500 1.00 0.00 7 VAL A CA 14
ATOM 18301 C C . VAL B 2 10 ? 36.781 31.945 42.659 1.00 0.00 7 VAL A C 14
ATOM 18302 O O . VAL B 2 10 ? 37.379 31.007 43.180 1.00 0.00 7 VAL A O 14
ATOM 18315 N N . MET B 2 11 ? 37.395 33.059 42.265 1.00 0.00 8 MET A N 14
ATOM 18316 C CA . MET B 2 11 ? 38.839 33.327 42.314 1.00 0.00 8 MET A CA 14
ATOM 18317 C C . MET B 2 11 ? 39.270 34.249 43.470 1.00 0.00 8 MET A C 14
ATOM 18318 O O . MET B 2 11 ? 40.418 34.175 43.920 1.00 0.00 8 MET A O 14
ATOM 18332 N N . TYR B 2 12 ? 38.355 35.096 43.959 1.00 0.00 9 TYR A N 14
ATOM 18333 C CA . TYR B 2 12 ? 38.531 35.967 45.133 1.00 0.00 9 TYR A CA 14
ATOM 18334 C C . TYR B 2 12 ? 37.173 36.178 45.824 1.00 0.00 9 TYR A C 14
ATOM 18335 O O . TYR B 2 12 ? 36.159 36.334 45.146 1.00 0.00 9 TYR A O 14
ATOM 18353 N N . ASP B 2 13 ? 37.135 36.172 47.155 1.00 0.00 10 ASP A N 14
ATOM 18354 C CA . ASP B 2 13 ? 35.913 36.367 47.952 1.00 0.00 10 ASP A CA 14
ATOM 18355 C C . ASP B 2 13 ? 35.251 37.739 47.706 1.00 0.00 10 ASP A C 14
ATOM 18356 O O . ASP B 2 13 ? 35.933 38.759 47.547 1.00 0.00 10 ASP A O 14
ATOM 18365 N N . PHE B 2 14 ? 33.915 37.768 47.733 1.00 0.00 11 PHE A N 14
ATOM 18366 C CA . PHE B 2 14 ? 33.086 38.937 47.416 1.00 0.00 11 PHE A CA 14
ATOM 18367 C C . PHE B 2 14 ? 31.861 39.064 48.321 1.00 0.00 11 PHE A C 14
ATOM 18368 O O . PHE B 2 14 ? 31.233 38.070 48.689 1.00 0.00 11 PHE A O 14
ATOM 18385 N N . ALA B 2 15 ? 31.499 40.303 48.650 1.00 0.00 12 ALA A N 14
ATOM 18386 C CA . ALA B 2 15 ? 30.311 40.661 49.413 1.00 0.00 12 ALA A CA 14
ATOM 18387 C C . ALA B 2 15 ? 29.307 41.450 48.571 1.00 0.00 12 ALA A C 14
ATOM 18388 O O . ALA B 2 15 ? 29.679 42.395 47.876 1.00 0.00 12 ALA A O 14
ATOM 18395 N N . ALA B 2 16 ? 28.025 41.119 48.705 1.00 0.00 13 ALA A N 14
ATOM 18396 C CA . ALA B 2 16 ? 26.953 41.923 48.135 1.00 0.00 13 ALA A CA 14
ATOM 18397 C C . ALA B 2 16 ? 26.696 43.222 48.913 1.00 0.00 13 ALA A C 14
ATOM 18398 O O . ALA B 2 16 ? 26.751 43.255 50.147 1.00 0.00 13 ALA A O 14
ATOM 18405 N N . GLU B 2 17 ? 26.342 44.277 48.184 1.00 0.00 14 GLU A N 14
ATOM 18406 C CA . GLU B 2 17 ? 25.844 45.550 48.710 1.00 0.00 14 GLU A CA 14
ATOM 18407 C C . GLU B 2 17 ? 24.304 45.556 48.829 1.00 0.00 14 GLU A C 14
ATOM 18408 O O . GLU B 2 17 ? 23.627 44.905 48.025 1.00 0.00 14 GLU A O 14
ATOM 18420 N N . PRO B 2 18 ? 23.726 46.297 49.794 1.00 0.00 15 PRO A N 14
ATOM 18421 C CA . PRO B 2 18 ? 22.288 46.306 50.057 1.00 0.00 15 PRO A CA 14
ATOM 18422 C C . PRO B 2 18 ? 21.508 47.017 48.941 1.00 0.00 15 PRO A C 14
ATOM 18423 O O . PRO B 2 18 ? 21.865 48.114 48.507 1.00 0.00 15 PRO A O 14
ATOM 18434 N N . GLY B 2 19 ? 20.435 46.383 48.468 1.00 0.00 16 GLY A N 14
ATOM 18435 C CA . GLY B 2 19 ? 19.526 46.885 47.425 1.00 0.00 16 GLY A CA 14
ATOM 18436 C C . GLY B 2 19 ? 20.064 46.860 45.983 1.00 0.00 16 GLY A C 14
ATOM 18437 O O . GLY B 2 19 ? 19.268 46.917 45.041 1.00 0.00 16 GLY A O 14
ATOM 18441 N N . ASN B 2 20 ? 21.381 46.712 45.787 1.00 0.00 17 ASN A N 14
ATOM 18442 C CA . ASN B 2 20 ? 22.008 46.551 44.466 1.00 0.00 17 ASN A CA 14
ATOM 18443 C C . ASN B 2 20 ? 21.650 45.224 43.758 1.00 0.00 17 ASN A C 14
ATOM 18444 O O . ASN B 2 20 ? 21.714 45.163 42.532 1.00 0.00 17 ASN A O 14
ATOM 18455 N N . ASN B 2 21 ? 21.259 44.189 44.514 1.00 0.00 18 ASN A N 14
ATOM 18456 C CA . ASN B 2 21 ? 20.951 42.820 44.063 1.00 0.00 18 ASN A CA 14
ATOM 18457 C C . ASN B 2 21 ? 22.165 41.940 43.687 1.00 0.00 18 ASN A C 14
ATOM 18458 O O . ASN B 2 21 ? 22.062 41.037 42.855 1.00 0.00 18 ASN A O 14
ATOM 18469 N N . GLU B 2 22 ? 23.319 42.148 44.318 1.00 0.00 19 GLU A N 14
ATOM 18470 C CA . GLU B 2 22 ? 24.500 41.284 44.164 1.00 0.00 19 GLU A CA 14
ATOM 18471 C C . GLU B 2 22 ? 24.318 39.925 44.901 1.00 0.00 19 GLU A C 14
ATOM 18472 O O . GLU B 2 22 ? 23.361 39.749 45.666 1.00 0.00 19 GLU A O 14
ATOM 18484 N N . LEU B 2 23 ? 25.225 38.957 44.698 1.00 0.00 20 LEU A N 14
ATOM 18485 C CA . LEU B 2 23 ? 25.298 37.689 45.452 1.00 0.00 20 LEU A CA 14
ATOM 18486 C C . LEU B 2 23 ? 26.675 37.528 46.123 1.00 0.00 20 LEU A C 14
ATOM 18487 O O . LEU B 2 23 ? 27.693 37.431 45.448 1.00 0.00 20 LEU A O 14
ATOM 18503 N N . THR B 2 24 ? 26.711 37.471 47.454 1.00 0.00 21 THR A N 14
ATOM 18504 C CA . THR B 2 24 ? 27.925 37.182 48.242 1.00 0.00 21 THR A CA 14
ATOM 18505 C C . THR B 2 24 ? 28.437 35.779 47.929 1.00 0.00 21 THR A C 14
ATOM 18506 O O . THR B 2 24 ? 27.654 34.820 47.910 1.00 0.00 21 THR A O 14
ATOM 18517 N N . VAL B 2 25 ? 29.750 35.646 47.733 1.00 0.00 22 VAL A N 14
ATOM 18518 C CA . VAL B 2 25 ? 30.424 34.373 47.433 1.00 0.00 22 VAL A CA 14
ATOM 18519 C C . VAL B 2 25 ? 31.820 34.307 48.063 1.00 0.00 22 VAL A C 14
ATOM 18520 O O . VAL B 2 25 ? 32.461 35.327 48.316 1.00 0.00 22 VAL A O 14
ATOM 18533 N N . ASN B 2 26 ? 32.311 33.099 48.328 1.00 0.00 23 ASN A N 14
ATOM 18534 C CA . ASN B 2 26 ? 33.653 32.843 48.862 1.00 0.00 23 ASN A CA 14
ATOM 18535 C C . ASN B 2 26 ? 34.585 32.260 47.788 1.00 0.00 23 ASN A C 14
ATOM 18536 O O . ASN B 2 26 ? 34.135 31.567 46.884 1.00 0.00 23 ASN A O 14
ATOM 18547 N N . GLU B 2 27 ? 35.893 32.488 47.882 1.00 0.00 24 GLU A N 14
ATOM 18548 C CA . GLU B 2 27 ? 36.867 31.916 46.938 1.00 0.00 24 GLU A CA 14
ATOM 18549 C C . GLU B 2 27 ? 36.819 30.378 46.903 1.00 0.00 24 GLU A C 14
ATOM 18550 O O . GLU B 2 27 ? 36.752 29.714 47.943 1.00 0.00 24 GLU A O 14
ATOM 18562 N N . GLY B 2 28 ? 36.879 29.795 45.700 1.00 0.00 25 GLY A N 14
ATOM 18563 C CA . GLY B 2 28 ? 36.754 28.358 45.499 1.00 0.00 25 GLY A CA 14
ATOM 18564 C C . GLY B 2 28 ? 35.326 27.815 45.553 1.00 0.00 25 GLY A C 14
ATOM 18565 O O . GLY B 2 28 ? 35.119 26.632 45.283 1.00 0.00 25 GLY A O 14
ATOM 18569 N N . GLU B 2 29 ? 34.335 28.653 45.864 1.00 0.00 26 GLU A N 14
ATOM 18570 C CA . GLU B 2 29 ? 32.923 28.294 45.755 1.00 0.00 26 GLU A CA 14
ATOM 18571 C C . GLU B 2 29 ? 32.518 28.082 44.289 1.00 0.00 26 GLU A C 14
ATOM 18572 O O . GLU B 2 29 ? 32.942 28.825 43.404 1.00 0.00 26 GLU A O 14
ATOM 18584 N N . ILE B 2 30 ? 31.700 27.063 44.027 1.00 0.00 27 ILE A N 14
ATOM 18585 C CA . ILE B 2 30 ? 31.045 26.843 42.731 1.00 0.00 27 ILE A CA 14
ATOM 18586 C C . ILE B 2 30 ? 29.643 27.479 42.720 1.00 0.00 27 ILE A C 14
ATOM 18587 O O . ILE B 2 30 ? 28.868 27.277 43.658 1.00 0.00 27 ILE A O 14
ATOM 18603 N N . ILE B 2 31 ? 29.286 28.201 41.653 1.00 0.00 28 ILE A N 14
ATOM 18604 C CA . ILE B 2 31 ? 27.943 28.759 41.403 1.00 0.00 28 ILE A CA 14
ATOM 18605 C C . ILE B 2 31 ? 27.450 28.462 39.983 1.00 0.00 28 ILE A C 14
ATOM 18606 O O . ILE B 2 31 ? 28.239 28.286 39.056 1.00 0.00 28 ILE A O 14
ATOM 18622 N N . THR B 2 32 ? 26.134 28.413 39.801 1.00 0.00 29 THR A N 14
ATOM 18623 C CA . THR B 2 32 ? 25.482 28.293 38.495 1.00 0.00 29 THR A CA 14
ATOM 18624 C C . THR B 2 32 ? 25.319 29.694 37.915 1.00 0.00 29 THR A C 14
ATOM 18625 O O . THR B 2 32 ? 24.910 30.608 38.625 1.00 0.00 29 THR A O 14
ATOM 18636 N N . ILE B 2 33 ? 25.635 29.902 36.643 1.00 0.00 30 ILE A N 14
ATOM 18637 C CA . ILE B 2 33 ? 25.441 31.177 35.953 1.00 0.00 30 ILE A CA 14
ATOM 18638 C C . ILE B 2 33 ? 24.003 31.286 35.436 1.00 0.00 30 ILE A C 14
ATOM 18639 O O . ILE B 2 33 ? 23.506 30.383 34.760 1.00 0.00 30 ILE A O 14
ATOM 18655 N N . THR B 2 34 ? 23.347 32.414 35.706 1.00 0.00 31 THR A N 14
ATOM 18656 C CA . THR B 2 34 ? 22.044 32.771 35.125 1.00 0.00 31 THR A CA 14
ATOM 18657 C C . THR B 2 34 ? 22.160 33.772 33.972 1.00 0.00 31 THR A C 14
ATOM 18658 O O . THR B 2 34 ? 21.293 33.762 33.094 1.00 0.00 31 THR A O 14
ATOM 18669 N N . ASN B 2 35 ? 23.216 34.603 33.930 1.00 0.00 32 ASN A N 14
ATOM 18670 C CA . ASN B 2 35 ? 23.509 35.504 32.806 1.00 0.00 32 ASN A CA 14
ATOM 18671 C C . ASN B 2 35 ? 25.003 35.907 32.736 1.00 0.00 32 ASN A C 14
ATOM 18672 O O . ASN B 2 35 ? 25.433 36.753 33.512 1.00 0.00 32 ASN A O 14
ATOM 18683 N N . PRO B 2 36 ? 25.815 35.390 31.798 1.00 0.00 33 PRO A N 14
ATOM 18684 C CA . PRO B 2 36 ? 27.261 35.609 31.763 1.00 0.00 33 PRO A CA 14
ATOM 18685 C C . PRO B 2 36 ? 27.740 37.005 31.364 1.00 0.00 33 PRO A C 14
ATOM 18686 O O . PRO B 2 36 ? 28.931 37.288 31.487 1.00 0.00 33 PRO A O 14
ATOM 18697 N N . ASP B 2 37 ? 26.852 37.889 30.919 1.00 0.00 34 ASP A N 14
ATOM 18698 C CA . ASP B 2 37 ? 27.154 39.302 30.733 1.00 0.00 34 ASP A CA 14
ATOM 18699 C C . ASP B 2 37 ? 25.884 40.126 30.934 1.00 0.00 34 ASP A C 14
ATOM 18700 O O . ASP B 2 37 ? 24.876 39.916 30.263 1.00 0.00 34 ASP A O 14
ATOM 18709 N N . VAL B 2 38 ? 25.938 41.053 31.877 1.00 0.00 35 VAL A N 14
ATOM 18710 C CA . VAL B 2 38 ? 24.843 41.992 32.216 1.00 0.00 35 VAL A CA 14
ATOM 18711 C C . VAL B 2 38 ? 25.235 43.464 32.028 1.00 0.00 35 VAL A C 14
ATOM 18712 O O . VAL B 2 38 ? 24.384 44.349 32.121 1.00 0.00 35 VAL A O 14
ATOM 18725 N N . GLY B 2 39 ? 26.513 43.724 31.763 1.00 0.00 36 GLY A N 14
ATOM 18726 C CA . GLY B 2 39 ? 27.111 45.048 31.658 1.00 0.00 36 GLY A CA 14
ATOM 18727 C C . GLY B 2 39 ? 27.960 45.399 32.881 1.00 0.00 36 GLY A C 14
ATOM 18728 O O . GLY B 2 39 ? 27.877 44.768 33.935 1.00 0.00 36 GLY A O 14
ATOM 18732 N N . GLY B 2 40 ? 28.813 46.406 32.715 1.00 0.00 37 GLY A N 14
ATOM 18733 C CA . GLY B 2 40 ? 29.610 47.061 33.763 1.00 0.00 37 GLY A CA 14
ATOM 18734 C C . GLY B 2 40 ? 30.776 46.249 34.348 1.00 0.00 37 GLY A C 14
ATOM 18735 O O . GLY B 2 40 ? 31.520 46.775 35.183 1.00 0.00 37 GLY A O 14
ATOM 18739 N N . GLY B 2 41 ? 30.957 44.991 33.932 1.00 0.00 38 GLY A N 14
ATOM 18740 C CA . GLY B 2 41 ? 31.952 44.053 34.470 1.00 0.00 38 GLY A CA 14
ATOM 18741 C C . GLY B 2 41 ? 31.356 42.872 35.253 1.00 0.00 38 GLY A C 14
ATOM 18742 O O . GLY B 2 41 ? 32.096 42.162 35.939 1.00 0.00 38 GLY A O 14
ATOM 18746 N N . TRP B 2 42 ? 30.037 42.657 35.193 1.00 0.00 39 TRP A N 14
ATOM 18747 C CA . TRP B 2 42 ? 29.328 41.644 35.988 1.00 0.00 39 TRP A CA 14
ATOM 18748 C C . TRP B 2 42 ? 28.735 40.492 35.160 1.00 0.00 39 TRP A C 14
ATOM 18749 O O . TRP B 2 42 ? 28.613 40.552 33.931 1.00 0.00 39 TRP A O 14
ATOM 18770 N N . LEU B 2 43 ? 28.353 39.443 35.887 1.00 0.00 40 LEU A N 14
ATOM 18771 C CA . LEU B 2 43 ? 27.549 38.298 35.475 1.00 0.00 40 LEU A CA 14
ATOM 18772 C C . LEU B 2 43 ? 26.473 38.037 36.553 1.00 0.00 40 LEU A C 14
ATOM 18773 O O . LEU B 2 43 ? 26.615 38.430 37.710 1.00 0.00 40 LEU A O 14
ATOM 18789 N N . GLU B 2 44 ? 25.361 37.426 36.163 1.00 0.00 41 GLU A N 14
ATOM 18790 C CA . GLU B 2 44 ? 24.284 36.964 37.039 1.00 0.00 41 GLU A CA 14
ATOM 18791 C C . GLU B 2 44 ? 24.539 35.488 37.385 1.00 0.00 41 GLU A C 14
ATOM 18792 O O . GLU B 2 44 ? 24.860 34.685 36.500 1.00 0.00 41 GLU A O 14
ATOM 18804 N N . GLY B 2 45 ? 24.408 35.121 38.659 1.00 0.00 42 GLY A N 14
ATOM 18805 C CA . GLY B 2 45 ? 24.727 33.788 39.166 1.00 0.00 42 GLY A CA 14
ATOM 18806 C C . GLY B 2 45 ? 23.939 33.411 40.406 1.00 0.00 42 GLY A C 14
ATOM 18807 O O . GLY B 2 45 ? 23.326 34.269 41.036 1.00 0.00 42 GLY A O 14
ATOM 18811 N N . ARG B 2 46 ? 23.956 32.117 40.738 1.00 0.00 43 ARG A N 14
ATOM 18812 C CA . ARG B 2 46 ? 23.209 31.485 41.829 1.00 0.00 43 ARG A CA 14
ATOM 18813 C C . ARG B 2 46 ? 24.039 30.429 42.549 1.00 0.00 43 ARG A C 14
ATOM 18814 O O . ARG B 2 46 ? 24.668 29.588 41.914 1.00 0.00 43 ARG A O 14
ATOM 18835 N N . ASN B 2 47 ? 24.017 30.454 43.880 1.00 0.00 44 ASN A N 14
ATOM 18836 C CA . ASN B 2 47 ? 24.649 29.419 44.710 1.00 0.00 44 ASN A CA 14
ATOM 18837 C C . ASN B 2 47 ? 23.717 28.258 45.009 1.00 0.00 44 ASN A C 14
ATOM 18838 O O . ASN B 2 47 ? 22.505 28.369 44.856 1.00 0.00 44 ASN A O 14
ATOM 18849 N N . ILE B 2 48 ? 24.299 27.206 45.577 1.00 0.00 45 ILE A N 14
ATOM 18850 C CA . ILE B 2 48 ? 23.651 25.936 45.907 1.00 0.00 45 ILE A CA 14
ATOM 18851 C C . ILE B 2 48 ? 22.309 26.079 46.653 1.00 0.00 45 ILE A C 14
ATOM 18852 O O . ILE B 2 48 ? 21.388 25.283 46.456 1.00 0.00 45 ILE A O 14
ATOM 18868 N N . LYS B 2 49 ? 22.177 27.112 47.492 1.00 0.00 46 LYS A N 14
ATOM 18869 C CA . LYS B 2 49 ? 20.953 27.438 48.251 1.00 0.00 46 LYS A CA 14
ATOM 18870 C C . LYS B 2 49 ? 19.769 27.893 47.376 1.00 0.00 46 LYS A C 14
ATOM 18871 O O . LYS B 2 49 ? 18.627 27.928 47.837 1.00 0.00 46 LYS A O 14
ATOM 18890 N N . GLY B 2 50 ? 20.041 28.268 46.128 1.00 0.00 47 GLY A N 14
ATOM 18891 C CA . GLY B 2 50 ? 19.097 28.824 45.163 1.00 0.00 47 GLY A CA 14
ATOM 18892 C C . GLY B 2 50 ? 18.929 30.338 45.241 1.00 0.00 47 GLY A C 14
ATOM 18893 O O . GLY B 2 50 ? 17.961 30.856 44.695 1.00 0.00 47 GLY A O 14
ATOM 18897 N N . GLU B 2 51 ? 19.848 31.064 45.888 1.00 0.00 48 GLU A N 14
ATOM 18898 C CA . GLU B 2 51 ? 19.854 32.523 45.807 1.00 0.00 48 GLU A CA 14
ATOM 18899 C C . GLU B 2 51 ? 20.628 32.966 44.588 1.00 0.00 48 GLU A C 14
ATOM 18900 O O . GLU B 2 51 ? 21.734 32.476 44.367 1.00 0.00 48 GLU A O 14
ATOM 18912 N N . ARG B 2 52 ? 20.045 33.910 43.847 1.00 0.00 49 ARG A N 14
ATOM 18913 C CA . ARG B 2 52 ? 20.662 34.558 42.683 1.00 0.00 49 ARG A CA 14
ATOM 18914 C C . ARG B 2 52 ? 21.174 35.952 43.017 1.00 0.00 49 ARG A C 14
ATOM 18915 O O . ARG B 2 52 ? 20.805 36.516 44.053 1.00 0.00 49 ARG A O 14
ATOM 18936 N N . GLY B 2 53 ? 21.958 36.538 42.123 1.00 0.00 50 GLY A N 14
ATOM 18937 C CA . GLY B 2 53 ? 22.395 37.921 42.224 1.00 0.00 50 GLY A CA 14
ATOM 18938 C C . GLY B 2 53 ? 23.507 38.261 41.234 1.00 0.00 50 GLY A C 14
ATOM 18939 O O . GLY B 2 53 ? 23.916 37.426 40.427 1.00 0.00 50 GLY A O 14
ATOM 18943 N N . LEU B 2 54 ? 23.986 39.500 41.293 1.00 0.00 51 LEU A N 14
ATOM 18944 C CA . LEU B 2 54 ? 25.097 40.010 40.487 1.00 0.00 51 LEU A CA 14
ATOM 18945 C C . LEU B 2 54 ? 26.454 39.691 41.133 1.00 0.00 51 LEU A C 14
ATOM 18946 O O . LEU B 2 54 ? 26.620 39.833 42.343 1.00 0.00 51 LEU A O 14
ATOM 18962 N N . VAL B 2 55 ? 27.436 39.295 40.323 1.00 0.00 52 VAL A N 14
ATOM 18963 C CA . VAL B 2 55 ? 28.835 39.071 40.730 1.00 0.00 52 VAL A CA 14
ATOM 18964 C C . VAL B 2 55 ? 29.782 39.608 39.647 1.00 0.00 52 VAL A C 14
ATOM 18965 O O . VAL B 2 55 ? 29.530 39.400 38.460 1.00 0.00 52 VAL A O 14
ATOM 18978 N N . PRO B 2 56 ? 30.872 40.302 40.014 1.00 0.00 53 PRO A N 14
ATOM 18979 C CA . PRO B 2 56 ? 31.898 40.732 39.067 1.00 0.00 53 PRO A CA 14
ATOM 18980 C C . PRO B 2 56 ? 32.557 39.529 38.368 1.00 0.00 53 PRO A C 14
ATOM 18981 O O . PRO B 2 56 ? 33.132 38.669 39.035 1.00 0.00 53 PRO A O 14
ATOM 18992 N N . THR B 2 57 ? 32.550 39.462 37.030 1.00 0.00 54 THR A N 14
ATOM 18993 C CA . THR B 2 57 ? 33.171 38.319 36.317 1.00 0.00 54 THR A CA 14
ATOM 18994 C C . THR B 2 57 ? 34.691 38.267 36.502 1.00 0.00 54 THR A C 14
ATOM 18995 O O . THR B 2 57 ? 35.281 37.191 36.509 1.00 0.00 54 THR A O 14
ATOM 19006 N N . ASP B 2 58 ? 35.330 39.407 36.773 1.00 0.00 55 ASP A N 14
ATOM 19007 C CA . ASP B 2 58 ? 36.751 39.499 37.137 1.00 0.00 55 ASP A CA 14
ATOM 19008 C C . ASP B 2 58 ? 37.117 38.686 38.398 1.00 0.00 55 ASP A C 14
ATOM 19009 O O . ASP B 2 58 ? 38.275 38.302 38.560 1.00 0.00 55 ASP A O 14
ATOM 19018 N N . TYR B 2 59 ? 36.140 38.409 39.272 1.00 0.00 56 TYR A N 14
ATOM 19019 C CA . TYR B 2 59 ? 36.293 37.636 40.502 1.00 0.00 56 TYR A CA 14
ATOM 19020 C C . TYR B 2 59 ? 36.047 36.124 40.334 1.00 0.00 56 TYR A C 14
ATOM 19021 O O . TYR B 2 59 ? 36.289 35.379 41.282 1.00 0.00 56 TYR A O 14
ATOM 19039 N N . VAL B 2 60 ? 35.568 35.642 39.181 1.00 0.00 57 VAL A N 14
ATOM 19040 C CA . VAL B 2 60 ? 35.189 34.232 38.943 1.00 0.00 57 VAL A CA 14
ATOM 19041 C C . VAL B 2 60 ? 35.714 33.691 37.603 1.00 0.00 57 VAL A C 14
ATOM 19042 O O . VAL B 2 60 ? 36.194 34.441 36.755 1.00 0.00 57 VAL A O 14
ATOM 19055 N N . GLU B 2 61 ? 35.619 32.386 37.387 1.00 0.00 58 GLU A N 14
ATOM 19056 C CA . GLU B 2 61 ? 36.076 31.685 36.174 1.00 0.00 58 GLU A CA 14
ATOM 19057 C C . GLU B 2 61 ? 35.066 30.625 35.714 1.00 0.00 58 GLU A C 14
ATOM 19058 O O . GLU B 2 61 ? 34.593 29.811 36.510 1.00 0.00 58 GLU A O 14
ATOM 19070 N N . ILE B 2 62 ? 34.721 30.643 34.421 1.00 0.00 59 ILE A N 14
ATOM 19071 C CA . ILE B 2 62 ? 33.686 29.776 33.832 1.00 0.00 59 ILE A CA 14
ATOM 19072 C C . ILE B 2 62 ? 34.181 28.328 33.717 1.00 0.00 59 ILE A C 14
ATOM 19073 O O . ILE B 2 62 ? 35.246 28.075 33.149 1.00 0.00 59 ILE A O 14
ATOM 19089 N N . LEU B 2 63 ? 33.400 27.378 34.235 1.00 0.00 60 LEU A N 14
ATOM 19090 C CA . LEU B 2 63 ? 33.680 25.937 34.242 1.00 0.00 60 LEU A CA 14
ATOM 19091 C C . LEU B 2 63 ? 33.004 25.204 33.063 1.00 0.00 60 LEU A C 14
ATOM 19092 O O . LEU B 2 63 ? 31.921 25.613 32.633 1.00 0.00 60 LEU A O 14
ATOM 19108 N N . PRO B 2 64 ? 33.571 24.086 32.572 1.00 0.00 61 PRO A N 14
ATOM 19109 C CA . PRO B 2 64 ? 33.064 23.373 31.400 1.00 0.00 61 PRO A CA 14
ATOM 19110 C C . PRO B 2 64 ? 31.764 22.610 31.686 1.00 0.00 61 PRO A C 14
ATOM 19111 O O . PRO B 2 64 ? 31.537 22.149 32.808 1.00 0.00 61 PRO A O 14
ATOM 19122 N N . SER B 2 65 ? 30.949 22.386 30.649 1.00 0.00 62 SER A N 14
ATOM 19123 C CA . SER B 2 65 ? 29.726 21.558 30.670 1.00 0.00 62 SER A CA 14
ATOM 19124 C C . SER B 2 65 ? 29.988 20.037 30.784 1.00 0.00 62 SER A C 14
ATOM 19125 O O . SER B 2 65 ? 29.314 19.226 30.153 1.00 0.00 62 SER A O 14
ATOM 19133 N N . ASP B 2 66 ? 30.988 19.626 31.568 1.00 0.00 63 ASP A N 14
ATOM 19134 C CA . ASP B 2 66 ? 31.390 18.224 31.768 1.00 0.00 63 ASP A CA 14
ATOM 19135 C C . ASP B 2 66 ? 30.531 17.469 32.811 1.00 0.00 63 ASP A C 14
ATOM 19136 O O . ASP B 2 66 ? 30.570 16.238 32.886 1.00 0.00 63 ASP A O 14
ATOM 19145 N N . GLY B 2 67 ? 29.728 18.190 33.605 1.00 0.00 64 GLY A N 14
ATOM 19146 C CA . GLY B 2 67 ? 28.788 17.629 34.587 1.00 0.00 64 GLY A CA 14
ATOM 19147 C C . GLY B 2 67 ? 29.462 17.081 35.829 1.00 0.00 64 GLY A C 14
ATOM 19148 O O . GLY B 2 67 ? 29.785 17.875 36.733 1.00 0.00 64 GLY A O 14
ATOM 19153 N N . ALA A 1 1 ? 15.181 44.135 33.801 1.00 0.00 1663 ALA B N 15
ATOM 19154 C CA . ALA A 1 1 ? 13.839 43.655 33.412 1.00 0.00 1663 ALA B CA 15
ATOM 19155 C C . ALA A 1 1 ? 13.815 42.144 33.178 1.00 0.00 1663 ALA B C 15
ATOM 19156 O O . ALA A 1 1 ? 13.568 41.415 34.136 1.00 0.00 1663 ALA B O 15
ATOM 19165 N N . GLU A 1 2 ? 14.065 41.639 31.957 1.00 0.00 1664 GLU B N 15
ATOM 19166 C CA . GLU A 1 2 ? 14.083 40.185 31.684 1.00 0.00 1664 GLU B CA 15
ATOM 19167 C C . GLU A 1 2 ? 15.281 39.486 32.356 1.00 0.00 1664 GLU B C 15
ATOM 19168 O O . GLU A 1 2 ? 15.185 38.318 32.748 1.00 0.00 1664 GLU B O 15
ATOM 19180 N N . ARG A 1 3 ? 16.394 40.215 32.514 1.00 0.00 1665 ARG B N 15
ATOM 19181 C CA . ARG A 1 3 ? 17.582 39.877 33.316 1.00 0.00 1665 ARG B CA 15
ATOM 19182 C C . ARG A 1 3 ? 17.829 40.959 34.374 1.00 0.00 1665 ARG B C 15
ATOM 19183 O O . ARG A 1 3 ? 17.302 42.072 34.275 1.00 0.00 1665 ARG B O 15
ATOM 19204 N N . LEU A 1 4 ? 18.619 40.610 35.389 1.00 0.00 1666 LEU B N 15
ATOM 19205 C CA . LEU A 1 4 ? 18.984 41.470 36.516 1.00 0.00 1666 LEU B CA 15
ATOM 19206 C C . LEU A 1 4 ? 20.023 42.528 36.092 1.00 0.00 1666 LEU B C 15
ATOM 19207 O O . LEU A 1 4 ? 20.963 42.207 35.367 1.00 0.00 1666 LEU B O 15
ATOM 19223 N N . ILE A 1 5 ? 19.888 43.781 36.551 1.00 0.00 1667 ILE B N 15
ATOM 19224 C CA . ILE A 1 5 ? 20.736 44.904 36.095 1.00 0.00 1667 ILE B CA 15
ATOM 19225 C C . ILE A 1 5 ? 21.690 45.443 37.186 1.00 0.00 1667 ILE B C 15
ATOM 19226 O O . ILE A 1 5 ? 21.211 45.853 38.252 1.00 0.00 1667 ILE B O 15
ATOM 19242 N N . PRO A 1 6 ? 23.020 45.502 36.943 1.00 0.00 1668 PRO B N 15
ATOM 19243 C CA . PRO A 1 6 ? 23.974 46.156 37.844 1.00 0.00 1668 PRO B CA 15
ATOM 19244 C C . PRO A 1 6 ? 23.827 47.681 37.863 1.00 0.00 1668 PRO B C 15
ATOM 19245 O O . PRO A 1 6 ? 23.580 48.312 36.828 1.00 0.00 1668 PRO B O 15
ATOM 19256 N N . ARG A 1 7 ? 24.000 48.280 39.051 1.00 0.00 1669 ARG B N 15
ATOM 19257 C CA . ARG A 1 7 ? 23.820 49.730 39.299 1.00 0.00 1669 ARG B CA 15
ATOM 19258 C C . ARG A 1 7 ? 25.137 50.516 39.408 1.00 0.00 1669 ARG B C 15
ATOM 19259 O O . ARG A 1 7 ? 25.141 51.709 39.721 1.00 0.00 1669 ARG B O 15
ATOM 19280 N N . ARG A 1 8 ? 26.263 49.843 39.174 1.00 0.00 1670 ARG B N 15
ATOM 19281 C CA . ARG A 1 8 ? 27.638 50.351 39.294 1.00 0.00 1670 ARG B CA 15
ATOM 19282 C C . ARG A 1 8 ? 28.594 49.479 38.466 1.00 0.00 1670 ARG B C 15
ATOM 19283 O O . ARG A 1 8 ? 28.283 48.304 38.258 1.00 0.00 1670 ARG B O 15
ATOM 19304 N N . PRO A 1 9 ? 29.755 49.984 38.019 1.00 0.00 1671 PRO B N 15
ATOM 19305 C CA . PRO A 1 9 ? 30.791 49.136 37.435 1.00 0.00 1671 PRO B CA 15
ATOM 19306 C C . PRO A 1 9 ? 31.437 48.234 38.503 1.00 0.00 1671 PRO B C 15
ATOM 19307 O O . PRO A 1 9 ? 31.347 48.503 39.703 1.00 0.00 1671 PRO B O 15
ATOM 19318 N N . ALA A 1 10 ? 32.090 47.153 38.077 1.00 0.00 1672 ALA B N 15
ATOM 19319 C CA . ALA A 1 10 ? 32.706 46.173 38.966 1.00 0.00 1672 ALA B CA 15
ATOM 19320 C C . ALA A 1 10 ? 33.827 46.787 39.842 1.00 0.00 1672 ALA B C 15
ATOM 19321 O O . ALA A 1 10 ? 34.666 47.538 39.321 1.00 0.00 1672 ALA B O 15
ATOM 19328 N N . PRO A 1 11 ? 33.888 46.451 41.148 1.00 0.00 1673 PRO B N 15
ATOM 19329 C CA . PRO A 1 11 ? 34.985 46.853 42.030 1.00 0.00 1673 PRO B CA 15
ATOM 19330 C C . PRO A 1 11 ? 36.325 46.227 41.586 1.00 0.00 1673 PRO B C 15
ATOM 19331 O O . PRO A 1 11 ? 36.321 45.219 40.875 1.00 0.00 1673 PRO B O 15
ATOM 19342 N N . PRO A 1 12 ? 37.480 46.788 41.991 1.00 0.00 1674 PRO B N 15
ATOM 19343 C CA . PRO A 1 12 ? 38.790 46.266 41.603 1.00 0.00 1674 PRO B CA 15
ATOM 19344 C C . PRO A 1 12 ? 39.036 44.861 42.175 1.00 0.00 1674 PRO B C 15
ATOM 19345 O O . PRO A 1 12 ? 38.795 44.607 43.361 1.00 0.00 1674 PRO B O 15
ATOM 19356 N N . VAL A 1 13 ? 39.520 43.940 41.338 1.00 0.00 1675 VAL B N 15
ATOM 19357 C CA . VAL A 1 13 ? 39.914 42.582 41.752 1.00 0.00 1675 VAL B CA 15
ATOM 19358 C C . VAL A 1 13 ? 41.399 42.525 42.170 1.00 0.00 1675 VAL B C 15
ATOM 19359 O O . VAL A 1 13 ? 42.250 43.097 41.477 1.00 0.00 1675 VAL B O 15
ATOM 19372 N N . PRO A 1 14 ? 41.747 41.846 43.281 1.00 0.00 1676 PRO B N 15
ATOM 19373 C CA . PRO A 1 14 ? 43.104 41.827 43.839 1.00 0.00 1676 PRO B CA 15
ATOM 19374 C C . PRO A 1 14 ? 44.093 40.888 43.107 1.00 0.00 1676 PRO B C 15
ATOM 19375 O O . PRO A 1 14 ? 44.641 39.955 43.697 1.00 0.00 1676 PRO B O 15
ATOM 19386 N N . VAL A 1 15 ? 44.363 41.146 41.821 1.00 0.00 1677 VAL B N 15
ATOM 19387 C CA . VAL A 1 15 ? 45.407 40.470 41.025 1.00 0.00 1677 VAL B CA 15
ATOM 19388 C C . VAL A 1 15 ? 46.239 41.480 40.199 1.00 0.00 1677 VAL B C 15
ATOM 19389 O O . VAL A 1 15 ? 45.661 42.403 39.616 1.00 0.00 1677 VAL B O 15
ATOM 19402 N N . PRO A 1 16 ? 47.580 41.341 40.109 1.00 0.00 1678 PRO B N 15
ATOM 19403 C CA . PRO A 1 16 ? 48.453 42.215 39.309 1.00 0.00 1678 PRO B CA 15
ATOM 19404 C C . PRO A 1 16 ? 48.382 41.911 37.798 1.00 0.00 1678 PRO B C 15
ATOM 19405 O O . PRO A 1 16 ? 49.319 41.375 37.203 1.00 0.00 1678 PRO B O 15
ATOM 19416 N N . ALA A 1 17 ? 47.256 42.241 37.164 1.00 0.00 1679 ALA B N 15
ATOM 19417 C CA . ALA A 1 17 ? 47.003 42.079 35.739 1.00 0.00 1679 ALA B CA 15
ATOM 19418 C C . ALA A 1 17 ? 47.756 43.144 34.928 1.00 0.00 1679 ALA B C 15
ATOM 19419 O O . ALA A 1 17 ? 47.359 44.316 34.857 1.00 0.00 1679 ALA B O 15
ATOM 19426 N N . ARG A 1 18 ? 48.855 42.717 34.316 1.00 0.00 1680 ARG B N 15
ATOM 19427 C CA . ARG A 1 18 ? 49.659 43.486 33.342 1.00 0.00 1680 ARG B CA 15
ATOM 19428 C C . ARG A 1 18 ? 49.567 42.922 31.921 1.00 0.00 1680 ARG B C 15
ATOM 19429 O O . ARG A 1 18 ? 49.303 41.736 31.730 1.00 0.00 1680 ARG B O 15
ATOM 19450 N N . ILE A 1 19 ? 49.823 43.772 30.926 1.00 0.00 1681 ILE B N 15
ATOM 19451 C CA . ILE A 1 19 ? 50.002 43.395 29.516 1.00 0.00 1681 ILE B CA 15
ATOM 19452 C C . ILE A 1 19 ? 51.502 43.477 29.156 1.00 0.00 1681 ILE B C 15
ATOM 19453 O O . ILE A 1 19 ? 52.127 44.513 29.430 1.00 0.00 1681 ILE B O 15
ATOM 19469 N N . PRO A 1 20 ? 52.105 42.434 28.550 1.00 0.00 1682 PRO B N 15
ATOM 19470 C CA . PRO A 1 20 ? 53.519 42.429 28.169 1.00 0.00 1682 PRO B CA 15
ATOM 19471 C C . PRO A 1 20 ? 53.827 43.381 27.001 1.00 0.00 1682 PRO B C 15
ATOM 19472 O O . PRO A 1 20 ? 52.961 43.684 26.178 1.00 0.00 1682 PRO B O 15
ATOM 19483 N N . SER A 1 21 ? 55.076 43.837 26.906 1.00 0.00 1683 SER B N 15
ATOM 19484 C CA . SER A 1 21 ? 55.565 44.750 25.863 1.00 0.00 1683 SER B CA 15
ATOM 19485 C C . SER A 1 21 ? 55.826 44.012 24.534 1.00 0.00 1683 SER B C 15
ATOM 19486 O O . SER A 1 21 ? 56.660 43.102 24.513 1.00 0.00 1683 SER B O 15
ATOM 19494 N N . PRO A 1 22 ? 55.183 44.385 23.407 1.00 0.00 1684 PRO B N 15
ATOM 19495 C CA . PRO A 1 22 ? 55.385 43.743 22.103 1.00 0.00 1684 PRO B CA 15
ATOM 19496 C C . PRO A 1 22 ? 56.724 44.089 21.423 1.00 0.00 1684 PRO B C 15
ATOM 19497 O O . PRO A 1 22 ? 57.042 43.505 20.380 1.00 0.00 1684 PRO B O 15
ATOM 19508 N N . ARG A 1 23 ? 57.516 45.021 21.976 1.00 0.00 1685 ARG B N 15
ATOM 19509 C CA . ARG A 1 23 ? 58.881 45.364 21.527 1.00 0.00 1685 ARG B CA 15
ATOM 19510 C C . ARG A 1 23 ? 59.751 45.991 22.614 1.00 0.00 1685 ARG B C 15
ATOM 19511 O O . ARG A 1 23 ? 59.218 46.413 23.670 1.00 0.00 1685 ARG B O 15
ATOM 19533 N N . GLY B 2 1 ? 18.385 28.327 26.889 1.00 0.00 -2 GLY A N 15
ATOM 19534 C CA . GLY B 2 1 ? 17.394 28.512 27.963 1.00 0.00 -2 GLY A CA 15
ATOM 19535 C C . GLY B 2 1 ? 18.029 28.273 29.319 1.00 0.00 -2 GLY A C 15
ATOM 19536 O O . GLY B 2 1 ? 19.226 28.510 29.501 1.00 0.00 -2 GLY A O 15
ATOM 19542 N N . SER B 2 2 ? 17.243 27.797 30.286 1.00 0.00 -1 SER A N 15
ATOM 19543 C CA . SER B 2 2 ? 17.719 27.501 31.648 1.00 0.00 -1 SER A CA 15
ATOM 19544 C C . SER B 2 2 ? 18.131 26.043 31.887 1.00 0.00 -1 SER A C 15
ATOM 19545 O O . SER B 2 2 ? 18.699 25.739 32.939 1.00 0.00 -1 SER A O 15
ATOM 19553 N N . HIS B 2 3 ? 17.857 25.131 30.949 1.00 0.00 0 HIS A N 15
ATOM 19554 C CA . HIS B 2 3 ? 18.286 23.730 31.032 1.00 0.00 0 HIS A CA 15
ATOM 19555 C C . HIS B 2 3 ? 19.741 23.573 30.568 1.00 0.00 0 HIS A C 15
ATOM 19556 O O . HIS B 2 3 ? 20.136 24.164 29.557 1.00 0.00 0 HIS A O 15
ATOM 19570 N N . MET B 2 4 ? 20.521 22.766 31.297 1.00 0.00 1 MET A N 15
ATOM 19571 C CA . MET B 2 4 ? 21.967 22.556 31.103 1.00 0.00 1 MET A CA 15
ATOM 19572 C C . MET B 2 4 ? 22.782 23.862 31.222 1.00 0.00 1 MET A C 15
ATOM 19573 O O . MET B 2 4 ? 23.610 24.203 30.369 1.00 0.00 1 MET A O 15
ATOM 19587 N N . ALA B 2 5 ? 22.525 24.608 32.295 1.00 0.00 2 ALA A N 15
ATOM 19588 C CA . ALA B 2 5 ? 23.125 25.913 32.568 1.00 0.00 2 ALA A CA 15
ATOM 19589 C C . ALA B 2 5 ? 24.653 25.858 32.781 1.00 0.00 2 ALA A C 15
ATOM 19590 O O . ALA B 2 5 ? 25.190 24.888 33.325 1.00 0.00 2 ALA A O 15
ATOM 19597 N N . THR B 2 6 ? 25.349 26.922 32.371 1.00 0.00 3 THR A N 15
ATOM 19598 C CA . THR B 2 6 ? 26.808 27.088 32.509 1.00 0.00 3 THR A CA 15
ATOM 19599 C C . THR B 2 6 ? 27.210 27.308 33.971 1.00 0.00 3 THR A C 15
ATOM 19600 O O . THR B 2 6 ? 26.410 27.775 34.782 1.00 0.00 3 THR A O 15
ATOM 19611 N N . LYS B 2 7 ? 28.461 27.010 34.323 1.00 0.00 4 LYS A N 15
ATOM 19612 C CA . LYS B 2 7 ? 28.980 27.059 35.701 1.00 0.00 4 LYS A CA 15
ATOM 19613 C C . LYS B 2 7 ? 30.234 27.938 35.831 1.00 0.00 4 LYS A C 15
ATOM 19614 O O . LYS B 2 7 ? 30.971 28.114 34.861 1.00 0.00 4 LYS A O 15
ATOM 19633 N N . ALA B 2 8 ? 30.523 28.441 37.031 1.00 0.00 5 ALA A N 15
ATOM 19634 C CA . ALA B 2 8 ? 31.766 29.152 37.348 1.00 0.00 5 ALA A CA 15
ATOM 19635 C C . ALA B 2 8 ? 32.261 28.872 38.776 1.00 0.00 5 ALA A C 15
ATOM 19636 O O . ALA B 2 8 ? 31.453 28.664 39.683 1.00 0.00 5 ALA A O 15
ATOM 19643 N N . ARG B 2 9 ? 33.584 28.907 38.972 1.00 0.00 6 ARG A N 15
ATOM 19644 C CA . ARG B 2 9 ? 34.248 28.897 40.284 1.00 0.00 6 ARG A CA 15
ATOM 19645 C C . ARG B 2 9 ? 34.675 30.314 40.678 1.00 0.00 6 ARG A C 15
ATOM 19646 O O . ARG B 2 9 ? 35.062 31.115 39.831 1.00 0.00 6 ARG A O 15
ATOM 19667 N N . VAL B 2 10 ? 34.650 30.625 41.968 1.00 0.00 7 VAL A N 15
ATOM 19668 C CA . VAL B 2 10 ? 35.127 31.904 42.514 1.00 0.00 7 VAL A CA 15
ATOM 19669 C C . VAL B 2 10 ? 36.644 31.941 42.675 1.00 0.00 7 VAL A C 15
ATOM 19670 O O . VAL B 2 10 ? 37.256 30.972 43.125 1.00 0.00 7 VAL A O 15
ATOM 19683 N N . MET B 2 11 ? 37.248 33.080 42.338 1.00 0.00 8 MET A N 15
ATOM 19684 C CA . MET B 2 11 ? 38.688 33.332 42.427 1.00 0.00 8 MET A CA 15
ATOM 19685 C C . MET B 2 11 ? 39.105 34.167 43.645 1.00 0.00 8 MET A C 15
ATOM 19686 O O . MET B 2 11 ? 40.239 34.007 44.106 1.00 0.00 8 MET A O 15
ATOM 19700 N N . TYR B 2 12 ? 38.208 35.012 44.174 1.00 0.00 9 TYR A N 15
ATOM 19701 C CA . TYR B 2 12 ? 38.424 35.833 45.387 1.00 0.00 9 TYR A CA 15
ATOM 19702 C C . TYR B 2 12 ? 37.105 36.062 46.161 1.00 0.00 9 TYR A C 15
ATOM 19703 O O . TYR B 2 12 ? 36.059 36.203 45.529 1.00 0.00 9 TYR A O 15
ATOM 19721 N N . ASP B 2 13 ? 37.125 36.114 47.502 1.00 0.00 10 ASP A N 15
ATOM 19722 C CA . ASP B 2 13 ? 35.920 36.397 48.323 1.00 0.00 10 ASP A CA 15
ATOM 19723 C C . ASP B 2 13 ? 35.227 37.737 47.948 1.00 0.00 10 ASP A C 15
ATOM 19724 O O . ASP B 2 13 ? 35.896 38.773 47.834 1.00 0.00 10 ASP A O 15
ATOM 19733 N N . PHE B 2 14 ? 33.886 37.750 47.862 1.00 0.00 11 PHE A N 15
ATOM 19734 C CA . PHE B 2 14 ? 33.056 38.907 47.473 1.00 0.00 11 PHE A CA 15
ATOM 19735 C C . PHE B 2 14 ? 31.816 39.085 48.357 1.00 0.00 11 PHE A C 15
ATOM 19736 O O . PHE B 2 14 ? 31.123 38.113 48.672 1.00 0.00 11 PHE A O 15
ATOM 19753 N N . ALA B 2 15 ? 31.501 40.337 48.693 1.00 0.00 12 ALA A N 15
ATOM 19754 C CA . ALA B 2 15 ? 30.323 40.740 49.452 1.00 0.00 12 ALA A CA 15
ATOM 19755 C C . ALA B 2 15 ? 29.344 41.578 48.625 1.00 0.00 12 ALA A C 15
ATOM 19756 O O . ALA B 2 15 ? 29.701 42.648 48.127 1.00 0.00 12 ALA A O 15
ATOM 19763 N N . ALA B 2 16 ? 28.083 41.151 48.573 1.00 0.00 13 ALA A N 15
ATOM 19764 C CA . ALA B 2 16 ? 27.005 41.929 47.975 1.00 0.00 13 ALA A CA 15
ATOM 19765 C C . ALA B 2 16 ? 26.702 43.217 48.746 1.00 0.00 13 ALA A C 15
ATOM 19766 O O . ALA B 2 16 ? 26.451 43.192 49.957 1.00 0.00 13 ALA A O 15
ATOM 19773 N N . GLU B 2 17 ? 26.644 44.337 48.037 1.00 0.00 14 GLU A N 15
ATOM 19774 C CA . GLU B 2 17 ? 26.130 45.583 48.589 1.00 0.00 14 GLU A CA 15
ATOM 19775 C C . GLU B 2 17 ? 24.596 45.495 48.774 1.00 0.00 14 GLU A C 15
ATOM 19776 O O . GLU B 2 17 ? 23.920 44.806 48.005 1.00 0.00 14 GLU A O 15
ATOM 19788 N N . PRO B 2 18 ? 24.011 46.174 49.777 1.00 0.00 15 PRO A N 15
ATOM 19789 C CA . PRO B 2 18 ? 22.588 46.070 50.099 1.00 0.00 15 PRO A CA 15
ATOM 19790 C C . PRO B 2 18 ? 21.699 46.696 49.016 1.00 0.00 15 PRO A C 15
ATOM 19791 O O . PRO B 2 18 ? 22.045 47.710 48.405 1.00 0.00 15 PRO A O 15
ATOM 19802 N N . GLY B 2 19 ? 20.545 46.083 48.758 1.00 0.00 16 GLY A N 15
ATOM 19803 C CA . GLY B 2 19 ? 19.544 46.531 47.777 1.00 0.00 16 GLY A CA 15
ATOM 19804 C C . GLY B 2 19 ? 19.925 46.352 46.293 1.00 0.00 16 GLY A C 15
ATOM 19805 O O . GLY B 2 19 ? 19.037 46.244 45.442 1.00 0.00 16 GLY A O 15
ATOM 19809 N N . ASN B 2 20 ? 21.219 46.262 45.969 1.00 0.00 17 ASN A N 15
ATOM 19810 C CA . ASN B 2 20 ? 21.742 46.126 44.603 1.00 0.00 17 ASN A CA 15
ATOM 19811 C C . ASN B 2 20 ? 21.340 44.814 43.890 1.00 0.00 17 ASN A C 15
ATOM 19812 O O . ASN B 2 20 ? 21.313 44.778 42.658 1.00 0.00 17 ASN A O 15
ATOM 19823 N N . ASN B 2 21 ? 20.990 43.776 44.659 1.00 0.00 18 ASN A N 15
ATOM 19824 C CA . ASN B 2 21 ? 20.721 42.399 44.221 1.00 0.00 18 ASN A CA 15
ATOM 19825 C C . ASN B 2 21 ? 22.007 41.712 43.704 1.00 0.00 18 ASN A C 15
ATOM 19826 O O . ASN B 2 21 ? 22.017 41.014 42.688 1.00 0.00 18 ASN A O 15
ATOM 19837 N N . GLU B 2 22 ? 23.121 41.920 44.409 1.00 0.00 19 GLU A N 15
ATOM 19838 C CA . GLU B 2 22 ? 24.376 41.199 44.211 1.00 0.00 19 GLU A CA 15
ATOM 19839 C C . GLU B 2 22 ? 24.356 39.892 45.044 1.00 0.00 19 GLU A C 15
ATOM 19840 O O . GLU B 2 22 ? 23.571 39.780 45.991 1.00 0.00 19 GLU A O 15
ATOM 19852 N N . LEU B 2 23 ? 25.171 38.881 44.710 1.00 0.00 20 LEU A N 15
ATOM 19853 C CA . LEU B 2 23 ? 25.189 37.584 45.420 1.00 0.00 20 LEU A CA 15
ATOM 19854 C C . LEU B 2 23 ? 26.546 37.345 46.106 1.00 0.00 20 LEU A C 15
ATOM 19855 O O . LEU B 2 23 ? 27.567 37.181 45.447 1.00 0.00 20 LEU A O 15
ATOM 19871 N N . THR B 2 24 ? 26.569 37.328 47.442 1.00 0.00 21 THR A N 15
ATOM 19872 C CA . THR B 2 24 ? 27.778 37.076 48.251 1.00 0.00 21 THR A CA 15
ATOM 19873 C C . THR B 2 24 ? 28.295 35.654 48.035 1.00 0.00 21 THR A C 15
ATOM 19874 O O . THR B 2 24 ? 27.533 34.680 48.122 1.00 0.00 21 THR A O 15
ATOM 19885 N N . VAL B 2 25 ? 29.605 35.538 47.808 1.00 0.00 22 VAL A N 15
ATOM 19886 C CA . VAL B 2 25 ? 30.307 34.279 47.522 1.00 0.00 22 VAL A CA 15
ATOM 19887 C C . VAL B 2 25 ? 31.714 34.276 48.132 1.00 0.00 22 VAL A C 15
ATOM 19888 O O . VAL B 2 25 ? 32.303 35.322 48.410 1.00 0.00 22 VAL A O 15
ATOM 19901 N N . ASN B 2 26 ? 32.269 33.088 48.347 1.00 0.00 23 ASN A N 15
ATOM 19902 C CA . ASN B 2 26 ? 33.632 32.885 48.849 1.00 0.00 23 ASN A CA 15
ATOM 19903 C C . ASN B 2 26 ? 34.536 32.256 47.784 1.00 0.00 23 ASN A C 15
ATOM 19904 O O . ASN B 2 26 ? 34.063 31.505 46.935 1.00 0.00 23 ASN A O 15
ATOM 19915 N N . GLU B 2 27 ? 35.842 32.521 47.853 1.00 0.00 24 GLU A N 15
ATOM 19916 C CA . GLU B 2 27 ? 36.825 31.898 46.964 1.00 0.00 24 GLU A CA 15
ATOM 19917 C C . GLU B 2 27 ? 36.713 30.368 46.997 1.00 0.00 24 GLU A C 15
ATOM 19918 O O . GLU B 2 27 ? 36.623 29.770 48.074 1.00 0.00 24 GLU A O 15
ATOM 19930 N N . GLY B 2 28 ? 36.727 29.735 45.815 1.00 0.00 25 GLY A N 15
ATOM 19931 C CA . GLY B 2 28 ? 36.594 28.283 45.698 1.00 0.00 25 GLY A CA 15
ATOM 19932 C C . GLY B 2 28 ? 35.170 27.720 45.767 1.00 0.00 25 GLY A C 15
ATOM 19933 O O . GLY B 2 28 ? 34.988 26.500 45.739 1.00 0.00 25 GLY A O 15
ATOM 19937 N N . GLU B 2 29 ? 34.154 28.576 45.879 1.00 0.00 26 GLU A N 15
ATOM 19938 C CA . GLU B 2 29 ? 32.751 28.172 45.706 1.00 0.00 26 GLU A CA 15
ATOM 19939 C C . GLU B 2 29 ? 32.417 28.035 44.206 1.00 0.00 26 GLU A C 15
ATOM 19940 O O . GLU B 2 29 ? 32.988 28.725 43.363 1.00 0.00 26 GLU A O 15
ATOM 19952 N N . ILE B 2 30 ? 31.506 27.120 43.874 1.00 0.00 27 ILE A N 15
ATOM 19953 C CA . ILE B 2 30 ? 30.914 26.913 42.552 1.00 0.00 27 ILE A CA 15
ATOM 19954 C C . ILE B 2 30 ? 29.499 27.507 42.508 1.00 0.00 27 ILE A C 15
ATOM 19955 O O . ILE B 2 30 ? 28.683 27.238 43.399 1.00 0.00 27 ILE A O 15
ATOM 19971 N N . ILE B 2 31 ? 29.171 28.242 41.443 1.00 0.00 28 ILE A N 15
ATOM 19972 C CA . ILE B 2 31 ? 27.830 28.788 41.168 1.00 0.00 28 ILE A CA 15
ATOM 19973 C C . ILE B 2 31 ? 27.406 28.564 39.713 1.00 0.00 28 ILE A C 15
ATOM 19974 O O . ILE B 2 31 ? 28.237 28.449 38.811 1.00 0.00 28 ILE A O 15
ATOM 19990 N N . THR B 2 32 ? 26.098 28.504 39.474 1.00 0.00 29 THR A N 15
ATOM 19991 C CA . THR B 2 32 ? 25.529 28.444 38.120 1.00 0.00 29 THR A CA 15
ATOM 19992 C C . THR B 2 32 ? 25.424 29.852 37.549 1.00 0.00 29 THR A C 15
ATOM 19993 O O . THR B 2 32 ? 24.992 30.759 38.260 1.00 0.00 29 THR A O 15
ATOM 20004 N N . ILE B 2 33 ? 25.779 30.051 36.281 1.00 0.00 30 ILE A N 15
ATOM 20005 C CA . ILE B 2 33 ? 25.605 31.312 35.565 1.00 0.00 30 ILE A CA 15
ATOM 20006 C C . ILE B 2 33 ? 24.205 31.404 34.960 1.00 0.00 30 ILE A C 15
ATOM 20007 O O . ILE B 2 33 ? 23.788 30.536 34.192 1.00 0.00 30 ILE A O 15
ATOM 20023 N N . THR B 2 34 ? 23.511 32.501 35.247 1.00 0.00 31 THR A N 15
ATOM 20024 C CA . THR B 2 34 ? 22.218 32.853 34.646 1.00 0.00 31 THR A CA 15
ATOM 20025 C C . THR B 2 34 ? 22.309 33.997 33.633 1.00 0.00 31 THR A C 15
ATOM 20026 O O . THR B 2 34 ? 21.395 34.138 32.816 1.00 0.00 31 THR A O 15
ATOM 20037 N N . ASN B 2 35 ? 23.384 34.798 33.648 1.00 0.00 32 ASN A N 15
ATOM 20038 C CA . ASN B 2 35 ? 23.683 35.763 32.578 1.00 0.00 32 ASN A CA 15
ATOM 20039 C C . ASN B 2 35 ? 25.173 36.183 32.533 1.00 0.00 32 ASN A C 15
ATOM 20040 O O . ASN B 2 35 ? 25.594 36.970 33.375 1.00 0.00 32 ASN A O 15
ATOM 20051 N N . PRO B 2 36 ? 25.987 35.733 31.561 1.00 0.00 33 PRO A N 15
ATOM 20052 C CA . PRO B 2 36 ? 27.436 35.989 31.544 1.00 0.00 33 PRO A CA 15
ATOM 20053 C C . PRO B 2 36 ? 27.899 37.413 31.172 1.00 0.00 33 PRO A C 15
ATOM 20054 O O . PRO B 2 36 ? 29.066 37.756 31.380 1.00 0.00 33 PRO A O 15
ATOM 20065 N N . ASP B 2 37 ? 27.014 38.245 30.631 1.00 0.00 34 ASP A N 15
ATOM 20066 C CA . ASP B 2 37 ? 27.276 39.627 30.224 1.00 0.00 34 ASP A CA 15
ATOM 20067 C C . ASP B 2 37 ? 25.996 40.445 30.437 1.00 0.00 34 ASP A C 15
ATOM 20068 O O . ASP B 2 37 ? 25.000 40.257 29.739 1.00 0.00 34 ASP A O 15
ATOM 20077 N N . VAL B 2 38 ? 26.018 41.288 31.467 1.00 0.00 35 VAL A N 15
ATOM 20078 C CA . VAL B 2 38 ? 24.920 42.174 31.927 1.00 0.00 35 VAL A CA 15
ATOM 20079 C C . VAL B 2 38 ? 25.271 43.663 31.810 1.00 0.00 35 VAL A C 15
ATOM 20080 O O . VAL B 2 38 ? 24.390 44.527 31.892 1.00 0.00 35 VAL A O 15
ATOM 20093 N N . GLY B 2 39 ? 26.554 43.961 31.620 1.00 0.00 36 GLY A N 15
ATOM 20094 C CA . GLY B 2 39 ? 27.145 45.287 31.602 1.00 0.00 36 GLY A CA 15
ATOM 20095 C C . GLY B 2 39 ? 27.937 45.560 32.879 1.00 0.00 36 GLY A C 15
ATOM 20096 O O . GLY B 2 39 ? 27.833 44.847 33.879 1.00 0.00 36 GLY A O 15
ATOM 20100 N N . GLY B 2 40 ? 28.784 46.580 32.812 1.00 0.00 37 GLY A N 15
ATOM 20101 C CA . GLY B 2 40 ? 29.549 47.120 33.943 1.00 0.00 37 GLY A CA 15
ATOM 20102 C C . GLY B 2 40 ? 30.656 46.228 34.516 1.00 0.00 37 GLY A C 15
ATOM 20103 O O . GLY B 2 40 ? 31.306 46.635 35.470 1.00 0.00 37 GLY A O 15
ATOM 20107 N N . GLY B 2 41 ? 30.884 45.030 33.977 1.00 0.00 38 GLY A N 15
ATOM 20108 C CA . GLY B 2 41 ? 31.889 44.081 34.480 1.00 0.00 38 GLY A CA 15
ATOM 20109 C C . GLY B 2 41 ? 31.337 42.919 35.316 1.00 0.00 38 GLY A C 15
ATOM 20110 O O . GLY B 2 41 ? 32.089 42.275 36.052 1.00 0.00 38 GLY A O 15
ATOM 20114 N N . TRP B 2 42 ? 30.034 42.641 35.236 1.00 0.00 39 TRP A N 15
ATOM 20115 C CA . TRP B 2 42 ? 29.345 41.634 36.055 1.00 0.00 39 TRP A CA 15
ATOM 20116 C C . TRP B 2 42 ? 28.793 40.459 35.241 1.00 0.00 39 TRP A C 15
ATOM 20117 O O . TRP B 2 42 ? 28.778 40.465 34.007 1.00 0.00 39 TRP A O 15
ATOM 20138 N N . LEU B 2 43 ? 28.326 39.451 35.971 1.00 0.00 40 LEU A N 15
ATOM 20139 C CA . LEU B 2 43 ? 27.525 38.323 35.511 1.00 0.00 40 LEU A CA 15
ATOM 20140 C C . LEU B 2 43 ? 26.412 38.040 36.538 1.00 0.00 40 LEU A C 15
ATOM 20141 O O . LEU B 2 43 ? 26.554 38.344 37.721 1.00 0.00 40 LEU A O 15
ATOM 20157 N N . GLU B 2 44 ? 25.281 37.516 36.078 1.00 0.00 41 GLU A N 15
ATOM 20158 C CA . GLU B 2 44 ? 24.200 36.988 36.914 1.00 0.00 41 GLU A CA 15
ATOM 20159 C C . GLU B 2 44 ? 24.500 35.517 37.245 1.00 0.00 41 GLU A C 15
ATOM 20160 O O . GLU B 2 44 ? 24.865 34.744 36.351 1.00 0.00 41 GLU A O 15
ATOM 20172 N N . GLY B 2 45 ? 24.353 35.126 38.513 1.00 0.00 42 GLY A N 15
ATOM 20173 C CA . GLY B 2 45 ? 24.632 33.775 38.995 1.00 0.00 42 GLY A CA 15
ATOM 20174 C C . GLY B 2 45 ? 23.792 33.376 40.200 1.00 0.00 42 GLY A C 15
ATOM 20175 O O . GLY B 2 45 ? 23.140 34.218 40.815 1.00 0.00 42 GLY A O 15
ATOM 20179 N N . ARG B 2 46 ? 23.799 32.077 40.519 1.00 0.00 43 ARG A N 15
ATOM 20180 C CA . ARG B 2 46 ? 23.022 31.447 41.599 1.00 0.00 43 ARG A CA 15
ATOM 20181 C C . ARG B 2 46 ? 23.857 30.420 42.360 1.00 0.00 43 ARG A C 15
ATOM 20182 O O . ARG B 2 46 ? 24.528 29.591 41.747 1.00 0.00 43 ARG A O 15
ATOM 20203 N N . ASN B 2 47 ? 23.789 30.473 43.691 1.00 0.00 44 ASN A N 15
ATOM 20204 C CA . ASN B 2 47 ? 24.388 29.471 44.593 1.00 0.00 44 ASN A CA 15
ATOM 20205 C C . ASN B 2 47 ? 23.408 28.373 44.974 1.00 0.00 44 ASN A C 15
ATOM 20206 O O . ASN B 2 47 ? 22.202 28.531 44.788 1.00 0.00 44 ASN A O 15
ATOM 20217 N N . ILE B 2 48 ? 23.943 27.351 45.642 1.00 0.00 45 ILE A N 15
ATOM 20218 C CA . ILE B 2 48 ? 23.258 26.144 46.130 1.00 0.00 45 ILE A CA 15
ATOM 20219 C C . ILE B 2 48 ? 21.859 26.385 46.736 1.00 0.00 45 ILE A C 15
ATOM 20220 O O . ILE B 2 48 ? 20.939 25.580 46.579 1.00 0.00 45 ILE A O 15
ATOM 20236 N N . LYS B 2 49 ? 21.691 27.519 47.421 1.00 0.00 46 LYS A N 15
ATOM 20237 C CA . LYS B 2 49 ? 20.451 27.942 48.088 1.00 0.00 46 LYS A CA 15
ATOM 20238 C C . LYS B 2 49 ? 19.301 28.314 47.138 1.00 0.00 46 LYS A C 15
ATOM 20239 O O . LYS B 2 49 ? 18.172 28.509 47.591 1.00 0.00 46 LYS A O 15
ATOM 20258 N N . GLY B 2 50 ? 19.589 28.473 45.846 1.00 0.00 47 GLY A N 15
ATOM 20259 C CA . GLY B 2 50 ? 18.659 28.961 44.827 1.00 0.00 47 GLY A CA 15
ATOM 20260 C C . GLY B 2 50 ? 18.474 30.478 44.867 1.00 0.00 47 GLY A C 15
ATOM 20261 O O . GLY B 2 50 ? 17.493 30.999 44.333 1.00 0.00 47 GLY A O 15
ATOM 20265 N N . GLU B 2 51 ? 19.397 31.185 45.523 1.00 0.00 48 GLU A N 15
ATOM 20266 C CA . GLU B 2 51 ? 19.452 32.645 45.526 1.00 0.00 48 GLU A CA 15
ATOM 20267 C C . GLU B 2 51 ? 20.262 33.102 44.323 1.00 0.00 48 GLU A C 15
ATOM 20268 O O . GLU B 2 51 ? 21.350 32.565 44.101 1.00 0.00 48 GLU A O 15
ATOM 20280 N N . ARG B 2 52 ? 19.725 34.064 43.562 1.00 0.00 49 ARG A N 15
ATOM 20281 C CA . ARG B 2 52 ? 20.390 34.679 42.406 1.00 0.00 49 ARG A CA 15
ATOM 20282 C C . ARG B 2 52 ? 20.898 36.077 42.726 1.00 0.00 49 ARG A C 15
ATOM 20283 O O . ARG B 2 52 ? 20.429 36.725 43.663 1.00 0.00 49 ARG A O 15
ATOM 20304 N N . GLY B 2 53 ? 21.805 36.570 41.901 1.00 0.00 50 GLY A N 15
ATOM 20305 C CA . GLY B 2 53 ? 22.286 37.936 41.995 1.00 0.00 50 GLY A CA 15
ATOM 20306 C C . GLY B 2 53 ? 23.479 38.187 41.091 1.00 0.00 50 GLY A C 15
ATOM 20307 O O . GLY B 2 53 ? 23.950 37.304 40.376 1.00 0.00 50 GLY A O 15
ATOM 20311 N N . LEU B 2 54 ? 23.936 39.427 41.112 1.00 0.00 51 LEU A N 15
ATOM 20312 C CA . LEU B 2 54 ? 25.067 39.903 40.326 1.00 0.00 51 LEU A CA 15
ATOM 20313 C C . LEU B 2 54 ? 26.396 39.684 41.055 1.00 0.00 51 LEU A C 15
ATOM 20314 O O . LEU B 2 54 ? 26.498 39.890 42.265 1.00 0.00 51 LEU A O 15
ATOM 20330 N N . VAL B 2 55 ? 27.429 39.312 40.298 1.00 0.00 52 VAL A N 15
ATOM 20331 C CA . VAL B 2 55 ? 28.812 39.153 40.774 1.00 0.00 52 VAL A CA 15
ATOM 20332 C C . VAL B 2 55 ? 29.775 39.716 39.727 1.00 0.00 52 VAL A C 15
ATOM 20333 O O . VAL B 2 55 ? 29.548 39.514 38.533 1.00 0.00 52 VAL A O 15
ATOM 20346 N N . PRO B 2 56 ? 30.843 40.428 40.130 1.00 0.00 53 PRO A N 15
ATOM 20347 C CA . PRO B 2 56 ? 31.875 40.887 39.206 1.00 0.00 53 PRO A CA 15
ATOM 20348 C C . PRO B 2 56 ? 32.533 39.689 38.503 1.00 0.00 53 PRO A C 15
ATOM 20349 O O . PRO B 2 56 ? 33.135 38.842 39.162 1.00 0.00 53 PRO A O 15
ATOM 20360 N N . THR B 2 57 ? 32.471 39.607 37.170 1.00 0.00 54 THR A N 15
ATOM 20361 C CA . THR B 2 57 ? 33.062 38.460 36.443 1.00 0.00 54 THR A CA 15
ATOM 20362 C C . THR B 2 57 ? 34.582 38.409 36.581 1.00 0.00 54 THR A C 15
ATOM 20363 O O . THR B 2 57 ? 35.188 37.345 36.517 1.00 0.00 54 THR A O 15
ATOM 20374 N N . ASP B 2 58 ? 35.215 39.549 36.857 1.00 0.00 55 ASP A N 15
ATOM 20375 C CA . ASP B 2 58 ? 36.643 39.641 37.161 1.00 0.00 55 ASP A CA 15
ATOM 20376 C C . ASP B 2 58 ? 37.049 38.811 38.399 1.00 0.00 55 ASP A C 15
ATOM 20377 O O . ASP B 2 58 ? 38.203 38.384 38.470 1.00 0.00 55 ASP A O 15
ATOM 20386 N N . TYR B 2 59 ? 36.119 38.559 39.335 1.00 0.00 56 TYR A N 15
ATOM 20387 C CA . TYR B 2 59 ? 36.303 37.773 40.564 1.00 0.00 56 TYR A CA 15
ATOM 20388 C C . TYR B 2 59 ? 36.055 36.260 40.397 1.00 0.00 56 TYR A C 15
ATOM 20389 O O . TYR B 2 59 ? 36.300 35.506 41.341 1.00 0.00 56 TYR A O 15
ATOM 20407 N N . VAL B 2 60 ? 35.551 35.794 39.252 1.00 0.00 57 VAL A N 15
ATOM 20408 C CA . VAL B 2 60 ? 35.174 34.392 38.998 1.00 0.00 57 VAL A CA 15
ATOM 20409 C C . VAL B 2 60 ? 35.700 33.888 37.648 1.00 0.00 57 VAL A C 15
ATOM 20410 O O . VAL B 2 60 ? 36.130 34.645 36.774 1.00 0.00 57 VAL A O 15
ATOM 20423 N N . GLU B 2 61 ? 35.675 32.575 37.470 1.00 0.00 58 GLU A N 15
ATOM 20424 C CA . GLU B 2 61 ? 36.211 31.884 36.295 1.00 0.00 58 GLU A CA 15
ATOM 20425 C C . GLU B 2 61 ? 35.232 30.831 35.782 1.00 0.00 58 GLU A C 15
ATOM 20426 O O . GLU B 2 61 ? 34.748 29.976 36.526 1.00 0.00 58 GLU A O 15
ATOM 20438 N N . ILE B 2 62 ? 34.926 30.917 34.487 1.00 0.00 59 ILE A N 15
ATOM 20439 C CA . ILE B 2 62 ? 33.970 30.038 33.815 1.00 0.00 59 ILE A CA 15
ATOM 20440 C C . ILE B 2 62 ? 34.551 28.622 33.738 1.00 0.00 59 ILE A C 15
ATOM 20441 O O . ILE B 2 62 ? 35.704 28.424 33.326 1.00 0.00 59 ILE A O 15
ATOM 20457 N N . LEU B 2 63 ? 33.754 27.640 34.151 1.00 0.00 60 LEU A N 15
ATOM 20458 C CA . LEU B 2 63 ? 34.062 26.212 34.085 1.00 0.00 60 LEU A CA 15
ATOM 20459 C C . LEU B 2 63 ? 33.645 25.626 32.717 1.00 0.00 60 LEU A C 15
ATOM 20460 O O . LEU B 2 63 ? 32.812 26.217 32.020 1.00 0.00 60 LEU A O 15
ATOM 20476 N N . PRO B 2 64 ? 34.191 24.468 32.304 1.00 0.00 61 PRO A N 15
ATOM 20477 C CA . PRO B 2 64 ? 33.805 23.814 31.051 1.00 0.00 61 PRO A CA 15
ATOM 20478 C C . PRO B 2 64 ? 32.325 23.382 31.062 1.00 0.00 61 PRO A C 15
ATOM 20479 O O . PRO B 2 64 ? 31.708 23.237 32.122 1.00 0.00 61 PRO A O 15
ATOM 20490 N N . SER B 2 65 ? 31.745 23.198 29.873 1.00 0.00 62 SER A N 15
ATOM 20491 C CA . SER B 2 65 ? 30.314 22.899 29.659 1.00 0.00 62 SER A CA 15
ATOM 20492 C C . SER B 2 65 ? 30.037 21.582 28.929 1.00 0.00 62 SER A C 15
ATOM 20493 O O . SER B 2 65 ? 28.931 21.047 28.980 1.00 0.00 62 SER A O 15
ATOM 20501 N N . ASP B 2 66 ? 31.055 21.037 28.279 1.00 0.00 63 ASP A N 15
ATOM 20502 C CA . ASP B 2 66 ? 31.061 19.780 27.530 1.00 0.00 63 ASP A CA 15
ATOM 20503 C C . ASP B 2 66 ? 31.129 18.556 28.466 1.00 0.00 63 ASP A C 15
ATOM 20504 O O . ASP B 2 66 ? 32.052 17.740 28.376 1.00 0.00 63 ASP A O 15
ATOM 20513 N N . GLY B 2 67 ? 30.160 18.438 29.382 1.00 0.00 64 GLY A N 15
ATOM 20514 C CA . GLY B 2 67 ? 30.069 17.440 30.466 1.00 0.00 64 GLY A CA 15
ATOM 20515 C C . GLY B 2 67 ? 30.533 16.026 30.140 1.00 0.00 64 GLY A C 15
ATOM 20516 O O . GLY B 2 67 ? 30.078 15.465 29.117 1.00 0.00 64 GLY A O 15
ATOM 20521 N N . ALA A 1 1 ? 16.654 34.048 31.969 1.00 0.00 1663 ALA B N 16
ATOM 20522 C CA . ALA A 1 1 ? 17.827 34.937 31.832 1.00 0.00 1663 ALA B CA 16
ATOM 20523 C C . ALA A 1 1 ? 17.378 36.392 31.664 1.00 0.00 1663 ALA B C 16
ATOM 20524 O O . ALA A 1 1 ? 16.176 36.652 31.600 1.00 0.00 1663 ALA B O 16
ATOM 20533 N N . GLU A 1 2 ? 18.313 37.347 31.582 1.00 0.00 1664 GLU B N 16
ATOM 20534 C CA . GLU A 1 2 ? 18.054 38.778 31.334 1.00 0.00 1664 GLU B CA 16
ATOM 20535 C C . GLU A 1 2 ? 17.153 39.465 32.394 1.00 0.00 1664 GLU B C 16
ATOM 20536 O O . GLU A 1 2 ? 16.302 40.290 32.039 1.00 0.00 1664 GLU B O 16
ATOM 20548 N N . ARG A 1 3 ? 17.286 39.122 33.694 1.00 0.00 1665 ARG B N 16
ATOM 20549 C CA . ARG A 1 3 ? 16.447 39.684 34.788 1.00 0.00 1665 ARG B CA 16
ATOM 20550 C C . ARG A 1 3 ? 17.075 40.760 35.674 1.00 0.00 1665 ARG B C 16
ATOM 20551 O O . ARG A 1 3 ? 16.341 41.635 36.143 1.00 0.00 1665 ARG B O 16
ATOM 20572 N N . LEU A 1 4 ? 18.382 40.746 35.896 1.00 0.00 1666 LEU B N 16
ATOM 20573 C CA . LEU A 1 4 ? 19.101 41.776 36.668 1.00 0.00 1666 LEU B CA 16
ATOM 20574 C C . LEU A 1 4 ? 19.870 42.775 35.785 1.00 0.00 1666 LEU B C 16
ATOM 20575 O O . LEU A 1 4 ? 20.347 42.428 34.707 1.00 0.00 1666 LEU B O 16
ATOM 20591 N N . ILE A 1 5 ? 20.039 44.007 36.286 1.00 0.00 1667 ILE B N 16
ATOM 20592 C CA . ILE A 1 5 ? 20.925 45.045 35.726 1.00 0.00 1667 ILE B CA 16
ATOM 20593 C C . ILE A 1 5 ? 21.703 45.723 36.880 1.00 0.00 1667 ILE B C 16
ATOM 20594 O O . ILE A 1 5 ? 21.067 46.162 37.850 1.00 0.00 1667 ILE B O 16
ATOM 20610 N N . PRO A 1 6 ? 23.051 45.814 36.816 1.00 0.00 1668 PRO B N 16
ATOM 20611 C CA . PRO A 1 6 ? 23.866 46.469 37.839 1.00 0.00 1668 PRO B CA 16
ATOM 20612 C C . PRO A 1 6 ? 23.730 48.000 37.854 1.00 0.00 1668 PRO B C 16
ATOM 20613 O O . PRO A 1 6 ? 23.771 48.650 36.808 1.00 0.00 1668 PRO B O 16
ATOM 20624 N N . ARG A 1 7 ? 23.641 48.569 39.066 1.00 0.00 1669 ARG B N 16
ATOM 20625 C CA . ARG A 1 7 ? 23.582 50.018 39.372 1.00 0.00 1669 ARG B CA 16
ATOM 20626 C C . ARG A 1 7 ? 24.963 50.699 39.450 1.00 0.00 1669 ARG B C 16
ATOM 20627 O O . ARG A 1 7 ? 25.038 51.886 39.763 1.00 0.00 1669 ARG B O 16
ATOM 20648 N N . ARG A 1 8 ? 26.058 49.955 39.236 1.00 0.00 1670 ARG B N 16
ATOM 20649 C CA . ARG A 1 8 ? 27.456 50.414 39.383 1.00 0.00 1670 ARG B CA 16
ATOM 20650 C C . ARG A 1 8 ? 28.438 49.628 38.498 1.00 0.00 1670 ARG B C 16
ATOM 20651 O O . ARG A 1 8 ? 28.108 48.503 38.110 1.00 0.00 1670 ARG B O 16
ATOM 20672 N N . PRO A 1 9 ? 29.623 50.158 38.143 1.00 0.00 1671 PRO B N 16
ATOM 20673 C CA . PRO A 1 9 ? 30.679 49.364 37.505 1.00 0.00 1671 PRO B CA 16
ATOM 20674 C C . PRO A 1 9 ? 31.233 48.314 38.484 1.00 0.00 1671 PRO B C 16
ATOM 20675 O O . PRO A 1 9 ? 31.072 48.448 39.700 1.00 0.00 1671 PRO B O 16
ATOM 20686 N N . ALA A 1 10 ? 31.876 47.258 37.979 1.00 0.00 1672 ALA B N 16
ATOM 20687 C CA . ALA A 1 10 ? 32.483 46.225 38.826 1.00 0.00 1672 ALA B CA 16
ATOM 20688 C C . ALA A 1 10 ? 33.543 46.790 39.805 1.00 0.00 1672 ALA B C 16
ATOM 20689 O O . ALA A 1 10 ? 34.317 47.670 39.417 1.00 0.00 1672 ALA B O 16
ATOM 20696 N N . PRO A 1 11 ? 33.636 46.286 41.054 1.00 0.00 1673 PRO B N 16
ATOM 20697 C CA . PRO A 1 11 ? 34.713 46.641 41.987 1.00 0.00 1673 PRO B CA 16
ATOM 20698 C C . PRO A 1 11 ? 36.093 46.144 41.504 1.00 0.00 1673 PRO B C 16
ATOM 20699 O O . PRO A 1 11 ? 36.162 45.263 40.642 1.00 0.00 1673 PRO B O 16
ATOM 20710 N N . PRO A 1 12 ? 37.209 46.668 42.045 1.00 0.00 1674 PRO B N 16
ATOM 20711 C CA . PRO A 1 12 ? 38.557 46.184 41.729 1.00 0.00 1674 PRO B CA 16
ATOM 20712 C C . PRO A 1 12 ? 38.761 44.744 42.225 1.00 0.00 1674 PRO B C 16
ATOM 20713 O O . PRO A 1 12 ? 38.383 44.419 43.353 1.00 0.00 1674 PRO B O 16
ATOM 20724 N N . VAL A 1 13 ? 39.364 43.863 41.420 1.00 0.00 1675 VAL B N 16
ATOM 20725 C CA . VAL A 1 13 ? 39.700 42.485 41.842 1.00 0.00 1675 VAL B CA 16
ATOM 20726 C C . VAL A 1 13 ? 41.061 42.416 42.559 1.00 0.00 1675 VAL B C 16
ATOM 20727 O O . VAL A 1 13 ? 42.006 43.074 42.111 1.00 0.00 1675 VAL B O 16
ATOM 20740 N N . PRO A 1 14 ? 41.197 41.633 43.650 1.00 0.00 1676 PRO B N 16
ATOM 20741 C CA . PRO A 1 14 ? 42.413 41.572 44.468 1.00 0.00 1676 PRO B CA 16
ATOM 20742 C C . PRO A 1 14 ? 43.457 40.581 43.915 1.00 0.00 1676 PRO B C 16
ATOM 20743 O O . PRO A 1 14 ? 43.963 39.704 44.620 1.00 0.00 1676 PRO B O 16
ATOM 20754 N N . VAL A 1 15 ? 43.769 40.687 42.625 1.00 0.00 1677 VAL B N 16
ATOM 20755 C CA . VAL A 1 15 ? 44.753 39.831 41.951 1.00 0.00 1677 VAL B CA 16
ATOM 20756 C C . VAL A 1 15 ? 46.186 40.195 42.403 1.00 0.00 1677 VAL B C 16
ATOM 20757 O O . VAL A 1 15 ? 46.545 41.381 42.417 1.00 0.00 1677 VAL B O 16
ATOM 20770 N N . PRO A 1 16 ? 47.027 39.220 42.808 1.00 0.00 1678 PRO B N 16
ATOM 20771 C CA . PRO A 1 16 ? 48.373 39.431 43.365 1.00 0.00 1678 PRO B CA 16
ATOM 20772 C C . PRO A 1 16 ? 49.481 39.665 42.316 1.00 0.00 1678 PRO B C 16
ATOM 20773 O O . PRO A 1 16 ? 50.629 39.228 42.466 1.00 0.00 1678 PRO B O 16
ATOM 20784 N N . ALA A 1 17 ? 49.110 40.357 41.242 1.00 0.00 1679 ALA B N 16
ATOM 20785 C CA . ALA A 1 17 ? 49.950 40.754 40.112 1.00 0.00 1679 ALA B CA 16
ATOM 20786 C C . ALA A 1 17 ? 49.261 41.882 39.315 1.00 0.00 1679 ALA B C 16
ATOM 20787 O O . ALA A 1 17 ? 48.137 41.709 38.832 1.00 0.00 1679 ALA B O 16
ATOM 20794 N N . ARG A 1 18 ? 49.931 43.036 39.184 1.00 0.00 1680 ARG B N 16
ATOM 20795 C CA . ARG A 1 18 ? 49.400 44.264 38.565 1.00 0.00 1680 ARG B CA 16
ATOM 20796 C C . ARG A 1 18 ? 48.822 44.045 37.159 1.00 0.00 1680 ARG B C 16
ATOM 20797 O O . ARG A 1 18 ? 49.484 43.512 36.265 1.00 0.00 1680 ARG B O 16
ATOM 20818 N N . ILE A 1 19 ? 47.578 44.490 36.972 1.00 0.00 1681 ILE B N 16
ATOM 20819 C CA . ILE A 1 19 ? 46.836 44.365 35.710 1.00 0.00 1681 ILE B CA 16
ATOM 20820 C C . ILE A 1 19 ? 47.510 45.240 34.633 1.00 0.00 1681 ILE B C 16
ATOM 20821 O O . ILE A 1 19 ? 47.824 46.404 34.925 1.00 0.00 1681 ILE B O 16
ATOM 20837 N N . PRO A 1 20 ? 47.758 44.719 33.413 1.00 0.00 1682 PRO B N 16
ATOM 20838 C CA . PRO A 1 20 ? 48.455 45.442 32.350 1.00 0.00 1682 PRO B CA 16
ATOM 20839 C C . PRO A 1 20 ? 47.669 46.653 31.818 1.00 0.00 1682 PRO B C 16
ATOM 20840 O O . PRO A 1 20 ? 46.437 46.714 31.877 1.00 0.00 1682 PRO B O 16
ATOM 20851 N N . SER A 1 21 ? 48.402 47.627 31.276 1.00 0.00 1683 SER B N 16
ATOM 20852 C CA . SER A 1 21 ? 47.871 48.877 30.720 1.00 0.00 1683 SER B CA 16
ATOM 20853 C C . SER A 1 21 ? 48.833 49.440 29.657 1.00 0.00 1683 SER B C 16
ATOM 20854 O O . SER A 1 21 ? 50.046 49.443 29.899 1.00 0.00 1683 SER B O 16
ATOM 20862 N N . PRO A 1 22 ? 48.349 49.900 28.485 1.00 0.00 1684 PRO B N 16
ATOM 20863 C CA . PRO A 1 22 ? 49.210 50.346 27.392 1.00 0.00 1684 PRO B CA 16
ATOM 20864 C C . PRO A 1 22 ? 49.574 51.836 27.457 1.00 0.00 1684 PRO B C 16
ATOM 20865 O O . PRO A 1 22 ? 48.807 52.670 27.957 1.00 0.00 1684 PRO B O 16
ATOM 20876 N N . ARG A 1 23 ? 50.732 52.172 26.881 1.00 0.00 1685 ARG B N 16
ATOM 20877 C CA . ARG A 1 23 ? 51.323 53.523 26.810 1.00 0.00 1685 ARG B CA 16
ATOM 20878 C C . ARG A 1 23 ? 51.968 53.782 25.444 1.00 0.00 1685 ARG B C 16
ATOM 20879 O O . ARG A 1 23 ? 51.943 52.871 24.584 1.00 0.00 1685 ARG B O 16
ATOM 20901 N N . GLY B 2 1 ? 24.139 26.189 21.390 1.00 0.00 -2 GLY A N 16
ATOM 20902 C CA . GLY B 2 1 ? 24.715 25.995 22.729 1.00 0.00 -2 GLY A CA 16
ATOM 20903 C C . GLY B 2 1 ? 24.031 24.874 23.486 1.00 0.00 -2 GLY A C 16
ATOM 20904 O O . GLY B 2 1 ? 23.027 24.329 23.028 1.00 0.00 -2 GLY A O 16
ATOM 20910 N N . SER B 2 2 ? 24.561 24.516 24.656 1.00 0.00 -1 SER A N 16
ATOM 20911 C CA . SER B 2 2 ? 24.024 23.425 25.484 1.00 0.00 -1 SER A CA 16
ATOM 20912 C C . SER B 2 2 ? 22.715 23.807 26.191 1.00 0.00 -1 SER A C 16
ATOM 20913 O O . SER B 2 2 ? 22.578 24.921 26.712 1.00 0.00 -1 SER A O 16
ATOM 20921 N N . HIS B 2 3 ? 21.778 22.853 26.244 1.00 0.00 0 HIS A N 16
ATOM 20922 C CA . HIS B 2 3 ? 20.534 22.914 27.028 1.00 0.00 0 HIS A CA 16
ATOM 20923 C C . HIS B 2 3 ? 20.765 23.036 28.546 1.00 0.00 0 HIS A C 16
ATOM 20924 O O . HIS B 2 3 ? 19.951 23.653 29.235 1.00 0.00 0 HIS A O 16
ATOM 20938 N N . MET B 2 4 ? 21.857 22.463 29.070 1.00 0.00 1 MET A N 16
ATOM 20939 C CA . MET B 2 4 ? 22.228 22.574 30.489 1.00 0.00 1 MET A CA 16
ATOM 20940 C C . MET B 2 4 ? 22.745 23.977 30.835 1.00 0.00 1 MET A C 16
ATOM 20941 O O . MET B 2 4 ? 23.129 24.748 29.948 1.00 0.00 1 MET A O 16
ATOM 20955 N N . ALA B 2 5 ? 22.769 24.316 32.124 1.00 0.00 2 ALA A N 16
ATOM 20956 C CA . ALA B 2 5 ? 23.261 25.603 32.607 1.00 0.00 2 ALA A CA 16
ATOM 20957 C C . ALA B 2 5 ? 24.802 25.670 32.662 1.00 0.00 2 ALA A C 16
ATOM 20958 O O . ALA B 2 5 ? 25.478 24.711 33.046 1.00 0.00 2 ALA A O 16
ATOM 20965 N N . THR B 2 6 ? 25.352 26.836 32.316 1.00 0.00 3 THR A N 16
ATOM 20966 C CA . THR B 2 6 ? 26.778 27.168 32.449 1.00 0.00 3 THR A CA 16
ATOM 20967 C C . THR B 2 6 ? 27.130 27.351 33.930 1.00 0.00 3 THR A C 16
ATOM 20968 O O . THR B 2 6 ? 26.295 27.758 34.740 1.00 0.00 3 THR A O 16
ATOM 20979 N N . LYS B 2 7 ? 28.382 27.088 34.289 1.00 0.00 4 LYS A N 16
ATOM 20980 C CA . LYS B 2 7 ? 28.898 27.085 35.666 1.00 0.00 4 LYS A CA 16
ATOM 20981 C C . LYS B 2 7 ? 30.173 27.927 35.794 1.00 0.00 4 LYS A C 16
ATOM 20982 O O . LYS B 2 7 ? 30.892 28.122 34.813 1.00 0.00 4 LYS A O 16
ATOM 21001 N N . ALA B 2 8 ? 30.496 28.389 37.000 1.00 0.00 5 ALA A N 16
ATOM 21002 C CA . ALA B 2 8 ? 31.758 29.072 37.292 1.00 0.00 5 ALA A CA 16
ATOM 21003 C C . ALA B 2 8 ? 32.269 28.805 38.716 1.00 0.00 5 ALA A C 16
ATOM 21004 O O . ALA B 2 8 ? 31.475 28.643 39.644 1.00 0.00 5 ALA A O 16
ATOM 21011 N N . ARG B 2 9 ? 33.596 28.803 38.888 1.00 0.00 6 ARG A N 16
ATOM 21012 C CA . ARG B 2 9 ? 34.282 28.784 40.194 1.00 0.00 6 ARG A CA 16
ATOM 21013 C C . ARG B 2 9 ? 34.760 30.182 40.599 1.00 0.00 6 ARG A C 16
ATOM 21014 O O . ARG B 2 9 ? 35.158 30.977 39.752 1.00 0.00 6 ARG A O 16
ATOM 21035 N N . VAL B 2 10 ? 34.772 30.482 41.894 1.00 0.00 7 VAL A N 16
ATOM 21036 C CA . VAL B 2 10 ? 35.274 31.756 42.442 1.00 0.00 7 VAL A CA 16
ATOM 21037 C C . VAL B 2 10 ? 36.799 31.778 42.614 1.00 0.00 7 VAL A C 16
ATOM 21038 O O . VAL B 2 10 ? 37.406 30.820 43.097 1.00 0.00 7 VAL A O 16
ATOM 21051 N N . MET B 2 11 ? 37.420 32.907 42.268 1.00 0.00 8 MET A N 16
ATOM 21052 C CA . MET B 2 11 ? 38.860 33.180 42.379 1.00 0.00 8 MET A CA 16
ATOM 21053 C C . MET B 2 11 ? 39.234 34.050 43.592 1.00 0.00 8 MET A C 16
ATOM 21054 O O . MET B 2 11 ? 40.347 33.915 44.099 1.00 0.00 8 MET A O 16
ATOM 21068 N N . TYR B 2 12 ? 38.313 34.886 44.093 1.00 0.00 9 TYR A N 16
ATOM 21069 C CA . TYR B 2 12 ? 38.519 35.722 45.296 1.00 0.00 9 TYR A CA 16
ATOM 21070 C C . TYR B 2 12 ? 37.211 35.959 46.079 1.00 0.00 9 TYR A C 16
ATOM 21071 O O . TYR B 2 12 ? 36.150 36.081 45.469 1.00 0.00 9 TYR A O 16
ATOM 21089 N N . ASP B 2 13 ? 37.275 36.071 47.413 1.00 0.00 10 ASP A N 16
ATOM 21090 C CA . ASP B 2 13 ? 36.100 36.407 48.248 1.00 0.00 10 ASP A CA 16
ATOM 21091 C C . ASP B 2 13 ? 35.474 37.773 47.874 1.00 0.00 10 ASP A C 16
ATOM 21092 O O . ASP B 2 13 ? 36.176 38.787 47.760 1.00 0.00 10 ASP A O 16
ATOM 21101 N N . PHE B 2 14 ? 34.140 37.801 47.766 1.00 0.00 11 PHE A N 16
ATOM 21102 C CA . PHE B 2 14 ? 33.309 38.961 47.400 1.00 0.00 11 PHE A CA 16
ATOM 21103 C C . PHE B 2 14 ? 32.180 39.191 48.418 1.00 0.00 11 PHE A C 16
ATOM 21104 O O . PHE B 2 14 ? 31.796 38.270 49.140 1.00 0.00 11 PHE A O 16
ATOM 21121 N N . ALA B 2 15 ? 31.630 40.407 48.462 1.00 0.00 12 ALA A N 16
ATOM 21122 C CA . ALA B 2 15 ? 30.527 40.784 49.343 1.00 0.00 12 ALA A CA 16
ATOM 21123 C C . ALA B 2 15 ? 29.490 41.651 48.619 1.00 0.00 12 ALA A C 16
ATOM 21124 O O . ALA B 2 15 ? 29.829 42.671 48.013 1.00 0.00 12 ALA A O 16
ATOM 21131 N N . ALA B 2 16 ? 28.224 41.247 48.714 1.00 0.00 13 ALA A N 16
ATOM 21132 C CA . ALA B 2 16 ? 27.072 41.956 48.180 1.00 0.00 13 ALA A CA 16
ATOM 21133 C C . ALA B 2 16 ? 26.652 43.166 49.022 1.00 0.00 13 ALA A C 16
ATOM 21134 O O . ALA B 2 16 ? 26.642 43.121 50.258 1.00 0.00 13 ALA A O 16
ATOM 21141 N N . GLU B 2 17 ? 26.231 44.216 48.325 1.00 0.00 14 GLU A N 16
ATOM 21142 C CA . GLU B 2 17 ? 25.575 45.405 48.868 1.00 0.00 14 GLU A CA 16
ATOM 21143 C C . GLU B 2 17 ? 24.033 45.361 48.761 1.00 0.00 14 GLU A C 16
ATOM 21144 O O . GLU B 2 17 ? 23.487 44.701 47.865 1.00 0.00 14 GLU A O 16
ATOM 21156 N N . PRO B 2 18 ? 23.312 46.090 49.636 1.00 0.00 15 PRO A N 16
ATOM 21157 C CA . PRO B 2 18 ? 21.849 46.144 49.652 1.00 0.00 15 PRO A CA 16
ATOM 21158 C C . PRO B 2 18 ? 21.313 46.963 48.476 1.00 0.00 15 PRO A C 16
ATOM 21159 O O . PRO B 2 18 ? 21.999 47.849 47.964 1.00 0.00 15 PRO A O 16
ATOM 21170 N N . GLY B 2 19 ? 20.097 46.664 48.011 1.00 0.00 16 GLY A N 16
ATOM 21171 C CA . GLY B 2 19 ? 19.460 47.307 46.845 1.00 0.00 16 GLY A CA 16
ATOM 21172 C C . GLY B 2 19 ? 20.114 47.001 45.483 1.00 0.00 16 GLY A C 16
ATOM 21173 O O . GLY B 2 19 ? 19.434 46.959 44.456 1.00 0.00 16 GLY A O 16
ATOM 21177 N N . ASN B 2 20 ? 21.424 46.738 45.459 1.00 0.00 17 ASN A N 16
ATOM 21178 C CA . ASN B 2 20 ? 22.193 46.409 44.260 1.00 0.00 17 ASN A CA 16
ATOM 21179 C C . ASN B 2 20 ? 21.877 45.011 43.695 1.00 0.00 17 ASN A C 16
ATOM 21180 O O . ASN B 2 20 ? 22.107 44.777 42.506 1.00 0.00 17 ASN A O 16
ATOM 21191 N N . ASN B 2 21 ? 21.352 44.105 44.527 1.00 0.00 18 ASN A N 16
ATOM 21192 C CA . ASN B 2 21 ? 20.949 42.729 44.191 1.00 0.00 18 ASN A CA 16
ATOM 21193 C C . ASN B 2 21 ? 22.124 41.784 43.849 1.00 0.00 18 ASN A C 16
ATOM 21194 O O . ASN B 2 21 ? 22.005 40.869 43.031 1.00 0.00 18 ASN A O 16
ATOM 21205 N N . GLU B 2 22 ? 23.276 42.007 44.485 1.00 0.00 19 GLU A N 16
ATOM 21206 C CA . GLU B 2 22 ? 24.504 41.226 44.338 1.00 0.00 19 GLU A CA 16
ATOM 21207 C C . GLU B 2 22 ? 24.460 39.910 45.146 1.00 0.00 19 GLU A C 16
ATOM 21208 O O . GLU B 2 22 ? 23.682 39.777 46.099 1.00 0.00 19 GLU A O 16
ATOM 21220 N N . LEU B 2 23 ? 25.297 38.928 44.789 1.00 0.00 20 LEU A N 16
ATOM 21221 C CA . LEU B 2 23 ? 25.377 37.629 45.479 1.00 0.00 20 LEU A CA 16
ATOM 21222 C C . LEU B 2 23 ? 26.749 37.443 46.156 1.00 0.00 20 LEU A C 16
ATOM 21223 O O . LEU B 2 23 ? 27.759 37.291 45.479 1.00 0.00 20 LEU A O 16
ATOM 21239 N N . THR B 2 24 ? 26.800 37.458 47.492 1.00 0.00 21 THR A N 16
ATOM 21240 C CA . THR B 2 24 ? 28.030 37.190 48.269 1.00 0.00 21 THR A CA 16
ATOM 21241 C C . THR B 2 24 ? 28.545 35.781 47.998 1.00 0.00 21 THR A C 16
ATOM 21242 O O . THR B 2 24 ? 27.773 34.821 48.029 1.00 0.00 21 THR A O 16
ATOM 21253 N N . VAL B 2 25 ? 29.856 35.636 47.779 1.00 0.00 22 VAL A N 16
ATOM 21254 C CA . VAL B 2 25 ? 30.511 34.347 47.495 1.00 0.00 22 VAL A CA 16
ATOM 21255 C C . VAL B 2 25 ? 31.914 34.271 48.100 1.00 0.00 22 VAL A C 16
ATOM 21256 O O . VAL B 2 25 ? 32.575 35.285 48.337 1.00 0.00 22 VAL A O 16
ATOM 21269 N N . ASN B 2 26 ? 32.383 33.050 48.347 1.00 0.00 23 ASN A N 16
ATOM 21270 C CA . ASN B 2 26 ? 33.734 32.755 48.826 1.00 0.00 23 ASN A CA 16
ATOM 21271 C C . ASN B 2 26 ? 34.589 32.094 47.744 1.00 0.00 23 ASN A C 16
ATOM 21272 O O . ASN B 2 26 ? 34.090 31.378 46.884 1.00 0.00 23 ASN A O 16
ATOM 21283 N N . GLU B 2 27 ? 35.898 32.306 47.795 1.00 0.00 24 GLU A N 16
ATOM 21284 C CA . GLU B 2 27 ? 36.848 31.720 46.851 1.00 0.00 24 GLU A CA 16
ATOM 21285 C C . GLU B 2 27 ? 36.807 30.183 46.821 1.00 0.00 24 GLU A C 16
ATOM 21286 O O . GLU B 2 27 ? 36.759 29.535 47.870 1.00 0.00 24 GLU A O 16
ATOM 21298 N N . GLY B 2 28 ? 36.841 29.589 45.620 1.00 0.00 25 GLY A N 16
ATOM 21299 C CA . GLY B 2 28 ? 36.701 28.150 45.428 1.00 0.00 25 GLY A CA 16
ATOM 21300 C C . GLY B 2 28 ? 35.269 27.610 45.470 1.00 0.00 25 GLY A C 16
ATOM 21301 O O . GLY B 2 28 ? 35.053 26.441 45.152 1.00 0.00 25 GLY A O 16
ATOM 21305 N N . GLU B 2 29 ? 34.289 28.442 45.822 1.00 0.00 26 GLU A N 16
ATOM 21306 C CA . GLU B 2 29 ? 32.867 28.105 45.681 1.00 0.00 26 GLU A CA 16
ATOM 21307 C C . GLU B 2 29 ? 32.478 27.980 44.193 1.00 0.00 26 GLU A C 16
ATOM 21308 O O . GLU B 2 29 ? 33.061 28.638 43.329 1.00 0.00 26 GLU A O 16
ATOM 21320 N N . ILE B 2 30 ? 31.513 27.109 43.889 1.00 0.00 27 ILE A N 16
ATOM 21321 C CA . ILE B 2 30 ? 30.944 26.892 42.554 1.00 0.00 27 ILE A CA 16
ATOM 21322 C C . ILE B 2 30 ? 29.540 27.506 42.461 1.00 0.00 27 ILE A C 16
ATOM 21323 O O . ILE B 2 30 ? 28.692 27.265 43.323 1.00 0.00 27 ILE A O 16
ATOM 21339 N N . ILE B 2 31 ? 29.238 28.235 41.390 1.00 0.00 28 ILE A N 16
ATOM 21340 C CA . ILE B 2 31 ? 27.918 28.833 41.130 1.00 0.00 28 ILE A CA 16
ATOM 21341 C C . ILE B 2 31 ? 27.439 28.553 39.708 1.00 0.00 28 ILE A C 16
ATOM 21342 O O . ILE B 2 31 ? 28.235 28.402 38.780 1.00 0.00 28 ILE A O 16
ATOM 21358 N N . THR B 2 32 ? 26.124 28.475 39.524 1.00 0.00 29 THR A N 16
ATOM 21359 C CA . THR B 2 32 ? 25.516 28.403 38.196 1.00 0.00 29 THR A CA 16
ATOM 21360 C C . THR B 2 32 ? 25.426 29.817 37.629 1.00 0.00 29 THR A C 16
ATOM 21361 O O . THR B 2 32 ? 25.088 30.742 38.364 1.00 0.00 29 THR A O 16
ATOM 21372 N N . ILE B 2 33 ? 25.686 30.004 36.338 1.00 0.00 30 ILE A N 16
ATOM 21373 C CA . ILE B 2 33 ? 25.473 31.271 35.638 1.00 0.00 30 ILE A CA 16
ATOM 21374 C C . ILE B 2 33 ? 24.021 31.391 35.151 1.00 0.00 30 ILE A C 16
ATOM 21375 O O . ILE B 2 33 ? 23.424 30.420 34.676 1.00 0.00 30 ILE A O 16
ATOM 21391 N N . THR B 2 34 ? 23.468 32.600 35.228 1.00 0.00 31 THR A N 16
ATOM 21392 C CA . THR B 2 34 ? 22.158 32.977 34.667 1.00 0.00 31 THR A CA 16
ATOM 21393 C C . THR B 2 34 ? 22.251 34.101 33.628 1.00 0.00 31 THR A C 16
ATOM 21394 O O . THR B 2 34 ? 21.443 34.124 32.696 1.00 0.00 31 THR A O 16
ATOM 21405 N N . ASN B 2 35 ? 23.250 34.991 33.708 1.00 0.00 32 ASN A N 16
ATOM 21406 C CA . ASN B 2 35 ? 23.487 36.041 32.704 1.00 0.00 32 ASN A CA 16
ATOM 21407 C C . ASN B 2 35 ? 24.980 36.433 32.635 1.00 0.00 32 ASN A C 16
ATOM 21408 O O . ASN B 2 35 ? 25.414 37.295 33.398 1.00 0.00 32 ASN A O 16
ATOM 21419 N N . PRO B 2 36 ? 25.787 35.841 31.739 1.00 0.00 33 PRO A N 16
ATOM 21420 C CA . PRO B 2 36 ? 27.235 36.037 31.709 1.00 0.00 33 PRO A CA 16
ATOM 21421 C C . PRO B 2 36 ? 27.741 37.443 31.346 1.00 0.00 33 PRO A C 16
ATOM 21422 O O . PRO B 2 36 ? 28.940 37.700 31.503 1.00 0.00 33 PRO A O 16
ATOM 21433 N N . ASP B 2 37 ? 26.887 38.351 30.873 1.00 0.00 34 ASP A N 16
ATOM 21434 C CA . ASP B 2 37 ? 27.275 39.720 30.510 1.00 0.00 34 ASP A CA 16
ATOM 21435 C C . ASP B 2 37 ? 26.110 40.718 30.616 1.00 0.00 34 ASP A C 16
ATOM 21436 O O . ASP B 2 37 ? 25.495 41.163 29.641 1.00 0.00 34 ASP A O 16
ATOM 21445 N N . VAL B 2 38 ? 25.807 41.080 31.854 1.00 0.00 35 VAL A N 16
ATOM 21446 C CA . VAL B 2 38 ? 24.767 42.051 32.249 1.00 0.00 35 VAL A CA 16
ATOM 21447 C C . VAL B 2 38 ? 25.154 43.509 31.974 1.00 0.00 35 VAL A C 16
ATOM 21448 O O . VAL B 2 38 ? 24.290 44.386 32.010 1.00 0.00 35 VAL A O 16
ATOM 21461 N N . GLY B 2 39 ? 26.430 43.778 31.701 1.00 0.00 36 GLY A N 16
ATOM 21462 C CA . GLY B 2 39 ? 26.985 45.111 31.536 1.00 0.00 36 GLY A CA 16
ATOM 21463 C C . GLY B 2 39 ? 27.768 45.554 32.768 1.00 0.00 36 GLY A C 16
ATOM 21464 O O . GLY B 2 39 ? 27.651 44.998 33.863 1.00 0.00 36 GLY A O 16
ATOM 21468 N N . GLY B 2 40 ? 28.618 46.555 32.565 1.00 0.00 37 GLY A N 16
ATOM 21469 C CA . GLY B 2 40 ? 29.388 47.224 33.622 1.00 0.00 37 GLY A CA 16
ATOM 21470 C C . GLY B 2 40 ? 30.545 46.416 34.231 1.00 0.00 37 GLY A C 16
ATOM 21471 O O . GLY B 2 40 ? 31.258 46.949 35.085 1.00 0.00 37 GLY A O 16
ATOM 21475 N N . GLY B 2 41 ? 30.753 45.162 33.811 1.00 0.00 38 GLY A N 16
ATOM 21476 C CA . GLY B 2 41 ? 31.790 44.265 34.341 1.00 0.00 38 GLY A CA 16
ATOM 21477 C C . GLY B 2 41 ? 31.263 43.111 35.205 1.00 0.00 38 GLY A C 16
ATOM 21478 O O . GLY B 2 41 ? 32.026 42.542 35.988 1.00 0.00 38 GLY A O 16
ATOM 21482 N N . TRP B 2 42 ? 29.976 42.760 35.105 1.00 0.00 39 TRP A N 16
ATOM 21483 C CA . TRP B 2 42 ? 29.328 41.765 35.971 1.00 0.00 39 TRP A CA 16
ATOM 21484 C C . TRP B 2 42 ? 28.774 40.561 35.199 1.00 0.00 39 TRP A C 16
ATOM 21485 O O . TRP B 2 42 ? 28.633 40.576 33.973 1.00 0.00 39 TRP A O 16
ATOM 21506 N N . LEU B 2 43 ? 28.432 39.519 35.951 1.00 0.00 40 LEU A N 16
ATOM 21507 C CA . LEU B 2 43 ? 27.670 38.353 35.521 1.00 0.00 40 LEU A CA 16
ATOM 21508 C C . LEU B 2 43 ? 26.606 38.035 36.590 1.00 0.00 40 LEU A C 16
ATOM 21509 O O . LEU B 2 43 ? 26.791 38.324 37.771 1.00 0.00 40 LEU A O 16
ATOM 21525 N N . GLU B 2 44 ? 25.453 37.518 36.177 1.00 0.00 41 GLU A N 16
ATOM 21526 C CA . GLU B 2 44 ? 24.399 37.019 37.070 1.00 0.00 41 GLU A CA 16
ATOM 21527 C C . GLU B 2 44 ? 24.636 35.526 37.340 1.00 0.00 41 GLU A C 16
ATOM 21528 O O . GLU B 2 44 ? 24.932 34.766 36.408 1.00 0.00 41 GLU A O 16
ATOM 21540 N N . GLY B 2 45 ? 24.513 35.105 38.600 1.00 0.00 42 GLY A N 16
ATOM 21541 C CA . GLY B 2 45 ? 24.736 33.727 39.027 1.00 0.00 42 GLY A CA 16
ATOM 21542 C C . GLY B 2 45 ? 23.998 33.358 40.303 1.00 0.00 42 GLY A C 16
ATOM 21543 O O . GLY B 2 45 ? 23.442 34.225 40.972 1.00 0.00 42 GLY A O 16
ATOM 21547 N N . ARG B 2 46 ? 23.982 32.057 40.621 1.00 0.00 43 ARG A N 16
ATOM 21548 C CA . ARG B 2 46 ? 23.262 31.443 41.746 1.00 0.00 43 ARG A CA 16
ATOM 21549 C C . ARG B 2 46 ? 24.108 30.403 42.465 1.00 0.00 43 ARG A C 16
ATOM 21550 O O . ARG B 2 46 ? 24.719 29.545 41.831 1.00 0.00 43 ARG A O 16
ATOM 21571 N N . ASN B 2 47 ? 24.119 30.482 43.795 1.00 0.00 44 ASN A N 16
ATOM 21572 C CA . ASN B 2 47 ? 24.754 29.480 44.663 1.00 0.00 44 ASN A CA 16
ATOM 21573 C C . ASN B 2 47 ? 23.829 28.326 44.986 1.00 0.00 44 ASN A C 16
ATOM 21574 O O . ASN B 2 47 ? 22.612 28.457 44.879 1.00 0.00 44 ASN A O 16
ATOM 21585 N N . ILE B 2 48 ? 24.428 27.275 45.537 1.00 0.00 45 ILE A N 16
ATOM 21586 C CA . ILE B 2 48 ? 23.792 26.012 45.916 1.00 0.00 45 ILE A CA 16
ATOM 21587 C C . ILE B 2 48 ? 22.489 26.167 46.731 1.00 0.00 45 ILE A C 16
ATOM 21588 O O . ILE B 2 48 ? 21.543 25.381 46.618 1.00 0.00 45 ILE A O 16
ATOM 21604 N N . LYS B 2 49 ? 22.431 27.229 47.539 1.00 0.00 46 LYS A N 16
ATOM 21605 C CA . LYS B 2 49 ? 21.302 27.598 48.404 1.00 0.00 46 LYS A CA 16
ATOM 21606 C C . LYS B 2 49 ? 20.060 28.046 47.616 1.00 0.00 46 LYS A C 16
ATOM 21607 O O . LYS B 2 49 ? 18.972 28.139 48.176 1.00 0.00 46 LYS A O 16
ATOM 21626 N N . GLY B 2 50 ? 20.247 28.387 46.339 1.00 0.00 47 GLY A N 16
ATOM 21627 C CA . GLY B 2 50 ? 19.232 28.829 45.391 1.00 0.00 47 GLY A CA 16
ATOM 21628 C C . GLY B 2 50 ? 18.976 30.327 45.348 1.00 0.00 47 GLY A C 16
ATOM 21629 O O . GLY B 2 50 ? 17.949 30.741 44.809 1.00 0.00 47 GLY A O 16
ATOM 21633 N N . GLU B 2 51 ? 19.878 31.143 45.896 1.00 0.00 48 GLU A N 16
ATOM 21634 C CA . GLU B 2 51 ? 19.817 32.600 45.721 1.00 0.00 48 GLU A CA 16
ATOM 21635 C C . GLU B 2 51 ? 20.615 33.009 44.495 1.00 0.00 48 GLU A C 16
ATOM 21636 O O . GLU B 2 51 ? 21.707 32.480 44.284 1.00 0.00 48 GLU A O 16
ATOM 21648 N N . ARG B 2 52 ? 20.078 33.974 43.741 1.00 0.00 49 ARG A N 16
ATOM 21649 C CA . ARG B 2 52 ? 20.728 34.595 42.577 1.00 0.00 49 ARG A CA 16
ATOM 21650 C C . ARG B 2 52 ? 21.176 36.030 42.837 1.00 0.00 49 ARG A C 16
ATOM 21651 O O . ARG B 2 52 ? 20.669 36.689 43.749 1.00 0.00 49 ARG A O 16
ATOM 21672 N N . GLY B 2 53 ? 22.076 36.539 42.005 1.00 0.00 50 GLY A N 16
ATOM 21673 C CA . GLY B 2 53 ? 22.492 37.934 42.040 1.00 0.00 50 GLY A CA 16
ATOM 21674 C C . GLY B 2 53 ? 23.699 38.225 41.159 1.00 0.00 50 GLY A C 16
ATOM 21675 O O . GLY B 2 53 ? 24.242 37.340 40.500 1.00 0.00 50 GLY A O 16
ATOM 21679 N N . LEU B 2 54 ? 24.093 39.492 41.143 1.00 0.00 51 LEU A N 16
ATOM 21680 C CA . LEU B 2 54 ? 25.235 39.989 40.375 1.00 0.00 51 LEU A CA 16
ATOM 21681 C C . LEU B 2 54 ? 26.562 39.731 41.102 1.00 0.00 51 LEU A C 16
ATOM 21682 O O . LEU B 2 54 ? 26.676 39.964 42.308 1.00 0.00 51 LEU A O 16
ATOM 21698 N N . VAL B 2 55 ? 27.569 39.303 40.342 1.00 0.00 52 VAL A N 16
ATOM 21699 C CA . VAL B 2 55 ? 28.960 39.094 40.772 1.00 0.00 52 VAL A CA 16
ATOM 21700 C C . VAL B 2 55 ? 29.920 39.625 39.697 1.00 0.00 52 VAL A C 16
ATOM 21701 O O . VAL B 2 55 ? 29.652 39.467 38.506 1.00 0.00 52 VAL A O 16
ATOM 21714 N N . PRO B 2 56 ? 31.030 40.278 40.078 1.00 0.00 53 PRO A N 16
ATOM 21715 C CA . PRO B 2 56 ? 32.066 40.709 39.141 1.00 0.00 53 PRO A CA 16
ATOM 21716 C C . PRO B 2 56 ? 32.729 39.507 38.435 1.00 0.00 53 PRO A C 16
ATOM 21717 O O . PRO B 2 56 ? 33.269 38.618 39.091 1.00 0.00 53 PRO A O 16
ATOM 21728 N N . THR B 2 57 ? 32.727 39.471 37.097 1.00 0.00 54 THR A N 16
ATOM 21729 C CA . THR B 2 57 ? 33.342 38.365 36.325 1.00 0.00 54 THR A CA 16
ATOM 21730 C C . THR B 2 57 ? 34.852 38.233 36.526 1.00 0.00 54 THR A C 16
ATOM 21731 O O . THR B 2 57 ? 35.374 37.120 36.494 1.00 0.00 54 THR A O 16
ATOM 21742 N N . ASP B 2 58 ? 35.557 39.327 36.827 1.00 0.00 55 ASP A N 16
ATOM 21743 C CA . ASP B 2 58 ? 36.986 39.289 37.160 1.00 0.00 55 ASP A CA 16
ATOM 21744 C C . ASP B 2 58 ? 37.283 38.442 38.409 1.00 0.00 55 ASP A C 16
ATOM 21745 O O . ASP B 2 58 ? 38.397 37.936 38.545 1.00 0.00 55 ASP A O 16
ATOM 21754 N N . TYR B 2 59 ? 36.307 38.295 39.316 1.00 0.00 56 TYR A N 16
ATOM 21755 C CA . TYR B 2 59 ? 36.420 37.524 40.553 1.00 0.00 56 TYR A CA 16
ATOM 21756 C C . TYR B 2 59 ? 36.138 36.024 40.374 1.00 0.00 56 TYR A C 16
ATOM 21757 O O . TYR B 2 59 ? 36.345 35.266 41.323 1.00 0.00 56 TYR A O 16
ATOM 21775 N N . VAL B 2 60 ? 35.663 35.573 39.208 1.00 0.00 57 VAL A N 16
ATOM 21776 C CA . VAL B 2 60 ? 35.287 34.172 38.947 1.00 0.00 57 VAL A CA 16
ATOM 21777 C C . VAL B 2 60 ? 35.877 33.655 37.628 1.00 0.00 57 VAL A C 16
ATOM 21778 O O . VAL B 2 60 ? 36.420 34.411 36.823 1.00 0.00 57 VAL A O 16
ATOM 21791 N N . GLU B 2 61 ? 35.753 32.354 37.389 1.00 0.00 58 GLU A N 16
ATOM 21792 C CA . GLU B 2 61 ? 36.196 31.663 36.173 1.00 0.00 58 GLU A CA 16
ATOM 21793 C C . GLU B 2 61 ? 35.135 30.697 35.637 1.00 0.00 58 GLU A C 16
ATOM 21794 O O . GLU B 2 61 ? 34.635 29.837 36.361 1.00 0.00 58 GLU A O 16
ATOM 21806 N N . ILE B 2 62 ? 34.812 30.819 34.348 1.00 0.00 59 ILE A N 16
ATOM 21807 C CA . ILE B 2 62 ? 33.830 29.950 33.686 1.00 0.00 59 ILE A CA 16
ATOM 21808 C C . ILE B 2 62 ? 34.387 28.524 33.545 1.00 0.00 59 ILE A C 16
ATOM 21809 O O . ILE B 2 62 ? 35.533 28.324 33.120 1.00 0.00 59 ILE A O 16
ATOM 21825 N N . LEU B 2 63 ? 33.586 27.532 33.936 1.00 0.00 60 LEU A N 16
ATOM 21826 C CA . LEU B 2 63 ? 33.887 26.100 33.854 1.00 0.00 60 LEU A CA 16
ATOM 21827 C C . LEU B 2 63 ? 33.485 25.488 32.484 1.00 0.00 60 LEU A C 16
ATOM 21828 O O . LEU B 2 63 ? 32.599 26.021 31.802 1.00 0.00 60 LEU A O 16
ATOM 21844 N N . PRO B 2 64 ? 34.123 24.378 32.056 1.00 0.00 61 PRO A N 16
ATOM 21845 C CA . PRO B 2 64 ? 33.925 23.761 30.736 1.00 0.00 61 PRO A CA 16
ATOM 21846 C C . PRO B 2 64 ? 32.600 23.002 30.565 1.00 0.00 61 PRO A C 16
ATOM 21847 O O . PRO B 2 64 ? 31.968 22.589 31.541 1.00 0.00 61 PRO A O 16
ATOM 21858 N N . SER B 2 65 ? 32.223 22.744 29.306 1.00 0.00 62 SER A N 16
ATOM 21859 C CA . SER B 2 65 ? 31.090 21.870 28.961 1.00 0.00 62 SER A CA 16
ATOM 21860 C C . SER B 2 65 ? 31.379 20.403 29.303 1.00 0.00 62 SER A C 16
ATOM 21861 O O . SER B 2 65 ? 32.462 19.871 29.027 1.00 0.00 62 SER A O 16
ATOM 21869 N N . ASP B 2 66 ? 30.385 19.741 29.895 1.00 0.00 63 ASP A N 16
ATOM 21870 C CA . ASP B 2 66 ? 30.388 18.306 30.190 1.00 0.00 63 ASP A CA 16
ATOM 21871 C C . ASP B 2 66 ? 30.040 17.487 28.934 1.00 0.00 63 ASP A C 16
ATOM 21872 O O . ASP B 2 66 ? 30.625 16.428 28.697 1.00 0.00 63 ASP A O 16
ATOM 21881 N N . GLY B 2 67 ? 29.138 18.021 28.098 1.00 0.00 64 GLY A N 16
ATOM 21882 C CA . GLY B 2 67 ? 28.823 17.540 26.745 1.00 0.00 64 GLY A CA 16
ATOM 21883 C C . GLY B 2 67 ? 28.155 16.178 26.667 1.00 0.00 64 GLY A C 16
ATOM 21884 O O . GLY B 2 67 ? 28.866 15.149 26.639 1.00 0.00 64 GLY A O 16
ATOM 21889 N N . ALA A 1 1 ? 14.461 48.025 37.714 1.00 0.00 1663 ALA B N 17
ATOM 21890 C CA . ALA A 1 1 ? 14.198 47.079 36.610 1.00 0.00 1663 ALA B CA 17
ATOM 21891 C C . ALA A 1 1 ? 13.604 45.769 37.125 1.00 0.00 1663 ALA B C 17
ATOM 21892 O O . ALA A 1 1 ? 13.860 45.370 38.259 1.00 0.00 1663 ALA B O 17
ATOM 21901 N N . GLU A 1 2 ? 12.842 45.065 36.284 1.00 0.00 1664 GLU B N 17
ATOM 21902 C CA . GLU A 1 2 ? 12.372 43.694 36.532 1.00 0.00 1664 GLU B CA 17
ATOM 21903 C C . GLU A 1 2 ? 13.531 42.685 36.437 1.00 0.00 1664 GLU B C 17
ATOM 21904 O O . GLU A 1 2 ? 13.730 41.879 37.349 1.00 0.00 1664 GLU B O 17
ATOM 21916 N N . ARG A 1 3 ? 14.328 42.752 35.364 1.00 0.00 1665 ARG B N 17
ATOM 21917 C CA . ARG A 1 3 ? 15.537 41.937 35.149 1.00 0.00 1665 ARG B CA 17
ATOM 21918 C C . ARG A 1 3 ? 16.690 42.382 36.059 1.00 0.00 1665 ARG B C 17
ATOM 21919 O O . ARG A 1 3 ? 16.771 43.558 36.422 1.00 0.00 1665 ARG B O 17
ATOM 21940 N N . LEU A 1 4 ? 17.606 41.474 36.412 1.00 0.00 1666 LEU B N 17
ATOM 21941 C CA . LEU A 1 4 ? 18.846 41.850 37.104 1.00 0.00 1666 LEU B CA 17
ATOM 21942 C C . LEU A 1 4 ? 19.805 42.567 36.149 1.00 0.00 1666 LEU B C 17
ATOM 21943 O O . LEU A 1 4 ? 20.249 41.992 35.154 1.00 0.00 1666 LEU B O 17
ATOM 21959 N N . ILE A 1 5 ? 20.133 43.817 36.486 1.00 0.00 1667 ILE B N 17
ATOM 21960 C CA . ILE A 1 5 ? 21.044 44.705 35.753 1.00 0.00 1667 ILE B CA 17
ATOM 21961 C C . ILE A 1 5 ? 21.807 45.563 36.788 1.00 0.00 1667 ILE B C 17
ATOM 21962 O O . ILE A 1 5 ? 21.153 46.171 37.646 1.00 0.00 1667 ILE B O 17
ATOM 21978 N N . PRO A 1 6 ? 23.153 45.627 36.757 1.00 0.00 1668 PRO B N 17
ATOM 21979 C CA . PRO A 1 6 ? 23.943 46.377 37.737 1.00 0.00 1668 PRO B CA 17
ATOM 21980 C C . PRO A 1 6 ? 23.737 47.898 37.671 1.00 0.00 1668 PRO B C 17
ATOM 21981 O O . PRO A 1 6 ? 23.350 48.458 36.642 1.00 0.00 1668 PRO B O 17
ATOM 21992 N N . ARG A 1 7 ? 24.025 48.560 38.799 1.00 0.00 1669 ARG B N 17
ATOM 21993 C CA . ARG A 1 7 ? 23.916 50.021 39.014 1.00 0.00 1669 ARG B CA 17
ATOM 21994 C C . ARG A 1 7 ? 25.268 50.703 39.305 1.00 0.00 1669 ARG B C 17
ATOM 21995 O O . ARG A 1 7 ? 25.313 51.874 39.673 1.00 0.00 1669 ARG B O 17
ATOM 22016 N N . ARG A 1 8 ? 26.373 49.966 39.149 1.00 0.00 1670 ARG B N 17
ATOM 22017 C CA . ARG A 1 8 ? 27.766 50.410 39.329 1.00 0.00 1670 ARG B CA 17
ATOM 22018 C C . ARG A 1 8 ? 28.714 49.580 38.448 1.00 0.00 1670 ARG B C 17
ATOM 22019 O O . ARG A 1 8 ? 28.377 48.434 38.141 1.00 0.00 1670 ARG B O 17
ATOM 22040 N N . PRO A 1 9 ? 29.896 50.090 38.059 1.00 0.00 1671 PRO B N 17
ATOM 22041 C CA . PRO A 1 9 ? 30.932 49.270 37.427 1.00 0.00 1671 PRO B CA 17
ATOM 22042 C C . PRO A 1 9 ? 31.453 48.214 38.415 1.00 0.00 1671 PRO B C 17
ATOM 22043 O O . PRO A 1 9 ? 31.315 48.378 39.630 1.00 0.00 1671 PRO B O 17
ATOM 22054 N N . ALA A 1 10 ? 32.066 47.136 37.926 1.00 0.00 1672 ALA B N 17
ATOM 22055 C CA . ALA A 1 10 ? 32.662 46.124 38.803 1.00 0.00 1672 ALA B CA 17
ATOM 22056 C C . ALA A 1 10 ? 33.762 46.728 39.715 1.00 0.00 1672 ALA B C 17
ATOM 22057 O O . ALA A 1 10 ? 34.560 47.547 39.237 1.00 0.00 1672 ALA B O 17
ATOM 22064 N N . PRO A 1 11 ? 33.830 46.356 41.009 1.00 0.00 1673 PRO B N 17
ATOM 22065 C CA . PRO A 1 11 ? 34.894 46.796 41.913 1.00 0.00 1673 PRO B CA 17
ATOM 22066 C C . PRO A 1 11 ? 36.272 46.249 41.492 1.00 0.00 1673 PRO B C 17
ATOM 22067 O O . PRO A 1 11 ? 36.336 45.223 40.801 1.00 0.00 1673 PRO B O 17
ATOM 22078 N N . PRO A 1 12 ? 37.386 46.875 41.925 1.00 0.00 1674 PRO B N 17
ATOM 22079 C CA . PRO A 1 12 ? 38.731 46.347 41.703 1.00 0.00 1674 PRO B CA 17
ATOM 22080 C C . PRO A 1 12 ? 38.889 44.934 42.275 1.00 0.00 1674 PRO B C 17
ATOM 22081 O O . PRO A 1 12 ? 38.395 44.633 43.366 1.00 0.00 1674 PRO B O 17
ATOM 22092 N N . VAL A 1 13 ? 39.590 44.058 41.555 1.00 0.00 1675 VAL B N 17
ATOM 22093 C CA . VAL A 1 13 ? 39.874 42.677 41.977 1.00 0.00 1675 VAL B CA 17
ATOM 22094 C C . VAL A 1 13 ? 41.313 42.555 42.505 1.00 0.00 1675 VAL B C 17
ATOM 22095 O O . VAL A 1 13 ? 42.215 43.167 41.924 1.00 0.00 1675 VAL B O 17
ATOM 22108 N N . PRO A 1 14 ? 41.579 41.782 43.578 1.00 0.00 1676 PRO B N 17
ATOM 22109 C CA . PRO A 1 14 ? 42.896 41.700 44.218 1.00 0.00 1676 PRO B CA 17
ATOM 22110 C C . PRO A 1 14 ? 43.859 40.732 43.500 1.00 0.00 1676 PRO B C 17
ATOM 22111 O O . PRO A 1 14 ? 44.565 39.932 44.117 1.00 0.00 1676 PRO B O 17
ATOM 22122 N N . VAL A 1 15 ? 43.867 40.786 42.169 1.00 0.00 1677 VAL B N 17
ATOM 22123 C CA . VAL A 1 15 ? 44.717 39.983 41.285 1.00 0.00 1677 VAL B CA 17
ATOM 22124 C C . VAL A 1 15 ? 46.185 40.442 41.371 1.00 0.00 1677 VAL B C 17
ATOM 22125 O O . VAL A 1 15 ? 46.434 41.651 41.443 1.00 0.00 1677 VAL B O 17
ATOM 22138 N N . PRO A 1 16 ? 47.169 39.521 41.362 1.00 0.00 1678 PRO B N 17
ATOM 22139 C CA . PRO A 1 16 ? 48.589 39.848 41.209 1.00 0.00 1678 PRO B CA 17
ATOM 22140 C C . PRO A 1 16 ? 48.878 40.283 39.759 1.00 0.00 1678 PRO B C 17
ATOM 22141 O O . PRO A 1 16 ? 49.291 39.487 38.909 1.00 0.00 1678 PRO B O 17
ATOM 22152 N N . ALA A 1 17 ? 48.575 41.553 39.478 1.00 0.00 1679 ALA B N 17
ATOM 22153 C CA . ALA A 1 17 ? 48.807 42.307 38.252 1.00 0.00 1679 ALA B CA 17
ATOM 22154 C C . ALA A 1 17 ? 48.608 43.802 38.572 1.00 0.00 1679 ALA B C 17
ATOM 22155 O O . ALA A 1 17 ? 47.660 44.174 39.272 1.00 0.00 1679 ALA B O 17
ATOM 22162 N N . ARG A 1 18 ? 49.489 44.661 38.060 1.00 0.00 1680 ARG B N 17
ATOM 22163 C CA . ARG A 1 18 ? 49.373 46.128 38.149 1.00 0.00 1680 ARG B CA 17
ATOM 22164 C C . ARG A 1 18 ? 48.314 46.677 37.178 1.00 0.00 1680 ARG B C 17
ATOM 22165 O O . ARG A 1 18 ? 48.069 46.088 36.123 1.00 0.00 1680 ARG B O 17
ATOM 22186 N N . ILE A 1 19 ? 47.722 47.828 37.509 1.00 0.00 1681 ILE B N 17
ATOM 22187 C CA . ILE A 1 19 ? 46.718 48.535 36.693 1.00 0.00 1681 ILE B CA 17
ATOM 22188 C C . ILE A 1 19 ? 47.113 50.018 36.493 1.00 0.00 1681 ILE B C 17
ATOM 22189 O O . ILE A 1 19 ? 47.239 50.745 37.488 1.00 0.00 1681 ILE B O 17
ATOM 22205 N N . PRO A 1 20 ? 47.300 50.498 35.245 1.00 0.00 1682 PRO B N 17
ATOM 22206 C CA . PRO A 1 20 ? 47.605 51.902 34.948 1.00 0.00 1682 PRO B CA 17
ATOM 22207 C C . PRO A 1 20 ? 46.378 52.824 35.088 1.00 0.00 1682 PRO B C 17
ATOM 22208 O O . PRO A 1 20 ? 45.231 52.363 35.089 1.00 0.00 1682 PRO B O 17
ATOM 22219 N N . SER A 1 21 ? 46.617 54.138 35.152 1.00 0.00 1683 SER B N 17
ATOM 22220 C CA . SER A 1 21 ? 45.594 55.177 35.367 1.00 0.00 1683 SER B CA 17
ATOM 22221 C C . SER A 1 21 ? 45.518 56.167 34.185 1.00 0.00 1683 SER B C 17
ATOM 22222 O O . SER A 1 21 ? 46.006 57.301 34.297 1.00 0.00 1683 SER B O 17
ATOM 22230 N N . PRO A 1 22 ? 44.924 55.783 33.036 1.00 0.00 1684 PRO B N 17
ATOM 22231 C CA . PRO A 1 22 ? 44.728 56.678 31.895 1.00 0.00 1684 PRO B CA 17
ATOM 22232 C C . PRO A 1 22 ? 43.763 57.826 32.232 1.00 0.00 1684 PRO B C 17
ATOM 22233 O O . PRO A 1 22 ? 42.692 57.602 32.814 1.00 0.00 1684 PRO B O 17
ATOM 22244 N N . ARG A 1 23 ? 44.138 59.051 31.858 1.00 0.00 1685 ARG B N 17
ATOM 22245 C CA . ARG A 1 23 ? 43.409 60.301 32.124 1.00 0.00 1685 ARG B CA 17
ATOM 22246 C C . ARG A 1 23 ? 42.133 60.419 31.299 1.00 0.00 1685 ARG B C 17
ATOM 22247 O O . ARG A 1 23 ? 42.164 60.090 30.090 1.00 0.00 1685 ARG B O 17
ATOM 22269 N N . GLY B 2 1 ? 24.291 25.329 22.129 1.00 0.00 -2 GLY A N 17
ATOM 22270 C CA . GLY B 2 1 ? 23.903 25.706 23.497 1.00 0.00 -2 GLY A CA 17
ATOM 22271 C C . GLY B 2 1 ? 23.259 24.537 24.212 1.00 0.00 -2 GLY A C 17
ATOM 22272 O O . GLY B 2 1 ? 22.047 24.354 24.121 1.00 0.00 -2 GLY A O 17
ATOM 22278 N N . SER B 2 2 ? 24.050 23.737 24.931 1.00 0.00 -1 SER A N 17
ATOM 22279 C CA . SER B 2 2 ? 23.560 22.564 25.676 1.00 0.00 -1 SER A CA 17
ATOM 22280 C C . SER B 2 2 ? 22.509 22.932 26.734 1.00 0.00 -1 SER A C 17
ATOM 22281 O O . SER B 2 2 ? 22.545 24.027 27.302 1.00 0.00 -1 SER A O 17
ATOM 22289 N N . HIS B 2 3 ? 21.576 22.019 27.026 1.00 0.00 0 HIS A N 17
ATOM 22290 C CA . HIS B 2 3 ? 20.551 22.222 28.069 1.00 0.00 0 HIS A CA 17
ATOM 22291 C C . HIS B 2 3 ? 21.159 22.200 29.482 1.00 0.00 0 HIS A C 17
ATOM 22292 O O . HIS B 2 3 ? 20.662 22.891 30.376 1.00 0.00 0 HIS A O 17
ATOM 22306 N N . MET B 2 4 ? 22.255 21.456 29.673 1.00 0.00 1 MET A N 17
ATOM 22307 C CA . MET B 2 4 ? 23.056 21.455 30.905 1.00 0.00 1 MET A CA 17
ATOM 22308 C C . MET B 2 4 ? 23.649 22.843 31.207 1.00 0.00 1 MET A C 17
ATOM 22309 O O . MET B 2 4 ? 24.267 23.463 30.339 1.00 0.00 1 MET A O 17
ATOM 22323 N N . ALA B 2 5 ? 23.486 23.322 32.443 1.00 0.00 2 ALA A N 17
ATOM 22324 C CA . ALA B 2 5 ? 23.886 24.669 32.858 1.00 0.00 2 ALA A CA 17
ATOM 22325 C C . ALA B 2 5 ? 25.412 24.923 32.843 1.00 0.00 2 ALA A C 17
ATOM 22326 O O . ALA B 2 5 ? 26.218 24.033 33.149 1.00 0.00 2 ALA A O 17
ATOM 22333 N N . THR B 2 6 ? 25.801 26.166 32.531 1.00 0.00 3 THR A N 17
ATOM 22334 C CA . THR B 2 6 ? 27.183 26.666 32.653 1.00 0.00 3 THR A CA 17
ATOM 22335 C C . THR B 2 6 ? 27.494 26.991 34.118 1.00 0.00 3 THR A C 17
ATOM 22336 O O . THR B 2 6 ? 26.642 27.483 34.859 1.00 0.00 3 THR A O 17
ATOM 22347 N N . LYS B 2 7 ? 28.741 26.768 34.523 1.00 0.00 4 LYS A N 17
ATOM 22348 C CA . LYS B 2 7 ? 29.235 26.888 35.903 1.00 0.00 4 LYS A CA 17
ATOM 22349 C C . LYS B 2 7 ? 30.451 27.817 36.003 1.00 0.00 4 LYS A C 17
ATOM 22350 O O . LYS B 2 7 ? 31.150 28.027 35.013 1.00 0.00 4 LYS A O 17
ATOM 22369 N N . ALA B 2 8 ? 30.742 28.335 37.195 1.00 0.00 5 ALA A N 17
ATOM 22370 C CA . ALA B 2 8 ? 31.944 29.121 37.482 1.00 0.00 5 ALA A CA 17
ATOM 22371 C C . ALA B 2 8 ? 32.478 28.877 38.900 1.00 0.00 5 ALA A C 17
ATOM 22372 O O . ALA B 2 8 ? 31.701 28.665 39.834 1.00 0.00 5 ALA A O 17
ATOM 22379 N N . ARG B 2 9 ? 33.805 28.942 39.063 1.00 0.00 6 ARG A N 17
ATOM 22380 C CA . ARG B 2 9 ? 34.494 28.962 40.362 1.00 0.00 6 ARG A CA 17
ATOM 22381 C C . ARG B 2 9 ? 34.897 30.385 40.744 1.00 0.00 6 ARG A C 17
ATOM 22382 O O . ARG B 2 9 ? 35.280 31.186 39.894 1.00 0.00 6 ARG A O 17
ATOM 22403 N N . VAL B 2 10 ? 34.865 30.689 42.035 1.00 0.00 7 VAL A N 17
ATOM 22404 C CA . VAL B 2 10 ? 35.337 31.959 42.598 1.00 0.00 7 VAL A CA 17
ATOM 22405 C C . VAL B 2 10 ? 36.856 31.998 42.770 1.00 0.00 7 VAL A C 17
ATOM 22406 O O . VAL B 2 10 ? 37.453 31.094 43.360 1.00 0.00 7 VAL A O 17
ATOM 22419 N N . MET B 2 11 ? 37.481 33.082 42.315 1.00 0.00 8 MET A N 17
ATOM 22420 C CA . MET B 2 11 ? 38.924 33.325 42.415 1.00 0.00 8 MET A CA 17
ATOM 22421 C C . MET B 2 11 ? 39.316 34.189 43.617 1.00 0.00 8 MET A C 17
ATOM 22422 O O . MET B 2 11 ? 40.422 34.018 44.136 1.00 0.00 8 MET A O 17
ATOM 22436 N N . TYR B 2 12 ? 38.410 35.059 44.083 1.00 0.00 9 TYR A N 17
ATOM 22437 C CA . TYR B 2 12 ? 38.596 35.909 45.273 1.00 0.00 9 TYR A CA 17
ATOM 22438 C C . TYR B 2 12 ? 37.267 36.145 46.014 1.00 0.00 9 TYR A C 17
ATOM 22439 O O . TYR B 2 12 ? 36.223 36.249 45.371 1.00 0.00 9 TYR A O 17
ATOM 22457 N N . ASP B 2 13 ? 37.282 36.236 47.348 1.00 0.00 10 ASP A N 17
ATOM 22458 C CA . ASP B 2 13 ? 36.066 36.436 48.160 1.00 0.00 10 ASP A CA 17
ATOM 22459 C C . ASP B 2 13 ? 35.295 37.728 47.805 1.00 0.00 10 ASP A C 17
ATOM 22460 O O . ASP B 2 13 ? 35.900 38.789 47.607 1.00 0.00 10 ASP A O 17
ATOM 22469 N N . PHE B 2 14 ? 33.960 37.676 47.830 1.00 0.00 11 PHE A N 17
ATOM 22470 C CA . PHE B 2 14 ? 33.069 38.801 47.515 1.00 0.00 11 PHE A CA 17
ATOM 22471 C C . PHE B 2 14 ? 31.895 38.909 48.489 1.00 0.00 11 PHE A C 17
ATOM 22472 O O . PHE B 2 14 ? 31.360 37.908 48.968 1.00 0.00 11 PHE A O 17
ATOM 22489 N N . ALA B 2 15 ? 31.458 40.140 48.737 1.00 0.00 12 ALA A N 17
ATOM 22490 C CA . ALA B 2 15 ? 30.296 40.460 49.554 1.00 0.00 12 ALA A CA 17
ATOM 22491 C C . ALA B 2 15 ? 29.313 41.353 48.783 1.00 0.00 12 ALA A C 17
ATOM 22492 O O . ALA B 2 15 ? 29.711 42.316 48.120 1.00 0.00 12 ALA A O 17
ATOM 22499 N N . ALA B 2 16 ? 28.030 41.007 48.857 1.00 0.00 13 ALA A N 17
ATOM 22500 C CA . ALA B 2 16 ? 26.939 41.661 48.138 1.00 0.00 13 ALA A CA 17
ATOM 22501 C C . ALA B 2 16 ? 26.455 42.992 48.731 1.00 0.00 13 ALA A C 17
ATOM 22502 O O . ALA B 2 16 ? 26.815 43.386 49.845 1.00 0.00 13 ALA A O 17
ATOM 22509 N N . GLU B 2 17 ? 25.579 43.636 47.958 1.00 0.00 14 GLU A N 17
ATOM 22510 C CA . GLU B 2 17 ? 24.756 44.789 48.304 1.00 0.00 14 GLU A CA 17
ATOM 22511 C C . GLU B 2 17 ? 23.273 44.439 48.041 1.00 0.00 14 GLU A C 17
ATOM 22512 O O . GLU B 2 17 ? 22.970 43.724 47.073 1.00 0.00 14 GLU A O 17
ATOM 22524 N N . PRO B 2 18 ? 22.340 44.921 48.879 1.00 0.00 15 PRO A N 17
ATOM 22525 C CA . PRO B 2 18 ? 20.929 44.554 48.824 1.00 0.00 15 PRO A CA 17
ATOM 22526 C C . PRO B 2 18 ? 20.153 45.170 47.655 1.00 0.00 15 PRO A C 17
ATOM 22527 O O . PRO B 2 18 ? 19.562 44.427 46.872 1.00 0.00 15 PRO A O 17
ATOM 22538 N N . GLY B 2 19 ? 20.190 46.498 47.495 1.00 0.00 16 GLY A N 17
ATOM 22539 C CA . GLY B 2 19 ? 19.466 47.253 46.462 1.00 0.00 16 GLY A CA 17
ATOM 22540 C C . GLY B 2 19 ? 20.112 47.204 45.077 1.00 0.00 16 GLY A C 17
ATOM 22541 O O . GLY B 2 19 ? 19.483 47.577 44.084 1.00 0.00 16 GLY A O 17
ATOM 22545 N N . ASN B 2 20 ? 21.366 46.758 44.988 1.00 0.00 17 ASN A N 17
ATOM 22546 C CA . ASN B 2 20 ? 22.001 46.429 43.706 1.00 0.00 17 ASN A CA 17
ATOM 22547 C C . ASN B 2 20 ? 21.591 45.020 43.242 1.00 0.00 17 ASN A C 17
ATOM 22548 O O . ASN B 2 20 ? 21.489 44.772 42.043 1.00 0.00 17 ASN A O 17
ATOM 22559 N N . ASN B 2 21 ? 21.276 44.143 44.207 1.00 0.00 18 ASN A N 17
ATOM 22560 C CA . ASN B 2 21 ? 20.887 42.741 44.030 1.00 0.00 18 ASN A CA 17
ATOM 22561 C C . ASN B 2 21 ? 22.077 41.815 43.672 1.00 0.00 18 ASN A C 17
ATOM 22562 O O . ASN B 2 21 ? 21.966 40.907 42.848 1.00 0.00 18 ASN A O 17
ATOM 22573 N N . GLU B 2 22 ? 23.237 42.025 44.306 1.00 0.00 19 GLU A N 17
ATOM 22574 C CA . GLU B 2 22 ? 24.427 41.171 44.154 1.00 0.00 19 GLU A CA 17
ATOM 22575 C C . GLU B 2 22 ? 24.256 39.828 44.927 1.00 0.00 19 GLU A C 17
ATOM 22576 O O . GLU B 2 22 ? 23.340 39.709 45.752 1.00 0.00 19 GLU A O 17
ATOM 22588 N N . LEU B 2 23 ? 25.132 38.832 44.720 1.00 0.00 20 LEU A N 17
ATOM 22589 C CA . LEU B 2 23 ? 25.176 37.562 45.486 1.00 0.00 20 LEU A CA 17
ATOM 22590 C C . LEU B 2 23 ? 26.542 37.377 46.179 1.00 0.00 20 LEU A C 17
ATOM 22591 O O . LEU B 2 23 ? 27.579 37.387 45.525 1.00 0.00 20 LEU A O 17
ATOM 22607 N N . THR B 2 24 ? 26.561 37.211 47.505 1.00 0.00 21 THR A N 17
ATOM 22608 C CA . THR B 2 24 ? 27.785 36.945 48.292 1.00 0.00 21 THR A CA 17
ATOM 22609 C C . THR B 2 24 ? 28.338 35.569 47.945 1.00 0.00 21 THR A C 17
ATOM 22610 O O . THR B 2 24 ? 27.592 34.587 47.942 1.00 0.00 21 THR A O 17
ATOM 22621 N N . VAL B 2 25 ? 29.650 35.486 47.708 1.00 0.00 22 VAL A N 17
ATOM 22622 C CA . VAL B 2 25 ? 30.354 34.242 47.358 1.00 0.00 22 VAL A CA 17
ATOM 22623 C C . VAL B 2 25 ? 31.763 34.219 47.961 1.00 0.00 22 VAL A C 17
ATOM 22624 O O . VAL B 2 25 ? 32.336 35.250 48.317 1.00 0.00 22 VAL A O 17
ATOM 22637 N N . ASN B 2 26 ? 32.344 33.033 48.116 1.00 0.00 23 ASN A N 17
ATOM 22638 C CA . ASN B 2 26 ? 33.648 32.838 48.760 1.00 0.00 23 ASN A CA 17
ATOM 22639 C C . ASN B 2 26 ? 34.645 32.160 47.819 1.00 0.00 23 ASN A C 17
ATOM 22640 O O . ASN B 2 26 ? 34.253 31.349 46.987 1.00 0.00 23 ASN A O 17
ATOM 22651 N N . GLU B 2 27 ? 35.934 32.466 47.948 1.00 0.00 24 GLU A N 17
ATOM 22652 C CA . GLU B 2 27 ? 36.961 31.931 47.056 1.00 0.00 24 GLU A CA 17
ATOM 22653 C C . GLU B 2 27 ? 36.992 30.396 47.046 1.00 0.00 24 GLU A C 17
ATOM 22654 O O . GLU B 2 27 ? 36.996 29.743 48.095 1.00 0.00 24 GLU A O 17
ATOM 22666 N N . GLY B 2 28 ? 37.033 29.820 45.840 1.00 0.00 25 GLY A N 17
ATOM 22667 C CA . GLY B 2 28 ? 36.960 28.386 45.623 1.00 0.00 25 GLY A CA 17
ATOM 22668 C C . GLY B 2 28 ? 35.555 27.798 45.665 1.00 0.00 25 GLY A C 17
ATOM 22669 O O . GLY B 2 28 ? 35.410 26.606 45.398 1.00 0.00 25 GLY A O 17
ATOM 22673 N N . GLU B 2 29 ? 34.524 28.588 45.969 1.00 0.00 26 GLU A N 17
ATOM 22674 C CA . GLU B 2 29 ? 33.139 28.138 45.807 1.00 0.00 26 GLU A CA 17
ATOM 22675 C C . GLU B 2 29 ? 32.766 28.002 44.323 1.00 0.00 26 GLU A C 17
ATOM 22676 O O . GLU B 2 29 ? 33.269 28.731 43.468 1.00 0.00 26 GLU A O 17
ATOM 22688 N N . ILE B 2 30 ? 31.882 27.052 44.026 1.00 0.00 27 ILE A N 17
ATOM 22689 C CA . ILE B 2 30 ? 31.268 26.839 42.713 1.00 0.00 27 ILE A CA 17
ATOM 22690 C C . ILE B 2 30 ? 29.846 27.429 42.690 1.00 0.00 27 ILE A C 17
ATOM 22691 O O . ILE B 2 30 ? 29.049 27.161 43.595 1.00 0.00 27 ILE A O 17
ATOM 22707 N N . ILE B 2 31 ? 29.498 28.175 41.638 1.00 0.00 28 ILE A N 17
ATOM 22708 C CA . ILE B 2 31 ? 28.148 28.702 41.360 1.00 0.00 28 ILE A CA 17
ATOM 22709 C C . ILE B 2 31 ? 27.722 28.433 39.913 1.00 0.00 28 ILE A C 17
ATOM 22710 O O . ILE B 2 31 ? 28.557 28.287 39.019 1.00 0.00 28 ILE A O 17
ATOM 22726 N N . THR B 2 32 ? 26.417 28.377 39.662 1.00 0.00 29 THR A N 17
ATOM 22727 C CA . THR B 2 32 ? 25.859 28.230 38.314 1.00 0.00 29 THR A CA 17
ATOM 22728 C C . THR B 2 32 ? 25.636 29.610 37.705 1.00 0.00 29 THR A C 17
ATOM 22729 O O . THR B 2 32 ? 25.176 30.517 38.396 1.00 0.00 29 THR A O 17
ATOM 22740 N N . ILE B 2 33 ? 25.941 29.790 36.422 1.00 0.00 30 ILE A N 17
ATOM 22741 C CA . ILE B 2 33 ? 25.689 31.043 35.705 1.00 0.00 30 ILE A CA 17
ATOM 22742 C C . ILE B 2 33 ? 24.242 31.115 35.208 1.00 0.00 30 ILE A C 17
ATOM 22743 O O . ILE B 2 33 ? 23.696 30.128 34.705 1.00 0.00 30 ILE A O 17
ATOM 22759 N N . THR B 2 34 ? 23.644 32.301 35.302 1.00 0.00 31 THR A N 17
ATOM 22760 C CA . THR B 2 34 ? 22.354 32.649 34.682 1.00 0.00 31 THR A CA 17
ATOM 22761 C C . THR B 2 34 ? 22.499 33.723 33.596 1.00 0.00 31 THR A C 17
ATOM 22762 O O . THR B 2 34 ? 21.746 33.687 32.619 1.00 0.00 31 THR A O 17
ATOM 22773 N N . ASN B 2 35 ? 23.472 34.639 33.700 1.00 0.00 32 ASN A N 17
ATOM 22774 C CA . ASN B 2 35 ? 23.738 35.657 32.670 1.00 0.00 32 ASN A CA 17
ATOM 22775 C C . ASN B 2 35 ? 25.222 36.081 32.650 1.00 0.00 32 ASN A C 17
ATOM 22776 O O . ASN B 2 35 ? 25.614 36.926 33.452 1.00 0.00 32 ASN A O 17
ATOM 22787 N N . PRO B 2 36 ? 26.068 35.542 31.759 1.00 0.00 33 PRO A N 17
ATOM 22788 C CA . PRO B 2 36 ? 27.510 35.800 31.774 1.00 0.00 33 PRO A CA 17
ATOM 22789 C C . PRO B 2 36 ? 27.952 37.242 31.463 1.00 0.00 33 PRO A C 17
ATOM 22790 O O . PRO B 2 36 ? 29.111 37.582 31.702 1.00 0.00 33 PRO A O 17
ATOM 22801 N N . ASP B 2 37 ? 27.059 38.097 30.961 1.00 0.00 34 ASP A N 17
ATOM 22802 C CA . ASP B 2 37 ? 27.313 39.502 30.640 1.00 0.00 34 ASP A CA 17
ATOM 22803 C C . ASP B 2 37 ? 26.021 40.327 30.758 1.00 0.00 34 ASP A C 17
ATOM 22804 O O . ASP B 2 37 ? 25.147 40.299 29.886 1.00 0.00 34 ASP A O 17
ATOM 22813 N N . VAL B 2 38 ? 25.905 41.052 31.866 1.00 0.00 35 VAL A N 17
ATOM 22814 C CA . VAL B 2 38 ? 24.774 41.938 32.226 1.00 0.00 35 VAL A CA 17
ATOM 22815 C C . VAL B 2 38 ? 25.085 43.427 32.018 1.00 0.00 35 VAL A C 17
ATOM 22816 O O . VAL B 2 38 ? 24.167 44.252 32.024 1.00 0.00 35 VAL A O 17
ATOM 22829 N N . GLY B 2 39 ? 26.360 43.772 31.842 1.00 0.00 36 GLY A N 17
ATOM 22830 C CA . GLY B 2 39 ? 26.878 45.129 31.732 1.00 0.00 36 GLY A CA 17
ATOM 22831 C C . GLY B 2 39 ? 27.839 45.473 32.875 1.00 0.00 36 GLY A C 17
ATOM 22832 O O . GLY B 2 39 ? 27.804 44.867 33.946 1.00 0.00 36 GLY A O 17
ATOM 22836 N N . GLY B 2 40 ? 28.726 46.437 32.638 1.00 0.00 37 GLY A N 17
ATOM 22837 C CA . GLY B 2 40 ? 29.577 47.070 33.660 1.00 0.00 37 GLY A CA 17
ATOM 22838 C C . GLY B 2 40 ? 30.714 46.226 34.260 1.00 0.00 37 GLY A C 17
ATOM 22839 O O . GLY B 2 40 ? 31.461 46.737 35.096 1.00 0.00 37 GLY A O 17
ATOM 22843 N N . GLY B 2 41 ? 30.865 44.959 33.858 1.00 0.00 38 GLY A N 17
ATOM 22844 C CA . GLY B 2 41 ? 31.856 44.027 34.421 1.00 0.00 38 GLY A CA 17
ATOM 22845 C C . GLY B 2 41 ? 31.266 42.917 35.304 1.00 0.00 38 GLY A C 17
ATOM 22846 O O . GLY B 2 41 ? 31.998 42.281 36.065 1.00 0.00 38 GLY A O 17
ATOM 22850 N N . TRP B 2 42 ? 29.953 42.685 35.246 1.00 0.00 39 TRP A N 17
ATOM 22851 C CA . TRP B 2 42 ? 29.259 41.705 36.090 1.00 0.00 39 TRP A CA 17
ATOM 22852 C C . TRP B 2 42 ? 28.705 40.522 35.291 1.00 0.00 39 TRP A C 17
ATOM 22853 O O . TRP B 2 42 ? 28.566 40.567 34.063 1.00 0.00 39 TRP A O 17
ATOM 22874 N N . LEU B 2 43 ? 28.375 39.465 36.026 1.00 0.00 40 LEU A N 17
ATOM 22875 C CA . LEU B 2 43 ? 27.621 38.301 35.584 1.00 0.00 40 LEU A CA 17
ATOM 22876 C C . LEU B 2 43 ? 26.535 37.964 36.624 1.00 0.00 40 LEU A C 17
ATOM 22877 O O . LEU B 2 43 ? 26.659 38.302 37.800 1.00 0.00 40 LEU A O 17
ATOM 22893 N N . GLU B 2 44 ? 25.435 37.361 36.182 1.00 0.00 41 GLU A N 17
ATOM 22894 C CA . GLU B 2 44 ? 24.361 36.837 37.031 1.00 0.00 41 GLU A CA 17
ATOM 22895 C C . GLU B 2 44 ? 24.641 35.359 37.350 1.00 0.00 41 GLU A C 17
ATOM 22896 O O . GLU B 2 44 ? 24.976 34.582 36.446 1.00 0.00 41 GLU A O 17
ATOM 22908 N N . GLY B 2 45 ? 24.511 34.966 38.619 1.00 0.00 42 GLY A N 17
ATOM 22909 C CA . GLY B 2 45 ? 24.804 33.611 39.088 1.00 0.00 42 GLY A CA 17
ATOM 22910 C C . GLY B 2 45 ? 24.001 33.208 40.312 1.00 0.00 42 GLY A C 17
ATOM 22911 O O . GLY B 2 45 ? 23.445 34.057 41.006 1.00 0.00 42 GLY A O 17
ATOM 22915 N N . ARG B 2 46 ? 23.938 31.893 40.549 1.00 0.00 43 ARG A N 17
ATOM 22916 C CA . ARG B 2 46 ? 23.193 31.225 41.621 1.00 0.00 43 ARG A CA 17
ATOM 22917 C C . ARG B 2 46 ? 24.088 30.245 42.370 1.00 0.00 43 ARG A C 17
ATOM 22918 O O . ARG B 2 46 ? 24.811 29.461 41.767 1.00 0.00 43 ARG A O 17
ATOM 22939 N N . ASN B 2 47 ? 24.012 30.297 43.695 1.00 0.00 44 ASN A N 17
ATOM 22940 C CA . ASN B 2 47 ? 24.666 29.355 44.617 1.00 0.00 44 ASN A CA 17
ATOM 22941 C C . ASN B 2 47 ? 23.758 28.217 45.049 1.00 0.00 44 ASN A C 17
ATOM 22942 O O . ASN B 2 47 ? 22.548 28.268 44.842 1.00 0.00 44 ASN A O 17
ATOM 22953 N N . ILE B 2 48 ? 24.355 27.300 45.806 1.00 0.00 45 ILE A N 17
ATOM 22954 C CA . ILE B 2 48 ? 23.747 26.102 46.391 1.00 0.00 45 ILE A CA 17
ATOM 22955 C C . ILE B 2 48 ? 22.372 26.332 47.051 1.00 0.00 45 ILE A C 17
ATOM 22956 O O . ILE B 2 48 ? 21.467 25.494 46.974 1.00 0.00 45 ILE A O 17
ATOM 22972 N N . LYS B 2 49 ? 22.209 27.497 47.684 1.00 0.00 46 LYS A N 17
ATOM 22973 C CA . LYS B 2 49 ? 21.002 27.976 48.383 1.00 0.00 46 LYS A CA 17
ATOM 22974 C C . LYS B 2 49 ? 19.798 28.181 47.450 1.00 0.00 46 LYS A C 17
ATOM 22975 O O . LYS B 2 49 ? 18.651 28.251 47.894 1.00 0.00 46 LYS A O 17
ATOM 22994 N N . GLY B 2 50 ? 20.068 28.316 46.152 1.00 0.00 47 GLY A N 17
ATOM 22995 C CA . GLY B 2 50 ? 19.102 28.669 45.120 1.00 0.00 47 GLY A CA 17
ATOM 22996 C C . GLY B 2 50 ? 18.793 30.164 45.106 1.00 0.00 47 GLY A C 17
ATOM 22997 O O . GLY B 2 50 ? 17.770 30.567 44.559 1.00 0.00 47 GLY A O 17
ATOM 23001 N N . GLU B 2 51 ? 19.661 30.971 45.729 1.00 0.00 48 GLU A N 17
ATOM 23002 C CA . GLU B 2 51 ? 19.624 32.423 45.619 1.00 0.00 48 GLU A CA 17
ATOM 23003 C C . GLU B 2 51 ? 20.457 32.842 44.423 1.00 0.00 48 GLU A C 17
ATOM 23004 O O . GLU B 2 51 ? 21.501 32.234 44.168 1.00 0.00 48 GLU A O 17
ATOM 23016 N N . ARG B 2 52 ? 20.015 33.897 43.737 1.00 0.00 49 ARG A N 17
ATOM 23017 C CA . ARG B 2 52 ? 20.733 34.503 42.618 1.00 0.00 49 ARG A CA 17
ATOM 23018 C C . ARG B 2 52 ? 21.163 35.933 42.905 1.00 0.00 49 ARG A C 17
ATOM 23019 O O . ARG B 2 52 ? 20.681 36.570 43.845 1.00 0.00 49 ARG A O 17
ATOM 23040 N N . GLY B 2 53 ? 22.053 36.450 42.074 1.00 0.00 50 GLY A N 17
ATOM 23041 C CA . GLY B 2 53 ? 22.451 37.843 42.134 1.00 0.00 50 GLY A CA 17
ATOM 23042 C C . GLY B 2 53 ? 23.570 38.178 41.162 1.00 0.00 50 GLY A C 17
ATOM 23043 O O . GLY B 2 53 ? 24.036 37.327 40.404 1.00 0.00 50 GLY A O 17
ATOM 23047 N N . LEU B 2 54 ? 23.988 39.438 41.198 1.00 0.00 51 LEU A N 17
ATOM 23048 C CA . LEU B 2 54 ? 25.120 39.957 40.439 1.00 0.00 51 LEU A CA 17
ATOM 23049 C C . LEU B 2 54 ? 26.449 39.654 41.150 1.00 0.00 51 LEU A C 17
ATOM 23050 O O . LEU B 2 54 ? 26.549 39.749 42.372 1.00 0.00 51 LEU A O 17
ATOM 23066 N N . VAL B 2 55 ? 27.476 39.294 40.382 1.00 0.00 52 VAL A N 17
ATOM 23067 C CA . VAL B 2 55 ? 28.860 39.099 40.846 1.00 0.00 52 VAL A CA 17
ATOM 23068 C C . VAL B 2 55 ? 29.824 39.660 39.795 1.00 0.00 52 VAL A C 17
ATOM 23069 O O . VAL B 2 55 ? 29.593 39.480 38.597 1.00 0.00 52 VAL A O 17
ATOM 23082 N N . PRO B 2 56 ? 30.906 40.346 40.199 1.00 0.00 53 PRO A N 17
ATOM 23083 C CA . PRO B 2 56 ? 31.935 40.812 39.277 1.00 0.00 53 PRO A CA 17
ATOM 23084 C C . PRO B 2 56 ? 32.606 39.633 38.555 1.00 0.00 53 PRO A C 17
ATOM 23085 O O . PRO B 2 56 ? 33.212 38.768 39.183 1.00 0.00 53 PRO A O 17
ATOM 23096 N N . THR B 2 57 ? 32.570 39.612 37.220 1.00 0.00 54 THR A N 17
ATOM 23097 C CA . THR B 2 57 ? 33.198 38.538 36.419 1.00 0.00 54 THR A CA 17
ATOM 23098 C C . THR B 2 57 ? 34.725 38.534 36.537 1.00 0.00 54 THR A C 17
ATOM 23099 O O . THR B 2 57 ? 35.353 37.492 36.379 1.00 0.00 54 THR A O 17
ATOM 23110 N N . ASP B 2 58 ? 35.334 39.665 36.913 1.00 0.00 55 ASP A N 17
ATOM 23111 C CA . ASP B 2 58 ? 36.756 39.746 37.273 1.00 0.00 55 ASP A CA 17
ATOM 23112 C C . ASP B 2 58 ? 37.125 38.827 38.461 1.00 0.00 55 ASP A C 17
ATOM 23113 O O . ASP B 2 58 ? 38.261 38.359 38.532 1.00 0.00 55 ASP A O 17
ATOM 23122 N N . TYR B 2 59 ? 36.185 38.556 39.377 1.00 0.00 56 TYR A N 17
ATOM 23123 C CA . TYR B 2 59 ? 36.374 37.759 40.595 1.00 0.00 56 TYR A CA 17
ATOM 23124 C C . TYR B 2 59 ? 36.158 36.248 40.403 1.00 0.00 56 TYR A C 17
ATOM 23125 O O . TYR B 2 59 ? 36.459 35.483 41.321 1.00 0.00 56 TYR A O 17
ATOM 23143 N N . VAL B 2 60 ? 35.636 35.792 39.258 1.00 0.00 57 VAL A N 17
ATOM 23144 C CA . VAL B 2 60 ? 35.275 34.381 39.016 1.00 0.00 57 VAL A CA 17
ATOM 23145 C C . VAL B 2 60 ? 35.756 33.884 37.650 1.00 0.00 57 VAL A C 17
ATOM 23146 O O . VAL B 2 60 ? 36.093 34.666 36.763 1.00 0.00 57 VAL A O 17
ATOM 23159 N N . GLU B 2 61 ? 35.773 32.572 37.459 1.00 0.00 58 GLU A N 17
ATOM 23160 C CA . GLU B 2 61 ? 36.223 31.913 36.227 1.00 0.00 58 GLU A CA 17
ATOM 23161 C C . GLU B 2 61 ? 35.219 30.859 35.766 1.00 0.00 58 GLU A C 17
ATOM 23162 O O . GLU B 2 61 ? 34.802 29.995 36.537 1.00 0.00 58 GLU A O 17
ATOM 23174 N N . ILE B 2 62 ? 34.826 30.944 34.493 1.00 0.00 59 ILE A N 17
ATOM 23175 C CA . ILE B 2 62 ? 33.891 30.008 33.862 1.00 0.00 59 ILE A CA 17
ATOM 23176 C C . ILE B 2 62 ? 34.553 28.632 33.749 1.00 0.00 59 ILE A C 17
ATOM 23177 O O . ILE B 2 62 ? 35.669 28.520 33.234 1.00 0.00 59 ILE A O 17
ATOM 23193 N N . LEU B 2 63 ? 33.860 27.592 34.209 1.00 0.00 60 LEU A N 17
ATOM 23194 C CA . LEU B 2 63 ? 34.307 26.196 34.234 1.00 0.00 60 LEU A CA 17
ATOM 23195 C C . LEU B 2 63 ? 33.869 25.406 32.983 1.00 0.00 60 LEU A C 17
ATOM 23196 O O . LEU B 2 63 ? 32.873 25.769 32.343 1.00 0.00 60 LEU A O 17
ATOM 23212 N N . PRO B 2 64 ? 34.546 24.291 32.647 1.00 0.00 61 PRO A N 17
ATOM 23213 C CA . PRO B 2 64 ? 34.122 23.392 31.577 1.00 0.00 61 PRO A CA 17
ATOM 23214 C C . PRO B 2 64 ? 32.923 22.518 31.984 1.00 0.00 61 PRO A C 17
ATOM 23215 O O . PRO B 2 64 ? 32.656 22.273 33.168 1.00 0.00 61 PRO A O 17
ATOM 23226 N N . SER B 2 65 ? 32.228 21.992 30.979 1.00 0.00 62 SER A N 17
ATOM 23227 C CA . SER B 2 65 ? 31.188 20.970 31.139 1.00 0.00 62 SER A CA 17
ATOM 23228 C C . SER B 2 65 ? 31.757 19.662 31.707 1.00 0.00 62 SER A C 17
ATOM 23229 O O . SER B 2 65 ? 32.894 19.272 31.421 1.00 0.00 62 SER A O 17
ATOM 23237 N N . ASP B 2 66 ? 30.972 18.976 32.538 1.00 0.00 63 ASP A N 17
ATOM 23238 C CA . ASP B 2 66 ? 31.275 17.602 32.950 1.00 0.00 63 ASP A CA 17
ATOM 23239 C C . ASP B 2 66 ? 30.955 16.651 31.782 1.00 0.00 63 ASP A C 17
ATOM 23240 O O . ASP B 2 66 ? 31.715 15.726 31.496 1.00 0.00 63 ASP A O 17
ATOM 23249 N N . GLY B 2 67 ? 29.891 16.954 31.028 1.00 0.00 64 GLY A N 17
ATOM 23250 C CA . GLY B 2 67 ? 29.463 16.247 29.813 1.00 0.00 64 GLY A CA 17
ATOM 23251 C C . GLY B 2 67 ? 28.617 15.019 30.090 1.00 0.00 64 GLY A C 17
ATOM 23252 O O . GLY B 2 67 ? 28.675 14.052 29.307 1.00 0.00 64 GLY A O 17
ATOM 23257 N N . ALA A 1 1 ? 13.221 47.257 34.602 1.00 0.00 1663 ALA B N 18
ATOM 23258 C CA . ALA A 1 1 ? 13.848 46.046 34.038 1.00 0.00 1663 ALA B CA 18
ATOM 23259 C C . ALA A 1 1 ? 13.186 44.799 34.613 1.00 0.00 1663 ALA B C 18
ATOM 23260 O O . ALA A 1 1 ? 13.134 44.642 35.834 1.00 0.00 1663 ALA B O 18
ATOM 23269 N N . GLU A 1 2 ? 12.708 43.889 33.759 1.00 0.00 1664 GLU B N 18
ATOM 23270 C CA . GLU A 1 2 ? 12.122 42.602 34.177 1.00 0.00 1664 GLU B CA 18
ATOM 23271 C C . GLU A 1 2 ? 13.156 41.595 34.724 1.00 0.00 1664 GLU B C 18
ATOM 23272 O O . GLU A 1 2 ? 12.766 40.571 35.295 1.00 0.00 1664 GLU B O 18
ATOM 23284 N N . ARG A 1 3 ? 14.460 41.881 34.597 1.00 0.00 1665 ARG B N 18
ATOM 23285 C CA . ARG A 1 3 ? 15.573 41.075 35.129 1.00 0.00 1665 ARG B CA 18
ATOM 23286 C C . ARG A 1 3 ? 16.699 41.928 35.743 1.00 0.00 1665 ARG B C 18
ATOM 23287 O O . ARG A 1 3 ? 16.644 43.159 35.714 1.00 0.00 1665 ARG B O 18
ATOM 23308 N N . LEU A 1 4 ? 17.707 41.273 36.325 1.00 0.00 1666 LEU B N 18
ATOM 23309 C CA . LEU A 1 4 ? 18.845 41.906 37.013 1.00 0.00 1666 LEU B CA 18
ATOM 23310 C C . LEU A 1 4 ? 19.767 42.695 36.055 1.00 0.00 1666 LEU B C 18
ATOM 23311 O O . LEU A 1 4 ? 20.301 42.126 35.100 1.00 0.00 1666 LEU B O 18
ATOM 23327 N N . ILE A 1 5 ? 20.008 43.978 36.354 1.00 0.00 1667 ILE B N 18
ATOM 23328 C CA . ILE A 1 5 ? 20.946 44.872 35.640 1.00 0.00 1667 ILE B CA 18
ATOM 23329 C C . ILE A 1 5 ? 21.806 45.663 36.657 1.00 0.00 1667 ILE B C 18
ATOM 23330 O O . ILE A 1 5 ? 21.231 46.303 37.547 1.00 0.00 1667 ILE B O 18
ATOM 23346 N N . PRO A 1 6 ? 23.154 45.663 36.553 1.00 0.00 1668 PRO B N 18
ATOM 23347 C CA . PRO A 1 6 ? 24.056 46.285 37.530 1.00 0.00 1668 PRO B CA 18
ATOM 23348 C C . PRO A 1 6 ? 23.846 47.777 37.798 1.00 0.00 1668 PRO B C 18
ATOM 23349 O O . PRO A 1 6 ? 23.646 48.585 36.884 1.00 0.00 1668 PRO B O 18
ATOM 23360 N N . ARG A 1 7 ? 23.941 48.142 39.083 1.00 0.00 1669 ARG B N 18
ATOM 23361 C CA . ARG A 1 7 ? 23.768 49.509 39.612 1.00 0.00 1669 ARG B CA 18
ATOM 23362 C C . ARG A 1 7 ? 25.054 50.354 39.557 1.00 0.00 1669 ARG B C 18
ATOM 23363 O O . ARG A 1 7 ? 24.982 51.577 39.658 1.00 0.00 1669 ARG B O 18
ATOM 23384 N N . ARG A 1 8 ? 26.220 49.719 39.399 1.00 0.00 1670 ARG B N 18
ATOM 23385 C CA . ARG A 1 8 ? 27.565 50.328 39.448 1.00 0.00 1670 ARG B CA 18
ATOM 23386 C C . ARG A 1 8 ? 28.585 49.556 38.590 1.00 0.00 1670 ARG B C 18
ATOM 23387 O O . ARG A 1 8 ? 28.339 48.381 38.308 1.00 0.00 1670 ARG B O 18
ATOM 23408 N N . PRO A 1 9 ? 29.736 50.145 38.213 1.00 0.00 1671 PRO B N 18
ATOM 23409 C CA . PRO A 1 9 ? 30.840 49.387 37.623 1.00 0.00 1671 PRO B CA 18
ATOM 23410 C C . PRO A 1 9 ? 31.418 48.389 38.637 1.00 0.00 1671 PRO B C 18
ATOM 23411 O O . PRO A 1 9 ? 31.388 48.632 39.851 1.00 0.00 1671 PRO B O 18
ATOM 23422 N N . ALA A 1 10 ? 31.974 47.280 38.148 1.00 0.00 1672 ALA B N 18
ATOM 23423 C CA . ALA A 1 10 ? 32.578 46.255 38.996 1.00 0.00 1672 ALA B CA 18
ATOM 23424 C C . ALA A 1 10 ? 33.724 46.821 39.861 1.00 0.00 1672 ALA B C 18
ATOM 23425 O O . ALA A 1 10 ? 34.550 47.593 39.350 1.00 0.00 1672 ALA B O 18
ATOM 23432 N N . PRO A 1 11 ? 33.814 46.450 41.154 1.00 0.00 1673 PRO B N 18
ATOM 23433 C CA . PRO A 1 11 ? 34.913 46.872 42.019 1.00 0.00 1673 PRO B CA 18
ATOM 23434 C C . PRO A 1 11 ? 36.269 46.340 41.515 1.00 0.00 1673 PRO B C 18
ATOM 23435 O O . PRO A 1 11 ? 36.305 45.340 40.783 1.00 0.00 1673 PRO B O 18
ATOM 23446 N N . PRO A 1 12 ? 37.394 46.970 41.905 1.00 0.00 1674 PRO B N 18
ATOM 23447 C CA . PRO A 1 12 ? 38.726 46.439 41.628 1.00 0.00 1674 PRO B CA 18
ATOM 23448 C C . PRO A 1 12 ? 38.902 45.050 42.262 1.00 0.00 1674 PRO B C 18
ATOM 23449 O O . PRO A 1 12 ? 38.324 44.748 43.307 1.00 0.00 1674 PRO B O 18
ATOM 23460 N N . VAL A 1 13 ? 39.692 44.192 41.621 1.00 0.00 1675 VAL B N 18
ATOM 23461 C CA . VAL A 1 13 ? 39.930 42.799 42.026 1.00 0.00 1675 VAL B CA 18
ATOM 23462 C C . VAL A 1 13 ? 41.390 42.614 42.458 1.00 0.00 1675 VAL B C 18
ATOM 23463 O O . VAL A 1 13 ? 42.282 43.213 41.847 1.00 0.00 1675 VAL B O 18
ATOM 23476 N N . PRO A 1 14 ? 41.688 41.811 43.496 1.00 0.00 1676 PRO B N 18
ATOM 23477 C CA . PRO A 1 14 ? 43.044 41.659 44.033 1.00 0.00 1676 PRO B CA 18
ATOM 23478 C C . PRO A 1 14 ? 43.912 40.675 43.218 1.00 0.00 1676 PRO B C 18
ATOM 23479 O O . PRO A 1 14 ? 44.617 39.823 43.765 1.00 0.00 1676 PRO B O 18
ATOM 23490 N N . VAL A 1 15 ? 43.848 40.796 41.888 1.00 0.00 1677 VAL B N 18
ATOM 23491 C CA . VAL A 1 15 ? 44.680 40.077 40.919 1.00 0.00 1677 VAL B CA 18
ATOM 23492 C C . VAL A 1 15 ? 46.066 40.746 40.820 1.00 0.00 1677 VAL B C 18
ATOM 23493 O O . VAL A 1 15 ? 46.136 41.978 40.744 1.00 0.00 1677 VAL B O 18
ATOM 23506 N N . PRO A 1 16 ? 47.177 39.988 40.798 1.00 0.00 1678 PRO B N 18
ATOM 23507 C CA . PRO A 1 16 ? 48.552 40.509 40.815 1.00 0.00 1678 PRO B CA 18
ATOM 23508 C C . PRO A 1 16 ? 49.060 41.102 39.486 1.00 0.00 1678 PRO B C 18
ATOM 23509 O O . PRO A 1 16 ? 50.232 40.987 39.131 1.00 0.00 1678 PRO B O 18
ATOM 23520 N N . ALA A 1 17 ? 48.183 41.770 38.747 1.00 0.00 1679 ALA B N 18
ATOM 23521 C CA . ALA A 1 17 ? 48.484 42.440 37.481 1.00 0.00 1679 ALA B CA 18
ATOM 23522 C C . ALA A 1 17 ? 49.151 43.804 37.733 1.00 0.00 1679 ALA B C 18
ATOM 23523 O O . ALA A 1 17 ? 48.495 44.842 37.831 1.00 0.00 1679 ALA B O 18
ATOM 23530 N N . ARG A 1 18 ? 50.477 43.795 37.874 1.00 0.00 1680 ARG B N 18
ATOM 23531 C CA . ARG A 1 18 ? 51.306 44.973 38.243 1.00 0.00 1680 ARG B CA 18
ATOM 23532 C C . ARG A 1 18 ? 51.444 46.057 37.158 1.00 0.00 1680 ARG B C 18
ATOM 23533 O O . ARG A 1 18 ? 52.003 47.122 37.424 1.00 0.00 1680 ARG B O 18
ATOM 23554 N N . ILE A 1 19 ? 50.952 45.778 35.953 1.00 0.00 1681 ILE B N 18
ATOM 23555 C CA . ILE A 1 19 ? 51.071 46.608 34.743 1.00 0.00 1681 ILE B CA 18
ATOM 23556 C C . ILE A 1 19 ? 50.515 48.049 34.885 1.00 0.00 1681 ILE B C 18
ATOM 23557 O O . ILE A 1 19 ? 49.614 48.289 35.701 1.00 0.00 1681 ILE B O 18
ATOM 23573 N N . PRO A 1 20 ? 51.029 49.011 34.087 1.00 0.00 1682 PRO B N 18
ATOM 23574 C CA . PRO A 1 20 ? 50.494 50.371 33.986 1.00 0.00 1682 PRO B CA 18
ATOM 23575 C C . PRO A 1 20 ? 49.197 50.458 33.157 1.00 0.00 1682 PRO B C 18
ATOM 23576 O O . PRO A 1 20 ? 48.793 49.521 32.460 1.00 0.00 1682 PRO B O 18
ATOM 23587 N N . SER A 1 21 ? 48.552 51.626 33.215 1.00 0.00 1683 SER B N 18
ATOM 23588 C CA . SER A 1 21 ? 47.334 51.949 32.458 1.00 0.00 1683 SER B CA 18
ATOM 23589 C C . SER A 1 21 ? 47.592 52.133 30.942 1.00 0.00 1683 SER B C 18
ATOM 23590 O O . SER A 1 21 ? 48.693 52.533 30.538 1.00 0.00 1683 SER B O 18
ATOM 23598 N N . PRO A 1 22 ? 46.597 51.869 30.071 1.00 0.00 1684 PRO B N 18
ATOM 23599 C CA . PRO A 1 22 ? 46.746 52.013 28.622 1.00 0.00 1684 PRO B CA 18
ATOM 23600 C C . PRO A 1 22 ? 46.845 53.482 28.174 1.00 0.00 1684 PRO B C 18
ATOM 23601 O O . PRO A 1 22 ? 46.094 54.350 28.637 1.00 0.00 1684 PRO B O 18
ATOM 23612 N N . ARG A 1 23 ? 47.759 53.756 27.240 1.00 0.00 1685 ARG B N 18
ATOM 23613 C CA . ARG A 1 23 ? 47.903 55.028 26.515 1.00 0.00 1685 ARG B CA 18
ATOM 23614 C C . ARG A 1 23 ? 46.999 55.036 25.287 1.00 0.00 1685 ARG B C 18
ATOM 23615 O O . ARG A 1 23 ? 47.165 54.176 24.393 1.00 0.00 1685 ARG B O 18
ATOM 23637 N N . GLY B 2 1 ? 18.935 26.535 21.965 1.00 0.00 -2 GLY A N 18
ATOM 23638 C CA . GLY B 2 1 ? 19.467 26.789 23.313 1.00 0.00 -2 GLY A CA 18
ATOM 23639 C C . GLY B 2 1 ? 19.376 25.550 24.184 1.00 0.00 -2 GLY A C 18
ATOM 23640 O O . GLY B 2 1 ? 18.424 24.782 24.060 1.00 0.00 -2 GLY A O 18
ATOM 23646 N N . SER B 2 2 ? 20.354 25.340 25.069 1.00 0.00 -1 SER A N 18
ATOM 23647 C CA . SER B 2 2 ? 20.399 24.200 26.005 1.00 0.00 -1 SER A CA 18
ATOM 23648 C C . SER B 2 2 ? 19.594 24.440 27.291 1.00 0.00 -1 SER A C 18
ATOM 23649 O O . SER B 2 2 ? 19.677 25.511 27.893 1.00 0.00 -1 SER A O 18
ATOM 23657 N N . HIS B 2 3 ? 18.868 23.419 27.763 1.00 0.00 0 HIS A N 18
ATOM 23658 C CA . HIS B 2 3 ? 18.209 23.405 29.085 1.00 0.00 0 HIS A CA 18
ATOM 23659 C C . HIS B 2 3 ? 19.189 23.212 30.260 1.00 0.00 0 HIS A C 18
ATOM 23660 O O . HIS B 2 3 ? 18.790 23.342 31.422 1.00 0.00 0 HIS A O 18
ATOM 23674 N N . MET B 2 4 ? 20.461 22.901 29.985 1.00 0.00 1 MET A N 18
ATOM 23675 C CA . MET B 2 4 ? 21.522 22.808 30.994 1.00 0.00 1 MET A CA 18
ATOM 23676 C C . MET B 2 4 ? 22.135 24.180 31.305 1.00 0.00 1 MET A C 18
ATOM 23677 O O . MET B 2 4 ? 22.220 25.053 30.433 1.00 0.00 1 MET A O 18
ATOM 23691 N N . ALA B 2 5 ? 22.575 24.373 32.550 1.00 0.00 2 ALA A N 18
ATOM 23692 C CA . ALA B 2 5 ? 23.146 25.632 33.031 1.00 0.00 2 ALA A CA 18
ATOM 23693 C C . ALA B 2 5 ? 24.688 25.623 33.066 1.00 0.00 2 ALA A C 18
ATOM 23694 O O . ALA B 2 5 ? 25.308 24.626 33.443 1.00 0.00 2 ALA A O 18
ATOM 23701 N N . THR B 2 6 ? 25.311 26.752 32.720 1.00 0.00 3 THR A N 18
ATOM 23702 C CA . THR B 2 6 ? 26.764 26.984 32.875 1.00 0.00 3 THR A CA 18
ATOM 23703 C C . THR B 2 6 ? 27.140 27.128 34.356 1.00 0.00 3 THR A C 18
ATOM 23704 O O . THR B 2 6 ? 26.302 27.467 35.193 1.00 0.00 3 THR A O 18
ATOM 23715 N N . LYS B 2 7 ? 28.407 26.899 34.699 1.00 0.00 4 LYS A N 18
ATOM 23716 C CA . LYS B 2 7 ? 28.937 26.916 36.073 1.00 0.00 4 LYS A CA 18
ATOM 23717 C C . LYS B 2 7 ? 30.206 27.780 36.162 1.00 0.00 4 LYS A C 18
ATOM 23718 O O . LYS B 2 7 ? 30.918 27.938 35.171 1.00 0.00 4 LYS A O 18
ATOM 23737 N N . ALA B 2 8 ? 30.529 28.310 37.341 1.00 0.00 5 ALA A N 18
ATOM 23738 C CA . ALA B 2 8 ? 31.772 29.049 37.585 1.00 0.00 5 ALA A CA 18
ATOM 23739 C C . ALA B 2 8 ? 32.332 28.823 38.994 1.00 0.00 5 ALA A C 18
ATOM 23740 O O . ALA B 2 8 ? 31.572 28.613 39.942 1.00 0.00 5 ALA A O 18
ATOM 23747 N N . ARG B 2 9 ? 33.662 28.901 39.126 1.00 0.00 6 ARG A N 18
ATOM 23748 C CA . ARG B 2 9 ? 34.375 28.945 40.410 1.00 0.00 6 ARG A CA 18
ATOM 23749 C C . ARG B 2 9 ? 34.803 30.367 40.752 1.00 0.00 6 ARG A C 18
ATOM 23750 O O . ARG B 2 9 ? 35.180 31.147 39.881 1.00 0.00 6 ARG A O 18
ATOM 23771 N N . VAL B 2 10 ? 34.789 30.690 42.040 1.00 0.00 7 VAL A N 18
ATOM 23772 C CA . VAL B 2 10 ? 35.269 31.968 42.573 1.00 0.00 7 VAL A CA 18
ATOM 23773 C C . VAL B 2 10 ? 36.786 32.001 42.735 1.00 0.00 7 VAL A C 18
ATOM 23774 O O . VAL B 2 10 ? 37.378 31.093 43.313 1.00 0.00 7 VAL A O 18
ATOM 23787 N N . MET B 2 11 ? 37.413 33.083 42.278 1.00 0.00 8 MET A N 18
ATOM 23788 C CA . MET B 2 11 ? 38.854 33.329 42.391 1.00 0.00 8 MET A CA 18
ATOM 23789 C C . MET B 2 11 ? 39.223 34.190 43.607 1.00 0.00 8 MET A C 18
ATOM 23790 O O . MET B 2 11 ? 40.325 34.040 44.136 1.00 0.00 8 MET A O 18
ATOM 23804 N N . TYR B 2 12 ? 38.300 35.041 44.073 1.00 0.00 9 TYR A N 18
ATOM 23805 C CA . TYR B 2 12 ? 38.451 35.887 45.270 1.00 0.00 9 TYR A CA 18
ATOM 23806 C C . TYR B 2 12 ? 37.097 36.109 45.969 1.00 0.00 9 TYR A C 18
ATOM 23807 O O . TYR B 2 12 ? 36.085 36.283 45.294 1.00 0.00 9 TYR A O 18
ATOM 23825 N N . ASP B 2 13 ? 37.057 36.135 47.304 1.00 0.00 10 ASP A N 18
ATOM 23826 C CA . ASP B 2 13 ? 35.834 36.390 48.081 1.00 0.00 10 ASP A CA 18
ATOM 23827 C C . ASP B 2 13 ? 35.191 37.743 47.745 1.00 0.00 10 ASP A C 18
ATOM 23828 O O . ASP B 2 13 ? 35.863 38.781 47.716 1.00 0.00 10 ASP A O 18
ATOM 23837 N N . PHE B 2 14 ? 33.869 37.736 47.591 1.00 0.00 11 PHE A N 18
ATOM 23838 C CA . PHE B 2 14 ? 33.040 38.903 47.306 1.00 0.00 11 PHE A CA 18
ATOM 23839 C C . PHE B 2 14 ? 31.848 38.973 48.257 1.00 0.00 11 PHE A C 18
ATOM 23840 O O . PHE B 2 14 ? 31.262 37.950 48.613 1.00 0.00 11 PHE A O 18
ATOM 23857 N N . ALA B 2 15 ? 31.477 40.189 48.639 1.00 0.00 12 ALA A N 18
ATOM 23858 C CA . ALA B 2 15 ? 30.339 40.489 49.489 1.00 0.00 12 ALA A CA 18
ATOM 23859 C C . ALA B 2 15 ? 29.365 41.420 48.757 1.00 0.00 12 ALA A C 18
ATOM 23860 O O . ALA B 2 15 ? 29.773 42.416 48.163 1.00 0.00 12 ALA A O 18
ATOM 23867 N N . ALA B 2 16 ? 28.073 41.104 48.800 1.00 0.00 13 ALA A N 18
ATOM 23868 C CA . ALA B 2 16 ? 27.020 41.886 48.155 1.00 0.00 13 ALA A CA 18
ATOM 23869 C C . ALA B 2 16 ? 26.777 43.272 48.786 1.00 0.00 13 ALA A C 18
ATOM 23870 O O . ALA B 2 16 ? 27.165 43.545 49.926 1.00 0.00 13 ALA A O 18
ATOM 23877 N N . GLU B 2 17 ? 26.095 44.133 48.028 1.00 0.00 14 GLU A N 18
ATOM 23878 C CA . GLU B 2 17 ? 25.536 45.417 48.460 1.00 0.00 14 GLU A CA 18
ATOM 23879 C C . GLU B 2 17 ? 24.000 45.289 48.542 1.00 0.00 14 GLU A C 18
ATOM 23880 O O . GLU B 2 17 ? 23.387 44.691 47.646 1.00 0.00 14 GLU A O 18
ATOM 23892 N N . PRO B 2 18 ? 23.355 45.881 49.566 1.00 0.00 15 PRO A N 18
ATOM 23893 C CA . PRO B 2 18 ? 21.933 45.691 49.858 1.00 0.00 15 PRO A CA 18
ATOM 23894 C C . PRO B 2 18 ? 20.979 46.218 48.780 1.00 0.00 15 PRO A C 18
ATOM 23895 O O . PRO B 2 18 ? 20.008 45.533 48.447 1.00 0.00 15 PRO A O 18
ATOM 23906 N N . GLY B 2 19 ? 21.261 47.392 48.212 1.00 0.00 16 GLY A N 18
ATOM 23907 C CA . GLY B 2 19 ? 20.411 48.074 47.230 1.00 0.00 16 GLY A CA 18
ATOM 23908 C C . GLY B 2 19 ? 20.672 47.694 45.771 1.00 0.00 16 GLY A C 18
ATOM 23909 O O . GLY B 2 19 ? 20.014 48.225 44.879 1.00 0.00 16 GLY A O 18
ATOM 23913 N N . ASN B 2 20 ? 21.638 46.807 45.515 1.00 0.00 17 ASN A N 18
ATOM 23914 C CA . ASN B 2 20 ? 22.069 46.457 44.157 1.00 0.00 17 ASN A CA 18
ATOM 23915 C C . ASN B 2 20 ? 21.609 45.064 43.682 1.00 0.00 17 ASN A C 18
ATOM 23916 O O . ASN B 2 20 ? 21.602 44.812 42.481 1.00 0.00 17 ASN A O 18
ATOM 23927 N N . ASN B 2 21 ? 21.223 44.177 44.610 1.00 0.00 18 ASN A N 18
ATOM 23928 C CA . ASN B 2 21 ? 20.869 42.769 44.358 1.00 0.00 18 ASN A CA 18
ATOM 23929 C C . ASN B 2 21 ? 22.058 41.896 43.873 1.00 0.00 18 ASN A C 18
ATOM 23930 O O . ASN B 2 21 ? 21.905 40.992 43.050 1.00 0.00 18 ASN A O 18
ATOM 23941 N N . GLU B 2 22 ? 23.257 42.127 44.416 1.00 0.00 19 GLU A N 18
ATOM 23942 C CA . GLU B 2 22 ? 24.434 41.267 44.209 1.00 0.00 19 GLU A CA 18
ATOM 23943 C C . GLU B 2 22 ? 24.302 39.929 44.994 1.00 0.00 19 GLU A C 18
ATOM 23944 O O . GLU B 2 22 ? 23.399 39.779 45.830 1.00 0.00 19 GLU A O 18
ATOM 23956 N N . LEU B 2 23 ? 25.209 38.966 44.778 1.00 0.00 20 LEU A N 18
ATOM 23957 C CA . LEU B 2 23 ? 25.306 37.703 45.539 1.00 0.00 20 LEU A CA 18
ATOM 23958 C C . LEU B 2 23 ? 26.674 37.586 46.239 1.00 0.00 20 LEU A C 18
ATOM 23959 O O . LEU B 2 23 ? 27.707 37.620 45.582 1.00 0.00 20 LEU A O 18
ATOM 23975 N N . THR B 2 24 ? 26.702 37.427 47.567 1.00 0.00 21 THR A N 18
ATOM 23976 C CA . THR B 2 24 ? 27.943 37.137 48.321 1.00 0.00 21 THR A CA 18
ATOM 23977 C C . THR B 2 24 ? 28.431 35.727 48.013 1.00 0.00 21 THR A C 18
ATOM 23978 O O . THR B 2 24 ? 27.633 34.786 48.034 1.00 0.00 21 THR A O 18
ATOM 23989 N N . VAL B 2 25 ? 29.739 35.572 47.795 1.00 0.00 22 VAL A N 18
ATOM 23990 C CA . VAL B 2 25 ? 30.394 34.295 47.470 1.00 0.00 22 VAL A CA 18
ATOM 23991 C C . VAL B 2 25 ? 31.814 34.245 48.043 1.00 0.00 22 VAL A C 18
ATOM 23992 O O . VAL B 2 25 ? 32.471 35.272 48.213 1.00 0.00 22 VAL A O 18
ATOM 24005 N N . ASN B 2 26 ? 32.307 33.043 48.327 1.00 0.00 23 ASN A N 18
ATOM 24006 C CA . ASN B 2 26 ? 33.643 32.815 48.884 1.00 0.00 23 ASN A CA 18
ATOM 24007 C C . ASN B 2 26 ? 34.621 32.219 47.857 1.00 0.00 23 ASN A C 18
ATOM 24008 O O . ASN B 2 26 ? 34.214 31.469 46.982 1.00 0.00 23 ASN A O 18
ATOM 24019 N N . GLU B 2 27 ? 35.924 32.487 47.964 1.00 0.00 24 GLU A N 18
ATOM 24020 C CA . GLU B 2 27 ? 36.936 31.929 47.052 1.00 0.00 24 GLU A CA 18
ATOM 24021 C C . GLU B 2 27 ? 36.922 30.395 47.019 1.00 0.00 24 GLU A C 18
ATOM 24022 O O . GLU B 2 27 ? 36.849 29.742 48.069 1.00 0.00 24 GLU A O 18
ATOM 24034 N N . GLY B 2 28 ? 36.989 29.815 45.814 1.00 0.00 25 GLY A N 18
ATOM 24035 C CA . GLY B 2 28 ? 36.892 28.382 45.589 1.00 0.00 25 GLY A CA 18
ATOM 24036 C C . GLY B 2 28 ? 35.473 27.814 45.614 1.00 0.00 25 GLY A C 18
ATOM 24037 O O . GLY B 2 28 ? 35.277 26.645 45.283 1.00 0.00 25 GLY A O 18
ATOM 24041 N N . GLU B 2 29 ? 34.478 28.628 45.973 1.00 0.00 26 GLU A N 18
ATOM 24042 C CA . GLU B 2 29 ? 33.065 28.253 45.879 1.00 0.00 26 GLU A CA 18
ATOM 24043 C C . GLU B 2 29 ? 32.636 28.066 44.414 1.00 0.00 26 GLU A C 18
ATOM 24044 O O . GLU B 2 29 ? 33.080 28.795 43.526 1.00 0.00 26 GLU A O 18
ATOM 24056 N N . ILE B 2 30 ? 31.778 27.076 44.160 1.00 0.00 27 ILE A N 18
ATOM 24057 C CA . ILE B 2 30 ? 31.152 26.828 42.857 1.00 0.00 27 ILE A CA 18
ATOM 24058 C C . ILE B 2 30 ? 29.728 27.406 42.829 1.00 0.00 27 ILE A C 18
ATOM 24059 O O . ILE B 2 30 ? 28.928 27.108 43.719 1.00 0.00 27 ILE A O 18
ATOM 24075 N N . ILE B 2 31 ? 29.381 28.172 41.790 1.00 0.00 28 ILE A N 18
ATOM 24076 C CA . ILE B 2 31 ? 28.033 28.721 41.541 1.00 0.00 28 ILE A CA 18
ATOM 24077 C C . ILE B 2 31 ? 27.533 28.393 40.129 1.00 0.00 28 ILE A C 18
ATOM 24078 O O . ILE B 2 31 ? 28.322 28.220 39.199 1.00 0.00 28 ILE A O 18
ATOM 24094 N N . THR B 2 32 ? 26.217 28.327 39.948 1.00 0.00 29 THR A N 18
ATOM 24095 C CA . THR B 2 32 ? 25.586 28.210 38.628 1.00 0.00 29 THR A CA 18
ATOM 24096 C C . THR B 2 32 ? 25.475 29.599 38.010 1.00 0.00 29 THR A C 18
ATOM 24097 O O . THR B 2 32 ? 25.032 30.529 38.681 1.00 0.00 29 THR A O 18
ATOM 24108 N N . ILE B 2 33 ? 25.852 29.768 36.743 1.00 0.00 30 ILE A N 18
ATOM 24109 C CA . ILE B 2 33 ? 25.671 31.012 35.997 1.00 0.00 30 ILE A CA 18
ATOM 24110 C C . ILE B 2 33 ? 24.274 31.069 35.380 1.00 0.00 30 ILE A C 18
ATOM 24111 O O . ILE B 2 33 ? 23.839 30.124 34.720 1.00 0.00 30 ILE A O 18
ATOM 24127 N N . THR B 2 34 ? 23.598 32.205 35.530 1.00 0.00 31 THR A N 18
ATOM 24128 C CA . THR B 2 34 ? 22.272 32.467 34.950 1.00 0.00 31 THR A CA 18
ATOM 24129 C C . THR B 2 34 ? 22.279 33.560 33.882 1.00 0.00 31 THR A C 18
ATOM 24130 O O . THR B 2 34 ? 21.449 33.496 32.971 1.00 0.00 31 THR A O 18
ATOM 24141 N N . ASN B 2 35 ? 23.216 34.522 33.933 1.00 0.00 32 ASN A N 18
ATOM 24142 C CA . ASN B 2 35 ? 23.370 35.575 32.916 1.00 0.00 32 ASN A CA 18
ATOM 24143 C C . ASN B 2 35 ? 24.840 36.036 32.786 1.00 0.00 32 ASN A C 18
ATOM 24144 O O . ASN B 2 35 ? 25.260 36.944 33.500 1.00 0.00 32 ASN A O 18
ATOM 24155 N N . PRO B 2 36 ? 25.645 35.451 31.880 1.00 0.00 33 PRO A N 18
ATOM 24156 C CA . PRO B 2 36 ? 27.084 35.721 31.789 1.00 0.00 33 PRO A CA 18
ATOM 24157 C C . PRO B 2 36 ? 27.512 37.097 31.260 1.00 0.00 33 PRO A C 18
ATOM 24158 O O . PRO B 2 36 ? 28.684 37.450 31.387 1.00 0.00 33 PRO A O 18
ATOM 24169 N N . ASP B 2 37 ? 26.586 37.873 30.699 1.00 0.00 34 ASP A N 18
ATOM 24170 C CA . ASP B 2 37 ? 26.803 39.212 30.162 1.00 0.00 34 ASP A CA 18
ATOM 24171 C C . ASP B 2 37 ? 25.625 40.078 30.622 1.00 0.00 34 ASP A C 18
ATOM 24172 O O . ASP B 2 37 ? 24.475 39.811 30.272 1.00 0.00 34 ASP A O 18
ATOM 24181 N N . VAL B 2 38 ? 25.894 41.079 31.454 1.00 0.00 35 VAL A N 18
ATOM 24182 C CA . VAL B 2 38 ? 24.923 42.067 31.980 1.00 0.00 35 VAL A CA 18
ATOM 24183 C C . VAL B 2 38 ? 25.420 43.512 31.821 1.00 0.00 35 VAL A C 18
ATOM 24184 O O . VAL B 2 38 ? 24.654 44.464 32.002 1.00 0.00 35 VAL A O 18
ATOM 24197 N N . GLY B 2 39 ? 26.690 43.675 31.461 1.00 0.00 36 GLY A N 18
ATOM 24198 C CA . GLY B 2 39 ? 27.406 44.929 31.363 1.00 0.00 36 GLY A CA 18
ATOM 24199 C C . GLY B 2 39 ? 28.123 45.264 32.670 1.00 0.00 36 GLY A C 18
ATOM 24200 O O . GLY B 2 39 ? 27.963 44.614 33.705 1.00 0.00 36 GLY A O 18
ATOM 24204 N N . GLY B 2 40 ? 28.944 46.300 32.596 1.00 0.00 37 GLY A N 18
ATOM 24205 C CA . GLY B 2 40 ? 29.582 46.955 33.741 1.00 0.00 37 GLY A CA 18
ATOM 24206 C C . GLY B 2 40 ? 30.604 46.119 34.523 1.00 0.00 37 GLY A C 18
ATOM 24207 O O . GLY B 2 40 ? 31.005 46.538 35.605 1.00 0.00 37 GLY A O 18
ATOM 24211 N N . GLY B 2 41 ? 31.016 44.952 34.018 1.00 0.00 38 GLY A N 18
ATOM 24212 C CA . GLY B 2 41 ? 31.947 44.035 34.687 1.00 0.00 38 GLY A CA 18
ATOM 24213 C C . GLY B 2 41 ? 31.305 42.899 35.500 1.00 0.00 38 GLY A C 18
ATOM 24214 O O . GLY B 2 41 ? 31.998 42.296 36.318 1.00 0.00 38 GLY A O 18
ATOM 24218 N N . TRP B 2 42 ? 30.017 42.577 35.301 1.00 0.00 39 TRP A N 18
ATOM 24219 C CA . TRP B 2 42 ? 29.283 41.594 36.123 1.00 0.00 39 TRP A CA 18
ATOM 24220 C C . TRP B 2 42 ? 28.788 40.367 35.344 1.00 0.00 39 TRP A C 18
ATOM 24221 O O . TRP B 2 42 ? 28.915 40.277 34.124 1.00 0.00 39 TRP A O 18
ATOM 24242 N N . LEU B 2 43 ? 28.223 39.412 36.077 1.00 0.00 40 LEU A N 18
ATOM 24243 C CA . LEU B 2 43 ? 27.456 38.257 35.613 1.00 0.00 40 LEU A CA 18
ATOM 24244 C C . LEU B 2 43 ? 26.381 37.919 36.667 1.00 0.00 40 LEU A C 18
ATOM 24245 O O . LEU B 2 43 ? 26.538 38.254 37.840 1.00 0.00 40 LEU A O 18
ATOM 24261 N N . GLU B 2 44 ? 25.262 37.317 36.264 1.00 0.00 41 GLU A N 18
ATOM 24262 C CA . GLU B 2 44 ? 24.263 36.761 37.188 1.00 0.00 41 GLU A CA 18
ATOM 24263 C C . GLU B 2 44 ? 24.610 35.306 37.517 1.00 0.00 41 GLU A C 18
ATOM 24264 O O . GLU B 2 44 ? 24.938 34.523 36.616 1.00 0.00 41 GLU A O 18
ATOM 24276 N N . GLY B 2 45 ? 24.492 34.936 38.791 1.00 0.00 42 GLY A N 18
ATOM 24277 C CA . GLY B 2 45 ? 24.706 33.576 39.270 1.00 0.00 42 GLY A CA 18
ATOM 24278 C C . GLY B 2 45 ? 23.831 33.237 40.467 1.00 0.00 42 GLY A C 18
ATOM 24279 O O . GLY B 2 45 ? 23.216 34.117 41.070 1.00 0.00 42 GLY A O 18
ATOM 24283 N N . ARG B 2 46 ? 23.787 31.944 40.795 1.00 0.00 43 ARG A N 18
ATOM 24284 C CA . ARG B 2 46 ? 23.075 31.351 41.931 1.00 0.00 43 ARG A CA 18
ATOM 24285 C C . ARG B 2 46 ? 23.985 30.375 42.661 1.00 0.00 43 ARG A C 18
ATOM 24286 O O . ARG B 2 46 ? 24.609 29.520 42.040 1.00 0.00 43 ARG A O 18
ATOM 24307 N N . ASN B 2 47 ? 24.047 30.514 43.983 1.00 0.00 44 ASN A N 18
ATOM 24308 C CA . ASN B 2 47 ? 24.752 29.569 44.854 1.00 0.00 44 ASN A CA 18
ATOM 24309 C C . ASN B 2 47 ? 23.896 28.380 45.234 1.00 0.00 44 ASN A C 18
ATOM 24310 O O . ASN B 2 47 ? 22.671 28.423 45.127 1.00 0.00 44 ASN A O 18
ATOM 24321 N N . ILE B 2 48 ? 24.562 27.412 45.852 1.00 0.00 45 ILE A N 18
ATOM 24322 C CA . ILE B 2 48 ? 24.007 26.180 46.407 1.00 0.00 45 ILE A CA 18
ATOM 24323 C C . ILE B 2 48 ? 22.678 26.381 47.161 1.00 0.00 45 ILE A C 18
ATOM 24324 O O . ILE B 2 48 ? 21.767 25.565 47.046 1.00 0.00 45 ILE A O 18
ATOM 24340 N N . LYS B 2 49 ? 22.556 27.503 47.884 1.00 0.00 46 LYS A N 18
ATOM 24341 C CA . LYS B 2 49 ? 21.402 27.922 48.707 1.00 0.00 46 LYS A CA 18
ATOM 24342 C C . LYS B 2 49 ? 20.153 28.381 47.924 1.00 0.00 46 LYS A C 18
ATOM 24343 O O . LYS B 2 49 ? 19.122 28.691 48.517 1.00 0.00 46 LYS A O 18
ATOM 24362 N N . GLY B 2 50 ? 20.286 28.557 46.609 1.00 0.00 47 GLY A N 18
ATOM 24363 C CA . GLY B 2 50 ? 19.239 28.998 45.680 1.00 0.00 47 GLY A CA 18
ATOM 24364 C C . GLY B 2 50 ? 19.043 30.508 45.591 1.00 0.00 47 GLY A C 18
ATOM 24365 O O . GLY B 2 50 ? 18.134 30.967 44.896 1.00 0.00 47 GLY A O 18
ATOM 24369 N N . GLU B 2 51 ? 19.913 31.281 46.243 1.00 0.00 48 GLU A N 18
ATOM 24370 C CA . GLU B 2 51 ? 19.909 32.741 46.133 1.00 0.00 48 GLU A CA 18
ATOM 24371 C C . GLU B 2 51 ? 20.633 33.131 44.857 1.00 0.00 48 GLU A C 18
ATOM 24372 O O . GLU B 2 51 ? 21.654 32.524 44.529 1.00 0.00 48 GLU A O 18
ATOM 24384 N N . ARG B 2 52 ? 20.114 34.160 44.183 1.00 0.00 49 ARG A N 18
ATOM 24385 C CA . ARG B 2 52 ? 20.701 34.728 42.963 1.00 0.00 49 ARG A CA 18
ATOM 24386 C C . ARG B 2 52 ? 21.238 36.131 43.186 1.00 0.00 49 ARG A C 18
ATOM 24387 O O . ARG B 2 52 ? 20.877 36.811 44.150 1.00 0.00 49 ARG A O 18
ATOM 24408 N N . GLY B 2 53 ? 22.054 36.600 42.258 1.00 0.00 50 GLY A N 18
ATOM 24409 C CA . GLY B 2 53 ? 22.496 37.982 42.267 1.00 0.00 50 GLY A CA 18
ATOM 24410 C C . GLY B 2 53 ? 23.574 38.268 41.243 1.00 0.00 50 GLY A C 18
ATOM 24411 O O . GLY B 2 53 ? 24.015 37.383 40.509 1.00 0.00 50 GLY A O 18
ATOM 24415 N N . LEU B 2 54 ? 23.989 39.526 41.219 1.00 0.00 51 LEU A N 18
ATOM 24416 C CA . LEU B 2 54 ? 25.122 40.000 40.437 1.00 0.00 51 LEU A CA 18
ATOM 24417 C C . LEU B 2 54 ? 26.443 39.667 41.140 1.00 0.00 51 LEU A C 18
ATOM 24418 O O . LEU B 2 54 ? 26.559 39.797 42.359 1.00 0.00 51 LEU A O 18
ATOM 24434 N N . VAL B 2 55 ? 27.446 39.263 40.367 1.00 0.00 52 VAL A N 18
ATOM 24435 C CA . VAL B 2 55 ? 28.829 39.040 40.821 1.00 0.00 52 VAL A CA 18
ATOM 24436 C C . VAL B 2 55 ? 29.786 39.581 39.759 1.00 0.00 52 VAL A C 18
ATOM 24437 O O . VAL B 2 55 ? 29.534 39.394 38.569 1.00 0.00 52 VAL A O 18
ATOM 24450 N N . PRO B 2 56 ? 30.873 40.262 40.147 1.00 0.00 53 PRO A N 18
ATOM 24451 C CA . PRO B 2 56 ? 31.879 40.733 39.205 1.00 0.00 53 PRO A CA 18
ATOM 24452 C C . PRO B 2 56 ? 32.551 39.558 38.469 1.00 0.00 53 PRO A C 18
ATOM 24453 O O . PRO B 2 56 ? 33.154 38.693 39.101 1.00 0.00 53 PRO A O 18
ATOM 24464 N N . THR B 2 57 ? 32.505 39.521 37.131 1.00 0.00 54 THR A N 18
ATOM 24465 C CA . THR B 2 57 ? 33.132 38.433 36.337 1.00 0.00 54 THR A CA 18
ATOM 24466 C C . THR B 2 57 ? 34.659 38.422 36.474 1.00 0.00 54 THR A C 18
ATOM 24467 O O . THR B 2 57 ? 35.278 37.365 36.403 1.00 0.00 54 THR A O 18
ATOM 24478 N N . ASP B 2 58 ? 35.270 39.571 36.793 1.00 0.00 55 ASP A N 18
ATOM 24479 C CA . ASP B 2 58 ? 36.688 39.675 37.166 1.00 0.00 55 ASP A CA 18
ATOM 24480 C C . ASP B 2 58 ? 37.063 38.812 38.395 1.00 0.00 55 ASP A C 18
ATOM 24481 O O . ASP B 2 58 ? 38.220 38.409 38.524 1.00 0.00 55 ASP A O 18
ATOM 24490 N N . TYR B 2 59 ? 36.113 38.525 39.296 1.00 0.00 56 TYR A N 18
ATOM 24491 C CA . TYR B 2 59 ? 36.301 37.728 40.515 1.00 0.00 56 TYR A CA 18
ATOM 24492 C C . TYR B 2 59 ? 36.074 36.216 40.329 1.00 0.00 56 TYR A C 18
ATOM 24493 O O . TYR B 2 59 ? 36.357 35.455 41.256 1.00 0.00 56 TYR A O 18
ATOM 24511 N N . VAL B 2 60 ? 35.567 35.754 39.179 1.00 0.00 57 VAL A N 18
ATOM 24512 C CA . VAL B 2 60 ? 35.202 34.344 38.936 1.00 0.00 57 VAL A CA 18
ATOM 24513 C C . VAL B 2 60 ? 35.688 33.833 37.571 1.00 0.00 57 VAL A C 18
ATOM 24514 O O . VAL B 2 60 ? 36.062 34.601 36.682 1.00 0.00 57 VAL A O 18
ATOM 24527 N N . GLU B 2 61 ? 35.649 32.515 37.387 1.00 0.00 58 GLU A N 18
ATOM 24528 C CA . GLU B 2 61 ? 36.037 31.829 36.147 1.00 0.00 58 GLU A CA 18
ATOM 24529 C C . GLU B 2 61 ? 35.020 30.754 35.746 1.00 0.00 58 GLU A C 18
ATOM 24530 O O . GLU B 2 61 ? 34.591 29.948 36.574 1.00 0.00 58 GLU A O 18
ATOM 24542 N N . ILE B 2 62 ? 34.644 30.730 34.464 1.00 0.00 59 ILE A N 18
ATOM 24543 C CA . ILE B 2 62 ? 33.720 29.739 33.904 1.00 0.00 59 ILE A CA 18
ATOM 24544 C C . ILE B 2 62 ? 34.388 28.360 33.906 1.00 0.00 59 ILE A C 18
ATOM 24545 O O . ILE B 2 62 ? 35.553 28.215 33.517 1.00 0.00 59 ILE A O 18
ATOM 24561 N N . LEU B 2 63 ? 33.653 27.352 34.364 1.00 0.00 60 LEU A N 18
ATOM 24562 C CA . LEU B 2 63 ? 34.129 25.972 34.483 1.00 0.00 60 LEU A CA 18
ATOM 24563 C C . LEU B 2 63 ? 33.963 25.147 33.187 1.00 0.00 60 LEU A C 18
ATOM 24564 O O . LEU B 2 63 ? 33.093 25.446 32.359 1.00 0.00 60 LEU A O 18
ATOM 24580 N N . PRO B 2 64 ? 34.775 24.087 33.011 1.00 0.00 61 PRO A N 18
ATOM 24581 C CA . PRO B 2 64 ? 34.764 23.241 31.819 1.00 0.00 61 PRO A CA 18
ATOM 24582 C C . PRO B 2 64 ? 33.563 22.289 31.773 1.00 0.00 61 PRO A C 18
ATOM 24583 O O . PRO B 2 64 ? 33.131 21.749 32.801 1.00 0.00 61 PRO A O 18
ATOM 24594 N N . SER B 2 65 ? 33.053 22.039 30.564 1.00 0.00 62 SER A N 18
ATOM 24595 C CA . SER B 2 65 ? 32.066 20.987 30.298 1.00 0.00 62 SER A CA 18
ATOM 24596 C C . SER B 2 65 ? 32.789 19.658 30.072 1.00 0.00 62 SER A C 18
ATOM 24597 O O . SER B 2 65 ? 33.440 19.482 29.039 1.00 0.00 62 SER A O 18
ATOM 24605 N N . ASP B 2 66 ? 32.691 18.737 31.031 1.00 0.00 63 ASP A N 18
ATOM 24606 C CA . ASP B 2 66 ? 33.253 17.379 30.954 1.00 0.00 63 ASP A CA 18
ATOM 24607 C C . ASP B 2 66 ? 32.360 16.329 31.654 1.00 0.00 63 ASP A C 18
ATOM 24608 O O . ASP B 2 66 ? 32.808 15.222 31.962 1.00 0.00 63 ASP A O 18
ATOM 24617 N N . GLY B 2 67 ? 31.098 16.670 31.940 1.00 0.00 64 GLY A N 18
ATOM 24618 C CA . GLY B 2 67 ? 30.101 15.798 32.574 1.00 0.00 64 GLY A CA 18
ATOM 24619 C C . GLY B 2 67 ? 29.319 14.941 31.596 1.00 0.00 64 GLY A C 18
ATOM 24620 O O . GLY B 2 67 ? 28.076 14.908 31.736 1.00 0.00 64 GLY A O 18
ATOM 24625 N N . ALA A 1 1 ? 10.035 44.759 36.398 1.00 0.00 1663 ALA B N 19
ATOM 24626 C CA . ALA A 1 1 ? 11.498 44.745 36.228 1.00 0.00 1663 ALA B CA 19
ATOM 24627 C C . ALA A 1 1 ? 12.011 43.302 36.153 1.00 0.00 1663 ALA B C 19
ATOM 24628 O O . ALA A 1 1 ? 12.616 42.798 37.098 1.00 0.00 1663 ALA B O 19
ATOM 24637 N N . GLU A 1 2 ? 11.759 42.610 35.037 1.00 0.00 1664 GLU B N 19
ATOM 24638 C CA . GLU A 1 2 ? 12.119 41.195 34.839 1.00 0.00 1664 GLU B CA 19
ATOM 24639 C C . GLU A 1 2 ? 13.633 40.962 34.862 1.00 0.00 1664 GLU B C 19
ATOM 24640 O O . GLU A 1 2 ? 14.102 39.977 35.436 1.00 0.00 1664 GLU B O 19
ATOM 24652 N N . ARG A 1 3 ? 14.405 41.888 34.284 1.00 0.00 1665 ARG B N 19
ATOM 24653 C CA . ARG A 1 3 ? 15.855 41.776 34.119 1.00 0.00 1665 ARG B CA 19
ATOM 24654 C C . ARG A 1 3 ? 16.609 42.289 35.342 1.00 0.00 1665 ARG B C 19
ATOM 24655 O O . ARG A 1 3 ? 16.336 43.398 35.814 1.00 0.00 1665 ARG B O 19
ATOM 24676 N N . LEU A 1 4 ? 17.584 41.515 35.811 1.00 0.00 1666 LEU B N 19
ATOM 24677 C CA . LEU A 1 4 ? 18.548 41.934 36.821 1.00 0.00 1666 LEU B CA 19
ATOM 24678 C C . LEU A 1 4 ? 19.660 42.739 36.137 1.00 0.00 1666 LEU B C 19
ATOM 24679 O O . LEU A 1 4 ? 20.317 42.234 35.221 1.00 0.00 1666 LEU B O 19
ATOM 24695 N N . ILE A 1 5 ? 19.858 43.979 36.585 1.00 0.00 1667 ILE B N 19
ATOM 24696 C CA . ILE A 1 5 ? 20.778 44.954 35.977 1.00 0.00 1667 ILE B CA 19
ATOM 24697 C C . ILE A 1 5 ? 21.727 45.528 37.053 1.00 0.00 1667 ILE B C 19
ATOM 24698 O O . ILE A 1 5 ? 21.259 45.882 38.142 1.00 0.00 1667 ILE B O 19
ATOM 24714 N N . PRO A 1 6 ? 23.047 45.635 36.791 1.00 0.00 1668 PRO B N 19
ATOM 24715 C CA . PRO A 1 6 ? 23.995 46.223 37.740 1.00 0.00 1668 PRO B CA 19
ATOM 24716 C C . PRO A 1 6 ? 23.676 47.675 38.155 1.00 0.00 1668 PRO B C 19
ATOM 24717 O O . PRO A 1 6 ? 23.255 48.514 37.349 1.00 0.00 1668 PRO B O 19
ATOM 24728 N N . ARG A 1 7 ? 23.916 47.975 39.440 1.00 0.00 1669 ARG B N 19
ATOM 24729 C CA . ARG A 1 7 ? 23.704 49.295 40.079 1.00 0.00 1669 ARG B CA 19
ATOM 24730 C C . ARG A 1 7 ? 25.015 50.041 40.403 1.00 0.00 1669 ARG B C 19
ATOM 24731 O O . ARG A 1 7 ? 24.995 51.038 41.120 1.00 0.00 1669 ARG B O 19
ATOM 24752 N N . ARG A 1 8 ? 26.145 49.545 39.891 1.00 0.00 1670 ARG B N 19
ATOM 24753 C CA . ARG A 1 8 ? 27.490 50.152 39.908 1.00 0.00 1670 ARG B CA 19
ATOM 24754 C C . ARG A 1 8 ? 28.399 49.437 38.885 1.00 0.00 1670 ARG B C 19
ATOM 24755 O O . ARG A 1 8 ? 28.129 48.275 38.577 1.00 0.00 1670 ARG B O 19
ATOM 24776 N N . PRO A 1 9 ? 29.475 50.053 38.363 1.00 0.00 1671 PRO B N 19
ATOM 24777 C CA . PRO A 1 9 ? 30.494 49.361 37.564 1.00 0.00 1671 PRO B CA 19
ATOM 24778 C C . PRO A 1 9 ? 31.304 48.381 38.428 1.00 0.00 1671 PRO B C 19
ATOM 24779 O O . PRO A 1 9 ? 31.441 48.597 39.638 1.00 0.00 1671 PRO B O 19
ATOM 24790 N N . ALA A 1 10 ? 31.862 47.318 37.835 1.00 0.00 1672 ALA B N 19
ATOM 24791 C CA . ALA A 1 10 ? 32.573 46.289 38.595 1.00 0.00 1672 ALA B CA 19
ATOM 24792 C C . ALA A 1 10 ? 33.776 46.853 39.394 1.00 0.00 1672 ALA B C 19
ATOM 24793 O O . ALA A 1 10 ? 34.566 47.630 38.837 1.00 0.00 1672 ALA B O 19
ATOM 24800 N N . PRO A 1 11 ? 33.933 46.479 40.681 1.00 0.00 1673 PRO B N 19
ATOM 24801 C CA . PRO A 1 11 ? 35.030 46.945 41.528 1.00 0.00 1673 PRO B CA 19
ATOM 24802 C C . PRO A 1 11 ? 36.400 46.385 41.092 1.00 0.00 1673 PRO B C 19
ATOM 24803 O O . PRO A 1 11 ? 36.459 45.404 40.340 1.00 0.00 1673 PRO B O 19
ATOM 24814 N N . PRO A 1 12 ? 37.513 46.979 41.563 1.00 0.00 1674 PRO B N 19
ATOM 24815 C CA . PRO A 1 12 ? 38.848 46.405 41.405 1.00 0.00 1674 PRO B CA 19
ATOM 24816 C C . PRO A 1 12 ? 38.963 45.057 42.133 1.00 0.00 1674 PRO B C 19
ATOM 24817 O O . PRO A 1 12 ? 38.293 44.815 43.143 1.00 0.00 1674 PRO B O 19
ATOM 24828 N N . VAL A 1 13 ? 39.818 44.177 41.612 1.00 0.00 1675 VAL B N 19
ATOM 24829 C CA . VAL A 1 13 ? 40.028 42.787 42.051 1.00 0.00 1675 VAL B CA 19
ATOM 24830 C C . VAL A 1 13 ? 41.450 42.566 42.603 1.00 0.00 1675 VAL B C 19
ATOM 24831 O O . VAL A 1 13 ? 42.406 43.169 42.089 1.00 0.00 1675 VAL B O 19
ATOM 24844 N N . PRO A 1 14 ? 41.636 41.720 43.639 1.00 0.00 1676 PRO B N 19
ATOM 24845 C CA . PRO A 1 14 ? 42.930 41.467 44.285 1.00 0.00 1676 PRO B CA 19
ATOM 24846 C C . PRO A 1 14 ? 43.772 40.398 43.557 1.00 0.00 1676 PRO B C 19
ATOM 24847 O O . PRO A 1 14 ? 44.363 39.499 44.167 1.00 0.00 1676 PRO B O 19
ATOM 24858 N N . VAL A 1 15 ? 43.827 40.486 42.227 1.00 0.00 1677 VAL B N 19
ATOM 24859 C CA . VAL A 1 15 ? 44.638 39.610 41.370 1.00 0.00 1677 VAL B CA 19
ATOM 24860 C C . VAL A 1 15 ? 46.135 39.950 41.520 1.00 0.00 1677 VAL B C 19
ATOM 24861 O O . VAL A 1 15 ? 46.481 41.136 41.490 1.00 0.00 1677 VAL B O 19
ATOM 24874 N N . PRO A 1 16 ? 47.040 38.961 41.674 1.00 0.00 1678 PRO B N 19
ATOM 24875 C CA . PRO A 1 16 ? 48.492 39.164 41.796 1.00 0.00 1678 PRO B CA 19
ATOM 24876 C C . PRO A 1 16 ? 49.169 39.487 40.449 1.00 0.00 1678 PRO B C 19
ATOM 24877 O O . PRO A 1 16 ? 50.157 38.873 40.034 1.00 0.00 1678 PRO B O 19
ATOM 24888 N N . ALA A 1 17 ? 48.630 40.468 39.735 1.00 0.00 1679 ALA B N 19
ATOM 24889 C CA . ALA A 1 17 ? 49.003 40.889 38.402 1.00 0.00 1679 ALA B CA 19
ATOM 24890 C C . ALA A 1 17 ? 48.703 42.385 38.255 1.00 0.00 1679 ALA B C 19
ATOM 24891 O O . ALA A 1 17 ? 47.776 42.922 38.871 1.00 0.00 1679 ALA B O 19
ATOM 24898 N N . ARG A 1 18 ? 49.491 43.044 37.415 1.00 0.00 1680 ARG B N 19
ATOM 24899 C CA . ARG A 1 18 ? 49.326 44.453 37.021 1.00 0.00 1680 ARG B CA 19
ATOM 24900 C C . ARG A 1 18 ? 48.550 44.631 35.711 1.00 0.00 1680 ARG B C 19
ATOM 24901 O O . ARG A 1 18 ? 47.983 45.698 35.483 1.00 0.00 1680 ARG B O 19
ATOM 24922 N N . ILE A 1 19 ? 48.468 43.580 34.892 1.00 0.00 1681 ILE B N 19
ATOM 24923 C CA . ILE A 1 19 ? 47.590 43.466 33.720 1.00 0.00 1681 ILE B CA 19
ATOM 24924 C C . ILE A 1 19 ? 46.806 42.135 33.776 1.00 0.00 1681 ILE B C 19
ATOM 24925 O O . ILE A 1 19 ? 47.379 41.103 34.141 1.00 0.00 1681 ILE B O 19
ATOM 24941 N N . PRO A 1 20 ? 45.506 42.122 33.416 1.00 0.00 1682 PRO B N 19
ATOM 24942 C CA . PRO A 1 20 ? 44.653 40.934 33.546 1.00 0.00 1682 PRO B CA 19
ATOM 24943 C C . PRO A 1 20 ? 44.930 39.812 32.537 1.00 0.00 1682 PRO B C 19
ATOM 24944 O O . PRO A 1 20 ? 44.513 38.676 32.758 1.00 0.00 1682 PRO B O 19
ATOM 24955 N N . SER A 1 21 ? 45.639 40.108 31.448 1.00 0.00 1683 SER B N 19
ATOM 24956 C CA . SER A 1 21 ? 46.044 39.144 30.412 1.00 0.00 1683 SER B CA 19
ATOM 24957 C C . SER A 1 21 ? 47.259 39.648 29.606 1.00 0.00 1683 SER B C 19
ATOM 24958 O O . SER A 1 21 ? 47.397 40.867 29.435 1.00 0.00 1683 SER B O 19
ATOM 24966 N N . PRO A 1 22 ? 48.138 38.759 29.087 1.00 0.00 1684 PRO B N 19
ATOM 24967 C CA . PRO A 1 22 ? 49.329 39.148 28.319 1.00 0.00 1684 PRO B CA 19
ATOM 24968 C C . PRO A 1 22 ? 49.009 39.956 27.052 1.00 0.00 1684 PRO B C 19
ATOM 24969 O O . PRO A 1 22 ? 47.923 39.800 26.480 1.00 0.00 1684 PRO B O 19
ATOM 24980 N N . ARG A 1 23 ? 49.989 40.749 26.590 1.00 0.00 1685 ARG B N 19
ATOM 24981 C CA . ARG A 1 23 ? 49.904 41.734 25.488 1.00 0.00 1685 ARG B CA 19
ATOM 24982 C C . ARG A 1 23 ? 48.975 42.901 25.824 1.00 0.00 1685 ARG B C 19
ATOM 24983 O O . ARG A 1 23 ? 49.520 43.943 26.249 1.00 0.00 1685 ARG B O 19
ATOM 25005 N N . GLY B 2 1 ? 24.683 27.756 29.014 1.00 0.00 -2 GLY A N 19
ATOM 25006 C CA . GLY B 2 1 ? 23.698 28.587 28.305 1.00 0.00 -2 GLY A CA 19
ATOM 25007 C C . GLY B 2 1 ? 22.341 27.907 28.252 1.00 0.00 -2 GLY A C 19
ATOM 25008 O O . GLY B 2 1 ? 21.993 27.145 29.154 1.00 0.00 -2 GLY A O 19
ATOM 25014 N N . SER B 2 2 ? 21.572 28.158 27.189 1.00 0.00 -1 SER A N 19
ATOM 25015 C CA . SER B 2 2 ? 20.183 27.693 27.013 1.00 0.00 -1 SER A CA 19
ATOM 25016 C C . SER B 2 2 ? 19.972 26.212 26.656 1.00 0.00 -1 SER A C 19
ATOM 25017 O O . SER B 2 2 ? 18.815 25.781 26.601 1.00 0.00 -1 SER A O 19
ATOM 25025 N N . HIS B 2 3 ? 21.021 25.404 26.452 1.00 0.00 0 HIS A N 19
ATOM 25026 C CA . HIS B 2 3 ? 20.898 23.941 26.258 1.00 0.00 0 HIS A CA 19
ATOM 25027 C C . HIS B 2 3 ? 21.464 23.114 27.428 1.00 0.00 0 HIS A C 19
ATOM 25028 O O . HIS B 2 3 ? 20.953 22.024 27.708 1.00 0.00 0 HIS A O 19
ATOM 25042 N N . MET B 2 4 ? 22.475 23.632 28.132 1.00 0.00 1 MET A N 19
ATOM 25043 C CA . MET B 2 4 ? 23.080 23.027 29.322 1.00 0.00 1 MET A CA 19
ATOM 25044 C C . MET B 2 4 ? 23.678 24.106 30.222 1.00 0.00 1 MET A C 19
ATOM 25045 O O . MET B 2 4 ? 24.385 24.996 29.737 1.00 0.00 1 MET A O 19
ATOM 25059 N N . ALA B 2 5 ? 23.451 24.011 31.532 1.00 0.00 2 ALA A N 19
ATOM 25060 C CA . ALA B 2 5 ? 23.886 25.055 32.448 1.00 0.00 2 ALA A CA 19
ATOM 25061 C C . ALA B 2 5 ? 25.417 25.121 32.613 1.00 0.00 2 ALA A C 19
ATOM 25062 O O . ALA B 2 5 ? 26.084 24.139 32.956 1.00 0.00 2 ALA A O 19
ATOM 25069 N N . THR B 2 6 ? 25.967 26.313 32.377 1.00 0.00 3 THR A N 19
ATOM 25070 C CA . THR B 2 6 ? 27.395 26.617 32.515 1.00 0.00 3 THR A CA 19
ATOM 25071 C C . THR B 2 6 ? 27.729 26.905 33.980 1.00 0.00 3 THR A C 19
ATOM 25072 O O . THR B 2 6 ? 26.896 27.409 34.736 1.00 0.00 3 THR A O 19
ATOM 25083 N N . LYS B 2 7 ? 28.960 26.616 34.401 1.00 0.00 4 LYS A N 19
ATOM 25084 C CA . LYS B 2 7 ? 29.408 26.713 35.799 1.00 0.00 4 LYS A CA 19
ATOM 25085 C C . LYS B 2 7 ? 30.646 27.612 35.934 1.00 0.00 4 LYS A C 19
ATOM 25086 O O . LYS B 2 7 ? 31.420 27.731 34.986 1.00 0.00 4 LYS A O 19
ATOM 25105 N N . ALA B 2 8 ? 30.867 28.203 37.108 1.00 0.00 5 ALA A N 19
ATOM 25106 C CA . ALA B 2 8 ? 32.074 28.972 37.422 1.00 0.00 5 ALA A CA 19
ATOM 25107 C C . ALA B 2 8 ? 32.545 28.761 38.871 1.00 0.00 5 ALA A C 19
ATOM 25108 O O . ALA B 2 8 ? 31.728 28.558 39.771 1.00 0.00 5 ALA A O 19
ATOM 25115 N N . ARG B 2 9 ? 33.862 28.835 39.092 1.00 0.00 6 ARG A N 19
ATOM 25116 C CA . ARG B 2 9 ? 34.498 28.884 40.420 1.00 0.00 6 ARG A CA 19
ATOM 25117 C C . ARG B 2 9 ? 34.844 30.323 40.809 1.00 0.00 6 ARG A C 19
ATOM 25118 O O . ARG B 2 9 ? 35.194 31.133 39.959 1.00 0.00 6 ARG A O 19
ATOM 25139 N N . VAL B 2 10 ? 34.794 30.639 42.099 1.00 0.00 7 VAL A N 19
ATOM 25140 C CA . VAL B 2 10 ? 35.253 31.920 42.662 1.00 0.00 7 VAL A CA 19
ATOM 25141 C C . VAL B 2 10 ? 36.759 31.938 42.907 1.00 0.00 7 VAL A C 19
ATOM 25142 O O . VAL B 2 10 ? 37.300 31.025 43.523 1.00 0.00 7 VAL A O 19
ATOM 25155 N N . MET B 2 11 ? 37.422 33.014 42.487 1.00 0.00 8 MET A N 19
ATOM 25156 C CA . MET B 2 11 ? 38.865 33.229 42.647 1.00 0.00 8 MET A CA 19
ATOM 25157 C C . MET B 2 11 ? 39.223 34.113 43.855 1.00 0.00 8 MET A C 19
ATOM 25158 O O . MET B 2 11 ? 40.299 33.951 44.435 1.00 0.00 8 MET A O 19
ATOM 25172 N N . TYR B 2 12 ? 38.309 35.007 44.260 1.00 0.00 9 TYR A N 19
ATOM 25173 C CA . TYR B 2 12 ? 38.453 35.878 45.443 1.00 0.00 9 TYR A CA 19
ATOM 25174 C C . TYR B 2 12 ? 37.104 36.117 46.142 1.00 0.00 9 TYR A C 19
ATOM 25175 O O . TYR B 2 12 ? 36.079 36.253 45.477 1.00 0.00 9 TYR A O 19
ATOM 25193 N N . ASP B 2 13 ? 37.092 36.182 47.476 1.00 0.00 10 ASP A N 19
ATOM 25194 C CA . ASP B 2 13 ? 35.882 36.436 48.278 1.00 0.00 10 ASP A CA 19
ATOM 25195 C C . ASP B 2 13 ? 35.215 37.796 47.956 1.00 0.00 10 ASP A C 19
ATOM 25196 O O . AS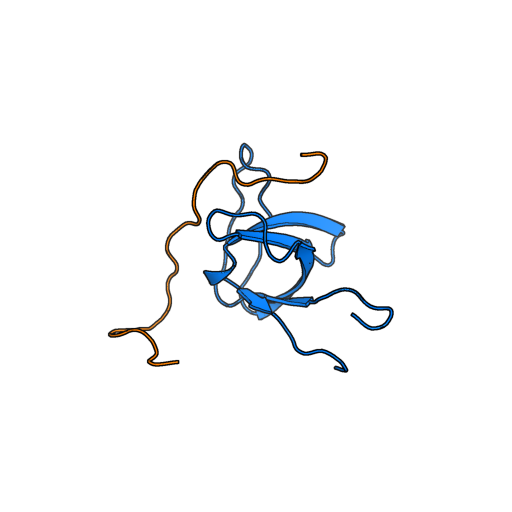P B 2 13 ? 35.897 38.825 47.850 1.00 0.00 10 ASP A O 19
ATOM 25205 N N . PHE B 2 14 ? 33.877 37.813 47.850 1.00 0.00 11 PHE A N 19
ATOM 25206 C CA . PHE B 2 14 ? 33.062 38.970 47.442 1.00 0.00 11 PHE A CA 19
ATOM 25207 C C . PHE B 2 14 ? 31.829 39.170 48.334 1.00 0.00 11 PHE A C 19
ATOM 25208 O O . PHE B 2 14 ? 31.192 38.196 48.748 1.00 0.00 11 PHE A O 19
ATOM 25225 N N . ALA B 2 15 ? 31.462 40.426 48.590 1.00 0.00 12 ALA A N 19
ATOM 25226 C CA . ALA B 2 15 ? 30.363 40.813 49.465 1.00 0.00 12 ALA A CA 19
ATOM 25227 C C . ALA B 2 15 ? 29.413 41.814 48.791 1.00 0.00 12 ALA A C 19
ATOM 25228 O O . ALA B 2 15 ? 29.808 42.920 48.414 1.00 0.00 12 ALA A O 19
ATOM 25235 N N . ALA B 2 16 ? 28.138 41.439 48.703 1.00 0.00 13 ALA A N 19
ATOM 25236 C CA . ALA B 2 16 ? 27.081 42.245 48.101 1.00 0.00 13 ALA A CA 19
ATOM 25237 C C . ALA B 2 16 ? 26.800 43.569 48.835 1.00 0.00 13 ALA A C 19
ATOM 25238 O O . ALA B 2 16 ? 26.876 43.653 50.067 1.00 0.00 13 ALA A O 19
ATOM 25245 N N . GLU B 2 17 ? 26.438 44.606 48.084 1.00 0.00 14 GLU A N 19
ATOM 25246 C CA . GLU B 2 17 ? 25.900 45.871 48.601 1.00 0.00 14 GLU A CA 19
ATOM 25247 C C . GLU B 2 17 ? 24.382 45.776 48.891 1.00 0.00 14 GLU A C 19
ATOM 25248 O O . GLU B 2 17 ? 23.696 44.905 48.342 1.00 0.00 14 GLU A O 19
ATOM 25260 N N . PRO B 2 18 ? 23.814 46.650 49.746 1.00 0.00 15 PRO A N 19
ATOM 25261 C CA . PRO B 2 18 ? 22.365 46.766 49.892 1.00 0.00 15 PRO A CA 19
ATOM 25262 C C . PRO B 2 18 ? 21.745 47.309 48.596 1.00 0.00 15 PRO A C 19
ATOM 25263 O O . PRO B 2 18 ? 22.360 48.103 47.881 1.00 0.00 15 PRO A O 19
ATOM 25274 N N . GLY B 2 19 ? 20.535 46.861 48.276 1.00 0.00 16 GLY A N 19
ATOM 25275 C CA . GLY B 2 19 ? 19.717 47.283 47.132 1.00 0.00 16 GLY A CA 19
ATOM 25276 C C . GLY B 2 19 ? 20.198 46.832 45.744 1.00 0.00 16 GLY A C 19
ATOM 25277 O O . GLY B 2 19 ? 19.368 46.645 44.855 1.00 0.00 16 GLY A O 19
ATOM 25281 N N . ASN B 2 20 ? 21.503 46.621 45.548 1.00 0.00 17 ASN A N 19
ATOM 25282 C CA . ASN B 2 20 ? 22.095 46.313 44.240 1.00 0.00 17 ASN A CA 19
ATOM 25283 C C . ASN B 2 20 ? 21.730 44.935 43.644 1.00 0.00 17 ASN A C 19
ATOM 25284 O O . ASN B 2 20 ? 21.895 44.735 42.439 1.00 0.00 17 ASN A O 19
ATOM 25295 N N . ASN B 2 21 ? 21.257 44.005 44.477 1.00 0.00 18 ASN A N 19
ATOM 25296 C CA . ASN B 2 21 ? 20.954 42.596 44.156 1.00 0.00 18 ASN A CA 19
ATOM 25297 C C . ASN B 2 21 ? 22.187 41.785 43.709 1.00 0.00 18 ASN A C 19
ATOM 25298 O O . ASN B 2 21 ? 22.161 40.992 42.761 1.00 0.00 18 ASN A O 19
ATOM 25309 N N . GLU B 2 22 ? 23.306 42.004 44.393 1.00 0.00 19 GLU A N 19
ATOM 25310 C CA . GLU B 2 22 ? 24.536 41.243 44.202 1.00 0.00 19 GLU A CA 19
ATOM 25311 C C . GLU B 2 22 ? 24.473 39.924 45.002 1.00 0.00 19 GLU A C 19
ATOM 25312 O O . GLU B 2 22 ? 23.764 39.834 46.013 1.00 0.00 19 GLU A O 19
ATOM 25324 N N . LEU B 2 23 ? 25.183 38.883 44.553 1.00 0.00 20 LEU A N 19
ATOM 25325 C CA . LEU B 2 23 ? 25.249 37.580 45.234 1.00 0.00 20 LEU A CA 19
ATOM 25326 C C . LEU B 2 23 ? 26.594 37.463 45.973 1.00 0.00 20 LEU A C 19
ATOM 25327 O O . LEU B 2 23 ? 27.642 37.338 45.346 1.00 0.00 20 LEU A O 19
ATOM 25343 N N . THR B 2 24 ? 26.582 37.518 47.307 1.00 0.00 21 THR A N 19
ATOM 25344 C CA . THR B 2 24 ? 27.763 37.264 48.154 1.00 0.00 21 THR A CA 19
ATOM 25345 C C . THR B 2 24 ? 28.271 35.844 47.908 1.00 0.00 21 THR A C 19
ATOM 25346 O O . THR B 2 24 ? 27.482 34.897 47.937 1.00 0.00 21 THR A O 19
ATOM 25357 N N . VAL B 2 25 ? 29.582 35.683 47.713 1.00 0.00 22 VAL A N 19
ATOM 25358 C CA . VAL B 2 25 ? 30.226 34.384 47.454 1.00 0.00 22 VAL A CA 19
ATOM 25359 C C . VAL B 2 25 ? 31.610 34.303 48.104 1.00 0.00 22 VAL A C 19
ATOM 25360 O O . VAL B 2 25 ? 32.240 35.322 48.399 1.00 0.00 22 VAL A O 19
ATOM 25373 N N . ASN B 2 26 ? 32.091 33.084 48.333 1.00 0.00 23 ASN A N 19
ATOM 25374 C CA . ASN B 2 26 ? 33.413 32.825 48.909 1.00 0.00 23 ASN A CA 19
ATOM 25375 C C . ASN B 2 26 ? 34.371 32.202 47.899 1.00 0.00 23 ASN A C 19
ATOM 25376 O O . ASN B 2 26 ? 33.972 31.467 47.001 1.00 0.00 23 ASN A O 19
ATOM 25387 N N . GLU B 2 27 ? 35.659 32.460 48.081 1.00 0.00 24 GLU A N 19
ATOM 25388 C CA . GLU B 2 27 ? 36.713 31.914 47.222 1.00 0.00 24 GLU A CA 19
ATOM 25389 C C . GLU B 2 27 ? 36.712 30.381 47.215 1.00 0.00 24 GLU A C 19
ATOM 25390 O O . GLU B 2 27 ? 36.684 29.738 48.270 1.00 0.00 24 GLU A O 19
ATOM 25402 N N . GLY B 2 28 ? 36.795 29.790 46.020 1.00 0.00 25 GLY A N 19
ATOM 25403 C CA . GLY B 2 28 ? 36.728 28.352 45.828 1.00 0.00 25 GLY A CA 19
ATOM 25404 C C . GLY B 2 28 ? 35.318 27.771 45.831 1.00 0.00 25 GLY A C 19
ATOM 25405 O O . GLY B 2 28 ? 35.163 26.560 45.657 1.00 0.00 25 GLY A O 19
ATOM 25409 N N . GLU B 2 29 ? 34.288 28.598 46.012 1.00 0.00 26 GLU A N 19
ATOM 25410 C CA . GLU B 2 29 ? 32.907 28.171 45.805 1.00 0.00 26 GLU A CA 19
ATOM 25411 C C . GLU B 2 29 ? 32.607 27.977 44.312 1.00 0.00 26 GLU A C 19
ATOM 25412 O O . GLU B 2 29 ? 33.141 28.684 43.457 1.00 0.00 26 GLU A O 19
ATOM 25424 N N . ILE B 2 30 ? 31.751 27.005 44.000 1.00 0.00 27 ILE A N 19
ATOM 25425 C CA . ILE B 2 30 ? 31.226 26.739 42.657 1.00 0.00 27 ILE A CA 19
ATOM 25426 C C . ILE B 2 30 ? 29.777 27.249 42.531 1.00 0.00 27 ILE A C 19
ATOM 25427 O O . ILE B 2 30 ? 28.907 26.832 43.299 1.00 0.00 27 ILE A O 19
ATOM 25443 N N . ILE B 2 31 ? 29.491 28.099 41.538 1.00 0.00 28 ILE A N 19
ATOM 25444 C CA . ILE B 2 31 ? 28.149 28.626 41.203 1.00 0.00 28 ILE A CA 19
ATOM 25445 C C . ILE B 2 31 ? 27.757 28.318 39.758 1.00 0.00 28 ILE A C 19
ATOM 25446 O O . ILE B 2 31 ? 28.607 28.100 38.897 1.00 0.00 28 ILE A O 19
ATOM 25462 N N . THR B 2 32 ? 26.455 28.292 39.483 1.00 0.00 29 THR A N 19
ATOM 25463 C CA . THR B 2 32 ? 25.934 28.138 38.121 1.00 0.00 29 THR A CA 19
ATOM 25464 C C . THR B 2 32 ? 25.754 29.522 37.503 1.00 0.00 29 THR A C 19
ATOM 25465 O O . THR B 2 32 ? 25.295 30.435 38.192 1.00 0.00 29 THR A O 19
ATOM 25476 N N . ILE B 2 33 ? 26.090 29.698 36.226 1.00 0.00 30 ILE A N 19
ATOM 25477 C CA . ILE B 2 33 ? 25.868 30.945 35.492 1.00 0.00 30 ILE A CA 19
ATOM 25478 C C . ILE B 2 33 ? 24.449 31.000 34.911 1.00 0.00 30 ILE A C 19
ATOM 25479 O O . ILE B 2 33 ? 23.937 30.012 34.372 1.00 0.00 30 ILE A O 19
ATOM 25495 N N . THR B 2 34 ? 23.841 32.182 34.979 1.00 0.00 31 THR A N 19
ATOM 25496 C CA . THR B 2 34 ? 22.581 32.534 34.306 1.00 0.00 31 THR A CA 19
ATOM 25497 C C . THR B 2 34 ? 22.744 33.659 33.277 1.00 0.00 31 THR A C 19
ATOM 25498 O O . THR B 2 34 ? 21.979 33.693 32.311 1.00 0.00 31 THR A O 19
ATOM 25509 N N . ASN B 2 35 ? 23.730 34.559 33.420 1.00 0.00 32 ASN A N 19
ATOM 25510 C CA . ASN B 2 35 ? 24.034 35.579 32.402 1.00 0.00 32 ASN A CA 19
ATOM 25511 C C . ASN B 2 35 ? 25.505 36.043 32.411 1.00 0.00 32 ASN A C 19
ATOM 25512 O O . ASN B 2 35 ? 25.867 36.862 33.252 1.00 0.00 32 ASN A O 19
ATOM 25523 N N . PRO B 2 36 ? 26.360 35.629 31.461 1.00 0.00 33 PRO A N 19
ATOM 25524 C CA . PRO B 2 36 ? 27.791 35.932 31.499 1.00 0.00 33 PRO A CA 19
ATOM 25525 C C . PRO B 2 36 ? 28.196 37.388 31.197 1.00 0.00 33 PRO A C 19
ATOM 25526 O O . PRO B 2 36 ? 29.350 37.759 31.440 1.00 0.00 33 PRO A O 19
ATOM 25537 N N . ASP B 2 37 ? 27.287 38.226 30.682 1.00 0.00 34 ASP A N 19
ATOM 25538 C CA . ASP B 2 37 ? 27.561 39.639 30.373 1.00 0.00 34 ASP A CA 19
ATOM 25539 C C . ASP B 2 37 ? 26.295 40.511 30.408 1.00 0.00 34 ASP A C 19
ATOM 25540 O O . ASP B 2 37 ? 25.543 40.632 29.437 1.00 0.00 34 ASP A O 19
ATOM 25549 N N . VAL B 2 38 ? 26.056 41.083 31.584 1.00 0.00 35 VAL A N 19
ATOM 25550 C CA . VAL B 2 38 ? 24.968 42.023 31.942 1.00 0.00 35 VAL A CA 19
ATOM 25551 C C . VAL B 2 38 ? 25.336 43.495 31.710 1.00 0.00 35 VAL A C 19
ATOM 25552 O O . VAL B 2 38 ? 24.486 44.376 31.852 1.00 0.00 35 VAL A O 19
ATOM 25565 N N . GLY B 2 39 ? 26.598 43.767 31.387 1.00 0.00 36 GLY A N 19
ATOM 25566 C CA . GLY B 2 39 ? 27.181 45.087 31.265 1.00 0.00 36 GLY A CA 19
ATOM 25567 C C . GLY B 2 39 ? 27.954 45.446 32.534 1.00 0.00 36 GLY A C 19
ATOM 25568 O O . GLY B 2 39 ? 27.935 44.736 33.546 1.00 0.00 36 GLY A O 19
ATOM 25572 N N . GLY B 2 40 ? 28.705 46.534 32.443 1.00 0.00 37 GLY A N 19
ATOM 25573 C CA . GLY B 2 40 ? 29.439 47.160 33.551 1.00 0.00 37 GLY A CA 19
ATOM 25574 C C . GLY B 2 40 ? 30.604 46.356 34.152 1.00 0.00 37 GLY A C 19
ATOM 25575 O O . GLY B 2 40 ? 31.318 46.880 35.008 1.00 0.00 37 GLY A O 19
ATOM 25579 N N . GLY B 2 41 ? 30.830 45.110 33.718 1.00 0.00 38 GLY A N 19
ATOM 25580 C CA . GLY B 2 41 ? 31.834 44.200 34.281 1.00 0.00 38 GLY A CA 19
ATOM 25581 C C . GLY B 2 41 ? 31.280 43.041 35.124 1.00 0.00 38 GLY A C 19
ATOM 25582 O O . GLY B 2 41 ? 32.040 42.429 35.875 1.00 0.00 38 GLY A O 19
ATOM 25586 N N . TRP B 2 42 ? 29.982 42.737 35.046 1.00 0.00 39 TRP A N 19
ATOM 25587 C CA . TRP B 2 42 ? 29.322 41.723 35.887 1.00 0.00 39 TRP A CA 19
ATOM 25588 C C . TRP B 2 42 ? 28.838 40.499 35.097 1.00 0.00 39 TRP A C 19
ATOM 25589 O O . TRP B 2 42 ? 28.812 40.488 33.861 1.00 0.00 39 TRP A O 19
ATOM 25610 N N . LEU B 2 43 ? 28.440 39.471 35.844 1.00 0.00 40 LEU A N 19
ATOM 25611 C CA . LEU B 2 43 ? 27.722 38.280 35.403 1.00 0.00 40 LEU A CA 19
ATOM 25612 C C . LEU B 2 43 ? 26.636 37.919 36.438 1.00 0.00 40 LEU A C 19
ATOM 25613 O O . LEU B 2 43 ? 26.712 38.317 37.599 1.00 0.00 40 LEU A O 19
ATOM 25629 N N . GLU B 2 44 ? 25.595 37.218 35.999 1.00 0.00 41 GLU A N 19
ATOM 25630 C CA . GLU B 2 44 ? 24.495 36.699 36.820 1.00 0.00 41 GLU A CA 19
ATOM 25631 C C . GLU B 2 44 ? 24.741 35.215 37.133 1.00 0.00 41 GLU A C 19
ATOM 25632 O O . GLU B 2 44 ? 25.134 34.453 36.239 1.00 0.00 41 GLU A O 19
ATOM 25644 N N . GLY B 2 45 ? 24.502 34.799 38.379 1.00 0.00 42 GLY A N 19
ATOM 25645 C CA . GLY B 2 45 ? 24.684 33.413 38.814 1.00 0.00 42 GLY A CA 19
ATOM 25646 C C . GLY B 2 45 ? 23.810 33.008 39.998 1.00 0.00 42 GLY A C 19
ATOM 25647 O O . GLY B 2 45 ? 23.157 33.854 40.608 1.00 0.00 42 GLY A O 19
ATOM 25651 N N . ARG B 2 46 ? 23.812 31.705 40.313 1.00 0.00 43 ARG A N 19
ATOM 25652 C CA . ARG B 2 46 ? 23.123 31.088 41.461 1.00 0.00 43 ARG A CA 19
ATOM 25653 C C . ARG B 2 46 ? 24.062 30.200 42.268 1.00 0.00 43 ARG A C 19
ATOM 25654 O O . ARG B 2 46 ? 24.783 29.363 41.716 1.00 0.00 43 ARG A O 19
ATOM 25675 N N . ASN B 2 47 ? 24.008 30.371 43.588 1.00 0.00 44 ASN A N 19
ATOM 25676 C CA . ASN B 2 47 ? 24.671 29.493 44.562 1.00 0.00 44 ASN A CA 19
ATOM 25677 C C . ASN B 2 47 ? 23.751 28.430 45.126 1.00 0.00 44 ASN A C 19
ATOM 25678 O O . ASN B 2 47 ? 22.535 28.526 45.000 1.00 0.00 44 ASN A O 19
ATOM 25689 N N . ILE B 2 48 ? 24.372 27.533 45.884 1.00 0.00 45 ILE A N 19
ATOM 25690 C CA . ILE B 2 48 ? 23.789 26.371 46.553 1.00 0.00 45 ILE A CA 19
ATOM 25691 C C . ILE B 2 48 ? 22.450 26.650 47.261 1.00 0.00 45 ILE A C 19
ATOM 25692 O O . ILE B 2 48 ? 21.547 25.816 47.268 1.00 0.00 45 ILE A O 19
ATOM 25708 N N . LYS B 2 49 ? 22.312 27.853 47.827 1.00 0.00 46 LYS A N 19
ATOM 25709 C CA . LYS B 2 49 ? 21.125 28.353 48.541 1.00 0.00 46 LYS A CA 19
ATOM 25710 C C . LYS B 2 49 ? 19.894 28.583 47.642 1.00 0.00 46 LYS A C 19
ATOM 25711 O O . LYS B 2 49 ? 18.820 28.920 48.133 1.00 0.00 46 LYS A O 19
ATOM 25730 N N . GLY B 2 50 ? 20.078 28.523 46.318 1.00 0.00 47 GLY A N 19
ATOM 25731 C CA . GLY B 2 50 ? 19.077 28.829 45.297 1.00 0.00 47 GLY A CA 19
ATOM 25732 C C . GLY B 2 50 ? 18.829 30.321 45.100 1.00 0.00 47 GLY A C 19
ATOM 25733 O O . GLY B 2 50 ? 17.827 30.707 44.491 1.00 0.00 47 GLY A O 19
ATOM 25737 N N . GLU B 2 51 ? 19.731 31.159 45.616 1.00 0.00 48 GLU A N 19
ATOM 25738 C CA . GLU B 2 51 ? 19.686 32.606 45.428 1.00 0.00 48 GLU A CA 19
ATOM 25739 C C . GLU B 2 51 ? 20.412 32.982 44.152 1.00 0.00 48 GLU A C 19
ATOM 25740 O O . GLU B 2 51 ? 21.521 32.497 43.911 1.00 0.00 48 GLU A O 19
ATOM 25752 N N . ARG B 2 52 ? 19.773 33.859 43.376 1.00 0.00 49 ARG A N 19
ATOM 25753 C CA . ARG B 2 52 ? 20.360 34.499 42.191 1.00 0.00 49 ARG A CA 19
ATOM 25754 C C . ARG B 2 52 ? 20.991 35.843 42.551 1.00 0.00 49 ARG A C 19
ATOM 25755 O O . ARG B 2 52 ? 20.653 36.421 43.587 1.00 0.00 49 ARG A O 19
ATOM 25776 N N . GLY B 2 53 ? 21.837 36.376 41.678 1.00 0.00 50 GLY A N 19
ATOM 25777 C CA . GLY B 2 53 ? 22.346 37.738 41.819 1.00 0.00 50 GLY A CA 19
ATOM 25778 C C . GLY B 2 53 ? 23.555 38.037 40.941 1.00 0.00 50 GLY A C 19
ATOM 25779 O O . GLY B 2 53 ? 24.032 37.182 40.193 1.00 0.00 50 GLY A O 19
ATOM 25783 N N . LEU B 2 54 ? 24.019 39.281 41.027 1.00 0.00 51 LEU A N 19
ATOM 25784 C CA . LEU B 2 54 ? 25.130 39.819 40.238 1.00 0.00 51 LEU A CA 19
ATOM 25785 C C . LEU B 2 54 ? 26.481 39.661 40.950 1.00 0.00 51 LEU A C 19
ATOM 25786 O O . LEU B 2 54 ? 26.588 39.895 42.155 1.00 0.00 51 LEU A O 19
ATOM 25802 N N . VAL B 2 55 ? 27.517 39.301 40.188 1.00 0.00 52 VAL A N 19
ATOM 25803 C CA . VAL B 2 55 ? 28.910 39.140 40.648 1.00 0.00 52 VAL A CA 19
ATOM 25804 C C . VAL B 2 55 ? 29.885 39.685 39.597 1.00 0.00 52 VAL A C 19
ATOM 25805 O O . VAL B 2 55 ? 29.647 39.516 38.399 1.00 0.00 52 VAL A O 19
ATOM 25818 N N . PRO B 2 56 ? 30.983 40.349 39.999 1.00 0.00 53 PRO A N 19
ATOM 25819 C CA . PRO B 2 56 ? 32.032 40.783 39.080 1.00 0.00 53 PRO A CA 19
ATOM 25820 C C . PRO B 2 56 ? 32.722 39.580 38.415 1.00 0.00 53 PRO A C 19
ATOM 25821 O O . PRO B 2 56 ? 33.276 38.716 39.091 1.00 0.00 53 PRO A O 19
ATOM 25832 N N . THR B 2 57 ? 32.729 39.513 37.081 1.00 0.00 54 THR A N 19
ATOM 25833 C CA . THR B 2 57 ? 33.312 38.367 36.351 1.00 0.00 54 THR A CA 19
ATOM 25834 C C . THR B 2 57 ? 34.806 38.166 36.582 1.00 0.00 54 THR A C 19
ATOM 25835 O O . THR B 2 57 ? 35.258 37.027 36.618 1.00 0.00 54 THR A O 19
ATOM 25846 N N . ASP B 2 58 ? 35.584 39.225 36.788 1.00 0.00 55 ASP A N 19
ATOM 25847 C CA . ASP B 2 58 ? 37.021 39.120 37.070 1.00 0.00 55 ASP A CA 19
ATOM 25848 C C . ASP B 2 58 ? 37.335 38.537 38.464 1.00 0.00 55 ASP A C 19
ATOM 25849 O O . ASP B 2 58 ? 38.479 38.140 38.712 1.00 0.00 55 ASP A O 19
ATOM 25858 N N . TYR B 2 59 ? 36.331 38.412 39.347 1.00 0.00 56 TYR A N 19
ATOM 25859 C CA . TYR B 2 59 ? 36.428 37.672 40.613 1.00 0.00 56 TYR A CA 19
ATOM 25860 C C . TYR B 2 59 ? 36.194 36.159 40.464 1.00 0.00 56 TYR A C 19
ATOM 25861 O O . TYR B 2 59 ? 36.465 35.413 41.406 1.00 0.00 56 TYR A O 19
ATOM 25879 N N . VAL B 2 60 ? 35.690 35.682 39.319 1.00 0.00 57 VAL A N 19
ATOM 25880 C CA . VAL B 2 60 ? 35.329 34.273 39.084 1.00 0.00 57 VAL A CA 19
ATOM 25881 C C . VAL B 2 60 ? 35.904 33.751 37.761 1.00 0.00 57 VAL A C 19
ATOM 25882 O O . VAL B 2 60 ? 36.456 34.493 36.948 1.00 0.00 57 VAL A O 19
ATOM 25895 N N . GLU B 2 61 ? 35.783 32.451 37.531 1.00 0.00 58 GLU A N 19
ATOM 25896 C CA . GLU B 2 61 ? 36.338 31.757 36.362 1.00 0.00 58 GLU A CA 19
ATOM 25897 C C . GLU B 2 61 ? 35.387 30.693 35.812 1.00 0.00 58 GLU A C 19
ATOM 25898 O O . GLU B 2 61 ? 34.915 29.825 36.546 1.00 0.00 58 GLU A O 19
ATOM 25910 N N . ILE B 2 62 ? 35.119 30.762 34.506 1.00 0.00 59 ILE A N 19
ATOM 25911 C CA . ILE B 2 62 ? 34.239 29.824 33.805 1.00 0.00 59 ILE A CA 19
ATOM 25912 C C . ILE B 2 62 ? 34.915 28.450 33.734 1.00 0.00 59 ILE A C 19
ATOM 25913 O O . ILE B 2 62 ? 36.055 28.312 33.276 1.00 0.00 59 ILE A O 19
ATOM 25929 N N . LEU B 2 63 ? 34.205 27.428 34.199 1.00 0.00 60 LEU A N 19
ATOM 25930 C CA . LEU B 2 63 ? 34.656 26.038 34.223 1.00 0.00 60 LEU A CA 19
ATOM 25931 C C . LEU B 2 63 ? 34.392 25.317 32.879 1.00 0.00 60 LEU A C 19
ATOM 25932 O O . LEU B 2 63 ? 33.562 25.772 32.085 1.00 0.00 60 LEU A O 19
ATOM 25948 N N . PRO B 2 64 ? 35.077 24.193 32.594 1.00 0.00 61 PRO A N 19
ATOM 25949 C CA . PRO B 2 64 ? 34.802 23.383 31.406 1.00 0.00 61 PRO A CA 19
ATOM 25950 C C . PRO B 2 64 ? 33.452 22.655 31.532 1.00 0.00 61 PRO A C 19
ATOM 25951 O O . PRO B 2 64 ? 33.111 22.115 32.593 1.00 0.00 61 PRO A O 19
ATOM 25962 N N . SER B 2 65 ? 32.694 22.615 30.434 1.00 0.00 62 SER A N 19
ATOM 25963 C CA . SER B 2 65 ? 31.327 22.073 30.342 1.00 0.00 62 SER A CA 19
ATOM 25964 C C . SER B 2 65 ? 31.206 20.912 29.338 1.00 0.00 62 SER A C 19
ATOM 25965 O O . SER B 2 65 ? 30.139 20.652 28.786 1.00 0.00 62 SER A O 19
ATOM 25973 N N . ASP B 2 66 ? 32.300 20.171 29.139 1.00 0.00 63 ASP A N 19
ATOM 25974 C CA . ASP B 2 66 ? 32.420 19.011 28.239 1.00 0.00 63 ASP A CA 19
ATOM 25975 C C . ASP B 2 66 ? 31.404 17.875 28.508 1.00 0.00 63 ASP A C 19
ATOM 25976 O O . ASP B 2 66 ? 31.082 17.104 27.596 1.00 0.00 63 ASP A O 19
ATOM 25985 N N . GLY B 2 67 ? 30.899 17.767 29.744 1.00 0.00 64 GLY A N 19
ATOM 25986 C CA . GLY B 2 67 ? 29.913 16.762 30.172 1.00 0.00 64 GLY A CA 19
ATOM 25987 C C . GLY B 2 67 ? 30.526 15.436 30.564 1.00 0.00 64 GLY A C 19
ATOM 25988 O O . GLY B 2 67 ? 31.238 14.830 29.736 1.00 0.00 64 GLY A O 19
ATOM 25993 N N . ALA A 1 1 ? 10.877 45.539 34.051 1.00 0.00 1663 ALA B N 20
ATOM 25994 C CA . ALA A 1 1 ? 12.206 44.983 33.737 1.00 0.00 1663 ALA B CA 20
ATOM 25995 C C . ALA A 1 1 ? 12.378 43.618 34.403 1.00 0.00 1663 ALA B C 20
ATOM 25996 O O . ALA A 1 1 ? 12.523 43.524 35.621 1.00 0.00 1663 ALA B O 20
ATOM 26005 N N . GLU A 1 2 ? 12.373 42.553 33.601 1.00 0.00 1664 GLU B N 20
ATOM 26006 C CA . GLU A 1 2 ? 12.545 41.155 34.026 1.00 0.00 1664 GLU B CA 20
ATOM 26007 C C . GLU A 1 2 ? 14.008 40.822 34.382 1.00 0.00 1664 GLU B C 20
ATOM 26008 O O . GLU A 1 2 ? 14.275 39.988 35.255 1.00 0.00 1664 GLU B O 20
ATOM 26020 N N . ARG A 1 3 ? 14.953 41.478 33.694 1.00 0.00 1665 ARG B N 20
ATOM 26021 C CA . ARG A 1 3 ? 16.403 41.266 33.813 1.00 0.00 1665 ARG B CA 20
ATOM 26022 C C . ARG A 1 3 ? 16.993 41.894 35.080 1.00 0.00 1665 ARG B C 20
ATOM 26023 O O . ARG A 1 3 ? 16.563 42.967 35.509 1.00 0.00 1665 ARG B O 20
ATOM 26044 N N . LEU A 1 4 ? 18.027 41.266 35.640 1.00 0.00 1666 LEU B N 20
ATOM 26045 C CA . LEU A 1 4 ? 18.858 41.845 36.692 1.00 0.00 1666 LEU B CA 20
ATOM 26046 C C . LEU A 1 4 ? 19.786 42.892 36.049 1.00 0.00 1666 LEU B C 20
ATOM 26047 O O . LEU A 1 4 ? 20.301 42.669 34.949 1.00 0.00 1666 LEU B O 20
ATOM 26063 N N . ILE A 1 5 ? 19.993 44.039 36.703 1.00 0.00 1667 ILE B N 20
ATOM 26064 C CA . ILE A 1 5 ? 20.764 45.158 36.131 1.00 0.00 1667 ILE B CA 20
ATOM 26065 C C . ILE A 1 5 ? 21.726 45.739 37.187 1.00 0.00 1667 ILE B C 20
ATOM 26066 O O . ILE A 1 5 ? 21.262 46.187 38.242 1.00 0.00 1667 ILE B O 20
ATOM 26082 N N . PRO A 1 6 ? 23.051 45.762 36.929 1.00 0.00 1668 PRO B N 20
ATOM 26083 C CA . PRO A 1 6 ? 24.021 46.417 37.810 1.00 0.00 1668 PRO B CA 20
ATOM 26084 C C . PRO A 1 6 ? 23.777 47.926 37.990 1.00 0.00 1668 PRO B C 20
ATOM 26085 O O . PRO A 1 6 ? 23.403 48.638 37.049 1.00 0.00 1668 PRO B O 20
ATOM 26096 N N . ARG A 1 7 ? 24.023 48.412 39.215 1.00 0.00 1669 ARG B N 20
ATOM 26097 C CA . ARG A 1 7 ? 23.881 49.823 39.657 1.00 0.00 1669 ARG B CA 20
ATOM 26098 C C . ARG A 1 7 ? 25.207 50.613 39.645 1.00 0.00 1669 ARG B C 20
ATOM 26099 O O . ARG A 1 7 ? 25.224 51.821 39.906 1.00 0.00 1669 ARG B O 20
ATOM 26120 N N . ARG A 1 8 ? 26.317 49.918 39.377 1.00 0.00 1670 ARG B N 20
ATOM 26121 C CA . ARG A 1 8 ? 27.718 50.377 39.410 1.00 0.00 1670 ARG B CA 20
ATOM 26122 C C . ARG A 1 8 ? 28.590 49.507 38.486 1.00 0.00 1670 ARG B C 20
ATOM 26123 O O . ARG A 1 8 ? 28.208 48.363 38.235 1.00 0.00 1670 ARG B O 20
ATOM 26144 N N . PRO A 1 9 ? 29.753 49.976 37.996 1.00 0.00 1671 PRO B N 20
ATOM 26145 C CA . PRO A 1 9 ? 30.730 49.110 37.326 1.00 0.00 1671 PRO B CA 20
ATOM 26146 C C . PRO A 1 9 ? 31.348 48.114 38.327 1.00 0.00 1671 PRO B C 20
ATOM 26147 O O . PRO A 1 9 ? 31.266 48.317 39.541 1.00 0.00 1671 PRO B O 20
ATOM 26158 N N . ALA A 1 10 ? 31.982 47.041 37.848 1.00 0.00 1672 ALA B N 20
ATOM 26159 C CA . ALA A 1 10 ? 32.617 46.046 38.712 1.00 0.00 1672 ALA B CA 20
ATOM 26160 C C . ALA A 1 10 ? 33.737 46.663 39.587 1.00 0.00 1672 ALA B C 20
ATOM 26161 O O . ALA A 1 10 ? 34.526 47.474 39.078 1.00 0.00 1672 ALA B O 20
ATOM 26168 N N . PRO A 1 11 ? 33.826 46.309 40.887 1.00 0.00 1673 PRO B N 20
ATOM 26169 C CA . PRO A 1 11 ? 34.872 46.793 41.788 1.00 0.00 1673 PRO B CA 20
ATOM 26170 C C . PRO A 1 11 ? 36.267 46.248 41.415 1.00 0.00 1673 PRO B C 20
ATOM 26171 O O . PRO A 1 11 ? 36.363 45.243 40.699 1.00 0.00 1673 PRO B O 20
ATOM 26182 N N . PRO A 1 12 ? 37.357 46.864 41.916 1.00 0.00 1674 PRO B N 20
ATOM 26183 C CA . PRO A 1 12 ? 38.718 46.372 41.709 1.00 0.00 1674 PRO B CA 20
ATOM 26184 C C . PRO A 1 12 ? 38.936 44.985 42.322 1.00 0.00 1674 PRO B C 20
ATOM 26185 O O . PRO A 1 12 ? 38.423 44.695 43.408 1.00 0.00 1674 PRO B O 20
ATOM 26196 N N . VAL A 1 13 ? 39.702 44.129 41.643 1.00 0.00 1675 VAL B N 20
ATOM 26197 C CA . VAL A 1 13 ? 39.998 42.751 42.062 1.00 0.00 1675 VAL B CA 20
ATOM 26198 C C . VAL A 1 13 ? 41.438 42.624 42.594 1.00 0.00 1675 VAL B C 20
ATOM 26199 O O . VAL A 1 13 ? 42.362 43.206 42.014 1.00 0.00 1675 VAL B O 20
ATOM 26212 N N . PRO A 1 14 ? 41.679 41.880 43.691 1.00 0.00 1676 PRO B N 20
ATOM 26213 C CA . PRO A 1 14 ? 42.999 41.777 44.322 1.00 0.00 1676 PRO B CA 20
ATOM 26214 C C . PRO A 1 14 ? 43.939 40.765 43.629 1.00 0.00 1676 PRO B C 20
ATOM 26215 O O . PRO A 1 14 ? 44.501 39.865 44.257 1.00 0.00 1676 PRO B O 20
ATOM 26226 N N . VAL A 1 15 ? 44.113 40.906 42.311 1.00 0.00 1677 VAL B N 20
ATOM 26227 C CA . VAL A 1 15 ? 44.997 40.086 41.465 1.00 0.00 1677 VAL B CA 20
ATOM 26228 C C . VAL A 1 15 ? 46.443 40.634 41.447 1.00 0.00 1677 VAL B C 20
ATOM 26229 O O . VAL A 1 15 ? 46.629 41.855 41.374 1.00 0.00 1677 VAL B O 20
ATOM 26242 N N . PRO A 1 16 ? 47.490 39.789 41.530 1.00 0.00 1678 PRO B N 20
ATOM 26243 C CA . PRO A 1 16 ? 48.907 40.175 41.418 1.00 0.00 1678 PRO B CA 20
ATOM 26244 C C . PRO A 1 16 ? 49.410 40.269 39.956 1.00 0.00 1678 PRO B C 20
ATOM 26245 O O . PRO A 1 16 ? 50.403 39.637 39.568 1.00 0.00 1678 PRO B O 20
ATOM 26256 N N . ALA A 1 17 ? 48.701 41.041 39.128 1.00 0.00 1679 ALA B N 20
ATOM 26257 C CA . ALA A 1 17 ? 48.947 41.218 37.702 1.00 0.00 1679 ALA B CA 20
ATOM 26258 C C . ALA A 1 17 ? 48.379 42.558 37.193 1.00 0.00 1679 ALA B C 20
ATOM 26259 O O . ALA A 1 17 ? 47.319 43.024 37.626 1.00 0.00 1679 ALA B O 20
ATOM 26266 N N . ARG A 1 18 ? 49.103 43.155 36.249 1.00 0.00 1680 ARG B N 20
ATOM 26267 C CA . ARG A 1 18 ? 48.799 44.411 35.537 1.00 0.00 1680 ARG B CA 20
ATOM 26268 C C . ARG A 1 18 ? 47.595 44.294 34.588 1.00 0.00 1680 ARG B C 20
ATOM 26269 O O . ARG A 1 18 ? 47.584 43.430 33.703 1.00 0.00 1680 ARG B O 20
ATOM 26290 N N . ILE A 1 19 ? 46.627 45.211 34.708 1.00 0.00 1681 ILE B N 20
ATOM 26291 C CA . ILE A 1 19 ? 45.432 45.276 33.840 1.00 0.00 1681 ILE B CA 20
ATOM 26292 C C . ILE A 1 19 ? 45.504 46.399 32.775 1.00 0.00 1681 ILE B C 20
ATOM 26293 O O . ILE A 1 19 ? 45.995 47.495 33.067 1.00 0.00 1681 ILE B O 20
ATOM 26309 N N . PRO A 1 20 ? 44.973 46.177 31.553 1.00 0.00 1682 PRO B N 20
ATOM 26310 C CA . PRO A 1 20 ? 45.050 47.104 30.410 1.00 0.00 1682 PRO B CA 20
ATOM 26311 C C . PRO A 1 20 ? 43.992 48.234 30.439 1.00 0.00 1682 PRO B C 20
ATOM 26312 O O . PRO A 1 20 ? 43.563 48.719 29.390 1.00 0.00 1682 PRO B O 20
ATOM 26323 N N . SER A 1 21 ? 43.547 48.654 31.629 1.00 0.00 1683 SER B N 20
ATOM 26324 C CA . SER A 1 21 ? 42.445 49.612 31.807 1.00 0.00 1683 SER B CA 20
ATOM 26325 C C . SER A 1 21 ? 42.632 50.963 31.072 1.00 0.00 1683 SER B C 20
ATOM 26326 O O . SER A 1 21 ? 43.754 51.488 31.022 1.00 0.00 1683 SER B O 20
ATOM 26334 N N . PRO A 1 22 ? 41.556 51.570 30.524 1.00 0.00 1684 PRO B N 20
ATOM 26335 C CA . PRO A 1 22 ? 41.580 52.914 29.924 1.00 0.00 1684 PRO B CA 20
ATOM 26336 C C . PRO A 1 22 ? 41.864 54.056 30.918 1.00 0.00 1684 PRO B C 20
ATOM 26337 O O . PRO A 1 22 ? 41.885 53.849 32.138 1.00 0.00 1684 PRO B O 20
ATOM 26348 N N . ARG A 1 23 ? 42.014 55.279 30.388 1.00 0.00 1685 ARG B N 20
ATOM 26349 C CA . ARG A 1 23 ? 42.082 56.558 31.129 1.00 0.00 1685 ARG B CA 20
ATOM 26350 C C . ARG A 1 23 ? 41.221 57.642 30.477 1.00 0.00 1685 ARG B C 20
ATOM 26351 O O . ARG A 1 23 ? 41.097 57.647 29.230 1.00 0.00 1685 ARG B O 20
ATOM 26373 N N . GLY B 2 1 ? 19.536 18.933 19.950 1.00 0.00 -2 GLY A N 20
ATOM 26374 C CA . GLY B 2 1 ? 19.521 20.305 20.470 1.00 0.00 -2 GLY A CA 20
ATOM 26375 C C . GLY B 2 1 ? 19.703 20.327 21.970 1.00 0.00 -2 GLY A C 20
ATOM 26376 O O . GLY B 2 1 ? 18.770 20.697 22.676 1.00 0.00 -2 GLY A O 20
ATOM 26382 N N . SER B 2 2 ? 20.874 19.923 22.473 1.00 0.00 -1 SER A N 20
ATOM 26383 C CA . SER B 2 2 ? 21.162 19.866 23.919 1.00 0.00 -1 SER A CA 20
ATOM 26384 C C . SER B 2 2 ? 21.855 21.142 24.422 1.00 0.00 -1 SER A C 20
ATOM 26385 O O . SER B 2 2 ? 22.709 21.713 23.740 1.00 0.00 -1 SER A O 20
ATOM 26393 N N . HIS B 2 3 ? 21.520 21.571 25.642 1.00 0.00 0 HIS A N 20
ATOM 26394 C CA . HIS B 2 3 ? 22.171 22.669 26.374 1.00 0.00 0 HIS A CA 20
ATOM 26395 C C . HIS B 2 3 ? 21.948 22.511 27.882 1.00 0.00 0 HIS A C 20
ATOM 26396 O O . HIS B 2 3 ? 20.843 22.159 28.309 1.00 0.00 0 HIS A O 20
ATOM 26410 N N . MET B 2 4 ? 22.968 22.793 28.691 1.00 0.00 1 MET A N 20
ATOM 26411 C CA . MET B 2 4 ? 22.920 22.727 30.157 1.00 0.00 1 MET A CA 20
ATOM 26412 C C . MET B 2 4 ? 23.530 23.994 30.777 1.00 0.00 1 MET A C 20
ATOM 26413 O O . MET B 2 4 ? 24.367 24.657 30.158 1.00 0.00 1 MET A O 20
ATOM 26427 N N . ALA B 2 5 ? 23.114 24.349 31.996 1.00 0.00 2 ALA A N 20
ATOM 26428 C CA . ALA B 2 5 ? 23.541 25.588 32.648 1.00 0.00 2 ALA A CA 20
ATOM 26429 C C . ALA B 2 5 ? 25.074 25.677 32.831 1.00 0.00 2 ALA A C 20
ATOM 26430 O O . ALA B 2 5 ? 25.733 24.730 33.281 1.00 0.00 2 ALA A O 20
ATOM 26437 N N . THR B 2 6 ? 25.651 26.828 32.474 1.00 0.00 3 THR A N 20
ATOM 26438 C CA . THR B 2 6 ? 27.096 27.096 32.594 1.00 0.00 3 THR A CA 20
ATOM 26439 C C . THR B 2 6 ? 27.485 27.243 34.065 1.00 0.00 3 THR A C 20
ATOM 26440 O O . THR B 2 6 ? 26.697 27.723 34.876 1.00 0.00 3 THR A O 20
ATOM 26451 N N . LYS B 2 7 ? 28.709 26.867 34.425 1.00 0.00 4 LYS A N 20
ATOM 26452 C CA . LYS B 2 7 ? 29.235 26.925 35.795 1.00 0.00 4 LYS A CA 20
ATOM 26453 C C . LYS B 2 7 ? 30.473 27.826 35.874 1.00 0.00 4 LYS A C 20
ATOM 26454 O O . LYS B 2 7 ? 31.161 28.016 34.873 1.00 0.00 4 LYS A O 20
ATOM 26473 N N . ALA B 2 8 ? 30.791 28.352 37.053 1.00 0.00 5 ALA A N 20
ATOM 26474 C CA . ALA B 2 8 ? 32.032 29.083 37.314 1.00 0.00 5 ALA A CA 20
ATOM 26475 C C . ALA B 2 8 ? 32.562 28.821 38.730 1.00 0.00 5 ALA A C 20
ATOM 26476 O O . ALA B 2 8 ? 31.787 28.567 39.654 1.00 0.00 5 ALA A O 20
ATOM 26483 N N . ARG B 2 9 ? 33.883 28.919 38.891 1.00 0.00 6 ARG A N 20
ATOM 26484 C CA . ARG B 2 9 ? 34.570 28.936 40.191 1.00 0.00 6 ARG A CA 20
ATOM 26485 C C . ARG B 2 9 ? 34.939 30.364 40.587 1.00 0.00 6 ARG A C 20
ATOM 26486 O O . ARG B 2 9 ? 35.323 31.169 39.744 1.00 0.00 6 ARG A O 20
ATOM 26507 N N . VAL B 2 10 ? 34.870 30.672 41.877 1.00 0.00 7 VAL A N 20
ATOM 26508 C CA . VAL B 2 10 ? 35.310 31.953 42.441 1.00 0.00 7 VAL A CA 20
ATOM 26509 C C . VAL B 2 10 ? 36.830 32.019 42.635 1.00 0.00 7 VAL A C 20
ATOM 26510 O O . VAL B 2 10 ? 37.436 31.097 43.172 1.00 0.00 7 VAL A O 20
ATOM 26523 N N . MET B 2 11 ? 37.439 33.139 42.246 1.00 0.00 8 MET A N 20
ATOM 26524 C CA . MET B 2 11 ? 38.870 33.442 42.385 1.00 0.00 8 MET A CA 20
ATOM 26525 C C . MET B 2 11 ? 39.190 34.347 43.587 1.00 0.00 8 MET A C 20
ATOM 26526 O O . MET B 2 11 ? 40.307 34.280 44.102 1.00 0.00 8 MET A O 20
ATOM 26540 N N . TYR B 2 12 ? 38.234 35.155 44.068 1.00 0.00 9 TYR A N 20
ATOM 26541 C CA . TYR B 2 12 ? 38.378 35.991 45.281 1.00 0.00 9 TYR A CA 20
ATOM 26542 C C . TYR B 2 12 ? 37.052 36.150 46.047 1.00 0.00 9 TYR A C 20
ATOM 26543 O O . TYR B 2 12 ? 35.996 36.230 45.425 1.00 0.00 9 TYR A O 20
ATOM 26561 N N . ASP B 2 13 ? 37.100 36.246 47.382 1.00 0.00 10 ASP A N 20
ATOM 26562 C CA . ASP B 2 13 ? 35.902 36.471 48.219 1.00 0.00 10 ASP A CA 20
ATOM 26563 C C . ASP B 2 13 ? 35.170 37.776 47.829 1.00 0.00 10 ASP A C 20
ATOM 26564 O O . ASP B 2 13 ? 35.802 38.831 47.708 1.00 0.00 10 ASP A O 20
ATOM 26573 N N . PHE B 2 14 ? 33.841 37.733 47.710 1.00 0.00 11 PHE A N 20
ATOM 26574 C CA . PHE B 2 14 ? 32.984 38.873 47.355 1.00 0.00 11 PHE A CA 20
ATOM 26575 C C . PHE B 2 14 ? 31.770 38.987 48.274 1.00 0.00 11 PHE A C 20
ATOM 26576 O O . PHE B 2 14 ? 31.149 37.981 48.622 1.00 0.00 11 PHE A O 20
ATOM 26593 N N . ALA B 2 15 ? 31.401 40.220 48.615 1.00 0.00 12 ALA A N 20
ATOM 26594 C CA . ALA B 2 15 ? 30.264 40.542 49.463 1.00 0.00 12 ALA A CA 20
ATOM 26595 C C . ALA B 2 15 ? 29.312 41.538 48.780 1.00 0.00 12 ALA A C 20
ATOM 26596 O O . ALA B 2 15 ? 29.738 42.544 48.209 1.00 0.00 12 ALA A O 20
ATOM 26603 N N . ALA B 2 16 ? 28.014 41.250 48.851 1.00 0.00 13 ALA A N 20
ATOM 26604 C CA . ALA B 2 16 ? 26.927 42.041 48.267 1.00 0.00 13 ALA A CA 20
ATOM 26605 C C . ALA B 2 16 ? 26.719 43.443 48.886 1.00 0.00 13 ALA A C 20
ATOM 26606 O O . ALA B 2 16 ? 27.385 43.850 49.844 1.00 0.00 13 ALA A O 20
ATOM 26613 N N . GLU B 2 17 ? 25.771 44.184 48.304 1.00 0.00 14 GLU A N 20
ATOM 26614 C CA . GLU B 2 17 ? 25.347 45.531 48.699 1.00 0.00 14 GLU A CA 20
ATOM 26615 C C . GLU B 2 17 ? 23.818 45.654 48.814 1.00 0.00 14 GLU A C 20
ATOM 26616 O O . GLU B 2 17 ? 23.088 44.902 48.157 1.00 0.00 14 GLU A O 20
ATOM 26628 N N . PRO B 2 18 ? 23.314 46.625 49.599 1.00 0.00 15 PRO A N 20
ATOM 26629 C CA . PRO B 2 18 ? 21.893 46.789 49.862 1.00 0.00 15 PRO A CA 20
ATOM 26630 C C . PRO B 2 18 ? 21.166 47.329 48.630 1.00 0.00 15 PRO A C 20
ATOM 26631 O O . PRO B 2 18 ? 21.643 48.247 47.955 1.00 0.00 15 PRO A O 20
ATOM 26642 N N . GLY B 2 19 ? 20.018 46.746 48.300 1.00 0.00 16 GLY A N 20
ATOM 26643 C CA . GLY B 2 19 ? 19.210 47.102 47.130 1.00 0.00 16 GLY A CA 20
ATOM 26644 C C . GLY B 2 19 ? 19.782 46.727 45.752 1.00 0.00 16 GLY A C 20
ATOM 26645 O O . GLY B 2 19 ? 19.003 46.672 44.802 1.00 0.00 16 GLY A O 20
ATOM 26649 N N . ASN B 2 20 ? 21.091 46.466 45.596 1.00 0.00 17 ASN A N 20
ATOM 26650 C CA . ASN B 2 20 ? 21.714 46.211 44.285 1.00 0.00 17 ASN A CA 20
ATOM 26651 C C . ASN B 2 20 ? 21.370 44.855 43.635 1.00 0.00 17 ASN A C 20
ATOM 26652 O O . ASN B 2 20 ? 21.414 44.745 42.410 1.00 0.00 17 ASN A O 20
ATOM 26663 N N . ASN B 2 21 ? 21.027 43.850 44.444 1.00 0.00 18 ASN A N 20
ATOM 26664 C CA . ASN B 2 21 ? 20.785 42.449 44.060 1.00 0.00 18 ASN A CA 20
ATOM 26665 C C . ASN B 2 21 ? 22.061 41.671 43.671 1.00 0.00 18 ASN A C 20
ATOM 26666 O O . ASN B 2 21 ? 22.033 40.790 42.814 1.00 0.00 18 ASN A O 20
ATOM 26677 N N . GLU B 2 22 ? 23.191 41.964 44.319 1.00 0.00 19 GLU A N 20
ATOM 26678 C CA . GLU B 2 22 ? 24.412 41.163 44.203 1.00 0.00 19 GLU A CA 20
ATOM 26679 C C . GLU B 2 22 ? 24.241 39.803 44.939 1.00 0.00 19 GLU A C 20
ATOM 26680 O O . GLU B 2 22 ? 23.278 39.611 45.697 1.00 0.00 19 GLU A O 20
ATOM 26692 N N . LEU B 2 23 ? 25.172 38.857 44.766 1.00 0.00 20 LEU A N 20
ATOM 26693 C CA . LEU B 2 23 ? 25.214 37.586 45.514 1.00 0.00 20 LEU A CA 20
ATOM 26694 C C . LEU B 2 23 ? 26.579 37.417 46.205 1.00 0.00 20 LEU A C 20
ATOM 26695 O O . LEU B 2 23 ? 27.607 37.335 45.542 1.00 0.00 20 LEU A O 20
ATOM 26711 N N . THR B 2 24 ? 26.605 37.369 47.539 1.00 0.00 21 THR A N 20
ATOM 26712 C CA . THR B 2 24 ? 27.835 37.113 48.321 1.00 0.00 21 THR A CA 20
ATOM 26713 C C . THR B 2 24 ? 28.348 35.699 48.056 1.00 0.00 21 THR A C 20
ATOM 26714 O O . THR B 2 24 ? 27.587 34.729 48.167 1.00 0.00 21 THR A O 20
ATOM 26725 N N . VAL B 2 25 ? 29.643 35.568 47.765 1.00 0.00 22 VAL A N 20
ATOM 26726 C CA . VAL B 2 25 ? 30.315 34.291 47.448 1.00 0.00 22 VAL A CA 20
ATOM 26727 C C . VAL B 2 25 ? 31.745 34.246 47.994 1.00 0.00 22 VAL A C 20
ATOM 26728 O O . VAL B 2 25 ? 32.387 35.280 48.178 1.00 0.00 22 VAL A O 20
ATOM 26741 N N . ASN B 2 26 ? 32.264 33.042 48.246 1.00 0.00 23 ASN A N 20
ATOM 26742 C CA . ASN B 2 26 ? 33.625 32.831 48.755 1.00 0.00 23 ASN A CA 20
ATOM 26743 C C . ASN B 2 26 ? 34.541 32.229 47.691 1.00 0.00 23 ASN A C 20
ATOM 26744 O O . ASN B 2 26 ? 34.108 31.469 46.834 1.00 0.00 23 ASN A O 20
ATOM 26755 N N . GLU B 2 27 ? 35.831 32.524 47.783 1.00 0.00 24 GLU A N 20
ATOM 26756 C CA . GLU B 2 27 ? 36.856 31.997 46.878 1.00 0.00 24 GLU A CA 20
ATOM 26757 C C . GLU B 2 27 ? 36.877 30.463 46.849 1.00 0.00 24 GLU A C 20
ATOM 26758 O O . GLU B 2 27 ? 36.695 29.813 47.884 1.00 0.00 24 GLU A O 20
ATOM 26770 N N . GLY B 2 28 ? 37.059 29.874 45.662 1.00 0.00 25 GLY A N 20
ATOM 26771 C CA . GLY B 2 28 ? 37.021 28.439 45.439 1.00 0.00 25 GLY A CA 20
ATOM 26772 C C . GLY B 2 28 ? 35.628 27.820 45.389 1.00 0.00 25 GLY A C 20
ATOM 26773 O O . GLY B 2 28 ? 35.490 26.665 44.992 1.00 0.00 25 GLY A O 20
ATOM 26777 N N . GLU B 2 29 ? 34.589 28.568 45.757 1.00 0.00 26 GLU A N 20
ATOM 26778 C CA . GLU B 2 29 ? 33.209 28.113 45.626 1.00 0.00 26 GLU A CA 20
ATOM 26779 C C . GLU B 2 29 ? 32.803 27.967 44.151 1.00 0.00 26 GLU A C 20
ATOM 26780 O O . GLU B 2 29 ? 33.238 28.733 43.291 1.00 0.00 26 GLU A O 20
ATOM 26792 N N . ILE B 2 30 ? 31.983 26.963 43.850 1.00 0.00 27 ILE A N 20
ATOM 26793 C CA . ILE B 2 30 ? 31.375 26.748 42.536 1.00 0.00 27 ILE A CA 20
ATOM 26794 C C . ILE B 2 30 ? 29.942 27.301 42.524 1.00 0.00 27 ILE A C 20
ATOM 26795 O O . ILE B 2 30 ? 29.141 26.991 43.415 1.00 0.00 27 ILE A O 20
ATOM 26811 N N . ILE B 2 31 ? 29.591 28.076 41.496 1.00 0.00 28 ILE A N 20
ATOM 26812 C CA . ILE B 2 31 ? 28.246 28.631 41.264 1.00 0.00 28 ILE A CA 20
ATOM 26813 C C . ILE B 2 31 ? 27.787 28.429 39.819 1.00 0.00 28 ILE A C 20
ATOM 26814 O O . ILE B 2 31 ? 28.594 28.324 38.896 1.00 0.00 28 ILE A O 20
ATOM 26830 N N . THR B 2 32 ? 26.474 28.370 39.612 1.00 0.00 29 THR A N 20
ATOM 26831 C CA . THR B 2 32 ? 25.881 28.299 38.270 1.00 0.00 29 THR A CA 20
ATOM 26832 C C . THR B 2 32 ? 25.736 29.708 37.702 1.00 0.00 29 THR A C 20
ATOM 26833 O O . THR B 2 32 ? 25.226 30.587 38.393 1.00 0.00 29 THR A O 20
ATOM 26844 N N . ILE B 2 33 ? 26.172 29.943 36.466 1.00 0.00 30 ILE A N 20
ATOM 26845 C CA . ILE B 2 33 ? 26.033 31.215 35.756 1.00 0.00 30 ILE A CA 20
ATOM 26846 C C . ILE B 2 33 ? 24.701 31.284 35.009 1.00 0.00 30 ILE A C 20
ATOM 26847 O O . ILE B 2 33 ? 24.412 30.460 34.136 1.00 0.00 30 ILE A O 20
ATOM 26863 N N . THR B 2 34 ? 23.922 32.321 35.295 1.00 0.00 31 THR A N 20
ATOM 26864 C CA . THR B 2 34 ? 22.633 32.596 34.643 1.00 0.00 31 THR A CA 20
ATOM 26865 C C . THR B 2 34 ? 22.688 33.737 33.627 1.00 0.00 31 THR A C 20
ATOM 26866 O O . THR B 2 34 ? 21.835 33.778 32.737 1.00 0.00 31 THR A O 20
ATOM 26877 N N . ASN B 2 35 ? 23.674 34.642 33.702 1.00 0.00 32 ASN A N 20
ATOM 26878 C CA . ASN B 2 35 ? 23.913 35.681 32.685 1.00 0.00 32 ASN A CA 20
ATOM 26879 C C . ASN B 2 35 ? 25.371 36.182 32.687 1.00 0.00 32 ASN A C 20
ATOM 26880 O O . ASN B 2 35 ? 25.694 37.073 33.471 1.00 0.00 32 ASN A O 20
ATOM 26891 N N . PRO B 2 36 ? 26.260 35.695 31.807 1.00 0.00 33 PRO A N 20
ATOM 26892 C CA . PRO B 2 36 ? 27.686 36.026 31.861 1.00 0.00 33 PRO A CA 20
ATOM 26893 C C . PRO B 2 36 ? 28.102 37.473 31.516 1.00 0.00 33 PRO A C 20
ATOM 26894 O O . PRO B 2 36 ? 29.238 37.852 31.823 1.00 0.00 33 PRO A O 20
ATOM 26905 N N . ASP B 2 37 ? 27.225 38.291 30.915 1.00 0.00 34 ASP A N 20
ATOM 26906 C CA . ASP B 2 37 ? 27.541 39.678 30.513 1.00 0.00 34 ASP A CA 20
ATOM 26907 C C . ASP B 2 37 ? 26.334 40.623 30.620 1.00 0.00 34 ASP A C 20
ATOM 26908 O O . ASP B 2 37 ? 25.721 41.039 29.637 1.00 0.00 34 ASP A O 20
ATOM 26917 N N . VAL B 2 38 ? 25.976 40.951 31.857 1.00 0.00 35 VAL A N 20
ATOM 26918 C CA . VAL B 2 38 ? 24.859 41.857 32.223 1.00 0.00 35 VAL A CA 20
ATOM 26919 C C . VAL B 2 38 ? 25.172 43.335 31.960 1.00 0.00 35 VAL A C 20
ATOM 26920 O O . VAL B 2 38 ? 24.266 44.167 31.995 1.00 0.00 35 VAL A O 20
ATOM 26933 N N . GLY B 2 39 ? 26.439 43.659 31.707 1.00 0.00 36 GLY A N 20
ATOM 26934 C CA . GLY B 2 39 ? 26.950 45.011 31.568 1.00 0.00 36 GLY A CA 20
ATOM 26935 C C . GLY B 2 39 ? 27.844 45.368 32.755 1.00 0.00 36 GLY A C 20
ATOM 26936 O O . GLY B 2 39 ? 27.749 44.795 33.842 1.00 0.00 36 GLY A O 20
ATOM 26940 N N . GLY B 2 40 ? 28.739 46.327 32.546 1.00 0.00 37 GLY A N 20
ATOM 26941 C CA . GLY B 2 40 ? 29.530 46.948 33.610 1.00 0.00 37 GLY A CA 20
ATOM 26942 C C . GLY B 2 40 ? 30.635 46.081 34.228 1.00 0.00 37 GLY A C 20
ATOM 26943 O O . GLY B 2 40 ? 31.254 46.530 35.188 1.00 0.00 37 GLY A O 20
ATOM 26947 N N . GLY B 2 41 ? 30.882 44.861 33.734 1.00 0.00 38 GLY A N 20
ATOM 26948 C CA . GLY B 2 41 ? 31.859 43.929 34.321 1.00 0.00 38 GLY A CA 20
ATOM 26949 C C . GLY B 2 41 ? 31.263 42.848 35.236 1.00 0.00 38 GLY A C 20
ATOM 26950 O O . GLY B 2 41 ? 32.004 42.190 35.970 1.00 0.00 38 GLY A O 20
ATOM 26954 N N . TRP B 2 42 ? 29.939 42.656 35.229 1.00 0.00 39 TRP A N 20
ATOM 26955 C CA . TRP B 2 42 ? 29.250 41.702 36.105 1.00 0.00 39 TRP A CA 20
ATOM 26956 C C . TRP B 2 42 ? 28.738 40.477 35.346 1.00 0.00 39 TRP A C 20
ATOM 26957 O O . TRP B 2 42 ? 28.664 40.449 34.113 1.00 0.00 39 TRP A O 20
ATOM 26978 N N . LEU B 2 43 ? 28.369 39.462 36.113 1.00 0.00 40 LEU A N 20
ATOM 26979 C CA . LEU B 2 43 ? 27.636 38.284 35.686 1.00 0.00 40 LEU A CA 20
ATOM 26980 C C . LEU B 2 43 ? 26.556 37.945 36.720 1.00 0.00 40 LEU A C 20
ATOM 26981 O O . LEU B 2 43 ? 26.690 38.243 37.905 1.00 0.00 40 LEU A O 20
ATOM 26997 N N . GLU B 2 44 ? 25.454 37.374 36.254 1.00 0.00 41 GLU A N 20
ATOM 26998 C CA . GLU B 2 44 ? 24.406 36.801 37.097 1.00 0.00 41 GLU A CA 20
ATOM 26999 C C . GLU B 2 44 ? 24.779 35.352 37.434 1.00 0.00 41 GLU A C 20
ATOM 27000 O O . GLU B 2 44 ? 25.149 34.584 36.537 1.00 0.00 41 GLU A O 20
ATOM 27012 N N . GLY B 2 45 ? 24.685 34.975 38.708 1.00 0.00 42 GLY A N 20
ATOM 27013 C CA . GLY B 2 45 ? 24.990 33.630 39.185 1.00 0.00 42 GLY A CA 20
ATOM 27014 C C . GLY B 2 45 ? 24.132 33.208 40.366 1.00 0.00 42 GLY A C 20
ATOM 27015 O O . GLY B 2 45 ? 23.450 34.037 40.968 1.00 0.00 42 GLY A O 20
ATOM 27019 N N . ARG B 2 46 ? 24.165 31.907 40.676 1.00 0.00 43 ARG A N 20
ATOM 27020 C CA . ARG B 2 46 ? 23.404 31.253 41.751 1.00 0.00 43 ARG A CA 20
ATOM 27021 C C . ARG B 2 46 ? 24.246 30.206 42.478 1.00 0.00 43 ARG A C 20
ATOM 27022 O O . ARG B 2 46 ? 24.894 29.377 41.840 1.00 0.00 43 ARG A O 20
ATOM 27043 N N . ASN B 2 47 ? 24.221 30.242 43.811 1.00 0.00 44 ASN A N 20
ATOM 27044 C CA . ASN B 2 47 ? 24.856 29.231 44.675 1.00 0.00 44 ASN A CA 20
ATOM 27045 C C . ASN B 2 47 ? 23.918 28.091 45.050 1.00 0.00 44 ASN A C 20
ATOM 27046 O O . ASN B 2 47 ? 22.705 28.172 44.867 1.00 0.00 44 ASN A O 20
ATOM 27057 N N . ILE B 2 48 ? 24.500 27.088 45.706 1.00 0.00 45 ILE A N 20
ATOM 27058 C CA . ILE B 2 48 ? 23.871 25.871 46.229 1.00 0.00 45 ILE A CA 20
ATOM 27059 C C . ILE B 2 48 ? 22.488 26.064 46.899 1.00 0.00 45 ILE A C 20
ATOM 27060 O O . ILE B 2 48 ? 21.594 25.221 46.781 1.00 0.00 45 ILE A O 20
ATOM 27076 N N . LYS B 2 49 ? 22.302 27.201 47.578 1.00 0.00 46 LYS A N 20
ATOM 27077 C CA . LYS B 2 49 ? 21.072 27.640 48.275 1.00 0.00 46 LYS A CA 20
ATOM 27078 C C . LYS B 2 49 ? 19.906 28.069 47.367 1.00 0.00 46 LYS A C 20
ATOM 27079 O O . LYS B 2 49 ? 18.811 28.342 47.857 1.00 0.00 46 LYS A O 20
ATOM 27098 N N . GLY B 2 50 ? 20.161 28.199 46.064 1.00 0.00 47 GLY A N 20
ATOM 27099 C CA . GLY B 2 50 ? 19.212 28.703 45.074 1.00 0.00 47 GLY A CA 20
ATOM 27100 C C . GLY B 2 50 ? 18.994 30.210 45.149 1.00 0.00 47 GLY A C 20
ATOM 27101 O O . GLY B 2 50 ? 17.977 30.715 44.672 1.00 0.00 47 GLY A O 20
ATOM 27105 N N . GLU B 2 51 ? 19.926 30.927 45.777 1.00 0.00 48 GLU A N 20
ATOM 27106 C CA . GLU B 2 51 ? 19.946 32.382 45.766 1.00 0.00 48 GLU A CA 20
ATOM 27107 C C . GLU B 2 51 ? 20.715 32.865 44.547 1.00 0.00 48 GLU A C 20
ATOM 27108 O O . GLU B 2 51 ? 21.776 32.312 44.255 1.00 0.00 48 GLU A O 20
ATOM 27120 N N . ARG B 2 52 ? 20.173 33.872 43.854 1.00 0.00 49 ARG A N 20
ATOM 27121 C CA . ARG B 2 52 ? 20.765 34.483 42.663 1.00 0.00 49 ARG A CA 20
ATOM 27122 C C . ARG B 2 52 ? 21.152 35.937 42.877 1.00 0.00 49 ARG A C 20
ATOM 27123 O O . ARG B 2 52 ? 20.627 36.622 43.760 1.00 0.00 49 ARG A O 20
ATOM 27144 N N . GLY B 2 53 ? 22.033 36.435 42.024 1.00 0.00 50 GLY A N 20
ATOM 27145 C CA . GLY B 2 53 ? 22.431 37.834 42.059 1.00 0.00 50 GLY A CA 20
ATOM 27146 C C . GLY B 2 53 ? 23.632 38.151 41.180 1.00 0.00 50 GLY A C 20
ATOM 27147 O O . GLY B 2 53 ? 24.128 37.296 40.445 1.00 0.00 50 GLY A O 20
ATOM 27151 N N . LEU B 2 54 ? 24.084 39.399 41.263 1.00 0.00 51 LEU A N 20
ATOM 27152 C CA . LEU B 2 54 ? 25.223 39.931 40.518 1.00 0.00 51 LEU A CA 20
ATOM 27153 C C . LEU B 2 54 ? 26.556 39.652 41.229 1.00 0.00 51 LEU A C 20
ATOM 27154 O O . LEU B 2 54 ? 26.671 39.804 42.445 1.00 0.00 51 LEU A O 20
ATOM 27170 N N . VAL B 2 55 ? 27.572 39.270 40.455 1.00 0.00 52 VAL A N 20
ATOM 27171 C CA . VAL B 2 55 ? 28.969 39.083 40.881 1.00 0.00 52 VAL A CA 20
ATOM 27172 C C . VAL B 2 55 ? 29.906 39.605 39.783 1.00 0.00 52 VAL A C 20
ATOM 27173 O O . VAL B 2 55 ? 29.629 39.404 38.600 1.00 0.00 52 VAL A O 20
ATOM 27186 N N . PRO B 2 56 ? 31.011 40.290 40.121 1.00 0.00 53 PRO A N 20
ATOM 27187 C CA . PRO B 2 56 ? 32.008 40.735 39.146 1.00 0.00 53 PRO A CA 20
ATOM 27188 C C . PRO B 2 56 ? 32.669 39.550 38.414 1.00 0.00 53 PRO A C 20
ATOM 27189 O O . PRO B 2 56 ? 33.248 38.674 39.054 1.00 0.00 53 PRO A O 20
ATOM 27200 N N . THR B 2 57 ? 32.672 39.532 37.075 1.00 0.00 54 THR A N 20
ATOM 27201 C CA . THR B 2 57 ? 33.329 38.440 36.311 1.00 0.00 54 THR A CA 20
ATOM 27202 C C . THR B 2 57 ? 34.854 38.446 36.465 1.00 0.00 54 THR A C 20
ATOM 27203 O O . THR B 2 57 ? 35.487 37.397 36.386 1.00 0.00 54 THR A O 20
ATOM 27214 N N . ASP B 2 58 ? 35.447 39.596 36.801 1.00 0.00 55 ASP A N 20
ATOM 27215 C CA . ASP B 2 58 ? 36.866 39.721 37.171 1.00 0.00 55 ASP A CA 20
ATOM 27216 C C . ASP B 2 58 ? 37.261 38.851 38.387 1.00 0.00 55 ASP A C 20
ATOM 27217 O O . ASP B 2 58 ? 38.419 38.451 38.506 1.00 0.00 55 ASP A O 20
ATOM 27226 N N . TYR B 2 59 ? 36.303 38.544 39.273 1.00 0.00 56 TYR A N 20
ATOM 27227 C CA . TYR B 2 59 ? 36.465 37.740 40.483 1.00 0.00 56 TYR A CA 20
ATOM 27228 C C . TYR B 2 59 ? 36.216 36.231 40.285 1.00 0.00 56 TYR A C 20
ATOM 27229 O O . TYR B 2 59 ? 36.428 35.478 41.233 1.00 0.00 56 TYR A O 20
ATOM 27247 N N . VAL B 2 60 ? 35.754 35.763 39.120 1.00 0.00 57 VAL A N 20
ATOM 27248 C CA . VAL B 2 60 ? 35.382 34.351 38.871 1.00 0.00 57 VAL A CA 20
ATOM 27249 C C . VAL B 2 60 ? 35.879 33.835 37.507 1.00 0.00 57 VAL A C 20
ATOM 27250 O O . VAL B 2 60 ? 36.233 34.607 36.617 1.00 0.00 57 VAL A O 20
ATOM 27263 N N . GLU B 2 61 ? 35.877 32.518 37.322 1.00 0.00 58 GLU A N 20
ATOM 27264 C CA . GLU B 2 61 ? 36.393 31.815 36.130 1.00 0.00 58 GLU A CA 20
ATOM 27265 C C . GLU B 2 61 ? 35.399 30.770 35.601 1.00 0.00 58 GLU A C 20
ATOM 27266 O O . GLU B 2 61 ? 34.878 29.947 36.352 1.00 0.00 58 GLU A O 20
ATOM 27278 N N . ILE B 2 62 ? 35.133 30.807 34.292 1.00 0.00 59 ILE A N 20
ATOM 27279 C CA . ILE B 2 62 ? 34.141 29.948 33.626 1.00 0.00 59 ILE A CA 20
ATOM 27280 C C . ILE B 2 62 ? 34.644 28.499 33.500 1.00 0.00 59 ILE A C 20
ATOM 27281 O O . ILE B 2 62 ? 35.732 28.239 32.970 1.00 0.00 59 ILE A O 20
ATOM 27297 N N . LEU B 2 63 ? 33.823 27.550 33.956 1.00 0.00 60 LEU A N 20
ATOM 27298 C CA . LEU B 2 63 ? 34.079 26.105 33.896 1.00 0.00 60 LEU A CA 20
ATOM 27299 C C . LEU B 2 63 ? 33.490 25.443 32.616 1.00 0.00 60 LEU A C 20
ATOM 27300 O O . LEU B 2 63 ? 32.470 25.906 32.083 1.00 0.00 60 LEU A O 20
ATOM 27316 N N . PRO B 2 64 ? 34.090 24.343 32.120 1.00 0.00 61 PRO A N 20
ATOM 27317 C CA . PRO B 2 64 ? 33.715 23.693 30.856 1.00 0.00 61 PRO A CA 20
ATOM 27318 C C . PRO B 2 64 ? 32.397 22.895 30.892 1.00 0.00 61 PRO A C 20
ATOM 27319 O O . PRO B 2 64 ? 31.928 22.476 31.955 1.00 0.00 61 PRO A O 20
ATOM 27330 N N . SER B 2 65 ? 31.843 22.639 29.701 1.00 0.00 62 SER A N 20
ATOM 27331 C CA . SER B 2 65 ? 30.628 21.840 29.471 1.00 0.00 62 SER A CA 20
ATOM 27332 C C . SER B 2 65 ? 30.735 20.383 29.952 1.00 0.00 62 SER A C 20
ATOM 27333 O O . SER B 2 65 ? 31.826 19.824 30.088 1.00 0.00 62 SER A O 20
ATOM 27341 N N . ASP B 2 66 ? 29.577 19.785 30.258 1.00 0.00 63 ASP A N 20
ATOM 27342 C CA . ASP B 2 66 ? 29.357 18.456 30.868 1.00 0.00 63 ASP A CA 20
ATOM 27343 C C . ASP B 2 66 ? 30.020 18.260 32.255 1.00 0.00 63 ASP A C 20
ATOM 27344 O O . ASP B 2 66 ? 29.840 17.220 32.890 1.00 0.00 63 ASP A O 20
ATOM 27353 N N . GLY B 2 67 ? 30.738 19.277 32.757 1.00 0.00 64 GLY A N 20
ATOM 27354 C CA . GLY B 2 67 ? 31.353 19.366 34.090 1.00 0.00 64 GLY A CA 20
ATOM 27355 C C . GLY B 2 67 ? 32.189 18.165 34.485 1.00 0.00 64 GLY A C 20
ATOM 27356 O O . GLY B 2 67 ? 33.015 17.704 33.668 1.00 0.00 64 GLY A O 20
#

Nearest PDB structures (foldseek):
  7oj9-assembly1_A  TM=1.015E+00  e=7.259E-13  Homo sapiens
  2enm-assembly1_A  TM=8.892E-01  e=2.144E-09  Mus musculus
  2dl5-assembly1_A  TM=7.986E-01  e=3.094E-05  Homo sapiens
  6f55-assembly1_A  TM=8.222E-01  e=4.668E-05  Gallus gallus
  1k9a-assembly1_A  TM=8.702E-01  e=3.441E-04  Rattus norvegicus

Secondary structure (DSSP, 8-state):
--SS-EEEEESS-B---TTTTB--B-TT-EEEEEES--STTEEEEE-TTS-EEEEEGGGEEEPPTT-/--S---SSPPPP-----SS----

Radius of gyration: 13.24 Å; Cα contacts (8 Å, |Δi|>4): 167; chains: 2; bounding box: 40×32×24 Å

Foldseek 3Di:
DPDDDDPDPDDDDPDPDDDPDDD/DDDDFWKKFFQAFDDDDPPQFADGDHHRFMWTWPACPPDDQWTWTAHPVRRIGIDGVVGMGTDDPPD

Solvent-accessible surface area: 6590 Å² total; per-residue (Å²): 109,157,163,45,84,23,137,82,107,28,30,127,40,94,78,122,55,238,143,116,85,147,267,75,103,195,135,72,51,84,0,78,0,54,37,108,19,73,40,95,122,58,23,64,15,8,73,6,92,111,34,67,77,1,24,7,73,41,82,114,32,39,49,32,6,0,23,0,101,18,127,177,41,116,176,0,1,0,0,48,80,22,8,70,88,55,111,105,154,124